Protein 6G7G (pdb70)

Secondary structure (DSSP, 8-state):
--S----EEEEEEESSTT-EEEEEEE-SS----EEEEESSSEEEEE--TTSSTTT--EEEEE-SSSS-S-EEEESS---TTS--SS---EEEEESS-EE-B-SSS---EEE----

Radius of gyration: 13.71 Å; Cα contacts (8 Å, |Δi|>4): 300; chains: 1; bounding box: 43×29×21 Å

InterPro domains:
  IPR010264 Plant self-incompatibility S1 [PF05938] (26-130)

B-factor: mean 2.9, std 2.28, range [0.28, 11.95]

Sequence (115 aa):
AMGCKEIEIVIKNTLGPSRILQYHCRSGNTNVGVQYLNFKGTRIIKFKDDGTERSRWNCLFRQGINMKFFTEVEAYRPDLKHPLCGKRYELSARMDAIYFKMDERPPQPLNKWRSAMGCKEIEIVIKNTLGPSRILQYHCRSGNTNVGVQYLNFKGTRIIKFKDDGTERSRWNCLFRQGINMKFFTEVEAYRPDLKHPLCGKRYELSARMDAIYFKMDERPPQPLNKWRSAMGCKEIEIVIKNTLGPSRILQYHCRSGNTNVGVQYLNFKGTRIIKFKDDGTERSRWNCLFRQGINMKFFTEVEAYRPDLKHPLCGKRYELSARMDAIYFKMDERPPQPLNKWRSAMGCKEIEIVIKNTLGPSRILQYHCRSGNTNVGVQYLNFKGTRIIKFKDDGTERSRWNCLFRQGINMKFFTEVEAYRPDLKHPLCGKRYELSARMDAIYFKMDERPPQPLNKWRSAMGCKEIEIVIKNTLGPSRILQYHCRSGNTNVGVQYLNFKGTRIIKFKDDGTERSRWNCLFRQGINMKFFTEVEAYRPDLKHPLCGKRYELSARMDAIYFKMDERPPQPLNKWRSAMGCKEIEIVIKNTLGPSRILQYHCRSGNTNVGVQYLNFKGTRIIKFKDDGTERSRWNCLFRQGINMKFFTEVEAYRPDLKHPLCGKRYELSARMDAIYFKMDERPPQPLNKWRSAMGCKEIEIVIKNTLGPSRILQYHCRSGNTNVGVQYLNFKGTRIIKFKDDGTERSRWNCLFRQGINMKFFTEVEAYRPDLKHPLCGKRYELSARMDAIYFKMDERPPQPLNKWRSAMGCKEIEIVIKNTLGPSRILQYHCRSGNTNVGVQYLNFKGTRIIKFKDDGTERSRWNCLFRQGINMKFFTEVEAYRPDLKHPLCGKRYELSARMDAIYFKMDERPPQPLNKWRSAMGCKEIEIVIKNTLGPSRILQYHCRSGNTNVGVQYLNFKGTRIIKFKDDGTERSRWNCLFRQGINMKFFTEVEAYRPDLKHPLCGKRYELSARMDAIYFKMDERPPQPLNKWRSAMGCKEIEIVIKNTLGPSRILQYHCRSGNTNVGVQYLNFKGTRIIKFKDDGTERSRWNCLFRQGINMKFFTEVEAYRPDLKHPLCGKRYELSARMDAIYFKMDERPPQPLNKWRSAMGCKEIEIVIKNTLGPSRILQYHCRSGNTNVGVQYLNFKGTRIIKFKDDGTERSRWNCLFRQGINMKFFTEVEAYRPDLKHPLCGKRYELSARMDAIYFKMDERPPQPLNKWRSAMGCKEIEIVIKNTLGPSRILQYHCRSGNTNVGVQYLNFKGTRIIKFKDDGTERSRWNCLFRQGINMKFFTEVEAYRPDLKHPLCGKRYELSARMDAIYFKMDERPPQPLNKWRSAMGCKEIEIVIKNTLGPSRILQYHCRSGNTNVGVQYLNFKGTRIIKFKDDGTERSRWNCLFRQGINMKFFTEVEAYRPDLKHPLCGKRYELSARMDAIYFKMDERPPQPLNKWRSAMGCKEIEIVIKNTLGPSRILQYHCRSGNTNVGVQYLNFKGTRIIKFKDDGTERSRWNCLFRQGINMKFFTEVEAYRPDLKHPLCGKRYELSARMDAIYFKMDERPPQPLNKWRSAMGCKEIEIVIKNTLGPSRILQYHCRSGNTNVGVQYLNFKGTRIIKFKDDGTERSRWNCLFRQGINMKFFTEVEAYRPDLKHPLCGKRYELSARMDAIYFKMDERPPQPLNKWRSAMGCKEIEIVIKNTLGPSRILQYHCRSGNTNVGVQYLNFKGTRIIKFKDDGTERSRWNCLFRQGINMKFFTEVEAYRPDLKHPLCGKRYELSARMDAIYFKMDERPPQPLNKWRSAMGCKEIEIVIKNTLGPSRILQYHCRSGNTNVGVQYLNFKGTRIIKFKDDGTERSRWNCLFRQGINMKFFTEVEAYRPDLKHPLCGKRYELSARMDAIYFKMDERPPQPLNKWRSAMGCKEIEIVIKNTLGPSRILQYHCRSGNTNVGVQYLNFKGTRIIKFKDDGTERSRWNCLFRQGINMKFFTEVEAYRPDLKHPLCGKRYELSARMDAIYFKMDERPPQPLNKWRSAMGCKEIEIVIKNTLGPSRILQYHCRSGNTNVGVQYLNFKGTRIIKFKDDGTERSRWNCLFRQGINMKFFTEVEAYRPDLKHPLCGKRYELSARMDAIYFKMDERPPQPLNKWRSAMGCKEIEIVIKNTLGPSRILQYHCRSGNTNVGVQYLNFKGTRIIKFKDDGTERSRWNCLFRQGINMKFFTEVEAYRPDLKHPLCGKRYELSARMDAIYFKMDERPPQPLNKWRS

Organism: Arabidopsis thaliana (NCBI:txid3702)

Solvent-accessible surface area: 6923 Å² total; per-residue (Å²): 96,187,70,54,95,78,2,39,0,2,0,58,1,26,39,9,129,96,3,29,1,35,16,53,1,111,14,3,134,34,131,69,27,56,86,134,31,80,86,156,25,55,111,88,8,106,7,90,81,71,1,25,103,180,55,50,2,39,0,43,0,95,38,71,111,108,117,82,39,33,10,113,0,70,0,7,91,52,42,114,194,29,91,19,19,74,58,105,1,24,0,0,0,91,134,100,11,0,19,24,78,41,45,174,179,115,21,80,66,108,26,138,49,123,81

Foldseek 3Di:
DPPAFFAKAKEAEEQDAPGKWWKAWFAQAAGDGTGIHGHDDIDMTTDGDWADQPGTTWIKTADDDPPQFIKTAGAGHQDNVDTHNVDYAYFYAHSAATWGHNDPPGTDRDIHGGD

Structure (mmCIF, N/CA/C/O backbone):
data_6G7G
#
_entry.id   6G7G
#
loop_
_atom_site.group_PDB
_atom_site.id
_atom_site.type_symbol
_atom_site.label_atom_id
_atom_site.label_alt_id
_atom_site.label_comp_id
_atom_site.label_asym_id
_atom_site.label_entity_id
_atom_site.label_seq_id
_atom_site.pdbx_PDB_ins_code
_atom_site.Cartn_x
_atom_site.Cartn_y
_atom_site.Cartn_z
_atom_site.occupancy
_atom_site.B_iso_or_equiv
_atom_site.auth_seq_id
_atom_site.auth_comp_id
_atom_site.auth_asym_id
_atom_site.auth_atom_id
_atom_site.pdbx_PDB_model_num
ATOM 1 N N . ALA A 1 1 ? 22.577 5.801 -1.196 1.00 6.29 1 ALA A N 1
ATOM 2 C CA . ALA A 1 1 ? 21.838 4.785 -0.416 1.00 5.64 1 ALA A CA 1
ATOM 3 C C . ALA A 1 1 ? 22.714 3.564 -0.170 1.00 5.66 1 ALA A C 1
ATOM 4 O O . ALA A 1 1 ? 22.787 2.665 -1.005 1.00 5.80 1 ALA A O 1
ATOM 13 N N . MET A 1 2 ? 23.400 3.545 0.964 1.00 5.85 2 MET A N 1
ATOM 14 C CA . MET A 1 2 ? 24.245 2.412 1.321 1.00 6.17 2 MET A CA 1
ATOM 15 C C . MET A 1 2 ? 23.687 1.689 2.540 1.00 5.91 2 MET A C 1
ATOM 16 O O . MET A 1 2 ? 23.405 0.494 2.485 1.00 6.19 2 MET A O 1
ATOM 30 N N . GLY A 1 3 ? 23.530 2.417 3.637 1.00 5.74 3 GLY A N 1
ATOM 31 C CA . GLY A 1 3 ? 22.940 1.835 4.827 1.00 5.81 3 GLY A CA 1
ATOM 32 C C . GLY A 1 3 ? 21.442 1.706 4.685 1.00 5.28 3 GLY A C 1
ATOM 33 O O . GLY A 1 3 ? 20.873 0.637 4.916 1.00 5.54 3 GLY A O 1
ATOM 37 N N . CYS A 1 4 ? 20.817 2.812 4.307 1.00 4.84 4 CYS A N 1
ATOM 38 C CA . CYS A 1 4 ? 19.399 2.852 3.971 1.00 4.49 4 CYS A CA 1
ATOM 39 C C . CYS A 1 4 ? 18.507 2.615 5.191 1.00 4.00 4 CYS A C 1
ATOM 40 O O . CYS A 1 4 ? 18.984 2.456 6.317 1.00 4.30 4 CYS A O 1
ATOM 47 N N . LYS A 1 5 ? 17.207 2.604 4.943 1.00 3.56 5 LYS A N 1
ATOM 48 C CA . LYS A 1 5 ? 16.206 2.462 5.986 1.00 3.21 5 LYS A CA 1
ATOM 49 C C . LYS A 1 5 ? 15.221 1.373 5.606 1.00 2.60 5 LYS A C 1
ATOM 50 O O . LYS A 1 5 ? 14.948 1.179 4.420 1.00 2.48 5 LYS A O 1
ATOM 69 N N . GLU A 1 6 ? 14.725 0.635 6.593 1.00 2.54 6 GLU A N 1
ATOM 70 C CA . GLU A 1 6 ? 13.585 -0.232 6.374 1.00 2.10 6 GLU A CA 1
ATOM 71 C C . GLU A 1 6 ? 12.407 0.605 5.894 1.00 1.84 6 GLU A C 1
ATOM 72 O O . GLU A 1 6 ? 11.960 1.516 6.595 1.00 2.27 6 GLU A O 1
ATOM 84 N N . ILE A 1 7 ? 11.928 0.305 4.700 1.00 1.34 7 ILE A N 1
ATOM 85 C CA . ILE A 1 7 ? 10.868 1.085 4.083 1.00 1.10 7 ILE A CA 1
ATOM 86 C C . ILE A 1 7 ? 9.515 0.623 4.590 1.00 0.99 7 ILE A C 1
ATOM 87 O O . ILE A 1 7 ? 9.171 -0.559 4.491 1.00 1.30 7 ILE A O 1
ATOM 103 N N . GLU A 1 8 ? 8.751 1.543 5.141 1.00 0.87 8 GLU A N 1
ATOM 104 C CA . GLU A 1 8 ? 7.421 1.204 5.607 1.00 0.93 8 GLU A CA 1
ATOM 105 C C . GLU A 1 8 ? 6.372 1.816 4.705 1.00 0.86 8 GLU A C 1
ATOM 106 O O . GLU A 1 8 ? 6.395 3.011 4.404 1.00 1.29 8 GLU A O 1
ATOM 118 N N . ILE A 1 9 ? 5.468 0.971 4.264 1.00 0.65 9 ILE A N 1
ATOM 119 C CA . ILE A 1 9 ? 4.437 1.360 3.353 1.00 0.68 9 ILE A CA 1
ATOM 120 C C . ILE A 1 9 ? 3.118 1.599 4.072 1.00 0.53 9 ILE A C 1
ATOM 121 O O . ILE A 1 9 ? 2.664 0.776 4.869 1.00 0.68 9 ILE A O 1
ATOM 137 N N . VAL A 1 10 ? 2.520 2.747 3.805 1.00 0.51 10 VAL A N 1
ATOM 138 C CA . VAL A 1 10 ? 1.261 3.110 4.422 1.00 0.46 10 VAL A CA 1
ATOM 139 C C . VAL A 1 10 ? 0.097 2.728 3.526 1.00 0.41 10 VAL A C 1
ATOM 140 O O . VAL A 1 10 ? 0.015 3.138 2.365 1.00 0.44 10 VAL A O 1
ATOM 153 N N . ILE A 1 11 ? -0.783 1.910 4.070 1.00 0.40 11 ILE A N 1
ATOM 154 C CA . ILE A 1 11 ? -2.024 1.604 3.430 1.00 0.40 11 ILE A CA 1
ATOM 155 C C . ILE A 1 11 ? -3.106 2.380 4.144 1.00 0.44 11 ILE A C 1
ATOM 156 O O . ILE A 1 11 ? -3.550 2.015 5.235 1.00 0.50 11 ILE A O 1
ATOM 172 N N . LYS A 1 12 ? -3.488 3.481 3.538 1.00 0.46 12 LYS A N 1
ATOM 173 C CA . LYS A 1 12 ? -4.456 4.385 4.135 1.00 0.52 12 LYS A CA 1
ATOM 174 C C . LYS A 1 12 ? -5.831 3.963 3.703 1.00 0.50 12 LYS A C 1
ATOM 175 O O . LYS A 1 12 ? -5.995 3.352 2.654 1.00 0.62 12 LYS A O 1
ATOM 194 N N . ASN A 1 13 ? -6.811 4.247 4.518 1.00 0.55 13 ASN A N 1
ATOM 195 C CA . ASN A 1 13 ? -8.138 3.786 4.261 1.00 0.59 13 ASN A CA 1
ATOM 196 C C . ASN A 1 13 ? -9.162 4.729 4.870 1.00 0.58 13 ASN A C 1
ATOM 197 O O . ASN A 1 13 ? -9.152 4.963 6.076 1.00 0.95 13 ASN A O 1
ATOM 208 N N . THR A 1 14 ? -10.064 5.262 4.045 1.00 0.47 14 THR A N 1
ATOM 209 C CA . THR A 1 14 ? -10.931 6.335 4.500 1.00 0.74 14 THR A CA 1
ATOM 210 C C . THR A 1 14 ? -11.898 6.835 3.425 1.00 0.54 14 THR A C 1
ATOM 211 O O . THR A 1 14 ? -11.604 7.769 2.683 1.00 0.70 14 THR A O 1
ATOM 222 N N . LEU A 1 15 ? -13.041 6.179 3.302 1.00 0.49 15 LEU A N 1
ATOM 223 C CA . LEU A 1 15 ? -14.130 6.735 2.553 1.00 0.68 15 LEU A CA 1
ATOM 224 C C . LEU A 1 15 ? -15.044 7.510 3.482 1.00 0.84 15 LEU A C 1
ATOM 225 O O . LEU A 1 15 ? -15.761 8.429 3.082 1.00 1.18 15 LEU A O 1
ATOM 241 N N . GLY A 1 16 ? -15.008 7.090 4.731 1.00 0.72 16 GLY A N 1
ATOM 242 C CA . GLY A 1 16 ? -15.953 7.537 5.721 1.00 0.87 16 GLY A CA 1
ATOM 243 C C . GLY A 1 16 ? -16.595 6.345 6.388 1.00 0.77 16 GLY A C 1
ATOM 244 O O . GLY A 1 16 ? -16.002 5.265 6.389 1.00 1.27 16 GLY A O 1
ATOM 248 N N . PRO A 1 17 ? -17.797 6.489 6.949 1.00 0.67 17 PRO A N 1
ATOM 249 C CA . PRO A 1 17 ? -18.424 5.422 7.725 1.00 0.76 17 PRO A CA 1
ATOM 250 C C . PRO A 1 17 ? -18.530 4.108 6.947 1.00 0.88 17 PRO A C 1
ATOM 251 O O . PRO A 1 17 ? -18.991 4.083 5.800 1.00 1.27 17 PRO A O 1
ATOM 262 N N . SER A 1 18 ? -18.067 3.034 7.585 1.00 1.06 18 SER A N 1
ATOM 263 C CA . SER A 1 18 ? -18.126 1.680 7.034 1.00 1.31 18 SER A CA 1
ATOM 264 C C . SER A 1 18 ? -17.190 1.481 5.836 1.00 1.10 18 SER A C 1
ATOM 265 O O . SER A 1 18 ? -17.442 0.625 4.986 1.00 1.50 18 SER A O 1
ATOM 273 N N . ARG A 1 19 ? -16.109 2.254 5.763 1.00 0.81 19 ARG A N 1
ATOM 274 C CA . ARG A 1 19 ? -15.052 1.937 4.818 1.00 0.66 19 ARG A CA 1
ATOM 275 C C . ARG A 1 19 ? -14.238 0.815 5.394 1.00 0.64 19 ARG A C 1
ATOM 276 O O . ARG A 1 19 ? -13.672 0.918 6.484 1.00 1.02 19 ARG A O 1
ATOM 297 N N . ILE A 1 20 ? -14.241 -0.269 4.668 1.00 0.52 20 ILE A N 1
ATOM 298 C CA . ILE A 1 20 ? -13.525 -1.471 5.064 1.00 0.51 20 ILE A CA 1
ATOM 299 C C . ILE A 1 20 ? -12.953 -2.123 3.834 1.00 0.54 20 ILE A C 1
ATOM 300 O O . ILE A 1 20 ? -13.656 -2.345 2.855 1.00 0.76 20 ILE A O 1
ATOM 316 N N . LEU A 1 21 ? -11.678 -2.400 3.882 1.00 0.50 21 LEU A N 1
ATOM 317 C CA . LEU A 1 21 ? -11.023 -3.127 2.812 1.00 0.55 21 LEU A CA 1
ATOM 318 C C . LEU A 1 21 ? -9.855 -3.894 3.378 1.00 0.52 21 LEU A C 1
ATOM 319 O O . LEU A 1 21 ? -9.134 -3.401 4.252 1.00 0.75 21 LEU A O 1
ATOM 335 N N . GLN A 1 22 ? -9.733 -5.117 2.924 1.00 0.47 22 GLN A N 1
ATOM 336 C CA . GLN A 1 22 ? -8.766 -6.046 3.419 1.00 0.47 22 GLN A CA 1
ATOM 337 C C . GLN A 1 22 ? -7.612 -6.142 2.440 1.00 0.42 22 GLN A C 1
ATOM 338 O O . GLN A 1 22 ? -7.754 -6.691 1.350 1.00 0.51 22 GLN A O 1
ATOM 352 N N . TYR A 1 23 ? -6.468 -5.612 2.828 1.00 0.42 23 TYR A N 1
ATOM 353 C CA . TYR A 1 23 ? -5.343 -5.543 1.924 1.00 0.42 23 TYR A CA 1
ATOM 354 C C . TYR A 1 23 ? -4.394 -6.701 2.170 1.00 0.41 23 TYR A C 1
ATOM 355 O O . TYR A 1 23 ? -3.908 -6.921 3.281 1.00 0.49 23 TYR A O 1
ATOM 373 N N . HIS A 1 24 ? -4.177 -7.466 1.129 1.00 0.50 24 HIS A N 1
ATOM 374 C CA . HIS A 1 24 ? -3.184 -8.509 1.160 1.00 0.57 24 HIS A CA 1
ATOM 375 C C . HIS A 1 24 ? -1.888 -7.961 0.623 1.00 0.60 24 HIS A C 1
ATOM 376 O O . HIS A 1 24 ? -1.753 -7.763 -0.579 1.00 0.58 24 HIS A O 1
ATOM 391 N N . CYS A 1 25 ? -0.941 -7.695 1.495 1.00 0.71 25 CYS A N 1
ATOM 392 C CA . CYS A 1 25 ? 0.314 -7.167 1.031 1.00 0.74 25 CYS A CA 1
ATOM 393 C C . CYS A 1 25 ? 1.465 -8.086 1.397 1.00 0.91 25 CYS A C 1
ATOM 394 O O . CYS A 1 25 ? 1.900 -8.152 2.546 1.00 1.01 25 CYS A O 1
ATOM 401 N N . ARG A 1 26 ? 1.908 -8.826 0.397 1.00 1.14 26 ARG A N 1
ATOM 402 C CA . ARG A 1 26 ? 2.982 -9.784 0.534 1.00 1.38 26 ARG A CA 1
ATOM 403 C C . ARG A 1 26 ? 3.653 -9.979 -0.807 1.00 1.87 26 ARG A C 1
ATOM 404 O O . ARG A 1 26 ? 2.980 -9.999 -1.840 1.00 2.24 26 ARG A O 1
ATOM 425 N N . SER A 1 27 ? 4.965 -10.005 -0.789 1.00 2.10 27 SER A N 1
ATOM 426 C CA . SER A 1 27 ? 5.758 -10.436 -1.930 1.00 2.66 27 SER A CA 1
ATOM 427 C C . SER A 1 27 ? 7.235 -10.350 -1.555 1.00 2.39 27 SER A C 1
ATOM 428 O O . SER A 1 27 ? 7.566 -9.863 -0.473 1.00 2.70 27 SER A O 1
ATOM 436 N N . GLY A 1 28 ? 8.111 -10.865 -2.404 1.00 2.45 28 GLY A N 1
ATOM 437 C CA . GLY A 1 28 ? 9.533 -10.629 -2.225 1.00 2.54 28 GLY A CA 1
ATOM 438 C C . GLY A 1 28 ? 10.109 -11.448 -1.089 1.00 2.68 28 GLY A C 1
ATOM 439 O O . GLY A 1 28 ? 10.840 -10.931 -0.242 1.00 3.22 28 GLY A O 1
ATOM 443 N N . ASN A 1 29 ? 9.757 -12.735 -1.079 1.00 2.60 29 ASN A N 1
ATOM 444 C CA . ASN A 1 29 ? 10.260 -13.698 -0.097 1.00 2.96 29 ASN A CA 1
ATOM 445 C C . ASN A 1 29 ? 9.950 -13.257 1.329 1.00 2.76 29 ASN A C 1
ATOM 446 O O . ASN A 1 29 ? 10.733 -13.505 2.250 1.00 3.04 29 ASN A O 1
ATOM 457 N N . THR A 1 30 ? 8.816 -12.596 1.508 1.00 2.45 30 THR A N 1
ATOM 458 C CA . THR A 1 30 ? 8.408 -12.123 2.821 1.00 2.33 30 THR A CA 1
ATOM 459 C C . THR A 1 30 ? 6.886 -12.164 2.947 1.00 2.07 30 THR A C 1
ATOM 460 O O . THR A 1 30 ? 6.174 -11.799 2.011 1.00 2.10 30 THR A O 1
ATOM 471 N N . ASN A 1 31 ? 6.391 -12.612 4.098 1.00 1.97 31 ASN A N 1
ATOM 472 C CA . ASN A 1 31 ? 4.953 -12.786 4.301 1.00 1.75 31 ASN A CA 1
ATOM 473 C C . ASN A 1 31 ? 4.439 -11.882 5.416 1.00 1.78 31 ASN A C 1
ATOM 474 O O . ASN A 1 31 ? 5.140 -11.634 6.401 1.00 2.34 31 ASN A O 1
ATOM 485 N N . VAL A 1 32 ? 3.212 -11.392 5.261 1.00 1.39 32 VAL A N 1
ATOM 486 C CA . VAL A 1 32 ? 2.605 -10.513 6.259 1.00 1.52 32 VAL A CA 1
ATOM 487 C C . VAL A 1 32 ? 1.223 -11.008 6.674 1.00 1.38 32 VAL A C 1
ATOM 488 O O . VAL A 1 32 ? 0.986 -11.291 7.849 1.00 2.10 32 VAL A O 1
ATOM 501 N N . GLY A 1 33 ? 0.310 -11.115 5.716 1.00 1.00 33 GLY A N 1
ATOM 502 C CA . GLY A 1 33 ? -1.036 -11.488 6.031 1.00 1.43 33 GLY A CA 1
ATOM 503 C C . GLY A 1 33 ? -2.020 -10.758 5.158 1.00 0.99 33 GLY A C 1
ATOM 504 O O . GLY A 1 33 ? -1.642 -10.160 4.141 1.00 1.13 33 GLY A O 1
ATOM 508 N N . VAL A 1 34 ? -3.277 -10.806 5.548 1.00 0.80 34 VAL A N 1
ATOM 509 C CA . VAL A 1 34 ? -4.354 -10.218 4.767 1.00 0.56 34 VAL A CA 1
ATOM 510 C C . VAL A 1 34 ? -5.397 -9.586 5.703 1.00 0.63 34 VAL A C 1
ATOM 511 O O . VAL A 1 34 ? -6.330 -10.258 6.141 1.00 1.03 34 VAL A O 1
ATOM 524 N N . GLN A 1 35 ? -5.225 -8.309 6.026 1.00 0.63 35 GLN A N 1
ATOM 525 C CA . GLN A 1 35 ? -6.039 -7.657 7.051 1.00 0.85 35 GLN A CA 1
ATOM 526 C C . GLN A 1 35 ? -7.021 -6.625 6.507 1.00 0.70 35 GLN A C 1
ATOM 527 O O . GLN A 1 35 ? -6.742 -5.940 5.527 1.00 0.82 35 GLN A O 1
ATOM 541 N N . TYR A 1 36 ? -8.159 -6.501 7.190 1.00 0.78 36 TYR A N 1
ATOM 542 C CA . TYR A 1 36 ? -9.120 -5.424 6.925 1.00 0.73 36 TYR A CA 1
ATOM 543 C C . TYR A 1 36 ? -9.067 -4.419 8.053 1.00 0.78 36 TYR A C 1
ATOM 544 O O . TYR A 1 36 ? -8.582 -4.720 9.145 1.00 1.06 36 TYR A O 1
ATOM 562 N N . LEU A 1 37 ? -9.566 -3.235 7.792 1.00 0.72 37 LEU A N 1
ATOM 563 C CA . LEU A 1 37 ? -9.603 -2.197 8.800 1.00 0.89 37 LEU A CA 1
ATOM 564 C C . LEU A 1 37 ? -10.836 -1.342 8.590 1.00 0.70 37 LEU A C 1
ATOM 565 O O . LEU A 1 37 ? -11.438 -1.383 7.512 1.00 0.61 37 LEU A O 1
ATOM 581 N N . ASN A 1 38 ? -11.204 -0.589 9.618 1.00 0.78 38 ASN A N 1
ATOM 582 C CA . ASN A 1 38 ? -12.293 0.372 9.536 1.00 0.73 38 ASN A CA 1
ATOM 583 C C . ASN A 1 38 ? -11.727 1.737 9.192 1.00 0.68 38 ASN A C 1
ATOM 584 O O . ASN A 1 38 ? -10.530 1.964 9.350 1.00 0.75 38 ASN A O 1
ATOM 595 N N . PHE A 1 39 ? -12.574 2.626 8.684 1.00 0.68 39 PHE A N 1
ATOM 596 C CA . PHE A 1 39 ? -12.170 4.004 8.402 1.00 0.72 39 PHE A CA 1
ATOM 597 C C . PHE A 1 39 ? -11.644 4.674 9.670 1.00 0.83 39 PHE A C 1
ATOM 598 O O . PHE A 1 39 ? -12.408 5.119 10.525 1.00 1.66 39 PHE A O 1
ATOM 615 N N . LYS A 1 40 ? -10.325 4.699 9.791 1.00 0.86 40 LYS A N 1
ATOM 616 C CA . LYS A 1 40 ? -9.661 5.268 10.953 1.00 0.97 40 LYS A CA 1
ATOM 617 C C . LYS A 1 40 ? -8.570 6.220 10.503 1.00 0.72 40 LYS A C 1
ATOM 618 O O . LYS A 1 40 ? -8.632 7.424 10.753 1.00 1.17 40 LYS A O 1
ATOM 637 N N . GLY A 1 41 ? -7.578 5.668 9.820 1.00 0.71 41 GLY A N 1
ATOM 638 C CA . GLY A 1 41 ? -6.470 6.465 9.352 1.00 1.13 41 GLY A CA 1
ATOM 639 C C . GLY A 1 41 ? -5.480 5.660 8.546 1.00 0.94 41 GLY A C 1
ATOM 640 O O . GLY A 1 41 ? -5.729 5.321 7.386 1.00 1.09 41 GLY A O 1
ATOM 644 N N . THR A 1 42 ? -4.356 5.354 9.162 1.00 0.82 42 THR A N 1
ATOM 645 C CA . THR A 1 42 ? -3.302 4.612 8.508 1.00 0.68 42 THR A CA 1
ATOM 646 C C . THR A 1 42 ? -3.185 3.194 9.041 1.00 0.65 42 THR A C 1
ATOM 647 O O . THR A 1 42 ? -3.488 2.915 10.204 1.00 0.75 42 THR A O 1
ATOM 658 N N . ARG A 1 43 ? -2.735 2.310 8.175 1.00 0.58 43 ARG A N 1
ATOM 659 C CA . ARG A 1 43 ? -2.416 0.951 8.539 1.00 0.58 43 ARG A CA 1
ATOM 660 C C . ARG A 1 43 ? -1.066 0.658 7.921 1.00 0.52 43 ARG A C 1
ATOM 661 O O . ARG A 1 43 ? -0.954 0.505 6.704 1.00 0.50 43 ARG A O 1
ATOM 682 N N . ILE A 1 44 ? -0.039 0.610 8.741 1.00 0.52 44 ILE A N 1
ATOM 683 C CA . ILE A 1 44 ? 1.306 0.642 8.216 1.00 0.51 44 ILE A CA 1
ATOM 684 C C . ILE A 1 44 ? 1.980 -0.700 8.285 1.00 0.58 44 ILE A C 1
ATOM 685 O O . ILE A 1 44 ? 2.137 -1.303 9.349 1.00 0.66 44 ILE A O 1
ATOM 701 N N . ILE A 1 45 ? 2.362 -1.147 7.123 1.00 0.61 45 ILE A N 1
ATOM 702 C CA . ILE A 1 45 ? 3.061 -2.354 6.928 1.00 0.74 45 ILE A CA 1
ATOM 703 C C . ILE A 1 45 ? 4.516 -2.030 6.598 1.00 0.77 45 ILE A C 1
ATOM 704 O O . ILE A 1 45 ? 4.794 -1.112 5.832 1.00 0.79 45 ILE A O 1
ATOM 720 N N . LYS A 1 46 ? 5.440 -2.757 7.188 1.00 0.90 46 LYS A N 1
ATOM 721 C CA . LYS A 1 46 ? 6.837 -2.358 7.146 1.00 0.97 46 LYS A CA 1
ATOM 722 C C . LYS A 1 46 ? 7.724 -3.493 6.655 1.00 1.10 46 LYS A C 1
ATOM 723 O O . LYS A 1 46 ? 7.503 -4.660 6.986 1.00 1.20 46 LYS A O 1
ATOM 742 N N . PHE A 1 47 ? 8.720 -3.128 5.864 1.00 1.20 47 PHE A N 1
ATOM 743 C CA . PHE A 1 47 ? 9.691 -4.071 5.323 1.00 1.41 47 PHE A CA 1
ATOM 744 C C . PHE A 1 47 ? 11.062 -3.419 5.307 1.00 1.59 47 PHE A C 1
ATOM 745 O O . PHE A 1 47 ? 11.186 -2.236 5.591 1.00 1.68 47 PHE A O 1
ATOM 762 N N . LYS A 1 48 ? 12.089 -4.189 5.001 1.00 1.83 48 LYS A N 1
ATOM 763 C CA . LYS A 1 48 ? 13.409 -3.622 4.774 1.00 2.13 48 LYS A CA 1
ATOM 764 C C . LYS A 1 48 ? 13.820 -3.883 3.329 1.00 2.50 48 LYS A C 1
ATOM 765 O O . LYS A 1 48 ? 13.060 -4.493 2.575 1.00 3.01 48 LYS A O 1
ATOM 784 N N . ASP A 1 49 ? 15.016 -3.437 2.942 1.00 2.76 49 ASP A N 1
ATOM 785 C CA . ASP A 1 49 ? 15.441 -3.479 1.535 1.00 3.32 49 ASP A CA 1
ATOM 786 C C . ASP A 1 49 ? 15.823 -4.889 1.083 1.00 3.36 49 ASP A C 1
ATOM 787 O O . ASP A 1 49 ? 16.791 -5.093 0.357 1.00 3.77 49 ASP A O 1
ATOM 796 N N . ASP A 1 50 ? 15.028 -5.847 1.495 1.00 3.50 50 ASP A N 1
ATOM 797 C CA . ASP A 1 50 ? 15.216 -7.237 1.122 1.00 3.96 50 ASP A CA 1
ATOM 798 C C . ASP A 1 50 ? 14.232 -7.618 0.025 1.00 4.13 50 ASP A C 1
ATOM 799 O O . ASP A 1 50 ? 14.546 -8.401 -0.875 1.00 4.41 50 ASP A O 1
ATOM 808 N N . GLY A 1 51 ? 13.041 -7.040 0.092 1.00 4.42 51 GLY A N 1
ATOM 809 C CA . GLY A 1 51 ? 12.047 -7.263 -0.935 1.00 5.01 51 GLY A CA 1
ATOM 810 C C . GLY A 1 51 ? 12.195 -6.275 -2.071 1.00 5.12 51 GLY A C 1
ATOM 811 O O . GLY A 1 51 ? 11.257 -5.559 -2.411 1.00 5.72 51 GLY A O 1
ATOM 815 N N . THR A 1 52 ? 13.387 -6.234 -2.641 1.00 4.86 52 THR A N 1
ATOM 816 C CA . THR A 1 52 ? 13.701 -5.320 -3.725 1.00 5.25 52 THR A CA 1
ATOM 817 C C . THR A 1 52 ? 13.126 -5.802 -5.056 1.00 5.04 52 THR A C 1
ATOM 818 O O . THR A 1 52 ? 11.953 -6.172 -5.149 1.00 4.76 52 THR A O 1
ATOM 829 N N . GLU A 1 53 ? 13.968 -5.823 -6.080 1.00 5.50 53 GLU A N 1
ATOM 830 C CA . GLU A 1 53 ? 13.564 -6.229 -7.418 1.00 5.71 53 GLU A CA 1
ATOM 831 C C . GLU A 1 53 ? 13.211 -7.709 -7.447 1.00 5.89 53 GLU A C 1
ATOM 832 O O . GLU A 1 53 ? 12.676 -8.206 -8.441 1.00 6.33 53 GLU A O 1
ATOM 844 N N . ARG A 1 54 ? 13.514 -8.402 -6.348 1.00 5.89 54 ARG A N 1
ATOM 845 C CA . ARG A 1 54 ? 13.302 -9.846 -6.255 1.00 6.41 54 ARG A CA 1
ATOM 846 C C . ARG A 1 54 ? 11.851 -10.199 -6.572 1.00 5.90 54 ARG A C 1
ATOM 847 O O . ARG A 1 54 ? 11.582 -11.019 -7.450 1.00 6.48 54 ARG A O 1
ATOM 868 N N . SER A 1 55 ? 10.920 -9.558 -5.866 1.00 5.08 55 SER A N 1
ATOM 869 C CA . SER A 1 55 ? 9.491 -9.670 -6.174 1.00 4.86 55 SER A CA 1
ATOM 870 C C . SER A 1 55 ? 8.702 -8.522 -5.541 1.00 3.87 55 SER A C 1
ATOM 871 O O . SER A 1 55 ? 7.471 -8.528 -5.581 1.00 3.94 55 SER A O 1
ATOM 879 N N . ARG A 1 56 ? 9.428 -7.527 -4.999 1.00 3.37 56 ARG A N 1
ATOM 880 C CA . ARG A 1 56 ? 8.870 -6.416 -4.235 1.00 2.70 56 ARG A CA 1
ATOM 881 C C . ARG A 1 56 ? 7.679 -6.813 -3.366 1.00 2.24 56 ARG A C 1
ATOM 882 O O . ARG A 1 56 ? 7.617 -7.935 -2.910 1.00 2.47 56 ARG A O 1
ATOM 903 N N . TRP A 1 57 ? 6.786 -5.864 -3.063 1.00 1.83 57 TRP A N 1
ATOM 904 C CA . TRP A 1 57 ? 5.594 -6.149 -2.269 1.00 1.49 57 TRP A CA 1
ATOM 905 C C . TRP A 1 57 ? 4.371 -5.516 -2.921 1.00 1.19 57 TRP A C 1
ATOM 906 O O . TRP A 1 57 ? 4.435 -4.376 -3.393 1.00 1.43 57 TRP A O 1
ATOM 927 N N . ASN A 1 58 ? 3.264 -6.249 -2.970 1.00 0.91 58 ASN A N 1
ATOM 928 C CA . ASN A 1 58 ? 2.031 -5.712 -3.544 1.00 0.71 58 ASN A CA 1
ATOM 929 C C . ASN A 1 58 ? 0.881 -5.875 -2.558 1.00 0.59 58 ASN A C 1
ATOM 930 O O . ASN A 1 58 ? 0.735 -6.938 -1.953 1.00 0.71 58 ASN A O 1
ATOM 941 N N . CYS A 1 59 ? 0.068 -4.835 -2.396 1.00 0.55 59 CYS A N 1
ATOM 942 C CA . CYS A 1 59 ? -1.085 -4.907 -1.509 1.00 0.50 59 CYS A CA 1
ATOM 943 C C . CYS A 1 59 ? -2.354 -4.951 -2.345 1.00 0.44 59 CYS A C 1
ATOM 944 O O . CYS A 1 59 ? -2.606 -4.056 -3.148 1.00 0.56 59 CYS A O 1
ATOM 951 N N . LEU A 1 60 ? -3.155 -5.983 -2.158 1.00 0.36 60 LEU A N 1
ATOM 952 C CA . LEU A 1 60 ? -4.343 -6.162 -2.952 1.00 0.34 60 LEU A CA 1
ATOM 953 C C . LEU A 1 60 ? -5.519 -6.000 -2.037 1.00 0.29 60 LEU A C 1
ATOM 954 O O . LEU A 1 60 ? -5.575 -6.637 -0.989 1.00 0.32 60 LEU A O 1
ATOM 970 N N . PHE A 1 61 ? -6.454 -5.170 -2.408 1.00 0.29 61 PHE A N 1
ATOM 971 C CA . PHE A 1 61 ? -7.528 -4.866 -1.504 1.00 0.28 61 PHE A CA 1
ATOM 972 C C . PHE A 1 61 ? -8.735 -5.705 -1.875 1.00 0.37 61 PHE A C 1
ATOM 973 O O . PHE A 1 61 ? -9.185 -5.672 -3.013 1.00 0.48 61 PHE A O 1
ATOM 990 N N . ARG A 1 62 ? -9.220 -6.482 -0.926 1.00 0.47 62 ARG A N 1
ATOM 991 C CA . ARG A 1 62 ? -10.408 -7.298 -1.118 1.00 0.66 62 ARG A CA 1
ATOM 992 C C . ARG A 1 62 ? -11.232 -7.268 0.161 1.00 0.89 62 ARG A C 1
ATOM 993 O O . ARG A 1 62 ? -10.893 -6.545 1.089 1.00 1.05 62 ARG A O 1
ATOM 1014 N N . GLN A 1 63 ? -12.319 -8.012 0.212 1.00 1.13 63 GLN A N 1
ATOM 1015 C CA . GLN A 1 63 ? -13.139 -8.058 1.415 1.00 1.48 63 GLN A CA 1
ATOM 1016 C C . GLN A 1 63 ? -13.713 -9.458 1.602 1.00 2.09 63 GLN A C 1
ATOM 1017 O O . GLN A 1 63 ? -13.763 -10.237 0.649 1.00 2.68 63 GLN A O 1
ATOM 1031 N N . GLY A 1 64 ? -14.112 -9.786 2.832 1.00 2.55 64 GLY A N 1
ATOM 1032 C CA . GLY A 1 64 ? -14.707 -11.083 3.101 1.00 3.28 64 GLY A CA 1
ATOM 1033 C C . GLY A 1 64 ? -16.096 -11.191 2.529 1.00 3.41 64 GLY A C 1
ATOM 1034 O O . GLY A 1 64 ? -17.093 -10.967 3.217 1.00 3.88 64 GLY A O 1
ATOM 1038 N N . ILE A 1 65 ? -16.131 -11.561 1.264 1.00 3.49 65 ILE A N 1
ATOM 1039 C CA . ILE A 1 65 ? -17.307 -11.464 0.429 1.00 3.94 65 ILE A CA 1
ATOM 1040 C C . ILE A 1 65 ? -16.848 -11.835 -0.989 1.00 4.01 65 ILE A C 1
ATOM 1041 O O . ILE A 1 65 ? -15.788 -12.452 -1.124 1.00 4.32 65 ILE A O 1
ATOM 1057 N N . ASN A 1 66 ? -17.600 -11.509 -2.033 1.00 4.06 66 ASN A N 1
ATOM 1058 C CA . ASN A 1 66 ? -17.062 -11.597 -3.391 1.00 4.27 66 ASN A CA 1
ATOM 1059 C C . ASN A 1 66 ? -15.907 -10.603 -3.541 1.00 4.09 66 ASN A C 1
ATOM 1060 O O . ASN A 1 66 ? -15.411 -10.071 -2.547 1.00 4.26 66 ASN A O 1
ATOM 1071 N N . MET A 1 67 ? -15.457 -10.341 -4.759 1.00 4.09 67 MET A N 1
ATOM 1072 C CA . MET A 1 67 ? -14.378 -9.375 -4.938 1.00 4.13 67 MET A CA 1
ATOM 1073 C C . MET A 1 67 ? -14.799 -8.008 -4.396 1.00 3.60 67 MET A C 1
ATOM 1074 O O . MET A 1 67 ? -14.016 -7.360 -3.714 1.00 3.77 67 MET A O 1
ATOM 1088 N N . LYS A 1 68 ? -16.057 -7.623 -4.687 1.00 3.30 68 LYS A N 1
ATOM 1089 C CA . LYS A 1 68 ? -16.692 -6.392 -4.175 1.00 3.12 68 LYS A CA 1
ATOM 1090 C C . LYS A 1 68 ? -15.690 -5.267 -3.922 1.00 2.78 68 LYS A C 1
ATOM 1091 O O . LYS A 1 68 ? -15.321 -4.550 -4.843 1.00 3.25 68 LYS A O 1
ATOM 1110 N N . PHE A 1 69 ? -15.245 -5.144 -2.677 1.00 2.52 69 PHE A N 1
ATOM 1111 C CA . PHE A 1 69 ? -14.254 -4.147 -2.284 1.00 2.44 69 PHE A CA 1
ATOM 1112 C C . PHE A 1 69 ? -12.858 -4.532 -2.785 1.00 2.04 69 PHE A C 1
ATOM 1113 O O . PHE A 1 69 ? -12.017 -4.961 -2.002 1.00 2.83 69 PHE A O 1
ATOM 1130 N N . PHE A 1 70 ? -12.610 -4.369 -4.081 1.00 1.22 70 PHE A N 1
ATOM 1131 C CA . PHE A 1 70 ? -11.385 -4.878 -4.681 1.00 0.92 70 PHE A CA 1
ATOM 1132 C C . PHE A 1 70 ? -10.525 -3.794 -5.331 1.00 0.79 70 PHE A C 1
ATOM 1133 O O . PHE A 1 70 ? -11.025 -2.779 -5.816 1.00 1.19 70 PHE A O 1
ATOM 1150 N N . THR A 1 71 ? -9.224 -4.054 -5.318 1.00 0.58 71 THR A N 1
ATOM 1151 C CA . THR A 1 71 ? -8.230 -3.303 -6.086 1.00 0.49 71 THR A CA 1
ATOM 1152 C C . THR A 1 71 ? -6.853 -3.908 -5.876 1.00 0.40 71 THR A C 1
ATOM 1153 O O . THR A 1 71 ? -6.683 -4.827 -5.076 1.00 0.49 71 THR A O 1
ATOM 1164 N N . GLU A 1 72 ? -5.879 -3.390 -6.595 1.00 0.49 72 GLU A N 1
ATOM 1165 C CA . GLU A 1 72 ? -4.574 -4.007 -6.657 1.00 0.45 72 GLU A CA 1
ATOM 1166 C C . GLU A 1 72 ? -3.491 -2.937 -6.669 1.00 0.47 72 GLU A C 1
ATOM 1167 O O . GLU A 1 72 ? -3.257 -2.299 -7.696 1.00 0.57 72 GLU A O 1
ATOM 1179 N N . VAL A 1 73 ? -2.838 -2.730 -5.532 1.00 0.44 73 VAL A N 1
ATOM 1180 C CA . VAL A 1 73 ? -1.903 -1.625 -5.403 1.00 0.52 73 VAL A CA 1
ATOM 1181 C C . VAL A 1 73 ? -0.474 -2.119 -5.210 1.00 0.64 73 VAL A C 1
ATOM 1182 O O . VAL A 1 73 ? -0.225 -3.073 -4.473 1.00 0.76 73 VAL A O 1
ATOM 1195 N N . GLU A 1 74 ? 0.461 -1.465 -5.872 1.00 0.80 74 GLU A N 1
ATOM 1196 C CA . GLU A 1 74 ? 1.863 -1.792 -5.741 1.00 0.96 74 GLU A CA 1
ATOM 1197 C C . GLU A 1 74 ? 2.477 -1.025 -4.575 1.00 0.98 74 GLU A C 1
ATOM 1198 O O . GLU A 1 74 ? 2.723 0.174 -4.674 1.00 1.16 74 GLU A O 1
ATOM 1210 N N . ALA A 1 75 ? 2.716 -1.722 -3.470 1.00 1.06 75 ALA A N 1
ATOM 1211 C CA . ALA A 1 75 ? 3.305 -1.109 -2.283 1.00 1.12 75 ALA A CA 1
ATOM 1212 C C . ALA A 1 75 ? 4.684 -0.551 -2.583 1.00 1.43 75 ALA A C 1
ATOM 1213 O O . ALA A 1 75 ? 5.097 0.457 -2.022 1.00 1.80 75 ALA A O 1
ATOM 1220 N N . TYR A 1 76 ? 5.392 -1.214 -3.474 1.00 1.71 76 TYR A N 1
ATOM 1221 C CA . TYR A 1 76 ? 6.772 -0.869 -3.734 1.00 2.10 76 TYR A CA 1
ATOM 1222 C C . TYR A 1 76 ? 7.096 -0.977 -5.218 1.00 2.93 76 TYR A C 1
ATOM 1223 O O . TYR A 1 76 ? 6.556 -1.830 -5.923 1.00 3.37 76 TYR A O 1
ATOM 1241 N N . ARG A 1 77 ? 7.954 -0.086 -5.687 1.00 3.45 77 ARG A N 1
ATOM 1242 C CA . ARG A 1 77 ? 8.444 -0.139 -7.055 1.00 4.39 77 ARG A CA 1
ATOM 1243 C C . ARG A 1 77 ? 9.807 -0.812 -7.087 1.00 4.69 77 ARG A C 1
ATOM 1244 O O . ARG A 1 77 ? 10.694 -0.448 -6.318 1.00 4.62 77 ARG A O 1
ATOM 1265 N N . PRO A 1 78 ? 10.006 -1.778 -7.993 1.00 5.32 78 PRO A N 1
ATOM 1266 C CA . PRO A 1 78 ? 11.239 -2.560 -8.063 1.00 5.79 78 PRO A CA 1
ATOM 1267 C C . PRO A 1 78 ? 12.342 -1.844 -8.831 1.00 6.24 78 PRO A C 1
ATOM 1268 O O . PRO A 1 78 ? 13.125 -2.461 -9.553 1.00 6.84 78 PRO A O 1
ATOM 1279 N N . ASP A 1 79 ? 12.376 -0.540 -8.680 1.00 6.17 79 ASP A N 1
ATOM 1280 C CA . ASP A 1 79 ? 13.377 0.288 -9.324 1.00 6.76 79 ASP A CA 1
ATOM 1281 C C . ASP A 1 79 ? 14.477 0.643 -8.339 1.00 6.75 79 ASP A C 1
ATOM 1282 O O . ASP A 1 79 ? 14.311 1.522 -7.501 1.00 6.33 79 ASP A O 1
ATOM 1291 N N . LEU A 1 80 ? 15.604 -0.040 -8.444 1.00 7.42 80 LEU A N 1
ATOM 1292 C CA . LEU A 1 80 ? 16.728 0.193 -7.542 1.00 7.70 80 LEU A CA 1
ATOM 1293 C C . LEU A 1 80 ? 17.472 1.460 -7.942 1.00 7.67 80 LEU A C 1
ATOM 1294 O O . LEU A 1 80 ? 18.359 1.941 -7.236 1.00 7.65 80 LEU A O 1
ATOM 1310 N N . LYS A 1 81 ? 17.069 2.004 -9.072 1.00 7.90 81 LYS A N 1
ATOM 1311 C CA . LYS A 1 81 ? 17.699 3.185 -9.636 1.00 8.21 81 LYS A CA 1
ATOM 1312 C C . LYS A 1 81 ? 17.326 4.431 -8.838 1.00 7.50 81 LYS A C 1
ATOM 1313 O O . LYS A 1 81 ? 18.114 5.373 -8.735 1.00 7.67 81 LYS A O 1
ATOM 1332 N N . HIS A 1 82 ? 16.131 4.427 -8.257 1.00 6.91 82 HIS A N 1
ATOM 1333 C CA . HIS A 1 82 ? 15.682 5.550 -7.447 1.00 6.47 82 HIS A CA 1
ATOM 1334 C C . HIS A 1 82 ? 15.934 5.251 -5.972 1.00 5.53 82 HIS A C 1
ATOM 1335 O O . HIS A 1 82 ? 15.683 4.142 -5.508 1.00 5.01 82 HIS A O 1
ATOM 1350 N N . PRO A 1 83 ? 16.460 6.234 -5.231 1.00 5.57 83 PRO A N 1
ATOM 1351 C CA . PRO A 1 83 ? 16.818 6.059 -3.820 1.00 4.95 83 PRO A CA 1
ATOM 1352 C C . PRO A 1 83 ? 15.603 5.902 -2.912 1.00 4.13 83 PRO A C 1
ATOM 1353 O O . PRO A 1 83 ? 14.657 6.688 -2.978 1.00 4.33 83 PRO A O 1
ATOM 1364 N N . LEU A 1 84 ? 15.634 4.874 -2.074 1.00 3.60 84 LEU A N 1
ATOM 1365 C CA . LEU A 1 84 ? 14.591 4.666 -1.080 1.00 3.05 84 LEU A CA 1
ATOM 1366 C C . LEU A 1 84 ? 15.039 5.237 0.256 1.00 2.76 84 LEU A C 1
ATOM 1367 O O . LEU A 1 84 ? 15.287 6.438 0.377 1.00 3.30 84 LEU A O 1
ATOM 1383 N N . CYS A 1 85 ? 15.158 4.354 1.239 1.00 2.66 85 CYS A N 1
ATOM 1384 C CA . CYS A 1 85 ? 15.634 4.691 2.570 1.00 3.24 85 CYS A CA 1
ATOM 1385 C C . CYS A 1 85 ? 14.692 5.651 3.275 1.00 3.77 85 CYS A C 1
ATOM 1386 O O . CYS A 1 85 ? 13.791 5.247 4.004 1.00 4.31 85 CYS A O 1
ATOM 1393 N N . GLY A 1 86 ? 14.898 6.904 3.021 1.00 4.00 86 GLY A N 1
ATOM 1394 C CA . GLY A 1 86 ? 14.040 7.955 3.542 1.00 4.75 86 GLY A CA 1
ATOM 1395 C C . GLY A 1 86 ? 12.696 8.031 2.827 1.00 4.42 86 GLY A C 1
ATOM 1396 O O . GLY A 1 86 ? 12.028 9.065 2.858 1.00 5.13 86 GLY A O 1
ATOM 1400 N N . LYS A 1 87 ? 12.290 6.934 2.196 1.00 3.51 87 LYS A N 1
ATOM 1401 C CA . LYS A 1 87 ? 11.119 6.935 1.331 1.00 3.25 87 LYS A CA 1
ATOM 1402 C C . LYS A 1 87 ? 9.939 6.248 1.999 1.00 2.57 87 LYS A C 1
ATOM 1403 O O . LYS A 1 87 ? 10.113 5.339 2.810 1.00 2.57 87 LYS A O 1
ATOM 1422 N N . ARG A 1 88 ? 8.743 6.692 1.647 1.00 2.48 88 ARG A N 1
ATOM 1423 C CA . ARG A 1 88 ? 7.514 6.087 2.134 1.00 2.17 88 ARG A CA 1
ATOM 1424 C C . ARG A 1 88 ? 6.472 6.065 1.022 1.00 1.70 88 ARG A C 1
ATOM 1425 O O . ARG A 1 88 ? 6.228 7.081 0.369 1.00 2.18 88 ARG A O 1
ATOM 1446 N N . TYR A 1 89 ? 5.887 4.903 0.784 1.00 1.34 89 TYR A N 1
ATOM 1447 C CA . TYR A 1 89 ? 4.827 4.775 -0.207 1.00 1.31 89 TYR A CA 1
ATOM 1448 C C . TYR A 1 89 ? 3.476 4.789 0.479 1.00 1.05 89 TYR A C 1
ATOM 1449 O O . TYR A 1 89 ? 3.200 3.947 1.332 1.00 1.43 89 TYR A O 1
ATOM 1467 N N . GLU A 1 90 ? 2.651 5.755 0.129 1.00 0.79 90 GLU A N 1
ATOM 1468 C CA . GLU A 1 90 ? 1.308 5.818 0.653 1.00 0.71 90 GLU A CA 1
ATOM 1469 C C . GLU A 1 90 ? 0.296 5.519 -0.423 1.00 0.53 90 GLU A C 1
ATOM 1470 O O . GLU A 1 90 ? 0.212 6.222 -1.436 1.00 0.63 90 GLU A O 1
ATOM 1482 N N . LEU A 1 91 ? -0.453 4.461 -0.209 1.00 0.50 91 LEU A N 1
ATOM 1483 C CA . LEU A 1 91 ? -1.613 4.205 -1.018 1.00 0.43 91 LEU A CA 1
ATOM 1484 C C . LEU A 1 91 ? -2.817 4.312 -0.121 1.00 0.43 91 LEU A C 1
ATOM 1485 O O . LEU A 1 91 ? -2.894 3.639 0.906 1.00 0.57 91 LEU A O 1
ATOM 1501 N N . SER A 1 92 ? -3.746 5.156 -0.483 1.00 0.43 92 SER A N 1
ATOM 1502 C CA . SER A 1 92 ? -4.873 5.405 0.375 1.00 0.48 92 SER A CA 1
ATOM 1503 C C . SER A 1 92 ? -6.156 5.012 -0.306 1.00 0.43 92 SER A C 1
ATOM 1504 O O . SER A 1 92 ? -6.403 5.368 -1.456 1.00 0.51 92 SER A O 1
ATOM 1512 N N . ALA A 1 93 ? -6.954 4.256 0.407 1.00 0.52 93 ALA A N 1
ATOM 1513 C CA . ALA A 1 93 ? -8.217 3.822 -0.090 1.00 0.54 93 ALA A CA 1
ATOM 1514 C C . ALA A 1 93 ? -9.271 4.727 0.419 1.00 0.62 93 ALA A C 1
ATOM 1515 O O . ALA A 1 93 ? -9.836 4.538 1.495 1.00 0.83 93 ALA A O 1
ATOM 1522 N N . ARG A 1 94 ? -9.520 5.707 -0.372 1.00 0.91 94 ARG A N 1
ATOM 1523 C CA . ARG A 1 94 ? -10.328 6.820 0.060 1.00 1.26 94 ARG A CA 1
ATOM 1524 C C . ARG A 1 94 ? -11.525 6.996 -0.786 1.00 0.70 94 ARG A C 1
ATOM 1525 O O . ARG A 1 94 ? -11.628 6.482 -1.891 1.00 1.17 94 ARG A O 1
ATOM 1546 N N . MET A 1 95 ? -12.419 7.711 -0.164 1.00 0.84 95 MET A N 1
ATOM 1547 C CA . MET A 1 95 ? -13.687 8.142 -0.692 1.00 1.41 95 MET A CA 1
ATOM 1548 C C . MET A 1 95 ? -13.752 8.149 -2.229 1.00 1.48 95 MET A C 1
ATOM 1549 O O . MET A 1 95 ? -14.716 7.655 -2.816 1.00 2.12 95 MET A O 1
ATOM 1563 N N . ASP A 1 96 ? -12.730 8.716 -2.870 1.00 1.26 96 ASP A N 1
ATOM 1564 C CA . ASP A 1 96 ? -12.671 8.784 -4.330 1.00 1.45 96 ASP A CA 1
ATOM 1565 C C . ASP A 1 96 ? -12.040 7.519 -4.932 1.00 1.30 96 ASP A C 1
ATOM 1566 O O . ASP A 1 96 ? -12.745 6.650 -5.445 1.00 1.97 96 ASP A O 1
ATOM 1575 N N . ALA A 1 97 ? -10.717 7.417 -4.851 1.00 0.84 97 ALA A N 1
ATOM 1576 C CA . ALA A 1 97 ? -9.984 6.288 -5.426 1.00 0.62 97 ALA A CA 1
ATOM 1577 C C . ALA A 1 97 ? -8.904 5.816 -4.476 1.00 0.60 97 ALA A C 1
ATOM 1578 O O . ALA A 1 97 ? -8.845 6.220 -3.313 1.00 0.92 97 ALA A O 1
ATOM 1585 N N . ILE A 1 98 ? -8.066 4.947 -4.993 1.00 0.39 98 ILE A N 1
ATOM 1586 C CA . ILE A 1 98 ? -6.867 4.524 -4.321 1.00 0.34 98 ILE A CA 1
ATOM 1587 C C . ILE A 1 98 ? -5.723 5.406 -4.776 1.00 0.32 98 ILE A C 1
ATOM 1588 O O . ILE A 1 98 ? -5.517 5.614 -5.974 1.00 0.35 98 ILE A O 1
ATOM 1604 N N . TYR A 1 99 ? -5.004 5.944 -3.832 1.00 0.40 99 TYR A N 1
ATOM 1605 C CA . TYR A 1 99 ? -3.930 6.867 -4.150 1.00 0.53 99 TYR A CA 1
ATOM 1606 C C . TYR A 1 99 ? -2.612 6.124 -4.266 1.00 0.63 99 TYR A C 1
ATOM 1607 O O . TYR A 1 99 ? -2.458 5.045 -3.707 1.00 0.86 99 TYR A O 1
ATOM 1625 N N . PHE A 1 100 ? -1.679 6.691 -5.014 1.00 0.72 100 PHE A N 1
ATOM 1626 C CA . PHE A 1 100 ? -0.409 6.029 -5.271 1.00 0.91 100 PHE A CA 1
ATOM 1627 C C . PHE A 1 100 ? 0.712 7.057 -5.421 1.00 1.25 100 PHE A C 1
ATOM 1628 O O . PHE A 1 100 ? 0.916 7.603 -6.508 1.00 1.90 100 PHE A O 1
ATOM 1645 N N . LYS A 1 101 ? 1.407 7.355 -4.333 1.00 1.07 101 LYS A N 1
ATOM 1646 C CA . LYS A 1 101 ? 2.546 8.265 -4.393 1.00 1.43 101 LYS A CA 1
ATOM 1647 C C . LYS A 1 101 ? 3.552 7.975 -3.286 1.00 1.37 101 LYS A C 1
ATOM 1648 O O . LYS A 1 101 ? 3.169 7.731 -2.141 1.00 1.55 101 LYS A O 1
ATOM 1667 N N . MET A 1 102 ? 4.835 7.994 -3.626 1.00 1.76 102 MET A N 1
ATOM 1668 C CA . MET A 1 102 ? 5.868 8.003 -2.603 1.00 2.21 102 MET A CA 1
ATOM 1669 C C . MET A 1 102 ? 6.372 9.430 -2.446 1.00 2.42 102 MET A C 1
ATOM 1670 O O . MET A 1 102 ? 7.397 9.821 -3.003 1.00 2.62 102 MET A O 1
ATOM 1684 N N . ASP A 1 103 ? 5.637 10.210 -1.681 1.00 2.92 103 ASP A N 1
ATOM 1685 C CA . ASP A 1 103 ? 5.946 11.620 -1.527 1.00 3.46 103 ASP A CA 1
ATOM 1686 C C . ASP A 1 103 ? 6.064 11.988 -0.055 1.00 3.62 103 ASP A C 1
ATOM 1687 O O . ASP A 1 103 ? 6.119 11.117 0.815 1.00 3.77 103 ASP A O 1
ATOM 1696 N N . GLU A 1 104 ? 6.117 13.281 0.203 1.00 4.02 104 GLU A N 1
ATOM 1697 C CA . GLU A 1 104 ? 6.048 13.821 1.537 1.00 4.43 104 GLU A CA 1
ATOM 1698 C C . GLU A 1 104 ? 4.699 14.513 1.728 1.00 4.28 104 GLU A C 1
ATOM 1699 O O . GLU A 1 104 ? 4.247 14.740 2.850 1.00 4.73 104 GLU A O 1
ATOM 1711 N N . ARG A 1 105 ? 4.061 14.837 0.606 1.00 3.93 105 ARG A N 1
ATOM 1712 C CA . ARG A 1 105 ? 2.767 15.515 0.601 1.00 3.96 105 ARG A CA 1
ATOM 1713 C C . ARG A 1 105 ? 1.662 14.540 0.176 1.00 3.41 105 ARG A C 1
ATOM 1714 O O . ARG A 1 105 ? 1.968 13.418 -0.234 1.00 3.35 105 ARG A O 1
ATOM 1735 N N . PRO A 1 106 ? 0.370 14.929 0.295 1.00 3.33 106 PRO A N 1
ATOM 1736 C CA . PRO A 1 106 ? -0.758 14.102 -0.162 1.00 3.10 106 PRO A CA 1
ATOM 1737 C C . PRO A 1 106 ? -0.534 13.492 -1.547 1.00 2.43 106 PRO A C 1
ATOM 1738 O O . PRO A 1 106 ? -0.003 14.145 -2.450 1.00 2.29 106 PRO A O 1
ATOM 1749 N N . PRO A 1 107 ? -0.939 12.224 -1.721 1.00 2.31 107 PRO A N 1
ATOM 1750 C CA . PRO A 1 107 ? -0.724 11.473 -2.957 1.00 1.85 107 PRO A CA 1
ATOM 1751 C C . PRO A 1 107 ? -1.808 11.730 -4.003 1.00 1.51 107 PRO A C 1
ATOM 1752 O O . PRO A 1 107 ? -2.706 12.549 -3.797 1.00 1.80 107 PRO A O 1
ATOM 1763 N N . GLN A 1 108 ? -1.720 11.021 -5.123 1.00 1.09 108 GLN A N 1
ATOM 1764 C CA . GLN A 1 108 ? -2.666 11.191 -6.219 1.00 0.94 108 GLN A CA 1
ATOM 1765 C C . GLN A 1 108 ? -3.453 9.908 -6.459 1.00 0.70 108 GLN A C 1
ATOM 1766 O O . GLN A 1 108 ? -2.913 8.808 -6.330 1.00 0.64 108 GLN A O 1
ATOM 1780 N N . PRO A 1 109 ? -4.747 10.039 -6.784 1.00 0.68 109 PRO A N 1
ATOM 1781 C CA . PRO A 1 109 ? -5.584 8.908 -7.195 1.00 0.55 109 PRO A CA 1
ATOM 1782 C C . PRO A 1 109 ? -5.019 8.214 -8.430 1.00 0.56 109 PRO A C 1
ATOM 1783 O O . PRO A 1 109 ? -4.936 8.819 -9.501 1.00 0.80 109 PRO A O 1
ATOM 1794 N N . LEU A 1 110 ? -4.617 6.960 -8.280 1.00 0.49 110 LEU A N 1
ATOM 1795 C CA . LEU A 1 110 ? -4.025 6.225 -9.390 1.00 0.61 110 LEU A CA 1
ATOM 1796 C C . LEU A 1 110 ? -4.502 4.779 -9.411 1.00 0.51 110 LEU A C 1
ATOM 1797 O O . LEU A 1 110 ? -4.108 3.993 -10.274 1.00 0.62 110 LEU A O 1
ATOM 1813 N N . ASN A 1 111 ? -5.360 4.433 -8.472 1.00 0.42 111 ASN A N 1
ATOM 1814 C CA . ASN A 1 111 ? -5.923 3.105 -8.402 1.00 0.48 111 ASN A CA 1
ATOM 1815 C C . ASN A 1 111 ? -7.323 3.288 -7.930 1.00 0.42 111 ASN A C 1
ATOM 1816 O O . ASN A 1 111 ? -7.665 4.372 -7.486 1.00 0.50 111 ASN A O 1
ATOM 1827 N N . LYS A 1 112 ? -8.159 2.304 -8.057 1.00 0.59 112 LYS A N 1
ATOM 1828 C CA . LYS A 1 112 ? -9.487 2.463 -7.583 1.00 0.60 112 LYS A CA 1
ATOM 1829 C C . LYS A 1 112 ? -10.026 1.200 -6.987 1.00 0.72 112 LYS A C 1
ATOM 1830 O O . LYS A 1 112 ? -9.909 0.111 -7.553 1.00 0.84 112 LYS A O 1
ATOM 1849 N N . TRP A 1 113 ? -10.614 1.372 -5.834 1.00 0.77 113 TRP A N 1
ATOM 1850 C CA . TRP A 1 113 ? -11.306 0.313 -5.167 1.00 0.97 113 TRP A CA 1
ATOM 1851 C C . TRP A 1 113 ? -12.676 0.142 -5.768 1.00 1.02 113 TRP A C 1
ATOM 1852 O O . TRP A 1 113 ? -13.094 0.884 -6.661 1.00 1.12 113 TRP A O 1
ATOM 1873 N N . ARG A 1 114 ? -13.367 -0.830 -5.248 1.00 1.34 114 ARG A N 1
ATOM 1874 C CA . ARG A 1 114 ? -14.683 -1.169 -5.694 1.00 1.50 114 ARG A CA 1
ATOM 1875 C C . ARG A 1 114 ? -15.544 -1.452 -4.479 1.00 1.82 114 ARG A C 1
ATOM 1876 O O . ARG A 1 114 ? -15.048 -1.416 -3.355 1.00 2.41 114 ARG A O 1
ATOM 1897 N N . SER A 1 115 ? -16.809 -1.754 -4.699 1.00 2.02 115 SER A N 1
ATOM 1898 C CA . SER A 1 115 ? -17.709 -2.090 -3.609 1.00 2.76 115 SER A CA 1
ATOM 1899 C C . SER A 1 115 ? -19.052 -2.563 -4.149 1.00 3.19 115 SER A C 1
ATOM 1900 O O . SER A 1 115 ? -19.186 -3.773 -4.417 1.00 3.60 115 SER A O 1
ATOM 1909 N N . ALA A 1 1 ? 21.510 -0.618 -0.634 1.00 6.29 1 ALA A N 2
ATOM 1910 C CA . ALA A 1 1 ? 21.256 0.182 0.581 1.00 5.64 1 ALA A CA 2
ATOM 1911 C C . ALA A 1 1 ? 22.264 -0.170 1.667 1.00 5.66 1 ALA A C 2
ATOM 1912 O O . ALA A 1 1 ? 22.476 -1.344 1.972 1.00 5.80 1 ALA A O 2
ATOM 1921 N N . MET A 1 2 ? 22.898 0.848 2.233 1.00 5.85 2 MET A N 2
ATOM 1922 C CA . MET A 1 2 ? 23.900 0.647 3.271 1.00 6.17 2 MET A CA 2
ATOM 1923 C C . MET A 1 2 ? 23.548 1.472 4.500 1.00 5.91 2 MET A C 2
ATOM 1924 O O . MET A 1 2 ? 23.702 2.693 4.497 1.00 6.19 2 MET A O 2
ATOM 1938 N N . GLY A 1 3 ? 23.069 0.804 5.540 1.00 5.74 3 GLY A N 2
ATOM 1939 C CA . GLY A 1 3 ? 22.652 1.505 6.737 1.00 5.81 3 GLY A CA 2
ATOM 1940 C C . GLY A 1 3 ? 21.404 2.311 6.490 1.00 5.28 3 GLY A C 2
ATOM 1941 O O . GLY A 1 3 ? 21.347 3.502 6.790 1.00 5.54 3 GLY A O 2
ATOM 1945 N N . CYS A 1 4 ? 20.404 1.659 5.933 1.00 4.84 4 CYS A N 2
ATOM 1946 C CA . CYS A 1 4 ? 19.190 2.336 5.536 1.00 4.49 4 CYS A CA 2
ATOM 1947 C C . CYS A 1 4 ? 17.995 1.907 6.371 1.00 4.00 4 CYS A C 2
ATOM 1948 O O . CYS A 1 4 ? 17.889 0.753 6.797 1.00 4.30 4 CYS A O 2
ATOM 1955 N N . LYS A 1 5 ? 17.117 2.874 6.606 1.00 3.56 5 LYS A N 2
ATOM 1956 C CA . LYS A 1 5 ? 15.892 2.687 7.364 1.00 3.21 5 LYS A CA 2
ATOM 1957 C C . LYS A 1 5 ? 15.047 1.536 6.836 1.00 2.60 5 LYS A C 2
ATOM 1958 O O . LYS A 1 5 ? 15.035 1.254 5.637 1.00 2.48 5 LYS A O 2
ATOM 1977 N N . GLU A 1 6 ? 14.350 0.878 7.747 1.00 2.54 6 GLU A N 2
ATOM 1978 C CA . GLU A 1 6 ? 13.362 -0.107 7.407 1.00 2.10 6 GLU A CA 2
ATOM 1979 C C . GLU A 1 6 ? 12.164 0.580 6.758 1.00 1.84 6 GLU A C 2
ATOM 1980 O O . GLU A 1 6 ? 11.517 1.433 7.376 1.00 2.27 6 GLU A O 2
ATOM 1992 N N . ILE A 1 7 ? 11.887 0.221 5.512 1.00 1.34 7 ILE A N 2
ATOM 1993 C CA . ILE A 1 7 ? 10.828 0.864 4.746 1.00 1.10 7 ILE A CA 2
ATOM 1994 C C . ILE A 1 7 ? 9.483 0.278 5.132 1.00 0.99 7 ILE A C 2
ATOM 1995 O O . ILE A 1 7 ? 9.382 -0.905 5.468 1.00 1.30 7 ILE A O 2
ATOM 2011 N N . GLU A 1 8 ? 8.454 1.099 5.103 1.00 0.87 8 GLU A N 2
ATOM 2012 C CA . GLU A 1 8 ? 7.151 0.663 5.571 1.00 0.93 8 GLU A CA 2
ATOM 2013 C C . GLU A 1 8 ? 6.017 1.067 4.632 1.00 0.86 8 GLU A C 2
ATOM 2014 O O . GLU A 1 8 ? 6.098 2.068 3.918 1.00 1.29 8 GLU A O 2
ATOM 2026 N N . ILE A 1 9 ? 4.958 0.259 4.654 1.00 0.65 9 ILE A N 2
ATOM 2027 C CA . ILE A 1 9 ? 3.826 0.415 3.748 1.00 0.68 9 ILE A CA 2
ATOM 2028 C C . ILE A 1 9 ? 2.580 0.824 4.527 1.00 0.53 9 ILE A C 2
ATOM 2029 O O . ILE A 1 9 ? 2.153 0.107 5.430 1.00 0.68 9 ILE A O 2
ATOM 2045 N N . VAL A 1 10 ? 1.996 1.966 4.192 1.00 0.51 10 VAL A N 2
ATOM 2046 C CA . VAL A 1 10 ? 0.744 2.374 4.821 1.00 0.46 10 VAL A CA 2
ATOM 2047 C C . VAL A 1 10 ? -0.437 2.136 3.897 1.00 0.41 10 VAL A C 2
ATOM 2048 O O . VAL A 1 10 ? -0.422 2.521 2.723 1.00 0.44 10 VAL A O 2
ATOM 2061 N N . ILE A 1 11 ? -1.444 1.470 4.435 1.00 0.40 11 ILE A N 2
ATOM 2062 C CA . ILE A 1 11 ? -2.722 1.353 3.783 1.00 0.40 11 ILE A CA 2
ATOM 2063 C C . ILE A 1 11 ? -3.741 2.156 4.566 1.00 0.44 11 ILE A C 2
ATOM 2064 O O . ILE A 1 11 ? -4.063 1.835 5.710 1.00 0.50 11 ILE A O 2
ATOM 2080 N N . LYS A 1 12 ? -4.194 3.226 3.960 1.00 0.46 12 LYS A N 2
ATOM 2081 C CA . LYS A 1 12 ? -5.187 4.091 4.564 1.00 0.52 12 LYS A CA 2
ATOM 2082 C C . LYS A 1 12 ? -6.542 3.732 3.997 1.00 0.50 12 LYS A C 2
ATOM 2083 O O . LYS A 1 12 ? -6.637 3.217 2.882 1.00 0.62 12 LYS A O 2
ATOM 2102 N N . ASN A 1 13 ? -7.583 3.995 4.747 1.00 0.55 13 ASN A N 2
ATOM 2103 C CA . ASN A 1 13 ? -8.924 3.732 4.276 1.00 0.59 13 ASN A CA 2
ATOM 2104 C C . ASN A 1 13 ? -9.868 4.786 4.795 1.00 0.58 13 ASN A C 2
ATOM 2105 O O . ASN A 1 13 ? -9.972 5.000 6.004 1.00 0.95 13 ASN A O 2
ATOM 2116 N N . THR A 1 14 ? -10.553 5.445 3.879 1.00 0.47 14 THR A N 2
ATOM 2117 C CA . THR A 1 14 ? -11.400 6.553 4.243 1.00 0.74 14 THR A CA 2
ATOM 2118 C C . THR A 1 14 ? -12.224 7.078 3.076 1.00 0.54 14 THR A C 2
ATOM 2119 O O . THR A 1 14 ? -11.794 7.944 2.313 1.00 0.70 14 THR A O 2
ATOM 2130 N N . LEU A 1 15 ? -13.397 6.518 2.883 1.00 0.49 15 LEU A N 2
ATOM 2131 C CA . LEU A 1 15 ? -14.366 7.184 2.063 1.00 0.68 15 LEU A CA 2
ATOM 2132 C C . LEU A 1 15 ? -15.331 7.897 3.002 1.00 0.84 15 LEU A C 2
ATOM 2133 O O . LEU A 1 15 ? -16.032 8.840 2.636 1.00 1.18 15 LEU A O 2
ATOM 2149 N N . GLY A 1 16 ? -15.333 7.396 4.238 1.00 0.72 16 GLY A N 2
ATOM 2150 C CA . GLY A 1 16 ? -16.323 7.751 5.232 1.00 0.87 16 GLY A CA 2
ATOM 2151 C C . GLY A 1 16 ? -16.395 6.671 6.301 1.00 0.77 16 GLY A C 2
ATOM 2152 O O . GLY A 1 16 ? -15.572 5.756 6.291 1.00 1.27 16 GLY A O 2
ATOM 2156 N N . PRO A 1 17 ? -17.376 6.722 7.213 1.00 0.67 17 PRO A N 2
ATOM 2157 C CA . PRO A 1 17 ? -17.464 5.786 8.353 1.00 0.76 17 PRO A CA 2
ATOM 2158 C C . PRO A 1 17 ? -17.659 4.320 7.936 1.00 0.88 17 PRO A C 2
ATOM 2159 O O . PRO A 1 17 ? -18.449 4.021 7.039 1.00 1.27 17 PRO A O 2
ATOM 2170 N N . SER A 1 18 ? -16.925 3.418 8.600 1.00 1.06 18 SER A N 2
ATOM 2171 C CA . SER A 1 18 ? -17.042 1.967 8.383 1.00 1.31 18 SER A CA 2
ATOM 2172 C C . SER A 1 18 ? -16.811 1.593 6.918 1.00 1.10 18 SER A C 2
ATOM 2173 O O . SER A 1 18 ? -17.462 0.698 6.378 1.00 1.50 18 SER A O 2
ATOM 2181 N N . ARG A 1 19 ? -15.862 2.265 6.289 1.00 0.81 19 ARG A N 2
ATOM 2182 C CA . ARG A 1 19 ? -15.559 2.047 4.877 1.00 0.66 19 ARG A CA 2
ATOM 2183 C C . ARG A 1 19 ? -14.524 0.958 4.683 1.00 0.64 19 ARG A C 2
ATOM 2184 O O . ARG A 1 19 ? -13.789 0.949 3.714 1.00 1.02 19 ARG A O 2
ATOM 2205 N N . ILE A 1 20 ? -14.517 0.059 5.604 1.00 0.52 20 ILE A N 2
ATOM 2206 C CA . ILE A 1 20 ? -13.460 -0.940 5.772 1.00 0.51 20 ILE A CA 2
ATOM 2207 C C . ILE A 1 20 ? -13.277 -1.846 4.556 1.00 0.54 20 ILE A C 2
ATOM 2208 O O . ILE A 1 20 ? -14.227 -2.455 4.062 1.00 0.76 20 ILE A O 2
ATOM 2224 N N . LEU A 1 21 ? -12.035 -1.917 4.083 1.00 0.50 21 LEU A N 2
ATOM 2225 C CA . LEU A 1 21 ? -11.646 -2.900 3.068 1.00 0.55 21 LEU A CA 2
ATOM 2226 C C . LEU A 1 21 ? -10.430 -3.668 3.541 1.00 0.52 21 LEU A C 2
ATOM 2227 O O . LEU A 1 21 ? -9.717 -3.232 4.449 1.00 0.75 21 LEU A O 2
ATOM 2243 N N . GLN A 1 22 ? -10.218 -4.814 2.937 1.00 0.47 22 GLN A N 2
ATOM 2244 C CA . GLN A 1 22 ? -9.128 -5.679 3.299 1.00 0.47 22 GLN A CA 2
ATOM 2245 C C . GLN A 1 22 ? -8.047 -5.652 2.222 1.00 0.42 22 GLN A C 2
ATOM 2246 O O . GLN A 1 22 ? -8.288 -6.036 1.080 1.00 0.51 22 GLN A O 2
ATOM 2260 N N . TYR A 1 23 ? -6.863 -5.176 2.587 1.00 0.42 23 TYR A N 2
ATOM 2261 C CA . TYR A 1 23 ? -5.741 -5.123 1.665 1.00 0.42 23 TYR A CA 2
ATOM 2262 C C . TYR A 1 23 ? -4.811 -6.310 1.902 1.00 0.41 23 TYR A C 2
ATOM 2263 O O . TYR A 1 23 ? -4.701 -6.823 3.016 1.00 0.49 23 TYR A O 2
ATOM 2281 N N . HIS A 1 24 ? -4.148 -6.735 0.852 1.00 0.50 24 HIS A N 2
ATOM 2282 C CA . HIS A 1 24 ? -3.127 -7.756 0.941 1.00 0.57 24 HIS A CA 2
ATOM 2283 C C . HIS A 1 24 ? -1.831 -7.219 0.391 1.00 0.60 24 HIS A C 2
ATOM 2284 O O . HIS A 1 24 ? -1.643 -7.173 -0.818 1.00 0.58 24 HIS A O 2
ATOM 2299 N N . CYS A 1 25 ? -0.948 -6.804 1.262 1.00 0.71 25 CYS A N 2
ATOM 2300 C CA . CYS A 1 25 ? 0.347 -6.366 0.818 1.00 0.74 25 CYS A CA 2
ATOM 2301 C C . CYS A 1 25 ? 1.412 -7.333 1.301 1.00 0.91 25 CYS A C 2
ATOM 2302 O O . CYS A 1 25 ? 1.343 -7.830 2.423 1.00 1.01 25 CYS A O 2
ATOM 2309 N N . ARG A 1 26 ? 2.360 -7.636 0.428 1.00 1.14 26 ARG A N 2
ATOM 2310 C CA . ARG A 1 26 ? 3.405 -8.608 0.720 1.00 1.38 26 ARG A CA 2
ATOM 2311 C C . ARG A 1 26 ? 4.666 -8.270 -0.051 1.00 1.87 26 ARG A C 2
ATOM 2312 O O . ARG A 1 26 ? 4.608 -7.604 -1.084 1.00 2.24 26 ARG A O 2
ATOM 2333 N N . SER A 1 27 ? 5.800 -8.718 0.460 1.00 2.10 27 SER A N 2
ATOM 2334 C CA . SER A 1 27 ? 7.052 -8.587 -0.251 1.00 2.66 27 SER A CA 2
ATOM 2335 C C . SER A 1 27 ? 7.209 -9.751 -1.218 1.00 2.39 27 SER A C 2
ATOM 2336 O O . SER A 1 27 ? 6.464 -10.734 -1.134 1.00 2.70 27 SER A O 2
ATOM 2344 N N . GLY A 1 28 ? 8.154 -9.635 -2.140 1.00 2.45 28 GLY A N 2
ATOM 2345 C CA . GLY A 1 28 ? 8.425 -10.718 -3.056 1.00 2.54 28 GLY A CA 2
ATOM 2346 C C . GLY A 1 28 ? 8.754 -11.983 -2.303 1.00 2.68 28 GLY A C 2
ATOM 2347 O O . GLY A 1 28 ? 8.239 -13.060 -2.606 1.00 3.22 28 GLY A O 2
ATOM 2351 N N . ASN A 1 29 ? 9.588 -11.837 -1.287 1.00 2.60 29 ASN A N 2
ATOM 2352 C CA . ASN A 1 29 ? 9.950 -12.964 -0.433 1.00 2.96 29 ASN A CA 2
ATOM 2353 C C . ASN A 1 29 ? 9.049 -13.040 0.798 1.00 2.76 29 ASN A C 2
ATOM 2354 O O . ASN A 1 29 ? 8.370 -14.045 1.021 1.00 3.04 29 ASN A O 2
ATOM 2365 N N . THR A 1 30 ? 9.029 -11.974 1.585 1.00 2.45 30 THR A N 2
ATOM 2366 C CA . THR A 1 30 ? 8.355 -11.992 2.876 1.00 2.33 30 THR A CA 2
ATOM 2367 C C . THR A 1 30 ? 6.864 -11.665 2.753 1.00 2.07 30 THR A C 2
ATOM 2368 O O . THR A 1 30 ? 6.490 -10.554 2.376 1.00 2.10 30 THR A O 2
ATOM 2379 N N . ASN A 1 31 ? 6.019 -12.637 3.069 1.00 1.97 31 ASN A N 2
ATOM 2380 C CA . ASN A 1 31 ? 4.575 -12.420 3.094 1.00 1.75 31 ASN A CA 2
ATOM 2381 C C . ASN A 1 31 ? 4.133 -12.079 4.512 1.00 1.78 31 ASN A C 2
ATOM 2382 O O . ASN A 1 31 ? 4.639 -12.651 5.476 1.00 2.34 31 ASN A O 2
ATOM 2393 N N . VAL A 1 32 ? 3.203 -11.140 4.643 1.00 1.39 32 VAL A N 2
ATOM 2394 C CA . VAL A 1 32 ? 2.776 -10.679 5.957 1.00 1.52 32 VAL A CA 2
ATOM 2395 C C . VAL A 1 32 ? 1.340 -11.093 6.286 1.00 1.38 32 VAL A C 2
ATOM 2396 O O . VAL A 1 32 ? 1.059 -11.539 7.403 1.00 2.10 32 VAL A O 2
ATOM 2409 N N . GLY A 1 33 ? 0.431 -10.973 5.320 1.00 1.00 33 GLY A N 2
ATOM 2410 C CA . GLY A 1 33 ? -0.940 -11.294 5.582 1.00 1.43 33 GLY A CA 2
ATOM 2411 C C . GLY A 1 33 ? -1.877 -10.407 4.810 1.00 0.99 33 GLY A C 2
ATOM 2412 O O . GLY A 1 33 ? -1.458 -9.670 3.908 1.00 1.13 33 GLY A O 2
ATOM 2416 N N . VAL A 1 34 ? -3.143 -10.481 5.158 1.00 0.80 34 VAL A N 2
ATOM 2417 C CA . VAL A 1 34 ? -4.183 -9.756 4.456 1.00 0.56 34 VAL A CA 2
ATOM 2418 C C . VAL A 1 34 ? -5.139 -9.107 5.464 1.00 0.63 34 VAL A C 2
ATOM 2419 O O . VAL A 1 34 ? -6.093 -9.731 5.934 1.00 1.03 34 VAL A O 2
ATOM 2432 N N . GLN A 1 35 ? -4.865 -7.856 5.802 1.00 0.63 35 GLN A N 2
ATOM 2433 C CA . GLN A 1 35 ? -5.565 -7.167 6.881 1.00 0.85 35 GLN A CA 2
ATOM 2434 C C . GLN A 1 35 ? -6.628 -6.200 6.368 1.00 0.70 35 GLN A C 2
ATOM 2435 O O . GLN A 1 35 ? -6.579 -5.756 5.226 1.00 0.82 35 GLN A O 2
ATOM 2449 N N . TYR A 1 36 ? -7.585 -5.872 7.229 1.00 0.78 36 TYR A N 2
ATOM 2450 C CA . TYR A 1 36 ? -8.557 -4.822 6.937 1.00 0.73 36 TYR A CA 2
ATOM 2451 C C . TYR A 1 36 ? -8.170 -3.547 7.661 1.00 0.78 36 TYR A C 2
ATOM 2452 O O . TYR A 1 36 ? -7.423 -3.585 8.645 1.00 1.06 36 TYR A O 2
ATOM 2470 N N . LEU A 1 37 ? -8.676 -2.425 7.194 1.00 0.72 37 LEU A N 2
ATOM 2471 C CA . LEU A 1 37 ? -8.355 -1.153 7.804 1.00 0.89 37 LEU A CA 2
ATOM 2472 C C . LEU A 1 37 ? -9.625 -0.337 7.961 1.00 0.70 37 LEU A C 2
ATOM 2473 O O . LEU A 1 37 ? -10.404 -0.189 7.009 1.00 0.61 37 LEU A O 2
ATOM 2489 N N . ASN A 1 38 ? -9.839 0.136 9.182 1.00 0.78 38 ASN A N 2
ATOM 2490 C CA . ASN A 1 38 ? -11.023 0.904 9.532 1.00 0.73 38 ASN A CA 2
ATOM 2491 C C . ASN A 1 38 ? -10.853 2.353 9.125 1.00 0.68 38 ASN A C 2
ATOM 2492 O O . ASN A 1 38 ? -9.745 2.817 8.877 1.00 0.75 38 ASN A O 2
ATOM 2503 N N . PHE A 1 39 ? -11.955 3.071 9.088 1.00 0.68 39 PHE A N 2
ATOM 2504 C CA . PHE A 1 39 ? -11.917 4.487 8.768 1.00 0.72 39 PHE A CA 2
ATOM 2505 C C . PHE A 1 39 ? -11.482 5.283 9.987 1.00 0.83 39 PHE A C 2
ATOM 2506 O O . PHE A 1 39 ? -12.253 5.464 10.932 1.00 1.66 39 PHE A O 2
ATOM 2523 N N . LYS A 1 40 ? -10.237 5.737 9.957 1.00 0.86 40 LYS A N 2
ATOM 2524 C CA . LYS A 1 40 ? -9.675 6.531 11.041 1.00 0.97 40 LYS A CA 2
ATOM 2525 C C . LYS A 1 40 ? -8.241 6.918 10.723 1.00 0.72 40 LYS A C 2
ATOM 2526 O O . LYS A 1 40 ? -7.915 8.102 10.613 1.00 1.17 40 LYS A O 2
ATOM 2545 N N . GLY A 1 41 ? -7.390 5.914 10.554 1.00 0.71 41 GLY A N 2
ATOM 2546 C CA . GLY A 1 41 ? -5.980 6.173 10.372 1.00 1.13 41 GLY A CA 2
ATOM 2547 C C . GLY A 1 41 ? -5.337 5.302 9.312 1.00 0.94 41 GLY A C 2
ATOM 2548 O O . GLY A 1 41 ? -5.723 5.341 8.145 1.00 1.09 41 GLY A O 2
ATOM 2552 N N . THR A 1 42 ? -4.372 4.499 9.732 1.00 0.82 42 THR A N 2
ATOM 2553 C CA . THR A 1 42 ? -3.513 3.767 8.811 1.00 0.68 42 THR A CA 2
ATOM 2554 C C . THR A 1 42 ? -3.280 2.334 9.277 1.00 0.65 42 THR A C 2
ATOM 2555 O O . THR A 1 42 ? -3.522 1.997 10.437 1.00 0.75 42 THR A O 2
ATOM 2566 N N . ARG A 1 43 ? -2.819 1.500 8.360 1.00 0.58 43 ARG A N 2
ATOM 2567 C CA . ARG A 1 43 ? -2.379 0.153 8.678 1.00 0.58 43 ARG A CA 2
ATOM 2568 C C . ARG A 1 43 ? -0.998 -0.011 8.093 1.00 0.52 43 ARG A C 2
ATOM 2569 O O . ARG A 1 43 ? -0.842 -0.057 6.873 1.00 0.50 43 ARG A O 2
ATOM 2590 N N . ILE A 1 44 ? 0.006 -0.065 8.944 1.00 0.52 44 ILE A N 2
ATOM 2591 C CA . ILE A 1 44 ? 1.361 0.036 8.462 1.00 0.51 44 ILE A CA 2
ATOM 2592 C C . ILE A 1 44 ? 2.125 -1.265 8.560 1.00 0.58 44 ILE A C 2
ATOM 2593 O O . ILE A 1 44 ? 2.257 -1.872 9.625 1.00 0.66 44 ILE A O 2
ATOM 2609 N N . ILE A 1 45 ? 2.614 -1.668 7.414 1.00 0.61 45 ILE A N 2
ATOM 2610 C CA . ILE A 1 45 ? 3.516 -2.781 7.284 1.00 0.74 45 ILE A CA 2
ATOM 2611 C C . ILE A 1 45 ? 4.931 -2.291 7.375 1.00 0.77 45 ILE A C 2
ATOM 2612 O O . ILE A 1 45 ? 5.184 -1.120 7.139 1.00 0.79 45 ILE A O 2
ATOM 2628 N N . LYS A 1 46 ? 5.850 -3.171 7.675 1.00 0.90 46 LYS A N 2
ATOM 2629 C CA . LYS A 1 46 ? 7.250 -2.794 7.666 1.00 0.97 46 LYS A CA 2
ATOM 2630 C C . LYS A 1 46 ? 8.116 -3.917 7.118 1.00 1.10 46 LYS A C 2
ATOM 2631 O O . LYS A 1 46 ? 7.887 -5.092 7.416 1.00 1.20 46 LYS A O 2
ATOM 2650 N N . PHE A 1 47 ? 9.123 -3.547 6.339 1.00 1.20 47 PHE A N 2
ATOM 2651 C CA . PHE A 1 47 ? 10.094 -4.509 5.822 1.00 1.41 47 PHE A CA 2
ATOM 2652 C C . PHE A 1 47 ? 11.490 -3.899 5.813 1.00 1.59 47 PHE A C 2
ATOM 2653 O O . PHE A 1 47 ? 11.686 -2.779 5.343 1.00 1.68 47 PHE A O 2
ATOM 2670 N N . LYS A 1 48 ? 12.459 -4.639 6.329 1.00 1.83 48 LYS A N 2
ATOM 2671 C CA . LYS A 1 48 ? 13.818 -4.133 6.448 1.00 2.13 48 LYS A CA 2
ATOM 2672 C C . LYS A 1 48 ? 14.812 -5.028 5.713 1.00 2.50 48 LYS A C 2
ATOM 2673 O O . LYS A 1 48 ? 14.762 -6.256 5.835 1.00 3.01 48 LYS A O 2
ATOM 2692 N N . ASP A 1 49 ? 15.699 -4.395 4.942 1.00 2.76 49 ASP A N 2
ATOM 2693 C CA . ASP A 1 49 ? 16.746 -5.092 4.185 1.00 3.32 49 ASP A CA 2
ATOM 2694 C C . ASP A 1 49 ? 16.133 -6.132 3.237 1.00 3.36 49 ASP A C 2
ATOM 2695 O O . ASP A 1 49 ? 14.943 -6.048 2.917 1.00 3.77 49 ASP A O 2
ATOM 2704 N N . ASP A 1 50 ? 16.951 -7.087 2.779 1.00 3.50 50 ASP A N 2
ATOM 2705 C CA . ASP A 1 50 ? 16.506 -8.143 1.864 1.00 3.96 50 ASP A CA 2
ATOM 2706 C C . ASP A 1 50 ? 15.777 -7.539 0.669 1.00 4.13 50 ASP A C 2
ATOM 2707 O O . ASP A 1 50 ? 14.553 -7.594 0.585 1.00 4.41 50 ASP A O 2
ATOM 2716 N N . GLY A 1 51 ? 16.552 -6.953 -0.240 1.00 4.42 51 GLY A N 2
ATOM 2717 C CA . GLY A 1 51 ? 15.997 -6.179 -1.342 1.00 5.01 51 GLY A CA 2
ATOM 2718 C C . GLY A 1 51 ? 15.173 -7.000 -2.316 1.00 5.12 51 GLY A C 2
ATOM 2719 O O . GLY A 1 51 ? 14.282 -6.461 -2.966 1.00 5.72 51 GLY A O 2
ATOM 2723 N N . THR A 1 52 ? 15.479 -8.291 -2.402 1.00 4.86 52 THR A N 2
ATOM 2724 C CA . THR A 1 52 ? 14.787 -9.245 -3.280 1.00 5.25 52 THR A CA 2
ATOM 2725 C C . THR A 1 52 ? 14.839 -8.871 -4.760 1.00 5.04 52 THR A C 2
ATOM 2726 O O . THR A 1 52 ? 14.518 -7.757 -5.168 1.00 4.76 52 THR A O 2
ATOM 2737 N N . GLU A 1 53 ? 15.224 -9.839 -5.564 1.00 5.50 53 GLU A N 2
ATOM 2738 C CA . GLU A 1 53 ? 15.289 -9.678 -6.990 1.00 5.71 53 GLU A CA 2
ATOM 2739 C C . GLU A 1 53 ? 13.979 -10.143 -7.620 1.00 5.89 53 GLU A C 2
ATOM 2740 O O . GLU A 1 53 ? 13.669 -9.814 -8.766 1.00 6.33 53 GLU A O 2
ATOM 2752 N N . ARG A 1 54 ? 13.200 -10.894 -6.845 1.00 5.89 54 ARG A N 2
ATOM 2753 C CA . ARG A 1 54 ? 11.948 -11.462 -7.335 1.00 6.41 54 ARG A CA 2
ATOM 2754 C C . ARG A 1 54 ? 10.932 -10.368 -7.648 1.00 5.90 54 ARG A C 2
ATOM 2755 O O . ARG A 1 54 ? 10.409 -10.299 -8.762 1.00 6.48 54 ARG A O 2
ATOM 2776 N N . SER A 1 55 ? 10.685 -9.495 -6.675 1.00 5.08 55 SER A N 2
ATOM 2777 C CA . SER A 1 55 ? 9.761 -8.396 -6.817 1.00 4.86 55 SER A CA 2
ATOM 2778 C C . SER A 1 55 ? 9.962 -7.457 -5.648 1.00 3.87 55 SER A C 2
ATOM 2779 O O . SER A 1 55 ? 11.051 -6.908 -5.474 1.00 3.94 55 SER A O 2
ATOM 2787 N N . ARG A 1 56 ? 8.930 -7.345 -4.823 1.00 3.37 56 ARG A N 2
ATOM 2788 C CA . ARG A 1 56 ? 8.925 -6.457 -3.682 1.00 2.70 56 ARG A CA 2
ATOM 2789 C C . ARG A 1 56 ? 7.511 -6.351 -3.135 1.00 2.24 56 ARG A C 2
ATOM 2790 O O . ARG A 1 56 ? 6.791 -7.343 -3.091 1.00 2.47 56 ARG A O 2
ATOM 2811 N N . TRP A 1 57 ? 7.104 -5.159 -2.756 1.00 1.83 57 TRP A N 2
ATOM 2812 C CA . TRP A 1 57 ? 5.855 -4.982 -2.045 1.00 1.49 57 TRP A CA 2
ATOM 2813 C C . TRP A 1 57 ? 4.725 -4.603 -2.996 1.00 1.19 57 TRP A C 2
ATOM 2814 O O . TRP A 1 57 ? 4.875 -3.725 -3.842 1.00 1.43 57 TRP A O 2
ATOM 2835 N N . ASN A 1 58 ? 3.610 -5.304 -2.881 1.00 0.91 58 ASN A N 2
ATOM 2836 C CA . ASN A 1 58 ? 2.410 -4.979 -3.642 1.00 0.71 58 ASN A CA 2
ATOM 2837 C C . ASN A 1 58 ? 1.179 -5.191 -2.764 1.00 0.59 58 ASN A C 2
ATOM 2838 O O . ASN A 1 58 ? 1.047 -6.223 -2.104 1.00 0.71 58 ASN A O 2
ATOM 2849 N N . CYS A 1 59 ? 0.302 -4.198 -2.729 1.00 0.55 59 CYS A N 2
ATOM 2850 C CA . CYS A 1 59 ? -0.879 -4.243 -1.876 1.00 0.50 59 CYS A CA 2
ATOM 2851 C C . CYS A 1 59 ? -2.118 -4.421 -2.741 1.00 0.44 59 CYS A C 2
ATOM 2852 O O . CYS A 1 59 ? -2.342 -3.647 -3.663 1.00 0.56 59 CYS A O 2
ATOM 2859 N N . LEU A 1 60 ? -2.930 -5.420 -2.453 1.00 0.36 60 LEU A N 2
ATOM 2860 C CA . LEU A 1 60 ? -4.086 -5.688 -3.265 1.00 0.34 60 LEU A CA 2
ATOM 2861 C C . LEU A 1 60 ? -5.298 -5.662 -2.377 1.00 0.29 60 LEU A C 2
ATOM 2862 O O . LEU A 1 60 ? -5.328 -6.328 -1.359 1.00 0.32 60 LEU A O 2
ATOM 2878 N N . PHE A 1 61 ? -6.308 -4.936 -2.765 1.00 0.29 61 PHE A N 2
ATOM 2879 C CA . PHE A 1 61 ? -7.460 -4.784 -1.901 1.00 0.28 61 PHE A CA 2
ATOM 2880 C C . PHE A 1 61 ? -8.478 -5.810 -2.339 1.00 0.37 61 PHE A C 2
ATOM 2881 O O . PHE A 1 61 ? -8.925 -5.784 -3.468 1.00 0.48 61 PHE A O 2
ATOM 2898 N N . ARG A 1 62 ? -8.835 -6.723 -1.456 1.00 0.47 62 ARG A N 2
ATOM 2899 C CA . ARG A 1 62 ? -9.421 -7.980 -1.902 1.00 0.66 62 ARG A CA 2
ATOM 2900 C C . ARG A 1 62 ? -10.052 -8.779 -0.773 1.00 0.89 62 ARG A C 2
ATOM 2901 O O . ARG A 1 62 ? -9.663 -8.662 0.390 1.00 1.05 62 ARG A O 2
ATOM 2922 N N . GLN A 1 63 ? -11.025 -9.596 -1.139 1.00 1.13 63 GLN A N 2
ATOM 2923 C CA . GLN A 1 63 ? -11.504 -10.662 -0.273 1.00 1.48 63 GLN A CA 2
ATOM 2924 C C . GLN A 1 63 ? -11.546 -11.969 -1.063 1.00 2.09 63 GLN A C 2
ATOM 2925 O O . GLN A 1 63 ? -11.480 -13.062 -0.502 1.00 2.68 63 GLN A O 2
ATOM 2939 N N . GLY A 1 64 ? -11.646 -11.832 -2.385 1.00 2.55 64 GLY A N 2
ATOM 2940 C CA . GLY A 1 64 ? -11.589 -12.980 -3.270 1.00 3.28 64 GLY A CA 2
ATOM 2941 C C . GLY A 1 64 ? -12.946 -13.577 -3.547 1.00 3.41 64 GLY A C 2
ATOM 2942 O O . GLY A 1 64 ? -13.417 -14.438 -2.808 1.00 3.88 64 GLY A O 2
ATOM 2946 N N . ILE A 1 65 ? -13.580 -13.108 -4.613 1.00 3.49 65 ILE A N 2
ATOM 2947 C CA . ILE A 1 65 ? -14.890 -13.588 -4.997 1.00 3.94 65 ILE A CA 2
ATOM 2948 C C . ILE A 1 65 ? -15.208 -13.224 -6.458 1.00 4.01 65 ILE A C 2
ATOM 2949 O O . ILE A 1 65 ? -15.005 -14.033 -7.362 1.00 4.32 65 ILE A O 2
ATOM 2965 N N . ASN A 1 66 ? -15.691 -12.014 -6.684 1.00 4.06 66 ASN A N 2
ATOM 2966 C CA . ASN A 1 66 ? -15.983 -11.524 -8.023 1.00 4.27 66 ASN A CA 2
ATOM 2967 C C . ASN A 1 66 ? -15.008 -10.406 -8.355 1.00 4.09 66 ASN A C 2
ATOM 2968 O O . ASN A 1 66 ? -13.890 -10.396 -7.848 1.00 4.26 66 ASN A O 2
ATOM 2979 N N . MET A 1 67 ? -15.405 -9.474 -9.209 1.00 4.09 67 MET A N 2
ATOM 2980 C CA . MET A 1 67 ? -14.626 -8.253 -9.387 1.00 4.13 67 MET A CA 2
ATOM 2981 C C . MET A 1 67 ? -14.841 -7.332 -8.192 1.00 3.60 67 MET A C 2
ATOM 2982 O O . MET A 1 67 ? -14.123 -6.347 -8.004 1.00 3.77 67 MET A O 2
ATOM 2996 N N . LYS A 1 68 ? -15.843 -7.667 -7.390 1.00 3.30 68 LYS A N 2
ATOM 2997 C CA . LYS A 1 68 ? -16.081 -6.991 -6.125 1.00 3.12 68 LYS A CA 2
ATOM 2998 C C . LYS A 1 68 ? -14.993 -7.405 -5.137 1.00 2.78 68 LYS A C 2
ATOM 2999 O O . LYS A 1 68 ? -14.459 -8.511 -5.244 1.00 3.25 68 LYS A O 2
ATOM 3018 N N . PHE A 1 69 ? -14.686 -6.535 -4.176 1.00 2.52 69 PHE A N 2
ATOM 3019 C CA . PHE A 1 69 ? -13.609 -6.789 -3.211 1.00 2.44 69 PHE A CA 2
ATOM 3020 C C . PHE A 1 69 ? -12.284 -7.052 -3.936 1.00 2.04 69 PHE A C 2
ATOM 3021 O O . PHE A 1 69 ? -11.653 -8.083 -3.699 1.00 2.83 69 PHE A O 2
ATOM 3038 N N . PHE A 1 70 ? -11.867 -6.139 -4.819 1.00 1.22 70 PHE A N 2
ATOM 3039 C CA . PHE A 1 70 ? -10.631 -6.325 -5.580 1.00 0.92 70 PHE A CA 2
ATOM 3040 C C . PHE A 1 70 ? -10.047 -5.024 -6.098 1.00 0.79 70 PHE A C 2
ATOM 3041 O O . PHE A 1 70 ? -10.746 -4.155 -6.602 1.00 1.19 70 PHE A O 2
ATOM 3058 N N . THR A 1 71 ? -8.741 -4.960 -6.015 1.00 0.58 71 THR A N 2
ATOM 3059 C CA . THR A 1 71 ? -7.963 -3.777 -6.330 1.00 0.49 71 THR A CA 2
ATOM 3060 C C . THR A 1 71 ? -6.488 -4.131 -6.242 1.00 0.40 71 THR A C 2
ATOM 3061 O O . THR A 1 71 ? -6.117 -5.014 -5.473 1.00 0.49 71 THR A O 2
ATOM 3072 N N . GLU A 1 72 ? -5.652 -3.481 -7.027 1.00 0.49 72 GLU A N 2
ATOM 3073 C CA . GLU A 1 72 ? -4.258 -3.868 -7.084 1.00 0.45 72 GLU A CA 2
ATOM 3074 C C . GLU A 1 72 ? -3.348 -2.641 -7.100 1.00 0.47 72 GLU A C 2
ATOM 3075 O O . GLU A 1 72 ? -3.324 -1.880 -8.067 1.00 0.57 72 GLU A O 2
ATOM 3087 N N . VAL A 1 73 ? -2.612 -2.451 -6.012 1.00 0.44 73 VAL A N 2
ATOM 3088 C CA . VAL A 1 73 ? -1.718 -1.311 -5.878 1.00 0.52 73 VAL A CA 2
ATOM 3089 C C . VAL A 1 73 ? -0.277 -1.779 -5.745 1.00 0.64 73 VAL A C 2
ATOM 3090 O O . VAL A 1 73 ? 0.036 -2.599 -4.883 1.00 0.76 73 VAL A O 2
ATOM 3103 N N . GLU A 1 74 ? 0.605 -1.267 -6.581 1.00 0.80 74 GLU A N 2
ATOM 3104 C CA . GLU A 1 74 ? 2.013 -1.564 -6.440 1.00 0.96 74 GLU A CA 2
ATOM 3105 C C . GLU A 1 74 ? 2.618 -0.699 -5.343 1.00 0.98 74 GLU A C 2
ATOM 3106 O O . GLU A 1 74 ? 2.963 0.457 -5.578 1.00 1.16 74 GLU A O 2
ATOM 3118 N N . ALA A 1 75 ? 2.697 -1.264 -4.139 1.00 1.06 75 ALA A N 2
ATOM 3119 C CA . ALA A 1 75 ? 3.416 -0.643 -3.033 1.00 1.12 75 ALA A CA 2
ATOM 3120 C C . ALA A 1 75 ? 4.795 -0.210 -3.502 1.00 1.43 75 ALA A C 2
ATOM 3121 O O . ALA A 1 75 ? 5.159 0.959 -3.418 1.00 1.80 75 ALA A O 2
ATOM 3128 N N . TYR A 1 76 ? 5.550 -1.163 -4.016 1.00 1.71 76 TYR A N 2
ATOM 3129 C CA . TYR A 1 76 ? 6.886 -0.891 -4.487 1.00 2.10 76 TYR A CA 2
ATOM 3130 C C . TYR A 1 76 ? 7.291 -1.894 -5.553 1.00 2.93 76 TYR A C 2
ATOM 3131 O O . TYR A 1 76 ? 7.305 -3.101 -5.312 1.00 3.37 76 TYR A O 2
ATOM 3149 N N . ARG A 1 77 ? 7.614 -1.392 -6.729 1.00 3.45 77 ARG A N 2
ATOM 3150 C CA . ARG A 1 77 ? 8.134 -2.229 -7.794 1.00 4.39 77 ARG A CA 2
ATOM 3151 C C . ARG A 1 77 ? 9.625 -2.452 -7.561 1.00 4.69 77 ARG A C 2
ATOM 3152 O O . ARG A 1 77 ? 10.302 -1.563 -7.052 1.00 4.62 77 ARG A O 2
ATOM 3173 N N . PRO A 1 78 ? 10.139 -3.644 -7.921 1.00 5.32 78 PRO A N 2
ATOM 3174 C CA . PRO A 1 78 ? 11.484 -4.114 -7.536 1.00 5.79 78 PRO A CA 2
ATOM 3175 C C . PRO A 1 78 ? 12.614 -3.122 -7.805 1.00 6.24 78 PRO A C 2
ATOM 3176 O O . PRO A 1 78 ? 13.232 -3.133 -8.872 1.00 6.84 78 PRO A O 2
ATOM 3187 N N . ASP A 1 79 ? 12.873 -2.268 -6.826 1.00 6.17 79 ASP A N 2
ATOM 3188 C CA . ASP A 1 79 ? 14.014 -1.367 -6.860 1.00 6.76 79 ASP A CA 2
ATOM 3189 C C . ASP A 1 79 ? 15.134 -1.914 -5.986 1.00 6.75 79 ASP A C 2
ATOM 3190 O O . ASP A 1 79 ? 15.118 -1.762 -4.764 1.00 6.33 79 ASP A O 2
ATOM 3199 N N . LEU A 1 80 ? 16.081 -2.592 -6.614 1.00 7.42 80 LEU A N 2
ATOM 3200 C CA . LEU A 1 80 ? 17.241 -3.105 -5.903 1.00 7.70 80 LEU A CA 2
ATOM 3201 C C . LEU A 1 80 ? 18.407 -2.131 -5.991 1.00 7.67 80 LEU A C 2
ATOM 3202 O O . LEU A 1 80 ? 19.378 -2.222 -5.240 1.00 7.65 80 LEU A O 2
ATOM 3218 N N . LYS A 1 81 ? 18.279 -1.178 -6.892 1.00 7.90 81 LYS A N 2
ATOM 3219 C CA . LYS A 1 81 ? 19.392 -0.307 -7.253 1.00 8.21 81 LYS A CA 2
ATOM 3220 C C . LYS A 1 81 ? 19.450 0.949 -6.387 1.00 7.50 81 LYS A C 2
ATOM 3221 O O . LYS A 1 81 ? 20.535 1.412 -6.032 1.00 7.67 81 LYS A O 2
ATOM 3240 N N . HIS A 1 82 ? 18.298 1.501 -6.038 1.00 6.91 82 HIS A N 2
ATOM 3241 C CA . HIS A 1 82 ? 18.262 2.696 -5.204 1.00 6.47 82 HIS A CA 2
ATOM 3242 C C . HIS A 1 82 ? 18.246 2.291 -3.738 1.00 5.53 82 HIS A C 2
ATOM 3243 O O . HIS A 1 82 ? 17.504 1.390 -3.348 1.00 5.01 82 HIS A O 2
ATOM 3258 N N . PRO A 1 83 ? 19.076 2.930 -2.905 1.00 5.57 83 PRO A N 2
ATOM 3259 C CA . PRO A 1 83 ? 19.111 2.640 -1.472 1.00 4.95 83 PRO A CA 2
ATOM 3260 C C . PRO A 1 83 ? 17.801 3.032 -0.800 1.00 4.13 83 PRO A C 2
ATOM 3261 O O . PRO A 1 83 ? 17.408 4.199 -0.824 1.00 4.33 83 PRO A O 2
ATOM 3272 N N . LEU A 1 84 ? 17.111 2.064 -0.212 1.00 3.60 84 LEU A N 2
ATOM 3273 C CA . LEU A 1 84 ? 15.828 2.344 0.407 1.00 3.05 84 LEU A CA 2
ATOM 3274 C C . LEU A 1 84 ? 16.005 2.616 1.882 1.00 2.76 84 LEU A C 2
ATOM 3275 O O . LEU A 1 84 ? 16.325 1.719 2.657 1.00 3.30 84 LEU A O 2
ATOM 3291 N N . CYS A 1 85 ? 15.784 3.857 2.257 1.00 2.66 85 CYS A N 2
ATOM 3292 C CA . CYS A 1 85 ? 15.976 4.290 3.629 1.00 3.24 85 CYS A CA 2
ATOM 3293 C C . CYS A 1 85 ? 14.972 5.362 3.992 1.00 3.77 85 CYS A C 2
ATOM 3294 O O . CYS A 1 85 ? 14.052 5.162 4.778 1.00 4.31 85 CYS A O 2
ATOM 3301 N N . GLY A 1 86 ? 15.151 6.469 3.357 1.00 4.00 86 GLY A N 2
ATOM 3302 C CA . GLY A 1 86 ? 14.323 7.645 3.573 1.00 4.75 86 GLY A CA 2
ATOM 3303 C C . GLY A 1 86 ? 13.046 7.654 2.748 1.00 4.42 86 GLY A C 2
ATOM 3304 O O . GLY A 1 86 ? 12.465 8.713 2.515 1.00 5.13 86 GLY A O 2
ATOM 3308 N N . LYS A 1 87 ? 12.604 6.488 2.303 1.00 3.51 87 LYS A N 2
ATOM 3309 C CA . LYS A 1 87 ? 11.462 6.404 1.401 1.00 3.25 87 LYS A CA 2
ATOM 3310 C C . LYS A 1 87 ? 10.218 5.895 2.118 1.00 2.57 87 LYS A C 2
ATOM 3311 O O . LYS A 1 87 ? 10.268 4.900 2.839 1.00 2.57 87 LYS A O 2
ATOM 3330 N N . ARG A 1 88 ? 9.108 6.602 1.919 1.00 2.48 88 ARG A N 2
ATOM 3331 C CA . ARG A 1 88 ? 7.839 6.265 2.555 1.00 2.17 88 ARG A CA 2
ATOM 3332 C C . ARG A 1 88 ? 6.670 6.672 1.664 1.00 1.70 88 ARG A C 2
ATOM 3333 O O . ARG A 1 88 ? 6.578 7.818 1.223 1.00 2.18 88 ARG A O 2
ATOM 3354 N N . TYR A 1 89 ? 5.772 5.736 1.422 1.00 1.34 89 TYR A N 2
ATOM 3355 C CA . TYR A 1 89 ? 4.632 5.966 0.547 1.00 1.31 89 TYR A CA 2
ATOM 3356 C C . TYR A 1 89 ? 3.363 5.427 1.182 1.00 1.05 89 TYR A C 2
ATOM 3357 O O . TYR A 1 89 ? 3.417 4.561 2.053 1.00 1.43 89 TYR A O 2
ATOM 3375 N N . GLU A 1 90 ? 2.233 5.936 0.733 1.00 0.79 90 GLU A N 2
ATOM 3376 C CA . GLU A 1 90 ? 0.947 5.595 1.308 1.00 0.71 90 GLU A CA 2
ATOM 3377 C C . GLU A 1 90 ? -0.070 5.316 0.216 1.00 0.53 90 GLU A C 2
ATOM 3378 O O . GLU A 1 90 ? -0.201 6.092 -0.728 1.00 0.63 90 GLU A O 2
ATOM 3390 N N . LEU A 1 91 ? -0.766 4.195 0.323 1.00 0.50 91 LEU A N 2
ATOM 3391 C CA . LEU A 1 91 ? -1.897 3.949 -0.545 1.00 0.43 91 LEU A CA 2
ATOM 3392 C C . LEU A 1 91 ? -3.140 4.012 0.299 1.00 0.43 91 LEU A C 2
ATOM 3393 O O . LEU A 1 91 ? -3.150 3.551 1.439 1.00 0.57 91 LEU A O 2
ATOM 3409 N N . SER A 1 92 ? -4.178 4.598 -0.233 1.00 0.43 92 SER A N 2
ATOM 3410 C CA . SER A 1 92 ? -5.362 4.825 0.553 1.00 0.48 92 SER A CA 2
ATOM 3411 C C . SER A 1 92 ? -6.609 4.552 -0.229 1.00 0.43 92 SER A C 2
ATOM 3412 O O . SER A 1 92 ? -6.751 4.980 -1.372 1.00 0.51 92 SER A O 2
ATOM 3420 N N . ALA A 1 93 ? -7.512 3.845 0.404 1.00 0.52 93 ALA A N 2
ATOM 3421 C CA . ALA A 1 93 ? -8.817 3.653 -0.136 1.00 0.54 93 ALA A CA 2
ATOM 3422 C C . ALA A 1 93 ? -9.649 4.844 0.231 1.00 0.62 93 ALA A C 2
ATOM 3423 O O . ALA A 1 93 ? -10.289 4.897 1.273 1.00 0.83 93 ALA A O 2
ATOM 3430 N N . ARG A 1 94 ? -9.594 5.804 -0.633 1.00 0.91 94 ARG A N 2
ATOM 3431 C CA . ARG A 1 94 ? -10.153 7.121 -0.363 1.00 1.26 94 ARG A CA 2
ATOM 3432 C C . ARG A 1 94 ? -11.218 7.473 -1.311 1.00 0.70 94 ARG A C 2
ATOM 3433 O O . ARG A 1 94 ? -10.973 7.804 -2.465 1.00 1.17 94 ARG A O 2
ATOM 3454 N N . MET A 1 95 ? -12.376 7.438 -0.729 1.00 0.84 95 MET A N 2
ATOM 3455 C CA . MET A 1 95 ? -13.603 7.976 -1.263 1.00 1.41 95 MET A CA 2
ATOM 3456 C C . MET A 1 95 ? -13.907 7.551 -2.709 1.00 1.48 95 MET A C 2
ATOM 3457 O O . MET A 1 95 ? -14.866 6.823 -2.952 1.00 2.12 95 MET A O 2
ATOM 3471 N N . ASP A 1 96 ? -13.097 7.995 -3.659 1.00 1.26 96 ASP A N 2
ATOM 3472 C CA . ASP A 1 96 ? -13.344 7.708 -5.070 1.00 1.45 96 ASP A CA 2
ATOM 3473 C C . ASP A 1 96 ? -12.267 6.804 -5.682 1.00 1.30 96 ASP A C 2
ATOM 3474 O O . ASP A 1 96 ? -12.511 6.166 -6.706 1.00 1.97 96 ASP A O 2
ATOM 3483 N N . ALA A 1 97 ? -11.088 6.727 -5.067 1.00 0.84 97 ALA A N 2
ATOM 3484 C CA . ALA A 1 97 ? -10.019 5.882 -5.603 1.00 0.62 97 ALA A CA 2
ATOM 3485 C C . ALA A 1 97 ? -9.030 5.442 -4.537 1.00 0.60 97 ALA A C 2
ATOM 3486 O O . ALA A 1 97 ? -9.125 5.809 -3.370 1.00 0.92 97 ALA A O 2
ATOM 3493 N N . ILE A 1 98 ? -8.088 4.635 -4.982 1.00 0.39 98 ILE A N 2
ATOM 3494 C CA . ILE A 1 98 ? -6.947 4.237 -4.194 1.00 0.34 98 ILE A CA 2
ATOM 3495 C C . ILE A 1 98 ? -5.774 5.126 -4.562 1.00 0.32 98 ILE A C 2
ATOM 3496 O O . ILE A 1 98 ? -5.287 5.102 -5.695 1.00 0.35 98 ILE A O 2
ATOM 3512 N N . TYR A 1 99 ? -5.355 5.927 -3.612 1.00 0.40 99 TYR A N 2
ATOM 3513 C CA . TYR A 1 99 ? -4.332 6.932 -3.857 1.00 0.53 99 TYR A CA 2
ATOM 3514 C C . TYR A 1 99 ? -2.940 6.365 -3.651 1.00 0.63 99 TYR A C 2
ATOM 3515 O O . TYR A 1 99 ? -2.704 5.617 -2.710 1.00 0.86 99 TYR A O 2
ATOM 3533 N N . PHE A 1 100 ? -2.036 6.715 -4.550 1.00 0.72 100 PHE A N 2
ATOM 3534 C CA . PHE A 1 100 ? -0.627 6.407 -4.388 1.00 0.91 100 PHE A CA 2
ATOM 3535 C C . PHE A 1 100 ? 0.094 7.684 -3.975 1.00 1.25 100 PHE A C 2
ATOM 3536 O O . PHE A 1 100 ? 0.179 8.628 -4.758 1.00 1.90 100 PHE A O 2
ATOM 3553 N N . LYS A 1 101 ? 0.583 7.726 -2.749 1.00 1.07 101 LYS A N 2
ATOM 3554 C CA . LYS A 1 101 ? 1.169 8.942 -2.205 1.00 1.43 101 LYS A CA 2
ATOM 3555 C C . LYS A 1 101 ? 2.693 8.930 -2.260 1.00 1.37 101 LYS A C 2
ATOM 3556 O O . LYS A 1 101 ? 3.329 7.878 -2.199 1.00 1.55 101 LYS A O 2
ATOM 3575 N N . MET A 1 102 ? 3.236 10.144 -2.332 1.00 1.76 102 MET A N 2
ATOM 3576 C CA . MET A 1 102 ? 4.533 10.438 -2.933 1.00 2.21 102 MET A CA 2
ATOM 3577 C C . MET A 1 102 ? 5.719 9.627 -2.429 1.00 2.42 102 MET A C 2
ATOM 3578 O O . MET A 1 102 ? 6.353 9.969 -1.426 1.00 2.62 102 MET A O 2
ATOM 3592 N N . ASP A 1 103 ? 5.988 8.541 -3.128 1.00 2.92 103 ASP A N 2
ATOM 3593 C CA . ASP A 1 103 ? 7.349 8.080 -3.307 1.00 3.46 103 ASP A CA 2
ATOM 3594 C C . ASP A 1 103 ? 7.600 8.025 -4.783 1.00 3.62 103 ASP A C 2
ATOM 3595 O O . ASP A 1 103 ? 6.720 7.631 -5.546 1.00 3.77 103 ASP A O 2
ATOM 3604 N N . GLU A 1 104 ? 8.827 8.305 -5.127 1.00 4.02 104 GLU A N 2
ATOM 3605 C CA . GLU A 1 104 ? 9.280 8.686 -6.482 1.00 4.43 104 GLU A CA 2
ATOM 3606 C C . GLU A 1 104 ? 8.360 9.707 -7.206 1.00 4.28 104 GLU A C 2
ATOM 3607 O O . GLU A 1 104 ? 8.850 10.593 -7.906 1.00 4.73 104 GLU A O 2
ATOM 3619 N N . ARG A 1 105 ? 7.051 9.590 -7.030 1.00 3.93 105 ARG A N 2
ATOM 3620 C CA . ARG A 1 105 ? 6.074 10.433 -7.711 1.00 3.96 105 ARG A CA 2
ATOM 3621 C C . ARG A 1 105 ? 4.978 10.874 -6.728 1.00 3.41 105 ARG A C 2
ATOM 3622 O O . ARG A 1 105 ? 4.677 10.160 -5.776 1.00 3.35 105 ARG A O 2
ATOM 3643 N N . PRO A 1 106 ? 4.380 12.065 -6.951 1.00 3.33 106 PRO A N 2
ATOM 3644 C CA . PRO A 1 106 ? 3.401 12.679 -6.022 1.00 3.10 106 PRO A CA 2
ATOM 3645 C C . PRO A 1 106 ? 2.078 11.901 -5.879 1.00 2.43 106 PRO A C 2
ATOM 3646 O O . PRO A 1 106 ? 1.743 11.065 -6.722 1.00 2.29 106 PRO A O 2
ATOM 3657 N N . PRO A 1 107 ? 1.307 12.200 -4.796 1.00 2.31 107 PRO A N 2
ATOM 3658 C CA . PRO A 1 107 ? 0.009 11.557 -4.495 1.00 1.85 107 PRO A CA 2
ATOM 3659 C C . PRO A 1 107 ? -0.991 11.680 -5.643 1.00 1.51 107 PRO A C 2
ATOM 3660 O O . PRO A 1 107 ? -1.279 12.785 -6.111 1.00 1.80 107 PRO A O 2
ATOM 3671 N N . GLN A 1 108 ? -1.517 10.550 -6.094 1.00 1.09 108 GLN A N 2
ATOM 3672 C CA . GLN A 1 108 ? -2.527 10.543 -7.146 1.00 0.94 108 GLN A CA 2
ATOM 3673 C C . GLN A 1 108 ? -3.403 9.296 -7.044 1.00 0.70 108 GLN A C 2
ATOM 3674 O O . GLN A 1 108 ? -2.953 8.254 -6.568 1.00 0.64 108 GLN A O 2
ATOM 3688 N N . PRO A 1 109 ? -4.677 9.402 -7.457 1.00 0.68 109 PRO A N 2
ATOM 3689 C CA . PRO A 1 109 ? -5.569 8.243 -7.591 1.00 0.55 109 PRO A CA 2
ATOM 3690 C C . PRO A 1 109 ? -5.019 7.235 -8.597 1.00 0.56 109 PRO A C 2
ATOM 3691 O O . PRO A 1 109 ? -5.186 7.398 -9.805 1.00 0.80 109 PRO A O 2
ATOM 3702 N N . LEU A 1 110 ? -4.363 6.197 -8.100 1.00 0.49 110 LEU A N 2
ATOM 3703 C CA . LEU A 1 110 ? -3.673 5.256 -8.970 1.00 0.61 110 LEU A CA 2
ATOM 3704 C C . LEU A 1 110 ? -4.510 4.011 -9.217 1.00 0.51 110 LEU A C 2
ATOM 3705 O O . LEU A 1 110 ? -4.212 3.214 -10.110 1.00 0.62 110 LEU A O 2
ATOM 3721 N N . ASN A 1 111 ? -5.567 3.857 -8.449 1.00 0.42 111 ASN A N 2
ATOM 3722 C CA . ASN A 1 111 ? -6.419 2.692 -8.556 1.00 0.48 111 ASN A CA 2
ATOM 3723 C C . ASN A 1 111 ? -7.712 3.081 -7.901 1.00 0.42 111 ASN A C 2
ATOM 3724 O O . ASN A 1 111 ? -7.873 4.247 -7.580 1.00 0.50 111 ASN A O 2
ATOM 3735 N N . LYS A 1 112 ? -8.640 2.176 -7.727 1.00 0.59 112 LYS A N 2
ATOM 3736 C CA . LYS A 1 112 ? -9.830 2.508 -7.011 1.00 0.60 112 LYS A CA 2
ATOM 3737 C C . LYS A 1 112 ? -10.330 1.360 -6.172 1.00 0.72 112 LYS A C 2
ATOM 3738 O O . LYS A 1 112 ? -10.596 0.274 -6.673 1.00 0.84 112 LYS A O 2
ATOM 3757 N N . TRP A 1 113 ? -10.490 1.678 -4.901 1.00 0.77 113 TRP A N 2
ATOM 3758 C CA . TRP A 1 113 ? -10.897 0.745 -3.848 1.00 0.97 113 TRP A CA 2
ATOM 3759 C C . TRP A 1 113 ? -12.061 -0.139 -4.266 1.00 1.02 113 TRP A C 2
ATOM 3760 O O . TRP A 1 113 ? -12.882 0.247 -5.101 1.00 1.12 113 TRP A O 2
ATOM 3781 N N . ARG A 1 114 ? -12.140 -1.319 -3.670 1.00 1.34 114 ARG A N 2
ATOM 3782 C CA . ARG A 1 114 ? -13.287 -2.176 -3.852 1.00 1.50 114 ARG A CA 2
ATOM 3783 C C . ARG A 1 114 ? -13.625 -2.936 -2.598 1.00 1.82 114 ARG A C 2
ATOM 3784 O O . ARG A 1 114 ? -12.853 -2.960 -1.643 1.00 2.41 114 ARG A O 2
ATOM 3805 N N . SER A 1 115 ? -14.780 -3.580 -2.691 1.00 2.02 115 SER A N 2
ATOM 3806 C CA . SER A 1 115 ? -15.374 -4.446 -1.677 1.00 2.76 115 SER A CA 2
ATOM 3807 C C . SER A 1 115 ? -16.863 -4.547 -1.963 1.00 3.19 115 SER A C 2
ATOM 3808 O O . SER A 1 115 ? -17.678 -4.257 -1.065 1.00 3.60 115 SER A O 2
ATOM 3817 N N . ALA A 1 1 ? 23.026 1.252 -2.295 1.00 6.29 1 ALA A N 3
ATOM 3818 C CA . ALA A 1 1 ? 22.666 1.785 -0.964 1.00 5.64 1 ALA A CA 3
ATOM 3819 C C . ALA A 1 1 ? 23.544 1.151 0.110 1.00 5.66 1 ALA A C 3
ATOM 3820 O O . ALA A 1 1 ? 23.992 0.013 -0.036 1.00 5.80 1 ALA A O 3
ATOM 3829 N N . MET A 1 2 ? 23.785 1.885 1.191 1.00 5.85 2 MET A N 3
ATOM 3830 C CA . MET A 1 2 ? 24.656 1.414 2.268 1.00 6.17 2 MET A CA 3
ATOM 3831 C C . MET A 1 2 ? 23.866 0.606 3.298 1.00 5.91 2 MET A C 3
ATOM 3832 O O . MET A 1 2 ? 23.912 0.887 4.500 1.00 6.19 2 MET A O 3
ATOM 3846 N N . GLY A 1 3 ? 23.150 -0.405 2.821 1.00 5.74 3 GLY A N 3
ATOM 3847 C CA . GLY A 1 3 ? 22.339 -1.226 3.698 1.00 5.81 3 GLY A CA 3
ATOM 3848 C C . GLY A 1 3 ? 21.197 -0.443 4.295 1.00 5.28 3 GLY A C 3
ATOM 3849 O O . GLY A 1 3 ? 20.862 -0.604 5.470 1.00 5.54 3 GLY A O 3
ATOM 3853 N N . CYS A 1 4 ? 20.599 0.412 3.487 1.00 4.84 4 CYS A N 3
ATOM 3854 C CA . CYS A 1 4 ? 19.542 1.280 3.960 1.00 4.49 4 CYS A CA 3
ATOM 3855 C C . CYS A 1 4 ? 18.342 1.193 3.042 1.00 4.00 4 CYS A C 3
ATOM 3856 O O . CYS A 1 4 ? 18.194 1.995 2.120 1.00 4.30 4 CYS A O 3
ATOM 3863 N N . LYS A 1 5 ? 17.506 0.193 3.283 1.00 3.56 5 LYS A N 3
ATOM 3864 C CA . LYS A 1 5 ? 16.172 0.181 2.752 1.00 3.21 5 LYS A CA 3
ATOM 3865 C C . LYS A 1 5 ? 15.219 -0.419 3.751 1.00 2.60 5 LYS A C 3
ATOM 3866 O O . LYS A 1 5 ? 15.008 -1.630 3.809 1.00 2.48 5 LYS A O 3
ATOM 3885 N N . GLU A 1 6 ? 14.666 0.466 4.541 1.00 2.54 6 GLU A N 3
ATOM 3886 C CA . GLU A 1 6 ? 13.625 0.150 5.478 1.00 2.10 6 GLU A CA 3
ATOM 3887 C C . GLU A 1 6 ? 12.383 0.862 5.029 1.00 1.84 6 GLU A C 3
ATOM 3888 O O . GLU A 1 6 ? 12.168 2.036 5.336 1.00 2.27 6 GLU A O 3
ATOM 3900 N N . ILE A 1 7 ? 11.583 0.157 4.283 1.00 1.34 7 ILE A N 3
ATOM 3901 C CA . ILE A 1 7 ? 10.444 0.766 3.641 1.00 1.10 7 ILE A CA 3
ATOM 3902 C C . ILE A 1 7 ? 9.176 0.500 4.416 1.00 0.99 7 ILE A C 3
ATOM 3903 O O . ILE A 1 7 ? 8.822 -0.647 4.696 1.00 1.30 7 ILE A O 3
ATOM 3919 N N . GLU A 1 8 ? 8.523 1.580 4.789 1.00 0.87 8 GLU A N 3
ATOM 3920 C CA . GLU A 1 8 ? 7.273 1.507 5.518 1.00 0.93 8 GLU A CA 3
ATOM 3921 C C . GLU A 1 8 ? 6.123 1.950 4.635 1.00 0.86 8 GLU A C 3
ATOM 3922 O O . GLU A 1 8 ? 6.159 3.036 4.052 1.00 1.29 8 GLU A O 3
ATOM 3934 N N . ILE A 1 9 ? 5.104 1.111 4.547 1.00 0.65 9 ILE A N 3
ATOM 3935 C CA . ILE A 1 9 ? 3.987 1.361 3.675 1.00 0.68 9 ILE A CA 3
ATOM 3936 C C . ILE A 1 9 ? 2.677 1.410 4.461 1.00 0.53 9 ILE A C 3
ATOM 3937 O O . ILE A 1 9 ? 2.372 0.516 5.243 1.00 0.68 9 ILE A O 3
ATOM 3953 N N . VAL A 1 10 ? 1.924 2.480 4.260 1.00 0.51 10 VAL A N 3
ATOM 3954 C CA . VAL A 1 10 ? 0.707 2.743 5.018 1.00 0.46 10 VAL A CA 3
ATOM 3955 C C . VAL A 1 10 ? -0.561 2.199 4.328 1.00 0.41 10 VAL A C 3
ATOM 3956 O O . VAL A 1 10 ? -0.825 2.425 3.156 1.00 0.44 10 VAL A O 3
ATOM 3969 N N . ILE A 1 11 ? -1.375 1.501 5.057 1.00 0.40 11 ILE A N 3
ATOM 3970 C CA . ILE A 1 11 ? -2.626 1.075 4.496 1.00 0.40 11 ILE A CA 3
ATOM 3971 C C . ILE A 1 11 ? -3.752 1.882 5.090 1.00 0.44 11 ILE A C 3
ATOM 3972 O O . ILE A 1 11 ? -4.007 1.824 6.288 1.00 0.50 11 ILE A O 3
ATOM 3988 N N . LYS A 1 12 ? -4.377 2.678 4.252 1.00 0.46 12 LYS A N 3
ATOM 3989 C CA . LYS A 1 12 ? -5.515 3.460 4.654 1.00 0.52 12 LYS A CA 3
ATOM 3990 C C . LYS A 1 12 ? -6.711 3.101 3.788 1.00 0.50 12 LYS A C 3
ATOM 3991 O O . LYS A 1 12 ? -6.553 2.815 2.604 1.00 0.62 12 LYS A O 3
ATOM 4010 N N . ASN A 1 13 ? -7.891 3.110 4.370 1.00 0.55 13 ASN A N 3
ATOM 4011 C CA . ASN A 1 13 ? -9.122 2.944 3.608 1.00 0.59 13 ASN A CA 3
ATOM 4012 C C . ASN A 1 13 ? -10.187 3.886 4.157 1.00 0.58 13 ASN A C 3
ATOM 4013 O O . ASN A 1 13 ? -10.843 3.607 5.154 1.00 0.95 13 ASN A O 3
ATOM 4024 N N . THR A 1 14 ? -10.339 5.021 3.501 1.00 0.47 14 THR A N 3
ATOM 4025 C CA . THR A 1 14 ? -11.096 6.115 4.069 1.00 0.74 14 THR A CA 3
ATOM 4026 C C . THR A 1 14 ? -11.932 6.872 3.027 1.00 0.54 14 THR A C 3
ATOM 4027 O O . THR A 1 14 ? -11.582 7.967 2.584 1.00 0.70 14 THR A O 3
ATOM 4038 N N . LEU A 1 15 ? -13.029 6.280 2.598 1.00 0.49 15 LEU A N 3
ATOM 4039 C CA . LEU A 1 15 ? -13.986 7.007 1.798 1.00 0.68 15 LEU A CA 3
ATOM 4040 C C . LEU A 1 15 ? -14.878 7.781 2.748 1.00 0.84 15 LEU A C 3
ATOM 4041 O O . LEU A 1 15 ? -15.379 8.866 2.456 1.00 1.18 15 LEU A O 3
ATOM 4057 N N . GLY A 1 16 ? -15.057 7.164 3.895 1.00 0.72 16 GLY A N 3
ATOM 4058 C CA . GLY A 1 16 ? -15.809 7.730 4.980 1.00 0.87 16 GLY A CA 3
ATOM 4059 C C . GLY A 1 16 ? -16.122 6.659 5.995 1.00 0.77 16 GLY A C 3
ATOM 4060 O O . GLY A 1 16 ? -15.546 5.574 5.914 1.00 1.27 16 GLY A O 3
ATOM 4064 N N . PRO A 1 17 ? -17.023 6.924 6.947 1.00 0.67 17 PRO A N 3
ATOM 4065 C CA . PRO A 1 17 ? -17.328 5.995 8.044 1.00 0.76 17 PRO A CA 3
ATOM 4066 C C . PRO A 1 17 ? -17.519 4.553 7.581 1.00 0.88 17 PRO A C 3
ATOM 4067 O O . PRO A 1 17 ? -18.293 4.285 6.664 1.00 1.27 17 PRO A O 3
ATOM 4078 N N . SER A 1 18 ? -16.779 3.644 8.210 1.00 1.06 18 SER A N 3
ATOM 4079 C CA . SER A 1 18 ? -16.886 2.210 7.952 1.00 1.31 18 SER A CA 3
ATOM 4080 C C . SER A 1 18 ? -16.474 1.840 6.526 1.00 1.10 18 SER A C 3
ATOM 4081 O O . SER A 1 18 ? -17.162 1.081 5.845 1.00 1.50 18 SER A O 3
ATOM 4089 N N . ARG A 1 19 ? -15.354 2.389 6.075 1.00 0.81 19 ARG A N 3
ATOM 4090 C CA . ARG A 1 19 ? -14.721 1.923 4.853 1.00 0.66 19 ARG A CA 3
ATOM 4091 C C . ARG A 1 19 ? -13.669 0.899 5.208 1.00 0.64 19 ARG A C 3
ATOM 4092 O O . ARG A 1 19 ? -12.634 1.234 5.775 1.00 1.02 19 ARG A O 3
ATOM 4113 N N . ILE A 1 20 ? -13.955 -0.347 4.899 1.00 0.52 20 ILE A N 3
ATOM 4114 C CA . ILE A 1 20 ? -13.106 -1.445 5.319 1.00 0.51 20 ILE A CA 3
ATOM 4115 C C . ILE A 1 20 ? -12.527 -2.156 4.112 1.00 0.54 20 ILE A C 3
ATOM 4116 O O . ILE A 1 20 ? -13.264 -2.613 3.241 1.00 0.76 20 ILE A O 3
ATOM 4132 N N . LEU A 1 21 ? -11.216 -2.230 4.042 1.00 0.50 21 LEU A N 3
ATOM 4133 C CA . LEU A 1 21 ? -10.574 -3.017 3.009 1.00 0.55 21 LEU A CA 3
ATOM 4134 C C . LEU A 1 21 ? -9.635 -4.022 3.620 1.00 0.52 21 LEU A C 3
ATOM 4135 O O . LEU A 1 21 ? -8.830 -3.697 4.494 1.00 0.75 21 LEU A O 3
ATOM 4151 N N . GLN A 1 22 ? -9.758 -5.248 3.162 1.00 0.47 22 GLN A N 3
ATOM 4152 C CA . GLN A 1 22 ? -8.895 -6.301 3.585 1.00 0.47 22 GLN A CA 3
ATOM 4153 C C . GLN A 1 22 ? -7.748 -6.377 2.604 1.00 0.42 22 GLN A C 3
ATOM 4154 O O . GLN A 1 22 ? -7.901 -6.869 1.485 1.00 0.51 22 GLN A O 3
ATOM 4168 N N . TYR A 1 23 ? -6.608 -5.861 3.018 1.00 0.42 23 TYR A N 3
ATOM 4169 C CA . TYR A 1 23 ? -5.481 -5.730 2.133 1.00 0.42 23 TYR A CA 3
ATOM 4170 C C . TYR A 1 23 ? -4.543 -6.902 2.310 1.00 0.41 23 TYR A C 3
ATOM 4171 O O . TYR A 1 23 ? -4.186 -7.281 3.430 1.00 0.49 23 TYR A O 3
ATOM 4189 N N . HIS A 1 24 ? -4.188 -7.515 1.207 1.00 0.50 24 HIS A N 3
ATOM 4190 C CA . HIS A 1 24 ? -3.175 -8.532 1.232 1.00 0.57 24 HIS A CA 3
ATOM 4191 C C . HIS A 1 24 ? -1.906 -8.017 0.596 1.00 0.60 24 HIS A C 3
ATOM 4192 O O . HIS A 1 24 ? -1.768 -8.012 -0.624 1.00 0.58 24 HIS A O 3
ATOM 4207 N N . CYS A 1 25 ? -0.992 -7.573 1.422 1.00 0.71 25 CYS A N 3
ATOM 4208 C CA . CYS A 1 25 ? 0.341 -7.291 0.956 1.00 0.74 25 CYS A CA 3
ATOM 4209 C C . CYS A 1 25 ? 1.243 -8.494 1.130 1.00 0.91 25 CYS A C 3
ATOM 4210 O O . CYS A 1 25 ? 1.087 -9.278 2.070 1.00 1.01 25 CYS A O 3
ATOM 4217 N N . ARG A 1 26 ? 2.153 -8.649 0.190 1.00 1.14 26 ARG A N 3
ATOM 4218 C CA . ARG A 1 26 ? 3.223 -9.624 0.306 1.00 1.38 26 ARG A CA 3
ATOM 4219 C C . ARG A 1 26 ? 4.551 -8.943 0.025 1.00 1.87 26 ARG A C 3
ATOM 4220 O O . ARG A 1 26 ? 4.599 -7.934 -0.678 1.00 2.24 26 ARG A O 3
ATOM 4241 N N . SER A 1 27 ? 5.613 -9.486 0.589 1.00 2.10 27 SER A N 3
ATOM 4242 C CA . SER A 1 27 ? 6.941 -8.930 0.422 1.00 2.66 27 SER A CA 3
ATOM 4243 C C . SER A 1 27 ? 7.702 -9.744 -0.613 1.00 2.39 27 SER A C 3
ATOM 4244 O O . SER A 1 27 ? 7.239 -10.812 -1.027 1.00 2.70 27 SER A O 3
ATOM 4252 N N . GLY A 1 28 ? 8.838 -9.232 -1.053 1.00 2.45 28 GLY A N 3
ATOM 4253 C CA . GLY A 1 28 ? 9.624 -9.926 -2.048 1.00 2.54 28 GLY A CA 3
ATOM 4254 C C . GLY A 1 28 ? 10.023 -11.319 -1.610 1.00 2.68 28 GLY A C 3
ATOM 4255 O O . GLY A 1 28 ? 9.558 -12.314 -2.170 1.00 3.22 28 GLY A O 3
ATOM 4259 N N . ASN A 1 29 ? 10.874 -11.387 -0.605 1.00 2.60 29 ASN A N 3
ATOM 4260 C CA . ASN A 1 29 ? 11.329 -12.665 -0.068 1.00 2.96 29 ASN A CA 3
ATOM 4261 C C . ASN A 1 29 ? 10.570 -13.002 1.213 1.00 2.76 29 ASN A C 3
ATOM 4262 O O . ASN A 1 29 ? 10.676 -14.104 1.752 1.00 3.04 29 ASN A O 3
ATOM 4273 N N . THR A 1 30 ? 9.765 -12.058 1.665 1.00 2.45 30 THR A N 3
ATOM 4274 C CA . THR A 1 30 ? 9.097 -12.172 2.949 1.00 2.33 30 THR A CA 3
ATOM 4275 C C . THR A 1 30 ? 7.571 -12.160 2.771 1.00 2.07 30 THR A C 3
ATOM 4276 O O . THR A 1 30 ? 7.068 -11.791 1.713 1.00 2.10 30 THR A O 3
ATOM 4287 N N . ASN A 1 31 ? 6.842 -12.606 3.783 1.00 1.97 31 ASN A N 3
ATOM 4288 C CA . ASN A 1 31 ? 5.381 -12.563 3.751 1.00 1.75 31 ASN A CA 3
ATOM 4289 C C . ASN A 1 31 ? 4.883 -11.467 4.691 1.00 1.78 31 ASN A C 3
ATOM 4290 O O . ASN A 1 31 ? 5.510 -11.192 5.717 1.00 2.34 31 ASN A O 3
ATOM 4301 N N . VAL A 1 32 ? 3.773 -10.828 4.331 1.00 1.39 32 VAL A N 3
ATOM 4302 C CA . VAL A 1 32 ? 3.250 -9.715 5.120 1.00 1.52 32 VAL A CA 3
ATOM 4303 C C . VAL A 1 32 ? 2.005 -10.121 5.900 1.00 1.38 32 VAL A C 3
ATOM 4304 O O . VAL A 1 32 ? 2.023 -10.150 7.130 1.00 2.10 32 VAL A O 3
ATOM 4317 N N . GLY A 1 33 ? 0.920 -10.430 5.193 1.00 1.00 33 GLY A N 3
ATOM 4318 C CA . GLY A 1 33 ? -0.304 -10.784 5.857 1.00 1.43 33 GLY A CA 3
ATOM 4319 C C . GLY A 1 33 ? -1.514 -10.280 5.111 1.00 0.99 33 GLY A C 3
ATOM 4320 O O . GLY A 1 33 ? -1.397 -9.701 4.025 1.00 1.13 33 GLY A O 3
ATOM 4324 N N . VAL A 1 34 ? -2.673 -10.513 5.691 1.00 0.80 34 VAL A N 3
ATOM 4325 C CA . VAL A 1 34 ? -3.939 -10.130 5.090 1.00 0.56 34 VAL A CA 3
ATOM 4326 C C . VAL A 1 34 ? -4.858 -9.544 6.169 1.00 0.63 34 VAL A C 3
ATOM 4327 O O . VAL A 1 34 ? -5.403 -10.284 6.989 1.00 1.03 34 VAL A O 3
ATOM 4340 N N . GLN A 1 35 ? -5.015 -8.227 6.190 1.00 0.63 35 GLN A N 3
ATOM 4341 C CA . GLN A 1 35 ? -5.719 -7.558 7.257 1.00 0.85 35 GLN A CA 3
ATOM 4342 C C . GLN A 1 35 ? -6.742 -6.559 6.708 1.00 0.70 35 GLN A C 3
ATOM 4343 O O . GLN A 1 35 ? -6.530 -5.986 5.651 1.00 0.82 35 GLN A O 3
ATOM 4357 N N . TYR A 1 36 ? -7.852 -6.360 7.417 1.00 0.78 36 TYR A N 3
ATOM 4358 C CA . TYR A 1 36 ? -8.810 -5.321 7.037 1.00 0.73 36 TYR A CA 3
ATOM 4359 C C . TYR A 1 36 ? -8.791 -4.172 8.038 1.00 0.78 36 TYR A C 3
ATOM 4360 O O . TYR A 1 36 ? -8.732 -4.395 9.251 1.00 1.06 36 TYR A O 3
ATOM 4378 N N . LEU A 1 37 ? -8.835 -2.949 7.532 1.00 0.72 37 LEU A N 3
ATOM 4379 C CA . LEU A 1 37 ? -8.734 -1.769 8.381 1.00 0.89 37 LEU A CA 3
ATOM 4380 C C . LEU A 1 37 ? -9.994 -0.912 8.300 1.00 0.70 37 LEU A C 3
ATOM 4381 O O . LEU A 1 37 ? -10.803 -1.061 7.387 1.00 0.61 37 LEU A O 3
ATOM 4397 N N . ASN A 1 38 ? -10.138 -0.018 9.276 1.00 0.78 38 ASN A N 3
ATOM 4398 C CA . ASN A 1 38 ? -11.263 0.902 9.352 1.00 0.73 38 ASN A CA 3
ATOM 4399 C C . ASN A 1 38 ? -10.863 2.286 8.840 1.00 0.68 38 ASN A C 3
ATOM 4400 O O . ASN A 1 38 ? -9.682 2.596 8.695 1.00 0.75 38 ASN A O 3
ATOM 4411 N N . PHE A 1 39 ? -11.878 3.112 8.607 1.00 0.68 39 PHE A N 3
ATOM 4412 C CA . PHE A 1 39 ? -11.743 4.430 7.970 1.00 0.72 39 PHE A CA 3
ATOM 4413 C C . PHE A 1 39 ? -10.917 5.419 8.784 1.00 0.83 39 PHE A C 3
ATOM 4414 O O . PHE A 1 39 ? -10.407 6.408 8.255 1.00 1.66 39 PHE A O 3
ATOM 4431 N N . LYS A 1 40 ? -10.772 5.128 10.049 1.00 0.86 40 LYS A N 3
ATOM 4432 C CA . LYS A 1 40 ? -10.195 6.076 10.996 1.00 0.97 40 LYS A CA 3
ATOM 4433 C C . LYS A 1 40 ? -8.700 6.314 10.787 1.00 0.72 40 LYS A C 3
ATOM 4434 O O . LYS A 1 40 ? -8.250 7.462 10.790 1.00 1.17 40 LYS A O 3
ATOM 4453 N N . GLY A 1 41 ? -7.926 5.252 10.604 1.00 0.71 41 GLY A N 3
ATOM 4454 C CA . GLY A 1 41 ? -6.485 5.414 10.603 1.00 1.13 41 GLY A CA 3
ATOM 4455 C C . GLY A 1 41 ? -5.771 4.635 9.516 1.00 0.94 41 GLY A C 3
ATOM 4456 O O . GLY A 1 41 ? -6.346 4.323 8.475 1.00 1.09 41 GLY A O 3
ATOM 4460 N N . THR A 1 42 ? -4.505 4.342 9.774 1.00 0.82 42 THR A N 3
ATOM 4461 C CA . THR A 1 42 ? -3.654 3.608 8.846 1.00 0.68 42 THR A CA 3
ATOM 4462 C C . THR A 1 42 ? -3.133 2.326 9.498 1.00 0.65 42 THR A C 3
ATOM 4463 O O . THR A 1 42 ? -3.271 2.127 10.707 1.00 0.75 42 THR A O 3
ATOM 4474 N N . ARG A 1 43 ? -2.543 1.465 8.688 1.00 0.58 43 ARG A N 3
ATOM 4475 C CA . ARG A 1 43 ? -1.872 0.266 9.165 1.00 0.58 43 ARG A CA 3
ATOM 4476 C C . ARG A 1 43 ? -0.550 0.192 8.459 1.00 0.52 43 ARG A C 3
ATOM 4477 O O . ARG A 1 43 ? -0.498 -0.050 7.256 1.00 0.50 43 ARG A O 3
ATOM 4498 N N . ILE A 1 44 ? 0.516 0.433 9.181 1.00 0.52 44 ILE A N 3
ATOM 4499 C CA . ILE A 1 44 ? 1.773 0.680 8.529 1.00 0.51 44 ILE A CA 3
ATOM 4500 C C . ILE A 1 44 ? 2.690 -0.516 8.545 1.00 0.58 44 ILE A C 3
ATOM 4501 O O . ILE A 1 44 ? 3.136 -0.998 9.588 1.00 0.66 44 ILE A O 3
ATOM 4517 N N . ILE A 1 45 ? 2.941 -0.968 7.343 1.00 0.61 45 ILE A N 3
ATOM 4518 C CA . ILE A 1 45 ? 3.843 -2.051 7.059 1.00 0.74 45 ILE A CA 3
ATOM 4519 C C . ILE A 1 45 ? 5.270 -1.573 7.148 1.00 0.77 45 ILE A C 3
ATOM 4520 O O . ILE A 1 45 ? 5.525 -0.372 7.081 1.00 0.79 45 ILE A O 3
ATOM 4536 N N . LYS A 1 46 ? 6.195 -2.488 7.300 1.00 0.90 46 LYS A N 3
ATOM 4537 C CA . LYS A 1 46 ? 7.592 -2.128 7.234 1.00 0.97 46 LYS A CA 3
ATOM 4538 C C . LYS A 1 46 ? 8.468 -3.340 6.953 1.00 1.10 46 LYS A C 3
ATOM 4539 O O . LYS A 1 46 ? 8.238 -4.428 7.484 1.00 1.20 46 LYS A O 3
ATOM 4558 N N . PHE A 1 47 ? 9.483 -3.129 6.132 1.00 1.20 47 PHE A N 3
ATOM 4559 C CA . PHE A 1 47 ? 10.384 -4.187 5.712 1.00 1.41 47 PHE A CA 3
ATOM 4560 C C . PHE A 1 47 ? 11.746 -3.583 5.458 1.00 1.59 47 PHE A C 3
ATOM 4561 O O . PHE A 1 47 ? 11.921 -2.743 4.575 1.00 1.68 47 PHE A O 3
ATOM 4578 N N . LYS A 1 48 ? 12.694 -4.009 6.255 1.00 1.83 48 LYS A N 3
ATOM 4579 C CA . LYS A 1 48 ? 13.989 -3.376 6.321 1.00 2.13 48 LYS A CA 3
ATOM 4580 C C . LYS A 1 48 ? 15.089 -4.416 6.182 1.00 2.50 48 LYS A C 3
ATOM 4581 O O . LYS A 1 48 ? 16.272 -4.141 6.378 1.00 3.01 48 LYS A O 3
ATOM 4600 N N . ASP A 1 49 ? 14.663 -5.616 5.823 1.00 2.76 49 ASP A N 3
ATOM 4601 C CA . ASP A 1 49 ? 15.564 -6.740 5.596 1.00 3.32 49 ASP A CA 3
ATOM 4602 C C . ASP A 1 49 ? 15.226 -7.397 4.255 1.00 3.36 49 ASP A C 3
ATOM 4603 O O . ASP A 1 49 ? 15.787 -8.428 3.877 1.00 3.77 49 ASP A O 3
ATOM 4612 N N . ASP A 1 50 ? 14.298 -6.772 3.536 1.00 3.50 50 ASP A N 3
ATOM 4613 C CA . ASP A 1 50 ? 13.884 -7.236 2.214 1.00 3.96 50 ASP A CA 3
ATOM 4614 C C . ASP A 1 50 ? 14.353 -6.241 1.157 1.00 4.13 50 ASP A C 3
ATOM 4615 O O . ASP A 1 50 ? 15.485 -6.326 0.681 1.00 4.41 50 ASP A O 3
ATOM 4624 N N . GLY A 1 51 ? 13.501 -5.285 0.810 1.00 4.42 51 GLY A N 3
ATOM 4625 C CA . GLY A 1 51 ? 13.886 -4.250 -0.130 1.00 5.01 51 GLY A CA 3
ATOM 4626 C C . GLY A 1 51 ? 14.164 -4.782 -1.525 1.00 5.12 51 GLY A C 3
ATOM 4627 O O . GLY A 1 51 ? 14.882 -4.146 -2.301 1.00 5.72 51 GLY A O 3
ATOM 4631 N N . THR A 1 52 ? 13.616 -5.954 -1.835 1.00 4.86 52 THR A N 3
ATOM 4632 C CA . THR A 1 52 ? 13.753 -6.539 -3.165 1.00 5.25 52 THR A CA 3
ATOM 4633 C C . THR A 1 52 ? 13.295 -5.575 -4.262 1.00 5.04 52 THR A C 3
ATOM 4634 O O . THR A 1 52 ? 12.287 -4.879 -4.123 1.00 4.76 52 THR A O 3
ATOM 4645 N N . GLU A 1 53 ? 14.063 -5.552 -5.348 1.00 5.50 53 GLU A N 3
ATOM 4646 C CA . GLU A 1 53 ? 13.848 -4.623 -6.454 1.00 5.71 53 GLU A CA 3
ATOM 4647 C C . GLU A 1 53 ? 12.568 -4.933 -7.224 1.00 5.89 53 GLU A C 3
ATOM 4648 O O . GLU A 1 53 ? 11.673 -4.096 -7.327 1.00 6.33 53 GLU A O 3
ATOM 4660 N N . ARG A 1 54 ? 12.495 -6.139 -7.767 1.00 5.89 54 ARG A N 3
ATOM 4661 C CA . ARG A 1 54 ? 11.408 -6.516 -8.663 1.00 6.41 54 ARG A CA 3
ATOM 4662 C C . ARG A 1 54 ? 10.241 -7.117 -7.890 1.00 5.90 54 ARG A C 3
ATOM 4663 O O . ARG A 1 54 ? 9.084 -7.004 -8.295 1.00 6.48 54 ARG A O 3
ATOM 4684 N N . SER A 1 55 ? 10.552 -7.754 -6.778 1.00 5.08 55 SER A N 3
ATOM 4685 C CA . SER A 1 55 ? 9.543 -8.432 -5.990 1.00 4.86 55 SER A CA 3
ATOM 4686 C C . SER A 1 55 ? 8.767 -7.431 -5.130 1.00 3.87 55 SER A C 3
ATOM 4687 O O . SER A 1 55 ? 7.585 -7.191 -5.382 1.00 3.94 55 SER A O 3
ATOM 4695 N N . ARG A 1 56 ? 9.462 -6.827 -4.156 1.00 3.37 56 ARG A N 3
ATOM 4696 C CA . ARG A 1 56 ? 8.911 -5.843 -3.234 1.00 2.70 56 ARG A CA 3
ATOM 4697 C C . ARG A 1 56 ? 7.482 -6.158 -2.777 1.00 2.24 56 ARG A C 3
ATOM 4698 O O . ARG A 1 56 ? 7.069 -7.319 -2.710 1.00 2.47 56 ARG A O 3
ATOM 4719 N N . TRP A 1 57 ? 6.744 -5.115 -2.442 1.00 1.83 57 TRP A N 3
ATOM 4720 C CA . TRP A 1 57 ? 5.478 -5.263 -1.761 1.00 1.49 57 TRP A CA 3
ATOM 4721 C C . TRP A 1 57 ? 4.334 -4.778 -2.630 1.00 1.19 57 TRP A C 3
ATOM 4722 O O . TRP A 1 57 ? 4.483 -3.829 -3.404 1.00 1.43 57 TRP A O 3
ATOM 4743 N N . ASN A 1 58 ? 3.207 -5.456 -2.522 1.00 0.91 58 ASN A N 3
ATOM 4744 C CA . ASN A 1 58 ? 1.995 -5.059 -3.219 1.00 0.71 58 ASN A CA 3
ATOM 4745 C C . ASN A 1 58 ? 0.776 -5.505 -2.425 1.00 0.59 58 ASN A C 3
ATOM 4746 O O . ASN A 1 58 ? 0.698 -6.659 -1.997 1.00 0.71 58 ASN A O 3
ATOM 4757 N N . CYS A 1 59 ? -0.159 -4.591 -2.203 1.00 0.55 59 CYS A N 3
ATOM 4758 C CA . CYS A 1 59 ? -1.346 -4.898 -1.415 1.00 0.50 59 CYS A CA 3
ATOM 4759 C C . CYS A 1 59 ? -2.520 -5.197 -2.337 1.00 0.44 59 CYS A C 3
ATOM 4760 O O . CYS A 1 59 ? -2.623 -4.638 -3.431 1.00 0.56 59 CYS A O 3
ATOM 4767 N N . LEU A 1 60 ? -3.401 -6.076 -1.891 1.00 0.36 60 LEU A N 3
ATOM 4768 C CA . LEU A 1 60 ? -4.571 -6.431 -2.650 1.00 0.34 60 LEU A CA 3
ATOM 4769 C C . LEU A 1 60 ? -5.768 -6.038 -1.829 1.00 0.29 60 LEU A C 3
ATOM 4770 O O . LEU A 1 60 ? -5.931 -6.515 -0.711 1.00 0.32 60 LEU A O 3
ATOM 4786 N N . PHE A 1 61 ? -6.592 -5.176 -2.362 1.00 0.29 61 PHE A N 3
ATOM 4787 C CA . PHE A 1 61 ? -7.688 -4.637 -1.594 1.00 0.28 61 PHE A CA 3
ATOM 4788 C C . PHE A 1 61 ? -8.966 -5.377 -1.928 1.00 0.37 61 PHE A C 3
ATOM 4789 O O . PHE A 1 61 ? -9.417 -5.328 -3.059 1.00 0.48 61 PHE A O 3
ATOM 4806 N N . ARG A 1 62 ? -9.557 -6.042 -0.948 1.00 0.47 62 ARG A N 3
ATOM 4807 C CA . ARG A 1 62 ? -10.766 -6.816 -1.191 1.00 0.66 62 ARG A CA 3
ATOM 4808 C C . ARG A 1 62 ? -11.738 -6.685 -0.022 1.00 0.89 62 ARG A C 3
ATOM 4809 O O . ARG A 1 62 ? -11.330 -6.406 1.107 1.00 1.05 62 ARG A O 3
ATOM 4830 N N . GLN A 1 63 ? -13.021 -6.870 -0.302 1.00 1.13 63 GLN A N 3
ATOM 4831 C CA . GLN A 1 63 ? -14.049 -6.858 0.728 1.00 1.48 63 GLN A CA 3
ATOM 4832 C C . GLN A 1 63 ? -15.234 -7.706 0.273 1.00 2.09 63 GLN A C 3
ATOM 4833 O O . GLN A 1 63 ? -15.465 -7.858 -0.929 1.00 2.68 63 GLN A O 3
ATOM 4847 N N . GLY A 1 64 ? -15.954 -8.288 1.231 1.00 2.55 64 GLY A N 3
ATOM 4848 C CA . GLY A 1 64 ? -17.193 -8.975 0.916 1.00 3.28 64 GLY A CA 3
ATOM 4849 C C . GLY A 1 64 ? -18.200 -7.994 0.372 1.00 3.41 64 GLY A C 3
ATOM 4850 O O . GLY A 1 64 ? -18.555 -7.029 1.051 1.00 3.88 64 GLY A O 3
ATOM 4854 N N . ILE A 1 65 ? -18.658 -8.221 -0.845 1.00 3.49 65 ILE A N 3
ATOM 4855 C CA . ILE A 1 65 ? -19.331 -7.169 -1.577 1.00 3.94 65 ILE A CA 3
ATOM 4856 C C . ILE A 1 65 ? -20.355 -7.713 -2.583 1.00 4.01 65 ILE A C 3
ATOM 4857 O O . ILE A 1 65 ? -20.512 -8.928 -2.730 1.00 4.32 65 ILE A O 3
ATOM 4873 N N . ASN A 1 66 ? -21.081 -6.782 -3.205 1.00 4.06 66 ASN A N 3
ATOM 4874 C CA . ASN A 1 66 ? -21.894 -7.008 -4.407 1.00 4.27 66 ASN A CA 3
ATOM 4875 C C . ASN A 1 66 ? -21.042 -7.593 -5.544 1.00 4.09 66 ASN A C 3
ATOM 4876 O O . ASN A 1 66 ? -20.158 -8.413 -5.293 1.00 4.26 66 ASN A O 3
ATOM 4887 N N . MET A 1 67 ? -21.358 -7.215 -6.798 1.00 4.09 67 MET A N 3
ATOM 4888 C CA . MET A 1 67 ? -20.645 -7.721 -7.987 1.00 4.13 67 MET A CA 3
ATOM 4889 C C . MET A 1 67 ? -19.159 -7.910 -7.697 1.00 3.60 67 MET A C 3
ATOM 4890 O O . MET A 1 67 ? -18.629 -8.992 -7.925 1.00 3.77 67 MET A O 3
ATOM 4904 N N . LYS A 1 68 ? -18.522 -6.847 -7.184 1.00 3.30 68 LYS A N 3
ATOM 4905 C CA . LYS A 1 68 ? -17.202 -6.914 -6.544 1.00 3.12 68 LYS A CA 3
ATOM 4906 C C . LYS A 1 68 ? -16.782 -5.549 -6.018 1.00 2.78 68 LYS A C 3
ATOM 4907 O O . LYS A 1 68 ? -17.483 -4.551 -6.191 1.00 3.25 68 LYS A O 3
ATOM 4926 N N . PHE A 1 69 ? -15.621 -5.546 -5.376 1.00 2.52 69 PHE A N 3
ATOM 4927 C CA . PHE A 1 69 ? -14.964 -4.349 -4.877 1.00 2.44 69 PHE A CA 3
ATOM 4928 C C . PHE A 1 69 ? -13.552 -4.754 -4.455 1.00 2.04 69 PHE A C 3
ATOM 4929 O O . PHE A 1 69 ? -13.359 -5.419 -3.436 1.00 2.83 69 PHE A O 3
ATOM 4946 N N . PHE A 1 70 ? -12.585 -4.385 -5.271 1.00 1.22 70 PHE A N 3
ATOM 4947 C CA . PHE A 1 70 ? -11.248 -4.928 -5.200 1.00 0.92 70 PHE A CA 3
ATOM 4948 C C . PHE A 1 70 ? -10.259 -3.888 -5.722 1.00 0.79 70 PHE A C 3
ATOM 4949 O O . PHE A 1 70 ? -10.673 -2.817 -6.128 1.00 1.19 70 PHE A O 3
ATOM 4966 N N . THR A 1 71 ? -8.970 -4.184 -5.653 1.00 0.58 71 THR A N 3
ATOM 4967 C CA . THR A 1 71 ? -7.962 -3.502 -6.460 1.00 0.49 71 THR A CA 3
ATOM 4968 C C . THR A 1 71 ? -6.576 -3.873 -5.997 1.00 0.40 71 THR A C 3
ATOM 4969 O O . THR A 1 71 ? -6.328 -4.121 -4.818 1.00 0.49 71 THR A O 3
ATOM 4980 N N . GLU A 1 72 ? -5.697 -3.955 -6.959 1.00 0.49 72 GLU A N 3
ATOM 4981 C CA . GLU A 1 72 ? -4.360 -4.422 -6.749 1.00 0.45 72 GLU A CA 3
ATOM 4982 C C . GLU A 1 72 ? -3.382 -3.267 -6.926 1.00 0.47 72 GLU A C 3
ATOM 4983 O O . GLU A 1 72 ? -3.151 -2.788 -8.039 1.00 0.57 72 GLU A O 3
ATOM 4995 N N . VAL A 1 73 ? -2.831 -2.788 -5.825 1.00 0.44 73 VAL A N 3
ATOM 4996 C CA . VAL A 1 73 ? -1.964 -1.630 -5.884 1.00 0.52 73 VAL A CA 3
ATOM 4997 C C . VAL A 1 73 ? -0.563 -2.006 -5.430 1.00 0.64 73 VAL A C 3
ATOM 4998 O O . VAL A 1 73 ? -0.389 -2.588 -4.357 1.00 0.76 73 VAL A O 3
ATOM 5011 N N . GLU A 1 74 ? 0.429 -1.708 -6.257 1.00 0.80 74 GLU A N 3
ATOM 5012 C CA . GLU A 1 74 ? 1.809 -1.940 -5.888 1.00 0.96 74 GLU A CA 3
ATOM 5013 C C . GLU A 1 74 ? 2.217 -0.984 -4.782 1.00 0.98 74 GLU A C 3
ATOM 5014 O O . GLU A 1 74 ? 2.112 0.233 -4.926 1.00 1.16 74 GLU A O 3
ATOM 5026 N N . ALA A 1 75 ? 2.695 -1.561 -3.693 1.00 1.06 75 ALA A N 3
ATOM 5027 C CA . ALA A 1 75 ? 3.040 -0.822 -2.494 1.00 1.12 75 ALA A CA 3
ATOM 5028 C C . ALA A 1 75 ? 4.287 -0.019 -2.739 1.00 1.43 75 ALA A C 3
ATOM 5029 O O . ALA A 1 75 ? 4.374 1.158 -2.400 1.00 1.80 75 ALA A O 3
ATOM 5036 N N . TYR A 1 76 ? 5.255 -0.648 -3.371 1.00 1.71 76 TYR A N 3
ATOM 5037 C CA . TYR A 1 76 ? 6.509 0.023 -3.598 1.00 2.10 76 TYR A CA 3
ATOM 5038 C C . TYR A 1 76 ? 7.227 -0.496 -4.824 1.00 2.93 76 TYR A C 3
ATOM 5039 O O . TYR A 1 76 ? 6.849 -1.509 -5.407 1.00 3.37 76 TYR A O 3
ATOM 5057 N N . ARG A 1 77 ? 8.255 0.241 -5.205 1.00 3.45 77 ARG A N 3
ATOM 5058 C CA . ARG A 1 77 ? 9.186 -0.167 -6.237 1.00 4.39 77 ARG A CA 3
ATOM 5059 C C . ARG A 1 77 ? 10.512 0.539 -5.968 1.00 4.69 77 ARG A C 3
ATOM 5060 O O . ARG A 1 77 ? 10.749 1.642 -6.457 1.00 4.62 77 ARG A O 3
ATOM 5081 N N . PRO A 1 78 ? 11.376 -0.084 -5.151 1.00 5.32 78 PRO A N 3
ATOM 5082 C CA . PRO A 1 78 ? 12.592 0.551 -4.643 1.00 5.79 78 PRO A CA 3
ATOM 5083 C C . PRO A 1 78 ? 13.780 0.431 -5.589 1.00 6.24 78 PRO A C 3
ATOM 5084 O O . PRO A 1 78 ? 13.802 -0.429 -6.467 1.00 6.84 78 PRO A O 3
ATOM 5095 N N . ASP A 1 79 ? 14.756 1.315 -5.406 1.00 6.17 79 ASP A N 3
ATOM 5096 C CA . ASP A 1 79 ? 15.987 1.275 -6.182 1.00 6.76 79 ASP A CA 3
ATOM 5097 C C . ASP A 1 79 ? 17.116 0.648 -5.373 1.00 6.75 79 ASP A C 3
ATOM 5098 O O . ASP A 1 79 ? 17.086 0.640 -4.141 1.00 6.33 79 ASP A O 3
ATOM 5107 N N . LEU A 1 80 ? 18.104 0.116 -6.076 1.00 7.42 80 LEU A N 3
ATOM 5108 C CA . LEU A 1 80 ? 19.289 -0.445 -5.443 1.00 7.70 80 LEU A CA 3
ATOM 5109 C C . LEU A 1 80 ? 20.359 0.620 -5.313 1.00 7.67 80 LEU A C 3
ATOM 5110 O O . LEU A 1 80 ? 21.056 0.726 -4.303 1.00 7.65 80 LEU A O 3
ATOM 5126 N N . LYS A 1 81 ? 20.454 1.412 -6.346 1.00 7.90 81 LYS A N 3
ATOM 5127 C CA . LYS A 1 81 ? 21.429 2.496 -6.407 1.00 8.21 81 LYS A CA 3
ATOM 5128 C C . LYS A 1 81 ? 20.853 3.786 -5.834 1.00 7.50 81 LYS A C 3
ATOM 5129 O O . LYS A 1 81 ? 21.587 4.649 -5.356 1.00 7.67 81 LYS A O 3
ATOM 5148 N N . HIS A 1 82 ? 19.538 3.908 -5.888 1.00 6.91 82 HIS A N 3
ATOM 5149 C CA . HIS A 1 82 ? 18.836 5.012 -5.250 1.00 6.47 82 HIS A CA 3
ATOM 5150 C C . HIS A 1 82 ? 18.234 4.522 -3.930 1.00 5.53 82 HIS A C 3
ATOM 5151 O O . HIS A 1 82 ? 17.293 3.730 -3.922 1.00 5.01 82 HIS A O 3
ATOM 5166 N N . PRO A 1 83 ? 18.789 4.973 -2.803 1.00 5.57 83 PRO A N 3
ATOM 5167 C CA . PRO A 1 83 ? 18.419 4.465 -1.483 1.00 4.95 83 PRO A CA 3
ATOM 5168 C C . PRO A 1 83 ? 17.115 5.042 -0.941 1.00 4.13 83 PRO A C 3
ATOM 5169 O O . PRO A 1 83 ? 16.778 6.204 -1.179 1.00 4.33 83 PRO A O 3
ATOM 5180 N N . LEU A 1 84 ? 16.382 4.200 -0.227 1.00 3.60 84 LEU A N 3
ATOM 5181 C CA . LEU A 1 84 ? 15.211 4.617 0.529 1.00 3.05 84 LEU A CA 3
ATOM 5182 C C . LEU A 1 84 ? 15.174 3.802 1.795 1.00 2.76 84 LEU A C 3
ATOM 5183 O O . LEU A 1 84 ? 15.299 2.596 1.744 1.00 3.30 84 LEU A O 3
ATOM 5199 N N . CYS A 1 85 ? 14.976 4.442 2.914 1.00 2.66 85 CYS A N 3
ATOM 5200 C CA . CYS A 1 85 ? 15.052 3.749 4.198 1.00 3.24 85 CYS A CA 3
ATOM 5201 C C . CYS A 1 85 ? 14.534 4.635 5.309 1.00 3.77 85 CYS A C 3
ATOM 5202 O O . CYS A 1 85 ? 14.295 4.206 6.435 1.00 4.31 85 CYS A O 3
ATOM 5209 N N . GLY A 1 86 ? 14.365 5.876 4.948 1.00 4.00 86 GLY A N 3
ATOM 5210 C CA . GLY A 1 86 ? 13.745 6.864 5.806 1.00 4.75 86 GLY A CA 3
ATOM 5211 C C . GLY A 1 86 ? 12.312 7.132 5.394 1.00 4.42 86 GLY A C 3
ATOM 5212 O O . GLY A 1 86 ? 11.752 8.184 5.705 1.00 5.13 86 GLY A O 3
ATOM 5216 N N . LYS A 1 87 ? 11.715 6.176 4.690 1.00 3.51 87 LYS A N 3
ATOM 5217 C CA . LYS A 1 87 ? 10.458 6.406 3.990 1.00 3.25 87 LYS A CA 3
ATOM 5218 C C . LYS A 1 87 ? 9.286 5.768 4.717 1.00 2.57 87 LYS A C 3
ATOM 5219 O O . LYS A 1 87 ? 9.396 4.661 5.250 1.00 2.57 87 LYS A O 3
ATOM 5238 N N . ARG A 1 88 ? 8.167 6.471 4.704 1.00 2.48 88 ARG A N 3
ATOM 5239 C CA . ARG A 1 88 ? 6.905 5.959 5.235 1.00 2.17 88 ARG A CA 3
ATOM 5240 C C . ARG A 1 88 ? 5.749 6.577 4.454 1.00 1.70 88 ARG A C 3
ATOM 5241 O O . ARG A 1 88 ? 5.243 7.639 4.822 1.00 2.18 88 ARG A O 3
ATOM 5262 N N . TYR A 1 89 ? 5.315 5.899 3.402 1.00 1.34 89 TYR A N 3
ATOM 5263 C CA . TYR A 1 89 ? 4.233 6.386 2.545 1.00 1.31 89 TYR A CA 3
ATOM 5264 C C . TYR A 1 89 ? 3.552 5.203 1.885 1.00 1.05 89 TYR A C 3
ATOM 5265 O O . TYR A 1 89 ? 4.155 4.137 1.798 1.00 1.43 89 TYR A O 3
ATOM 5283 N N . GLU A 1 90 ? 2.297 5.356 1.471 1.00 0.79 90 GLU A N 3
ATOM 5284 C CA . GLU A 1 90 ? 1.622 4.292 0.765 1.00 0.71 90 GLU A CA 3
ATOM 5285 C C . GLU A 1 90 ? 0.329 4.735 0.073 1.00 0.53 90 GLU A C 3
ATOM 5286 O O . GLU A 1 90 ? -0.135 5.868 0.256 1.00 0.63 90 GLU A O 3
ATOM 5298 N N . LEU A 1 91 ? -0.220 3.834 -0.741 1.00 0.50 91 LEU A N 3
ATOM 5299 C CA . LEU A 1 91 ? -1.574 3.936 -1.236 1.00 0.43 91 LEU A CA 3
ATOM 5300 C C . LEU A 1 91 ? -2.582 4.044 -0.105 1.00 0.43 91 LEU A C 3
ATOM 5301 O O . LEU A 1 91 ? -2.389 3.533 0.996 1.00 0.57 91 LEU A O 3
ATOM 5317 N N . SER A 1 92 ? -3.661 4.726 -0.399 1.00 0.43 92 SER A N 3
ATOM 5318 C CA . SER A 1 92 ? -4.746 4.889 0.532 1.00 0.48 92 SER A CA 3
ATOM 5319 C C . SER A 1 92 ? -6.047 4.804 -0.213 1.00 0.43 92 SER A C 3
ATOM 5320 O O . SER A 1 92 ? -6.279 5.527 -1.176 1.00 0.51 92 SER A O 3
ATOM 5328 N N . ALA A 1 93 ? -6.884 3.909 0.229 1.00 0.52 93 ALA A N 3
ATOM 5329 C CA . ALA A 1 93 ? -8.111 3.647 -0.451 1.00 0.54 93 ALA A CA 3
ATOM 5330 C C . ALA A 1 93 ? -9.125 4.681 -0.074 1.00 0.62 93 ALA A C 3
ATOM 5331 O O . ALA A 1 93 ? -9.708 4.644 1.000 1.00 0.83 93 ALA A O 3
ATOM 5338 N N . ARG A 1 94 ? -9.317 5.612 -0.960 1.00 0.91 94 ARG A N 3
ATOM 5339 C CA . ARG A 1 94 ? -10.055 6.814 -0.623 1.00 1.26 94 ARG A CA 3
ATOM 5340 C C . ARG A 1 94 ? -11.306 6.982 -1.410 1.00 0.70 94 ARG A C 3
ATOM 5341 O O . ARG A 1 94 ? -11.505 6.419 -2.479 1.00 1.17 94 ARG A O 3
ATOM 5362 N N . MET A 1 95 ? -12.144 7.725 -0.744 1.00 0.84 95 MET A N 3
ATOM 5363 C CA . MET A 1 95 ? -13.418 8.220 -1.199 1.00 1.41 95 MET A CA 3
ATOM 5364 C C . MET A 1 95 ? -13.674 8.078 -2.707 1.00 1.48 95 MET A C 3
ATOM 5365 O O . MET A 1 95 ? -14.579 7.351 -3.111 1.00 2.12 95 MET A O 3
ATOM 5379 N N . ASP A 1 96 ? -12.898 8.774 -3.536 1.00 1.26 96 ASP A N 3
ATOM 5380 C CA . ASP A 1 96 ? -13.159 8.777 -4.977 1.00 1.45 96 ASP A CA 3
ATOM 5381 C C . ASP A 1 96 ? -12.274 7.780 -5.730 1.00 1.30 96 ASP A C 3
ATOM 5382 O O . ASP A 1 96 ? -12.665 7.277 -6.785 1.00 1.97 96 ASP A O 3
ATOM 5391 N N . ALA A 1 97 ? -11.106 7.476 -5.182 1.00 0.84 97 ALA A N 3
ATOM 5392 C CA . ALA A 1 97 ? -10.169 6.556 -5.819 1.00 0.62 97 ALA A CA 3
ATOM 5393 C C . ALA A 1 97 ? -9.122 6.124 -4.833 1.00 0.60 97 ALA A C 3
ATOM 5394 O O . ALA A 1 97 ? -9.042 6.617 -3.711 1.00 0.92 97 ALA A O 3
ATOM 5401 N N . ILE A 1 98 ? -8.319 5.202 -5.277 1.00 0.39 98 ILE A N 3
ATOM 5402 C CA . ILE A 1 98 ? -7.176 4.761 -4.537 1.00 0.34 98 ILE A CA 3
ATOM 5403 C C . ILE A 1 98 ? -6.044 5.756 -4.708 1.00 0.32 98 ILE A C 3
ATOM 5404 O O . ILE A 1 98 ? -5.534 5.948 -5.802 1.00 0.35 98 ILE A O 3
ATOM 5420 N N . TYR A 1 99 ? -5.682 6.395 -3.619 1.00 0.40 99 TYR A N 3
ATOM 5421 C CA . TYR A 1 99 ? -4.730 7.493 -3.645 1.00 0.53 99 TYR A CA 3
ATOM 5422 C C . TYR A 1 99 ? -3.339 7.028 -3.271 1.00 0.63 99 TYR A C 3
ATOM 5423 O O . TYR A 1 99 ? -3.090 6.663 -2.125 1.00 0.86 99 TYR A O 3
ATOM 5441 N N . PHE A 1 100 ? -2.434 7.042 -4.229 1.00 0.72 100 PHE A N 3
ATOM 5442 C CA . PHE A 1 100 ? -1.050 6.719 -3.947 1.00 0.91 100 PHE A CA 3
ATOM 5443 C C . PHE A 1 100 ? -0.308 7.991 -3.572 1.00 1.25 100 PHE A C 3
ATOM 5444 O O . PHE A 1 100 ? -0.245 8.935 -4.362 1.00 1.90 100 PHE A O 3
ATOM 5461 N N . LYS A 1 101 ? 0.236 8.029 -2.365 1.00 1.07 101 LYS A N 3
ATOM 5462 C CA . LYS A 1 101 ? 0.875 9.235 -1.878 1.00 1.43 101 LYS A CA 3
ATOM 5463 C C . LYS A 1 101 ? 2.234 8.956 -1.257 1.00 1.37 101 LYS A C 3
ATOM 5464 O O . LYS A 1 101 ? 2.379 8.114 -0.367 1.00 1.55 101 LYS A O 3
ATOM 5483 N N . MET A 1 102 ? 3.219 9.677 -1.767 1.00 1.76 102 MET A N 3
ATOM 5484 C CA . MET A 1 102 ? 4.582 9.657 -1.254 1.00 2.21 102 MET A CA 3
ATOM 5485 C C . MET A 1 102 ? 5.121 11.073 -1.322 1.00 2.42 102 MET A C 3
ATOM 5486 O O . MET A 1 102 ? 4.531 11.915 -1.992 1.00 2.62 102 MET A O 3
ATOM 5500 N N . ASP A 1 103 ? 6.214 11.356 -0.634 1.00 2.92 103 ASP A N 3
ATOM 5501 C CA . ASP A 1 103 ? 6.782 12.696 -0.681 1.00 3.46 103 ASP A CA 3
ATOM 5502 C C . ASP A 1 103 ? 7.380 12.985 -2.039 1.00 3.62 103 ASP A C 3
ATOM 5503 O O . ASP A 1 103 ? 7.638 12.067 -2.821 1.00 3.77 103 ASP A O 3
ATOM 5512 N N . GLU A 1 104 ? 7.574 14.278 -2.311 1.00 4.02 104 GLU A N 3
ATOM 5513 C CA . GLU A 1 104 ? 8.122 14.748 -3.580 1.00 4.43 104 GLU A CA 3
ATOM 5514 C C . GLU A 1 104 ? 7.121 14.500 -4.710 1.00 4.28 104 GLU A C 3
ATOM 5515 O O . GLU A 1 104 ? 7.354 14.862 -5.866 1.00 4.73 104 GLU A O 3
ATOM 5527 N N . ARG A 1 105 ? 6.001 13.882 -4.359 1.00 3.93 105 ARG A N 3
ATOM 5528 C CA . ARG A 1 105 ? 4.950 13.568 -5.324 1.00 3.96 105 ARG A CA 3
ATOM 5529 C C . ARG A 1 105 ? 3.581 13.933 -4.758 1.00 3.41 105 ARG A C 3
ATOM 5530 O O . ARG A 1 105 ? 3.275 13.616 -3.613 1.00 3.35 105 ARG A O 3
ATOM 5551 N N . PRO A 1 106 ? 2.744 14.619 -5.543 1.00 3.33 106 PRO A N 3
ATOM 5552 C CA . PRO A 1 106 ? 1.394 14.989 -5.111 1.00 3.10 106 PRO A CA 3
ATOM 5553 C C . PRO A 1 106 ? 0.458 13.778 -5.034 1.00 2.43 106 PRO A C 3
ATOM 5554 O O . PRO A 1 106 ? 0.385 12.983 -5.976 1.00 2.29 106 PRO A O 3
ATOM 5565 N N . PRO A 1 107 ? -0.241 13.611 -3.892 1.00 2.31 107 PRO A N 3
ATOM 5566 C CA . PRO A 1 107 ? -1.235 12.544 -3.702 1.00 1.85 107 PRO A CA 3
ATOM 5567 C C . PRO A 1 107 ? -2.332 12.585 -4.760 1.00 1.51 107 PRO A C 3
ATOM 5568 O O . PRO A 1 107 ? -3.140 13.515 -4.798 1.00 1.80 107 PRO A O 3
ATOM 5579 N N . GLN A 1 108 ? -2.360 11.576 -5.614 1.00 1.09 108 GLN A N 3
ATOM 5580 C CA . GLN A 1 108 ? -3.292 11.548 -6.730 1.00 0.94 108 GLN A CA 3
ATOM 5581 C C . GLN A 1 108 ? -3.966 10.188 -6.837 1.00 0.70 108 GLN A C 3
ATOM 5582 O O . GLN A 1 108 ? -3.449 9.188 -6.330 1.00 0.64 108 GLN A O 3
ATOM 5596 N N . PRO A 1 109 ? -5.149 10.144 -7.474 1.00 0.68 109 PRO A N 3
ATOM 5597 C CA . PRO A 1 109 ? -5.850 8.892 -7.759 1.00 0.55 109 PRO A CA 3
ATOM 5598 C C . PRO A 1 109 ? -5.004 7.959 -8.611 1.00 0.56 109 PRO A C 3
ATOM 5599 O O . PRO A 1 109 ? -4.714 8.249 -9.773 1.00 0.80 109 PRO A O 3
ATOM 5610 N N . LEU A 1 110 ? -4.606 6.848 -8.025 1.00 0.49 110 LEU A N 3
ATOM 5611 C CA . LEU A 1 110 ? -3.743 5.896 -8.692 1.00 0.61 110 LEU A CA 3
ATOM 5612 C C . LEU A 1 110 ? -4.575 4.852 -9.415 1.00 0.51 110 LEU A C 3
ATOM 5613 O O . LEU A 1 110 ? -4.201 4.379 -10.490 1.00 0.62 110 LEU A O 3
ATOM 5629 N N . ASN A 1 111 ? -5.724 4.535 -8.843 1.00 0.42 111 ASN A N 3
ATOM 5630 C CA . ASN A 1 111 ? -6.560 3.459 -9.365 1.00 0.48 111 ASN A CA 3
ATOM 5631 C C . ASN A 1 111 ? -7.749 3.287 -8.486 1.00 0.42 111 ASN A C 3
ATOM 5632 O O . ASN A 1 111 ? -7.638 2.708 -7.429 1.00 0.50 111 ASN A O 3
ATOM 5643 N N . LYS A 1 112 ? -8.886 3.714 -8.925 1.00 0.59 112 LYS A N 3
ATOM 5644 C CA . LYS A 1 112 ? -10.059 3.571 -8.102 1.00 0.60 112 LYS A CA 3
ATOM 5645 C C . LYS A 1 112 ? -10.344 2.104 -7.895 1.00 0.72 112 LYS A C 3
ATOM 5646 O O . LYS A 1 112 ? -10.209 1.286 -8.809 1.00 0.84 112 LYS A O 3
ATOM 5665 N N . TRP A 1 113 ? -10.685 1.792 -6.675 1.00 0.77 113 TRP A N 3
ATOM 5666 C CA . TRP A 1 113 ? -10.803 0.428 -6.231 1.00 0.97 113 TRP A CA 3
ATOM 5667 C C . TRP A 1 113 ? -11.974 -0.304 -6.884 1.00 1.02 113 TRP A C 3
ATOM 5668 O O . TRP A 1 113 ? -13.072 -0.366 -6.344 1.00 1.12 113 TRP A O 3
ATOM 5689 N N . ARG A 1 114 ? -11.647 -0.958 -7.989 1.00 1.34 114 ARG A N 3
ATOM 5690 C CA . ARG A 1 114 ? -12.580 -1.779 -8.784 1.00 1.50 114 ARG A CA 3
ATOM 5691 C C . ARG A 1 114 ? -14.032 -1.292 -8.729 1.00 1.82 114 ARG A C 3
ATOM 5692 O O . ARG A 1 114 ? -14.290 -0.087 -8.721 1.00 2.41 114 ARG A O 3
ATOM 5713 N N . SER A 1 115 ? -14.957 -2.240 -8.813 1.00 2.02 115 SER A N 3
ATOM 5714 C CA . SER A 1 115 ? -16.389 -2.013 -8.619 1.00 2.76 115 SER A CA 3
ATOM 5715 C C . SER A 1 115 ? -16.956 -1.088 -9.699 1.00 3.19 115 SER A C 3
ATOM 5716 O O . SER A 1 115 ? -17.268 -1.589 -10.802 1.00 3.60 115 SER A O 3
ATOM 5725 N N . ALA A 1 1 ? 22.493 -2.515 -2.884 1.00 6.29 1 ALA A N 4
ATOM 5726 C CA . ALA A 1 1 ? 21.758 -1.471 -2.140 1.00 5.64 1 ALA A CA 4
ATOM 5727 C C . ALA A 1 1 ? 22.070 -1.558 -0.652 1.00 5.66 1 ALA A C 4
ATOM 5728 O O . ALA A 1 1 ? 21.815 -2.578 -0.009 1.00 5.80 1 ALA A O 4
ATOM 5737 N N . MET A 1 2 ? 22.660 -0.497 -0.117 1.00 5.85 2 MET A N 4
ATOM 5738 C CA . MET A 1 2 ? 22.976 -0.431 1.304 1.00 6.17 2 MET A CA 4
ATOM 5739 C C . MET A 1 2 ? 21.792 0.135 2.072 1.00 5.91 2 MET A C 4
ATOM 5740 O O . MET A 1 2 ? 21.462 -0.324 3.167 1.00 6.19 2 MET A O 4
ATOM 5754 N N . GLY A 1 3 ? 21.169 1.147 1.479 1.00 5.74 3 GLY A N 4
ATOM 5755 C CA . GLY A 1 3 ? 19.967 1.732 2.039 1.00 5.81 3 GLY A CA 4
ATOM 5756 C C . GLY A 1 3 ? 20.219 2.534 3.291 1.00 5.28 3 GLY A C 4
ATOM 5757 O O . GLY A 1 3 ? 21.365 2.707 3.711 1.00 5.54 3 GLY A O 4
ATOM 5761 N N . CYS A 1 4 ? 19.137 3.025 3.876 1.00 4.84 4 CYS A N 4
ATOM 5762 C CA . CYS A 1 4 ? 19.191 3.704 5.165 1.00 4.49 4 CYS A CA 4
ATOM 5763 C C . CYS A 1 4 ? 17.813 4.073 5.711 1.00 4.00 4 CYS A C 4
ATOM 5764 O O . CYS A 1 4 ? 17.678 4.990 6.522 1.00 4.30 4 CYS A O 4
ATOM 5771 N N . LYS A 1 5 ? 16.785 3.376 5.250 1.00 3.56 5 LYS A N 4
ATOM 5772 C CA . LYS A 1 5 ? 15.466 3.499 5.845 1.00 3.21 5 LYS A CA 4
ATOM 5773 C C . LYS A 1 5 ? 14.674 2.232 5.625 1.00 2.60 5 LYS A C 4
ATOM 5774 O O . LYS A 1 5 ? 14.680 1.677 4.527 1.00 2.48 5 LYS A O 4
ATOM 5793 N N . GLU A 1 6 ? 14.022 1.762 6.667 1.00 2.54 6 GLU A N 4
ATOM 5794 C CA . GLU A 1 6 ? 13.067 0.691 6.525 1.00 2.10 6 GLU A CA 4
ATOM 5795 C C . GLU A 1 6 ? 11.894 1.203 5.712 1.00 1.84 6 GLU A C 4
ATOM 5796 O O . GLU A 1 6 ? 11.214 2.148 6.119 1.00 2.27 6 GLU A O 4
ATOM 5808 N N . ILE A 1 7 ? 11.671 0.597 4.565 1.00 1.34 7 ILE A N 4
ATOM 5809 C CA . ILE A 1 7 ? 10.647 1.072 3.649 1.00 1.10 7 ILE A CA 4
ATOM 5810 C C . ILE A 1 7 ? 9.283 0.646 4.144 1.00 0.99 7 ILE A C 4
ATOM 5811 O O . ILE A 1 7 ? 9.008 -0.540 4.311 1.00 1.30 7 ILE A O 4
ATOM 5827 N N . GLU A 1 8 ? 8.441 1.624 4.403 1.00 0.87 8 GLU A N 4
ATOM 5828 C CA . GLU A 1 8 ? 7.159 1.362 5.025 1.00 0.93 8 GLU A CA 4
ATOM 5829 C C . GLU A 1 8 ? 5.996 1.879 4.200 1.00 0.86 8 GLU A C 4
ATOM 5830 O O . GLU A 1 8 ? 6.113 2.873 3.479 1.00 1.29 8 GLU A O 4
ATOM 5842 N N . ILE A 1 9 ? 4.877 1.172 4.317 1.00 0.65 9 ILE A N 4
ATOM 5843 C CA . ILE A 1 9 ? 3.738 1.350 3.434 1.00 0.68 9 ILE A CA 4
ATOM 5844 C C . ILE A 1 9 ? 2.455 1.507 4.235 1.00 0.53 9 ILE A C 4
ATOM 5845 O O . ILE A 1 9 ? 2.056 0.593 4.944 1.00 0.68 9 ILE A O 4
ATOM 5861 N N . VAL A 1 10 ? 1.802 2.644 4.127 1.00 0.51 10 VAL A N 4
ATOM 5862 C CA . VAL A 1 10 ? 0.536 2.833 4.814 1.00 0.46 10 VAL A CA 4
ATOM 5863 C C . VAL A 1 10 ? -0.628 2.408 3.929 1.00 0.41 10 VAL A C 4
ATOM 5864 O O . VAL A 1 10 ? -0.658 2.698 2.732 1.00 0.44 10 VAL A O 4
ATOM 5877 N N . ILE A 1 11 ? -1.555 1.674 4.524 1.00 0.40 11 ILE A N 4
ATOM 5878 C CA . ILE A 1 11 ? -2.811 1.352 3.893 1.00 0.40 11 ILE A CA 4
ATOM 5879 C C . ILE A 1 11 ? -3.923 2.052 4.651 1.00 0.44 11 ILE A C 4
ATOM 5880 O O . ILE A 1 11 ? -4.194 1.740 5.809 1.00 0.50 11 ILE A O 4
ATOM 5896 N N . LYS A 1 12 ? -4.520 3.025 4.008 1.00 0.46 12 LYS A N 4
ATOM 5897 C CA . LYS A 1 12 ? -5.598 3.790 4.602 1.00 0.52 12 LYS A CA 4
ATOM 5898 C C . LYS A 1 12 ? -6.896 3.452 3.888 1.00 0.50 12 LYS A C 4
ATOM 5899 O O . LYS A 1 12 ? -6.881 3.120 2.707 1.00 0.62 12 LYS A O 4
ATOM 5918 N N . ASN A 1 13 ? -8.002 3.521 4.594 1.00 0.55 13 ASN A N 4
ATOM 5919 C CA . ASN A 1 13 ? -9.305 3.470 3.955 1.00 0.59 13 ASN A CA 4
ATOM 5920 C C . ASN A 1 13 ? -10.126 4.641 4.457 1.00 0.58 13 ASN A C 4
ATOM 5921 O O . ASN A 1 13 ? -10.221 4.861 5.659 1.00 0.95 13 ASN A O 4
ATOM 5932 N N . THR A 1 14 ? -10.681 5.416 3.540 1.00 0.47 14 THR A N 4
ATOM 5933 C CA . THR A 1 14 ? -11.326 6.660 3.900 1.00 0.74 14 THR A CA 4
ATOM 5934 C C . THR A 1 14 ? -12.335 7.136 2.858 1.00 0.54 14 THR A C 4
ATOM 5935 O O . THR A 1 14 ? -12.063 8.047 2.079 1.00 0.70 14 THR A O 4
ATOM 5946 N N . LEU A 1 15 ? -13.491 6.503 2.800 1.00 0.49 15 LEU A N 4
ATOM 5947 C CA . LEU A 1 15 ? -14.567 7.050 2.022 1.00 0.68 15 LEU A CA 4
ATOM 5948 C C . LEU A 1 15 ? -15.531 7.764 2.957 1.00 0.84 15 LEU A C 4
ATOM 5949 O O . LEU A 1 15 ? -16.034 8.850 2.675 1.00 1.18 15 LEU A O 4
ATOM 5965 N N . GLY A 1 16 ? -15.758 7.108 4.089 1.00 0.72 16 GLY A N 4
ATOM 5966 C CA . GLY A 1 16 ? -16.717 7.556 5.065 1.00 0.87 16 GLY A CA 4
ATOM 5967 C C . GLY A 1 16 ? -16.935 6.489 6.110 1.00 0.77 16 GLY A C 4
ATOM 5968 O O . GLY A 1 16 ? -16.209 5.492 6.109 1.00 1.27 16 GLY A O 4
ATOM 5972 N N . PRO A 1 17 ? -17.932 6.664 6.991 1.00 0.67 17 PRO A N 4
ATOM 5973 C CA . PRO A 1 17 ? -18.122 5.832 8.186 1.00 0.76 17 PRO A CA 4
ATOM 5974 C C . PRO A 1 17 ? -17.847 4.345 7.969 1.00 0.88 17 PRO A C 4
ATOM 5975 O O . PRO A 1 17 ? -18.525 3.683 7.179 1.00 1.27 17 PRO A O 4
ATOM 5986 N N . SER A 1 18 ? -16.832 3.851 8.672 1.00 1.06 18 SER A N 4
ATOM 5987 C CA . SER A 1 18 ? -16.443 2.445 8.634 1.00 1.31 18 SER A CA 4
ATOM 5988 C C . SER A 1 18 ? -16.157 1.967 7.212 1.00 1.10 18 SER A C 4
ATOM 5989 O O . SER A 1 18 ? -16.838 1.089 6.683 1.00 1.50 18 SER A O 4
ATOM 5997 N N . ARG A 1 19 ? -15.156 2.566 6.587 1.00 0.81 19 ARG A N 4
ATOM 5998 C CA . ARG A 1 19 ? -14.677 2.093 5.301 1.00 0.66 19 ARG A CA 4
ATOM 5999 C C . ARG A 1 19 ? -13.543 1.116 5.511 1.00 0.64 19 ARG A C 4
ATOM 6000 O O . ARG A 1 19 ? -12.502 1.473 6.049 1.00 1.02 19 ARG A O 4
ATOM 6021 N N . ILE A 1 20 ? -13.763 -0.122 5.105 1.00 0.52 20 ILE A N 4
ATOM 6022 C CA . ILE A 1 20 ? -12.836 -1.196 5.416 1.00 0.51 20 ILE A CA 4
ATOM 6023 C C . ILE A 1 20 ? -12.520 -2.021 4.181 1.00 0.54 20 ILE A C 4
ATOM 6024 O O . ILE A 1 20 ? -13.415 -2.610 3.571 1.00 0.76 20 ILE A O 4
ATOM 6040 N N . LEU A 1 21 ? -11.253 -2.052 3.812 1.00 0.50 21 LEU A N 4
ATOM 6041 C CA . LEU A 1 21 ? -10.793 -2.902 2.729 1.00 0.55 21 LEU A CA 4
ATOM 6042 C C . LEU A 1 21 ? -9.655 -3.781 3.217 1.00 0.52 21 LEU A C 4
ATOM 6043 O O . LEU A 1 21 ? -8.762 -3.324 3.935 1.00 0.75 21 LEU A O 4
ATOM 6059 N N . GLN A 1 22 ? -9.721 -5.046 2.850 1.00 0.47 22 GLN A N 4
ATOM 6060 C CA . GLN A 1 22 ? -8.781 -6.042 3.308 1.00 0.47 22 GLN A CA 4
ATOM 6061 C C . GLN A 1 22 ? -7.660 -6.208 2.286 1.00 0.42 22 GLN A C 4
ATOM 6062 O O . GLN A 1 22 ? -7.891 -6.680 1.176 1.00 0.51 22 GLN A O 4
ATOM 6076 N N . TYR A 1 23 ? -6.449 -5.816 2.658 1.00 0.42 23 TYR A N 4
ATOM 6077 C CA . TYR A 1 23 ? -5.343 -5.803 1.719 1.00 0.42 23 TYR A CA 4
ATOM 6078 C C . TYR A 1 23 ? -4.449 -7.034 1.881 1.00 0.41 23 TYR A C 4
ATOM 6079 O O . TYR A 1 23 ? -3.975 -7.352 2.974 1.00 0.49 23 TYR A O 4
ATOM 6097 N N . HIS A 1 24 ? -4.262 -7.738 0.776 1.00 0.50 24 HIS A N 4
ATOM 6098 C CA . HIS A 1 24 ? -3.364 -8.880 0.713 1.00 0.57 24 HIS A CA 4
ATOM 6099 C C . HIS A 1 24 ? -2.064 -8.461 0.053 1.00 0.60 24 HIS A C 4
ATOM 6100 O O . HIS A 1 24 ? -2.027 -8.270 -1.153 1.00 0.58 24 HIS A O 4
ATOM 6115 N N . CYS A 1 25 ? -1.005 -8.315 0.831 1.00 0.71 25 CYS A N 4
ATOM 6116 C CA . CYS A 1 25 ? 0.212 -7.745 0.292 1.00 0.74 25 CYS A CA 4
ATOM 6117 C C . CYS A 1 25 ? 1.381 -8.735 0.123 1.00 0.91 25 CYS A C 4
ATOM 6118 O O . CYS A 1 25 ? 2.098 -9.018 1.086 1.00 1.01 25 CYS A O 4
ATOM 6125 N N . ARG A 1 26 ? 1.557 -9.279 -1.109 1.00 1.14 26 ARG A N 4
ATOM 6126 C CA . ARG A 1 26 ? 2.848 -9.850 -1.522 1.00 1.38 26 ARG A CA 4
ATOM 6127 C C . ARG A 1 26 ? 3.068 -9.905 -3.081 1.00 1.87 26 ARG A C 4
ATOM 6128 O O . ARG A 1 26 ? 2.567 -10.793 -3.719 1.00 2.24 26 ARG A O 4
ATOM 6149 N N . SER A 1 27 ? 3.748 -8.898 -3.662 1.00 2.10 27 SER A N 4
ATOM 6150 C CA . SER A 1 27 ? 4.375 -8.892 -5.018 1.00 2.66 27 SER A CA 4
ATOM 6151 C C . SER A 1 27 ? 5.022 -7.499 -5.306 1.00 2.39 27 SER A C 4
ATOM 6152 O O . SER A 1 27 ? 4.359 -6.604 -5.813 1.00 2.70 27 SER A O 4
ATOM 6160 N N . GLY A 1 28 ? 6.303 -7.319 -5.063 1.00 2.45 28 GLY A N 4
ATOM 6161 C CA . GLY A 1 28 ? 6.896 -5.974 -5.188 1.00 2.54 28 GLY A CA 4
ATOM 6162 C C . GLY A 1 28 ? 7.979 -5.641 -4.163 1.00 2.68 28 GLY A C 4
ATOM 6163 O O . GLY A 1 28 ? 9.154 -5.799 -4.473 1.00 3.22 28 GLY A O 4
ATOM 6167 N N . ASN A 1 29 ? 7.629 -5.172 -2.946 1.00 2.60 29 ASN A N 4
ATOM 6168 C CA . ASN A 1 29 ? 8.682 -4.926 -1.942 1.00 2.96 29 ASN A CA 4
ATOM 6169 C C . ASN A 1 29 ? 8.247 -4.954 -0.448 1.00 2.76 29 ASN A C 4
ATOM 6170 O O . ASN A 1 29 ? 9.120 -4.940 0.418 1.00 3.04 29 ASN A O 4
ATOM 6181 N N . THR A 1 30 ? 6.955 -5.069 -0.082 1.00 2.45 30 THR A N 4
ATOM 6182 C CA . THR A 1 30 ? 6.634 -5.021 1.366 1.00 2.33 30 THR A CA 4
ATOM 6183 C C . THR A 1 30 ? 5.438 -5.908 1.779 1.00 2.07 30 THR A C 4
ATOM 6184 O O . THR A 1 30 ? 4.288 -5.630 1.454 1.00 2.10 30 THR A O 4
ATOM 6195 N N . ASN A 1 31 ? 5.761 -6.997 2.494 1.00 1.97 31 ASN A N 4
ATOM 6196 C CA . ASN A 1 31 ? 4.848 -8.134 2.740 1.00 1.75 31 ASN A CA 4
ATOM 6197 C C . ASN A 1 31 ? 3.976 -7.924 3.946 1.00 1.78 31 ASN A C 4
ATOM 6198 O O . ASN A 1 31 ? 4.384 -7.318 4.929 1.00 2.34 31 ASN A O 4
ATOM 6209 N N . VAL A 1 32 ? 2.776 -8.448 3.887 1.00 1.39 32 VAL A N 4
ATOM 6210 C CA . VAL A 1 32 ? 1.936 -8.439 5.078 1.00 1.52 32 VAL A CA 4
ATOM 6211 C C . VAL A 1 32 ? 1.148 -9.727 5.251 1.00 1.38 32 VAL A C 4
ATOM 6212 O O . VAL A 1 32 ? 1.325 -10.442 6.236 1.00 2.10 32 VAL A O 4
ATOM 6225 N N . GLY A 1 33 ? 0.300 -10.035 4.297 1.00 1.00 33 GLY A N 4
ATOM 6226 C CA . GLY A 1 33 ? -0.647 -11.075 4.477 1.00 1.43 33 GLY A CA 4
ATOM 6227 C C . GLY A 1 33 ? -1.961 -10.551 4.042 1.00 0.99 33 GLY A C 4
ATOM 6228 O O . GLY A 1 33 ? -2.049 -9.986 2.954 1.00 1.13 33 GLY A O 4
ATOM 6232 N N . VAL A 1 34 ? -2.970 -10.673 4.870 1.00 0.80 34 VAL A N 4
ATOM 6233 C CA . VAL A 1 34 ? -4.294 -10.252 4.477 1.00 0.56 34 VAL A CA 4
ATOM 6234 C C . VAL A 1 34 ? -5.034 -9.644 5.665 1.00 0.63 34 VAL A C 4
ATOM 6235 O O . VAL A 1 34 ? -5.633 -10.353 6.473 1.00 1.03 34 VAL A O 4
ATOM 6248 N N . GLN A 1 35 ? -4.968 -8.323 5.768 1.00 0.63 35 GLN A N 4
ATOM 6249 C CA . GLN A 1 35 ? -5.540 -7.599 6.899 1.00 0.85 35 GLN A CA 4
ATOM 6250 C C . GLN A 1 35 ? -6.534 -6.554 6.433 1.00 0.70 35 GLN A C 4
ATOM 6251 O O . GLN A 1 35 ? -6.478 -6.105 5.295 1.00 0.82 35 GLN A O 4
ATOM 6265 N N . TYR A 1 36 ? -7.430 -6.155 7.323 1.00 0.78 36 TYR A N 4
ATOM 6266 C CA . TYR A 1 36 ? -8.374 -5.088 7.013 1.00 0.73 36 TYR A CA 4
ATOM 6267 C C . TYR A 1 36 ? -8.033 -3.831 7.798 1.00 0.78 36 TYR A C 4
ATOM 6268 O O . TYR A 1 36 ? -7.341 -3.897 8.814 1.00 1.06 36 TYR A O 4
ATOM 6286 N N . LEU A 1 37 ? -8.520 -2.698 7.325 1.00 0.72 37 LEU A N 4
ATOM 6287 C CA . LEU A 1 37 ? -8.246 -1.418 7.959 1.00 0.89 37 LEU A CA 4
ATOM 6288 C C . LEU A 1 37 ? -9.470 -0.519 7.810 1.00 0.70 37 LEU A C 4
ATOM 6289 O O . LEU A 1 37 ? -10.055 -0.437 6.730 1.00 0.61 37 LEU A O 4
ATOM 6305 N N . ASN A 1 38 ? -9.866 0.131 8.897 1.00 0.78 38 ASN A N 4
ATOM 6306 C CA . ASN A 1 38 ? -11.090 0.924 8.911 1.00 0.73 38 ASN A CA 4
ATOM 6307 C C . ASN A 1 38 ? -10.818 2.383 8.622 1.00 0.68 38 ASN A C 4
ATOM 6308 O O . ASN A 1 38 ? -9.678 2.845 8.654 1.00 0.75 38 ASN A O 4
ATOM 6319 N N . PHE A 1 39 ? -11.888 3.110 8.363 1.00 0.68 39 PHE A N 4
ATOM 6320 C CA . PHE A 1 39 ? -11.778 4.530 8.086 1.00 0.72 39 PHE A CA 4
ATOM 6321 C C . PHE A 1 39 ? -11.644 5.301 9.392 1.00 0.83 39 PHE A C 4
ATOM 6322 O O . PHE A 1 39 ? -12.631 5.697 10.013 1.00 1.66 39 PHE A O 4
ATOM 6339 N N . LYS A 1 40 ? -10.398 5.466 9.807 1.00 0.86 40 LYS A N 4
ATOM 6340 C CA . LYS A 1 40 ? -10.061 6.191 11.020 1.00 0.97 40 LYS A CA 4
ATOM 6341 C C . LYS A 1 40 ? -8.587 6.556 10.989 1.00 0.72 40 LYS A C 4
ATOM 6342 O O . LYS A 1 40 ? -8.213 7.716 11.165 1.00 1.17 40 LYS A O 4
ATOM 6361 N N . GLY A 1 41 ? -7.754 5.557 10.739 1.00 0.71 41 GLY A N 4
ATOM 6362 C CA . GLY A 1 41 ? -6.328 5.776 10.694 1.00 1.13 41 GLY A CA 4
ATOM 6363 C C . GLY A 1 41 ? -5.663 5.017 9.566 1.00 0.94 41 GLY A C 4
ATOM 6364 O O . GLY A 1 41 ? -6.311 4.653 8.585 1.00 1.09 41 GLY A O 4
ATOM 6368 N N . THR A 1 42 ? -4.374 4.781 9.714 1.00 0.82 42 THR A N 4
ATOM 6369 C CA . THR A 1 42 ? -3.584 4.089 8.711 1.00 0.68 42 THR A CA 4
ATOM 6370 C C . THR A 1 42 ? -3.129 2.730 9.223 1.00 0.65 42 THR A C 4
ATOM 6371 O O . THR A 1 42 ? -3.237 2.432 10.413 1.00 0.75 42 THR A O 4
ATOM 6382 N N . ARG A 1 43 ? -2.621 1.919 8.321 1.00 0.58 43 ARG A N 4
ATOM 6383 C CA . ARG A 1 43 ? -2.083 0.616 8.659 1.00 0.58 43 ARG A CA 4
ATOM 6384 C C . ARG A 1 43 ? -0.749 0.474 7.960 1.00 0.52 43 ARG A C 4
ATOM 6385 O O . ARG A 1 43 ? -0.698 0.353 6.739 1.00 0.50 43 ARG A O 4
ATOM 6406 N N . ILE A 1 44 ? 0.328 0.516 8.719 1.00 0.52 44 ILE A N 4
ATOM 6407 C CA . ILE A 1 44 ? 1.630 0.695 8.120 1.00 0.51 44 ILE A CA 4
ATOM 6408 C C . ILE A 1 44 ? 2.464 -0.569 8.129 1.00 0.58 44 ILE A C 4
ATOM 6409 O O . ILE A 1 44 ? 2.618 -1.252 9.142 1.00 0.66 44 ILE A O 4
ATOM 6425 N N . ILE A 1 45 ? 2.959 -0.864 6.952 1.00 0.61 45 ILE A N 4
ATOM 6426 C CA . ILE A 1 45 ? 3.928 -1.905 6.708 1.00 0.74 45 ILE A CA 4
ATOM 6427 C C . ILE A 1 45 ? 5.313 -1.363 6.929 1.00 0.77 45 ILE A C 4
ATOM 6428 O O . ILE A 1 45 ? 5.473 -0.162 6.980 1.00 0.79 45 ILE A O 4
ATOM 6444 N N . LYS A 1 46 ? 6.296 -2.219 7.079 1.00 0.90 46 LYS A N 4
ATOM 6445 C CA . LYS A 1 46 ? 7.683 -1.761 7.017 1.00 0.97 46 LYS A CA 4
ATOM 6446 C C . LYS A 1 46 ? 8.654 -2.906 6.788 1.00 1.10 46 LYS A C 4
ATOM 6447 O O . LYS A 1 46 ? 8.562 -3.959 7.422 1.00 1.20 46 LYS A O 4
ATOM 6466 N N . PHE A 1 47 ? 9.589 -2.674 5.879 1.00 1.20 47 PHE A N 4
ATOM 6467 C CA . PHE A 1 47 ? 10.605 -3.679 5.516 1.00 1.41 47 PHE A CA 4
ATOM 6468 C C . PHE A 1 47 ? 11.953 -3.014 5.303 1.00 1.59 47 PHE A C 4
ATOM 6469 O O . PHE A 1 47 ? 12.079 -2.080 4.516 1.00 1.68 47 PHE A O 4
ATOM 6486 N N . LYS A 1 48 ? 12.962 -3.503 6.004 1.00 1.83 48 LYS A N 4
ATOM 6487 C CA . LYS A 1 48 ? 14.291 -2.916 5.929 1.00 2.13 48 LYS A CA 4
ATOM 6488 C C . LYS A 1 48 ? 15.184 -3.715 4.985 1.00 2.50 48 LYS A C 4
ATOM 6489 O O . LYS A 1 48 ? 16.410 -3.585 5.004 1.00 3.01 48 LYS A O 4
ATOM 6508 N N . ASP A 1 49 ? 14.560 -4.546 4.171 1.00 2.76 49 ASP A N 4
ATOM 6509 C CA . ASP A 1 49 ? 15.280 -5.425 3.259 1.00 3.32 49 ASP A CA 4
ATOM 6510 C C . ASP A 1 49 ? 15.287 -4.840 1.854 1.00 3.36 49 ASP A C 4
ATOM 6511 O O . ASP A 1 49 ? 14.623 -5.352 0.951 1.00 3.77 49 ASP A O 4
ATOM 6520 N N . ASP A 1 50 ? 16.049 -3.774 1.674 1.00 3.50 50 ASP A N 4
ATOM 6521 C CA . ASP A 1 50 ? 16.061 -3.047 0.413 1.00 3.96 50 ASP A CA 4
ATOM 6522 C C . ASP A 1 50 ? 16.971 -3.716 -0.610 1.00 4.13 50 ASP A C 4
ATOM 6523 O O . ASP A 1 50 ? 16.620 -3.827 -1.785 1.00 4.41 50 ASP A O 4
ATOM 6532 N N . GLY A 1 51 ? 18.124 -4.190 -0.162 1.00 4.42 51 GLY A N 4
ATOM 6533 C CA . GLY A 1 51 ? 19.071 -4.806 -1.071 1.00 5.01 51 GLY A CA 4
ATOM 6534 C C . GLY A 1 51 ? 18.836 -6.292 -1.244 1.00 5.12 51 GLY A C 4
ATOM 6535 O O . GLY A 1 51 ? 19.783 -7.078 -1.257 1.00 5.72 51 GLY A O 4
ATOM 6539 N N . THR A 1 52 ? 17.577 -6.683 -1.381 1.00 4.86 52 THR A N 4
ATOM 6540 C CA . THR A 1 52 ? 17.223 -8.087 -1.534 1.00 5.25 52 THR A CA 4
ATOM 6541 C C . THR A 1 52 ? 16.114 -8.262 -2.569 1.00 5.04 52 THR A C 4
ATOM 6542 O O . THR A 1 52 ? 15.120 -7.537 -2.560 1.00 4.76 52 THR A O 4
ATOM 6553 N N . GLU A 1 53 ? 16.295 -9.238 -3.451 1.00 5.50 53 GLU A N 4
ATOM 6554 C CA . GLU A 1 53 ? 15.375 -9.466 -4.556 1.00 5.71 53 GLU A CA 4
ATOM 6555 C C . GLU A 1 53 ? 14.161 -10.279 -4.117 1.00 5.89 53 GLU A C 4
ATOM 6556 O O . GLU A 1 53 ? 13.097 -10.197 -4.732 1.00 6.33 53 GLU A O 4
ATOM 6568 N N . ARG A 1 54 ? 14.323 -11.061 -3.055 1.00 5.89 54 ARG A N 4
ATOM 6569 C CA . ARG A 1 54 ? 13.251 -11.934 -2.579 1.00 6.41 54 ARG A CA 4
ATOM 6570 C C . ARG A 1 54 ? 12.228 -11.160 -1.755 1.00 5.90 54 ARG A C 4
ATOM 6571 O O . ARG A 1 54 ? 11.211 -11.709 -1.336 1.00 6.48 54 ARG A O 4
ATOM 6592 N N . SER A 1 55 ? 12.496 -9.886 -1.536 1.00 5.08 55 SER A N 4
ATOM 6593 C CA . SER A 1 55 ? 11.627 -9.057 -0.728 1.00 4.86 55 SER A CA 4
ATOM 6594 C C . SER A 1 55 ? 10.692 -8.266 -1.625 1.00 3.87 55 SER A C 4
ATOM 6595 O O . SER A 1 55 ? 10.785 -7.047 -1.729 1.00 3.94 55 SER A O 4
ATOM 6603 N N . ARG A 1 56 ? 9.801 -8.981 -2.288 1.00 3.37 56 ARG A N 4
ATOM 6604 C CA . ARG A 1 56 ? 8.873 -8.370 -3.203 1.00 2.70 56 ARG A CA 4
ATOM 6605 C C . ARG A 1 56 ? 7.415 -8.635 -2.817 1.00 2.24 56 ARG A C 4
ATOM 6606 O O . ARG A 1 56 ? 6.928 -9.759 -2.919 1.00 2.47 56 ARG A O 4
ATOM 6627 N N . TRP A 1 57 ? 6.695 -7.565 -2.408 1.00 1.83 57 TRP A N 4
ATOM 6628 C CA . TRP A 1 57 ? 5.357 -7.697 -1.882 1.00 1.49 57 TRP A CA 4
ATOM 6629 C C . TRP A 1 57 ? 4.410 -6.528 -2.343 1.00 1.19 57 TRP A C 4
ATOM 6630 O O . TRP A 1 57 ? 4.873 -5.416 -2.594 1.00 1.43 57 TRP A O 4
ATOM 6651 N N . ASN A 1 58 ? 3.082 -6.832 -2.464 1.00 0.91 58 ASN A N 4
ATOM 6652 C CA . ASN A 1 58 ? 2.082 -5.996 -3.192 1.00 0.71 58 ASN A CA 4
ATOM 6653 C C . ASN A 1 58 ? 0.715 -6.138 -2.545 1.00 0.59 58 ASN A C 4
ATOM 6654 O O . ASN A 1 58 ? 0.245 -7.258 -2.396 1.00 0.71 58 ASN A O 4
ATOM 6665 N N . CYS A 1 59 ? 0.043 -5.044 -2.231 1.00 0.55 59 CYS A N 4
ATOM 6666 C CA . CYS A 1 59 ? -1.177 -5.128 -1.445 1.00 0.50 59 CYS A CA 4
ATOM 6667 C C . CYS A 1 59 ? -2.400 -5.086 -2.350 1.00 0.44 59 CYS A C 4
ATOM 6668 O O . CYS A 1 59 ? -2.549 -4.184 -3.163 1.00 0.56 59 CYS A O 4
ATOM 6675 N N . LEU A 1 60 ? -3.290 -6.050 -2.197 1.00 0.36 60 LEU A N 4
ATOM 6676 C CA . LEU A 1 60 ? -4.472 -6.115 -3.017 1.00 0.34 60 LEU A CA 4
ATOM 6677 C C . LEU A 1 60 ? -5.658 -5.941 -2.116 1.00 0.29 60 LEU A C 4
ATOM 6678 O O . LEU A 1 60 ? -5.757 -6.608 -1.094 1.00 0.32 60 LEU A O 4
ATOM 6694 N N . PHE A 1 61 ? -6.564 -5.080 -2.484 1.00 0.29 61 PHE A N 4
ATOM 6695 C CA . PHE A 1 61 ? -7.643 -4.757 -1.585 1.00 0.28 61 PHE A CA 4
ATOM 6696 C C . PHE A 1 61 ? -8.856 -5.579 -1.962 1.00 0.37 61 PHE A C 4
ATOM 6697 O O . PHE A 1 61 ? -9.241 -5.607 -3.120 1.00 0.48 61 PHE A O 4
ATOM 6714 N N . ARG A 1 62 ? -9.430 -6.267 -0.996 1.00 0.47 62 ARG A N 4
ATOM 6715 C CA . ARG A 1 62 ? -10.577 -7.119 -1.245 1.00 0.66 62 ARG A CA 4
ATOM 6716 C C . ARG A 1 62 ? -11.554 -7.051 -0.077 1.00 0.89 62 ARG A C 4
ATOM 6717 O O . ARG A 1 62 ? -11.269 -6.428 0.948 1.00 1.05 62 ARG A O 4
ATOM 6738 N N . GLN A 1 63 ? -12.699 -7.693 -0.240 1.00 1.13 63 GLN A N 4
ATOM 6739 C CA . GLN A 1 63 ? -13.682 -7.804 0.828 1.00 1.48 63 GLN A CA 4
ATOM 6740 C C . GLN A 1 63 ? -14.371 -9.163 0.723 1.00 2.09 63 GLN A C 4
ATOM 6741 O O . GLN A 1 63 ? -15.495 -9.367 1.190 1.00 2.68 63 GLN A O 4
ATOM 6755 N N . GLY A 1 64 ? -13.666 -10.103 0.109 1.00 2.55 64 GLY A N 4
ATOM 6756 C CA . GLY A 1 64 ? -14.227 -11.413 -0.129 1.00 3.28 64 GLY A CA 4
ATOM 6757 C C . GLY A 1 64 ? -15.245 -11.380 -1.242 1.00 3.41 64 GLY A C 4
ATOM 6758 O O . GLY A 1 64 ? -14.958 -10.868 -2.320 1.00 3.88 64 GLY A O 4
ATOM 6762 N N . ILE A 1 65 ? -16.434 -11.906 -0.949 1.00 3.49 65 ILE A N 4
ATOM 6763 C CA . ILE A 1 65 ? -17.586 -11.905 -1.856 1.00 3.94 65 ILE A CA 4
ATOM 6764 C C . ILE A 1 65 ? -17.204 -12.113 -3.345 1.00 4.01 65 ILE A C 4
ATOM 6765 O O . ILE A 1 65 ? -16.902 -13.239 -3.746 1.00 4.32 65 ILE A O 4
ATOM 6781 N N . ASN A 1 66 ? -17.208 -11.058 -4.153 1.00 4.06 66 ASN A N 4
ATOM 6782 C CA . ASN A 1 66 ? -16.903 -11.167 -5.576 1.00 4.27 66 ASN A CA 4
ATOM 6783 C C . ASN A 1 66 ? -15.588 -10.472 -5.916 1.00 4.09 66 ASN A C 4
ATOM 6784 O O . ASN A 1 66 ? -14.726 -10.290 -5.060 1.00 4.26 66 ASN A O 4
ATOM 6795 N N . MET A 1 67 ? -15.443 -10.086 -7.180 1.00 4.09 67 MET A N 4
ATOM 6796 C CA . MET A 1 67 ? -14.343 -9.225 -7.603 1.00 4.13 67 MET A CA 4
ATOM 6797 C C . MET A 1 67 ? -14.646 -7.776 -7.228 1.00 3.60 67 MET A C 4
ATOM 6798 O O . MET A 1 67 ? -13.883 -6.860 -7.544 1.00 3.77 67 MET A O 4
ATOM 6812 N N . LYS A 1 68 ? -15.789 -7.579 -6.580 1.00 3.30 68 LYS A N 4
ATOM 6813 C CA . LYS A 1 68 ? -16.168 -6.280 -6.050 1.00 3.12 68 LYS A CA 4
ATOM 6814 C C . LYS A 1 68 ? -15.319 -5.950 -4.827 1.00 2.78 68 LYS A C 4
ATOM 6815 O O . LYS A 1 68 ? -14.751 -6.846 -4.202 1.00 3.25 68 LYS A O 4
ATOM 6834 N N . PHE A 1 69 ? -15.243 -4.662 -4.499 1.00 2.52 69 PHE A N 4
ATOM 6835 C CA . PHE A 1 69 ? -14.448 -4.181 -3.366 1.00 2.44 69 PHE A CA 4
ATOM 6836 C C . PHE A 1 69 ? -12.956 -4.483 -3.558 1.00 2.04 69 PHE A C 4
ATOM 6837 O O . PHE A 1 69 ? -12.189 -4.493 -2.598 1.00 2.83 69 PHE A O 4
ATOM 6854 N N . PHE A 1 70 ? -12.554 -4.719 -4.801 1.00 1.22 70 PHE A N 4
ATOM 6855 C CA . PHE A 1 70 ? -11.194 -5.151 -5.105 1.00 0.92 70 PHE A CA 4
ATOM 6856 C C . PHE A 1 70 ? -10.337 -4.015 -5.668 1.00 0.79 70 PHE A C 4
ATOM 6857 O O . PHE A 1 70 ? -10.850 -3.014 -6.167 1.00 1.19 70 PHE A O 4
ATOM 6874 N N . THR A 1 71 ? -9.027 -4.195 -5.552 1.00 0.58 71 THR A N 4
ATOM 6875 C CA . THR A 1 71 ? -8.037 -3.353 -6.216 1.00 0.49 71 THR A CA 4
ATOM 6876 C C . THR A 1 71 ? -6.649 -3.897 -5.951 1.00 0.40 71 THR A C 4
ATOM 6877 O O . THR A 1 71 ? -6.474 -4.805 -5.141 1.00 0.49 71 THR A O 4
ATOM 6888 N N . GLU A 1 72 ? -5.673 -3.353 -6.643 1.00 0.49 72 GLU A N 4
ATOM 6889 C CA . GLU A 1 72 ? -4.349 -3.927 -6.654 1.00 0.45 72 GLU A CA 4
ATOM 6890 C C . GLU A 1 72 ? -3.299 -2.830 -6.526 1.00 0.47 72 GLU A C 4
ATOM 6891 O O . GLU A 1 72 ? -3.069 -2.069 -7.469 1.00 0.57 72 GLU A O 4
ATOM 6903 N N . VAL A 1 73 ? -2.663 -2.743 -5.367 1.00 0.44 73 VAL A N 4
ATOM 6904 C CA . VAL A 1 73 ? -1.779 -1.631 -5.081 1.00 0.52 73 VAL A CA 4
ATOM 6905 C C . VAL A 1 73 ? -0.385 -2.123 -4.738 1.00 0.64 73 VAL A C 4
ATOM 6906 O O . VAL A 1 73 ? -0.203 -2.880 -3.787 1.00 0.76 73 VAL A O 4
ATOM 6919 N N . GLU A 1 74 ? 0.599 -1.699 -5.506 1.00 0.80 74 GLU A N 4
ATOM 6920 C CA . GLU A 1 74 ? 1.976 -2.031 -5.210 1.00 0.96 74 GLU A CA 4
ATOM 6921 C C . GLU A 1 74 ? 2.371 -1.443 -3.870 1.00 0.98 74 GLU A C 4
ATOM 6922 O O . GLU A 1 74 ? 2.346 -0.226 -3.688 1.00 1.16 74 GLU A O 4
ATOM 6934 N N . ALA A 1 75 ? 2.694 -2.330 -2.930 1.00 1.06 75 ALA A N 4
ATOM 6935 C CA . ALA A 1 75 ? 3.253 -1.928 -1.656 1.00 1.12 75 ALA A CA 4
ATOM 6936 C C . ALA A 1 75 ? 4.420 -1.031 -1.921 1.00 1.43 75 ALA A C 4
ATOM 6937 O O . ALA A 1 75 ? 4.421 0.142 -1.561 1.00 1.80 75 ALA A O 4
ATOM 6944 N N . TYR A 1 76 ? 5.425 -1.581 -2.571 1.00 1.71 76 TYR A N 4
ATOM 6945 C CA . TYR A 1 76 ? 6.521 -0.757 -2.991 1.00 2.10 76 TYR A CA 4
ATOM 6946 C C . TYR A 1 76 ? 7.211 -1.357 -4.203 1.00 2.93 76 TYR A C 4
ATOM 6947 O O . TYR A 1 76 ? 7.343 -2.572 -4.314 1.00 3.37 76 TYR A O 4
ATOM 6965 N N . ARG A 1 77 ? 7.597 -0.499 -5.135 1.00 3.45 77 ARG A N 4
ATOM 6966 C CA . ARG A 1 77 ? 8.329 -0.933 -6.312 1.00 4.39 77 ARG A CA 4
ATOM 6967 C C . ARG A 1 77 ? 9.822 -0.875 -6.010 1.00 4.69 77 ARG A C 4
ATOM 6968 O O . ARG A 1 77 ? 10.382 0.207 -5.838 1.00 4.62 77 ARG A O 4
ATOM 6989 N N . PRO A 1 78 ? 10.481 -2.037 -5.932 1.00 5.32 78 PRO A N 4
ATOM 6990 C CA . PRO A 1 78 ? 11.861 -2.128 -5.449 1.00 5.79 78 PRO A CA 4
ATOM 6991 C C . PRO A 1 78 ? 12.876 -1.529 -6.413 1.00 6.24 78 PRO A C 4
ATOM 6992 O O . PRO A 1 78 ? 12.879 -1.836 -7.607 1.00 6.84 78 PRO A O 4
ATOM 7003 N N . ASP A 1 79 ? 13.724 -0.657 -5.893 1.00 6.17 79 ASP A N 4
ATOM 7004 C CA . ASP A 1 79 ? 14.866 -0.177 -6.647 1.00 6.76 79 ASP A CA 4
ATOM 7005 C C . ASP A 1 79 ? 16.077 -0.974 -6.209 1.00 6.75 79 ASP A C 4
ATOM 7006 O O . ASP A 1 79 ? 16.681 -0.671 -5.190 1.00 6.33 79 ASP A O 4
ATOM 7015 N N . LEU A 1 80 ? 16.435 -1.991 -6.974 1.00 7.42 80 LEU A N 4
ATOM 7016 C CA . LEU A 1 80 ? 17.490 -2.904 -6.557 1.00 7.70 80 LEU A CA 4
ATOM 7017 C C . LEU A 1 80 ? 18.856 -2.288 -6.790 1.00 7.67 80 LEU A C 4
ATOM 7018 O O . LEU A 1 80 ? 19.865 -2.712 -6.222 1.00 7.65 80 LEU A O 4
ATOM 7034 N N . LYS A 1 81 ? 18.863 -1.279 -7.623 1.00 7.90 81 LYS A N 4
ATOM 7035 C CA . LYS A 1 81 ? 20.081 -0.553 -7.946 1.00 8.21 81 LYS A CA 4
ATOM 7036 C C . LYS A 1 81 ? 20.273 0.628 -6.998 1.00 7.50 81 LYS A C 4
ATOM 7037 O O . LYS A 1 81 ? 21.387 1.108 -6.805 1.00 7.67 81 LYS A O 4
ATOM 7056 N N . HIS A 1 82 ? 19.179 1.095 -6.417 1.00 6.91 82 HIS A N 4
ATOM 7057 C CA . HIS A 1 82 ? 19.220 2.241 -5.517 1.00 6.47 82 HIS A CA 4
ATOM 7058 C C . HIS A 1 82 ? 19.151 1.790 -4.068 1.00 5.53 82 HIS A C 4
ATOM 7059 O O . HIS A 1 82 ? 18.405 0.875 -3.736 1.00 5.01 82 HIS A O 4
ATOM 7074 N N . PRO A 1 83 ? 19.930 2.419 -3.183 1.00 5.57 83 PRO A N 4
ATOM 7075 C CA . PRO A 1 83 ? 19.810 2.185 -1.748 1.00 4.95 83 PRO A CA 4
ATOM 7076 C C . PRO A 1 83 ? 18.517 2.796 -1.216 1.00 4.13 83 PRO A C 4
ATOM 7077 O O . PRO A 1 83 ? 18.318 4.009 -1.301 1.00 4.33 83 PRO A O 4
ATOM 7088 N N . LEU A 1 84 ? 17.636 1.970 -0.672 1.00 3.60 84 LEU A N 4
ATOM 7089 C CA . LEU A 1 84 ? 16.325 2.456 -0.268 1.00 3.05 84 LEU A CA 4
ATOM 7090 C C . LEU A 1 84 ? 16.373 3.046 1.118 1.00 2.76 84 LEU A C 4
ATOM 7091 O O . LEU A 1 84 ? 16.864 2.428 2.066 1.00 3.30 84 LEU A O 4
ATOM 7107 N N . CYS A 1 85 ? 15.856 4.257 1.224 1.00 2.66 85 CYS A N 4
ATOM 7108 C CA . CYS A 1 85 ? 16.027 5.042 2.421 1.00 3.24 85 CYS A CA 4
ATOM 7109 C C . CYS A 1 85 ? 15.353 6.389 2.293 1.00 3.77 85 CYS A C 4
ATOM 7110 O O . CYS A 1 85 ? 15.018 7.047 3.280 1.00 4.31 85 CYS A O 4
ATOM 7117 N N . GLY A 1 86 ? 15.155 6.764 1.065 1.00 4.00 86 GLY A N 4
ATOM 7118 C CA . GLY A 1 86 ? 14.499 8.016 0.741 1.00 4.75 86 GLY A CA 4
ATOM 7119 C C . GLY A 1 86 ? 13.051 7.836 0.318 1.00 4.42 86 GLY A C 4
ATOM 7120 O O . GLY A 1 86 ? 12.473 8.720 -0.311 1.00 5.13 86 GLY A O 4
ATOM 7124 N N . LYS A 1 87 ? 12.457 6.695 0.649 1.00 3.51 87 LYS A N 4
ATOM 7125 C CA . LYS A 1 87 ? 11.093 6.407 0.215 1.00 3.25 87 LYS A CA 4
ATOM 7126 C C . LYS A 1 87 ? 10.196 6.016 1.380 1.00 2.57 87 LYS A C 4
ATOM 7127 O O . LYS A 1 87 ? 10.628 5.346 2.317 1.00 2.57 87 LYS A O 4
ATOM 7146 N N . ARG A 1 88 ? 8.947 6.453 1.302 1.00 2.48 88 ARG A N 4
ATOM 7147 C CA . ARG A 1 88 ? 7.909 6.042 2.231 1.00 2.17 88 ARG A CA 4
ATOM 7148 C C . ARG A 1 88 ? 6.573 6.078 1.500 1.00 1.70 88 ARG A C 4
ATOM 7149 O O . ARG A 1 88 ? 6.151 7.135 1.021 1.00 2.18 88 ARG A O 4
ATOM 7170 N N . TYR A 1 89 ? 5.918 4.934 1.396 1.00 1.34 89 TYR A N 4
ATOM 7171 C CA . TYR A 1 89 ? 4.732 4.817 0.557 1.00 1.31 89 TYR A CA 4
ATOM 7172 C C . TYR A 1 89 ? 3.447 4.808 1.371 1.00 1.05 89 TYR A C 4
ATOM 7173 O O . TYR A 1 89 ? 3.415 4.373 2.522 1.00 1.43 89 TYR A O 4
ATOM 7191 N N . GLU A 1 90 ? 2.394 5.303 0.746 1.00 0.79 90 GLU A N 4
ATOM 7192 C CA . GLU A 1 90 ? 1.081 5.390 1.349 1.00 0.71 90 GLU A CA 4
ATOM 7193 C C . GLU A 1 90 ? 0.020 5.216 0.284 1.00 0.53 90 GLU A C 4
ATOM 7194 O O . GLU A 1 90 ? -0.037 5.982 -0.673 1.00 0.63 90 GLU A O 4
ATOM 7206 N N . LEU A 1 91 ? -0.794 4.194 0.428 1.00 0.50 91 LEU A N 4
ATOM 7207 C CA . LEU A 1 91 ? -1.920 4.018 -0.456 1.00 0.43 91 LEU A CA 4
ATOM 7208 C C . LEU A 1 91 ? -3.172 4.055 0.374 1.00 0.43 91 LEU A C 4
ATOM 7209 O O . LEU A 1 91 ? -3.191 3.592 1.515 1.00 0.57 91 LEU A O 4
ATOM 7225 N N . SER A 1 92 ? -4.211 4.623 -0.173 1.00 0.43 92 SER A N 4
ATOM 7226 C CA . SER A 1 92 ? -5.418 4.809 0.581 1.00 0.48 92 SER A CA 4
ATOM 7227 C C . SER A 1 92 ? -6.638 4.622 -0.271 1.00 0.43 92 SER A C 4
ATOM 7228 O O . SER A 1 92 ? -6.731 5.154 -1.376 1.00 0.51 92 SER A O 4
ATOM 7236 N N . ALA A 1 93 ? -7.564 3.861 0.260 1.00 0.52 93 ALA A N 4
ATOM 7237 C CA . ALA A 1 93 ? -8.828 3.659 -0.373 1.00 0.54 93 ALA A CA 4
ATOM 7238 C C . ALA A 1 93 ? -9.766 4.731 0.048 1.00 0.62 93 ALA A C 4
ATOM 7239 O O . ALA A 1 93 ? -10.380 4.657 1.094 1.00 0.83 93 ALA A O 4
ATOM 7246 N N . ARG A 1 94 ? -9.854 5.725 -0.768 1.00 0.91 94 ARG A N 4
ATOM 7247 C CA . ARG A 1 94 ? -10.591 6.925 -0.409 1.00 1.26 94 ARG A CA 4
ATOM 7248 C C . ARG A 1 94 ? -11.794 7.092 -1.248 1.00 0.70 94 ARG A C 4
ATOM 7249 O O . ARG A 1 94 ? -11.885 6.531 -2.332 1.00 1.17 94 ARG A O 4
ATOM 7270 N N . MET A 1 95 ? -12.723 7.804 -0.666 1.00 0.84 95 MET A N 4
ATOM 7271 C CA . MET A 1 95 ? -13.953 8.216 -1.296 1.00 1.41 95 MET A CA 4
ATOM 7272 C C . MET A 1 95 ? -13.831 8.241 -2.831 1.00 1.48 95 MET A C 4
ATOM 7273 O O . MET A 1 95 ? -14.634 7.644 -3.553 1.00 2.12 95 MET A O 4
ATOM 7287 N N . ASP A 1 96 ? -12.784 8.925 -3.297 1.00 1.26 96 ASP A N 4
ATOM 7288 C CA . ASP A 1 96 ? -12.493 9.069 -4.720 1.00 1.45 96 ASP A CA 4
ATOM 7289 C C . ASP A 1 96 ? -11.808 7.828 -5.316 1.00 1.30 96 ASP A C 4
ATOM 7290 O O . ASP A 1 96 ? -12.351 7.203 -6.226 1.00 1.97 96 ASP A O 4
ATOM 7299 N N . ALA A 1 97 ? -10.629 7.457 -4.804 1.00 0.84 97 ALA A N 4
ATOM 7300 C CA . ALA A 1 97 ? -9.856 6.359 -5.396 1.00 0.62 97 ALA A CA 4
ATOM 7301 C C . ALA A 1 97 ? -8.829 5.825 -4.419 1.00 0.60 97 ALA A C 4
ATOM 7302 O O . ALA A 1 97 ? -8.767 6.232 -3.264 1.00 0.92 97 ALA A O 4
ATOM 7309 N N . ILE A 1 98 ? -8.034 4.906 -4.917 1.00 0.39 98 ILE A N 4
ATOM 7310 C CA . ILE A 1 98 ? -6.866 4.424 -4.226 1.00 0.34 98 ILE A CA 4
ATOM 7311 C C . ILE A 1 98 ? -5.693 5.291 -4.619 1.00 0.32 98 ILE A C 4
ATOM 7312 O O . ILE A 1 98 ? -5.252 5.271 -5.771 1.00 0.35 98 ILE A O 4
ATOM 7328 N N . TYR A 1 99 ? -5.210 6.081 -3.689 1.00 0.40 99 TYR A N 4
ATOM 7329 C CA . TYR A 1 99 ? -4.171 7.021 -4.027 1.00 0.53 99 TYR A CA 4
ATOM 7330 C C . TYR A 1 99 ? -2.811 6.524 -3.588 1.00 0.63 99 TYR A C 4
ATOM 7331 O O . TYR A 1 99 ? -2.658 5.969 -2.505 1.00 0.86 99 TYR A O 4
ATOM 7349 N N . PHE A 1 100 ? -1.842 6.698 -4.472 1.00 0.72 100 PHE A N 4
ATOM 7350 C CA . PHE A 1 100 ? -0.489 6.221 -4.253 1.00 0.91 100 PHE A CA 4
ATOM 7351 C C . PHE A 1 100 ? 0.389 7.378 -3.822 1.00 1.25 100 PHE A C 4
ATOM 7352 O O . PHE A 1 100 ? 0.352 8.449 -4.432 1.00 1.90 100 PHE A O 4
ATOM 7369 N N . LYS A 1 101 ? 1.164 7.184 -2.779 1.00 1.07 101 LYS A N 4
ATOM 7370 C CA . LYS A 1 101 ? 2.138 8.179 -2.395 1.00 1.43 101 LYS A CA 4
ATOM 7371 C C . LYS A 1 101 ? 3.539 7.691 -2.659 1.00 1.37 101 LYS A C 4
ATOM 7372 O O . LYS A 1 101 ? 4.008 6.715 -2.075 1.00 1.55 101 LYS A O 4
ATOM 7391 N N . MET A 1 102 ? 4.180 8.391 -3.551 1.00 1.76 102 MET A N 4
ATOM 7392 C CA . MET A 1 102 ? 5.577 8.188 -3.845 1.00 2.21 102 MET A CA 4
ATOM 7393 C C . MET A 1 102 ? 6.330 9.337 -3.212 1.00 2.42 102 MET A C 4
ATOM 7394 O O . MET A 1 102 ? 6.003 10.491 -3.468 1.00 2.62 102 MET A O 4
ATOM 7408 N N . ASP A 1 103 ? 7.294 9.038 -2.355 1.00 2.92 103 ASP A N 4
ATOM 7409 C CA . ASP A 1 103 ? 7.935 10.088 -1.573 1.00 3.46 103 ASP A CA 4
ATOM 7410 C C . ASP A 1 103 ? 8.662 11.066 -2.465 1.00 3.62 103 ASP A C 4
ATOM 7411 O O . ASP A 1 103 ? 8.930 10.778 -3.634 1.00 3.77 103 ASP A O 4
ATOM 7420 N N . GLU A 1 104 ? 8.989 12.211 -1.883 1.00 4.02 104 GLU A N 4
ATOM 7421 C CA . GLU A 1 104 ? 9.478 13.375 -2.618 1.00 4.43 104 GLU A CA 4
ATOM 7422 C C . GLU A 1 104 ? 8.359 13.948 -3.497 1.00 4.28 104 GLU A C 4
ATOM 7423 O O . GLU A 1 104 ? 8.510 14.999 -4.124 1.00 4.73 104 GLU A O 4
ATOM 7435 N N . ARG A 1 105 ? 7.229 13.244 -3.521 1.00 3.93 105 ARG A N 4
ATOM 7436 C CA . ARG A 1 105 ? 6.046 13.676 -4.264 1.00 3.96 105 ARG A CA 4
ATOM 7437 C C . ARG A 1 105 ? 4.802 13.634 -3.376 1.00 3.41 105 ARG A C 4
ATOM 7438 O O . ARG A 1 105 ? 4.773 12.921 -2.371 1.00 3.35 105 ARG A O 4
ATOM 7459 N N . PRO A 1 106 ? 3.763 14.408 -3.732 1.00 3.33 106 PRO A N 4
ATOM 7460 C CA . PRO A 1 106 ? 2.453 14.327 -3.080 1.00 3.10 106 PRO A CA 4
ATOM 7461 C C . PRO A 1 106 ? 1.693 13.073 -3.516 1.00 2.43 106 PRO A C 4
ATOM 7462 O O . PRO A 1 106 ? 1.963 12.518 -4.582 1.00 2.29 106 PRO A O 4
ATOM 7473 N N . PRO A 1 107 ? 0.746 12.596 -2.691 1.00 2.31 107 PRO A N 4
ATOM 7474 C CA . PRO A 1 107 ? -0.066 11.417 -3.018 1.00 1.85 107 PRO A CA 4
ATOM 7475 C C . PRO A 1 107 ? -1.041 11.677 -4.167 1.00 1.51 107 PRO A C 4
ATOM 7476 O O . PRO A 1 107 ? -1.718 12.709 -4.199 1.00 1.80 107 PRO A O 4
ATOM 7487 N N . GLN A 1 108 ? -1.117 10.734 -5.101 1.00 1.09 108 GLN A N 4
ATOM 7488 C CA . GLN A 1 108 ? -1.983 10.880 -6.263 1.00 0.94 108 GLN A CA 4
ATOM 7489 C C . GLN A 1 108 ? -2.876 9.656 -6.459 1.00 0.70 108 GLN A C 4
ATOM 7490 O O . GLN A 1 108 ? -2.406 8.517 -6.425 1.00 0.64 108 GLN A O 4
ATOM 7504 N N . PRO A 1 109 ? -4.186 9.890 -6.633 1.00 0.68 109 PRO A N 4
ATOM 7505 C CA . PRO A 1 109 ? -5.160 8.847 -6.992 1.00 0.55 109 PRO A CA 4
ATOM 7506 C C . PRO A 1 109 ? -4.734 8.072 -8.233 1.00 0.56 109 PRO A C 4
ATOM 7507 O O . PRO A 1 109 ? -4.821 8.587 -9.349 1.00 0.80 109 PRO A O 4
ATOM 7518 N N . LEU A 1 110 ? -4.285 6.842 -8.049 1.00 0.49 110 LEU A N 4
ATOM 7519 C CA . LEU A 1 110 ? -3.714 6.087 -9.154 1.00 0.61 110 LEU A CA 4
ATOM 7520 C C . LEU A 1 110 ? -4.450 4.780 -9.403 1.00 0.51 110 LEU A C 4
ATOM 7521 O O . LEU A 1 110 ? -4.224 4.117 -10.414 1.00 0.62 110 LEU A O 4
ATOM 7537 N N . ASN A 1 111 ? -5.345 4.422 -8.511 1.00 0.42 111 ASN A N 4
ATOM 7538 C CA . ASN A 1 111 ? -6.097 3.190 -8.657 1.00 0.48 111 ASN A CA 4
ATOM 7539 C C . ASN A 1 111 ? -7.405 3.418 -7.983 1.00 0.42 111 ASN A C 4
ATOM 7540 O O . ASN A 1 111 ? -7.605 4.474 -7.414 1.00 0.50 111 ASN A O 4
ATOM 7551 N N . LYS A 1 112 ? -8.303 2.487 -8.057 1.00 0.59 112 LYS A N 4
ATOM 7552 C CA . LYS A 1 112 ? -9.541 2.640 -7.378 1.00 0.60 112 LYS A CA 4
ATOM 7553 C C . LYS A 1 112 ? -10.052 1.321 -6.882 1.00 0.72 112 LYS A C 4
ATOM 7554 O O . LYS A 1 112 ? -9.928 0.288 -7.540 1.00 0.84 112 LYS A O 4
ATOM 7573 N N . TRP A 1 113 ? -10.619 1.381 -5.711 1.00 0.77 113 TRP A N 4
ATOM 7574 C CA . TRP A 1 113 ? -11.322 0.269 -5.138 1.00 0.97 113 TRP A CA 4
ATOM 7575 C C . TRP A 1 113 ? -12.610 0.044 -5.895 1.00 1.02 113 TRP A C 4
ATOM 7576 O O . TRP A 1 113 ? -12.946 0.782 -6.825 1.00 1.12 113 TRP A O 4
ATOM 7597 N N . ARG A 1 114 ? -13.332 -0.958 -5.478 1.00 1.34 114 ARG A N 4
ATOM 7598 C CA . ARG A 1 114 ? -14.553 -1.340 -6.136 1.00 1.50 114 ARG A CA 4
ATOM 7599 C C . ARG A 1 114 ? -15.663 -1.517 -5.122 1.00 1.82 114 ARG A C 4
ATOM 7600 O O . ARG A 1 114 ? -15.420 -1.444 -3.918 1.00 2.41 114 ARG A O 4
ATOM 7621 N N . SER A 1 115 ? -16.856 -1.791 -5.629 1.00 2.02 115 SER A N 4
ATOM 7622 C CA . SER A 1 115 ? -18.025 -2.084 -4.813 1.00 2.76 115 SER A CA 4
ATOM 7623 C C . SER A 1 115 ? -19.271 -2.088 -5.700 1.00 3.19 115 SER A C 4
ATOM 7624 O O . SER A 1 115 ? -19.922 -1.026 -5.839 1.00 3.60 115 SER A O 4
ATOM 7633 N N . ALA A 1 1 ? 16.605 -3.207 -0.745 1.00 6.29 1 ALA A N 5
ATOM 7634 C CA . ALA A 1 1 ? 16.817 -2.101 0.215 1.00 5.64 1 ALA A CA 5
ATOM 7635 C C . ALA A 1 1 ? 17.879 -2.484 1.245 1.00 5.66 1 ALA A C 5
ATOM 7636 O O . ALA A 1 1 ? 17.570 -2.722 2.413 1.00 5.80 1 ALA A O 5
ATOM 7645 N N . MET A 1 2 ? 19.133 -2.543 0.804 1.00 5.85 2 MET A N 5
ATOM 7646 C CA . MET A 1 2 ? 20.242 -2.954 1.663 1.00 6.17 2 MET A CA 5
ATOM 7647 C C . MET A 1 2 ? 20.598 -1.856 2.661 1.00 5.91 2 MET A C 5
ATOM 7648 O O . MET A 1 2 ? 20.269 -1.955 3.842 1.00 6.19 2 MET A O 5
ATOM 7662 N N . GLY A 1 3 ? 21.248 -0.802 2.180 1.00 5.74 3 GLY A N 5
ATOM 7663 C CA . GLY A 1 3 ? 21.630 0.296 3.051 1.00 5.81 3 GLY A CA 5
ATOM 7664 C C . GLY A 1 3 ? 20.508 1.289 3.209 1.00 5.28 3 GLY A C 5
ATOM 7665 O O . GLY A 1 3 ? 20.695 2.493 3.040 1.00 5.54 3 GLY A O 5
ATOM 7669 N N . CYS A 1 4 ? 19.343 0.776 3.548 1.00 4.84 4 CYS A N 5
ATOM 7670 C CA . CYS A 1 4 ? 18.130 1.565 3.564 1.00 4.49 4 CYS A CA 5
ATOM 7671 C C . CYS A 1 4 ? 17.464 1.535 4.933 1.00 4.00 4 CYS A C 5
ATOM 7672 O O . CYS A 1 4 ? 17.796 0.710 5.787 1.00 4.30 4 CYS A O 5
ATOM 7679 N N . LYS A 1 5 ? 16.532 2.453 5.128 1.00 3.56 5 LYS A N 5
ATOM 7680 C CA . LYS A 1 5 ? 15.687 2.467 6.309 1.00 3.21 5 LYS A CA 5
ATOM 7681 C C . LYS A 1 5 ? 14.688 1.321 6.258 1.00 2.60 5 LYS A C 5
ATOM 7682 O O . LYS A 1 5 ? 14.352 0.837 5.177 1.00 2.48 5 LYS A O 5
ATOM 7701 N N . GLU A 1 6 ? 14.257 0.865 7.427 1.00 2.54 6 GLU A N 5
ATOM 7702 C CA . GLU A 1 6 ? 13.106 -0.003 7.533 1.00 2.10 6 GLU A CA 5
ATOM 7703 C C . GLU A 1 6 ? 11.926 0.650 6.841 1.00 1.84 6 GLU A C 5
ATOM 7704 O O . GLU A 1 6 ? 11.333 1.602 7.354 1.00 2.27 6 GLU A O 5
ATOM 7716 N N . ILE A 1 7 ? 11.609 0.141 5.675 1.00 1.34 7 ILE A N 5
ATOM 7717 C CA . ILE A 1 7 ? 10.606 0.753 4.822 1.00 1.10 7 ILE A CA 5
ATOM 7718 C C . ILE A 1 7 ? 9.201 0.409 5.312 1.00 0.99 7 ILE A C 5
ATOM 7719 O O . ILE A 1 7 ? 8.948 -0.720 5.732 1.00 1.30 7 ILE A O 5
ATOM 7735 N N . GLU A 1 8 ? 8.282 1.374 5.218 1.00 0.87 8 GLU A N 5
ATOM 7736 C CA . GLU A 1 8 ? 6.989 1.260 5.888 1.00 0.93 8 GLU A CA 5
ATOM 7737 C C . GLU A 1 8 ? 5.837 1.559 4.942 1.00 0.86 8 GLU A C 5
ATOM 7738 O O . GLU A 1 8 ? 5.692 2.681 4.462 1.00 1.29 8 GLU A O 5
ATOM 7750 N N . ILE A 1 9 ? 5.022 0.549 4.699 1.00 0.65 9 ILE A N 5
ATOM 7751 C CA . ILE A 1 9 ? 3.881 0.641 3.799 1.00 0.68 9 ILE A CA 5
ATOM 7752 C C . ILE A 1 9 ? 2.659 1.080 4.578 1.00 0.53 9 ILE A C 5
ATOM 7753 O O . ILE A 1 9 ? 2.344 0.504 5.619 1.00 0.68 9 ILE A O 5
ATOM 7769 N N . VAL A 1 10 ? 1.973 2.095 4.097 1.00 0.51 10 VAL A N 5
ATOM 7770 C CA . VAL A 1 10 ? 0.747 2.513 4.754 1.00 0.46 10 VAL A CA 5
ATOM 7771 C C . VAL A 1 10 ? -0.454 2.291 3.859 1.00 0.41 10 VAL A C 5
ATOM 7772 O O . VAL A 1 10 ? -0.502 2.754 2.718 1.00 0.44 10 VAL A O 5
ATOM 7785 N N . ILE A 1 11 ? -1.409 1.551 4.387 1.00 0.40 11 ILE A N 5
ATOM 7786 C CA . ILE A 1 11 ? -2.655 1.319 3.709 1.00 0.40 11 ILE A CA 5
ATOM 7787 C C . ILE A 1 11 ? -3.742 2.057 4.448 1.00 0.44 11 ILE A C 5
ATOM 7788 O O . ILE A 1 11 ? -4.037 1.767 5.607 1.00 0.50 11 ILE A O 5
ATOM 7804 N N . LYS A 1 12 ? -4.288 3.043 3.794 1.00 0.46 12 LYS A N 5
ATOM 7805 C CA . LYS A 1 12 ? -5.341 3.841 4.363 1.00 0.52 12 LYS A CA 5
ATOM 7806 C C . LYS A 1 12 ? -6.652 3.463 3.693 1.00 0.50 12 LYS A C 5
ATOM 7807 O O . LYS A 1 12 ? -6.654 2.911 2.594 1.00 0.62 12 LYS A O 5
ATOM 7826 N N . ASN A 1 13 ? -7.752 3.753 4.340 1.00 0.55 13 ASN A N 5
ATOM 7827 C CA . ASN A 1 13 ? -9.049 3.636 3.710 1.00 0.59 13 ASN A CA 5
ATOM 7828 C C . ASN A 1 13 ? -9.927 4.727 4.257 1.00 0.58 13 ASN A C 5
ATOM 7829 O O . ASN A 1 13 ? -9.938 4.972 5.459 1.00 0.95 13 ASN A O 5
ATOM 7840 N N . THR A 1 14 ? -10.620 5.409 3.372 1.00 0.47 14 THR A N 5
ATOM 7841 C CA . THR A 1 14 ? -11.375 6.572 3.749 1.00 0.74 14 THR A CA 5
ATOM 7842 C C . THR A 1 14 ? -12.313 7.032 2.645 1.00 0.54 14 THR A C 5
ATOM 7843 O O . THR A 1 14 ? -11.949 7.827 1.787 1.00 0.70 14 THR A O 5
ATOM 7854 N N . LEU A 1 15 ? -13.502 6.466 2.620 1.00 0.49 15 LEU A N 5
ATOM 7855 C CA . LEU A 1 15 ? -14.575 7.020 1.846 1.00 0.68 15 LEU A CA 5
ATOM 7856 C C . LEU A 1 15 ? -15.487 7.787 2.790 1.00 0.84 15 LEU A C 5
ATOM 7857 O O . LEU A 1 15 ? -15.763 8.974 2.619 1.00 1.18 15 LEU A O 5
ATOM 7873 N N . GLY A 1 16 ? -15.933 7.051 3.799 1.00 0.72 16 GLY A N 5
ATOM 7874 C CA . GLY A 1 16 ? -16.764 7.573 4.852 1.00 0.87 16 GLY A CA 5
ATOM 7875 C C . GLY A 1 16 ? -16.786 6.601 6.013 1.00 0.77 16 GLY A C 5
ATOM 7876 O O . GLY A 1 16 ? -15.985 5.664 6.029 1.00 1.27 16 GLY A O 5
ATOM 7880 N N . PRO A 1 17 ? -17.684 6.774 6.988 1.00 0.67 17 PRO A N 5
ATOM 7881 C CA . PRO A 1 17 ? -17.672 5.975 8.216 1.00 0.76 17 PRO A CA 5
ATOM 7882 C C . PRO A 1 17 ? -17.734 4.468 7.953 1.00 0.88 17 PRO A C 5
ATOM 7883 O O . PRO A 1 17 ? -18.480 4.006 7.084 1.00 1.27 17 PRO A O 5
ATOM 7894 N N . SER A 1 18 ? -16.929 3.719 8.711 1.00 1.06 18 SER A N 5
ATOM 7895 C CA . SER A 1 18 ? -16.856 2.261 8.602 1.00 1.31 18 SER A CA 5
ATOM 7896 C C . SER A 1 18 ? -16.309 1.835 7.245 1.00 1.10 18 SER A C 5
ATOM 7897 O O . SER A 1 18 ? -16.756 0.847 6.664 1.00 1.50 18 SER A O 5
ATOM 7905 N N . ARG A 1 19 ? -15.347 2.581 6.728 1.00 0.81 19 ARG A N 5
ATOM 7906 C CA . ARG A 1 19 ? -14.654 2.149 5.536 1.00 0.66 19 ARG A CA 5
ATOM 7907 C C . ARG A 1 19 ? -13.526 1.233 5.890 1.00 0.64 19 ARG A C 5
ATOM 7908 O O . ARG A 1 19 ? -12.771 1.467 6.823 1.00 1.02 19 ARG A O 5
ATOM 7929 N N . ILE A 1 20 ? -13.445 0.199 5.111 1.00 0.52 20 ILE A N 5
ATOM 7930 C CA . ILE A 1 20 ? -12.526 -0.907 5.341 1.00 0.51 20 ILE A CA 5
ATOM 7931 C C . ILE A 1 20 ? -12.156 -1.525 4.009 1.00 0.54 20 ILE A C 5
ATOM 7932 O O . ILE A 1 20 ? -12.964 -1.531 3.084 1.00 0.76 20 ILE A O 5
ATOM 7948 N N . LEU A 1 21 ? -10.926 -1.982 3.894 1.00 0.50 21 LEU A N 5
ATOM 7949 C CA . LEU A 1 21 ? -10.529 -2.844 2.795 1.00 0.55 21 LEU A CA 5
ATOM 7950 C C . LEU A 1 21 ? -9.399 -3.734 3.249 1.00 0.52 21 LEU A C 5
ATOM 7951 O O . LEU A 1 21 ? -8.457 -3.275 3.899 1.00 0.75 21 LEU A O 5
ATOM 7967 N N . GLN A 1 22 ? -9.511 -5.009 2.942 1.00 0.47 22 GLN A N 5
ATOM 7968 C CA . GLN A 1 22 ? -8.551 -5.976 3.377 1.00 0.47 22 GLN A CA 5
ATOM 7969 C C . GLN A 1 22 ? -7.503 -6.164 2.294 1.00 0.42 22 GLN A C 5
ATOM 7970 O O . GLN A 1 22 ? -7.770 -6.752 1.248 1.00 0.51 22 GLN A O 5
ATOM 7984 N N . TYR A 1 23 ? -6.317 -5.639 2.547 1.00 0.42 23 TYR A N 5
ATOM 7985 C CA . TYR A 1 23 ? -5.247 -5.669 1.577 1.00 0.42 23 TYR A CA 5
ATOM 7986 C C . TYR A 1 23 ? -4.319 -6.839 1.868 1.00 0.41 23 TYR A C 5
ATOM 7987 O O . TYR A 1 23 ? -3.960 -7.100 3.018 1.00 0.49 23 TYR A O 5
ATOM 8005 N N . HIS A 1 24 ? -3.977 -7.578 0.835 1.00 0.50 24 HIS A N 5
ATOM 8006 C CA . HIS A 1 24 ? -2.981 -8.619 0.964 1.00 0.57 24 HIS A CA 5
ATOM 8007 C C . HIS A 1 24 ? -1.722 -8.216 0.231 1.00 0.60 24 HIS A C 5
ATOM 8008 O O . HIS A 1 24 ? -1.620 -8.375 -0.981 1.00 0.58 24 HIS A O 5
ATOM 8023 N N . CYS A 1 25 ? -0.773 -7.694 0.974 1.00 0.71 25 CYS A N 5
ATOM 8024 C CA . CYS A 1 25 ? 0.496 -7.303 0.412 1.00 0.74 25 CYS A CA 5
ATOM 8025 C C . CYS A 1 25 ? 1.504 -8.460 0.439 1.00 0.91 25 CYS A C 5
ATOM 8026 O O . CYS A 1 25 ? 1.860 -8.975 1.492 1.00 1.01 25 CYS A O 5
ATOM 8033 N N . ARG A 1 26 ? 1.874 -8.918 -0.762 1.00 1.14 26 ARG A N 5
ATOM 8034 C CA . ARG A 1 26 ? 2.872 -9.976 -0.947 1.00 1.38 26 ARG A CA 5
ATOM 8035 C C . ARG A 1 26 ? 3.593 -9.820 -2.297 1.00 1.87 26 ARG A C 5
ATOM 8036 O O . ARG A 1 26 ? 2.993 -10.027 -3.343 1.00 2.24 26 ARG A O 5
ATOM 8057 N N . SER A 1 27 ? 4.851 -9.396 -2.268 1.00 2.10 27 SER A N 5
ATOM 8058 C CA . SER A 1 27 ? 5.711 -9.342 -3.464 1.00 2.66 27 SER A CA 5
ATOM 8059 C C . SER A 1 27 ? 7.115 -8.965 -3.061 1.00 2.39 27 SER A C 5
ATOM 8060 O O . SER A 1 27 ? 7.347 -8.574 -1.939 1.00 2.70 27 SER A O 5
ATOM 8068 N N . GLY A 1 28 ? 8.055 -9.084 -3.960 1.00 2.45 28 GLY A N 5
ATOM 8069 C CA . GLY A 1 28 ? 9.404 -8.736 -3.611 1.00 2.54 28 GLY A CA 5
ATOM 8070 C C . GLY A 1 28 ? 10.249 -9.975 -3.495 1.00 2.68 28 GLY A C 5
ATOM 8071 O O . GLY A 1 28 ? 11.003 -10.309 -4.409 1.00 3.22 28 GLY A O 5
ATOM 8075 N N . ASN A 1 29 ? 10.094 -10.673 -2.378 1.00 2.60 29 ASN A N 5
ATOM 8076 C CA . ASN A 1 29 ? 10.786 -11.941 -2.160 1.00 2.96 29 ASN A CA 5
ATOM 8077 C C . ASN A 1 29 ? 10.336 -12.552 -0.840 1.00 2.76 29 ASN A C 5
ATOM 8078 O O . ASN A 1 29 ? 11.044 -13.354 -0.227 1.00 3.04 29 ASN A O 5
ATOM 8089 N N . THR A 1 30 ? 9.147 -12.170 -0.404 1.00 2.45 30 THR A N 5
ATOM 8090 C CA . THR A 1 30 ? 8.635 -12.579 0.893 1.00 2.33 30 THR A CA 5
ATOM 8091 C C . THR A 1 30 ? 7.102 -12.522 0.889 1.00 2.07 30 THR A C 5
ATOM 8092 O O . THR A 1 30 ? 6.514 -1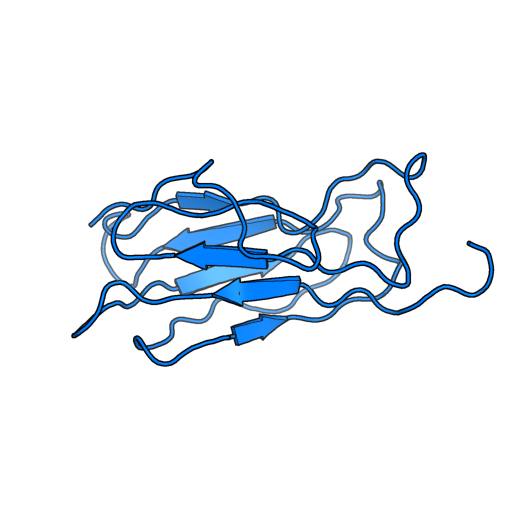1.741 0.141 1.00 2.10 30 THR A O 5
ATOM 8103 N N . ASN A 1 31 ? 6.466 -13.379 1.679 1.00 1.97 31 ASN A N 5
ATOM 8104 C CA . ASN A 1 31 ? 5.010 -13.390 1.810 1.00 1.75 31 ASN A CA 5
ATOM 8105 C C . ASN A 1 31 ? 4.633 -13.552 3.276 1.00 1.78 31 ASN A C 5
ATOM 8106 O O . ASN A 1 31 ? 5.176 -14.416 3.964 1.00 2.34 31 ASN A O 5
ATOM 8117 N N . VAL A 1 32 ? 3.707 -12.731 3.756 1.00 1.39 32 VAL A N 5
ATOM 8118 C CA . VAL A 1 32 ? 3.389 -12.719 5.177 1.00 1.52 32 VAL A CA 5
ATOM 8119 C C . VAL A 1 32 ? 1.914 -13.026 5.472 1.00 1.38 32 VAL A C 5
ATOM 8120 O O . VAL A 1 32 ? 1.609 -14.058 6.073 1.00 2.10 32 VAL A O 5
ATOM 8133 N N . GLY A 1 33 ? 0.991 -12.164 5.045 1.00 1.00 33 GLY A N 5
ATOM 8134 C CA . GLY A 1 33 ? -0.370 -12.296 5.490 1.00 1.43 33 GLY A CA 5
ATOM 8135 C C . GLY A 1 33 ? -1.259 -11.215 4.934 1.00 0.99 33 GLY A C 5
ATOM 8136 O O . GLY A 1 33 ? -0.860 -10.466 4.037 1.00 1.13 33 GLY A O 5
ATOM 8140 N N . VAL A 1 34 ? -2.462 -11.129 5.474 1.00 0.80 34 VAL A N 5
ATOM 8141 C CA . VAL A 1 34 ? -3.504 -10.276 4.926 1.00 0.56 34 VAL A CA 5
ATOM 8142 C C . VAL A 1 34 ? -4.180 -9.494 6.060 1.00 0.63 34 VAL A C 5
ATOM 8143 O O . VAL A 1 34 ? -4.342 -10.031 7.159 1.00 1.03 34 VAL A O 5
ATOM 8156 N N . GLN A 1 35 ? -4.566 -8.244 5.815 1.00 0.63 35 GLN A N 5
ATOM 8157 C CA . GLN A 1 35 ? -5.050 -7.388 6.870 1.00 0.85 35 GLN A CA 5
ATOM 8158 C C . GLN A 1 35 ? -5.979 -6.287 6.328 1.00 0.70 35 GLN A C 5
ATOM 8159 O O . GLN A 1 35 ? -5.834 -5.861 5.191 1.00 0.82 35 GLN A O 5
ATOM 8173 N N . TYR A 1 36 ? -6.948 -5.852 7.144 1.00 0.78 36 TYR A N 5
ATOM 8174 C CA . TYR A 1 36 ? -7.869 -4.774 6.757 1.00 0.73 36 TYR A CA 5
ATOM 8175 C C . TYR A 1 36 ? -7.636 -3.516 7.590 1.00 0.78 36 TYR A C 5
ATOM 8176 O O . TYR A 1 36 ? -6.976 -3.564 8.630 1.00 1.06 36 TYR A O 5
ATOM 8194 N N . LEU A 1 37 ? -8.184 -2.399 7.127 1.00 0.72 37 LEU A N 5
ATOM 8195 C CA . LEU A 1 37 ? -7.969 -1.104 7.763 1.00 0.89 37 LEU A CA 5
ATOM 8196 C C . LEU A 1 37 ? -9.251 -0.278 7.708 1.00 0.70 37 LEU A C 5
ATOM 8197 O O . LEU A 1 37 ? -9.907 -0.218 6.666 1.00 0.61 37 LEU A O 5
ATOM 8213 N N . ASN A 1 38 ? -9.604 0.342 8.830 1.00 0.78 38 ASN A N 5
ATOM 8214 C CA . ASN A 1 38 ? -10.797 1.173 8.899 1.00 0.73 38 ASN A CA 5
ATOM 8215 C C . ASN A 1 38 ? -10.473 2.641 8.734 1.00 0.68 38 ASN A C 5
ATOM 8216 O O . ASN A 1 38 ? -9.361 3.093 9.016 1.00 0.75 38 ASN A O 5
ATOM 8227 N N . PHE A 1 39 ? -11.481 3.375 8.306 1.00 0.68 39 PHE A N 5
ATOM 8228 C CA . PHE A 1 39 ? -11.356 4.796 8.052 1.00 0.72 39 PHE A CA 5
ATOM 8229 C C . PHE A 1 39 ? -11.271 5.570 9.362 1.00 0.83 39 PHE A C 5
ATOM 8230 O O . PHE A 1 39 ? -12.287 5.966 9.945 1.00 1.66 39 PHE A O 5
ATOM 8247 N N . LYS A 1 40 ? -10.047 5.757 9.819 1.00 0.86 40 LYS A N 5
ATOM 8248 C CA . LYS A 1 40 ? -9.764 6.553 10.998 1.00 0.97 40 LYS A CA 5
ATOM 8249 C C . LYS A 1 40 ? -8.308 6.976 10.976 1.00 0.72 40 LYS A C 5
ATOM 8250 O O . LYS A 1 40 ? -7.989 8.163 11.049 1.00 1.17 40 LYS A O 5
ATOM 8269 N N . GLY A 1 41 ? -7.429 5.997 10.853 1.00 0.71 41 GLY A N 5
ATOM 8270 C CA . GLY A 1 41 ? -6.016 6.275 10.808 1.00 1.13 41 GLY A CA 5
ATOM 8271 C C . GLY A 1 41 ? -5.340 5.647 9.608 1.00 0.94 41 GLY A C 5
ATOM 8272 O O . GLY A 1 41 ? -5.607 6.021 8.465 1.00 1.09 41 GLY A O 5
ATOM 8276 N N . THR A 1 42 ? -4.474 4.685 9.876 1.00 0.82 42 THR A N 5
ATOM 8277 C CA . THR A 1 42 ? -3.677 4.027 8.849 1.00 0.68 42 THR A CA 5
ATOM 8278 C C . THR A 1 42 ? -3.323 2.615 9.294 1.00 0.65 42 THR A C 5
ATOM 8279 O O . THR A 1 42 ? -3.487 2.263 10.464 1.00 0.75 42 THR A O 5
ATOM 8290 N N . ARG A 1 43 ? -2.831 1.818 8.372 1.00 0.58 43 ARG A N 5
ATOM 8291 C CA . ARG A 1 43 ? -2.440 0.459 8.673 1.00 0.58 43 ARG A CA 5
ATOM 8292 C C . ARG A 1 43 ? -1.030 0.277 8.174 1.00 0.52 43 ARG A C 5
ATOM 8293 O O . ARG A 1 43 ? -0.799 0.231 6.966 1.00 0.50 43 ARG A O 5
ATOM 8314 N N . ILE A 1 44 ? -0.083 0.202 9.088 1.00 0.52 44 ILE A N 5
ATOM 8315 C CA . ILE A 1 44 ? 1.302 0.275 8.693 1.00 0.51 44 ILE A CA 5
ATOM 8316 C C . ILE A 1 44 ? 2.017 -1.040 8.850 1.00 0.58 44 ILE A C 5
ATOM 8317 O O . ILE A 1 44 ? 2.180 -1.581 9.944 1.00 0.66 44 ILE A O 5
ATOM 8333 N N . ILE A 1 45 ? 2.425 -1.520 7.711 1.00 0.61 45 ILE A N 5
ATOM 8334 C CA . ILE A 1 45 ? 3.100 -2.744 7.532 1.00 0.74 45 ILE A CA 5
ATOM 8335 C C . ILE A 1 45 ? 4.506 -2.437 7.023 1.00 0.77 45 ILE A C 5
ATOM 8336 O O . ILE A 1 45 ? 4.697 -1.416 6.374 1.00 0.79 45 ILE A O 5
ATOM 8352 N N . LYS A 1 46 ? 5.499 -3.260 7.317 1.00 0.90 46 LYS A N 5
ATOM 8353 C CA . LYS A 1 46 ? 6.856 -2.902 6.926 1.00 0.97 46 LYS A CA 5
ATOM 8354 C C . LYS A 1 46 ? 7.741 -4.111 6.649 1.00 1.10 46 LYS A C 5
ATOM 8355 O O . LYS A 1 46 ? 7.360 -5.252 6.886 1.00 1.20 46 LYS A O 5
ATOM 8374 N N . PHE A 1 47 ? 8.932 -3.816 6.139 1.00 1.20 47 PHE A N 5
ATOM 8375 C CA . PHE A 1 47 ? 9.979 -4.796 5.893 1.00 1.41 47 PHE A CA 5
ATOM 8376 C C . PHE A 1 47 ? 11.264 -4.089 6.234 1.00 1.59 47 PHE A C 5
ATOM 8377 O O . PHE A 1 47 ? 11.472 -2.942 5.845 1.00 1.68 47 PHE A O 5
ATOM 8394 N N . LYS A 1 48 ? 12.111 -4.761 6.953 1.00 1.83 48 LYS A N 5
ATOM 8395 C CA . LYS A 1 48 ? 13.219 -4.094 7.598 1.00 2.13 48 LYS A CA 5
ATOM 8396 C C . LYS A 1 48 ? 14.447 -4.997 7.651 1.00 2.50 48 LYS A C 5
ATOM 8397 O O . LYS A 1 48 ? 14.904 -5.408 8.719 1.00 3.01 48 LYS A O 5
ATOM 8416 N N . ASP A 1 49 ? 14.965 -5.291 6.467 1.00 2.76 49 ASP A N 5
ATOM 8417 C CA . ASP A 1 49 ? 16.091 -6.202 6.280 1.00 3.32 49 ASP A CA 5
ATOM 8418 C C . ASP A 1 49 ? 16.377 -6.264 4.781 1.00 3.36 49 ASP A C 5
ATOM 8419 O O . ASP A 1 49 ? 15.847 -5.440 4.033 1.00 3.77 49 ASP A O 5
ATOM 8428 N N . ASP A 1 50 ? 17.200 -7.205 4.333 1.00 3.50 50 ASP A N 5
ATOM 8429 C CA . ASP A 1 50 ? 17.414 -7.391 2.898 1.00 3.96 50 ASP A CA 5
ATOM 8430 C C . ASP A 1 50 ? 18.112 -8.713 2.605 1.00 4.13 50 ASP A C 5
ATOM 8431 O O . ASP A 1 50 ? 18.709 -8.893 1.546 1.00 4.41 50 ASP A O 5
ATOM 8440 N N . GLY A 1 51 ? 18.027 -9.645 3.536 1.00 4.42 51 GLY A N 5
ATOM 8441 C CA . GLY A 1 51 ? 18.623 -10.945 3.321 1.00 5.01 51 GLY A CA 5
ATOM 8442 C C . GLY A 1 51 ? 17.743 -12.065 3.814 1.00 5.12 51 GLY A C 5
ATOM 8443 O O . GLY A 1 51 ? 18.126 -13.235 3.768 1.00 5.72 51 GLY A O 5
ATOM 8447 N N . THR A 1 52 ? 16.555 -11.712 4.276 1.00 4.86 52 THR A N 5
ATOM 8448 C CA . THR A 1 52 ? 15.646 -12.688 4.856 1.00 5.25 52 THR A CA 5
ATOM 8449 C C . THR A 1 52 ? 14.227 -12.507 4.353 1.00 5.04 52 THR A C 5
ATOM 8450 O O . THR A 1 52 ? 13.842 -11.423 3.901 1.00 4.76 52 THR A O 5
ATOM 8461 N N . GLU A 1 53 ? 13.454 -13.577 4.446 1.00 5.50 53 GLU A N 5
ATOM 8462 C CA . GLU A 1 53 ? 12.042 -13.539 4.132 1.00 5.71 53 GLU A CA 5
ATOM 8463 C C . GLU A 1 53 ? 11.275 -12.962 5.313 1.00 5.89 53 GLU A C 5
ATOM 8464 O O . GLU A 1 53 ? 10.462 -13.642 5.940 1.00 6.33 53 GLU A O 5
ATOM 8476 N N . ARG A 1 54 ? 11.559 -11.707 5.619 1.00 5.89 54 ARG A N 5
ATOM 8477 C CA . ARG A 1 54 ? 10.927 -11.031 6.738 1.00 6.41 54 ARG A CA 5
ATOM 8478 C C . ARG A 1 54 ? 9.533 -10.476 6.391 1.00 5.90 54 ARG A C 5
ATOM 8479 O O . ARG A 1 54 ? 8.614 -10.580 7.203 1.00 6.48 54 ARG A O 5
ATOM 8500 N N . SER A 1 55 ? 9.355 -9.896 5.194 1.00 5.08 55 SER A N 5
ATOM 8501 C CA . SER A 1 55 ? 8.094 -9.207 4.872 1.00 4.86 55 SER A CA 5
ATOM 8502 C C . SER A 1 55 ? 7.781 -9.100 3.332 1.00 3.87 55 SER A C 5
ATOM 8503 O O . SER A 1 55 ? 7.097 -9.973 2.825 1.00 3.94 55 SER A O 5
ATOM 8511 N N . ARG A 1 56 ? 8.239 -8.027 2.614 1.00 3.37 56 ARG A N 5
ATOM 8512 C CA . ARG A 1 56 ? 8.143 -7.908 1.139 1.00 2.70 56 ARG A CA 5
ATOM 8513 C C . ARG A 1 56 ? 6.694 -8.004 0.622 1.00 2.24 56 ARG A C 5
ATOM 8514 O O . ARG A 1 56 ? 6.013 -9.014 0.763 1.00 2.47 56 ARG A O 5
ATOM 8535 N N . TRP A 1 57 ? 6.244 -6.933 -0.031 1.00 1.83 57 TRP A N 5
ATOM 8536 C CA . TRP A 1 57 ? 4.809 -6.674 -0.156 1.00 1.49 57 TRP A CA 5
ATOM 8537 C C . TRP A 1 57 ? 4.350 -6.082 -1.518 1.00 1.19 57 TRP A C 5
ATOM 8538 O O . TRP A 1 57 ? 4.944 -5.142 -2.031 1.00 1.43 57 TRP A O 5
ATOM 8559 N N . ASN A 1 58 ? 3.286 -6.671 -2.086 1.00 0.91 58 ASN A N 5
ATOM 8560 C CA . ASN A 1 58 ? 2.412 -6.017 -3.094 1.00 0.71 58 ASN A CA 5
ATOM 8561 C C . ASN A 1 58 ? 0.970 -6.348 -2.741 1.00 0.59 58 ASN A C 5
ATOM 8562 O O . ASN A 1 58 ? 0.613 -7.523 -2.674 1.00 0.71 58 ASN A O 5
ATOM 8573 N N . CYS A 1 59 ? 0.141 -5.345 -2.504 1.00 0.55 59 CYS A N 5
ATOM 8574 C CA . CYS A 1 59 ? -1.128 -5.600 -1.841 1.00 0.50 59 CYS A CA 5
ATOM 8575 C C . CYS A 1 59 ? -2.313 -5.594 -2.778 1.00 0.44 59 CYS A C 5
ATOM 8576 O O . CYS A 1 59 ? -2.327 -4.942 -3.820 1.00 0.56 59 CYS A O 5
ATOM 8583 N N . LEU A 1 60 ? -3.310 -6.353 -2.366 1.00 0.36 60 LEU A N 5
ATOM 8584 C CA . LEU A 1 60 ? -4.521 -6.541 -3.110 1.00 0.34 60 LEU A CA 5
ATOM 8585 C C . LEU A 1 60 ? -5.662 -6.204 -2.177 1.00 0.29 60 LEU A C 5
ATOM 8586 O O . LEU A 1 60 ? -5.716 -6.733 -1.074 1.00 0.32 60 LEU A O 5
ATOM 8602 N N . PHE A 1 61 ? -6.559 -5.347 -2.596 1.00 0.29 61 PHE A N 5
ATOM 8603 C CA . PHE A 1 61 ? -7.618 -4.905 -1.716 1.00 0.28 61 PHE A CA 5
ATOM 8604 C C . PHE A 1 61 ? -8.860 -5.720 -2.004 1.00 0.37 61 PHE A C 5
ATOM 8605 O O . PHE A 1 61 ? -9.350 -5.724 -3.123 1.00 0.48 61 PHE A O 5
ATOM 8622 N N . ARG A 1 62 ? -9.342 -6.426 -1.003 1.00 0.47 62 ARG A N 5
ATOM 8623 C CA . ARG A 1 62 ? -10.494 -7.298 -1.159 1.00 0.66 62 ARG A CA 5
ATOM 8624 C C . ARG A 1 62 ? -11.393 -7.188 0.065 1.00 0.89 62 ARG A C 5
ATOM 8625 O O . ARG A 1 62 ? -10.897 -7.052 1.180 1.00 1.05 62 ARG A O 5
ATOM 8646 N N . GLN A 1 63 ? -12.704 -7.204 -0.157 1.00 1.13 63 GLN A N 5
ATOM 8647 C CA . GLN A 1 63 ? -13.679 -7.243 0.932 1.00 1.48 63 GLN A CA 5
ATOM 8648 C C . GLN A 1 63 ? -13.668 -5.942 1.738 1.00 2.09 63 GLN A C 5
ATOM 8649 O O . GLN A 1 63 ? -12.959 -5.816 2.740 1.00 2.68 63 GLN A O 5
ATOM 8663 N N . GLY A 1 64 ? -14.451 -4.975 1.285 1.00 2.55 64 GLY A N 5
ATOM 8664 C CA . GLY A 1 64 ? -14.556 -3.711 1.993 1.00 3.28 64 GLY A CA 5
ATOM 8665 C C . GLY A 1 64 ? -15.772 -3.662 2.893 1.00 3.41 64 GLY A C 5
ATOM 8666 O O . GLY A 1 64 ? -15.850 -2.855 3.821 1.00 3.88 64 GLY A O 5
ATOM 8670 N N . ILE A 1 65 ? -16.727 -4.528 2.599 1.00 3.49 65 ILE A N 5
ATOM 8671 C CA . ILE A 1 65 ? -17.952 -4.635 3.369 1.00 3.94 65 ILE A CA 5
ATOM 8672 C C . ILE A 1 65 ? -18.581 -6.005 3.140 1.00 4.01 65 ILE A C 5
ATOM 8673 O O . ILE A 1 65 ? -18.873 -6.744 4.083 1.00 4.32 65 ILE A O 5
ATOM 8689 N N . ASN A 1 66 ? -18.770 -6.332 1.871 1.00 4.06 66 ASN A N 5
ATOM 8690 C CA . ASN A 1 66 ? -19.170 -7.662 1.453 1.00 4.27 66 ASN A CA 5
ATOM 8691 C C . ASN A 1 66 ? -17.986 -8.284 0.732 1.00 4.09 66 ASN A C 5
ATOM 8692 O O . ASN A 1 66 ? -16.845 -7.918 1.006 1.00 4.26 66 ASN A O 5
ATOM 8703 N N . MET A 1 67 ? -18.235 -9.198 -0.194 1.00 4.09 67 MET A N 5
ATOM 8704 C CA . MET A 1 67 ? -17.162 -9.698 -1.049 1.00 4.13 67 MET A CA 5
ATOM 8705 C C . MET A 1 67 ? -16.763 -8.615 -2.051 1.00 3.60 67 MET A C 5
ATOM 8706 O O . MET A 1 67 ? -15.735 -8.708 -2.720 1.00 3.77 67 MET A O 5
ATOM 8720 N N . LYS A 1 68 ? -17.603 -7.584 -2.131 1.00 3.30 68 LYS A N 5
ATOM 8721 C CA . LYS A 1 68 ? -17.348 -6.416 -2.966 1.00 3.12 68 LYS A CA 5
ATOM 8722 C C . LYS A 1 68 ? -16.122 -5.639 -2.489 1.00 2.78 68 LYS A C 5
ATOM 8723 O O . LYS A 1 68 ? -15.583 -5.911 -1.411 1.00 3.25 68 LYS A O 5
ATOM 8742 N N . PHE A 1 69 ? -15.718 -4.657 -3.300 1.00 2.52 69 PHE A N 5
ATOM 8743 C CA . PHE A 1 69 ? -14.558 -3.807 -3.024 1.00 2.44 69 PHE A CA 5
ATOM 8744 C C . PHE A 1 69 ? -13.255 -4.564 -3.290 1.00 2.04 69 PHE A C 5
ATOM 8745 O O . PHE A 1 69 ? -12.862 -5.454 -2.535 1.00 2.83 69 PHE A O 5
ATOM 8762 N N . PHE A 1 70 ? -12.602 -4.204 -4.393 1.00 1.22 70 PHE A N 5
ATOM 8763 C CA . PHE A 1 70 ? -11.421 -4.896 -4.874 1.00 0.92 70 PHE A CA 5
ATOM 8764 C C . PHE A 1 70 ? -10.466 -3.927 -5.580 1.00 0.79 70 PHE A C 5
ATOM 8765 O O . PHE A 1 70 ? -10.884 -2.880 -6.061 1.00 1.19 70 PHE A O 5
ATOM 8782 N N . THR A 1 71 ? -9.187 -4.284 -5.611 1.00 0.58 71 THR A N 5
ATOM 8783 C CA . THR A 1 71 ? -8.166 -3.569 -6.398 1.00 0.49 71 THR A CA 5
ATOM 8784 C C . THR A 1 71 ? -6.784 -4.100 -6.076 1.00 0.40 71 THR A C 5
ATOM 8785 O O . THR A 1 71 ? -6.625 -4.933 -5.191 1.00 0.49 71 THR A O 5
ATOM 8796 N N . GLU A 1 72 ? -5.791 -3.633 -6.809 1.00 0.49 72 GLU A N 5
ATOM 8797 C CA . GLU A 1 72 ? -4.438 -4.111 -6.638 1.00 0.45 72 GLU A CA 5
ATOM 8798 C C . GLU A 1 72 ? -3.472 -2.941 -6.603 1.00 0.47 72 GLU A C 5
ATOM 8799 O O . GLU A 1 72 ? -3.461 -2.110 -7.516 1.00 0.57 72 GLU A O 5
ATOM 8811 N N . VAL A 1 73 ? -2.672 -2.868 -5.551 1.00 0.44 73 VAL A N 5
ATOM 8812 C CA . VAL A 1 73 ? -1.770 -1.749 -5.370 1.00 0.52 73 VAL A CA 5
ATOM 8813 C C . VAL A 1 73 ? -0.398 -2.242 -4.931 1.00 0.64 73 VAL A C 5
ATOM 8814 O O . VAL A 1 73 ? -0.253 -2.818 -3.851 1.00 0.76 73 VAL A O 5
ATOM 8827 N N . GLU A 1 74 ? 0.604 -2.031 -5.774 1.00 0.80 74 GLU A N 5
ATOM 8828 C CA . GLU A 1 74 ? 1.960 -2.449 -5.453 1.00 0.96 74 GLU A CA 5
ATOM 8829 C C . GLU A 1 74 ? 2.564 -1.589 -4.361 1.00 0.98 74 GLU A C 5
ATOM 8830 O O . GLU A 1 74 ? 2.322 -0.384 -4.288 1.00 1.16 74 GLU A O 5
ATOM 8842 N N . ALA A 1 75 ? 3.360 -2.225 -3.524 1.00 1.06 75 ALA A N 5
ATOM 8843 C CA . ALA A 1 75 ? 4.035 -1.550 -2.436 1.00 1.12 75 ALA A CA 5
ATOM 8844 C C . ALA A 1 75 ? 5.541 -1.644 -2.612 1.00 1.43 75 ALA A C 5
ATOM 8845 O O . ALA A 1 75 ? 6.255 -0.645 -2.578 1.00 1.80 75 ALA A O 5
ATOM 8852 N N . TYR A 1 76 ? 6.004 -2.859 -2.816 1.00 1.71 76 TYR A N 5
ATOM 8853 C CA . TYR A 1 76 ? 7.420 -3.158 -2.881 1.00 2.10 76 TYR A CA 5
ATOM 8854 C C . TYR A 1 76 ? 7.652 -4.216 -3.963 1.00 2.93 76 TYR A C 5
ATOM 8855 O O . TYR A 1 76 ? 7.438 -5.408 -3.744 1.00 3.37 76 TYR A O 5
ATOM 8873 N N . ARG A 1 77 ? 8.075 -3.755 -5.131 1.00 3.45 77 ARG A N 5
ATOM 8874 C CA . ARG A 1 77 ? 8.198 -4.599 -6.312 1.00 4.39 77 ARG A CA 5
ATOM 8875 C C . ARG A 1 77 ? 9.151 -3.901 -7.290 1.00 4.69 77 ARG A C 5
ATOM 8876 O O . ARG A 1 77 ? 9.195 -2.670 -7.301 1.00 4.62 77 ARG A O 5
ATOM 8897 N N . PRO A 1 78 ? 9.964 -4.662 -8.072 1.00 5.32 78 PRO A N 5
ATOM 8898 C CA . PRO A 1 78 ? 10.974 -4.106 -9.014 1.00 5.79 78 PRO A CA 5
ATOM 8899 C C . PRO A 1 78 ? 10.421 -3.219 -10.144 1.00 6.24 78 PRO A C 5
ATOM 8900 O O . PRO A 1 78 ? 10.725 -3.418 -11.319 1.00 6.84 78 PRO A O 5
ATOM 8911 N N . ASP A 1 79 ? 9.619 -2.256 -9.764 1.00 6.17 79 ASP A N 5
ATOM 8912 C CA . ASP A 1 79 ? 9.152 -1.188 -10.641 1.00 6.76 79 ASP A CA 5
ATOM 8913 C C . ASP A 1 79 ? 9.965 0.063 -10.333 1.00 6.75 79 ASP A C 5
ATOM 8914 O O . ASP A 1 79 ? 10.881 -0.006 -9.521 1.00 6.33 79 ASP A O 5
ATOM 8923 N N . LEU A 1 80 ? 9.676 1.194 -10.970 1.00 7.42 80 LEU A N 5
ATOM 8924 C CA . LEU A 1 80 ? 10.293 2.465 -10.561 1.00 7.70 80 LEU A CA 5
ATOM 8925 C C . LEU A 1 80 ? 10.012 2.710 -9.072 1.00 7.67 80 LEU A C 5
ATOM 8926 O O . LEU A 1 80 ? 10.703 3.460 -8.383 1.00 7.65 80 LEU A O 5
ATOM 8942 N N . LYS A 1 81 ? 9.015 1.993 -8.597 1.00 7.90 81 LYS A N 5
ATOM 8943 C CA . LYS A 1 81 ? 8.627 1.939 -7.187 1.00 8.21 81 LYS A CA 5
ATOM 8944 C C . LYS A 1 81 ? 9.699 1.219 -6.337 1.00 7.50 81 LYS A C 5
ATOM 8945 O O . LYS A 1 81 ? 9.466 0.902 -5.175 1.00 7.67 81 LYS A O 5
ATOM 8964 N N . HIS A 1 82 ? 10.843 0.929 -6.961 1.00 6.91 82 HIS A N 5
ATOM 8965 C CA . HIS A 1 82 ? 11.967 0.194 -6.350 1.00 6.47 82 HIS A CA 5
ATOM 8966 C C . HIS A 1 82 ? 12.243 0.591 -4.889 1.00 5.53 82 HIS A C 5
ATOM 8967 O O . HIS A 1 82 ? 11.898 1.692 -4.451 1.00 5.01 82 HIS A O 5
ATOM 8982 N N . PRO A 1 83 ? 12.891 -0.327 -4.130 1.00 5.57 83 PRO A N 5
ATOM 8983 C CA . PRO A 1 83 ? 13.260 -0.139 -2.721 1.00 4.95 83 PRO A CA 5
ATOM 8984 C C . PRO A 1 83 ? 13.771 1.260 -2.403 1.00 4.13 83 PRO A C 5
ATOM 8985 O O . PRO A 1 83 ? 14.590 1.824 -3.128 1.00 4.33 83 PRO A O 5
ATOM 8996 N N . LEU A 1 84 ? 13.271 1.809 -1.311 1.00 3.60 84 LEU A N 5
ATOM 8997 C CA . LEU A 1 84 ? 13.674 3.125 -0.856 1.00 3.05 84 LEU A CA 5
ATOM 8998 C C . LEU A 1 84 ? 14.560 2.982 0.353 1.00 2.76 84 LEU A C 5
ATOM 8999 O O . LEU A 1 84 ? 14.619 1.913 0.952 1.00 3.30 84 LEU A O 5
ATOM 9015 N N . CYS A 1 85 ? 15.239 4.051 0.723 1.00 2.66 85 CYS A N 5
ATOM 9016 C CA . CYS A 1 85 ? 15.985 4.049 1.962 1.00 3.24 85 CYS A CA 5
ATOM 9017 C C . CYS A 1 85 ? 15.338 4.956 2.988 1.00 3.77 85 CYS A C 5
ATOM 9018 O O . CYS A 1 85 ? 15.886 5.171 4.063 1.00 4.31 85 CYS A O 5
ATOM 9025 N N . GLY A 1 86 ? 14.201 5.524 2.634 1.00 4.00 86 GLY A N 5
ATOM 9026 C CA . GLY A 1 86 ? 13.450 6.312 3.595 1.00 4.75 86 GLY A CA 5
ATOM 9027 C C . GLY A 1 86 ? 12.199 5.614 4.109 1.00 4.42 86 GLY A C 5
ATOM 9028 O O . GLY A 1 86 ? 12.083 5.366 5.309 1.00 5.13 86 GLY A O 5
ATOM 9032 N N . LYS A 1 87 ? 11.259 5.295 3.208 1.00 3.51 87 LYS A N 5
ATOM 9033 C CA . LYS A 1 87 ? 10.089 4.485 3.565 1.00 3.25 87 LYS A CA 5
ATOM 9034 C C . LYS A 1 87 ? 9.288 4.021 2.352 1.00 2.57 87 LYS A C 5
ATOM 9035 O O . LYS A 1 87 ? 9.754 4.051 1.215 1.00 2.57 87 LYS A O 5
ATOM 9054 N N . ARG A 1 88 ? 8.071 3.556 2.633 1.00 2.48 88 ARG A N 5
ATOM 9055 C CA . ARG A 1 88 ? 7.127 3.134 1.619 1.00 2.17 88 ARG A CA 5
ATOM 9056 C C . ARG A 1 88 ? 5.941 4.095 1.589 1.00 1.70 88 ARG A C 5
ATOM 9057 O O . ARG A 1 88 ? 5.717 4.842 2.539 1.00 2.18 88 ARG A O 5
ATOM 9078 N N . TYR A 1 89 ? 5.213 4.094 0.487 1.00 1.34 89 TYR A N 5
ATOM 9079 C CA . TYR A 1 89 ? 4.235 5.131 0.206 1.00 1.31 89 TYR A CA 5
ATOM 9080 C C . TYR A 1 89 ? 2.843 4.681 0.633 1.00 1.05 89 TYR A C 5
ATOM 9081 O O . TYR A 1 89 ? 2.586 3.484 0.772 1.00 1.43 89 TYR A O 5
ATOM 9099 N N . GLU A 1 90 ? 1.958 5.646 0.850 1.00 0.79 90 GLU A N 5
ATOM 9100 C CA . GLU A 1 90 ? 0.607 5.360 1.320 1.00 0.71 90 GLU A CA 5
ATOM 9101 C C . GLU A 1 90 ? -0.355 5.152 0.175 1.00 0.53 90 GLU A C 5
ATOM 9102 O O . GLU A 1 90 ? -0.472 5.984 -0.728 1.00 0.63 90 GLU A O 5
ATOM 9114 N N . LEU A 1 91 ? -1.044 4.034 0.232 1.00 0.50 91 LEU A N 5
ATOM 9115 C CA . LEU A 1 91 ? -2.113 3.747 -0.690 1.00 0.43 91 LEU A CA 5
ATOM 9116 C C . LEU A 1 91 ? -3.412 3.762 0.083 1.00 0.43 91 LEU A C 5
ATOM 9117 O O . LEU A 1 91 ? -3.584 3.001 1.037 1.00 0.57 91 LEU A O 5
ATOM 9133 N N . SER A 1 92 ? -4.313 4.638 -0.294 1.00 0.43 92 SER A N 5
ATOM 9134 C CA . SER A 1 92 ? -5.530 4.803 0.460 1.00 0.48 92 SER A CA 5
ATOM 9135 C C . SER A 1 92 ? -6.743 4.544 -0.388 1.00 0.43 92 SER A C 5
ATOM 9136 O O . SER A 1 92 ? -6.880 5.065 -1.489 1.00 0.51 92 SER A O 5
ATOM 9144 N N . ALA A 1 93 ? -7.622 3.724 0.132 1.00 0.52 93 ALA A N 5
ATOM 9145 C CA . ALA A 1 93 ? -8.870 3.459 -0.522 1.00 0.54 93 ALA A CA 5
ATOM 9146 C C . ALA A 1 93 ? -9.851 4.522 -0.145 1.00 0.62 93 ALA A C 5
ATOM 9147 O O . ALA A 1 93 ? -10.437 4.502 0.922 1.00 0.83 93 ALA A O 5
ATOM 9154 N N . ARG A 1 94 ? -10.002 5.449 -1.036 1.00 0.91 94 ARG A N 5
ATOM 9155 C CA . ARG A 1 94 ? -10.659 6.708 -0.726 1.00 1.26 94 ARG A CA 5
ATOM 9156 C C . ARG A 1 94 ? -11.879 6.919 -1.535 1.00 0.70 94 ARG A C 5
ATOM 9157 O O . ARG A 1 94 ? -12.050 6.375 -2.620 1.00 1.17 94 ARG A O 5
ATOM 9178 N N . MET A 1 95 ? -12.737 7.664 -0.878 1.00 0.84 95 MET A N 5
ATOM 9179 C CA . MET A 1 95 ? -13.963 8.211 -1.397 1.00 1.41 95 MET A CA 5
ATOM 9180 C C . MET A 1 95 ? -14.022 8.201 -2.928 1.00 1.48 95 MET A C 5
ATOM 9181 O O . MET A 1 95 ? -14.988 7.706 -3.514 1.00 2.12 95 MET A O 5
ATOM 9195 N N . ASP A 1 96 ? -12.981 8.749 -3.564 1.00 1.26 96 ASP A N 5
ATOM 9196 C CA . ASP A 1 96 ? -12.936 8.847 -5.022 1.00 1.45 96 ASP A CA 5
ATOM 9197 C C . ASP A 1 96 ? -12.163 7.685 -5.653 1.00 1.30 96 ASP A C 5
ATOM 9198 O O . ASP A 1 96 ? -12.625 7.096 -6.632 1.00 1.97 96 ASP A O 5
ATOM 9207 N N . ALA A 1 97 ? -10.996 7.340 -5.099 1.00 0.84 97 ALA A N 5
ATOM 9208 C CA . ALA A 1 97 ? -10.156 6.293 -5.685 1.00 0.62 97 ALA A CA 5
ATOM 9209 C C . ALA A 1 97 ? -9.133 5.808 -4.686 1.00 0.60 97 ALA A C 5
ATOM 9210 O O . ALA A 1 97 ? -9.126 6.218 -3.531 1.00 0.92 97 ALA A O 5
ATOM 9217 N N . ILE A 1 98 ? -8.272 4.931 -5.155 1.00 0.39 98 ILE A N 5
ATOM 9218 C CA . ILE A 1 98 ? -7.125 4.502 -4.400 1.00 0.34 98 ILE A CA 5
ATOM 9219 C C . ILE A 1 98 ? -6.007 5.503 -4.612 1.00 0.32 98 ILE A C 5
ATOM 9220 O O . ILE A 1 98 ? -5.433 5.616 -5.700 1.00 0.35 98 ILE A O 5
ATOM 9236 N N . TYR A 1 99 ? -5.742 6.249 -3.569 1.00 0.40 99 TYR A N 5
ATOM 9237 C CA . TYR A 1 99 ? -4.797 7.351 -3.624 1.00 0.53 99 TYR A CA 5
ATOM 9238 C C . TYR A 1 99 ? -3.393 6.846 -3.381 1.00 0.63 99 TYR A C 5
ATOM 9239 O O . TYR A 1 99 ? -3.183 5.945 -2.570 1.00 0.86 99 TYR A O 5
ATOM 9257 N N . PHE A 1 100 ? -2.439 7.416 -4.090 1.00 0.72 100 PHE A N 5
ATOM 9258 C CA . PHE A 1 100 ? -1.053 7.036 -3.927 1.00 0.91 100 PHE A CA 5
ATOM 9259 C C . PHE A 1 100 ? -0.248 8.234 -3.437 1.00 1.25 100 PHE A C 5
ATOM 9260 O O . PHE A 1 100 ? 0.011 9.175 -4.196 1.00 1.90 100 PHE A O 5
ATOM 9277 N N . LYS A 1 101 ? 0.137 8.199 -2.173 1.00 1.07 101 LYS A N 5
ATOM 9278 C CA . LYS A 1 101 ? 0.856 9.301 -1.562 1.00 1.43 101 LYS A CA 5
ATOM 9279 C C . LYS A 1 101 ? 2.346 9.024 -1.520 1.00 1.37 101 LYS A C 5
ATOM 9280 O O . LYS A 1 101 ? 2.806 8.068 -0.900 1.00 1.55 101 LYS A O 5
ATOM 9299 N N . MET A 1 102 ? 3.079 9.889 -2.184 1.00 1.76 102 MET A N 5
ATOM 9300 C CA . MET A 1 102 ? 4.526 9.835 -2.224 1.00 2.21 102 MET A CA 5
ATOM 9301 C C . MET A 1 102 ? 5.034 11.259 -2.295 1.00 2.42 102 MET A C 5
ATOM 9302 O O . MET A 1 102 ? 4.255 12.168 -2.566 1.00 2.62 102 MET A O 5
ATOM 9316 N N . ASP A 1 103 ? 6.308 11.470 -2.028 1.00 2.92 103 ASP A N 5
ATOM 9317 C CA . ASP A 1 103 ? 6.867 12.810 -2.117 1.00 3.46 103 ASP A CA 5
ATOM 9318 C C . ASP A 1 103 ? 7.130 13.160 -3.569 1.00 3.62 103 ASP A C 5
ATOM 9319 O O . ASP A 1 103 ? 6.799 12.380 -4.463 1.00 3.77 103 ASP A O 5
ATOM 9328 N N . GLU A 1 104 ? 7.716 14.337 -3.797 1.00 4.02 104 GLU A N 5
ATOM 9329 C CA . GLU A 1 104 ? 7.972 14.851 -5.136 1.00 4.43 104 GLU A CA 5
ATOM 9330 C C . GLU A 1 104 ? 6.659 15.208 -5.838 1.00 4.28 104 GLU A C 5
ATOM 9331 O O . GLU A 1 104 ? 6.648 15.914 -6.847 1.00 4.73 104 GLU A O 5
ATOM 9343 N N . ARG A 1 105 ? 5.552 14.731 -5.289 1.00 3.93 105 ARG A N 5
ATOM 9344 C CA . ARG A 1 105 ? 4.239 15.006 -5.861 1.00 3.96 105 ARG A CA 5
ATOM 9345 C C . ARG A 1 105 ? 3.171 15.010 -4.768 1.00 3.41 105 ARG A C 5
ATOM 9346 O O . ARG A 1 105 ? 3.376 14.444 -3.698 1.00 3.35 105 ARG A O 5
ATOM 9367 N N . PRO A 1 106 ? 2.026 15.668 -5.012 1.00 3.33 106 PRO A N 5
ATOM 9368 C CA . PRO A 1 106 ? 0.899 15.674 -4.074 1.00 3.10 106 PRO A CA 5
ATOM 9369 C C . PRO A 1 106 ? 0.128 14.351 -4.095 1.00 2.43 106 PRO A C 5
ATOM 9370 O O . PRO A 1 106 ? 0.050 13.686 -5.131 1.00 2.29 106 PRO A O 5
ATOM 9381 N N . PRO A 1 107 ? -0.436 13.944 -2.940 1.00 2.31 107 PRO A N 5
ATOM 9382 C CA . PRO A 1 107 ? -1.247 12.721 -2.835 1.00 1.85 107 PRO A CA 5
ATOM 9383 C C . PRO A 1 107 ? -2.479 12.775 -3.729 1.00 1.51 107 PRO A C 5
ATOM 9384 O O . PRO A 1 107 ? -3.379 13.587 -3.507 1.00 1.80 107 PRO A O 5
ATOM 9395 N N . GLN A 1 108 ? -2.515 11.913 -4.734 1.00 1.09 108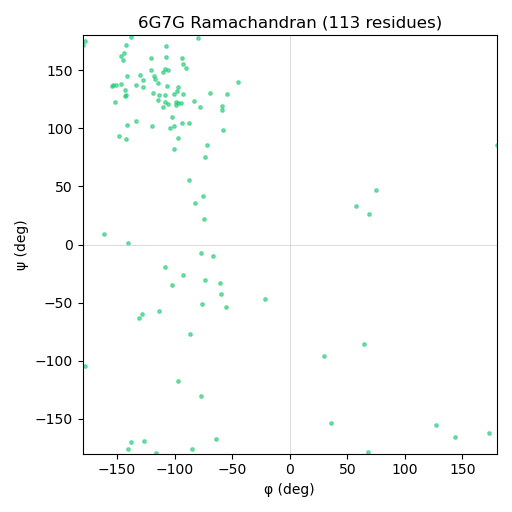 GLN A N 5
ATOM 9396 C CA . GLN A 1 108 ? -3.613 11.909 -5.690 1.00 0.94 108 GLN A CA 5
ATOM 9397 C C . GLN A 1 108 ? -3.994 10.489 -6.097 1.00 0.70 108 GLN A C 5
ATOM 9398 O O . GLN A 1 108 ? -3.210 9.551 -5.925 1.00 0.64 108 GLN A O 5
ATOM 9412 N N . PRO A 1 109 ? -5.226 10.327 -6.615 1.00 0.68 109 PRO A N 5
ATOM 9413 C CA . PRO A 1 109 ? -5.735 9.054 -7.142 1.00 0.55 109 PRO A CA 5
ATOM 9414 C C . PRO A 1 109 ? -4.792 8.406 -8.151 1.00 0.56 109 PRO A C 5
ATOM 9415 O O . PRO A 1 109 ? -4.340 9.057 -9.095 1.00 0.80 109 PRO A O 5
ATOM 9426 N N . LEU A 1 110 ? -4.494 7.128 -7.951 1.00 0.49 110 LEU A N 5
ATOM 9427 C CA . LEU A 1 110 ? -3.658 6.394 -8.892 1.00 0.61 110 LEU A CA 5
ATOM 9428 C C . LEU A 1 110 ? -4.268 5.038 -9.225 1.00 0.51 110 LEU A C 5
ATOM 9429 O O . LEU A 1 110 ? -3.821 4.355 -10.147 1.00 0.62 110 LEU A O 5
ATOM 9445 N N . ASN A 1 111 ? -5.312 4.673 -8.497 1.00 0.42 111 ASN A N 5
ATOM 9446 C CA . ASN A 1 111 ? -5.950 3.380 -8.644 1.00 0.48 111 ASN A CA 5
ATOM 9447 C C . ASN A 1 111 ? -7.350 3.561 -8.160 1.00 0.42 111 ASN A C 5
ATOM 9448 O O . ASN A 1 111 ? -7.672 4.618 -7.651 1.00 0.50 111 ASN A O 5
ATOM 9459 N N . LYS A 1 112 ? -8.194 2.586 -8.321 1.00 0.59 112 LYS A N 5
ATOM 9460 C CA . LYS A 1 112 ? -9.484 2.669 -7.728 1.00 0.60 112 LYS A CA 5
ATOM 9461 C C . LYS A 1 112 ? -9.953 1.323 -7.263 1.00 0.72 112 LYS A C 5
ATOM 9462 O O . LYS A 1 112 ? -9.723 0.300 -7.910 1.00 0.84 112 LYS A O 5
ATOM 9481 N N . TRP A 1 113 ? -10.587 1.339 -6.120 1.00 0.77 113 TRP A N 5
ATOM 9482 C CA . TRP A 1 113 ? -11.221 0.170 -5.586 1.00 0.97 113 TRP A CA 5
ATOM 9483 C C . TRP A 1 113 ? -12.466 -0.144 -6.393 1.00 1.02 113 TRP A C 5
ATOM 9484 O O . TRP A 1 113 ? -12.824 0.576 -7.324 1.00 1.12 113 TRP A O 5
ATOM 9505 N N . ARG A 1 114 ? -13.116 -1.215 -6.028 1.00 1.34 114 ARG A N 5
ATOM 9506 C CA . ARG A 1 114 ? -14.239 -1.723 -6.779 1.00 1.50 114 ARG A CA 5
ATOM 9507 C C . ARG A 1 114 ? -15.464 -1.824 -5.895 1.00 1.82 114 ARG A C 5
ATOM 9508 O O . ARG A 1 114 ? -15.373 -1.631 -4.687 1.00 2.41 114 ARG A O 5
ATOM 9529 N N . SER A 1 115 ? -16.584 -2.166 -6.512 1.00 2.02 115 SER A N 5
ATOM 9530 C CA . SER A 1 115 ? -17.867 -2.274 -5.832 1.00 2.76 115 SER A CA 5
ATOM 9531 C C . SER A 1 115 ? -18.978 -2.420 -6.868 1.00 3.19 115 SER A C 5
ATOM 9532 O O . SER A 1 115 ? -19.507 -1.389 -7.333 1.00 3.60 115 SER A O 5
ATOM 9541 N N . ALA A 1 1 ? 19.821 7.784 2.466 1.00 6.29 1 ALA A N 6
ATOM 9542 C CA . ALA A 1 1 ? 19.610 7.965 3.920 1.00 5.64 1 ALA A CA 6
ATOM 9543 C C . ALA A 1 1 ? 20.774 7.374 4.699 1.00 5.66 1 ALA A C 6
ATOM 9544 O O . ALA A 1 1 ? 21.555 6.587 4.161 1.00 5.80 1 ALA A O 6
ATOM 9553 N N . MET A 1 2 ? 20.892 7.760 5.962 1.00 5.85 2 MET A N 6
ATOM 9554 C CA . MET A 1 2 ? 21.944 7.241 6.826 1.00 6.17 2 MET A CA 6
ATOM 9555 C C . MET A 1 2 ? 21.564 5.860 7.341 1.00 5.91 2 MET A C 6
ATOM 9556 O O . MET A 1 2 ? 20.944 5.722 8.398 1.00 6.19 2 MET A O 6
ATOM 9570 N N . GLY A 1 3 ? 21.928 4.843 6.581 1.00 5.74 3 GLY A N 6
ATOM 9571 C CA . GLY A 1 3 ? 21.543 3.492 6.916 1.00 5.81 3 GLY A CA 6
ATOM 9572 C C . GLY A 1 3 ? 20.397 3.031 6.073 1.00 5.28 3 GLY A C 6
ATOM 9573 O O . GLY A 1 3 ? 20.135 3.593 5.006 1.00 5.54 3 GLY A O 6
ATOM 9577 N N . CYS A 1 4 ? 19.699 2.021 6.541 1.00 4.84 4 CYS A N 6
ATOM 9578 C CA . CYS A 1 4 ? 18.552 1.540 5.825 1.00 4.49 4 CYS A CA 6
ATOM 9579 C C . CYS A 1 4 ? 17.412 1.204 6.770 1.00 4.00 4 CYS A C 6
ATOM 9580 O O . CYS A 1 4 ? 17.374 0.130 7.369 1.00 4.30 4 CYS A O 6
ATOM 9587 N N . LYS A 1 5 ? 16.502 2.156 6.912 1.00 3.56 5 LYS A N 6
ATOM 9588 C CA . LYS A 1 5 ? 15.266 1.955 7.645 1.00 3.21 5 LYS A CA 6
ATOM 9589 C C . LYS A 1 5 ? 14.495 0.748 7.121 1.00 2.60 5 LYS A C 6
ATOM 9590 O O . LYS A 1 5 ? 14.492 0.477 5.923 1.00 2.48 5 LYS A O 6
ATOM 9609 N N . GLU A 1 6 ? 13.849 0.011 8.004 1.00 2.54 6 GLU A N 6
ATOM 9610 C CA . GLU A 1 6 ? 12.914 -0.980 7.578 1.00 2.10 6 GLU A CA 6
ATOM 9611 C C . GLU A 1 6 ? 11.650 -0.276 7.090 1.00 1.84 6 GLU A C 6
ATOM 9612 O O . GLU A 1 6 ? 10.907 0.324 7.874 1.00 2.27 6 GLU A O 6
ATOM 9624 N N . ILE A 1 7 ? 11.437 -0.335 5.780 1.00 1.34 7 ILE A N 6
ATOM 9625 C CA . ILE A 1 7 ? 10.429 0.478 5.112 1.00 1.10 7 ILE A CA 6
ATOM 9626 C C . ILE A 1 7 ? 9.042 -0.099 5.357 1.00 0.99 7 ILE A C 6
ATOM 9627 O O . ILE A 1 7 ? 8.877 -1.310 5.463 1.00 1.30 7 ILE A O 6
ATOM 9643 N N . GLU A 1 8 ? 8.038 0.762 5.458 1.00 0.87 8 GLU A N 6
ATOM 9644 C CA . GLU A 1 8 ? 6.745 0.306 5.951 1.00 0.93 8 GLU A CA 6
ATOM 9645 C C . GLU A 1 8 ? 5.572 0.789 5.120 1.00 0.86 8 GLU A C 6
ATOM 9646 O O . GLU A 1 8 ? 5.481 1.958 4.759 1.00 1.29 8 GLU A O 6
ATOM 9658 N N . ILE A 1 9 ? 4.652 -0.134 4.888 1.00 0.65 9 ILE A N 6
ATOM 9659 C CA . ILE A 1 9 ? 3.541 0.055 3.963 1.00 0.68 9 ILE A CA 6
ATOM 9660 C C . ILE A 1 9 ? 2.300 0.535 4.699 1.00 0.53 9 ILE A C 6
ATOM 9661 O O . ILE A 1 9 ? 1.816 -0.152 5.593 1.00 0.68 9 ILE A O 6
ATOM 9677 N N . VAL A 1 10 ? 1.778 1.696 4.323 1.00 0.51 10 VAL A N 6
ATOM 9678 C CA . VAL A 1 10 ? 0.540 2.190 4.918 1.00 0.46 10 VAL A CA 6
ATOM 9679 C C . VAL A 1 10 ? -0.626 2.074 3.948 1.00 0.41 10 VAL A C 6
ATOM 9680 O O . VAL A 1 10 ? -0.567 2.545 2.807 1.00 0.44 10 VAL A O 6
ATOM 9693 N N . ILE A 1 11 ? -1.677 1.423 4.416 1.00 0.40 11 ILE A N 6
ATOM 9694 C CA . ILE A 1 11 ? -2.914 1.311 3.681 1.00 0.40 11 ILE A CA 6
ATOM 9695 C C . ILE A 1 11 ? -4.017 2.035 4.429 1.00 0.44 11 ILE A C 6
ATOM 9696 O O . ILE A 1 11 ? -4.292 1.747 5.593 1.00 0.50 11 ILE A O 6
ATOM 9712 N N . LYS A 1 12 ? -4.592 3.014 3.769 1.00 0.46 12 LYS A N 6
ATOM 9713 C CA . LYS A 1 12 ? -5.659 3.806 4.324 1.00 0.52 12 LYS A CA 6
ATOM 9714 C C . LYS A 1 12 ? -6.936 3.560 3.524 1.00 0.50 12 LYS A C 6
ATOM 9715 O O . LYS A 1 12 ? -6.874 3.177 2.360 1.00 0.62 12 LYS A O 6
ATOM 9734 N N . ASN A 1 13 ? -8.081 3.758 4.146 1.00 0.55 13 ASN A N 6
ATOM 9735 C CA . ASN A 1 13 ? -9.359 3.647 3.458 1.00 0.59 13 ASN A CA 6
ATOM 9736 C C . ASN A 1 13 ? -10.355 4.571 4.120 1.00 0.58 13 ASN A C 6
ATOM 9737 O O . ASN A 1 13 ? -10.874 4.279 5.194 1.00 0.95 13 ASN A O 6
ATOM 9748 N N . THR A 1 14 ? -10.613 5.694 3.486 1.00 0.47 14 THR A N 6
ATOM 9749 C CA . THR A 1 14 ? -11.343 6.757 4.139 1.00 0.74 14 THR A CA 6
ATOM 9750 C C . THR A 1 14 ? -12.261 7.497 3.178 1.00 0.54 14 THR A C 6
ATOM 9751 O O . THR A 1 14 ? -11.883 8.450 2.510 1.00 0.70 14 THR A O 6
ATOM 9762 N N . LEU A 1 15 ? -13.451 6.961 3.036 1.00 0.49 15 LEU A N 6
ATOM 9763 C CA . LEU A 1 15 ? -14.535 7.651 2.389 1.00 0.68 15 LEU A CA 6
ATOM 9764 C C . LEU A 1 15 ? -15.282 8.407 3.469 1.00 0.84 15 LEU A C 6
ATOM 9765 O O . LEU A 1 15 ? -15.839 9.483 3.262 1.00 1.18 15 LEU A O 6
ATOM 9781 N N . GLY A 1 16 ? -15.264 7.786 4.634 1.00 0.72 16 GLY A N 6
ATOM 9782 C CA . GLY A 1 16 ? -15.872 8.320 5.823 1.00 0.87 16 GLY A CA 6
ATOM 9783 C C . GLY A 1 16 ? -16.086 7.212 6.828 1.00 0.77 16 GLY A C 6
ATOM 9784 O O . GLY A 1 16 ? -15.571 6.114 6.622 1.00 1.27 16 GLY A O 6
ATOM 9788 N N . PRO A 1 17 ? -16.838 7.456 7.910 1.00 0.67 17 PRO A N 6
ATOM 9789 C CA . PRO A 1 17 ? -17.023 6.480 8.998 1.00 0.76 17 PRO A CA 6
ATOM 9790 C C . PRO A 1 17 ? -17.314 5.059 8.501 1.00 0.88 17 PRO A C 6
ATOM 9791 O O . PRO A 1 17 ? -18.219 4.844 7.689 1.00 1.27 17 PRO A O 6
ATOM 9802 N N . SER A 1 18 ? -16.513 4.105 8.984 1.00 1.06 18 SER A N 6
ATOM 9803 C CA . SER A 1 18 ? -16.658 2.687 8.646 1.00 1.31 18 SER A CA 6
ATOM 9804 C C . SER A 1 18 ? -16.382 2.416 7.162 1.00 1.10 18 SER A C 6
ATOM 9805 O O . SER A 1 18 ? -17.276 2.033 6.409 1.00 1.50 18 SER A O 6
ATOM 9813 N N . ARG A 1 19 ? -15.140 2.629 6.751 1.00 0.81 19 ARG A N 6
ATOM 9814 C CA . ARG A 1 19 ? -14.679 2.221 5.428 1.00 0.66 19 ARG A CA 6
ATOM 9815 C C . ARG A 1 19 ? -13.585 1.188 5.602 1.00 0.64 19 ARG A C 6
ATOM 9816 O O . ARG A 1 19 ? -12.494 1.510 6.063 1.00 1.02 19 ARG A O 6
ATOM 9837 N N . ILE A 1 20 ? -13.878 -0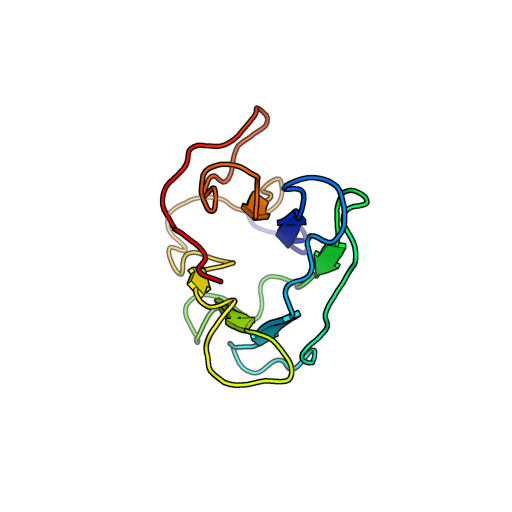.054 5.244 1.00 0.52 20 ILE A N 6
ATOM 9838 C CA . ILE A 1 20 ? -12.964 -1.152 5.528 1.00 0.51 20 ILE A CA 6
ATOM 9839 C C . ILE A 1 20 ? -12.582 -1.911 4.259 1.00 0.54 20 ILE A C 6
ATOM 9840 O O . ILE A 1 20 ? -13.437 -2.495 3.592 1.00 0.76 20 ILE A O 6
ATOM 9856 N N . LEU A 1 21 ? -11.298 -1.893 3.932 1.00 0.50 21 LEU A N 6
ATOM 9857 C CA . LEU A 1 21 ? -10.763 -2.702 2.839 1.00 0.55 21 LEU A CA 6
ATOM 9858 C C . LEU A 1 21 ? -9.684 -3.614 3.392 1.00 0.52 21 LEU A C 6
ATOM 9859 O O . LEU A 1 21 ? -8.888 -3.198 4.232 1.00 0.75 21 LEU A O 6
ATOM 9875 N N . GLN A 1 22 ? -9.672 -4.860 2.957 1.00 0.47 22 GLN A N 6
ATOM 9876 C CA . GLN A 1 22 ? -8.679 -5.793 3.413 1.00 0.47 22 GLN A CA 6
ATOM 9877 C C . GLN A 1 22 ? -7.603 -5.950 2.354 1.00 0.42 22 GLN A C 6
ATOM 9878 O O . GLN A 1 22 ? -7.832 -6.531 1.300 1.00 0.51 22 GLN A O 6
ATOM 9892 N N . TYR A 1 23 ? -6.436 -5.422 2.648 1.00 0.42 23 TYR A N 6
ATOM 9893 C CA . TYR A 1 23 ? -5.351 -5.391 1.694 1.00 0.42 23 TYR A CA 6
ATOM 9894 C C . TYR A 1 23 ? -4.332 -6.466 2.021 1.00 0.41 23 TYR A C 6
ATOM 9895 O O . TYR A 1 23 ? -4.207 -6.899 3.169 1.00 0.49 23 TYR A O 6
ATOM 9913 N N . HIS A 1 24 ? -3.614 -6.898 1.012 1.00 0.50 24 HIS A N 6
ATOM 9914 C CA . HIS A 1 24 ? -2.433 -7.698 1.219 1.00 0.57 24 HIS A CA 6
ATOM 9915 C C . HIS A 1 24 ? -1.226 -6.957 0.681 1.00 0.60 24 HIS A C 6
ATOM 9916 O O . HIS A 1 24 ? -0.957 -7.001 -0.511 1.00 0.58 24 HIS A O 6
ATOM 9931 N N . CYS A 1 25 ? -0.498 -6.291 1.556 1.00 0.71 25 CYS A N 6
ATOM 9932 C CA . CYS A 1 25 ? 0.707 -5.599 1.142 1.00 0.74 25 CYS A CA 6
ATOM 9933 C C . CYS A 1 25 ? 1.947 -6.363 1.555 1.00 0.91 25 CYS A C 6
ATOM 9934 O O . CYS A 1 25 ? 1.949 -7.083 2.554 1.00 1.01 25 CYS A O 6
ATOM 9941 N N . ARG A 1 26 ? 2.982 -6.234 0.750 1.00 1.14 26 ARG A N 6
ATOM 9942 C CA . ARG A 1 26 ? 4.303 -6.702 1.106 1.00 1.38 26 ARG A CA 6
ATOM 9943 C C . ARG A 1 26 ? 5.327 -5.814 0.397 1.00 1.87 26 ARG A C 6
ATOM 9944 O O . ARG A 1 26 ? 5.029 -5.284 -0.664 1.00 2.24 26 ARG A O 6
ATOM 9965 N N . SER A 1 27 ? 6.510 -5.614 0.973 1.00 2.10 27 SER A N 6
ATOM 9966 C CA . SER A 1 27 ? 7.558 -4.845 0.293 1.00 2.66 27 SER A CA 6
ATOM 9967 C C . SER A 1 27 ? 8.958 -5.290 0.708 1.00 2.39 27 SER A C 6
ATOM 9968 O O . SER A 1 27 ? 9.123 -6.085 1.629 1.00 2.70 27 SER A O 6
ATOM 9976 N N . GLY A 1 28 ? 9.950 -4.812 -0.032 1.00 2.45 28 GLY A N 6
ATOM 9977 C CA . GLY A 1 28 ? 11.339 -5.096 0.265 1.00 2.54 28 GLY A CA 6
ATOM 9978 C C . GLY A 1 28 ? 11.762 -6.516 -0.063 1.00 2.68 28 GLY A C 6
ATOM 9979 O O . GLY A 1 28 ? 12.505 -6.747 -1.021 1.00 3.22 28 GLY A O 6
ATOM 9983 N N . ASN A 1 29 ? 11.266 -7.466 0.711 1.00 2.60 29 ASN A N 6
ATOM 9984 C CA . ASN A 1 29 ? 11.754 -8.848 0.634 1.00 2.96 29 ASN A CA 6
ATOM 9985 C C . ASN A 1 29 ? 10.852 -9.819 1.402 1.00 2.76 29 ASN A C 6
ATOM 9986 O O . ASN A 1 29 ? 10.801 -11.008 1.091 1.00 3.04 29 ASN A O 6
ATOM 9997 N N . THR A 1 30 ? 10.145 -9.311 2.401 1.00 2.45 30 THR A N 6
ATOM 9998 C CA . THR A 1 30 ? 9.357 -10.156 3.287 1.00 2.33 30 THR A CA 6
ATOM 9999 C C . THR A 1 30 ? 7.961 -10.390 2.698 1.00 2.07 30 THR A C 6
ATOM 10000 O O . THR A 1 30 ? 7.476 -9.577 1.917 1.00 2.10 30 THR A O 6
ATOM 10011 N N . ASN A 1 31 ? 7.323 -11.501 3.050 1.00 1.97 31 ASN A N 6
ATOM 10012 C CA . ASN A 1 31 ? 5.993 -11.806 2.527 1.00 1.75 31 ASN A CA 6
ATOM 10013 C C . ASN A 1 31 ? 5.035 -12.201 3.646 1.00 1.78 31 ASN A C 6
ATOM 10014 O O . ASN A 1 31 ? 4.921 -13.379 3.982 1.00 2.34 31 ASN A O 6
ATOM 10025 N N . VAL A 1 32 ? 4.352 -11.210 4.226 1.00 1.39 32 VAL A N 6
ATOM 10026 C CA . VAL A 1 32 ? 3.379 -11.448 5.284 1.00 1.52 32 VAL A CA 6
ATOM 10027 C C . VAL A 1 32 ? 2.633 -10.167 5.656 1.00 1.38 32 VAL A C 6
ATOM 10028 O O . VAL A 1 32 ? 3.208 -9.238 6.221 1.00 2.10 32 VAL A O 6
ATOM 10041 N N . GLY A 1 33 ? 1.362 -10.098 5.307 1.00 1.00 33 GLY A N 6
ATOM 10042 C CA . GLY A 1 33 ? 0.569 -8.943 5.688 1.00 1.43 33 GLY A CA 6
ATOM 10043 C C . GLY A 1 33 ? -0.747 -8.839 4.951 1.00 0.99 33 GLY A C 6
ATOM 10044 O O . GLY A 1 33 ? -0.822 -8.217 3.888 1.00 1.13 33 GLY A O 6
ATOM 10048 N N . VAL A 1 34 ? -1.787 -9.454 5.499 1.00 0.80 34 VAL A N 6
ATOM 10049 C CA . VAL A 1 34 ? -3.130 -9.321 4.948 1.00 0.56 34 VAL A CA 6
ATOM 10050 C C . VAL A 1 34 ? -4.100 -8.865 6.038 1.00 0.63 34 VAL A C 6
ATOM 10051 O O . VAL A 1 34 ? -4.524 -9.668 6.873 1.00 1.03 34 VAL A O 6
ATOM 10064 N N . GLN A 1 35 ? -4.455 -7.589 6.035 1.00 0.63 35 GLN A N 6
ATOM 10065 C CA . GLN A 1 35 ? -5.297 -7.032 7.088 1.00 0.85 35 GLN A CA 6
ATOM 10066 C C . GLN A 1 35 ? -6.339 -6.078 6.538 1.00 0.70 35 GLN A C 6
ATOM 10067 O O . GLN A 1 35 ? -6.294 -5.692 5.376 1.00 0.82 35 GLN A O 6
ATOM 10081 N N . TYR A 1 36 ? -7.278 -5.709 7.393 1.00 0.78 36 TYR A N 6
ATOM 10082 C CA . TYR A 1 36 ? -8.299 -4.730 7.041 1.00 0.73 36 TYR A CA 6
ATOM 10083 C C . TYR A 1 36 ? -8.113 -3.475 7.875 1.00 0.78 36 TYR A C 6
ATOM 10084 O O . TYR A 1 36 ? -7.592 -3.546 8.990 1.00 1.06 36 TYR A O 6
ATOM 10102 N N . LEU A 1 37 ? -8.527 -2.335 7.349 1.00 0.72 37 LEU A N 6
ATOM 10103 C CA . LEU A 1 37 ? -8.315 -1.074 8.044 1.00 0.89 37 LEU A CA 6
ATOM 10104 C C . LEU A 1 37 ? -9.536 -0.165 7.907 1.00 0.70 37 LEU A C 6
ATOM 10105 O O . LEU A 1 37 ? -10.301 -0.286 6.945 1.00 0.61 37 LEU A O 6
ATOM 10121 N N . ASN A 1 38 ? -9.725 0.717 8.890 1.00 0.78 38 ASN A N 6
ATOM 10122 C CA . ASN A 1 38 ? -10.900 1.586 8.934 1.00 0.73 38 ASN A CA 6
ATOM 10123 C C . ASN A 1 38 ? -10.575 3.008 8.479 1.00 0.68 38 ASN A C 6
ATOM 10124 O O . ASN A 1 38 ? -9.431 3.344 8.184 1.00 0.75 38 ASN A O 6
ATOM 10135 N N . PHE A 1 39 ? -11.596 3.834 8.497 1.00 0.68 39 PHE A N 6
ATOM 10136 C CA . PHE A 1 39 ? -11.524 5.227 8.053 1.00 0.72 39 PHE A CA 6
ATOM 10137 C C . PHE A 1 39 ? -10.594 6.068 8.912 1.00 0.83 39 PHE A C 6
ATOM 10138 O O . PHE A 1 39 ? -9.957 7.014 8.440 1.00 1.66 39 PHE A O 6
ATOM 10155 N N . LYS A 1 40 ? -10.505 5.697 10.157 1.00 0.86 40 LYS A N 6
ATOM 10156 C CA . LYS A 1 40 ? -9.816 6.511 11.148 1.00 0.97 40 LYS A CA 6
ATOM 10157 C C . LYS A 1 40 ? -8.336 6.155 11.251 1.00 0.72 40 LYS A C 6
ATOM 10158 O O . LYS A 1 40 ? -7.521 6.977 11.673 1.00 1.17 40 LYS A O 6
ATOM 10177 N N . GLY A 1 41 ? -7.973 4.954 10.833 1.00 0.71 41 GLY A N 6
ATOM 10178 C CA . GLY A 1 41 ? -6.633 4.488 11.076 1.00 1.13 41 GLY A CA 6
ATOM 10179 C C . GLY A 1 41 ? -6.000 3.832 9.874 1.00 0.94 41 GLY A C 6
ATOM 10180 O O . GLY A 1 41 ? -6.630 3.040 9.177 1.00 1.09 41 GLY A O 6
ATOM 10184 N N . THR A 1 42 ? -4.741 4.150 9.660 1.00 0.82 42 THR A N 6
ATOM 10185 C CA . THR A 1 42 ? -3.938 3.514 8.630 1.00 0.68 42 THR A CA 6
ATOM 10186 C C . THR A 1 42 ? -3.524 2.126 9.093 1.00 0.65 42 THR A C 6
ATOM 10187 O O . THR A 1 42 ? -3.620 1.803 10.280 1.00 0.75 42 THR A O 6
ATOM 10198 N N . ARG A 1 43 ? -3.070 1.310 8.169 1.00 0.58 43 ARG A N 6
ATOM 10199 C CA . ARG A 1 43 ? -2.667 -0.041 8.488 1.00 0.58 43 ARG A CA 6
ATOM 10200 C C . ARG A 1 43 ? -1.295 -0.275 7.906 1.00 0.52 43 ARG A C 6
ATOM 10201 O O . ARG A 1 43 ? -1.119 -0.248 6.689 1.00 0.50 43 ARG A O 6
ATOM 10222 N N . ILE A 1 44 ? -0.315 -0.453 8.773 1.00 0.52 44 ILE A N 6
ATOM 10223 C CA . ILE A 1 44 ? 1.059 -0.418 8.335 1.00 0.51 44 ILE A CA 6
ATOM 10224 C C . ILE A 1 44 ? 1.795 -1.723 8.580 1.00 0.58 44 ILE A C 6
ATOM 10225 O O . ILE A 1 44 ? 1.780 -2.284 9.677 1.00 0.66 44 ILE A O 6
ATOM 10241 N N . ILE A 1 45 ? 2.427 -2.181 7.520 1.00 0.61 45 ILE A N 6
ATOM 10242 C CA . ILE A 1 45 ? 3.351 -3.299 7.560 1.00 0.74 45 ILE A CA 6
ATOM 10243 C C . ILE A 1 45 ? 4.751 -2.754 7.543 1.00 0.77 45 ILE A C 6
ATOM 10244 O O . ILE A 1 45 ? 4.955 -1.666 7.040 1.00 0.79 45 ILE A O 6
ATOM 10260 N N . LYS A 1 46 ? 5.716 -3.481 8.047 1.00 0.90 46 LYS A N 6
ATOM 10261 C CA . LYS A 1 46 ? 7.082 -3.008 7.944 1.00 0.97 46 LYS A CA 6
ATOM 10262 C C . LYS A 1 46 ? 8.041 -4.100 7.487 1.00 1.10 46 LYS A C 6
ATOM 10263 O O . LYS A 1 46 ? 8.204 -5.118 8.159 1.00 1.20 46 LYS A O 6
ATOM 10282 N N . PHE A 1 47 ? 8.691 -3.856 6.351 1.00 1.20 47 PHE A N 6
ATOM 10283 C CA . PHE A 1 47 ? 9.655 -4.806 5.757 1.00 1.41 47 PHE A CA 6
ATOM 10284 C C . PHE A 1 47 ? 10.879 -4.034 5.274 1.00 1.59 47 PHE A C 6
ATOM 10285 O O . PHE A 1 47 ? 10.749 -3.088 4.499 1.00 1.68 47 PHE A O 6
ATOM 10302 N N . LYS A 1 48 ? 12.064 -4.428 5.718 1.00 1.83 48 LYS A N 6
ATOM 10303 C CA . LYS A 1 48 ? 13.278 -3.737 5.305 1.00 2.13 48 LYS A CA 6
ATOM 10304 C C . LYS A 1 48 ? 13.549 -3.962 3.817 1.00 2.50 48 LYS A C 6
ATOM 10305 O O . LYS A 1 48 ? 13.539 -5.097 3.325 1.00 3.01 48 LYS A O 6
ATOM 10324 N N . ASP A 1 49 ? 13.785 -2.862 3.109 1.00 2.76 49 ASP A N 6
ATOM 10325 C CA . ASP A 1 49 ? 13.923 -2.884 1.655 1.00 3.32 49 ASP A CA 6
ATOM 10326 C C . ASP A 1 49 ? 15.295 -3.419 1.261 1.00 3.36 49 ASP A C 6
ATOM 10327 O O . ASP A 1 49 ? 16.105 -3.750 2.129 1.00 3.77 49 ASP A O 6
ATOM 10336 N N . ASP A 1 50 ? 15.552 -3.474 -0.044 1.00 3.50 50 ASP A N 6
ATOM 10337 C CA . ASP A 1 50 ? 16.783 -4.043 -0.591 1.00 3.96 50 ASP A CA 6
ATOM 10338 C C . ASP A 1 50 ? 16.868 -5.524 -0.273 1.00 4.13 50 ASP A C 6
ATOM 10339 O O . ASP A 1 50 ? 17.370 -5.934 0.773 1.00 4.41 50 ASP A O 6
ATOM 10348 N N . GLY A 1 51 ? 16.356 -6.321 -1.190 1.00 4.42 51 GLY A N 6
ATOM 10349 C CA . GLY A 1 51 ? 16.329 -7.750 -0.998 1.00 5.01 51 GLY A CA 6
ATOM 10350 C C . GLY A 1 51 ? 16.065 -8.494 -2.288 1.00 5.12 51 GLY A C 6
ATOM 10351 O O . GLY A 1 51 ? 16.579 -9.590 -2.496 1.00 5.72 51 GLY A O 6
ATOM 10355 N N . THR A 1 52 ? 15.264 -7.900 -3.157 1.00 4.86 52 THR A N 6
ATOM 10356 C CA . THR A 1 52 ? 14.942 -8.515 -4.435 1.00 5.25 52 THR A CA 6
ATOM 10357 C C . THR A 1 52 ? 15.283 -7.577 -5.587 1.00 5.04 52 THR A C 6
ATOM 10358 O O . THR A 1 52 ? 15.770 -6.468 -5.354 1.00 4.76 52 THR A O 6
ATOM 10369 N N . GLU A 1 53 ? 15.045 -8.014 -6.820 1.00 5.50 53 GLU A N 6
ATOM 10370 C CA . GLU A 1 53 ? 15.344 -7.217 -7.982 1.00 5.71 53 GLU A CA 6
ATOM 10371 C C . GLU A 1 53 ? 14.463 -5.974 -8.022 1.00 5.89 53 GLU A C 6
ATOM 10372 O O . GLU A 1 53 ? 14.964 -4.852 -8.103 1.00 6.33 53 GLU A O 6
ATOM 10384 N N . ARG A 1 54 ? 13.151 -6.173 -7.951 1.00 5.89 54 ARG A N 6
ATOM 10385 C CA . ARG A 1 54 ? 12.227 -5.049 -7.876 1.00 6.41 54 ARG A CA 6
ATOM 10386 C C . ARG A 1 54 ? 12.291 -4.437 -6.479 1.00 5.90 54 ARG A C 6
ATOM 10387 O O . ARG A 1 54 ? 11.918 -3.283 -6.267 1.00 6.48 54 ARG A O 6
ATOM 10408 N N . SER A 1 55 ? 12.734 -5.265 -5.533 1.00 5.08 55 SER A N 6
ATOM 10409 C CA . SER A 1 55 ? 13.083 -4.850 -4.185 1.00 4.86 55 SER A CA 6
ATOM 10410 C C . SER A 1 55 ? 11.830 -4.528 -3.403 1.00 3.87 55 SER A C 6
ATOM 10411 O O . SER A 1 55 ? 11.857 -3.745 -2.455 1.00 3.94 55 SER A O 6
ATOM 10419 N N . ARG A 1 56 ? 10.723 -5.140 -3.808 1.00 3.37 56 ARG A N 6
ATOM 10420 C CA . ARG A 1 56 ? 9.460 -4.840 -3.230 1.00 2.70 56 ARG A CA 6
ATOM 10421 C C . ARG A 1 56 ? 8.368 -5.768 -3.759 1.00 2.24 56 ARG A C 6
ATOM 10422 O O . ARG A 1 56 ? 8.638 -6.668 -4.551 1.00 2.47 56 ARG A O 6
ATOM 10443 N N . TRP A 1 57 ? 7.145 -5.525 -3.314 1.00 1.83 57 TRP A N 6
ATOM 10444 C CA . TRP A 1 57 ? 5.998 -6.358 -3.614 1.00 1.49 57 TRP A CA 6
ATOM 10445 C C . TRP A 1 57 ? 4.779 -5.476 -3.827 1.00 1.19 57 TRP A C 6
ATOM 10446 O O . TRP A 1 57 ? 4.880 -4.251 -3.790 1.00 1.43 57 TRP A O 6
ATOM 10467 N N . ASN A 1 58 ? 3.649 -6.105 -4.105 1.00 0.91 58 ASN A N 6
ATOM 10468 C CA . ASN A 1 58 ? 2.415 -5.397 -4.421 1.00 0.71 58 ASN A CA 6
ATOM 10469 C C . ASN A 1 58 ? 1.392 -5.547 -3.293 1.00 0.59 58 ASN A C 6
ATOM 10470 O O . ASN A 1 58 ? 1.612 -6.294 -2.335 1.00 0.71 58 ASN A O 6
ATOM 10481 N N . CYS A 1 59 ? 0.286 -4.818 -3.407 1.00 0.55 59 CYS A N 6
ATOM 10482 C CA . CYS A 1 59 ? -0.822 -4.939 -2.471 1.00 0.50 59 CYS A CA 6
ATOM 10483 C C . CYS A 1 59 ? -2.061 -5.424 -3.195 1.00 0.44 59 CYS A C 6
ATOM 10484 O O . CYS A 1 59 ? -2.229 -5.176 -4.386 1.00 0.56 59 CYS A O 6
ATOM 10491 N N . LEU A 1 60 ? -2.937 -6.087 -2.469 1.00 0.36 60 LEU A N 6
ATOM 10492 C CA . LEU A 1 60 ? -4.166 -6.586 -3.031 1.00 0.34 60 LEU A CA 6
ATOM 10493 C C . LEU A 1 60 ? -5.306 -6.225 -2.102 1.00 0.29 60 LEU A C 6
ATOM 10494 O O . LEU A 1 60 ? -5.339 -6.675 -0.965 1.00 0.32 60 LEU A O 6
ATOM 10510 N N . PHE A 1 61 ? -6.234 -5.427 -2.575 1.00 0.29 61 PHE A N 6
ATOM 10511 C CA . PHE A 1 61 ? -7.347 -5.005 -1.743 1.00 0.28 61 PHE A CA 6
ATOM 10512 C C . PHE A 1 61 ? -8.549 -5.870 -2.034 1.00 0.37 61 PHE A C 6
ATOM 10513 O O . PHE A 1 61 ? -8.960 -5.980 -3.177 1.00 0.48 61 PHE A O 6
ATOM 10530 N N . ARG A 1 62 ? -9.118 -6.460 -1.008 1.00 0.47 62 ARG A N 6
ATOM 10531 C CA . ARG A 1 62 ? -10.272 -7.318 -1.178 1.00 0.66 62 ARG A CA 6
ATOM 10532 C C . ARG A 1 62 ? -11.344 -6.981 -0.148 1.00 0.89 62 ARG A C 6
ATOM 10533 O O . ARG A 1 62 ? -11.039 -6.642 0.998 1.00 1.05 62 ARG A O 6
ATOM 10554 N N . GLN A 1 63 ? -12.591 -7.042 -0.575 1.00 1.13 63 GLN A N 6
ATOM 10555 C CA . GLN A 1 63 ? -13.720 -6.919 0.332 1.00 1.48 63 GLN A CA 6
ATOM 10556 C C . GLN A 1 63 ? -14.903 -7.674 -0.255 1.00 2.09 63 GLN A C 6
ATOM 10557 O O . GLN A 1 63 ? -16.064 -7.321 -0.050 1.00 2.68 63 GLN A O 6
ATOM 10571 N N . GLY A 1 64 ? -14.590 -8.721 -1.003 1.00 2.55 64 GLY A N 6
ATOM 10572 C CA . GLY A 1 64 ? -15.618 -9.487 -1.659 1.00 3.28 64 GLY A CA 6
ATOM 10573 C C . GLY A 1 64 ? -15.182 -10.896 -1.981 1.00 3.41 64 GLY A C 6
ATOM 10574 O O . GLY A 1 64 ? -15.145 -11.757 -1.102 1.00 3.88 64 GLY A O 6
ATOM 10578 N N . ILE A 1 65 ? -14.827 -11.137 -3.234 1.00 3.49 65 ILE A N 6
ATOM 10579 C CA . ILE A 1 65 ? -14.625 -12.494 -3.704 1.00 3.94 65 ILE A CA 6
ATOM 10580 C C . ILE A 1 65 ? -13.732 -12.572 -4.950 1.00 4.01 65 ILE A C 6
ATOM 10581 O O . ILE A 1 65 ? -12.637 -13.130 -4.907 1.00 4.32 65 ILE A O 6
ATOM 10597 N N . ASN A 1 66 ? -14.204 -11.998 -6.044 1.00 4.06 66 ASN A N 6
ATOM 10598 C CA . ASN A 1 66 ? -13.551 -12.122 -7.341 1.00 4.27 66 ASN A CA 6
ATOM 10599 C C . ASN A 1 66 ? -12.946 -10.774 -7.717 1.00 4.09 66 ASN A C 6
ATOM 10600 O O . ASN A 1 66 ? -12.511 -10.030 -6.837 1.00 4.26 66 ASN A O 6
ATOM 10611 N N . MET A 1 67 ? -12.871 -10.477 -9.011 1.00 4.09 67 MET A N 6
ATOM 10612 C CA . MET A 1 67 ? -12.470 -9.149 -9.468 1.00 4.13 67 MET A CA 6
ATOM 10613 C C . MET A 1 67 ? -13.344 -8.083 -8.812 1.00 3.60 67 MET A C 6
ATOM 10614 O O . MET A 1 67 ? -12.907 -6.957 -8.593 1.00 3.77 67 MET A O 6
ATOM 10628 N N . LYS A 1 68 ? -14.587 -8.454 -8.509 1.00 3.30 68 LYS A N 6
ATOM 10629 C CA . LYS A 1 68 ? -15.486 -7.595 -7.748 1.00 3.12 68 LYS A CA 6
ATOM 10630 C C . LYS A 1 68 ? -14.946 -7.391 -6.340 1.00 2.78 68 LYS A C 6
ATOM 10631 O O . LYS A 1 68 ? -14.569 -8.358 -5.675 1.00 3.25 68 LYS A O 6
ATOM 10650 N N . PHE A 1 69 ? -14.926 -6.137 -5.891 1.00 2.52 69 PHE A N 6
ATOM 10651 C CA . PHE A 1 69 ? -14.429 -5.793 -4.560 1.00 2.44 69 PHE A CA 6
ATOM 10652 C C . PHE A 1 69 ? -12.936 -6.119 -4.430 1.00 2.04 69 PHE A C 6
ATOM 10653 O O . PHE A 1 69 ? -12.527 -6.836 -3.512 1.00 2.83 69 PHE A O 6
ATOM 10670 N N . PHE A 1 70 ? -12.130 -5.591 -5.349 1.00 1.22 70 PHE A N 6
ATOM 10671 C CA . PHE A 1 70 ? -10.717 -5.912 -5.412 1.00 0.92 70 PHE A CA 6
ATOM 10672 C C . PHE A 1 70 ? -9.913 -4.784 -6.066 1.00 0.79 70 PHE A C 6
ATOM 10673 O O . PHE A 1 70 ? -10.462 -3.967 -6.803 1.00 1.19 70 PHE A O 6
ATOM 10690 N N . THR A 1 71 ? -8.618 -4.751 -5.776 1.00 0.58 71 THR A N 6
ATOM 10691 C CA . THR A 1 71 ? -7.666 -3.896 -6.493 1.00 0.49 71 THR A CA 6
ATOM 10692 C C . THR A 1 71 ? -6.241 -4.308 -6.173 1.00 0.40 71 THR A C 6
ATOM 10693 O O . THR A 1 71 ? -5.911 -4.588 -5.028 1.00 0.49 71 THR A O 6
ATOM 10704 N N . GLU A 1 72 ? -5.406 -4.386 -7.187 1.00 0.49 72 GLU A N 6
ATOM 10705 C CA . GLU A 1 72 ? -4.008 -4.671 -6.963 1.00 0.45 72 GLU A CA 6
ATOM 10706 C C . GLU A 1 72 ? -3.205 -3.380 -7.079 1.00 0.47 72 GLU A C 6
ATOM 10707 O O . GLU A 1 72 ? -3.122 -2.777 -8.151 1.00 0.57 72 GLU A O 6
ATOM 10719 N N . VAL A 1 73 ? -2.654 -2.934 -5.966 1.00 0.44 73 VAL A N 6
ATOM 10720 C CA . VAL A 1 73 ? -1.847 -1.727 -5.959 1.00 0.52 73 VAL A CA 6
ATOM 10721 C C . VAL A 1 73 ? -0.382 -2.112 -5.835 1.00 0.64 73 VAL A C 6
ATOM 10722 O O . VAL A 1 73 ? -0.067 -3.231 -5.453 1.00 0.76 73 VAL A O 6
ATOM 10735 N N . GLU A 1 74 ? 0.513 -1.204 -6.175 1.00 0.80 74 GLU A N 6
ATOM 10736 C CA . GLU A 1 74 ? 1.922 -1.407 -5.887 1.00 0.96 74 GLU A CA 6
ATOM 10737 C C . GLU A 1 74 ? 2.151 -1.075 -4.423 1.00 0.98 74 GLU A C 6
ATOM 10738 O O . GLU A 1 74 ? 1.763 -0.000 -3.964 1.00 1.16 74 GLU A O 6
ATOM 10750 N N . ALA A 1 75 ? 2.779 -1.991 -3.695 1.00 1.06 75 ALA A N 6
ATOM 10751 C CA . ALA A 1 75 ? 2.941 -1.833 -2.262 1.00 1.12 75 ALA A CA 6
ATOM 10752 C C . ALA A 1 75 ? 3.952 -0.758 -2.006 1.00 1.43 75 ALA A C 6
ATOM 10753 O O . ALA A 1 75 ? 3.827 0.025 -1.070 1.00 1.80 75 ALA A O 6
ATOM 10760 N N . TYR A 1 76 ? 4.939 -0.696 -2.877 1.00 1.71 76 TYR A N 6
ATOM 10761 C CA . TYR A 1 76 ? 6.006 0.248 -2.693 1.00 2.10 76 TYR A CA 6
ATOM 10762 C C . TYR A 1 76 ? 6.785 0.514 -3.977 1.00 2.93 76 TYR A C 6
ATOM 10763 O O . TYR A 1 76 ? 7.656 -0.259 -4.371 1.00 3.37 76 TYR A O 6
ATOM 10781 N N . ARG A 1 77 ? 6.471 1.644 -4.605 1.00 3.45 77 ARG A N 6
ATOM 10782 C CA . ARG A 1 77 ? 7.112 2.046 -5.854 1.00 4.39 77 ARG A CA 6
ATOM 10783 C C . ARG A 1 77 ? 8.501 2.605 -5.573 1.00 4.69 77 ARG A C 6
ATOM 10784 O O . ARG A 1 77 ? 8.682 3.361 -4.625 1.00 4.62 77 ARG A O 6
ATOM 10805 N N . PRO A 1 78 ? 9.496 2.223 -6.399 1.00 5.32 78 PRO A N 6
ATOM 10806 C CA . PRO A 1 78 ? 10.904 2.613 -6.214 1.00 5.79 78 PRO A CA 6
ATOM 10807 C C . PRO A 1 78 ? 11.110 4.106 -5.959 1.00 6.24 78 PRO A C 6
ATOM 10808 O O . PRO A 1 78 ? 10.991 4.933 -6.862 1.00 6.84 78 PRO A O 6
ATOM 10819 N N . ASP A 1 79 ? 11.411 4.431 -4.711 1.00 6.17 79 ASP A N 6
ATOM 10820 C CA . ASP A 1 79 ? 11.742 5.791 -4.312 1.00 6.76 79 ASP A CA 6
ATOM 10821 C C . ASP A 1 79 ? 13.250 5.954 -4.180 1.00 6.75 79 ASP A C 6
ATOM 10822 O O . ASP A 1 79 ? 13.872 5.374 -3.292 1.00 6.33 79 ASP A O 6
ATOM 10831 N N . LEU A 1 80 ? 13.842 6.691 -5.099 1.00 7.42 80 LEU A N 6
ATOM 10832 C CA . LEU A 1 80 ? 15.278 6.905 -5.084 1.00 7.70 80 LEU A CA 6
ATOM 10833 C C . LEU A 1 80 ? 15.645 8.191 -4.355 1.00 7.67 80 LEU A C 6
ATOM 10834 O O . LEU A 1 80 ? 16.739 8.330 -3.804 1.00 7.65 80 LEU A O 6
ATOM 10850 N N . LYS A 1 81 ? 14.708 9.106 -4.332 1.00 7.90 81 LYS A N 6
ATOM 10851 C CA . LYS A 1 81 ? 14.977 10.478 -3.898 1.00 8.21 81 LYS A CA 6
ATOM 10852 C C . LYS A 1 81 ? 14.732 10.708 -2.403 1.00 7.50 81 LYS A C 6
ATOM 10853 O O . LYS A 1 81 ? 15.478 11.452 -1.762 1.00 7.67 81 LYS A O 6
ATOM 10872 N N . HIS A 1 82 ? 13.702 10.085 -1.843 1.00 6.91 82 HIS A N 6
ATOM 10873 C CA . HIS A 1 82 ? 13.350 10.311 -0.439 1.00 6.47 82 HIS A CA 6
ATOM 10874 C C . HIS A 1 82 ? 14.220 9.437 0.458 1.00 5.53 82 HIS A C 6
ATOM 10875 O O . HIS A 1 82 ? 14.562 8.316 0.087 1.00 5.01 82 HIS A O 6
ATOM 10890 N N . PRO A 1 83 ? 14.634 9.938 1.632 1.00 5.57 83 PRO A N 6
ATOM 10891 C CA . PRO A 1 83 ? 15.473 9.166 2.531 1.00 4.95 83 PRO A CA 6
ATOM 10892 C C . PRO A 1 83 ? 14.683 8.349 3.557 1.00 4.13 83 PRO A C 6
ATOM 10893 O O . PRO A 1 83 ? 14.066 8.903 4.467 1.00 4.33 83 PRO A O 6
ATOM 10904 N N . LEU A 1 84 ? 14.756 7.028 3.416 1.00 3.60 84 LEU A N 6
ATOM 10905 C CA . LEU A 1 84 ? 14.279 6.074 4.425 1.00 3.05 84 LEU A CA 6
ATOM 10906 C C . LEU A 1 84 ? 15.205 4.889 4.375 1.00 2.76 84 LEU A C 6
ATOM 10907 O O . LEU A 1 84 ? 16.009 4.627 5.269 1.00 3.30 84 LEU A O 6
ATOM 10923 N N . CYS A 1 85 ? 15.067 4.217 3.274 1.00 2.66 85 CYS A N 6
ATOM 10924 C CA . CYS A 1 85 ? 15.905 3.111 2.877 1.00 3.24 85 CYS A CA 6
ATOM 10925 C C . CYS A 1 85 ? 15.497 2.688 1.510 1.00 3.77 85 CYS A C 6
ATOM 10926 O O . CYS A 1 85 ? 16.263 2.738 0.548 1.00 4.31 85 CYS A O 6
ATOM 10933 N N . GLY A 1 86 ? 14.276 2.271 1.452 1.00 4.00 86 GLY A N 6
ATOM 10934 C CA . GLY A 1 86 ? 13.673 1.944 0.185 1.00 4.75 86 GLY A CA 6
ATOM 10935 C C . GLY A 1 86 ? 12.695 2.997 -0.295 1.00 4.42 86 GLY A C 6
ATOM 10936 O O . GLY A 1 86 ? 12.884 3.565 -1.369 1.00 5.13 86 GLY A O 6
ATOM 10940 N N . LYS A 1 87 ? 11.668 3.286 0.518 1.00 3.51 87 LYS A N 6
ATOM 10941 C CA . LYS A 1 87 ? 10.587 4.202 0.133 1.00 3.25 87 LYS A CA 6
ATOM 10942 C C . LYS A 1 87 ? 9.803 4.672 1.368 1.00 2.57 87 LYS A C 6
ATOM 10943 O O . LYS A 1 87 ? 10.093 4.255 2.491 1.00 2.57 87 LYS A O 6
ATOM 10962 N N . ARG A 1 88 ? 8.825 5.556 1.147 1.00 2.48 88 ARG A N 6
ATOM 10963 C CA . ARG A 1 88 ? 7.791 5.867 2.146 1.00 2.17 88 ARG A CA 6
ATOM 10964 C C . ARG A 1 88 ? 6.516 6.339 1.438 1.00 1.70 88 ARG A C 6
ATOM 10965 O O . ARG A 1 88 ? 6.435 7.495 1.014 1.00 2.18 88 ARG A O 6
ATOM 10986 N N . TYR A 1 89 ? 5.528 5.461 1.326 1.00 1.34 89 TYR A N 6
ATOM 10987 C CA . TYR A 1 89 ? 4.325 5.740 0.536 1.00 1.31 89 TYR A CA 6
ATOM 10988 C C . TYR A 1 89 ? 3.075 5.122 1.167 1.00 1.05 89 TYR A C 6
ATOM 10989 O O . TYR A 1 89 ? 3.160 4.165 1.937 1.00 1.43 89 TYR A O 6
ATOM 11007 N N . GLU A 1 90 ? 1.922 5.683 0.814 1.00 0.79 90 GLU A N 6
ATOM 11008 C CA . GLU A 1 90 ? 0.632 5.265 1.352 1.00 0.71 90 GLU A CA 6
ATOM 11009 C C . GLU A 1 90 ? -0.400 5.125 0.239 1.00 0.53 90 GLU A C 6
ATOM 11010 O O . GLU A 1 90 ? -0.449 5.955 -0.668 1.00 0.63 90 GLU A O 6
ATOM 11022 N N . LEU A 1 91 ? -1.216 4.080 0.302 1.00 0.50 91 LEU A N 6
ATOM 11023 C CA . LEU A 1 91 ? -2.384 4.000 -0.562 1.00 0.43 91 LEU A CA 6
ATOM 11024 C C . LEU A 1 91 ? -3.622 4.220 0.279 1.00 0.43 91 LEU A C 6
ATOM 11025 O O . LEU A 1 91 ? -3.675 3.793 1.427 1.00 0.57 91 LEU A O 6
ATOM 11041 N N . SER A 1 92 ? -4.605 4.903 -0.272 1.00 0.43 92 SER A N 6
ATOM 11042 C CA . SER A 1 92 ? -5.819 5.186 0.470 1.00 0.48 92 SER A CA 6
ATOM 11043 C C . SER A 1 92 ? -7.041 4.953 -0.398 1.00 0.43 92 SER A C 6
ATOM 11044 O O . SER A 1 92 ? -7.130 5.464 -1.504 1.00 0.51 92 SER A O 6
ATOM 11052 N N . ALA A 1 93 ? -7.984 4.193 0.109 1.00 0.52 93 ALA A N 6
ATOM 11053 C CA . ALA A 1 93 ? -9.088 3.742 -0.706 1.00 0.54 93 ALA A CA 6
ATOM 11054 C C . ALA A 1 93 ? -10.322 4.639 -0.613 1.00 0.62 93 ALA A C 6
ATOM 11055 O O . ALA A 1 93 ? -10.668 5.136 0.455 1.00 0.83 93 ALA A O 6
ATOM 11062 N N . ARG A 1 94 ? -10.904 4.864 -1.795 1.00 0.91 94 ARG A N 6
ATOM 11063 C CA . ARG A 1 94 ? -12.202 5.540 -2.039 1.00 1.26 94 ARG A CA 6
ATOM 11064 C C . ARG A 1 94 ? -12.556 6.772 -1.248 1.00 0.70 94 ARG A C 6
ATOM 11065 O O . ARG A 1 94 ? -13.691 7.235 -1.349 1.00 1.17 94 ARG A O 6
ATOM 11086 N N . MET A 1 95 ? -11.652 7.331 -0.490 1.00 0.84 95 MET A N 6
ATOM 11087 C CA . MET A 1 95 ? -11.670 8.779 -0.359 1.00 1.41 95 MET A CA 6
ATOM 11088 C C . MET A 1 95 ? -12.060 9.398 -1.729 1.00 1.48 95 MET A C 6
ATOM 11089 O O . MET A 1 95 ? -12.653 10.477 -1.803 1.00 2.12 95 MET A O 6
ATOM 11103 N N . ASP A 1 96 ? -11.716 8.632 -2.785 1.00 1.26 96 ASP A N 6
ATOM 11104 C CA . ASP A 1 96 ? -11.983 8.919 -4.192 1.00 1.45 96 ASP A CA 6
ATOM 11105 C C . ASP A 1 96 ? -11.002 8.094 -5.032 1.00 1.30 96 ASP A C 6
ATOM 11106 O O . ASP A 1 96 ? -10.093 8.652 -5.648 1.00 1.97 96 ASP A O 6
ATOM 11115 N N . ALA A 1 97 ? -11.178 6.749 -5.001 1.00 0.84 97 ALA A N 6
ATOM 11116 C CA . ALA A 1 97 ? -10.262 5.792 -5.651 1.00 0.62 97 ALA A CA 6
ATOM 11117 C C . ALA A 1 97 ? -9.125 5.454 -4.720 1.00 0.60 97 ALA A C 6
ATOM 11118 O O . ALA A 1 97 ? -9.086 5.900 -3.577 1.00 0.92 97 ALA A O 6
ATOM 11125 N N . ILE A 1 98 ? -8.224 4.642 -5.217 1.00 0.39 98 ILE A N 6
ATOM 11126 C CA . ILE A 1 98 ? -7.059 4.244 -4.475 1.00 0.34 98 ILE A CA 6
ATOM 11127 C C . ILE A 1 98 ? -5.956 5.255 -4.690 1.00 0.32 98 ILE A C 6
ATOM 11128 O O . ILE A 1 98 ? -5.382 5.368 -5.774 1.00 0.35 98 ILE A O 6
ATOM 11144 N N . TYR A 1 99 ? -5.702 6.004 -3.649 1.00 0.40 99 TYR A N 6
ATOM 11145 C CA . TYR A 1 99 ? -4.744 7.089 -3.690 1.00 0.53 99 TYR A CA 6
ATOM 11146 C C . TYR A 1 99 ? -3.340 6.567 -3.516 1.00 0.63 99 TYR A C 6
ATOM 11147 O O . TYR A 1 99 ? -3.105 5.652 -2.740 1.00 0.86 99 TYR A O 6
ATOM 11165 N N . PHE A 1 100 ? -2.423 7.146 -4.256 1.00 0.72 100 PHE A N 6
ATOM 11166 C CA . PHE A 1 100 ? -1.018 6.904 -4.052 1.00 0.91 100 PHE A CA 6
ATOM 11167 C C . PHE A 1 100 ? -0.402 8.167 -3.474 1.00 1.25 100 PHE A C 6
ATOM 11168 O O . PHE A 1 100 ? -0.297 9.185 -4.163 1.00 1.90 100 PHE A O 6
ATOM 11185 N N . LYS A 1 101 ? -0.029 8.124 -2.210 1.00 1.07 101 LYS A N 6
ATOM 11186 C CA . LYS A 1 101 ? 0.492 9.307 -1.561 1.00 1.43 101 LYS A CA 6
ATOM 11187 C C . LYS A 1 101 ? 1.998 9.287 -1.535 1.00 1.37 101 LYS A C 6
ATOM 11188 O O . LYS A 1 101 ? 2.624 8.295 -1.162 1.00 1.55 101 LYS A O 6
ATOM 11207 N N . MET A 1 102 ? 2.558 10.405 -1.936 1.00 1.76 102 MET A N 6
ATOM 11208 C CA . MET A 1 102 ? 3.989 10.580 -1.990 1.00 2.21 102 MET A CA 6
ATOM 11209 C C . MET A 1 102 ? 4.404 11.617 -0.971 1.00 2.42 102 MET A C 6
ATOM 11210 O O . MET A 1 102 ? 3.565 12.326 -0.421 1.00 2.62 102 MET A O 6
ATOM 11224 N N . ASP A 1 103 ? 5.687 11.673 -0.683 1.00 2.92 103 ASP A N 6
ATOM 11225 C CA . ASP A 1 103 ? 6.205 12.689 0.212 1.00 3.46 103 ASP A CA 6
ATOM 11226 C C . ASP A 1 103 ? 6.343 13.993 -0.540 1.00 3.62 103 ASP A C 6
ATOM 11227 O O . ASP A 1 103 ? 6.364 13.987 -1.774 1.00 3.77 103 ASP A O 6
ATOM 11236 N N . GLU A 1 104 ? 6.511 15.086 0.203 1.00 4.02 104 GLU A N 6
ATOM 11237 C CA . GLU A 1 104 ? 6.581 16.436 -0.327 1.00 4.43 104 GLU A CA 6
ATOM 11238 C C . GLU A 1 104 ? 5.317 16.863 -1.096 1.00 4.28 104 GLU A C 6
ATOM 11239 O O . GLU A 1 104 ? 4.889 18.016 -1.006 1.00 4.73 104 GLU A O 6
ATOM 11251 N N . ARG A 1 105 ? 4.726 15.940 -1.838 1.00 3.93 105 ARG A N 6
ATOM 11252 C CA . ARG A 1 105 ? 3.583 16.248 -2.697 1.00 3.96 105 ARG A CA 6
ATOM 11253 C C . ARG A 1 105 ? 2.315 15.537 -2.208 1.00 3.41 105 ARG A C 6
ATOM 11254 O O . ARG A 1 105 ? 2.392 14.515 -1.530 1.00 3.35 105 ARG A O 6
ATOM 11275 N N . PRO A 1 106 ? 1.129 16.085 -2.541 1.00 3.33 106 PRO A N 6
ATOM 11276 C CA . PRO A 1 106 ? -0.165 15.534 -2.102 1.00 3.10 106 PRO A CA 6
ATOM 11277 C C . PRO A 1 106 ? -0.511 14.200 -2.774 1.00 2.43 106 PRO A C 6
ATOM 11278 O O . PRO A 1 106 ? -0.003 13.880 -3.850 1.00 2.29 106 PRO A O 6
ATOM 11289 N N . PRO A 1 107 ? -1.389 13.407 -2.128 1.00 2.31 107 PRO A N 6
ATOM 11290 C CA . PRO A 1 107 ? -1.820 12.095 -2.636 1.00 1.85 107 PRO A CA 6
ATOM 11291 C C . PRO A 1 107 ? -2.615 12.189 -3.934 1.00 1.51 107 PRO A C 6
ATOM 11292 O O . PRO A 1 107 ? -3.481 13.050 -4.084 1.00 1.80 107 PRO A O 6
ATOM 11303 N N . GLN A 1 108 ? -2.325 11.287 -4.863 1.00 1.09 108 GLN A N 6
ATOM 11304 C CA . GLN A 1 108 ? -2.999 11.271 -6.157 1.00 0.94 108 GLN A CA 6
ATOM 11305 C C . GLN A 1 108 ? -3.771 9.973 -6.363 1.00 0.70 108 GLN A C 6
ATOM 11306 O O . GLN A 1 108 ? -3.281 8.896 -6.034 1.00 0.64 108 GLN A O 6
ATOM 11320 N N . PRO A 1 109 ? -5.002 10.066 -6.886 1.00 0.68 109 PRO A N 6
ATOM 11321 C CA . PRO A 1 109 ? -5.801 8.893 -7.278 1.00 0.55 109 PRO A CA 6
ATOM 11322 C C . PRO A 1 109 ? -5.082 8.035 -8.318 1.00 0.56 109 PRO A C 6
ATOM 11323 O O . PRO A 1 109 ? -5.109 8.345 -9.511 1.00 0.80 109 PRO A O 6
ATOM 11334 N N . LEU A 1 110 ? -4.460 6.954 -7.874 1.00 0.49 110 LEU A N 6
ATOM 11335 C CA . LEU A 1 110 ? -3.632 6.149 -8.759 1.00 0.61 110 LEU A CA 6
ATOM 11336 C C . LEU A 1 110 ? -4.361 4.914 -9.250 1.00 0.51 110 LEU A C 6
ATOM 11337 O O . LEU A 1 110 ? -4.000 4.342 -10.281 1.00 0.62 110 LEU A O 6
ATOM 11353 N N . ASN A 1 111 ? -5.400 4.518 -8.548 1.00 0.42 111 ASN A N 6
ATOM 11354 C CA . ASN A 1 111 ? -6.029 3.248 -8.817 1.00 0.48 111 ASN A CA 6
ATOM 11355 C C . ASN A 1 111 ? -7.416 3.322 -8.273 1.00 0.42 111 ASN A C 6
ATOM 11356 O O . ASN A 1 111 ? -7.803 4.353 -7.761 1.00 0.50 111 ASN A O 6
ATOM 11367 N N . LYS A 1 112 ? -8.160 2.264 -8.382 1.00 0.59 112 LYS A N 6
ATOM 11368 C CA . LYS A 1 112 ? -9.427 2.181 -7.714 1.00 0.60 112 LYS A CA 6
ATOM 11369 C C . LYS A 1 112 ? -9.772 0.743 -7.502 1.00 0.72 112 LYS A C 6
ATOM 11370 O O . LYS A 1 112 ? -9.428 -0.123 -8.302 1.00 0.84 112 LYS A O 6
ATOM 11389 N N . TRP A 1 113 ? -10.469 0.508 -6.445 1.00 0.77 113 TRP A N 6
ATOM 11390 C CA . TRP A 1 113 ? -10.915 -0.806 -6.123 1.00 0.97 113 TRP A CA 6
ATOM 11391 C C . TRP A 1 113 ? -12.310 -1.020 -6.646 1.00 1.02 113 TRP A C 6
ATOM 11392 O O . TRP A 1 113 ? -13.118 -0.094 -6.736 1.00 1.12 113 TRP A O 6
ATOM 11413 N N . ARG A 1 114 ? -12.557 -2.248 -7.005 1.00 1.34 114 ARG A N 6
ATOM 11414 C CA . ARG A 1 114 ? -13.816 -2.663 -7.560 1.00 1.50 114 ARG A CA 6
ATOM 11415 C C . ARG A 1 114 ? -14.862 -2.835 -6.476 1.00 1.82 114 ARG A C 6
ATOM 11416 O O . ARG A 1 114 ? -14.545 -2.820 -5.289 1.00 2.41 114 ARG A O 6
ATOM 11437 N N . SER A 1 115 ? -16.088 -3.065 -6.908 1.00 2.02 115 SER A N 6
ATOM 11438 C CA . SER A 1 115 ? -17.223 -3.216 -6.014 1.00 2.76 115 SER A CA 6
ATOM 11439 C C . SER A 1 115 ? -18.492 -3.387 -6.840 1.00 3.19 115 SER A C 6
ATOM 11440 O O . SER A 1 115 ? -18.931 -2.399 -7.473 1.00 3.60 115 SER A O 6
ATOM 11449 N N . ALA A 1 1 ? 18.843 7.574 5.079 1.00 6.29 1 ALA A N 7
ATOM 11450 C CA . ALA A 1 1 ? 18.591 7.553 3.619 1.00 5.64 1 ALA A CA 7
ATOM 11451 C C . ALA A 1 1 ? 19.892 7.375 2.839 1.00 5.66 1 ALA A C 7
ATOM 11452 O O . ALA A 1 1 ? 19.888 7.356 1.607 1.00 5.80 1 ALA A O 7
ATOM 11461 N N . MET A 1 2 ? 21.005 7.240 3.554 1.00 5.85 2 MET A N 7
ATOM 11462 C CA . MET A 1 2 ? 22.304 7.074 2.911 1.00 6.17 2 MET A CA 7
ATOM 11463 C C . MET A 1 2 ? 22.494 5.637 2.454 1.00 5.91 2 MET A C 7
ATOM 11464 O O . MET A 1 2 ? 22.817 5.382 1.295 1.00 6.19 2 MET A O 7
ATOM 11478 N N . GLY A 1 3 ? 22.288 4.701 3.369 1.00 5.74 3 GLY A N 7
ATOM 11479 C CA . GLY A 1 3 ? 22.367 3.296 3.022 1.00 5.81 3 GLY A CA 7
ATOM 11480 C C . GLY A 1 3 ? 21.039 2.782 2.525 1.00 5.28 3 GLY A C 7
ATOM 11481 O O . GLY A 1 3 ? 20.552 3.211 1.475 1.00 5.54 3 GLY A O 7
ATOM 11485 N N . CYS A 1 4 ? 20.446 1.867 3.265 1.00 4.84 4 CYS A N 7
ATOM 11486 C CA . CYS A 1 4 ? 19.107 1.417 2.955 1.00 4.49 4 CYS A CA 7
ATOM 11487 C C . CYS A 1 4 ? 18.327 1.097 4.215 1.00 4.00 4 CYS A C 7
ATOM 11488 O O . CYS A 1 4 ? 18.875 1.080 5.320 1.00 4.30 4 CYS A O 7
ATOM 11495 N N . LYS A 1 5 ? 17.042 0.860 4.034 1.00 3.56 5 LYS A N 7
ATOM 11496 C CA . LYS A 1 5 ? 16.104 0.803 5.125 1.00 3.21 5 LYS A CA 7
ATOM 11497 C C . LYS A 1 5 ? 14.936 -0.109 4.799 1.00 2.60 5 LYS A C 7
ATOM 11498 O O . LYS A 1 5 ? 14.446 -0.090 3.671 1.00 2.48 5 LYS A O 7
ATOM 11517 N N . GLU A 1 6 ? 14.504 -0.916 5.768 1.00 2.54 6 GLU A N 7
ATOM 11518 C CA . GLU A 1 6 ? 13.221 -1.597 5.670 1.00 2.10 6 GLU A CA 7
ATOM 11519 C C . GLU A 1 6 ? 12.122 -0.551 5.495 1.00 1.84 6 GLU A C 7
ATOM 11520 O O . GLU A 1 6 ? 11.750 0.154 6.433 1.00 2.27 6 GLU A O 7
ATOM 11532 N N . ILE A 1 7 ? 11.629 -0.462 4.276 1.00 1.34 7 ILE A N 7
ATOM 11533 C CA . ILE A 1 7 ? 10.726 0.601 3.865 1.00 1.10 7 ILE A CA 7
ATOM 11534 C C . ILE A 1 7 ? 9.318 0.351 4.381 1.00 0.99 7 ILE A C 7
ATOM 11535 O O . ILE A 1 7 ? 8.917 -0.797 4.555 1.00 1.30 7 ILE A O 7
ATOM 11551 N N . GLU A 1 8 ? 8.563 1.423 4.588 1.00 0.87 8 GLU A N 7
ATOM 11552 C CA . GLU A 1 8 ? 7.264 1.321 5.224 1.00 0.93 8 GLU A CA 7
ATOM 11553 C C . GLU A 1 8 ? 6.174 1.516 4.189 1.00 0.86 8 GLU A C 7
ATOM 11554 O O . GLU A 1 8 ? 6.415 2.092 3.127 1.00 1.29 8 GLU A O 7
ATOM 11566 N N . ILE A 1 9 ? 4.991 1.002 4.492 1.00 0.65 9 ILE A N 7
ATOM 11567 C CA . ILE A 1 9 ? 3.860 1.052 3.590 1.00 0.68 9 ILE A CA 7
ATOM 11568 C C . ILE A 1 9 ? 2.542 1.155 4.371 1.00 0.53 9 ILE A C 7
ATOM 11569 O O . ILE A 1 9 ? 2.160 0.195 5.037 1.00 0.68 9 ILE A O 7
ATOM 11585 N N . VAL A 1 10 ? 1.852 2.309 4.348 1.00 0.51 10 VAL A N 7
ATOM 11586 C CA . VAL A 1 10 ? 0.524 2.353 4.983 1.00 0.46 10 VAL A CA 7
ATOM 11587 C C . VAL A 1 10 ? -0.589 2.024 4.009 1.00 0.41 10 VAL A C 7
ATOM 11588 O O . VAL A 1 10 ? -0.564 2.410 2.840 1.00 0.44 10 VAL A O 7
ATOM 11601 N N . ILE A 1 11 ? -1.552 1.280 4.524 1.00 0.40 11 ILE A N 7
ATOM 11602 C CA . ILE A 1 11 ? -2.807 1.060 3.854 1.00 0.40 11 ILE A CA 7
ATOM 11603 C C . ILE A 1 11 ? -3.876 1.852 4.577 1.00 0.44 11 ILE A C 7
ATOM 11604 O O . ILE A 1 11 ? -4.132 1.636 5.761 1.00 0.50 11 ILE A O 7
ATOM 11620 N N . LYS A 1 12 ? -4.454 2.797 3.881 1.00 0.46 12 LYS A N 7
ATOM 11621 C CA . LYS A 1 12 ? -5.502 3.619 4.454 1.00 0.52 12 LYS A CA 7
ATOM 11622 C C . LYS A 1 12 ? -6.817 3.264 3.788 1.00 0.50 12 LYS A C 7
ATOM 11623 O O . LYS A 1 12 ? -6.830 2.818 2.644 1.00 0.62 12 LYS A O 7
ATOM 11642 N N . ASN A 1 13 ? -7.909 3.444 4.491 1.00 0.55 13 ASN A N 7
ATOM 11643 C CA . ASN A 1 13 ? -9.219 3.307 3.891 1.00 0.59 13 ASN A CA 7
ATOM 11644 C C . ASN A 1 13 ? -10.129 4.385 4.446 1.00 0.58 13 ASN A C 7
ATOM 11645 O O . ASN A 1 13 ? -10.373 4.444 5.645 1.00 0.95 13 ASN A O 7
ATOM 11656 N N . THR A 1 14 ? -10.589 5.264 3.577 1.00 0.47 14 THR A N 7
ATOM 11657 C CA . THR A 1 14 ? -11.344 6.419 4.011 1.00 0.74 14 THR A CA 7
ATOM 11658 C C . THR A 1 14 ? -12.268 6.966 2.915 1.00 0.54 14 THR A C 7
ATOM 11659 O O . THR A 1 14 ? -11.947 7.927 2.215 1.00 0.70 14 THR A O 7
ATOM 11670 N N . LEU A 1 15 ? -13.405 6.319 2.712 1.00 0.49 15 LEU A N 7
ATOM 11671 C CA . LEU A 1 15 ? -14.447 6.922 1.914 1.00 0.68 15 LEU A CA 7
ATOM 11672 C C . LEU A 1 15 ? -15.332 7.715 2.853 1.00 0.84 15 LEU A C 7
ATOM 11673 O O . LEU A 1 15 ? -16.181 8.505 2.447 1.00 1.18 15 LEU A O 7
ATOM 11689 N N . GLY A 1 16 ? -15.096 7.462 4.129 1.00 0.72 16 GLY A N 7
ATOM 11690 C CA . GLY A 1 16 ? -15.874 8.029 5.193 1.00 0.87 16 GLY A CA 7
ATOM 11691 C C . GLY A 1 16 ? -16.104 6.995 6.268 1.00 0.77 16 GLY A C 7
ATOM 11692 O O . GLY A 1 16 ? -15.511 5.918 6.205 1.00 1.27 16 GLY A O 7
ATOM 11696 N N . PRO A 1 17 ? -16.960 7.274 7.255 1.00 0.67 17 PRO A N 7
ATOM 11697 C CA . PRO A 1 17 ? -17.168 6.385 8.409 1.00 0.76 17 PRO A CA 7
ATOM 11698 C C . PRO A 1 17 ? -17.487 4.941 8.015 1.00 0.88 17 PRO A C 7
ATOM 11699 O O . PRO A 1 17 ? -18.238 4.694 7.070 1.00 1.27 17 PRO A O 7
ATOM 11710 N N . SER A 1 18 ? -16.870 4.000 8.730 1.00 1.06 18 SER A N 7
ATOM 11711 C CA . SER A 1 18 ? -17.156 2.570 8.587 1.00 1.31 18 SER A CA 7
ATOM 11712 C C . SER A 1 18 ? -16.766 2.017 7.211 1.00 1.10 18 SER A C 7
ATOM 11713 O O . SER A 1 18 ? -17.367 1.052 6.731 1.00 1.50 18 SER A O 7
ATOM 11721 N N . ARG A 1 19 ? -15.774 2.624 6.573 1.00 0.81 19 ARG A N 7
ATOM 11722 C CA . ARG A 1 19 ? -15.172 2.035 5.385 1.00 0.66 19 ARG A CA 7
ATOM 11723 C C . ARG A 1 19 ? -14.108 1.052 5.813 1.00 0.64 19 ARG A C 7
ATOM 11724 O O . ARG A 1 19 ? -13.166 1.433 6.512 1.00 1.02 19 ARG A O 7
ATOM 11745 N N . ILE A 1 20 ? -14.262 -0.207 5.426 1.00 0.52 20 ILE A N 7
ATOM 11746 C CA . ILE A 1 20 ? -13.289 -1.223 5.788 1.00 0.51 20 ILE A CA 7
ATOM 11747 C C . ILE A 1 20 ? -12.870 -2.041 4.570 1.00 0.54 20 ILE A C 7
ATOM 11748 O O . ILE A 1 20 ? -13.654 -2.831 4.040 1.00 0.76 20 ILE A O 7
ATOM 11764 N N . LEU A 1 21 ? -11.639 -1.843 4.127 1.00 0.50 21 LEU A N 7
ATOM 11765 C CA . LEU A 1 21 ? -11.080 -2.625 3.028 1.00 0.55 21 LEU A CA 7
ATOM 11766 C C . LEU A 1 21 ? -9.881 -3.418 3.517 1.00 0.52 21 LEU A C 7
ATOM 11767 O O . LEU A 1 21 ? -9.020 -2.888 4.224 1.00 0.75 21 LEU A O 7
ATOM 11783 N N . GLN A 1 22 ? -9.847 -4.694 3.169 1.00 0.47 22 GLN A N 7
ATOM 11784 C CA . GLN A 1 22 ? -8.764 -5.561 3.561 1.00 0.47 22 GLN A CA 7
ATOM 11785 C C . GLN A 1 22 ? -7.778 -5.715 2.413 1.00 0.42 22 GLN A C 7
ATOM 11786 O O . GLN A 1 22 ? -8.172 -5.982 1.283 1.00 0.51 22 GLN A O 7
ATOM 11800 N N . TYR A 1 23 ? -6.502 -5.532 2.703 1.00 0.42 23 TYR A N 7
ATOM 11801 C CA . TYR A 1 23 ? -5.475 -5.618 1.681 1.00 0.42 23 TYR A CA 7
ATOM 11802 C C . TYR A 1 23 ? -4.609 -6.835 1.933 1.00 0.41 23 TYR A C 7
ATOM 11803 O O . TYR A 1 23 ? -4.480 -7.294 3.069 1.00 0.49 23 TYR A O 7
ATOM 11821 N N . HIS A 1 24 ? -4.026 -7.355 0.879 1.00 0.50 24 HIS A N 7
ATOM 11822 C CA . HIS A 1 24 ? -3.017 -8.376 1.012 1.00 0.57 24 HIS A CA 7
ATOM 11823 C C . HIS A 1 24 ? -1.766 -7.966 0.271 1.00 0.60 24 HIS A C 7
ATOM 11824 O O . HIS A 1 24 ? -1.749 -7.944 -0.952 1.00 0.58 24 HIS A O 7
ATOM 11839 N N . CYS A 1 25 ? -0.722 -7.651 1.005 1.00 0.71 25 CYS A N 7
ATOM 11840 C CA . CYS A 1 25 ? 0.519 -7.265 0.377 1.00 0.74 25 CYS A CA 7
ATOM 11841 C C . CYS A 1 25 ? 1.541 -8.397 0.410 1.00 0.91 25 CYS A C 7
ATOM 11842 O O . CYS A 1 25 ? 1.900 -8.895 1.474 1.00 1.01 25 CYS A O 7
ATOM 11849 N N . ARG A 1 26 ? 1.938 -8.843 -0.782 1.00 1.14 26 ARG A N 7
ATOM 11850 C CA . ARG A 1 26 ? 2.935 -9.905 -0.944 1.00 1.38 26 ARG A CA 7
ATOM 11851 C C . ARG A 1 26 ? 3.601 -9.797 -2.315 1.00 1.87 26 ARG A C 7
ATOM 11852 O O . ARG A 1 26 ? 2.908 -9.579 -3.306 1.00 2.24 26 ARG A O 7
ATOM 11873 N N . SER A 1 27 ? 4.927 -9.931 -2.372 1.00 2.10 27 SER A N 7
ATOM 11874 C CA . SER A 1 27 ? 5.657 -9.994 -3.646 1.00 2.66 27 SER A CA 7
ATOM 11875 C C . SER A 1 27 ? 7.119 -10.366 -3.411 1.00 2.39 27 SER A C 7
ATOM 11876 O O . SER A 1 27 ? 7.590 -10.364 -2.274 1.00 2.70 27 SER A O 7
ATOM 11884 N N . GLY A 1 28 ? 7.818 -10.715 -4.488 1.00 2.45 28 GLY A N 7
ATOM 11885 C CA . GLY A 1 28 ? 9.259 -10.900 -4.428 1.00 2.54 28 GLY A CA 7
ATOM 11886 C C . GLY A 1 28 ? 9.674 -12.172 -3.713 1.00 2.68 28 GLY A C 7
ATOM 11887 O O . GLY A 1 28 ? 10.196 -13.101 -4.331 1.00 3.22 28 GLY A O 7
ATOM 11891 N N . ASN A 1 29 ? 9.430 -12.200 -2.416 1.00 2.60 29 ASN A N 7
ATOM 11892 C CA . ASN A 1 29 ? 9.826 -13.305 -1.551 1.00 2.96 29 ASN A CA 7
ATOM 11893 C C . ASN A 1 29 ? 9.234 -13.091 -0.166 1.00 2.76 29 ASN A C 7
ATOM 11894 O O . ASN A 1 29 ? 8.911 -14.045 0.544 1.00 3.04 29 ASN A O 7
ATOM 11905 N N . THR A 1 30 ? 9.085 -11.827 0.202 1.00 2.45 30 THR A N 7
ATOM 11906 C CA . THR A 1 30 ? 8.536 -11.462 1.490 1.00 2.33 30 THR A CA 7
ATOM 11907 C C . THR A 1 30 ? 7.022 -11.330 1.419 1.00 2.07 30 THR A C 7
ATOM 11908 O O . THR A 1 30 ? 6.486 -10.633 0.554 1.00 2.10 30 THR A O 7
ATOM 11919 N N . ASN A 1 31 ? 6.341 -12.006 2.326 1.00 1.97 31 ASN A N 7
ATOM 11920 C CA . ASN A 1 31 ? 4.885 -12.050 2.304 1.00 1.75 31 ASN A CA 7
ATOM 11921 C C . ASN A 1 31 ? 4.289 -12.191 3.704 1.00 1.78 31 ASN A C 7
ATOM 11922 O O . ASN A 1 31 ? 4.268 -13.272 4.287 1.00 2.34 31 ASN A O 7
ATOM 11933 N N . VAL A 1 32 ? 3.821 -11.074 4.242 1.00 1.39 32 VAL A N 7
ATOM 11934 C CA . VAL A 1 32 ? 3.127 -11.053 5.519 1.00 1.52 32 VAL A CA 7
ATOM 11935 C C . VAL A 1 32 ? 2.264 -9.797 5.635 1.00 1.38 32 VAL A C 7
ATOM 11936 O O . VAL A 1 32 ? 2.765 -8.700 5.889 1.00 2.10 32 VAL A O 7
ATOM 11949 N N . GLY A 1 33 ? 0.969 -9.947 5.395 1.00 1.00 33 GLY A N 7
ATOM 11950 C CA . GLY A 1 33 ? 0.081 -8.810 5.494 1.00 1.43 33 GLY A CA 7
ATOM 11951 C C . GLY A 1 33 ? -1.254 -9.013 4.807 1.00 0.99 33 GLY A C 7
ATOM 11952 O O . GLY A 1 33 ? -1.377 -8.780 3.600 1.00 1.13 33 GLY A O 7
ATOM 11956 N N . VAL A 1 34 ? -2.248 -9.460 5.567 1.00 0.80 34 VAL A N 7
ATOM 11957 C CA . VAL A 1 34 ? -3.632 -9.472 5.103 1.00 0.56 34 VAL A CA 7
ATOM 11958 C C . VAL A 1 34 ? -4.528 -8.878 6.189 1.00 0.63 34 VAL A C 7
ATOM 11959 O O . VAL A 1 34 ? -4.995 -9.602 7.068 1.00 1.03 34 VAL A O 7
ATOM 11972 N N . GLN A 1 35 ? -4.761 -7.578 6.156 1.00 0.63 35 GLN A N 7
ATOM 11973 C CA . GLN A 1 35 ? -5.457 -6.922 7.224 1.00 0.85 35 GLN A CA 7
ATOM 11974 C C . GLN A 1 35 ? -6.441 -5.883 6.679 1.00 0.70 35 GLN A C 7
ATOM 11975 O O . GLN A 1 35 ? -6.307 -5.435 5.544 1.00 0.82 35 GLN A O 7
ATOM 11989 N N . TYR A 1 36 ? -7.438 -5.523 7.482 1.00 0.78 36 TYR A N 7
ATOM 11990 C CA . TYR A 1 36 ? -8.453 -4.562 7.067 1.00 0.73 36 TYR A CA 7
ATOM 11991 C C . TYR A 1 36 ? -8.290 -3.241 7.797 1.00 0.78 36 TYR A C 7
ATOM 11992 O O . TYR A 1 36 ? -7.743 -3.201 8.899 1.00 1.06 36 TYR A O 7
ATOM 12010 N N . LEU A 1 37 ? -8.765 -2.163 7.185 1.00 0.72 37 LEU A N 7
ATOM 12011 C CA . LEU A 1 37 ? -8.578 -0.836 7.751 1.00 0.89 37 LEU A CA 7
ATOM 12012 C C . LEU A 1 37 ? -9.871 -0.066 7.882 1.00 0.70 37 LEU A C 7
ATOM 12013 O O . LEU A 1 37 ? -10.796 -0.240 7.097 1.00 0.61 37 LEU A O 7
ATOM 12029 N N . ASN A 1 38 ? -9.904 0.788 8.890 1.00 0.78 38 ASN A N 7
ATOM 12030 C CA . ASN A 1 38 ? -11.050 1.630 9.163 1.00 0.73 38 ASN A CA 7
ATOM 12031 C C . ASN A 1 38 ? -10.799 3.033 8.632 1.00 0.68 38 ASN A C 7
ATOM 12032 O O . ASN A 1 38 ? -9.659 3.409 8.354 1.00 0.75 38 ASN A O 7
ATOM 12043 N N . PHE A 1 39 ? -11.861 3.821 8.540 1.00 0.68 39 PHE A N 7
ATOM 12044 C CA . PHE A 1 39 ? -11.756 5.228 8.151 1.00 0.72 39 PHE A CA 7
ATOM 12045 C C . PHE A 1 39 ? -10.935 6.013 9.165 1.00 0.83 39 PHE A C 7
ATOM 12046 O O . PHE A 1 39 ? -10.408 7.091 8.886 1.00 1.66 39 PHE A O 7
ATOM 12063 N N . LYS A 1 40 ? -10.818 5.437 10.332 1.00 0.86 40 LYS A N 7
ATOM 12064 C CA . LYS A 1 40 ? -10.049 6.017 11.423 1.00 0.97 40 LYS A CA 7
ATOM 12065 C C . LYS A 1 40 ? -8.632 5.419 11.495 1.00 0.72 40 LYS A C 7
ATOM 12066 O O . LYS A 1 40 ? -7.780 5.914 12.232 1.00 1.17 40 LYS A O 7
ATOM 12085 N N . GLY A 1 41 ? -8.361 4.390 10.696 1.00 0.71 41 GLY A N 7
ATOM 12086 C CA . GLY A 1 41 ? -7.149 3.629 10.884 1.00 1.13 41 GLY A CA 7
ATOM 12087 C C . GLY A 1 41 ? -6.282 3.513 9.644 1.00 0.94 41 GLY A C 7
ATOM 12088 O O . GLY A 1 41 ? -6.775 3.397 8.523 1.00 1.09 41 GLY A O 7
ATOM 12092 N N . THR A 1 42 ? -4.987 3.594 9.872 1.00 0.82 42 THR A N 7
ATOM 12093 C CA . THR A 1 42 ? -3.967 3.256 8.892 1.00 0.68 42 THR A CA 7
ATOM 12094 C C . THR A 1 42 ? -3.429 1.864 9.191 1.00 0.65 42 THR A C 7
ATOM 12095 O O . THR A 1 42 ? -3.714 1.301 10.249 1.00 0.75 42 THR A O 7
ATOM 12106 N N . ARG A 1 43 ? -2.658 1.313 8.278 1.00 0.58 43 ARG A N 7
ATOM 12107 C CA . ARG A 1 43 ? -2.001 0.048 8.522 1.00 0.58 43 ARG A CA 7
ATOM 12108 C C . ARG A 1 43 ? -0.590 0.174 8.060 1.00 0.52 43 ARG A C 7
ATOM 12109 O O . ARG A 1 43 ? -0.330 0.187 6.861 1.00 0.50 43 ARG A O 7
ATOM 12130 N N . ILE A 1 44 ? 0.325 0.262 8.986 1.00 0.52 44 ILE A N 7
ATOM 12131 C CA . ILE A 1 44 ? 1.684 0.451 8.596 1.00 0.51 44 ILE A CA 7
ATOM 12132 C C . ILE A 1 44 ? 2.489 -0.794 8.782 1.00 0.58 44 ILE A C 7
ATOM 12133 O O . ILE A 1 44 ? 2.757 -1.249 9.893 1.00 0.66 44 ILE A O 7
ATOM 12149 N N . ILE A 1 45 ? 2.819 -1.345 7.655 1.00 0.61 45 ILE A N 7
ATOM 12150 C CA . ILE A 1 45 ? 3.652 -2.469 7.532 1.00 0.74 45 ILE A CA 7
ATOM 12151 C C . ILE A 1 45 ? 4.982 -1.983 6.981 1.00 0.77 45 ILE A C 7
ATOM 12152 O O . ILE A 1 45 ? 5.026 -0.942 6.331 1.00 0.79 45 ILE A O 7
ATOM 12168 N N . LYS A 1 46 ? 6.061 -2.673 7.269 1.00 0.90 46 LYS A N 7
ATOM 12169 C CA . LYS A 1 46 ? 7.360 -2.204 6.837 1.00 0.97 46 LYS A CA 7
ATOM 12170 C C . LYS A 1 46 ? 8.324 -3.353 6.654 1.00 1.10 46 LYS A C 7
ATOM 12171 O O . LYS A 1 46 ? 8.389 -4.265 7.474 1.00 1.20 46 LYS A O 7
ATOM 12190 N N . PHE A 1 47 ? 9.084 -3.275 5.579 1.00 1.20 47 PHE A N 7
ATOM 12191 C CA . PHE A 1 47 ? 9.951 -4.354 5.158 1.00 1.41 47 PHE A CA 7
ATOM 12192 C C . PHE A 1 47 ? 10.884 -3.864 4.070 1.00 1.59 47 PHE A C 7
ATOM 12193 O O . PHE A 1 47 ? 10.425 -3.381 3.034 1.00 1.68 47 PHE A O 7
ATOM 12210 N N . LYS A 1 48 ? 12.175 -3.979 4.305 1.00 1.83 48 LYS A N 7
ATOM 12211 C CA . LYS A 1 48 ? 13.167 -3.756 3.262 1.00 2.13 48 LYS A CA 7
ATOM 12212 C C . LYS A 1 48 ? 14.590 -3.989 3.748 1.00 2.50 48 LYS A C 7
ATOM 12213 O O . LYS A 1 48 ? 15.426 -3.091 3.723 1.00 3.01 48 LYS A O 7
ATOM 12232 N N . ASP A 1 49 ? 14.854 -5.209 4.195 1.00 2.76 49 ASP A N 7
ATOM 12233 C CA . ASP A 1 49 ? 16.210 -5.617 4.539 1.00 3.32 49 ASP A CA 7
ATOM 12234 C C . ASP A 1 49 ? 16.817 -6.376 3.370 1.00 3.36 49 ASP A C 7
ATOM 12235 O O . ASP A 1 49 ? 18.038 -6.467 3.226 1.00 3.77 49 ASP A O 7
ATOM 12244 N N . ASP A 1 50 ? 15.935 -6.921 2.552 1.00 3.50 50 ASP A N 7
ATOM 12245 C CA . ASP A 1 50 ? 16.300 -7.590 1.317 1.00 3.96 50 ASP A CA 7
ATOM 12246 C C . ASP A 1 50 ? 15.037 -7.764 0.476 1.00 4.13 50 ASP A C 7
ATOM 12247 O O . ASP A 1 50 ? 14.396 -6.778 0.107 1.00 4.41 50 ASP A O 7
ATOM 12256 N N . GLY A 1 51 ? 14.654 -9.001 0.211 1.00 4.42 51 GLY A N 7
ATOM 12257 C CA . GLY A 1 51 ? 13.408 -9.265 -0.490 1.00 5.01 51 GLY A CA 7
ATOM 12258 C C . GLY A 1 51 ? 13.537 -9.243 -2.004 1.00 5.12 51 GLY A C 7
ATOM 12259 O O . GLY A 1 51 ? 12.524 -9.313 -2.701 1.00 5.72 51 GLY A O 7
ATOM 12263 N N . THR A 1 52 ? 14.779 -9.145 -2.497 1.00 4.86 52 THR A N 7
ATOM 12264 C CA . THR A 1 52 ? 15.106 -9.135 -3.939 1.00 5.25 52 THR A CA 7
ATOM 12265 C C . THR A 1 52 ? 14.466 -7.968 -4.706 1.00 5.04 52 THR A C 7
ATOM 12266 O O . THR A 1 52 ? 13.333 -7.562 -4.442 1.00 4.76 52 THR A O 7
ATOM 12277 N N . GLU A 1 53 ? 15.196 -7.453 -5.691 1.00 5.50 53 GLU A N 7
ATOM 12278 C CA . GLU A 1 53 ? 14.735 -6.338 -6.518 1.00 5.71 53 GLU A CA 7
ATOM 12279 C C . GLU A 1 53 ? 13.683 -6.796 -7.529 1.00 5.89 53 GLU A C 7
ATOM 12280 O O . GLU A 1 53 ? 13.693 -6.376 -8.687 1.00 6.33 53 GLU A O 7
ATOM 12292 N N . ARG A 1 54 ? 12.781 -7.658 -7.091 1.00 5.89 54 ARG A N 7
ATOM 12293 C CA . ARG A 1 54 ? 11.753 -8.199 -7.969 1.00 6.41 54 ARG A CA 7
ATOM 12294 C C . ARG A 1 54 ? 10.506 -7.318 -7.949 1.00 5.90 54 ARG A C 7
ATOM 12295 O O . ARG A 1 54 ? 10.009 -6.921 -9.000 1.00 6.48 54 ARG A O 7
ATOM 12316 N N . SER A 1 55 ? 10.017 -7.006 -6.749 1.00 5.08 55 SER A N 7
ATOM 12317 C CA . SER A 1 55 ? 8.813 -6.187 -6.598 1.00 4.86 55 SER A CA 7
ATOM 12318 C C . SER A 1 55 ? 8.502 -5.941 -5.128 1.00 3.87 55 SER A C 7
ATOM 12319 O O . SER A 1 55 ? 7.838 -4.962 -4.789 1.00 3.94 55 SER A O 7
ATOM 12327 N N . ARG A 1 56 ? 8.985 -6.837 -4.262 1.00 3.37 56 ARG A N 7
ATOM 12328 C CA . ARG A 1 56 ? 8.897 -6.677 -2.835 1.00 2.70 56 ARG A CA 7
ATOM 12329 C C . ARG A 1 56 ? 7.494 -6.862 -2.304 1.00 2.24 56 ARG A C 7
ATOM 12330 O O . ARG A 1 56 ? 7.185 -7.864 -1.676 1.00 2.47 56 ARG A O 7
ATOM 12351 N N . TRP A 1 57 ? 6.664 -5.883 -2.533 1.00 1.83 57 TRP A N 7
ATOM 12352 C CA . TRP A 1 57 ? 5.317 -5.894 -2.001 1.00 1.49 57 TRP A CA 7
ATOM 12353 C C . TRP A 1 57 ? 4.309 -5.306 -2.976 1.00 1.19 57 TRP A C 7
ATOM 12354 O O . TRP A 1 57 ? 4.523 -4.242 -3.559 1.00 1.43 57 TRP A O 7
ATOM 12375 N N . ASN A 1 58 ? 3.222 -6.035 -3.147 1.00 0.91 58 ASN A N 7
ATOM 12376 C CA . ASN A 1 58 ? 2.065 -5.575 -3.896 1.00 0.71 58 ASN A CA 7
ATOM 12377 C C . ASN A 1 58 ? 0.824 -5.857 -3.069 1.00 0.59 58 ASN A C 7
ATOM 12378 O O . ASN A 1 58 ? 0.600 -6.999 -2.657 1.00 0.71 58 ASN A O 7
ATOM 12389 N N . CYS A 1 59 ? 0.042 -4.829 -2.797 1.00 0.55 59 CYS A N 7
ATOM 12390 C CA . CYS A 1 59 ? -1.110 -4.977 -1.921 1.00 0.50 59 CYS A CA 7
ATOM 12391 C C . CYS A 1 59 ? -2.372 -5.170 -2.750 1.00 0.44 59 CYS A C 7
ATOM 12392 O O . CYS A 1 59 ? -2.586 -4.473 -3.739 1.00 0.56 59 CYS A O 7
ATOM 12399 N N . LEU A 1 60 ? -3.212 -6.108 -2.342 1.00 0.36 60 LEU A N 7
ATOM 12400 C CA . LEU A 1 60 ? -4.416 -6.415 -3.071 1.00 0.34 60 LEU A CA 7
ATOM 12401 C C . LEU A 1 60 ? -5.583 -6.125 -2.170 1.00 0.29 60 LEU A C 7
ATOM 12402 O O . LEU A 1 60 ? -5.678 -6.688 -1.086 1.00 0.32 60 LEU A O 7
ATOM 12418 N N . PHE A 1 61 ? -6.475 -5.272 -2.600 1.00 0.29 61 PHE A N 7
ATOM 12419 C CA . PHE A 1 61 ? -7.565 -4.875 -1.725 1.00 0.28 61 PHE A CA 7
ATOM 12420 C C . PHE A 1 61 ? -8.800 -5.693 -2.043 1.00 0.37 61 PHE A C 7
ATOM 12421 O O . PHE A 1 61 ? -9.212 -5.754 -3.184 1.00 0.48 61 PHE A O 7
ATOM 12438 N N . ARG A 1 62 ? -9.393 -6.299 -1.037 1.00 0.47 62 ARG A N 7
ATOM 12439 C CA . ARG A 1 62 ? -10.544 -7.164 -1.243 1.00 0.66 62 ARG A CA 7
ATOM 12440 C C . ARG A 1 62 ? -11.736 -6.670 -0.424 1.00 0.89 62 ARG A C 7
ATOM 12441 O O . ARG A 1 62 ? -11.599 -5.759 0.399 1.00 1.05 62 ARG A O 7
ATOM 12462 N N . GLN A 1 63 ? -12.898 -7.280 -0.646 1.00 1.13 63 GLN A N 7
ATOM 12463 C CA . GLN A 1 63 ? -14.131 -6.883 0.032 1.00 1.48 63 GLN A CA 7
ATOM 12464 C C . GLN A 1 63 ? -15.024 -8.087 0.278 1.00 2.09 63 GLN A C 7
ATOM 12465 O O . GLN A 1 63 ? -15.255 -8.484 1.420 1.00 2.68 63 GLN A O 7
ATOM 12479 N N . GLY A 1 64 ? -15.520 -8.660 -0.802 1.00 2.55 64 GLY A N 7
ATOM 12480 C CA . GLY A 1 64 ? -16.406 -9.795 -0.700 1.00 3.28 64 GLY A CA 7
ATOM 12481 C C . GLY A 1 64 ? -17.575 -9.678 -1.643 1.00 3.41 64 GLY A C 7
ATOM 12482 O O . GLY A 1 64 ? -17.383 -9.495 -2.841 1.00 3.88 64 GLY A O 7
ATOM 12486 N N . ILE A 1 65 ? -18.778 -9.753 -1.073 1.00 3.49 65 ILE A N 7
ATOM 12487 C CA . ILE A 1 65 ? -20.050 -9.643 -1.796 1.00 3.94 65 ILE A CA 7
ATOM 12488 C C . ILE A 1 65 ? -20.052 -10.390 -3.149 1.00 4.01 65 ILE A C 7
ATOM 12489 O O . ILE A 1 65 ? -20.270 -11.604 -3.183 1.00 4.32 65 ILE A O 7
ATOM 12505 N N . ASN A 1 66 ? -19.817 -9.689 -4.248 1.00 4.06 66 ASN A N 7
ATOM 12506 C CA . ASN A 1 66 ? -19.849 -10.299 -5.571 1.00 4.27 66 ASN A CA 7
ATOM 12507 C C . ASN A 1 66 ? -18.457 -10.301 -6.189 1.00 4.09 66 ASN A C 7
ATOM 12508 O O . ASN A 1 66 ? -17.459 -10.331 -5.477 1.00 4.26 66 ASN A O 7
ATOM 12519 N N . MET A 1 67 ? -18.397 -10.285 -7.515 1.00 4.09 67 MET A N 7
ATOM 12520 C CA . MET A 1 67 ? -17.142 -10.061 -8.224 1.00 4.13 67 MET A CA 7
ATOM 12521 C C . MET A 1 67 ? -16.752 -8.589 -8.085 1.00 3.60 67 MET A C 7
ATOM 12522 O O . MET A 1 67 ? -15.607 -8.197 -8.314 1.00 3.77 67 MET A O 7
ATOM 12536 N N . LYS A 1 68 ? -17.727 -7.791 -7.662 1.00 3.30 68 LYS A N 7
ATOM 12537 C CA . LYS A 1 68 ? -17.562 -6.354 -7.513 1.00 3.12 68 LYS A CA 7
ATOM 12538 C C . LYS A 1 68 ? -16.702 -6.009 -6.302 1.00 2.78 68 LYS A C 7
ATOM 12539 O O . LYS A 1 68 ? -17.220 -5.721 -5.223 1.00 3.25 68 LYS A O 7
ATOM 12558 N N . PHE A 1 69 ? -15.391 -6.056 -6.494 1.00 2.52 69 PHE A N 7
ATOM 12559 C CA . PHE A 1 69 ? -14.430 -5.681 -5.466 1.00 2.44 69 PHE A CA 7
ATOM 12560 C C . PHE A 1 69 ? -13.016 -5.768 -6.038 1.00 2.04 69 PHE A C 7
ATOM 12561 O O . PHE A 1 69 ? -12.853 -5.928 -7.248 1.00 2.83 69 PHE A O 7
ATOM 12578 N N . PHE A 1 70 ? -12.020 -5.645 -5.160 1.00 1.22 70 PHE A N 7
ATOM 12579 C CA . PHE A 1 70 ? -10.603 -5.810 -5.508 1.00 0.92 70 PHE A CA 7
ATOM 12580 C C . PHE A 1 70 ? -9.963 -4.556 -6.092 1.00 0.79 70 PHE A C 7
ATOM 12581 O O . PHE A 1 70 ? -10.613 -3.701 -6.696 1.00 1.19 70 PHE A O 7
ATOM 12598 N N . THR A 1 71 ? -8.665 -4.485 -5.864 1.00 0.58 71 THR A N 7
ATOM 12599 C CA . THR A 1 71 ? -7.777 -3.512 -6.477 1.00 0.49 71 THR A CA 7
ATOM 12600 C C . THR A 1 71 ? -6.353 -3.933 -6.186 1.00 0.40 71 THR A C 7
ATOM 12601 O O . THR A 1 71 ? -6.084 -4.564 -5.163 1.00 0.49 71 THR A O 7
ATOM 12612 N N . GLU A 1 72 ? -5.452 -3.623 -7.086 1.00 0.49 72 GLU A N 7
ATOM 12613 C CA . GLU A 1 72 ? -4.083 -4.052 -6.941 1.00 0.45 72 GLU A CA 7
ATOM 12614 C C . GLU A 1 72 ? -3.163 -2.840 -6.882 1.00 0.47 72 GLU A C 7
ATOM 12615 O O . GLU A 1 72 ? -3.037 -2.095 -7.856 1.00 0.57 72 GLU A O 7
ATOM 12627 N N . VAL A 1 73 ? -2.535 -2.632 -5.738 1.00 0.44 73 VAL A N 7
ATOM 12628 C CA . VAL A 1 73 ? -1.704 -1.461 -5.540 1.00 0.52 73 VAL A CA 7
ATOM 12629 C C . VAL A 1 73 ? -0.252 -1.862 -5.344 1.00 0.64 73 VAL A C 7
ATOM 12630 O O . VAL A 1 73 ? 0.085 -2.512 -4.351 1.00 0.76 73 VAL A O 7
ATOM 12643 N N . GLU A 1 74 ? 0.598 -1.485 -6.289 1.00 0.80 74 GLU A N 7
ATOM 12644 C CA . GLU A 1 74 ? 2.023 -1.723 -6.170 1.00 0.96 74 GLU A CA 7
ATOM 12645 C C . GLU A 1 74 ? 2.577 -0.951 -4.982 1.00 0.98 74 GLU A C 7
ATOM 12646 O O . GLU A 1 74 ? 2.894 0.235 -5.094 1.00 1.16 74 GLU A O 7
ATOM 12658 N N . ALA A 1 75 ? 2.679 -1.629 -3.847 1.00 1.06 75 ALA A N 7
ATOM 12659 C CA . ALA A 1 75 ? 3.155 -1.016 -2.616 1.00 1.12 75 ALA A CA 7
ATOM 12660 C C . ALA A 1 75 ? 4.550 -0.457 -2.790 1.00 1.43 75 ALA A C 7
ATOM 12661 O O . ALA A 1 75 ? 4.902 0.575 -2.221 1.00 1.80 75 ALA A O 7
ATOM 12668 N N . TYR A 1 76 ? 5.344 -1.148 -3.582 1.00 1.71 76 TYR A N 7
ATOM 12669 C CA . TYR A 1 76 ? 6.729 -0.790 -3.733 1.00 2.10 76 TYR A CA 7
ATOM 12670 C C . TYR A 1 76 ? 7.164 -0.714 -5.192 1.00 2.93 76 TYR A C 7
ATOM 12671 O O . TYR A 1 76 ? 7.055 -1.678 -5.948 1.00 3.37 76 TYR A O 7
ATOM 12689 N N . ARG A 1 77 ? 7.642 0.459 -5.565 1.00 3.45 77 ARG A N 7
ATOM 12690 C CA . ARG A 1 77 ? 8.435 0.636 -6.768 1.00 4.39 77 ARG A CA 7
ATOM 12691 C C . ARG A 1 77 ? 9.829 1.060 -6.332 1.00 4.69 77 ARG A C 7
ATOM 12692 O O . ARG A 1 77 ? 9.970 1.688 -5.285 1.00 4.62 77 ARG A O 7
ATOM 12713 N N . PRO A 1 78 ? 10.877 0.705 -7.087 1.00 5.32 78 PRO A N 7
ATOM 12714 C CA . PRO A 1 78 ? 12.251 1.043 -6.719 1.00 5.79 78 PRO A CA 7
ATOM 12715 C C . PRO A 1 78 ? 12.546 2.525 -6.857 1.00 6.24 78 PRO A C 7
ATOM 12716 O O . PRO A 1 78 ? 13.087 2.982 -7.865 1.00 6.84 78 PRO A O 7
ATOM 12727 N N . ASP A 1 79 ? 12.165 3.266 -5.844 1.00 6.17 79 ASP A N 7
ATOM 12728 C CA . ASP A 1 79 ? 12.374 4.705 -5.816 1.00 6.76 79 ASP A CA 7
ATOM 12729 C C . ASP A 1 79 ? 13.536 5.081 -4.912 1.00 6.75 79 ASP A C 7
ATOM 12730 O O . ASP A 1 79 ? 13.375 5.202 -3.700 1.00 6.33 79 ASP A O 7
ATOM 12739 N N . LEU A 1 80 ? 14.700 5.307 -5.502 1.00 7.42 80 LEU A N 7
ATOM 12740 C CA . LEU A 1 80 ? 15.875 5.677 -4.725 1.00 7.70 80 LEU A CA 7
ATOM 12741 C C . LEU A 1 80 ? 15.979 7.189 -4.599 1.00 7.67 80 LEU A C 7
ATOM 12742 O O . LEU A 1 80 ? 16.815 7.720 -3.867 1.00 7.65 80 LEU A O 7
ATOM 12758 N N . LYS A 1 81 ? 15.113 7.875 -5.316 1.00 7.90 81 LYS A N 7
ATOM 12759 C CA . LYS A 1 81 ? 15.053 9.332 -5.268 1.00 8.21 81 LYS A CA 7
ATOM 12760 C C . LYS A 1 81 ? 14.234 9.773 -4.058 1.00 7.50 81 LYS A C 7
ATOM 12761 O O . LYS A 1 81 ? 14.264 10.933 -3.648 1.00 7.67 81 LYS A O 7
ATOM 12780 N N . HIS A 1 82 ? 13.512 8.830 -3.482 1.00 6.91 82 HIS A N 7
ATOM 12781 C CA . HIS A 1 82 ? 12.700 9.105 -2.312 1.00 6.47 82 HIS A CA 7
ATOM 12782 C C . HIS A 1 82 ? 13.450 8.670 -1.064 1.00 5.53 82 HIS A C 7
ATOM 12783 O O . HIS A 1 82 ? 13.752 7.487 -0.901 1.00 5.01 82 HIS A O 7
ATOM 12798 N N . PRO A 1 83 ? 13.780 9.623 -0.176 1.00 5.57 83 PRO A N 7
ATOM 12799 C CA . PRO A 1 83 ? 14.650 9.353 0.969 1.00 4.95 83 PRO A CA 7
ATOM 12800 C C . PRO A 1 83 ? 14.079 8.302 1.916 1.00 4.13 83 PRO A C 7
ATOM 12801 O O . PRO A 1 83 ? 13.052 8.517 2.564 1.00 4.33 83 PRO A O 7
ATOM 12812 N N . LEU A 1 84 ? 14.804 7.189 1.995 1.00 3.60 84 LEU A N 7
ATOM 12813 C CA . LEU A 1 84 ? 14.475 6.034 2.830 1.00 3.05 84 LEU A CA 7
ATOM 12814 C C . LEU A 1 84 ? 15.326 4.872 2.385 1.00 2.76 84 LEU A C 7
ATOM 12815 O O . LEU A 1 84 ? 16.308 4.499 3.027 1.00 3.30 84 LEU A O 7
ATOM 12831 N N . CYS A 1 85 ? 14.924 4.340 1.264 1.00 2.66 85 CYS A N 7
ATOM 12832 C CA . CYS A 1 85 ? 15.661 3.311 0.545 1.00 3.24 85 CYS A CA 7
ATOM 12833 C C . CYS A 1 85 ? 14.904 2.877 -0.676 1.00 3.77 85 CYS A C 7
ATOM 12834 O O . CYS A 1 85 ? 15.353 3.019 -1.813 1.00 4.31 85 CYS A O 7
ATOM 12841 N N . GLY A 1 86 ? 13.760 2.348 -0.405 1.00 4.00 86 GLY A N 7
ATOM 12842 C CA . GLY A 1 86 ? 12.931 1.781 -1.449 1.00 4.75 86 GLY A CA 7
ATOM 12843 C C . GLY A 1 86 ? 11.758 2.645 -1.889 1.00 4.42 86 GLY A C 7
ATOM 12844 O O . GLY A 1 86 ? 11.583 2.892 -3.078 1.00 5.13 86 GLY A O 7
ATOM 12848 N N . LYS A 1 87 ? 10.942 3.089 -0.939 1.00 3.51 87 LYS A N 7
ATOM 12849 C CA . LYS A 1 87 ? 9.674 3.744 -1.260 1.00 3.25 87 LYS A CA 7
ATOM 12850 C C . LYS A 1 87 ? 9.172 4.517 -0.038 1.00 2.57 87 LYS A C 7
ATOM 12851 O O . LYS A 1 87 ? 9.815 4.496 1.011 1.00 2.57 87 LYS A O 7
ATOM 12870 N N . ARG A 1 88 ? 8.040 5.198 -0.175 1.00 2.48 88 ARG A N 7
ATOM 12871 C CA . ARG A 1 88 ? 7.376 5.836 0.956 1.00 2.17 88 ARG A CA 7
ATOM 12872 C C . ARG A 1 88 ? 5.914 5.402 1.035 1.00 1.70 88 ARG A C 7
ATOM 12873 O O . ARG A 1 88 ? 5.296 5.066 0.025 1.00 2.18 88 ARG A O 7
ATOM 12894 N N . TYR A 1 89 ? 5.379 5.433 2.244 1.00 1.34 89 TYR A N 7
ATOM 12895 C CA . TYR A 1 89 ? 4.228 4.645 2.614 1.00 1.31 89 TYR A CA 7
ATOM 12896 C C . TYR A 1 89 ? 2.897 5.386 2.593 1.00 1.05 89 TYR A C 7
ATOM 12897 O O . TYR A 1 89 ? 2.560 6.049 3.558 1.00 1.43 89 TYR A O 7
ATOM 12915 N N . GLU A 1 90 ? 2.135 5.283 1.511 1.00 0.79 90 GLU A N 7
ATOM 12916 C CA . GLU A 1 90 ? 0.699 5.466 1.606 1.00 0.71 90 GLU A CA 7
ATOM 12917 C C . GLU A 1 90 ? -0.026 4.955 0.370 1.00 0.53 90 GLU A C 7
ATOM 12918 O O . GLU A 1 90 ? 0.187 5.446 -0.734 1.00 0.63 90 GLU A O 7
ATOM 12930 N N . LEU A 1 91 ? -0.853 3.943 0.560 1.00 0.50 91 LEU A N 7
ATOM 12931 C CA . LEU A 1 91 ? -1.864 3.586 -0.417 1.00 0.43 91 LEU A CA 7
ATOM 12932 C C . LEU A 1 91 ? -3.199 3.578 0.288 1.00 0.43 91 LEU A C 7
ATOM 12933 O O . LEU A 1 91 ? -3.411 2.819 1.234 1.00 0.57 91 LEU A O 7
ATOM 12949 N N . SER A 1 92 ? -4.089 4.430 -0.150 1.00 0.43 92 SER A N 7
ATOM 12950 C CA . SER A 1 92 ? -5.317 4.636 0.572 1.00 0.48 92 SER A CA 7
ATOM 12951 C C . SER A 1 92 ? -6.531 4.417 -0.290 1.00 0.43 92 SER A C 7
ATOM 12952 O O . SER A 1 92 ? -6.644 4.945 -1.389 1.00 0.51 92 SER A O 7
ATOM 12960 N N . ALA A 1 93 ? -7.442 3.639 0.235 1.00 0.52 93 ALA A N 7
ATOM 12961 C CA . ALA A 1 93 ? -8.700 3.418 -0.404 1.00 0.54 93 ALA A CA 7
ATOM 12962 C C . ALA A 1 93 ? -9.646 4.477 0.038 1.00 0.62 93 ALA A C 7
ATOM 12963 O O . ALA A 1 93 ? -10.219 4.420 1.115 1.00 0.83 93 ALA A O 7
ATOM 12970 N N . ARG A 1 94 ? -9.774 5.451 -0.794 1.00 0.91 94 ARG A N 7
ATOM 12971 C CA . ARG A 1 94 ? -10.536 6.629 -0.452 1.00 1.26 94 ARG A CA 7
ATOM 12972 C C . ARG A 1 94 ? -11.761 6.721 -1.282 1.00 0.70 94 ARG A C 7
ATOM 12973 O O . ARG A 1 94 ? -11.882 6.088 -2.325 1.00 1.17 94 ARG A O 7
ATOM 12994 N N . MET A 1 95 ? -12.662 7.473 -0.711 1.00 0.84 95 MET A N 7
ATOM 12995 C CA . MET A 1 95 ? -13.944 7.844 -1.268 1.00 1.41 95 MET A CA 7
ATOM 12996 C C . MET A 1 95 ? -14.079 7.562 -2.772 1.00 1.48 95 MET A C 7
ATOM 12997 O O . MET A 1 95 ? -14.998 6.864 -3.194 1.00 2.12 95 MET A O 7
ATOM 13011 N N . ASP A 1 96 ? -13.161 8.099 -3.573 1.00 1.26 96 ASP A N 7
ATOM 13012 C CA . ASP A 1 96 ? -13.217 7.918 -5.021 1.00 1.45 96 ASP A CA 7
ATOM 13013 C C . ASP A 1 96 ? -12.311 6.776 -5.493 1.00 1.30 96 ASP A C 7
ATOM 13014 O O . ASP A 1 96 ? -12.789 5.779 -6.038 1.00 1.97 96 ASP A O 7
ATOM 13023 N N . ALA A 1 97 ? -11.005 6.917 -5.270 1.00 0.84 97 ALA A N 7
ATOM 13024 C CA . ALA A 1 97 ? -10.030 5.961 -5.794 1.00 0.62 97 ALA A CA 7
ATOM 13025 C C . ALA A 1 97 ? -9.062 5.504 -4.721 1.00 0.60 97 ALA A C 7
ATOM 13026 O O . ALA A 1 97 ? -9.182 5.844 -3.543 1.00 0.92 97 ALA A O 7
ATOM 13033 N N . ILE A 1 98 ? -8.102 4.722 -5.166 1.00 0.39 98 ILE A N 7
ATOM 13034 C CA . ILE A 1 98 ? -6.980 4.317 -4.365 1.00 0.34 98 ILE A CA 7
ATOM 13035 C C . ILE A 1 98 ? -5.844 5.308 -4.573 1.00 0.32 98 ILE A C 7
ATOM 13036 O O . ILE A 1 98 ? -5.264 5.410 -5.659 1.00 0.35 98 ILE A O 7
ATOM 13052 N N . TYR A 1 99 ? -5.573 6.061 -3.532 1.00 0.40 99 TYR A N 7
ATOM 13053 C CA . TYR A 1 99 ? -4.614 7.152 -3.589 1.00 0.53 99 TYR A CA 7
ATOM 13054 C C . TYR A 1 99 ? -3.269 6.699 -3.070 1.00 0.63 99 TYR A C 7
ATOM 13055 O O . TYR A 1 99 ? -3.161 6.222 -1.940 1.00 0.86 99 TYR A O 7
ATOM 13073 N N . PHE A 1 100 ? -2.251 6.843 -3.890 1.00 0.72 100 PHE A N 7
ATOM 13074 C CA . PHE A 1 100 ? -0.905 6.514 -3.476 1.00 0.91 100 PHE A CA 7
ATOM 13075 C C . PHE A 1 100 ? -0.174 7.798 -3.112 1.00 1.25 100 PHE A C 7
ATOM 13076 O O . PHE A 1 100 ? -0.208 8.770 -3.871 1.00 1.90 100 PHE A O 7
ATOM 13093 N N . LYS A 1 101 ? 0.469 7.815 -1.958 1.00 1.07 101 LYS A N 7
ATOM 13094 C CA . LYS A 1 101 ? 1.202 8.991 -1.544 1.00 1.43 101 LYS A CA 7
ATOM 13095 C C . LYS A 1 101 ? 2.609 8.654 -1.084 1.00 1.37 101 LYS A C 7
ATOM 13096 O O . LYS A 1 101 ? 2.840 7.845 -0.178 1.00 1.55 101 LYS A O 7
ATOM 13115 N N . MET A 1 102 ? 3.524 9.286 -1.777 1.00 1.76 102 MET A N 7
ATOM 13116 C CA . MET A 1 102 ? 4.927 9.355 -1.431 1.00 2.21 102 MET A CA 7
ATOM 13117 C C . MET A 1 102 ? 5.314 10.792 -1.697 1.00 2.42 102 MET A C 7
ATOM 13118 O O . MET A 1 102 ? 4.531 11.500 -2.333 1.00 2.62 102 MET A O 7
ATOM 13132 N N . ASP A 1 103 ? 6.447 11.273 -1.212 1.00 2.92 103 ASP A N 7
ATOM 13133 C CA . ASP A 1 103 ? 6.776 12.660 -1.486 1.00 3.46 103 ASP A CA 7
ATOM 13134 C C . ASP A 1 103 ? 6.915 12.885 -2.968 1.00 3.62 103 ASP A C 7
ATOM 13135 O O . ASP A 1 103 ? 7.671 12.210 -3.667 1.00 3.77 103 ASP A O 7
ATOM 13144 N N . GLU A 1 104 ? 6.173 13.868 -3.396 1.00 4.02 104 GLU A N 7
ATOM 13145 C CA . GLU A 1 104 ? 5.905 14.151 -4.785 1.00 4.43 104 GLU A CA 7
ATOM 13146 C C . GLU A 1 104 ? 4.601 14.912 -4.811 1.00 4.28 104 GLU A C 7
ATOM 13147 O O . GLU A 1 104 ? 3.623 14.458 -5.410 1.00 4.73 104 GLU A O 7
ATOM 13159 N N . ARG A 1 105 ? 4.596 16.035 -4.079 1.00 3.93 105 ARG A N 7
ATOM 13160 C CA . ARG A 1 105 ? 3.420 16.913 -3.910 1.00 3.96 105 ARG A CA 7
ATOM 13161 C C . ARG A 1 105 ? 2.179 16.140 -3.395 1.00 3.41 105 ARG A C 7
ATOM 13162 O O . ARG A 1 105 ? 2.253 14.930 -3.175 1.00 3.35 105 ARG A O 7
ATOM 13183 N N . PRO A 1 106 ? 1.058 16.844 -3.089 1.00 3.33 106 PRO A N 7
ATOM 13184 C CA . PRO A 1 106 ? -0.220 16.228 -2.695 1.00 3.10 106 PRO A CA 7
ATOM 13185 C C . PRO A 1 106 ? -0.558 14.926 -3.440 1.00 2.43 106 PRO A C 7
ATOM 13186 O O . PRO A 1 106 ? -0.214 14.753 -4.611 1.00 2.29 106 PRO A O 7
ATOM 13197 N N . PRO A 1 107 ? -1.259 13.997 -2.751 1.00 2.31 107 PRO A N 7
ATOM 13198 C CA . PRO A 1 107 ? -1.621 12.684 -3.306 1.00 1.85 107 PRO A CA 7
ATOM 13199 C C . PRO A 1 107 ? -2.551 12.787 -4.513 1.00 1.51 107 PRO A C 7
ATOM 13200 O O . PRO A 1 107 ? -3.290 13.767 -4.666 1.00 1.80 107 PRO A O 7
ATOM 13211 N N . GLN A 1 108 ? -2.519 11.765 -5.357 1.00 1.09 108 GLN A N 7
ATOM 13212 C CA . GLN A 1 108 ? -3.397 11.692 -6.513 1.00 0.94 108 GLN A CA 7
ATOM 13213 C C . GLN A 1 108 ? -3.874 10.255 -6.713 1.00 0.70 108 GLN A C 7
ATOM 13214 O O . GLN A 1 108 ? -3.203 9.310 -6.288 1.00 0.64 108 GLN A O 7
ATOM 13228 N N . PRO A 1 109 ? -5.055 10.076 -7.331 1.00 0.68 109 PRO A N 7
ATOM 13229 C CA . PRO A 1 109 ? -5.606 8.748 -7.624 1.00 0.55 109 PRO A CA 7
ATOM 13230 C C . PRO A 1 109 ? -4.694 7.941 -8.537 1.00 0.56 109 PRO A C 7
ATOM 13231 O O . PRO A 1 109 ? -4.357 8.385 -9.633 1.00 0.80 109 PRO A O 7
ATOM 13242 N N . LEU A 1 110 ? -4.289 6.764 -8.087 1.00 0.49 110 LEU A N 7
ATOM 13243 C CA . LEU A 1 110 ? -3.433 5.907 -8.894 1.00 0.61 110 LEU A CA 7
ATOM 13244 C C . LEU A 1 110 ? -4.151 4.652 -9.334 1.00 0.51 110 LEU A C 7
ATOM 13245 O O . LEU A 1 110 ? -3.764 3.998 -10.301 1.00 0.62 110 LEU A O 7
ATOM 13261 N N . ASN A 1 111 ? -5.200 4.334 -8.627 1.00 0.42 111 ASN A N 7
ATOM 13262 C CA . ASN A 1 111 ? -5.979 3.145 -8.894 1.00 0.48 111 ASN A CA 7
ATOM 13263 C C . ASN A 1 111 ? -7.295 3.381 -8.232 1.00 0.42 111 ASN A C 7
ATOM 13264 O O . ASN A 1 111 ? -7.491 4.438 -7.664 1.00 0.50 111 ASN A O 7
ATOM 13275 N N . LYS A 1 112 ? -8.190 2.445 -8.302 1.00 0.59 112 LYS A N 7
ATOM 13276 C CA . LYS A 1 112 ? -9.428 2.571 -7.624 1.00 0.60 112 LYS A CA 7
ATOM 13277 C C . LYS A 1 112 ? -9.957 1.220 -7.242 1.00 0.72 112 LYS A C 7
ATOM 13278 O O . LYS A 1 112 ? -9.881 0.254 -8.002 1.00 0.84 112 LYS A O 7
ATOM 13297 N N . TRP A 1 113 ? -10.480 1.175 -6.051 1.00 0.77 113 TRP A N 7
ATOM 13298 C CA . TRP A 1 113 ? -11.092 -0.011 -5.526 1.00 0.97 113 TRP A CA 7
ATOM 13299 C C . TRP A 1 113 ? -12.394 -0.289 -6.240 1.00 1.02 113 TRP A C 7
ATOM 13300 O O . TRP A 1 113 ? -12.846 0.487 -7.088 1.00 1.12 113 TRP A O 7
ATOM 13321 N N . ARG A 1 114 ? -13.002 -1.386 -5.873 1.00 1.34 114 ARG A N 7
ATOM 13322 C CA . ARG A 1 114 ? -14.265 -1.781 -6.431 1.00 1.50 114 ARG A CA 7
ATOM 13323 C C . ARG A 1 114 ? -15.175 -2.269 -5.329 1.00 1.82 114 ARG A C 7
ATOM 13324 O O . ARG A 1 114 ? -14.704 -2.629 -4.246 1.00 2.41 114 ARG A O 7
ATOM 13345 N N . SER A 1 115 ? -16.452 -2.335 -5.657 1.00 2.02 115 SER A N 7
ATOM 13346 C CA . SER A 1 115 ? -17.517 -2.678 -4.721 1.00 2.76 115 SER A CA 7
ATOM 13347 C C . SER A 1 115 ? -18.847 -2.179 -5.280 1.00 3.19 115 SER A C 7
ATOM 13348 O O . SER A 1 115 ? -19.241 -1.034 -4.975 1.00 3.60 115 SER A O 7
ATOM 13357 N N . ALA A 1 1 ? 20.781 1.985 5.583 1.00 6.29 1 ALA A N 8
ATOM 13358 C CA . ALA A 1 1 ? 21.008 3.419 5.314 1.00 5.64 1 ALA A CA 8
ATOM 13359 C C . ALA A 1 1 ? 21.544 4.126 6.558 1.00 5.66 1 ALA A C 8
ATOM 13360 O O . ALA A 1 1 ? 21.263 5.304 6.781 1.00 5.80 1 ALA A O 8
ATOM 13369 N N . MET A 1 2 ? 22.335 3.394 7.356 1.00 5.85 2 MET A N 8
ATOM 13370 C CA . MET A 1 2 ? 22.918 3.914 8.601 1.00 6.17 2 MET A CA 8
ATOM 13371 C C . MET A 1 2 ? 21.837 4.198 9.644 1.00 5.91 2 MET A C 8
ATOM 13372 O O . MET A 1 2 ? 21.601 3.388 10.539 1.00 6.19 2 MET A O 8
ATOM 13386 N N . GLY A 1 3 ? 21.190 5.347 9.524 1.00 5.74 3 GLY A N 8
ATOM 13387 C CA . GLY A 1 3 ? 20.082 5.676 10.396 1.00 5.81 3 GLY A CA 8
ATOM 13388 C C . GLY A 1 3 ? 18.798 5.746 9.610 1.00 5.28 3 GLY A C 8
ATOM 13389 O O . GLY A 1 3 ? 18.139 4.727 9.399 1.00 5.54 3 GLY A O 8
ATOM 13393 N N . CYS A 1 4 ? 18.448 6.955 9.182 1.00 4.84 4 CYS A N 8
ATOM 13394 C CA . CYS A 1 4 ? 17.388 7.156 8.202 1.00 4.49 4 CYS A CA 8
ATOM 13395 C C . CYS A 1 4 ? 16.016 6.707 8.702 1.00 4.00 4 CYS A C 8
ATOM 13396 O O . CYS A 1 4 ? 15.834 6.366 9.870 1.00 4.30 4 CYS A O 8
ATOM 13403 N N . LYS A 1 5 ? 15.051 6.741 7.796 1.00 3.56 5 LYS A N 8
ATOM 13404 C CA . LYS A 1 5 ? 13.681 6.385 8.096 1.00 3.21 5 LYS A CA 8
ATOM 13405 C C . LYS A 1 5 ? 13.382 4.977 7.617 1.00 2.60 5 LYS A C 8
ATOM 13406 O O . LYS A 1 5 ? 13.807 4.593 6.528 1.00 2.48 5 LYS A O 8
ATOM 13425 N N . GLU A 1 6 ? 12.685 4.199 8.431 1.00 2.54 6 GLU A N 8
ATOM 13426 C CA . GLU A 1 6 ? 12.105 2.959 7.956 1.00 2.10 6 GLU A CA 8
ATOM 13427 C C . GLU A 1 6 ? 11.180 3.281 6.802 1.00 1.84 6 GLU A C 8
ATOM 13428 O O . GLU A 1 6 ? 10.271 4.094 6.945 1.00 2.27 6 GLU A O 8
ATOM 13440 N N . ILE A 1 7 ? 11.415 2.675 5.666 1.00 1.34 7 ILE A N 8
ATOM 13441 C CA . ILE A 1 7 ? 10.582 2.942 4.511 1.00 1.10 7 ILE A CA 8
ATOM 13442 C C . ILE A 1 7 ? 9.285 2.176 4.664 1.00 0.99 7 ILE A C 8
ATOM 13443 O O . ILE A 1 7 ? 9.274 0.947 4.739 1.00 1.30 7 ILE A O 8
ATOM 13459 N N . GLU A 1 8 ? 8.196 2.912 4.768 1.00 0.87 8 GLU A N 8
ATOM 13460 C CA . GLU A 1 8 ? 6.931 2.316 5.141 1.00 0.93 8 GLU A CA 8
ATOM 13461 C C . GLU A 1 8 ? 5.810 2.646 4.174 1.00 0.86 8 GLU A C 8
ATOM 13462 O O . GLU A 1 8 ? 5.735 3.748 3.623 1.00 1.29 8 GLU A O 8
ATOM 13474 N N . ILE A 1 9 ? 4.938 1.662 3.995 1.00 0.65 9 ILE A N 8
ATOM 13475 C CA . ILE A 1 9 ? 3.784 1.780 3.123 1.00 0.68 9 ILE A CA 8
ATOM 13476 C C . ILE A 1 9 ? 2.519 1.799 3.970 1.00 0.53 9 ILE A C 8
ATOM 13477 O O . ILE A 1 9 ? 2.153 0.790 4.569 1.00 0.68 9 ILE A O 8
ATOM 13493 N N . VAL A 1 10 ? 1.857 2.934 4.024 1.00 0.51 10 VAL A N 8
ATOM 13494 C CA . VAL A 1 10 ? 0.638 3.055 4.803 1.00 0.46 10 VAL A CA 8
ATOM 13495 C C . VAL A 1 10 ? -0.558 2.652 3.961 1.00 0.41 10 VAL A C 8
ATOM 13496 O O . VAL A 1 10 ? -0.726 3.117 2.834 1.00 0.44 10 VAL A O 8
ATOM 13509 N N . ILE A 1 11 ? -1.353 1.746 4.498 1.00 0.40 11 ILE A N 8
ATOM 13510 C CA . ILE A 1 11 ? -2.580 1.348 3.865 1.00 0.40 11 ILE A CA 8
ATOM 13511 C C . ILE A 1 11 ? -3.737 1.997 4.594 1.00 0.44 11 ILE A C 8
ATOM 13512 O O . ILE A 1 11 ? -4.035 1.668 5.744 1.00 0.50 11 ILE A O 8
ATOM 13528 N N . LYS A 1 12 ? -4.355 2.943 3.934 1.00 0.46 12 LYS A N 8
ATOM 13529 C CA . LYS A 1 12 ? -5.456 3.688 4.519 1.00 0.52 12 LYS A CA 8
ATOM 13530 C C . LYS A 1 12 ? -6.732 3.342 3.788 1.00 0.50 12 LYS A C 8
ATOM 13531 O O . LYS A 1 12 ? -6.701 2.995 2.616 1.00 0.62 12 LYS A O 8
ATOM 13550 N N . ASN A 1 13 ? -7.838 3.424 4.476 1.00 0.55 13 ASN A N 8
ATOM 13551 C CA . ASN A 1 13 ? -9.133 3.392 3.835 1.00 0.59 13 ASN A CA 8
ATOM 13552 C C . ASN A 1 13 ? -9.960 4.488 4.442 1.00 0.58 13 ASN A C 8
ATOM 13553 O O . ASN A 1 13 ? -9.861 4.726 5.638 1.00 0.95 13 ASN A O 8
ATOM 13564 N N . THR A 1 14 ? -10.731 5.189 3.639 1.00 0.47 14 THR A N 8
ATOM 13565 C CA . THR A 1 14 ? -11.489 6.301 4.168 1.00 0.74 14 THR A CA 8
ATOM 13566 C C . THR A 1 14 ? -12.407 6.967 3.139 1.00 0.54 14 THR A C 8
ATOM 13567 O O . THR A 1 14 ? -12.231 8.132 2.783 1.00 0.70 14 THR A O 8
ATOM 13578 N N . LEU A 1 15 ? -13.381 6.232 2.638 1.00 0.49 15 LEU A N 8
ATOM 13579 C CA . LEU A 1 15 ? -14.467 6.866 1.925 1.00 0.68 15 LEU A CA 8
ATOM 13580 C C . LEU A 1 15 ? -15.329 7.611 2.936 1.00 0.84 15 LEU A C 8
ATOM 13581 O O . LEU A 1 15 ? -15.868 8.682 2.661 1.00 1.18 15 LEU A O 8
ATOM 13597 N N . GLY A 1 16 ? -15.441 7.009 4.116 1.00 0.72 16 GLY A N 8
ATOM 13598 C CA . GLY A 1 16 ? -16.124 7.631 5.224 1.00 0.87 16 GLY A CA 8
ATOM 13599 C C . GLY A 1 16 ? -16.283 6.686 6.400 1.00 0.77 16 GLY A C 8
ATOM 13600 O O . GLY A 1 16 ? -15.697 5.606 6.397 1.00 1.27 16 GLY A O 8
ATOM 13604 N N . PRO A 1 17 ? -17.102 7.059 7.402 1.00 0.67 17 PRO A N 8
ATOM 13605 C CA . PRO A 1 17 ? -17.123 6.419 8.738 1.00 0.76 17 PRO A CA 8
ATOM 13606 C C . PRO A 1 17 ? -17.529 4.947 8.755 1.00 0.88 17 PRO A C 8
ATOM 13607 O O . PRO A 1 17 ? -17.530 4.308 9.807 1.00 1.27 17 PRO A O 8
ATOM 13618 N N . SER A 1 18 ? -17.860 4.412 7.607 1.00 1.06 18 SER A N 8
ATOM 13619 C CA . SER A 1 18 ? -18.220 3.009 7.497 1.00 1.31 18 SER A CA 8
ATOM 13620 C C . SER A 1 18 ? -17.396 2.337 6.407 1.00 1.10 18 SER A C 8
ATOM 13621 O O . SER A 1 18 ? -17.928 1.644 5.539 1.00 1.50 18 SER A O 8
ATOM 13629 N N . ARG A 1 19 ? -16.089 2.568 6.442 1.00 0.81 19 ARG A N 8
ATOM 13630 C CA . ARG A 1 19 ? -15.196 2.020 5.447 1.00 0.66 19 ARG A CA 8
ATOM 13631 C C . ARG A 1 19 ? -14.202 1.050 6.032 1.00 0.64 19 ARG A C 8
ATOM 13632 O O . ARG A 1 19 ? -13.545 1.300 7.043 1.00 1.02 19 ARG A O 8
ATOM 13653 N N . ILE A 1 20 ? -14.106 -0.035 5.320 1.00 0.52 20 ILE A N 8
ATOM 13654 C CA . ILE A 1 20 ? -13.148 -1.115 5.569 1.00 0.51 20 ILE A CA 8
ATOM 13655 C C . ILE A 1 20 ? -12.817 -1.814 4.253 1.00 0.54 20 ILE A C 8
ATOM 13656 O O . ILE A 1 20 ? -13.710 -2.302 3.566 1.00 0.76 20 ILE A O 8
ATOM 13672 N N . LEU A 1 21 ? -11.548 -1.819 3.891 1.00 0.50 21 LEU A N 8
ATOM 13673 C CA . LEU A 1 21 ? -11.061 -2.642 2.792 1.00 0.55 21 LEU A CA 8
ATOM 13674 C C . LEU A 1 21 ? -10.150 -3.698 3.397 1.00 0.52 21 LEU A C 8
ATOM 13675 O O . LEU A 1 21 ? -9.693 -3.534 4.524 1.00 0.75 21 LEU A O 8
ATOM 13691 N N . GLN A 1 22 ? -9.910 -4.783 2.696 1.00 0.47 22 GLN A N 8
ATOM 13692 C CA . GLN A 1 22 ? -9.034 -5.817 3.205 1.00 0.47 22 GLN A CA 8
ATOM 13693 C C . GLN A 1 22 ? -7.854 -6.003 2.260 1.00 0.42 22 GLN A C 8
ATOM 13694 O O . GLN A 1 22 ? -8.027 -6.478 1.139 1.00 0.51 22 GLN A O 8
ATOM 13708 N N . TYR A 1 23 ? -6.661 -5.612 2.696 1.00 0.42 23 TYR A N 8
ATOM 13709 C CA . TYR A 1 23 ? -5.497 -5.674 1.831 1.00 0.42 23 TYR A CA 8
ATOM 13710 C C . TYR A 1 23 ? -4.655 -6.910 2.120 1.00 0.41 23 TYR A C 8
ATOM 13711 O O . TYR A 1 23 ? -4.246 -7.172 3.254 1.00 0.49 23 TYR A O 8
ATOM 13729 N N . HIS A 1 24 ? -4.430 -7.680 1.079 1.00 0.50 24 HIS A N 8
ATOM 13730 C CA . HIS A 1 24 ? -3.555 -8.830 1.151 1.00 0.57 24 HIS A CA 8
ATOM 13731 C C . HIS A 1 24 ? -2.240 -8.510 0.470 1.00 0.60 24 HIS A C 8
ATOM 13732 O O . HIS A 1 24 ? -2.163 -8.494 -0.751 1.00 0.58 24 HIS A O 8
ATOM 13747 N N . CYS A 1 25 ? -1.211 -8.260 1.253 1.00 0.71 25 CYS A N 8
ATOM 13748 C CA . CYS A 1 25 ? 0.046 -7.820 0.688 1.00 0.74 25 CYS A CA 8
ATOM 13749 C C . CYS A 1 25 ? 1.113 -8.924 0.667 1.00 0.91 25 CYS A C 8
ATOM 13750 O O . CYS A 1 25 ? 1.481 -9.467 1.702 1.00 1.01 25 CYS A O 8
ATOM 13757 N N . ARG A 1 26 ? 1.531 -9.308 -0.547 1.00 1.14 26 ARG A N 8
ATOM 13758 C CA . ARG A 1 26 ? 2.671 -10.215 -0.746 1.00 1.38 26 ARG A CA 8
ATOM 13759 C C . ARG A 1 26 ? 3.300 -10.090 -2.162 1.00 1.87 26 ARG A C 8
ATOM 13760 O O . ARG A 1 26 ? 2.785 -10.659 -3.109 1.00 2.24 26 ARG A O 8
ATOM 13781 N N . SER A 1 27 ? 4.393 -9.309 -2.274 1.00 2.10 27 SER A N 8
ATOM 13782 C CA . SER A 1 27 ? 5.260 -9.168 -3.478 1.00 2.66 27 SER A CA 8
ATOM 13783 C C . SER A 1 27 ? 6.356 -8.147 -3.140 1.00 2.39 27 SER A C 8
ATOM 13784 O O . SER A 1 27 ? 6.095 -6.952 -3.199 1.00 2.70 27 SER A O 8
ATOM 13792 N N . GLY A 1 28 ? 7.558 -8.564 -2.776 1.00 2.45 28 GLY A N 8
ATOM 13793 C CA . GLY A 1 28 ? 8.511 -7.579 -2.289 1.00 2.54 28 GLY A CA 8
ATOM 13794 C C . GLY A 1 28 ? 9.328 -7.997 -1.079 1.00 2.68 28 GLY A C 8
ATOM 13795 O O . GLY A 1 28 ? 9.571 -7.181 -0.189 1.00 3.22 28 GLY A O 8
ATOM 13799 N N . ASN A 1 29 ? 9.721 -9.257 -1.028 1.00 2.60 29 ASN A N 8
ATOM 13800 C CA . ASN A 1 29 ? 10.701 -9.744 -0.050 1.00 2.96 29 ASN A CA 8
ATOM 13801 C C . ASN A 1 29 ? 10.229 -9.755 1.417 1.00 2.76 29 ASN A C 8
ATOM 13802 O O . ASN A 1 29 ? 10.984 -10.208 2.273 1.00 3.04 29 ASN A O 8
ATOM 13813 N N . THR A 1 30 ? 9.001 -9.326 1.748 1.00 2.45 30 THR A N 8
ATOM 13814 C CA . THR A 1 30 ? 8.601 -9.352 3.163 1.00 2.33 30 THR A CA 8
ATOM 13815 C C . THR A 1 30 ? 7.098 -9.669 3.360 1.00 2.07 30 THR A C 8
ATOM 13816 O O . THR A 1 30 ? 6.248 -8.849 3.078 1.00 2.10 30 THR A O 8
ATOM 13827 N N . ASN A 1 31 ? 6.798 -10.883 3.845 1.00 1.97 31 ASN A N 8
ATOM 13828 C CA . ASN A 1 31 ? 5.403 -11.374 4.009 1.00 1.75 31 ASN A CA 8
ATOM 13829 C C . ASN A 1 31 ? 4.596 -10.511 4.978 1.00 1.78 31 ASN A C 8
ATOM 13830 O O . ASN A 1 31 ? 5.143 -9.949 5.926 1.00 2.34 31 ASN A O 8
ATOM 13841 N N . VAL A 1 32 ? 3.290 -10.419 4.735 1.00 1.39 32 VAL A N 8
ATOM 13842 C CA . VAL A 1 32 ? 2.394 -9.719 5.650 1.00 1.52 32 VAL A CA 8
ATOM 13843 C C . VAL A 1 32 ? 1.290 -10.631 6.160 1.00 1.38 32 VAL A C 8
ATOM 13844 O O . VAL A 1 32 ? 1.277 -11.029 7.325 1.00 2.10 32 VAL A O 8
ATOM 13857 N N . GLY A 1 33 ? 0.358 -10.951 5.272 1.00 1.00 33 GLY A N 8
ATOM 13858 C CA . GLY A 1 33 ? -0.852 -11.599 5.660 1.00 1.43 33 GLY A CA 8
ATOM 13859 C C . GLY A 1 33 ? -2.001 -10.892 5.006 1.00 0.99 33 GLY A C 8
ATOM 13860 O O . GLY A 1 33 ? -1.845 -10.346 3.905 1.00 1.13 33 GLY A O 8
ATOM 13864 N N . VAL A 1 34 ? -3.138 -10.861 5.662 1.00 0.80 34 VAL A N 8
ATOM 13865 C CA . VAL A 1 34 ? -4.319 -10.263 5.076 1.00 0.56 34 VAL A CA 8
ATOM 13866 C C . VAL A 1 34 ? -5.089 -9.450 6.122 1.00 0.63 34 VAL A C 8
ATOM 13867 O O . VAL A 1 34 ? -5.937 -9.984 6.837 1.00 1.03 34 VAL A O 8
ATOM 13880 N N . GLN A 1 35 ? -4.773 -8.167 6.216 1.00 0.63 35 GLN A N 8
ATOM 13881 C CA . GLN A 1 35 ? -5.358 -7.291 7.226 1.00 0.85 35 GLN A CA 8
ATOM 13882 C C . GLN A 1 35 ? -6.423 -6.371 6.639 1.00 0.70 35 GLN A C 8
ATOM 13883 O O . GLN A 1 35 ? -6.513 -6.204 5.423 1.00 0.82 35 GLN A O 8
ATOM 13897 N N . TYR A 1 36 ? -7.222 -5.768 7.513 1.00 0.78 36 TYR A N 8
ATOM 13898 C CA . TYR A 1 36 ? -8.232 -4.805 7.094 1.00 0.73 36 TYR A CA 8
ATOM 13899 C C . TYR A 1 36 ? -7.722 -3.386 7.291 1.00 0.78 36 TYR A C 8
ATOM 13900 O O . TYR A 1 36 ? -7.087 -3.080 8.301 1.00 1.06 36 TYR A O 8
ATOM 13918 N N . LEU A 1 37 ? -8.005 -2.533 6.327 1.00 0.72 37 LEU A N 8
ATOM 13919 C CA . LEU A 1 37 ? -7.670 -1.124 6.426 1.00 0.89 37 LEU A CA 8
ATOM 13920 C C . LEU A 1 37 ? -8.935 -0.344 6.733 1.00 0.70 37 LEU A C 8
ATOM 13921 O O . LEU A 1 37 ? -9.916 -0.397 5.983 1.00 0.61 37 LEU A O 8
ATOM 13937 N N . ASN A 1 38 ? -8.916 0.357 7.848 1.00 0.78 38 ASN A N 8
ATOM 13938 C CA . ASN A 1 38 ? -10.110 0.987 8.368 1.00 0.73 38 ASN A CA 8
ATOM 13939 C C . ASN A 1 38 ? -10.139 2.458 8.016 1.00 0.68 38 ASN A C 8
ATOM 13940 O O . ASN A 1 38 ? -9.097 3.084 7.820 1.00 0.75 38 ASN A O 8
ATOM 13951 N N . PHE A 1 39 ? -11.340 3.003 7.929 1.00 0.68 39 PHE A N 8
ATOM 13952 C CA . PHE A 1 39 ? -11.503 4.443 7.858 1.00 0.72 39 PHE A CA 8
ATOM 13953 C C . PHE A 1 39 ? -10.976 5.049 9.148 1.00 0.83 39 PHE A C 8
ATOM 13954 O O . PHE A 1 39 ? -11.325 4.579 10.232 1.00 1.66 39 PHE A O 8
ATOM 13971 N N . LYS A 1 40 ? -10.102 6.051 9.017 1.00 0.86 40 LYS A N 8
ATOM 13972 C CA . LYS A 1 40 ? -9.446 6.689 10.164 1.00 0.97 40 LYS A CA 8
ATOM 13973 C C . LYS A 1 40 ? -8.366 5.773 10.752 1.00 0.72 40 LYS A C 8
ATOM 13974 O O . LYS A 1 40 ? -7.685 6.129 11.715 1.00 1.17 40 LYS A O 8
ATOM 13993 N N . GLY A 1 41 ? -8.191 4.603 10.147 1.00 0.71 41 GLY A N 8
ATOM 13994 C CA . GLY A 1 41 ? -7.255 3.636 10.674 1.00 1.13 41 GLY A CA 8
ATOM 13995 C C . GLY A 1 41 ? -6.241 3.168 9.651 1.00 0.94 41 GLY A C 8
ATOM 13996 O O . GLY A 1 41 ? -6.554 2.373 8.764 1.00 1.09 41 GLY A O 8
ATOM 14000 N N . THR A 1 42 ? -5.024 3.659 9.785 1.00 0.82 42 THR A N 8
ATOM 14001 C CA . THR A 1 42 ? -3.927 3.276 8.909 1.00 0.68 42 THR A CA 8
ATOM 14002 C C . THR A 1 42 ? -3.351 1.922 9.314 1.00 0.65 42 THR A C 8
ATOM 14003 O O . THR A 1 42 ? -3.270 1.596 10.499 1.00 0.75 42 THR A O 8
ATOM 14014 N N . ARG A 1 43 ? -2.959 1.140 8.327 1.00 0.58 43 ARG A N 8
ATOM 14015 C CA . ARG A 1 43 ? -2.242 -0.100 8.564 1.00 0.58 43 ARG A CA 8
ATOM 14016 C C . ARG A 1 43 ? -0.938 -0.020 7.812 1.00 0.52 43 ARG A C 8
ATOM 14017 O O . ARG A 1 43 ? -0.926 -0.052 6.584 1.00 0.50 43 ARG A O 8
ATOM 14038 N N . ILE A 1 44 ? 0.158 0.118 8.528 1.00 0.52 44 ILE A N 8
ATOM 14039 C CA . ILE A 1 44 ? 1.381 0.517 7.877 1.00 0.51 44 ILE A CA 8
ATOM 14040 C C . ILE A 1 44 ? 2.412 -0.586 7.801 1.00 0.58 44 ILE A C 8
ATOM 14041 O O . ILE A 1 44 ? 2.837 -1.167 8.801 1.00 0.66 44 ILE A O 8
ATOM 14057 N N . ILE A 1 45 ? 2.787 -0.849 6.573 1.00 0.61 45 ILE A N 8
ATOM 14058 C CA . ILE A 1 45 ? 3.899 -1.697 6.235 1.00 0.74 45 ILE A CA 8
ATOM 14059 C C . ILE A 1 45 ? 5.188 -0.976 6.505 1.00 0.77 45 ILE A C 8
ATOM 14060 O O . ILE A 1 45 ? 5.203 0.241 6.472 1.00 0.79 45 ILE A O 8
ATOM 14076 N N . LYS A 1 46 ? 6.269 -1.691 6.740 1.00 0.90 46 LYS A N 8
ATOM 14077 C CA . LYS A 1 46 ? 7.545 -1.016 6.866 1.00 0.97 46 LYS A CA 8
ATOM 14078 C C . LYS A 1 46 ? 8.735 -1.961 6.766 1.00 1.10 46 LYS A C 8
ATOM 14079 O O . LYS A 1 46 ? 8.629 -3.159 7.041 1.00 1.20 46 LYS A O 8
ATOM 14098 N N . PHE A 1 47 ? 9.867 -1.392 6.370 1.00 1.20 47 PHE A N 8
ATOM 14099 C CA . PHE A 1 47 ? 11.148 -2.104 6.352 1.00 1.41 47 PHE A CA 8
ATOM 14100 C C . PHE A 1 47 ? 12.271 -1.119 6.663 1.00 1.59 47 PHE A C 8
ATOM 14101 O O . PHE A 1 47 ? 12.352 -0.052 6.054 1.00 1.68 47 PHE A O 8
ATOM 14118 N N . LYS A 1 48 ? 13.131 -1.466 7.612 1.00 1.83 48 LYS A N 8
ATOM 14119 C CA . LYS A 1 48 ? 14.169 -0.549 8.066 1.00 2.13 48 LYS A CA 8
ATOM 14120 C C . LYS A 1 48 ? 15.562 -1.082 7.752 1.00 2.50 48 LYS A C 8
ATOM 14121 O O . LYS A 1 48 ? 16.110 -1.898 8.499 1.00 3.01 48 LYS A O 8
ATOM 14140 N N . ASP A 1 49 ? 16.124 -0.613 6.637 1.00 2.76 49 ASP A N 8
ATOM 14141 C CA . ASP A 1 49 ? 17.451 -0.989 6.170 1.00 3.32 49 ASP A CA 8
ATOM 14142 C C . ASP A 1 49 ? 17.576 -2.478 5.836 1.00 3.36 49 ASP A C 8
ATOM 14143 O O . ASP A 1 49 ? 18.551 -2.896 5.213 1.00 3.77 49 ASP A O 8
ATOM 14152 N N . ASP A 1 50 ? 16.599 -3.270 6.242 1.00 3.50 50 ASP A N 8
ATOM 14153 C CA . ASP A 1 50 ? 16.663 -4.715 6.076 1.00 3.96 50 ASP A CA 8
ATOM 14154 C C . ASP A 1 50 ? 16.298 -5.145 4.663 1.00 4.13 50 ASP A C 8
ATOM 14155 O O . ASP A 1 50 ? 17.176 -5.459 3.856 1.00 4.41 50 ASP A O 8
ATOM 14164 N N . GLY A 1 51 ? 15.016 -5.155 4.361 1.00 4.42 51 GLY A N 8
ATOM 14165 C CA . GLY A 1 51 ? 14.563 -5.634 3.080 1.00 5.01 51 GLY A CA 8
ATOM 14166 C C . GLY A 1 51 ? 14.122 -7.074 3.180 1.00 5.12 51 GLY A C 8
ATOM 14167 O O . GLY A 1 51 ? 13.055 -7.435 2.681 1.00 5.72 51 GLY A O 8
ATOM 14171 N N . THR A 1 52 ? 14.961 -7.880 3.839 1.00 4.86 52 THR A N 8
ATOM 14172 C CA . THR A 1 52 ? 14.673 -9.281 4.172 1.00 5.25 52 THR A CA 8
ATOM 14173 C C . THR A 1 52 ? 14.371 -10.147 2.949 1.00 5.04 52 THR A C 8
ATOM 14174 O O . THR A 1 52 ? 14.309 -9.676 1.814 1.00 4.76 52 THR A O 8
ATOM 14185 N N . GLU A 1 53 ? 14.227 -11.436 3.200 1.00 5.50 53 GLU A N 8
ATOM 14186 C CA . GLU A 1 53 ? 13.727 -12.368 2.226 1.00 5.71 53 GLU A CA 8
ATOM 14187 C C . GLU A 1 53 ? 12.612 -13.180 2.868 1.00 5.89 53 GLU A C 8
ATOM 14188 O O . GLU A 1 53 ? 12.422 -14.364 2.588 1.00 6.33 53 GLU A O 8
ATOM 14200 N N . ARG A 1 54 ? 11.892 -12.500 3.753 1.00 5.89 54 ARG A N 8
ATOM 14201 C CA . ARG A 1 54 ? 10.796 -13.078 4.513 1.00 6.41 54 ARG A CA 8
ATOM 14202 C C . ARG A 1 54 ? 9.701 -13.596 3.580 1.00 5.90 54 ARG A C 8
ATOM 14203 O O . ARG A 1 54 ? 9.185 -14.695 3.779 1.00 6.48 54 ARG A O 8
ATOM 14224 N N . SER A 1 55 ? 9.365 -12.801 2.562 1.00 5.08 55 SER A N 8
ATOM 14225 C CA . SER A 1 55 ? 8.484 -13.227 1.491 1.00 4.86 55 SER A CA 8
ATOM 14226 C C . SER A 1 55 ? 8.295 -12.088 0.523 1.00 3.87 55 SER A C 8
ATOM 14227 O O . SER A 1 55 ? 9.064 -11.992 -0.435 1.00 3.94 55 SER A O 8
ATOM 14235 N N . ARG A 1 56 ? 7.305 -11.197 0.785 1.00 3.37 56 ARG A N 8
ATOM 14236 C CA . ARG A 1 56 ? 6.943 -10.173 -0.156 1.00 2.70 56 ARG A CA 8
ATOM 14237 C C . ARG A 1 56 ? 5.675 -9.383 0.264 1.00 2.24 56 ARG A C 8
ATOM 14238 O O . ARG A 1 56 ? 4.853 -9.921 0.997 1.00 2.47 56 ARG A O 8
ATOM 14259 N N . TRP A 1 57 ? 5.522 -8.091 -0.183 1.00 1.83 57 TRP A N 8
ATOM 14260 C CA . TRP A 1 57 ? 4.241 -7.364 -0.025 1.00 1.49 57 TRP A CA 8
ATOM 14261 C C . TRP A 1 57 ? 3.842 -6.498 -1.238 1.00 1.19 57 TRP A C 8
ATOM 14262 O O . TRP A 1 57 ? 4.395 -5.425 -1.470 1.00 1.43 57 TRP A O 8
ATOM 14283 N N . ASN A 1 58 ? 2.894 -7.020 -2.023 1.00 0.91 58 ASN A N 8
ATOM 14284 C CA . ASN A 1 58 ? 2.040 -6.218 -2.907 1.00 0.71 58 ASN A CA 8
ATOM 14285 C C . ASN A 1 58 ? 0.619 -6.404 -2.416 1.00 0.59 58 ASN A C 8
ATOM 14286 O O . ASN A 1 58 ? 0.178 -7.541 -2.246 1.00 0.71 58 ASN A O 8
ATOM 14297 N N . CYS A 1 59 ? -0.093 -5.320 -2.177 1.00 0.55 59 CYS A N 8
ATOM 14298 C CA . CYS A 1 59 ? -1.337 -5.410 -1.443 1.00 0.50 59 CYS A CA 8
ATOM 14299 C C . CYS A 1 59 ? -2.514 -5.511 -2.390 1.00 0.44 59 CYS A C 8
ATOM 14300 O O . CYS A 1 59 ? -2.567 -4.841 -3.420 1.00 0.56 59 CYS A O 8
ATOM 14307 N N . LEU A 1 60 ? -3.459 -6.356 -2.032 1.00 0.36 60 LEU A N 8
ATOM 14308 C CA . LEU A 1 60 ? -4.631 -6.569 -2.828 1.00 0.34 60 LEU A CA 8
ATOM 14309 C C . LEU A 1 60 ? -5.816 -6.212 -1.975 1.00 0.29 60 LEU A C 8
ATOM 14310 O O . LEU A 1 60 ? -5.994 -6.788 -0.908 1.00 0.32 60 LEU A O 8
ATOM 14326 N N . PHE A 1 61 ? -6.625 -5.287 -2.423 1.00 0.29 61 PHE A N 8
ATOM 14327 C CA . PHE A 1 61 ? -7.730 -4.845 -1.601 1.00 0.28 61 PHE A CA 8
ATOM 14328 C C . PHE A 1 61 ? -8.978 -5.594 -2.022 1.00 0.37 61 PHE A C 8
ATOM 14329 O O . PHE A 1 61 ? -9.415 -5.462 -3.153 1.00 0.48 61 PHE A O 8
ATOM 14346 N N . ARG A 1 62 ? -9.548 -6.363 -1.114 1.00 0.47 62 ARG A N 8
ATOM 14347 C CA . ARG A 1 62 ? -10.715 -7.175 -1.426 1.00 0.66 62 ARG A CA 8
ATOM 14348 C C . ARG A 1 62 ? -11.722 -7.091 -0.287 1.00 0.89 62 ARG A C 8
ATOM 14349 O O . ARG A 1 62 ? -11.411 -7.460 0.842 1.00 1.05 62 ARG A O 8
ATOM 14370 N N . GLN A 1 63 ? -12.918 -6.607 -0.574 1.00 1.13 63 GLN A N 8
ATOM 14371 C CA . GLN A 1 63 ? -13.944 -6.473 0.451 1.00 1.48 63 GLN A CA 8
ATOM 14372 C C . GLN A 1 63 ? -15.326 -6.573 -0.193 1.00 2.09 63 GLN A C 8
ATOM 14373 O O . GLN A 1 63 ? -15.536 -7.390 -1.090 1.00 2.68 63 GLN A O 8
ATOM 14387 N N . GLY A 1 64 ? -16.263 -5.755 0.270 1.00 2.55 64 GLY A N 8
ATOM 14388 C CA . GLY A 1 64 ? -17.578 -5.715 -0.326 1.00 3.28 64 GLY A CA 8
ATOM 14389 C C . GLY A 1 64 ? -18.412 -6.937 -0.014 1.00 3.41 64 GLY A C 8
ATOM 14390 O O . GLY A 1 64 ? -19.090 -6.992 1.013 1.00 3.88 64 GLY A O 8
ATOM 14394 N N . ILE A 1 65 ? -18.352 -7.927 -0.892 1.00 3.49 65 ILE A N 8
ATOM 14395 C CA . ILE A 1 65 ? -19.236 -9.075 -0.801 1.00 3.94 65 ILE A CA 8
ATOM 14396 C C . ILE A 1 65 ? -18.571 -10.356 -1.325 1.00 4.01 65 ILE A C 8
ATOM 14397 O O . ILE A 1 65 ? -18.421 -11.332 -0.587 1.00 4.32 65 ILE A O 8
ATOM 14413 N N . ASN A 1 66 ? -18.182 -10.350 -2.592 1.00 4.06 66 ASN A N 8
ATOM 14414 C CA . ASN A 1 66 ? -17.531 -11.499 -3.210 1.00 4.27 66 ASN A CA 8
ATOM 14415 C C . ASN A 1 66 ? -16.075 -11.174 -3.514 1.00 4.09 66 ASN A C 8
ATOM 14416 O O . ASN A 1 66 ? -15.466 -10.360 -2.823 1.00 4.26 66 ASN A O 8
ATOM 14427 N N . MET A 1 67 ? -15.516 -11.806 -4.542 1.00 4.09 67 MET A N 8
ATOM 14428 C CA . MET A 1 67 ? -14.150 -11.512 -4.979 1.00 4.13 67 MET A CA 8
ATOM 14429 C C . MET A 1 67 ? -14.071 -10.120 -5.602 1.00 3.60 67 MET A C 8
ATOM 14430 O O . MET A 1 67 ? -13.001 -9.665 -6.016 1.00 3.77 67 MET A O 8
ATOM 14444 N N . LYS A 1 68 ? -15.221 -9.458 -5.675 1.00 3.30 68 LYS A N 8
ATOM 14445 C CA . LYS A 1 68 ? -15.314 -8.093 -6.169 1.00 3.12 68 LYS A CA 8
ATOM 14446 C C . LYS A 1 68 ? -14.804 -7.109 -5.121 1.00 2.78 68 LYS A C 8
ATOM 14447 O O . LYS A 1 68 ? -14.200 -7.515 -4.126 1.00 3.25 68 LYS A O 8
ATOM 14466 N N . PHE A 1 69 ? -15.063 -5.820 -5.348 1.00 2.52 69 PHE A N 8
ATOM 14467 C CA . PHE A 1 69 ? -14.608 -4.769 -4.443 1.00 2.44 69 PHE A CA 8
ATOM 14468 C C . PHE A 1 69 ? -13.084 -4.868 -4.281 1.00 2.04 69 PHE A C 8
ATOM 14469 O O . PHE A 1 69 ? -12.559 -4.925 -3.169 1.00 2.83 69 PHE A O 8
ATOM 14486 N N . PHE A 1 70 ? -12.392 -4.895 -5.421 1.00 1.22 70 PHE A N 8
ATOM 14487 C CA . PHE A 1 70 ? -10.981 -5.250 -5.479 1.00 0.92 70 PHE A CA 8
ATOM 14488 C C . PHE A 1 70 ? -10.110 -4.138 -6.077 1.00 0.79 70 PHE A C 8
ATOM 14489 O O . PHE A 1 70 ? -10.589 -3.272 -6.808 1.00 1.19 70 PHE A O 8
ATOM 14506 N N . THR A 1 71 ? -8.824 -4.185 -5.747 1.00 0.58 71 THR A N 8
ATOM 14507 C CA . THR A 1 71 ? -7.800 -3.365 -6.397 1.00 0.49 71 THR A CA 8
ATOM 14508 C C . THR A 1 71 ? -6.414 -3.848 -5.984 1.00 0.40 71 THR A C 8
ATOM 14509 O O . THR A 1 71 ? -6.245 -4.408 -4.904 1.00 0.49 71 THR A O 8
ATOM 14520 N N . GLU A 1 72 ? -5.435 -3.662 -6.853 1.00 0.49 72 GLU A N 8
ATOM 14521 C CA . GLU A 1 72 ? -4.079 -4.109 -6.574 1.00 0.45 72 GLU A CA 8
ATOM 14522 C C . GLU A 1 72 ? -3.156 -2.916 -6.362 1.00 0.47 72 GLU A C 8
ATOM 14523 O O . GLU A 1 72 ? -2.925 -2.131 -7.283 1.00 0.57 72 GLU A O 8
ATOM 14535 N N . VAL A 1 73 ? -2.623 -2.785 -5.158 1.00 0.44 73 VAL A N 8
ATOM 14536 C CA . VAL A 1 73 ? -1.735 -1.681 -4.843 1.00 0.52 73 VAL A CA 8
ATOM 14537 C C . VAL A 1 73 ? -0.443 -2.204 -4.229 1.00 0.64 73 VAL A C 8
ATOM 14538 O O . VAL A 1 73 ? -0.435 -2.697 -3.101 1.00 0.76 73 VAL A O 8
ATOM 14551 N N . GLU A 1 74 ? 0.643 -2.100 -4.974 1.00 0.80 74 GLU A N 8
ATOM 14552 C CA . GLU A 1 74 ? 1.924 -2.638 -4.548 1.00 0.96 74 GLU A CA 8
ATOM 14553 C C . GLU A 1 74 ? 2.509 -1.840 -3.389 1.00 0.98 74 GLU A C 8
ATOM 14554 O O . GLU A 1 74 ? 2.616 -0.616 -3.468 1.00 1.16 74 GLU A O 8
ATOM 14566 N N . ALA A 1 75 ? 2.873 -2.535 -2.312 1.00 1.06 75 ALA A N 8
ATOM 14567 C CA . ALA A 1 75 ? 3.648 -1.918 -1.246 1.00 1.12 75 ALA A CA 8
ATOM 14568 C C . ALA A 1 75 ? 4.995 -1.528 -1.787 1.00 1.43 75 ALA A C 8
ATOM 14569 O O . ALA A 1 75 ? 5.237 -0.350 -2.052 1.00 1.80 75 ALA A O 8
ATOM 14576 N N . TYR A 1 76 ? 5.868 -2.519 -1.987 1.00 1.71 76 TYR A N 8
ATOM 14577 C CA . TYR A 1 76 ? 7.170 -2.227 -2.544 1.00 2.10 76 TYR A CA 8
ATOM 14578 C C . TYR A 1 76 ? 7.994 -3.492 -2.771 1.00 2.93 76 TYR A C 8
ATOM 14579 O O . TYR A 1 76 ? 7.761 -4.527 -2.150 1.00 3.37 76 TYR A O 8
ATOM 14597 N N . ARG A 1 77 ? 8.975 -3.367 -3.655 1.00 3.45 77 ARG A N 8
ATOM 14598 C CA . ARG A 1 77 ? 9.686 -4.496 -4.241 1.00 4.39 77 ARG A CA 8
ATOM 14599 C C . ARG A 1 77 ? 11.182 -4.156 -4.330 1.00 4.69 77 ARG A C 8
ATOM 14600 O O . ARG A 1 77 ? 11.551 -3.068 -3.902 1.00 4.62 77 ARG A O 8
ATOM 14621 N N . PRO A 1 78 ? 12.070 -5.070 -4.818 1.00 5.32 78 PRO A N 8
ATOM 14622 C CA . PRO A 1 78 ? 13.515 -4.803 -5.062 1.00 5.79 78 PRO A CA 8
ATOM 14623 C C . PRO A 1 78 ? 13.856 -3.386 -5.562 1.00 6.24 78 PRO A C 8
ATOM 14624 O O . PRO A 1 78 ? 15.000 -2.929 -5.471 1.00 6.84 78 PRO A O 8
ATOM 14635 N N . ASP A 1 79 ? 12.854 -2.741 -6.107 1.00 6.17 79 ASP A N 8
ATOM 14636 C CA . ASP A 1 79 ? 12.851 -1.311 -6.449 1.00 6.76 79 ASP A CA 8
ATOM 14637 C C . ASP A 1 79 ? 13.301 -0.419 -5.284 1.00 6.75 79 ASP A C 8
ATOM 14638 O O . ASP A 1 79 ? 13.846 -0.901 -4.292 1.00 6.33 79 ASP A O 8
ATOM 14647 N N . LEU A 1 80 ? 13.153 0.902 -5.467 1.00 7.42 80 LEU A N 8
ATOM 14648 C CA . LEU A 1 80 ? 13.527 1.938 -4.468 1.00 7.70 80 LEU A CA 8
ATOM 14649 C C . LEU A 1 80 ? 13.021 1.681 -3.029 1.00 7.67 80 LEU A C 8
ATOM 14650 O O . LEU A 1 80 ? 13.134 2.545 -2.167 1.00 7.65 80 LEU A O 8
ATOM 14666 N N . LYS A 1 81 ? 12.468 0.509 -2.784 1.00 7.90 81 LYS A N 8
ATOM 14667 C CA . LYS A 1 81 ? 12.142 0.040 -1.443 1.00 8.21 81 LYS A CA 8
ATOM 14668 C C . LYS A 1 81 ? 13.419 -0.121 -0.617 1.00 7.50 81 LYS A C 8
ATOM 14669 O O . LYS A 1 81 ? 13.390 -0.115 0.616 1.00 7.67 81 LYS A O 8
ATOM 14688 N N . HIS A 1 82 ? 14.536 -0.285 -1.321 1.00 6.91 82 HIS A N 8
ATOM 14689 C CA . HIS A 1 82 ? 15.841 -0.417 -0.687 1.00 6.47 82 HIS A CA 8
ATOM 14690 C C . HIS A 1 82 ? 16.192 0.854 0.104 1.00 5.53 82 HIS A C 8
ATOM 14691 O O . HIS A 1 82 ? 15.650 1.919 -0.181 1.00 5.01 82 HIS A O 8
ATOM 14706 N N . PRO A 1 83 ? 17.125 0.753 1.082 1.00 5.57 83 PRO A N 8
ATOM 14707 C CA . PRO A 1 83 ? 17.352 1.788 2.112 1.00 4.95 83 PRO A CA 8
ATOM 14708 C C . PRO A 1 83 ? 17.287 3.237 1.616 1.00 4.13 83 PRO A C 8
ATOM 14709 O O . PRO A 1 83 ? 18.082 3.674 0.779 1.00 4.33 83 PRO A O 8
ATOM 14720 N N . LEU A 1 84 ? 16.329 3.969 2.179 1.00 3.60 84 LEU A N 8
ATOM 14721 C CA . LEU A 1 84 ? 16.145 5.397 1.937 1.00 3.05 84 LEU A CA 8
ATOM 14722 C C . LEU A 1 84 ? 15.757 6.054 3.257 1.00 2.76 84 LEU A C 8
ATOM 14723 O O . LEU A 1 84 ? 15.668 5.372 4.276 1.00 3.30 84 LEU A O 8
ATOM 14739 N N . CYS A 1 85 ? 15.535 7.366 3.267 1.00 2.66 85 CYS A N 8
ATOM 14740 C CA . CYS A 1 85 ? 15.250 8.042 4.533 1.00 3.24 85 CYS A CA 8
ATOM 14741 C C . CYS A 1 85 ? 14.179 9.107 4.410 1.00 3.77 85 CYS A C 8
ATOM 14742 O O . CYS A 1 85 ? 13.533 9.489 5.380 1.00 4.31 85 CYS A O 8
ATOM 14749 N N . GLY A 1 86 ? 14.024 9.580 3.221 1.00 4.00 86 GLY A N 8
ATOM 14750 C CA . GLY A 1 86 ? 13.134 10.698 2.960 1.00 4.75 86 GLY A CA 8
ATOM 14751 C C . GLY A 1 86 ? 11.815 10.298 2.328 1.00 4.42 86 GLY A C 8
ATOM 14752 O O . GLY A 1 86 ? 11.043 11.160 1.904 1.00 5.13 86 GLY A O 8
ATOM 14756 N N . LYS A 1 87 ? 11.534 9.008 2.266 1.00 3.51 87 LYS A N 8
ATOM 14757 C CA . LYS A 1 87 ? 10.395 8.534 1.490 1.00 3.25 87 LYS A CA 8
ATOM 14758 C C . LYS A 1 87 ? 9.288 7.955 2.368 1.00 2.57 87 LYS A C 8
ATOM 14759 O O . LYS A 1 87 ? 9.544 7.202 3.306 1.00 2.57 87 LYS A O 8
ATOM 14778 N N . ARG A 1 88 ? 8.054 8.335 2.049 1.00 2.48 88 ARG A N 8
ATOM 14779 C CA . ARG A 1 88 ? 6.869 7.811 2.719 1.00 2.17 88 ARG A CA 8
ATOM 14780 C C . ARG A 1 88 ? 5.832 7.402 1.676 1.00 1.70 88 ARG A C 8
ATOM 14781 O O . ARG A 1 88 ? 5.449 8.213 0.830 1.00 2.18 88 ARG A O 8
ATOM 14802 N N . TYR A 1 89 ? 5.383 6.156 1.734 1.00 1.34 89 TYR A N 8
ATOM 14803 C CA . TYR A 1 89 ? 4.463 5.628 0.734 1.00 1.31 89 TYR A CA 8
ATOM 14804 C C . TYR A 1 89 ? 3.101 5.344 1.361 1.00 1.05 89 TYR A C 8
ATOM 14805 O O . TYR A 1 89 ? 3.018 4.605 2.330 1.00 1.43 89 TYR A O 8
ATOM 14823 N N . GLU A 1 90 ? 2.047 5.945 0.826 1.00 0.79 90 GLU A N 8
ATOM 14824 C CA . GLU A 1 90 ? 0.694 5.665 1.279 1.00 0.71 90 GLU A CA 8
ATOM 14825 C C . GLU A 1 90 ? -0.191 5.233 0.120 1.00 0.53 90 GLU A C 8
ATOM 14826 O O . GLU A 1 90 ? -0.194 5.857 -0.948 1.00 0.63 90 GLU A O 8
ATOM 14838 N N . LEU A 1 91 ? -0.910 4.144 0.339 1.00 0.50 91 LEU A N 8
ATOM 14839 C CA . LEU A 1 91 ? -1.968 3.724 -0.555 1.00 0.43 91 LEU A CA 8
ATOM 14840 C C . LEU A 1 91 ? -3.257 3.698 0.228 1.00 0.43 91 LEU A C 8
ATOM 14841 O O . LEU A 1 91 ? -3.399 2.940 1.189 1.00 0.57 91 LEU A O 8
ATOM 14857 N N . SER A 1 92 ? -4.185 4.534 -0.157 1.00 0.43 92 SER A N 8
ATOM 14858 C CA . SER A 1 92 ? -5.395 4.682 0.604 1.00 0.48 92 SER A CA 8
ATOM 14859 C C . SER A 1 92 ? -6.622 4.515 -0.254 1.00 0.43 92 SER A C 8
ATOM 14860 O O . SER A 1 92 ? -6.714 5.054 -1.354 1.00 0.51 92 SER A O 8
ATOM 14868 N N . ALA A 1 93 ? -7.562 3.753 0.265 1.00 0.52 93 ALA A N 8
ATOM 14869 C CA . ALA A 1 93 ? -8.806 3.533 -0.402 1.00 0.54 93 ALA A CA 8
ATOM 14870 C C . ALA A 1 93 ? -9.749 4.603 0.008 1.00 0.62 93 ALA A C 8
ATOM 14871 O O . ALA A 1 93 ? -10.287 4.606 1.103 1.00 0.83 93 ALA A O 8
ATOM 14878 N N . ARG A 1 94 ? -9.907 5.534 -0.859 1.00 0.91 94 ARG A N 8
ATOM 14879 C CA . ARG A 1 94 ? -10.597 6.745 -0.503 1.00 1.26 94 ARG A CA 8
ATOM 14880 C C . ARG A 1 94 ? -11.724 7.031 -1.417 1.00 0.70 94 ARG A C 8
ATOM 14881 O O . ARG A 1 94 ? -11.794 6.544 -2.541 1.00 1.17 94 ARG A O 8
ATOM 14902 N N . MET A 1 95 ? -12.634 7.754 -0.816 1.00 0.84 95 MET A N 8
ATOM 14903 C CA . MET A 1 95 ? -13.815 8.303 -1.436 1.00 1.41 95 MET A CA 8
ATOM 14904 C C . MET A 1 95 ? -13.725 8.367 -2.968 1.00 1.48 95 MET A C 8
ATOM 14905 O O . MET A 1 95 ? -14.580 7.829 -3.670 1.00 2.12 95 MET A O 8
ATOM 14919 N N . ASP A 1 96 ? -12.681 9.029 -3.471 1.00 1.26 96 ASP A N 8
ATOM 14920 C CA . ASP A 1 96 ? -12.487 9.190 -4.912 1.00 1.45 96 ASP A CA 8
ATOM 14921 C C . ASP A 1 96 ? -11.845 7.954 -5.533 1.00 1.30 96 ASP A C 8
ATOM 14922 O O . ASP A 1 96 ? -12.401 7.346 -6.446 1.00 1.97 96 ASP A O 8
ATOM 14931 N N . ALA A 1 97 ? -10.669 7.592 -5.037 1.00 0.84 97 ALA A N 8
ATOM 14932 C CA . ALA A 1 97 ? -9.906 6.475 -5.582 1.00 0.62 97 ALA A CA 8
ATOM 14933 C C . ALA A 1 97 ? -8.885 5.995 -4.573 1.00 0.60 97 ALA A C 8
ATOM 14934 O O . ALA A 1 97 ? -8.838 6.463 -3.437 1.00 0.92 97 ALA A O 8
ATOM 14941 N N . ILE A 1 98 ? -8.077 5.060 -5.015 1.00 0.39 98 ILE A N 8
ATOM 14942 C CA . ILE A 1 98 ? -6.963 4.560 -4.253 1.00 0.34 98 ILE A CA 8
ATOM 14943 C C . ILE A 1 98 ? -5.753 5.444 -4.500 1.00 0.32 98 ILE A C 8
ATOM 14944 O O . ILE A 1 98 ? -5.344 5.659 -5.645 1.00 0.35 98 ILE A O 8
ATOM 14960 N N . TYR A 1 99 ? -5.210 5.982 -3.434 1.00 0.40 99 TYR A N 8
ATOM 14961 C CA . TYR A 1 99 ? -4.031 6.829 -3.533 1.00 0.53 99 TYR A CA 8
ATOM 14962 C C . TYR A 1 99 ? -2.801 5.942 -3.606 1.00 0.63 99 TYR A C 8
ATOM 14963 O O . TYR A 1 99 ? -2.768 4.897 -2.970 1.00 0.86 99 TYR A O 8
ATOM 14981 N N . PHE A 1 100 ? -1.811 6.331 -4.395 1.00 0.72 100 PHE A N 8
ATOM 14982 C CA . PHE A 1 100 ? -0.678 5.450 -4.643 1.00 0.91 100 PHE A CA 8
ATOM 14983 C C . PHE A 1 100 ? 0.539 6.234 -5.122 1.00 1.25 100 PHE A C 8
ATOM 14984 O O . PHE A 1 100 ? 0.889 6.197 -6.301 1.00 1.90 100 PHE A O 8
ATOM 15001 N N . LYS A 1 101 ? 1.178 6.948 -4.207 1.00 1.07 101 LYS A N 8
ATOM 15002 C CA . LYS A 1 101 ? 2.371 7.724 -4.539 1.00 1.43 101 LYS A CA 8
ATOM 15003 C C . LYS A 1 101 ? 3.291 7.845 -3.336 1.00 1.37 101 LYS A C 8
ATOM 15004 O O . LYS A 1 101 ? 2.830 7.905 -2.194 1.00 1.55 101 LYS A O 8
ATOM 15023 N N . MET A 1 102 ? 4.591 7.866 -3.594 1.00 1.76 102 MET A N 8
ATOM 15024 C CA . MET A 1 102 ? 5.572 8.077 -2.549 1.00 2.21 102 MET A CA 8
ATOM 15025 C C . MET A 1 102 ? 6.421 9.295 -2.870 1.00 2.42 102 MET A C 8
ATOM 15026 O O . MET A 1 102 ? 7.482 9.186 -3.483 1.00 2.62 102 MET A O 8
ATOM 15040 N N . ASP A 1 103 ? 5.947 10.453 -2.462 1.00 2.92 103 ASP A N 8
ATOM 15041 C CA . ASP A 1 103 ? 6.703 11.680 -2.621 1.00 3.46 103 ASP A CA 8
ATOM 15042 C C . ASP A 1 103 ? 6.917 12.327 -1.265 1.00 3.62 103 ASP A C 8
ATOM 15043 O O . ASP A 1 103 ? 6.599 11.728 -0.233 1.00 3.77 103 ASP A O 8
ATOM 15052 N N . GLU A 1 104 ? 7.457 13.534 -1.258 1.00 4.02 104 GLU A N 8
ATOM 15053 C CA . GLU A 1 104 ? 7.546 14.310 -0.032 1.00 4.43 104 GLU A CA 8
ATOM 15054 C C . GLU A 1 104 ? 6.145 14.763 0.354 1.00 4.28 104 GLU A C 8
ATOM 15055 O O . GLU A 1 104 ? 5.779 14.806 1.529 1.00 4.73 104 GLU A O 8
ATOM 15067 N N . ARG A 1 105 ? 5.368 15.067 -0.673 1.00 3.93 105 ARG A N 8
ATOM 15068 C CA . ARG A 1 105 ? 3.963 15.422 -0.535 1.00 3.96 105 ARG A CA 8
ATOM 15069 C C . ARG A 1 105 ? 3.121 14.173 -0.253 1.00 3.41 105 ARG A C 8
ATOM 15070 O O . ARG A 1 105 ? 3.602 13.044 -0.407 1.00 3.35 105 ARG A O 8
ATOM 15091 N N . PRO A 1 106 ? 1.859 14.356 0.171 1.00 3.33 106 PRO A N 8
ATOM 15092 C CA . PRO A 1 106 ? 0.890 13.256 0.271 1.00 3.10 106 PRO A CA 8
ATOM 15093 C C . PRO A 1 106 ? 0.617 12.623 -1.099 1.00 2.43 106 PRO A C 8
ATOM 15094 O O . PRO A 1 106 ? 0.828 13.257 -2.139 1.00 2.29 106 PRO A O 8
ATOM 15105 N N . PRO A 1 107 ? 0.147 11.363 -1.123 1.00 2.31 107 PRO A N 8
ATOM 15106 C CA . PRO A 1 107 ? -0.132 10.644 -2.371 1.00 1.85 107 PRO A CA 8
ATOM 15107 C C . PRO A 1 107 ? -1.385 11.165 -3.068 1.00 1.51 107 PRO A C 8
ATOM 15108 O O . PRO A 1 107 ? -2.055 12.064 -2.564 1.00 1.80 107 PRO A O 8
ATOM 15119 N N . GLN A 1 108 ? -1.718 10.581 -4.212 1.00 1.09 108 GLN A N 8
ATOM 15120 C CA . GLN A 1 108 ? -2.826 11.081 -5.009 1.00 0.94 108 GLN A CA 8
ATOM 15121 C C . GLN A 1 108 ? -3.578 9.927 -5.659 1.00 0.70 108 GLN A C 8
ATOM 15122 O O . GLN A 1 108 ? -3.027 8.832 -5.797 1.00 0.64 108 GLN A O 8
ATOM 15136 N N . PRO A 1 109 ? -4.854 10.156 -6.031 1.00 0.68 109 PRO A N 8
ATOM 15137 C CA . PRO A 1 109 ? -5.695 9.152 -6.700 1.00 0.55 109 PRO A CA 8
ATOM 15138 C C . PRO A 1 109 ? -5.016 8.559 -7.930 1.00 0.56 109 PRO A C 8
ATOM 15139 O O . PRO A 1 109 ? -4.926 9.212 -8.970 1.00 0.80 109 PRO A O 8
ATOM 15150 N N . LEU A 1 110 ? -4.544 7.329 -7.813 1.00 0.49 110 LEU A N 8
ATOM 15151 C CA . LEU A 1 110 ? -3.782 6.716 -8.889 1.00 0.61 110 LEU A CA 8
ATOM 15152 C C . LEU A 1 110 ? -4.285 5.303 -9.179 1.00 0.51 110 LEU A C 8
ATOM 15153 O O . LEU A 1 110 ? -3.937 4.698 -10.190 1.00 0.62 110 LEU A O 8
ATOM 15169 N N . ASN A 1 111 ? -5.161 4.806 -8.330 1.00 0.42 111 ASN A N 8
ATOM 15170 C CA . ASN A 1 111 ? -5.730 3.487 -8.514 1.00 0.48 111 ASN A CA 8
ATOM 15171 C C . ASN A 1 111 ? -7.141 3.601 -8.043 1.00 0.42 111 ASN A C 8
ATOM 15172 O O . ASN A 1 111 ? -7.492 4.620 -7.477 1.00 0.50 111 ASN A O 8
ATOM 15183 N N . LYS A 1 112 ? -7.970 2.630 -8.279 1.00 0.59 112 LYS A N 8
ATOM 15184 C CA . LYS A 1 112 ? -9.304 2.718 -7.780 1.00 0.60 112 LYS A CA 8
ATOM 15185 C C . LYS A 1 112 ? -9.785 1.396 -7.266 1.00 0.72 112 LYS A C 8
ATOM 15186 O O . LYS A 1 112 ? -9.526 0.343 -7.849 1.00 0.84 112 LYS A O 8
ATOM 15205 N N . TRP A 1 113 ? -10.482 1.469 -6.164 1.00 0.77 113 TRP A N 8
ATOM 15206 C CA . TRP A 1 113 ? -11.133 0.327 -5.606 1.00 0.97 113 TRP A CA 8
ATOM 15207 C C . TRP A 1 113 ? -12.357 0.007 -6.440 1.00 1.02 113 TRP A C 8
ATOM 15208 O O . TRP A 1 113 ? -12.679 0.717 -7.394 1.00 1.12 113 TRP A O 8
ATOM 15229 N N . ARG A 1 114 ? -13.040 -1.041 -6.076 1.00 1.34 114 ARG A N 8
ATOM 15230 C CA . ARG A 1 114 ? -14.060 -1.596 -6.922 1.00 1.50 114 ARG A CA 8
ATOM 15231 C C . ARG A 1 114 ? -15.251 -2.017 -6.097 1.00 1.82 114 ARG A C 8
ATOM 15232 O O . ARG A 1 114 ? -15.268 -1.853 -4.882 1.00 2.41 114 ARG A O 8
ATOM 15253 N N . SER A 1 115 ? -16.222 -2.554 -6.778 1.00 2.02 115 SER A N 8
ATOM 15254 C CA . SER A 1 115 ? -17.456 -3.004 -6.167 1.00 2.76 115 SER A CA 8
ATOM 15255 C C . SER A 1 115 ? -18.292 -3.767 -7.187 1.00 3.19 115 SER A C 8
ATOM 15256 O O . SER A 1 115 ? -18.783 -3.133 -8.145 1.00 3.60 115 SER A O 8
ATOM 15265 N N . ALA A 1 1 ? 21.225 5.199 2.466 1.00 6.29 1 ALA A N 9
ATOM 15266 C CA . ALA A 1 1 ? 20.228 4.629 3.401 1.00 5.64 1 ALA A CA 9
ATOM 15267 C C . ALA A 1 1 ? 20.883 4.265 4.733 1.00 5.66 1 ALA A C 9
ATOM 15268 O O . ALA A 1 1 ? 21.089 3.086 5.037 1.00 5.80 1 ALA A O 9
ATOM 15277 N N . MET A 1 2 ? 21.207 5.278 5.531 1.00 5.85 2 MET A N 9
ATOM 15278 C CA . MET A 1 2 ? 21.862 5.055 6.816 1.00 6.17 2 MET A CA 9
ATOM 15279 C C . MET A 1 2 ? 20.841 4.824 7.922 1.00 5.91 2 MET A C 9
ATOM 15280 O O . MET A 1 2 ? 20.709 3.712 8.428 1.00 6.19 2 MET A O 9
ATOM 15294 N N . GLY A 1 3 ? 20.110 5.870 8.286 1.00 5.74 3 GLY A N 9
ATOM 15295 C CA . GLY A 1 3 ? 19.138 5.753 9.356 1.00 5.81 3 GLY A CA 9
ATOM 15296 C C . GLY A 1 3 ? 17.727 6.078 8.913 1.00 5.28 3 GLY A C 9
ATOM 15297 O O . GLY A 1 3 ? 16.765 5.754 9.606 1.00 5.54 3 GLY A O 9
ATOM 15301 N N . CYS A 1 4 ? 17.597 6.691 7.747 1.00 4.84 4 CYS A N 9
ATOM 15302 C CA . CYS A 1 4 ? 16.296 7.125 7.249 1.00 4.49 4 CYS A CA 9
ATOM 15303 C C . CYS A 1 4 ? 15.437 5.979 6.735 1.00 4.00 4 CYS A C 9
ATOM 15304 O O . CYS A 1 4 ? 14.392 6.209 6.124 1.00 4.30 4 CYS A O 9
ATOM 15311 N N . LYS A 1 5 ? 15.819 4.750 7.041 1.00 3.56 5 LYS A N 9
ATOM 15312 C CA . LYS A 1 5 ? 15.278 3.616 6.305 1.00 3.21 5 LYS A CA 9
ATOM 15313 C C . LYS A 1 5 ? 14.590 2.606 7.152 1.00 2.60 5 LYS A C 9
ATOM 15314 O O . LYS A 1 5 ? 15.159 1.617 7.612 1.00 2.48 5 LYS A O 9
ATOM 15333 N N . GLU A 1 6 ? 13.366 2.910 7.347 1.00 2.54 6 GLU A N 9
ATOM 15334 C CA . GLU A 1 6 ? 12.315 1.939 7.510 1.00 2.10 6 GLU A CA 9
ATOM 15335 C C . GLU A 1 6 ? 11.302 2.157 6.410 1.00 1.84 6 GLU A C 9
ATOM 15336 O O . GLU A 1 6 ? 10.482 3.072 6.488 1.00 2.27 6 GLU A O 9
ATOM 15348 N N . ILE A 1 7 ? 11.377 1.361 5.376 1.00 1.34 7 ILE A N 9
ATOM 15349 C CA . ILE A 1 7 ? 10.476 1.545 4.245 1.00 1.10 7 ILE A CA 9
ATOM 15350 C C . ILE A 1 7 ? 9.207 0.769 4.499 1.00 0.99 7 ILE A C 9
ATOM 15351 O O . ILE A 1 7 ? 9.186 -0.461 4.503 1.00 1.30 7 ILE A O 9
ATOM 15367 N N . GLU A 1 8 ? 8.158 1.516 4.748 1.00 0.87 8 GLU A N 9
ATOM 15368 C CA . GLU A 1 8 ? 6.922 0.956 5.264 1.00 0.93 8 GLU A CA 9
ATOM 15369 C C . GLU A 1 8 ? 5.780 1.020 4.262 1.00 0.86 8 GLU A C 9
ATOM 15370 O O . GLU A 1 8 ? 5.726 1.899 3.398 1.00 1.29 8 GLU A O 9
ATOM 15382 N N . ILE A 1 9 ? 4.867 0.070 4.402 1.00 0.65 9 ILE A N 9
ATOM 15383 C CA . ILE A 1 9 ? 3.710 -0.039 3.534 1.00 0.68 9 ILE A CA 9
ATOM 15384 C C . ILE A 1 9 ? 2.474 0.456 4.280 1.00 0.53 9 ILE A C 9
ATOM 15385 O O . ILE A 1 9 ? 1.898 -0.290 5.073 1.00 0.68 9 ILE A O 9
ATOM 15401 N N . VAL A 1 10 ? 2.064 1.701 4.044 1.00 0.51 10 VAL A N 9
ATOM 15402 C CA . VAL A 1 10 ? 0.866 2.213 4.695 1.00 0.46 10 VAL A CA 9
ATOM 15403 C C . VAL A 1 10 ? -0.337 2.074 3.791 1.00 0.41 10 VAL A C 9
ATOM 15404 O O . VAL A 1 10 ? -0.359 2.576 2.663 1.00 0.44 10 VAL A O 9
ATOM 15417 N N . ILE A 1 11 ? -1.321 1.359 4.291 1.00 0.40 11 ILE A N 9
ATOM 15418 C CA . ILE A 1 11 ? -2.589 1.240 3.631 1.00 0.40 11 ILE A CA 9
ATOM 15419 C C . ILE A 1 11 ? -3.610 2.005 4.433 1.00 0.44 11 ILE A C 9
ATOM 15420 O O . ILE A 1 11 ? -3.895 1.672 5.586 1.00 0.50 11 ILE A O 9
ATOM 15436 N N . LYS A 1 12 ? -4.115 3.061 3.848 1.00 0.46 12 LYS A N 9
ATOM 15437 C CA . LYS A 1 12 ? -5.108 3.867 4.513 1.00 0.52 12 LYS A CA 9
ATOM 15438 C C . LYS A 1 12 ? -6.455 3.574 3.911 1.00 0.50 12 LYS A C 9
ATOM 15439 O O . LYS A 1 12 ? -6.554 2.946 2.860 1.00 0.62 12 LYS A O 9
ATOM 15458 N N . ASN A 1 13 ? -7.480 4.020 4.577 1.00 0.55 13 ASN A N 9
ATOM 15459 C CA . ASN A 1 13 ? -8.820 3.867 4.086 1.00 0.59 13 ASN A CA 9
ATOM 15460 C C . ASN A 1 13 ? -9.653 5.004 4.610 1.00 0.58 13 ASN A C 9
ATOM 15461 O O . ASN A 1 13 ? -9.631 5.282 5.804 1.00 0.95 13 ASN A O 9
ATOM 15472 N N . THR A 1 14 ? -10.339 5.696 3.723 1.00 0.47 14 THR A N 9
ATOM 15473 C CA . THR A 1 14 ? -11.105 6.852 4.134 1.00 0.74 14 THR A CA 9
ATOM 15474 C C . THR A 1 14 ? -12.025 7.389 3.038 1.00 0.54 14 THR A C 9
ATOM 15475 O O . THR A 1 14 ? -11.659 8.280 2.271 1.00 0.70 14 THR A O 9
ATOM 15486 N N . LEU A 1 15 ? -13.208 6.802 2.921 1.00 0.49 15 LEU A N 9
ATOM 15487 C CA . LEU A 1 15 ? -14.253 7.388 2.118 1.00 0.68 15 LEU A CA 9
ATOM 15488 C C . LEU A 1 15 ? -15.139 8.233 3.017 1.00 0.84 15 LEU A C 9
ATOM 15489 O O . LEU A 1 15 ? -15.643 9.291 2.641 1.00 1.18 15 LEU A O 9
ATOM 15505 N N . GLY A 1 16 ? -15.308 7.709 4.221 1.00 0.72 16 GLY A N 9
ATOM 15506 C CA . GLY A 1 16 ? -16.233 8.242 5.195 1.00 0.87 16 GLY A CA 9
ATOM 15507 C C . GLY A 1 16 ? -16.444 7.224 6.302 1.00 0.77 16 GLY A C 9
ATOM 15508 O O . GLY A 1 16 ? -15.665 6.276 6.400 1.00 1.27 16 GLY A O 9
ATOM 15512 N N . PRO A 1 17 ? -17.495 7.355 7.120 1.00 0.67 17 PRO A N 9
ATOM 15513 C CA . PRO A 1 17 ? -17.712 6.476 8.279 1.00 0.76 17 PRO A CA 9
ATOM 15514 C C . PRO A 1 17 ? -17.878 5.000 7.901 1.00 0.88 17 PRO A C 9
ATOM 15515 O O . PRO A 1 17 ? -18.535 4.671 6.911 1.00 1.27 17 PRO A O 9
ATOM 15526 N N . SER A 1 18 ? -17.253 4.126 8.696 1.00 1.06 18 SER A N 9
ATOM 15527 C CA . SER A 1 18 ? -17.385 2.673 8.552 1.00 1.31 18 SER A CA 9
ATOM 15528 C C . SER A 1 18 ? -16.838 2.175 7.216 1.00 1.10 18 SER A C 9
ATOM 15529 O O . SER A 1 18 ? -17.351 1.215 6.639 1.00 1.50 18 SER A O 9
ATOM 15537 N N . ARG A 1 19 ? -15.794 2.826 6.728 1.00 0.81 19 ARG A N 9
ATOM 15538 C CA . ARG A 1 19 ? -15.104 2.357 5.539 1.00 0.66 19 ARG A CA 9
ATOM 15539 C C . ARG A 1 19 ? -14.108 1.285 5.922 1.00 0.64 19 ARG A C 9
ATOM 15540 O O . ARG A 1 19 ? -13.222 1.532 6.738 1.00 1.02 19 ARG A O 9
ATOM 15561 N N . ILE A 1 20 ? -14.265 0.084 5.358 1.00 0.52 20 ILE A N 9
ATOM 15562 C CA . ILE A 1 20 ? -13.354 -1.021 5.654 1.00 0.51 20 ILE A CA 9
ATOM 15563 C C . ILE A 1 20 ? -13.088 -1.865 4.407 1.00 0.54 20 ILE A C 9
ATOM 15564 O O . ILE A 1 20 ? -14.014 -2.426 3.817 1.00 0.76 20 ILE A O 9
ATOM 15580 N N . LEU A 1 21 ? -11.828 -1.945 4.007 1.00 0.50 21 LEU A N 9
ATOM 15581 C CA . LEU A 1 21 ? -11.410 -2.889 2.969 1.00 0.55 21 LEU A CA 9
ATOM 15582 C C . LEU A 1 21 ? -10.201 -3.673 3.448 1.00 0.52 21 LEU A C 9
ATOM 15583 O O . LEU A 1 21 ? -9.489 -3.233 4.353 1.00 0.75 21 LEU A O 9
ATOM 15599 N N . GLN A 1 22 ? -9.989 -4.833 2.856 1.00 0.47 22 GLN A N 9
ATOM 15600 C CA . GLN A 1 22 ? -8.964 -5.746 3.300 1.00 0.47 22 GLN A CA 9
ATOM 15601 C C . GLN A 1 22 ? -7.892 -5.908 2.226 1.00 0.42 22 GLN A C 9
ATOM 15602 O O . GLN A 1 22 ? -8.151 -6.459 1.160 1.00 0.51 22 GLN A O 9
ATOM 15616 N N . TYR A 1 23 ? -6.694 -5.417 2.509 1.00 0.42 23 TYR A N 9
ATOM 15617 C CA . TYR A 1 23 ? -5.603 -5.458 1.546 1.00 0.42 23 TYR A CA 9
ATOM 15618 C C . TYR A 1 23 ? -4.662 -6.608 1.873 1.00 0.41 23 TYR A C 9
ATOM 15619 O O . TYR A 1 23 ? -4.498 -6.988 3.033 1.00 0.49 23 TYR A O 9
ATOM 15637 N N . HIS A 1 24 ? -4.050 -7.156 0.849 1.00 0.50 24 HIS A N 9
ATOM 15638 C CA . HIS A 1 24 ? -3.019 -8.151 1.018 1.00 0.57 24 HIS A CA 9
ATOM 15639 C C . HIS A 1 24 ? -1.745 -7.679 0.375 1.00 0.60 24 HIS A C 9
ATOM 15640 O O . HIS A 1 24 ? -1.646 -7.641 -0.844 1.00 0.58 24 HIS A O 9
ATOM 15655 N N . CYS A 1 25 ? -0.760 -7.330 1.168 1.00 0.71 25 CYS A N 9
ATOM 15656 C CA . CYS A 1 25 ? 0.475 -6.898 0.578 1.00 0.74 25 CYS A CA 9
ATOM 15657 C C . CYS A 1 25 ? 1.536 -7.977 0.636 1.00 0.91 25 CYS A C 9
ATOM 15658 O O . CYS A 1 25 ? 1.914 -8.456 1.704 1.00 1.01 25 CYS A O 9
ATOM 15665 N N . ARG A 1 26 ? 1.966 -8.379 -0.553 1.00 1.14 26 ARG A N 9
ATOM 15666 C CA . ARG A 1 26 ? 2.979 -9.399 -0.718 1.00 1.38 26 ARG A CA 9
ATOM 15667 C C . ARG A 1 26 ? 3.755 -9.161 -2.011 1.00 1.87 26 ARG A C 9
ATOM 15668 O O . ARG A 1 26 ? 3.171 -9.149 -3.090 1.00 2.24 26 ARG A O 9
ATOM 15689 N N . SER A 1 27 ? 5.033 -8.857 -1.879 1.00 2.10 27 SER A N 9
ATOM 15690 C CA . SER A 1 27 ? 5.981 -8.908 -2.990 1.00 2.66 27 SER A CA 9
ATOM 15691 C C . SER A 1 27 ? 7.374 -8.626 -2.471 1.00 2.39 27 SER A C 9
ATOM 15692 O O . SER A 1 27 ? 7.538 -8.180 -1.338 1.00 2.70 27 SER A O 9
ATOM 15700 N N . GLY A 1 28 ? 8.369 -8.893 -3.290 1.00 2.45 28 GLY A N 9
ATOM 15701 C CA . GLY A 1 28 ? 9.722 -8.561 -2.925 1.00 2.54 28 GLY A CA 9
ATOM 15702 C C . GLY A 1 28 ? 10.282 -9.503 -1.882 1.00 2.68 28 GLY A C 9
ATOM 15703 O O . GLY A 1 28 ? 11.083 -9.099 -1.045 1.00 3.22 28 GLY A O 9
ATOM 15707 N N . ASN A 1 29 ? 9.847 -10.762 -1.953 1.00 2.60 29 ASN A N 9
ATOM 15708 C CA . ASN A 1 29 ? 10.288 -11.832 -1.044 1.00 2.96 29 ASN A CA 9
ATOM 15709 C C . ASN A 1 29 ? 9.654 -11.707 0.342 1.00 2.76 29 ASN A C 9
ATOM 15710 O O . ASN A 1 29 ? 9.607 -12.679 1.099 1.00 3.04 29 ASN A O 9
ATOM 15721 N N . THR A 1 30 ? 9.167 -10.523 0.681 1.00 2.45 30 THR A N 9
ATOM 15722 C CA . THR A 1 30 ? 8.522 -10.316 1.966 1.00 2.33 30 THR A CA 9
ATOM 15723 C C . THR A 1 30 ? 7.005 -10.238 1.808 1.00 2.07 30 THR A C 9
ATOM 15724 O O . THR A 1 30 ? 6.488 -9.549 0.928 1.00 2.10 30 THR A O 9
ATOM 15735 N N . ASN A 1 31 ? 6.302 -10.990 2.638 1.00 1.97 31 ASN A N 9
ATOM 15736 C CA . ASN A 1 31 ? 4.848 -11.037 2.590 1.00 1.75 31 ASN A CA 9
ATOM 15737 C C . ASN A 1 31 ? 4.284 -11.271 3.981 1.00 1.78 31 ASN A C 9
ATOM 15738 O O . ASN A 1 31 ? 4.628 -12.248 4.645 1.00 2.34 31 ASN A O 9
ATOM 15749 N N . VAL A 1 32 ? 3.445 -10.355 4.436 1.00 1.39 32 VAL A N 9
ATOM 15750 C CA . VAL A 1 32 ? 2.830 -10.484 5.743 1.00 1.52 32 VAL A CA 9
ATOM 15751 C C . VAL A 1 32 ? 1.616 -9.568 5.899 1.00 1.38 32 VAL A C 9
ATOM 15752 O O . VAL A 1 32 ? 1.749 -8.356 6.088 1.00 2.10 32 VAL A O 9
ATOM 15765 N N . GLY A 1 33 ? 0.426 -10.142 5.774 1.00 1.00 33 GLY A N 9
ATOM 15766 C CA . GLY A 1 33 ? -0.765 -9.395 6.095 1.00 1.43 33 GLY A CA 9
ATOM 15767 C C . GLY A 1 33 ? -1.810 -9.365 4.999 1.00 0.99 33 GLY A C 9
ATOM 15768 O O . GLY A 1 33 ? -1.567 -8.861 3.896 1.00 1.13 33 GLY A O 9
ATOM 15772 N N . VAL A 1 34 ? -2.965 -9.943 5.300 1.00 0.80 34 VAL A N 9
ATOM 15773 C CA . VAL A 1 34 ? -4.180 -9.670 4.556 1.00 0.56 34 VAL A CA 9
ATOM 15774 C C . VAL A 1 34 ? -5.186 -9.064 5.525 1.00 0.63 34 VAL A C 9
ATOM 15775 O O . VAL A 1 34 ? -6.031 -9.769 6.081 1.00 1.03 34 VAL A O 9
ATOM 15788 N N . GLN A 1 35 ? -5.087 -7.774 5.749 1.00 0.63 35 GLN A N 9
ATOM 15789 C CA . GLN A 1 35 ? -5.751 -7.159 6.854 1.00 0.85 35 GLN A CA 9
ATOM 15790 C C . GLN A 1 35 ? -6.659 -6.019 6.395 1.00 0.70 35 GLN A C 9
ATOM 15791 O O . GLN A 1 35 ? -6.434 -5.412 5.353 1.00 0.82 35 GLN A O 9
ATOM 15805 N N . TYR A 1 36 ? -7.700 -5.759 7.174 1.00 0.78 36 TYR A N 9
ATOM 15806 C CA . TYR A 1 36 ? -8.638 -4.687 6.880 1.00 0.73 36 TYR A CA 9
ATOM 15807 C C . TYR A 1 36 ? -8.247 -3.416 7.615 1.00 0.78 36 TYR A C 9
ATOM 15808 O O . TYR A 1 36 ? -7.518 -3.461 8.611 1.00 1.06 36 TYR A O 9
ATOM 15826 N N . LEU A 1 37 ? -8.731 -2.286 7.137 1.00 0.72 37 LEU A N 9
ATOM 15827 C CA . LEU A 1 37 ? -8.382 -1.014 7.732 1.00 0.89 37 LEU A CA 9
ATOM 15828 C C . LEU A 1 37 ? -9.598 -0.095 7.769 1.00 0.70 37 LEU A C 9
ATOM 15829 O O . LEU A 1 37 ? -10.353 -0.004 6.795 1.00 0.61 37 LEU A O 9
ATOM 15845 N N . ASN A 1 38 ? -9.789 0.536 8.926 1.00 0.78 38 ASN A N 9
ATOM 15846 C CA . ASN A 1 38 ? -10.897 1.449 9.174 1.00 0.73 38 ASN A CA 9
ATOM 15847 C C . ASN A 1 38 ? -10.550 2.860 8.719 1.00 0.68 38 ASN A C 9
ATOM 15848 O O . ASN A 1 38 ? -9.386 3.244 8.651 1.00 0.75 38 ASN A O 9
ATOM 15859 N N . PHE A 1 39 ? -11.592 3.637 8.476 1.00 0.68 39 PHE A N 9
ATOM 15860 C CA . PHE A 1 39 ? -11.479 4.992 7.937 1.00 0.72 39 PHE A CA 9
ATOM 15861 C C . PHE A 1 39 ? -10.785 5.953 8.894 1.00 0.83 39 PHE A C 9
ATOM 15862 O O . PHE A 1 39 ? -10.254 6.988 8.488 1.00 1.66 39 PHE A O 9
ATOM 15879 N N . LYS A 1 40 ? -10.754 5.591 10.148 1.00 0.86 40 LYS A N 9
ATOM 15880 C CA . LYS A 1 40 ? -10.232 6.483 11.176 1.00 0.97 40 LYS A CA 9
ATOM 15881 C C . LYS A 1 40 ? -8.741 6.272 11.421 1.00 0.72 40 LYS A C 9
ATOM 15882 O O . LYS A 1 40 ? -8.173 6.889 12.326 1.00 1.17 40 LYS A O 9
ATOM 15901 N N . GLY A 1 41 ? -8.093 5.419 10.637 1.00 0.71 41 GLY A N 9
ATOM 15902 C CA . GLY A 1 41 ? -6.712 5.101 10.938 1.00 1.13 41 GLY A CA 9
ATOM 15903 C C . GLY A 1 41 ? -5.850 4.760 9.736 1.00 0.94 41 GLY A C 9
ATOM 15904 O O . GLY A 1 41 ? -6.086 5.227 8.617 1.00 1.09 41 GLY A O 9
ATOM 15908 N N . THR A 1 42 ? -4.834 3.954 10.010 1.00 0.82 42 THR A N 9
ATOM 15909 C CA . THR A 1 42 ? -3.838 3.521 9.041 1.00 0.68 42 THR A CA 9
ATOM 15910 C C . THR A 1 42 ? -3.422 2.094 9.361 1.00 0.65 42 THR A C 9
ATOM 15911 O O . THR A 1 42 ? -3.480 1.676 10.518 1.00 0.75 42 THR A O 9
ATOM 15922 N N . ARG A 1 43 ? -3.027 1.340 8.353 1.00 0.58 43 ARG A N 9
ATOM 15923 C CA . ARG A 1 43 ? -2.495 0.014 8.582 1.00 0.58 43 ARG A CA 9
ATOM 15924 C C . ARG A 1 43 ? -1.138 -0.081 7.919 1.00 0.52 43 ARG A C 9
ATOM 15925 O O . ARG A 1 43 ? -1.040 -0.099 6.691 1.00 0.50 43 ARG A O 9
ATOM 15946 N N . ILE A 1 44 ? -0.092 -0.119 8.722 1.00 0.52 44 ILE A N 9
ATOM 15947 C CA . ILE A 1 44 ? 1.245 -0.014 8.185 1.00 0.51 44 ILE A CA 9
ATOM 15948 C C . ILE A 1 44 ? 2.096 -1.225 8.493 1.00 0.58 44 ILE A C 9
ATOM 15949 O O . ILE A 1 44 ? 2.165 -1.705 9.624 1.00 0.66 44 ILE A O 9
ATOM 15965 N N . ILE A 1 45 ? 2.711 -1.713 7.446 1.00 0.61 45 ILE A N 9
ATOM 15966 C CA . ILE A 1 45 ? 3.793 -2.657 7.532 1.00 0.74 45 ILE A CA 9
ATOM 15967 C C . ILE A 1 45 ? 5.087 -1.905 7.470 1.00 0.77 45 ILE A C 9
ATOM 15968 O O . ILE A 1 45 ? 5.124 -0.825 6.910 1.00 0.79 45 ILE A O 9
ATOM 15984 N N . LYS A 1 46 ? 6.146 -2.456 7.988 1.00 0.90 46 LYS A N 9
ATOM 15985 C CA . LYS A 1 46 ? 7.414 -1.753 7.907 1.00 0.97 46 LYS A CA 9
ATOM 15986 C C . LYS A 1 46 ? 8.604 -2.688 7.955 1.00 1.10 46 LYS A C 9
ATOM 15987 O O . LYS A 1 46 ? 8.583 -3.706 8.648 1.00 1.20 46 LYS A O 9
ATOM 16006 N N . PHE A 1 47 ? 9.640 -2.320 7.211 1.00 1.20 47 PHE A N 9
ATOM 16007 C CA . PHE A 1 47 ? 10.899 -3.060 7.199 1.00 1.41 47 PHE A CA 9
ATOM 16008 C C . PHE A 1 47 ? 12.071 -2.084 7.064 1.00 1.59 47 PHE A C 9
ATOM 16009 O O . PHE A 1 47 ? 12.008 -1.129 6.293 1.00 1.68 47 PHE A O 9
ATOM 16026 N N . LYS A 1 48 ? 13.132 -2.320 7.833 1.00 1.83 48 LYS A N 9
ATOM 16027 C CA . LYS A 1 48 ? 14.120 -1.277 8.126 1.00 2.13 48 LYS A CA 9
ATOM 16028 C C . LYS A 1 48 ? 15.585 -1.766 8.013 1.00 2.50 48 LYS A C 9
ATOM 16029 O O . LYS A 1 48 ? 16.237 -2.006 9.033 1.00 3.01 48 LYS A O 9
ATOM 16048 N N . ASP A 1 49 ? 16.128 -1.901 6.799 1.00 2.76 49 ASP A N 9
ATOM 16049 C CA . ASP A 1 49 ? 17.529 -2.337 6.656 1.00 3.32 49 ASP A CA 9
ATOM 16050 C C . ASP A 1 49 ? 18.142 -1.860 5.329 1.00 3.36 49 ASP A C 9
ATOM 16051 O O . ASP A 1 49 ? 17.643 -0.910 4.724 1.00 3.77 49 ASP A O 9
ATOM 16060 N N . ASP A 1 50 ? 19.235 -2.507 4.889 1.00 3.50 50 ASP A N 9
ATOM 16061 C CA . ASP A 1 50 ? 20.002 -2.042 3.728 1.00 3.96 50 ASP A CA 9
ATOM 16062 C C . ASP A 1 50 ? 20.954 -3.111 3.189 1.00 4.13 50 ASP A C 9
ATOM 16063 O O . ASP A 1 50 ? 21.960 -3.457 3.809 1.00 4.41 50 ASP A O 9
ATOM 16072 N N . GLY A 1 51 ? 20.587 -3.649 2.035 1.00 4.42 51 GLY A N 9
ATOM 16073 C CA . GLY A 1 51 ? 21.436 -4.580 1.304 1.00 5.01 51 GLY A CA 9
ATOM 16074 C C . GLY A 1 51 ? 20.997 -4.721 -0.149 1.00 5.12 51 GLY A C 9
ATOM 16075 O O . GLY A 1 51 ? 20.840 -5.832 -0.651 1.00 5.72 51 GLY A O 9
ATOM 16079 N N . THR A 1 52 ? 20.806 -3.579 -0.814 1.00 4.86 52 THR A N 9
ATOM 16080 C CA . THR A 1 52 ? 20.256 -3.504 -2.185 1.00 5.25 52 THR A CA 9
ATOM 16081 C C . THR A 1 52 ? 19.073 -4.435 -2.398 1.00 5.04 52 THR A C 9
ATOM 16082 O O . THR A 1 52 ? 18.205 -4.500 -1.543 1.00 4.76 52 THR A O 9
ATOM 16093 N N . GLU A 1 53 ? 19.051 -5.125 -3.552 1.00 5.50 53 GLU A N 9
ATOM 16094 C CA . GLU A 1 53 ? 17.971 -6.009 -3.971 1.00 5.71 53 GLU A CA 9
ATOM 16095 C C . GLU A 1 53 ? 16.632 -5.613 -3.365 1.00 5.89 53 GLU A C 9
ATOM 16096 O O . GLU A 1 53 ? 15.977 -6.419 -2.705 1.00 6.33 53 GLU A O 9
ATOM 16108 N N . ARG A 1 54 ? 16.260 -4.349 -3.568 1.00 5.89 54 ARG A N 9
ATOM 16109 C CA . ARG A 1 54 ? 15.020 -3.796 -2.984 1.00 6.41 54 ARG A CA 9
ATOM 16110 C C . ARG A 1 54 ? 13.822 -4.750 -3.115 1.00 5.90 54 ARG A C 9
ATOM 16111 O O . ARG A 1 54 ? 13.158 -5.046 -2.120 1.00 6.48 54 ARG A O 9
ATOM 16132 N N . SER A 1 55 ? 13.565 -5.223 -4.337 1.00 5.08 55 SER A N 9
ATOM 16133 C CA . SER A 1 55 ? 12.551 -6.250 -4.618 1.00 4.86 55 SER A CA 9
ATOM 16134 C C . SER A 1 55 ? 11.136 -5.674 -4.562 1.00 3.87 55 SER A C 9
ATOM 16135 O O . SER A 1 55 ? 10.382 -5.806 -5.525 1.00 3.94 55 SER A O 9
ATOM 16143 N N . ARG A 1 56 ? 10.794 -5.057 -3.438 1.00 3.37 56 ARG A N 9
ATOM 16144 C CA . ARG A 1 56 ? 9.568 -4.252 -3.293 1.00 2.70 56 ARG A CA 9
ATOM 16145 C C . ARG A 1 56 ? 8.249 -5.050 -3.333 1.00 2.24 56 ARG A C 9
ATOM 16146 O O . ARG A 1 56 ? 8.161 -6.123 -3.921 1.00 2.47 56 ARG A O 9
ATOM 16167 N N . TRP A 1 57 ? 7.208 -4.448 -2.735 1.00 1.83 57 TRP A N 9
ATOM 16168 C CA . TRP A 1 57 ? 5.961 -5.136 -2.382 1.00 1.49 57 TRP A CA 9
ATOM 16169 C C . TRP A 1 57 ? 4.841 -4.805 -3.366 1.00 1.19 57 TRP A C 9
ATOM 16170 O O . TRP A 1 57 ? 4.975 -3.909 -4.202 1.00 1.43 57 TRP A O 9
ATOM 16191 N N . ASN A 1 58 ? 3.743 -5.544 -3.271 1.00 0.91 58 ASN A N 9
ATOM 16192 C CA . ASN A 1 58 ? 2.530 -5.220 -4.011 1.00 0.71 58 ASN A CA 9
ATOM 16193 C C . ASN A 1 58 ? 1.306 -5.594 -3.176 1.00 0.59 58 ASN A C 9
ATOM 16194 O O . ASN A 1 58 ? 1.196 -6.727 -2.699 1.00 0.71 58 ASN A O 9
ATOM 16205 N N . CYS A 1 59 ? 0.406 -4.639 -2.983 1.00 0.55 59 CYS A N 9
ATOM 16206 C CA . CYS A 1 59 ? -0.770 -4.853 -2.141 1.00 0.50 59 CYS A CA 9
ATOM 16207 C C . CYS A 1 59 ? -1.994 -5.156 -3.003 1.00 0.44 59 CYS A C 9
ATOM 16208 O O . CYS A 1 59 ? -2.078 -4.705 -4.144 1.00 0.56 59 CYS A O 9
ATOM 16215 N N . LEU A 1 60 ? -2.941 -5.920 -2.464 1.00 0.36 60 LEU A N 9
ATOM 16216 C CA . LEU A 1 60 ? -4.113 -6.316 -3.214 1.00 0.34 60 LEU A CA 9
ATOM 16217 C C . LEU A 1 60 ? -5.347 -6.156 -2.335 1.00 0.29 60 LEU A C 9
ATOM 16218 O O . LEU A 1 60 ? -5.448 -6.791 -1.296 1.00 0.32 60 LEU A O 9
ATOM 16234 N N . PHE A 1 61 ? -6.291 -5.330 -2.748 1.00 0.29 61 PHE A N 9
ATOM 16235 C CA . PHE A 1 61 ? -7.443 -5.028 -1.886 1.00 0.28 61 PHE A CA 9
ATOM 16236 C C . PHE A 1 61 ? -8.630 -5.893 -2.255 1.00 0.37 61 PHE A C 9
ATOM 16237 O O . PHE A 1 61 ? -9.071 -5.883 -3.391 1.00 0.48 61 PHE A O 9
ATOM 16254 N N . ARG A 1 62 ? -9.164 -6.598 -1.276 1.00 0.47 62 ARG A N 9
ATOM 16255 C CA . ARG A 1 62 ? -10.270 -7.515 -1.494 1.00 0.66 62 ARG A CA 9
ATOM 16256 C C . ARG A 1 62 ? -11.472 -7.113 -0.639 1.00 0.89 62 ARG A C 9
ATOM 16257 O O . ARG A 1 62 ? -11.316 -6.703 0.513 1.00 1.05 62 ARG A O 9
ATOM 16278 N N . GLN A 1 63 ? -12.657 -7.217 -1.222 1.00 1.13 63 GLN A N 9
ATOM 16279 C CA . GLN A 1 63 ? -13.908 -7.004 -0.503 1.00 1.48 63 GLN A CA 9
ATOM 16280 C C . GLN A 1 63 ? -15.056 -7.492 -1.379 1.00 2.09 63 GLN A C 9
ATOM 16281 O O . GLN A 1 63 ? -15.494 -6.790 -2.292 1.00 2.68 63 GLN A O 9
ATOM 16295 N N . GLY A 1 64 ? -15.519 -8.700 -1.091 1.00 2.55 64 GLY A N 9
ATOM 16296 C CA . GLY A 1 64 ? -16.406 -9.420 -1.989 1.00 3.28 64 GLY A CA 9
ATOM 16297 C C . GLY A 1 64 ? -17.710 -8.718 -2.320 1.00 3.41 64 GLY A C 9
ATOM 16298 O O . GLY A 1 64 ? -18.369 -8.140 -1.451 1.00 3.88 64 GLY A O 9
ATOM 16302 N N . ILE A 1 65 ? -18.056 -8.768 -3.603 1.00 3.49 65 ILE A N 9
ATOM 16303 C CA . ILE A 1 65 ? -19.355 -8.345 -4.094 1.00 3.94 65 ILE A CA 9
ATOM 16304 C C . ILE A 1 65 ? -19.731 -9.174 -5.334 1.00 4.01 65 ILE A C 9
ATOM 16305 O O . ILE A 1 65 ? -20.522 -10.115 -5.244 1.00 4.32 65 ILE A O 9
ATOM 16321 N N . ASN A 1 66 ? -19.153 -8.833 -6.473 1.00 4.06 66 ASN A N 9
ATOM 16322 C CA . ASN A 1 66 ? -19.233 -9.650 -7.675 1.00 4.27 66 ASN A CA 9
ATOM 16323 C C . ASN A 1 66 ? -17.842 -10.198 -7.964 1.00 4.09 66 ASN A C 9
ATOM 16324 O O . ASN A 1 66 ? -17.055 -10.392 -7.035 1.00 4.26 66 ASN A O 9
ATOM 16335 N N . MET A 1 67 ? -17.535 -10.452 -9.231 1.00 4.09 67 MET A N 9
ATOM 16336 C CA . MET A 1 67 ? -16.170 -10.796 -9.625 1.00 4.13 67 MET A CA 9
ATOM 16337 C C . MET A 1 67 ? -15.270 -9.573 -9.444 1.00 3.60 67 MET A C 9
ATOM 16338 O O . MET A 1 67 ? -14.047 -9.681 -9.343 1.00 3.77 67 MET A O 9
ATOM 16352 N N . LYS A 1 68 ? -15.904 -8.411 -9.402 1.00 3.30 68 LYS A N 9
ATOM 16353 C CA . LYS A 1 68 ? -15.217 -7.152 -9.162 1.00 3.12 68 LYS A CA 9
ATOM 16354 C C . LYS A 1 68 ? -15.062 -6.901 -7.668 1.00 2.78 68 LYS A C 9
ATOM 16355 O O . LYS A 1 68 ? -15.930 -6.288 -7.058 1.00 3.25 68 LYS A O 9
ATOM 16374 N N . PHE A 1 69 ? -13.972 -7.355 -7.074 1.00 2.52 69 PHE A N 9
ATOM 16375 C CA . PHE A 1 69 ? -13.788 -7.183 -5.638 1.00 2.44 69 PHE A CA 9
ATOM 16376 C C . PHE A 1 69 ? -12.309 -7.131 -5.267 1.00 2.04 69 PHE A C 9
ATOM 16377 O O . PHE A 1 69 ? -11.886 -7.706 -4.263 1.00 2.83 69 PHE A O 9
ATOM 16394 N N . PHE A 1 70 ? -11.539 -6.380 -6.045 1.00 1.22 70 PHE A N 9
ATOM 16395 C CA . PHE A 1 70 ? -10.099 -6.351 -5.889 1.00 0.92 70 PHE A CA 9
ATOM 16396 C C . PHE A 1 70 ? -9.481 -5.088 -6.479 1.00 0.79 70 PHE A C 9
ATOM 16397 O O . PHE A 1 70 ? -10.089 -4.401 -7.301 1.00 1.19 70 PHE A O 9
ATOM 16414 N N . THR A 1 71 ? -8.278 -4.795 -6.029 1.00 0.58 71 THR A N 9
ATOM 16415 C CA . THR A 1 71 ? -7.436 -3.771 -6.636 1.00 0.49 71 THR A CA 9
ATOM 16416 C C . THR A 1 71 ? -6.000 -4.054 -6.278 1.00 0.40 71 THR A C 9
ATOM 16417 O O . THR A 1 71 ? -5.700 -4.486 -5.170 1.00 0.49 71 THR A O 9
ATOM 16428 N N . GLU A 1 72 ? -5.118 -3.851 -7.217 1.00 0.49 72 GLU A N 9
ATOM 16429 C CA . GLU A 1 72 ? -3.736 -4.177 -7.005 1.00 0.45 72 GLU A CA 9
ATOM 16430 C C . GLU A 1 72 ? -2.898 -2.904 -7.006 1.00 0.47 72 GLU A C 9
ATOM 16431 O O . GLU A 1 72 ? -2.856 -2.180 -8.001 1.00 0.57 72 GLU A O 9
ATOM 16443 N N . VAL A 1 73 ? -2.248 -2.629 -5.889 1.00 0.44 73 VAL A N 9
ATOM 16444 C CA . VAL A 1 73 ? -1.500 -1.395 -5.732 1.00 0.52 73 VAL A CA 9
ATOM 16445 C C . VAL A 1 73 ? -0.026 -1.699 -5.500 1.00 0.64 73 VAL A C 9
ATOM 16446 O O . VAL A 1 73 ? 0.308 -2.588 -4.718 1.00 0.76 73 VAL A O 9
ATOM 16459 N N . GLU A 1 74 ? 0.856 -0.973 -6.172 1.00 0.80 74 GLU A N 9
ATOM 16460 C CA . GLU A 1 74 ? 2.284 -1.189 -5.996 1.00 0.96 74 GLU A CA 9
ATOM 16461 C C . GLU A 1 74 ? 2.742 -0.675 -4.650 1.00 0.98 74 GLU A C 9
ATOM 16462 O O . GLU A 1 74 ? 2.414 0.440 -4.237 1.00 1.16 74 GLU A O 9
ATOM 16474 N N . ALA A 1 75 ? 3.519 -1.498 -3.985 1.00 1.06 75 ALA A N 9
ATOM 16475 C CA . ALA A 1 75 ? 4.018 -1.192 -2.676 1.00 1.12 75 ALA A CA 9
ATOM 16476 C C . ALA A 1 75 ? 5.526 -1.256 -2.679 1.00 1.43 75 ALA A C 9
ATOM 16477 O O . ALA A 1 75 ? 6.132 -2.131 -2.085 1.00 1.80 75 ALA A O 9
ATOM 16484 N N . TYR A 1 76 ? 6.126 -0.288 -3.306 1.00 1.71 76 TYR A N 9
ATOM 16485 C CA . TYR A 1 76 ? 7.573 -0.234 -3.383 1.00 2.10 76 TYR A CA 9
ATOM 16486 C C . TYR A 1 76 ? 8.140 0.110 -2.036 1.00 2.93 76 TYR A C 9
ATOM 16487 O O . TYR A 1 76 ? 8.192 1.270 -1.619 1.00 3.37 76 TYR A O 9
ATOM 16505 N N . ARG A 1 77 ? 8.539 -0.947 -1.377 1.00 3.45 77 ARG A N 9
ATOM 16506 C CA . ARG A 1 77 ? 9.225 -0.907 -0.123 1.00 4.39 77 ARG A CA 9
ATOM 16507 C C . ARG A 1 77 ? 10.109 -2.146 -0.079 1.00 4.69 77 ARG A C 9
ATOM 16508 O O . ARG A 1 77 ? 9.618 -3.248 -0.256 1.00 4.62 77 ARG A O 9
ATOM 16529 N N . PRO A 1 78 ? 11.428 -1.983 0.058 1.00 5.32 78 PRO A N 9
ATOM 16530 C CA . PRO A 1 78 ? 12.366 -3.107 0.020 1.00 5.79 78 PRO A CA 9
ATOM 16531 C C . PRO A 1 78 ? 12.107 -4.152 1.101 1.00 6.24 78 PRO A C 9
ATOM 16532 O O . PRO A 1 78 ? 11.556 -3.854 2.163 1.00 6.84 78 PRO A O 9
ATOM 16543 N N . ASP A 1 79 ? 12.506 -5.385 0.793 1.00 6.17 79 ASP A N 9
ATOM 16544 C CA . ASP A 1 79 ? 12.421 -6.505 1.728 1.00 6.76 79 ASP A CA 9
ATOM 16545 C C . ASP A 1 79 ? 13.166 -6.186 3.025 1.00 6.75 79 ASP A C 9
ATOM 16546 O O . ASP A 1 79 ? 14.005 -5.293 3.043 1.00 6.33 79 ASP A O 9
ATOM 16555 N N . LEU A 1 80 ? 12.867 -6.953 4.078 1.00 7.42 80 LEU A N 9
ATOM 16556 C CA . LEU A 1 80 ? 13.360 -6.714 5.444 1.00 7.70 80 LEU A CA 9
ATOM 16557 C C . LEU A 1 80 ? 14.778 -6.168 5.498 1.00 7.67 80 LEU A C 9
ATOM 16558 O O . LEU A 1 80 ? 15.047 -5.175 6.164 1.00 7.65 80 LEU A O 9
ATOM 16574 N N . LYS A 1 81 ? 15.651 -6.816 4.781 1.00 7.90 81 LYS A N 9
ATOM 16575 C CA . LYS A 1 81 ? 17.090 -6.537 4.854 1.00 8.21 81 LYS A CA 9
ATOM 16576 C C . LYS A 1 81 ? 17.542 -5.479 3.837 1.00 7.50 81 LYS A C 9
ATOM 16577 O O . LYS A 1 81 ? 18.718 -5.143 3.773 1.00 7.67 81 LYS A O 9
ATOM 16596 N N . HIS A 1 82 ? 16.621 -4.982 3.032 1.00 6.91 82 HIS A N 9
ATOM 16597 C CA . HIS A 1 82 ? 16.978 -4.189 1.857 1.00 6.47 82 HIS A CA 9
ATOM 16598 C C . HIS A 1 82 ? 16.705 -2.674 2.041 1.00 5.53 82 HIS A C 9
ATOM 16599 O O . HIS A 1 82 ? 15.811 -2.288 2.790 1.00 5.01 82 HIS A O 9
ATOM 16614 N N . PRO A 1 83 ? 17.491 -1.803 1.342 1.00 5.57 83 PRO A N 9
ATOM 16615 C CA . PRO A 1 83 ? 17.596 -0.363 1.623 1.00 4.95 83 PRO A CA 9
ATOM 16616 C C . PRO A 1 83 ? 16.692 0.565 0.816 1.00 4.13 83 PRO A C 9
ATOM 16617 O O . PRO A 1 83 ? 16.291 0.259 -0.307 1.00 4.33 83 PRO A O 9
ATOM 16628 N N . LEU A 1 84 ? 16.428 1.703 1.450 1.00 3.60 84 LEU A N 9
ATOM 16629 C CA . LEU A 1 84 ? 15.925 2.956 0.868 1.00 3.05 84 LEU A CA 9
ATOM 16630 C C . LEU A 1 84 ? 15.495 3.783 2.032 1.00 2.76 84 LEU A C 9
ATOM 16631 O O . LEU A 1 84 ? 15.437 3.260 3.118 1.00 3.30 84 LEU A O 9
ATOM 16647 N N . CYS A 1 85 ? 15.183 5.042 1.842 1.00 2.66 85 CYS A N 9
ATOM 16648 C CA . CYS A 1 85 ? 14.843 5.870 2.995 1.00 3.24 85 CYS A CA 9
ATOM 16649 C C . CYS A 1 85 ? 14.175 7.160 2.600 1.00 3.77 85 CYS A C 9
ATOM 16650 O O . CYS A 1 85 ? 13.536 7.837 3.405 1.00 4.31 85 CYS A O 9
ATOM 16657 N N . GLY A 1 86 ? 14.313 7.464 1.352 1.00 4.00 86 GLY A N 9
ATOM 16658 C CA . GLY A 1 86 ? 13.633 8.601 0.775 1.00 4.75 86 GLY A CA 9
ATOM 16659 C C . GLY A 1 86 ? 12.287 8.216 0.202 1.00 4.42 86 GLY A C 9
ATOM 16660 O O . GLY A 1 86 ? 11.597 9.040 -0.393 1.00 5.13 86 GLY A O 9
ATOM 16664 N N . LYS A 1 87 ? 11.913 6.954 0.386 1.00 3.51 87 LYS A N 9
ATOM 16665 C CA . LYS A 1 87 ? 10.667 6.436 -0.162 1.00 3.25 87 LYS A CA 9
ATOM 16666 C C . LYS A 1 87 ? 9.731 5.944 0.936 1.00 2.57 87 LYS A C 9
ATOM 16667 O O . LYS A 1 87 ? 10.086 5.076 1.733 1.00 2.57 87 LYS A O 9
ATOM 16686 N N . ARG A 1 88 ? 8.545 6.524 0.966 1.00 2.48 88 ARG A N 9
ATOM 16687 C CA . ARG A 1 88 ? 7.478 6.101 1.866 1.00 2.17 88 ARG A CA 9
ATOM 16688 C C . ARG A 1 88 ? 6.139 6.431 1.223 1.00 1.70 88 ARG A C 9
ATOM 16689 O O . ARG A 1 88 ? 5.772 7.599 1.118 1.00 2.18 88 ARG A O 9
ATOM 16710 N N . TYR A 1 89 ? 5.413 5.417 0.788 1.00 1.34 89 TYR A N 9
ATOM 16711 C CA . TYR A 1 89 ? 4.198 5.649 0.019 1.00 1.31 89 TYR A CA 9
ATOM 16712 C C . TYR A 1 89 ? 2.968 5.155 0.761 1.00 1.05 89 TYR A C 9
ATOM 16713 O O . TYR A 1 89 ? 2.969 4.059 1.334 1.00 1.43 89 TYR A O 9
ATOM 16731 N N . GLU A 1 90 ? 1.925 5.967 0.739 1.00 0.79 90 GLU A N 9
ATOM 16732 C CA . GLU A 1 90 ? 0.630 5.575 1.255 1.00 0.71 90 GLU A CA 9
ATOM 16733 C C . GLU A 1 90 ? -0.285 5.179 0.116 1.00 0.53 90 GLU A C 9
ATOM 16734 O O . GLU A 1 90 ? -0.391 5.891 -0.884 1.00 0.63 90 GLU A O 9
ATOM 16746 N N . LEU A 1 91 ? -0.917 4.031 0.260 1.00 0.50 91 LEU A N 9
ATOM 16747 C CA . LEU A 1 91 ? -1.969 3.635 -0.648 1.00 0.43 91 LEU A CA 9
ATOM 16748 C C . LEU A 1 91 ? -3.256 3.607 0.131 1.00 0.43 91 LEU A C 9
ATOM 16749 O O . LEU A 1 91 ? -3.452 2.759 1.001 1.00 0.57 91 LEU A O 9
ATOM 16765 N N . SER A 1 92 ? -4.118 4.543 -0.152 1.00 0.43 92 SER A N 9
ATOM 16766 C CA . SER A 1 92 ? -5.293 4.719 0.655 1.00 0.48 92 SER A CA 9
ATOM 16767 C C . SER A 1 92 ? -6.550 4.499 -0.137 1.00 0.43 92 SER A C 9
ATOM 16768 O O . SER A 1 92 ? -6.719 5.024 -1.235 1.00 0.51 92 SER A O 9
ATOM 16776 N N . ALA A 1 93 ? -7.433 3.720 0.438 1.00 0.52 93 ALA A N 9
ATOM 16777 C CA . ALA A 1 93 ? -8.705 3.469 -0.157 1.00 0.54 93 ALA A CA 9
ATOM 16778 C C . ALA A 1 93 ? -9.634 4.554 0.256 1.00 0.62 93 ALA A C 9
ATOM 16779 O O . ALA A 1 93 ? -10.203 4.545 1.334 1.00 0.83 93 ALA A O 9
ATOM 16786 N N . ARG A 1 94 ? -9.741 5.507 -0.602 1.00 0.91 94 ARG A N 9
ATOM 16787 C CA . ARG A 1 94 ? -10.440 6.728 -0.272 1.00 1.26 94 ARG A CA 9
ATOM 16788 C C . ARG A 1 94 ? -11.669 6.897 -1.083 1.00 0.70 94 ARG A C 9
ATOM 16789 O O . ARG A 1 94 ? -11.877 6.247 -2.104 1.00 1.17 94 ARG A O 9
ATOM 16810 N N . MET A 1 95 ? -12.476 7.760 -0.520 1.00 0.84 95 MET A N 9
ATOM 16811 C CA . MET A 1 95 ? -13.739 8.207 -1.052 1.00 1.41 95 MET A CA 9
ATOM 16812 C C . MET A 1 95 ? -13.861 7.990 -2.565 1.00 1.48 95 MET A C 9
ATOM 16813 O O . MET A 1 95 ? -14.797 7.346 -3.038 1.00 2.12 95 MET A O 9
ATOM 16827 N N . ASP A 1 96 ? -12.904 8.531 -3.311 1.00 1.26 96 ASP A N 9
ATOM 16828 C CA . ASP A 1 96 ? -12.894 8.418 -4.765 1.00 1.45 96 ASP A CA 9
ATOM 16829 C C . ASP A 1 96 ? -12.273 7.099 -5.222 1.00 1.30 96 ASP A C 9
ATOM 16830 O O . ASP A 1 96 ? -12.943 6.256 -5.821 1.00 1.97 96 ASP A O 9
ATOM 16839 N N . ALA A 1 97 ? -10.992 6.923 -4.922 1.00 0.84 97 ALA A N 9
ATOM 16840 C CA . ALA A 1 97 ? -10.224 5.793 -5.427 1.00 0.62 97 ALA A CA 9
ATOM 16841 C C . ALA A 1 97 ? -9.138 5.399 -4.440 1.00 0.60 97 ALA A C 9
ATOM 16842 O O . ALA A 1 97 ? -9.102 5.880 -3.309 1.00 0.92 97 ALA A O 9
ATOM 16849 N N . ILE A 1 98 ? -8.260 4.520 -4.888 1.00 0.39 98 ILE A N 9
ATOM 16850 C CA . ILE A 1 98 ? -7.060 4.179 -4.154 1.00 0.34 98 ILE A CA 9
ATOM 16851 C C . ILE A 1 98 ? -5.983 5.188 -4.494 1.00 0.32 98 ILE A C 9
ATOM 16852 O O . ILE A 1 98 ? -5.552 5.305 -5.644 1.00 0.35 98 ILE A O 9
ATOM 16868 N N . TYR A 1 99 ? -5.589 5.938 -3.493 1.00 0.40 99 TYR A N 9
ATOM 16869 C CA . TYR A 1 99 ? -4.641 7.019 -3.670 1.00 0.53 99 TYR A CA 9
ATOM 16870 C C . TYR A 1 99 ? -3.221 6.508 -3.468 1.00 0.63 99 TYR A C 9
ATOM 16871 O O . TYR A 1 99 ? -2.962 5.746 -2.542 1.00 0.86 99 TYR A O 9
ATOM 16889 N N . PHE A 1 100 ? -2.311 6.925 -4.341 1.00 0.72 100 PHE A N 9
ATOM 16890 C CA . PHE A 1 100 ? -0.935 6.444 -4.303 1.00 0.91 100 PHE A CA 9
ATOM 16891 C C . PHE A 1 100 ? 0.063 7.593 -4.492 1.00 1.25 100 PHE A C 9
ATOM 16892 O O . PHE A 1 100 ? 0.343 8.005 -5.619 1.00 1.90 100 PHE A O 9
ATOM 16909 N N . LYS A 1 101 ? 0.567 8.133 -3.389 1.00 1.07 101 LYS A N 9
ATOM 16910 C CA . LYS A 1 101 ? 1.611 9.161 -3.431 1.00 1.43 101 LYS A CA 9
ATOM 16911 C C . LYS A 1 101 ? 2.456 9.134 -2.171 1.00 1.37 101 LYS A C 9
ATOM 16912 O O . LYS A 1 101 ? 1.994 8.707 -1.113 1.00 1.55 101 LYS A O 9
ATOM 16931 N N . MET A 1 102 ? 3.700 9.577 -2.286 1.00 1.76 102 MET A N 9
ATOM 16932 C CA . MET A 1 102 ? 4.525 9.792 -1.108 1.00 2.21 102 MET A CA 9
ATOM 16933 C C . MET A 1 102 ? 4.434 11.255 -0.679 1.00 2.42 102 MET A C 9
ATOM 16934 O O . MET A 1 102 ? 5.269 12.084 -1.038 1.00 2.62 102 MET A O 9
ATOM 16948 N N . ASP A 1 103 ? 3.405 11.566 0.093 1.00 2.92 103 ASP A N 9
ATOM 16949 C CA . ASP A 1 103 ? 3.193 12.921 0.584 1.00 3.46 103 ASP A CA 9
ATOM 16950 C C . ASP A 1 103 ? 3.107 12.898 2.104 1.00 3.62 103 ASP A C 9
ATOM 16951 O O . ASP A 1 103 ? 3.425 11.880 2.720 1.00 3.77 103 ASP A O 9
ATOM 16960 N N . GLU A 1 104 ? 2.689 13.995 2.716 1.00 4.02 104 GLU A N 9
ATOM 16961 C CA . GLU A 1 104 ? 2.485 14.014 4.147 1.00 4.43 104 GLU A CA 9
ATOM 16962 C C . GLU A 1 104 ? 1.148 13.353 4.489 1.00 4.28 104 GLU A C 9
ATOM 16963 O O . GLU A 1 104 ? 1.073 12.503 5.379 1.00 4.73 104 GLU A O 9
ATOM 16975 N N . ARG A 1 105 ? 0.098 13.733 3.764 1.00 3.93 105 ARG A N 9
ATOM 16976 C CA . ARG A 1 105 ? -1.209 13.135 3.954 1.00 3.96 105 ARG A CA 9
ATOM 16977 C C . ARG A 1 105 ? -2.031 13.035 2.654 1.00 3.41 105 ARG A C 9
ATOM 16978 O O . ARG A 1 105 ? -2.715 12.036 2.468 1.00 3.35 105 ARG A O 9
ATOM 16999 N N . PRO A 1 106 ? -2.015 14.032 1.723 1.00 3.33 106 PRO A N 9
ATOM 17000 C CA . PRO A 1 106 ? -2.830 13.946 0.520 1.00 3.10 106 PRO A CA 9
ATOM 17001 C C . PRO A 1 106 ? -2.092 13.310 -0.660 1.00 2.43 106 PRO A C 9
ATOM 17002 O O . PRO A 1 106 ? -1.115 13.860 -1.173 1.00 2.29 106 PRO A O 9
ATOM 17013 N N . PRO A 1 107 ? -2.555 12.139 -1.105 1.00 2.31 107 PRO A N 9
ATOM 17014 C CA . PRO A 1 107 ? -2.063 11.474 -2.290 1.00 1.85 107 PRO A CA 9
ATOM 17015 C C . PRO A 1 107 ? -3.004 11.655 -3.485 1.00 1.51 107 PRO A C 9
ATOM 17016 O O . PRO A 1 107 ? -3.978 12.401 -3.406 1.00 1.80 107 PRO A O 9
ATOM 17027 N N . GLN A 1 108 ? -2.703 10.992 -4.596 1.00 1.09 108 GLN A N 9
ATOM 17028 C CA . GLN A 1 108 ? -3.528 11.106 -5.796 1.00 0.94 108 GLN A CA 9
ATOM 17029 C C . GLN A 1 108 ? -4.090 9.750 -6.209 1.00 0.70 108 GLN A C 9
ATOM 17030 O O . GLN A 1 108 ? -3.418 8.728 -6.072 1.00 0.64 108 GLN A O 9
ATOM 17044 N N . PRO A 1 109 ? -5.340 9.733 -6.708 1.00 0.68 109 PRO A N 9
ATOM 17045 C CA . PRO A 1 109 ? -6.002 8.511 -7.193 1.00 0.55 109 PRO A CA 9
ATOM 17046 C C . PRO A 1 109 ? -5.200 7.806 -8.281 1.00 0.56 109 PRO A C 9
ATOM 17047 O O . PRO A 1 109 ? -4.901 8.396 -9.322 1.00 0.80 109 PRO A O 9
ATOM 17058 N N . LEU A 1 110 ? -4.854 6.548 -8.046 1.00 0.49 110 LEU A N 9
ATOM 17059 C CA . LEU A 1 110 ? -4.074 5.794 -9.014 1.00 0.61 110 LEU A CA 9
ATOM 17060 C C . LEU A 1 110 ? -4.730 4.446 -9.307 1.00 0.51 110 LEU A C 9
ATOM 17061 O O . LEU A 1 110 ? -4.465 3.818 -10.332 1.00 0.62 110 LEU A O 9
ATOM 17077 N N . ASN A 1 111 ? -5.648 4.048 -8.445 1.00 0.42 111 ASN A N 9
ATOM 17078 C CA . ASN A 1 111 ? -6.298 2.746 -8.542 1.00 0.48 111 ASN A CA 9
ATOM 17079 C C . ASN A 1 111 ? -7.625 2.879 -7.855 1.00 0.42 111 ASN A C 9
ATOM 17080 O O . ASN A 1 111 ? -7.954 3.968 -7.425 1.00 0.50 111 ASN A O 9
ATOM 17091 N N . LYS A 1 112 ? -8.401 1.825 -7.743 1.00 0.59 112 LYS A N 9
ATOM 17092 C CA . LYS A 1 112 ? -9.638 1.933 -7.025 1.00 0.60 112 LYS A CA 9
ATOM 17093 C C . LYS A 1 112 ? -9.947 0.703 -6.205 1.00 0.72 112 LYS A C 9
ATOM 17094 O O . LYS A 1 112 ? -9.878 -0.425 -6.681 1.00 0.84 112 LYS A O 9
ATOM 17113 N N . TRP A 1 113 ? -10.304 0.972 -4.968 1.00 0.77 113 TRP A N 9
ATOM 17114 C CA . TRP A 1 113 ? -10.581 -0.045 -3.963 1.00 0.97 113 TRP A CA 9
ATOM 17115 C C . TRP A 1 113 ? -11.664 -1.013 -4.428 1.00 1.02 113 TRP A C 9
ATOM 17116 O O . TRP A 1 113 ? -12.836 -0.688 -4.384 1.00 1.12 113 TRP A O 9
ATOM 17137 N N . ARG A 1 114 ? -11.228 -2.198 -4.879 1.00 1.34 114 ARG A N 9
ATOM 17138 C CA . ARG A 1 114 ? -12.092 -3.294 -5.337 1.00 1.50 114 ARG A CA 9
ATOM 17139 C C . ARG A 1 114 ? -13.233 -2.887 -6.254 1.00 1.82 114 ARG A C 9
ATOM 17140 O O . ARG A 1 114 ? -14.093 -2.075 -5.928 1.00 2.41 114 ARG A O 9
ATOM 17161 N N . SER A 1 115 ? -13.247 -3.560 -7.385 1.00 2.02 115 SER A N 9
ATOM 17162 C CA . SER A 1 115 ? -14.101 -3.208 -8.510 1.00 2.76 115 SER A CA 9
ATOM 17163 C C . SER A 1 115 ? -13.600 -1.919 -9.151 1.00 3.19 115 SER A C 9
ATOM 17164 O O . SER A 1 115 ? -14.170 -0.844 -8.871 1.00 3.60 115 SER A O 9
ATOM 17173 N N . ALA A 1 1 ? 19.790 9.633 1.489 1.00 6.29 1 ALA A N 10
ATOM 17174 C CA . ALA A 1 1 ? 19.668 9.355 2.936 1.00 5.64 1 ALA A CA 10
ATOM 17175 C C . ALA A 1 1 ? 20.420 8.081 3.294 1.00 5.66 1 ALA A C 10
ATOM 17176 O O . ALA A 1 1 ? 20.253 7.049 2.644 1.00 5.80 1 ALA A O 10
ATOM 17185 N N . MET A 1 2 ? 21.256 8.155 4.320 1.00 5.85 2 MET A N 10
ATOM 17186 C CA . MET A 1 2 ? 22.046 7.006 4.739 1.00 6.17 2 MET A CA 10
ATOM 17187 C C . MET A 1 2 ? 21.403 6.327 5.942 1.00 5.91 2 MET A C 10
ATOM 17188 O O . MET A 1 2 ? 20.328 6.734 6.392 1.00 6.19 2 MET A O 10
ATOM 17202 N N . GLY A 1 3 ? 22.057 5.300 6.463 1.00 5.74 3 GLY A N 10
ATOM 17203 C CA . GLY A 1 3 ? 21.448 4.487 7.493 1.00 5.81 3 GLY A CA 10
ATOM 17204 C C . GLY A 1 3 ? 20.378 3.608 6.900 1.00 5.28 3 GLY A C 10
ATOM 17205 O O . GLY A 1 3 ? 20.411 3.323 5.700 1.00 5.54 3 GLY A O 10
ATOM 17209 N N . CYS A 1 4 ? 19.425 3.178 7.703 1.00 4.84 4 CYS A N 10
ATOM 17210 C CA . CYS A 1 4 ? 18.301 2.450 7.159 1.00 4.49 4 CYS A CA 10
ATOM 17211 C C . CYS A 1 4 ? 17.070 2.550 8.039 1.00 4.00 4 CYS A C 10
ATOM 17212 O O . CYS A 1 4 ? 16.869 1.755 8.959 1.00 4.30 4 CYS A O 10
ATOM 17219 N N . LYS A 1 5 ? 16.267 3.557 7.750 1.00 3.56 5 LYS A N 10
ATOM 17220 C CA . LYS A 1 5 ? 14.917 3.649 8.264 1.00 3.21 5 LYS A CA 10
ATOM 17221 C C . LYS A 1 5 ? 14.119 2.410 7.877 1.00 2.60 5 LYS A C 10
ATOM 17222 O O . LYS A 1 5 ? 14.216 1.9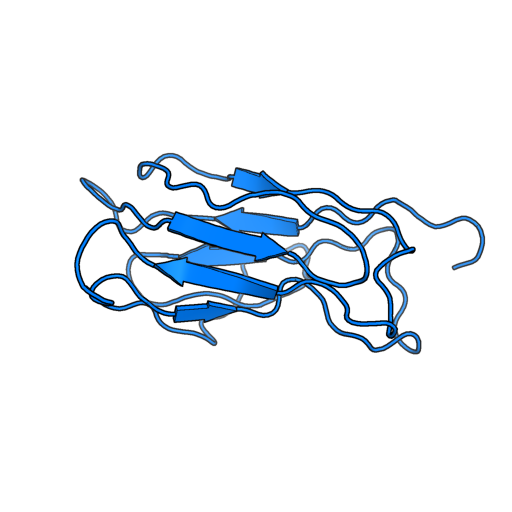40 6.749 1.00 2.48 5 LYS A O 10
ATOM 17241 N N . GLU A 1 6 ? 13.350 1.863 8.797 1.00 2.54 6 GLU A N 10
ATOM 17242 C CA . GLU A 1 6 ? 12.418 0.815 8.432 1.00 2.10 6 GLU A CA 10
ATOM 17243 C C . GLU A 1 6 ? 11.373 1.393 7.501 1.00 1.84 6 GLU A C 10
ATOM 17244 O O . GLU A 1 6 ? 10.570 2.237 7.903 1.00 2.27 6 GLU A O 10
ATOM 17256 N N . ILE A 1 7 ? 11.402 0.956 6.258 1.00 1.34 7 ILE A N 10
ATOM 17257 C CA . ILE A 1 7 ? 10.537 1.518 5.240 1.00 1.10 7 ILE A CA 10
ATOM 17258 C C . ILE A 1 7 ? 9.126 1.001 5.407 1.00 0.99 7 ILE A C 10
ATOM 17259 O O . ILE A 1 7 ? 8.883 -0.206 5.408 1.00 1.30 7 ILE A O 10
ATOM 17275 N N . GLU A 1 8 ? 8.209 1.933 5.571 1.00 0.87 8 GLU A N 10
ATOM 17276 C CA . GLU A 1 8 ? 6.832 1.606 5.861 1.00 0.93 8 GLU A CA 10
ATOM 17277 C C . GLU A 1 8 ? 5.945 1.892 4.666 1.00 0.86 8 GLU A C 10
ATOM 17278 O O . GLU A 1 8 ? 6.105 2.911 3.988 1.00 1.29 8 GLU A O 10
ATOM 17290 N N . ILE A 1 9 ? 5.012 0.994 4.422 1.00 0.65 9 ILE A N 10
ATOM 17291 C CA . ILE A 1 9 ? 3.997 1.206 3.421 1.00 0.68 9 ILE A CA 10
ATOM 17292 C C . ILE A 1 9 ? 2.641 1.186 4.096 1.00 0.53 9 ILE A C 10
ATOM 17293 O O . ILE A 1 9 ? 2.184 0.149 4.568 1.00 0.68 9 ILE A O 10
ATOM 17309 N N . VAL A 1 10 ? 2.020 2.344 4.174 1.00 0.51 10 VAL A N 10
ATOM 17310 C CA . VAL A 1 10 ? 0.759 2.476 4.880 1.00 0.46 10 VAL A CA 10
ATOM 17311 C C . VAL A 1 10 ? -0.402 2.188 3.948 1.00 0.41 10 VAL A C 10
ATOM 17312 O O . VAL A 1 10 ? -0.466 2.695 2.827 1.00 0.44 10 VAL A O 10
ATOM 17325 N N . ILE A 1 11 ? -1.292 1.333 4.415 1.00 0.40 11 ILE A N 10
ATOM 17326 C CA . ILE A 1 11 ? -2.483 0.989 3.686 1.00 0.40 11 ILE A CA 10
ATOM 17327 C C . ILE A 1 11 ? -3.689 1.539 4.422 1.00 0.44 11 ILE A C 10
ATOM 17328 O O . ILE A 1 11 ? -4.074 1.041 5.480 1.00 0.50 11 ILE A O 10
ATOM 17344 N N . LYS A 1 12 ? -4.249 2.594 3.879 1.00 0.46 12 LYS A N 10
ATOM 17345 C CA . LYS A 1 12 ? -5.360 3.272 4.518 1.00 0.52 12 LYS A CA 10
ATOM 17346 C C . LYS A 1 12 ? -6.659 3.013 3.780 1.00 0.50 12 LYS A C 10
ATOM 17347 O O . LYS A 1 12 ? -6.676 2.443 2.690 1.00 0.62 12 LYS A O 10
ATOM 17366 N N . ASN A 1 13 ? -7.737 3.444 4.393 1.00 0.55 13 ASN A N 10
ATOM 17367 C CA . ASN A 1 13 ? -9.032 3.518 3.753 1.00 0.59 13 ASN A CA 10
ATOM 17368 C C . ASN A 1 13 ? -9.775 4.661 4.399 1.00 0.58 13 ASN A C 10
ATOM 17369 O O . ASN A 1 13 ? -9.698 4.837 5.607 1.00 0.95 13 ASN A O 10
ATOM 17380 N N . THR A 1 14 ? -10.430 5.473 3.597 1.00 0.47 14 THR A N 10
ATOM 17381 C CA . THR A 1 14 ? -11.099 6.647 4.106 1.00 0.74 14 THR A CA 10
ATOM 17382 C C . THR A 1 14 ? -12.023 7.283 3.063 1.00 0.54 14 THR A C 10
ATOM 17383 O O . THR A 1 14 ? -11.687 8.293 2.445 1.00 0.70 14 THR A O 10
ATOM 17394 N N . LEU A 1 15 ? -13.169 6.662 2.810 1.00 0.49 15 LEU A N 10
ATOM 17395 C CA . LEU A 1 15 ? -14.195 7.324 2.039 1.00 0.68 15 LEU A CA 10
ATOM 17396 C C . LEU A 1 15 ? -15.047 8.113 3.012 1.00 0.84 15 LEU A C 10
ATOM 17397 O O . LEU A 1 15 ? -15.486 9.229 2.746 1.00 1.18 15 LEU A O 10
ATOM 17413 N N . GLY A 1 16 ? -15.255 7.479 4.158 1.00 0.72 16 GLY A N 10
ATOM 17414 C CA . GLY A 1 16 ? -16.008 8.044 5.247 1.00 0.87 16 GLY A CA 10
ATOM 17415 C C . GLY A 1 16 ? -16.355 6.962 6.253 1.00 0.77 16 GLY A C 10
ATOM 17416 O O . GLY A 1 16 ? -15.765 5.890 6.196 1.00 1.27 16 GLY A O 10
ATOM 17420 N N . PRO A 1 17 ? -17.310 7.195 7.163 1.00 0.67 17 PRO A N 10
ATOM 17421 C CA . PRO A 1 17 ? -17.617 6.272 8.271 1.00 0.76 17 PRO A CA 10
ATOM 17422 C C . PRO A 1 17 ? -17.692 4.790 7.864 1.00 0.88 17 PRO A C 10
ATOM 17423 O O . PRO A 1 17 ? -18.334 4.433 6.872 1.00 1.27 17 PRO A O 10
ATOM 17434 N N . SER A 1 18 ? -16.998 3.949 8.641 1.00 1.06 18 SER A N 10
ATOM 17435 C CA . SER A 1 18 ? -17.021 2.486 8.492 1.00 1.31 18 SER A CA 10
ATOM 17436 C C . SER A 1 18 ? -16.585 2.032 7.103 1.00 1.10 18 SER A C 10
ATOM 17437 O O . SER A 1 18 ? -17.123 1.070 6.547 1.00 1.50 18 SER A O 10
ATOM 17445 N N . ARG A 1 19 ? -15.606 2.719 6.552 1.00 0.81 19 ARG A N 10
ATOM 17446 C CA . ARG A 1 19 ? -15.011 2.317 5.297 1.00 0.66 19 ARG A CA 10
ATOM 17447 C C . ARG A 1 19 ? -13.901 1.318 5.539 1.00 0.64 19 ARG A C 10
ATOM 17448 O O . ARG A 1 19 ? -12.871 1.658 6.113 1.00 1.02 19 ARG A O 10
ATOM 17469 N N . ILE A 1 20 ? -14.117 0.087 5.114 1.00 0.52 20 ILE A N 10
ATOM 17470 C CA . ILE A 1 20 ? -13.093 -0.931 5.246 1.00 0.51 20 ILE A CA 10
ATOM 17471 C C . ILE A 1 20 ? -12.901 -1.663 3.940 1.00 0.54 20 ILE A C 10
ATOM 17472 O O . ILE A 1 20 ? -13.832 -1.888 3.170 1.00 0.76 20 ILE A O 10
ATOM 17488 N N . LEU A 1 21 ? -11.670 -2.006 3.731 1.00 0.50 21 LEU A N 10
ATOM 17489 C CA . LEU A 1 21 ? -11.212 -2.854 2.631 1.00 0.55 21 LEU A CA 10
ATOM 17490 C C . LEU A 1 21 ? -10.425 -3.935 3.321 1.00 0.52 21 LEU A C 10
ATOM 17491 O O . LEU A 1 21 ? -10.595 -4.040 4.516 1.00 0.75 21 LEU A O 10
ATOM 17507 N N . GLN A 1 22 ? -9.827 -4.885 2.648 1.00 0.47 22 GLN A N 10
ATOM 17508 C CA . GLN A 1 22 ? -8.833 -5.702 3.317 1.00 0.47 22 GLN A CA 10
ATOM 17509 C C . GLN A 1 22 ? -7.675 -5.975 2.358 1.00 0.42 22 GLN A C 10
ATOM 17510 O O . GLN A 1 22 ? -7.877 -6.563 1.300 1.00 0.51 22 GLN A O 10
ATOM 17524 N N . TYR A 1 23 ? -6.463 -5.543 2.710 1.00 0.42 23 TYR A N 10
ATOM 17525 C CA . TYR A 1 23 ? -5.341 -5.649 1.785 1.00 0.42 23 TYR A CA 10
ATOM 17526 C C . TYR A 1 23 ? -4.472 -6.851 2.100 1.00 0.41 23 TYR A C 10
ATOM 17527 O O . TYR A 1 23 ? -4.329 -7.260 3.252 1.00 0.49 23 TYR A O 10
ATOM 17545 N N . HIS A 1 24 ? -3.904 -7.406 1.052 1.00 0.50 24 HIS A N 10
ATOM 17546 C CA . HIS A 1 24 ? -2.862 -8.395 1.169 1.00 0.57 24 HIS A CA 10
ATOM 17547 C C . HIS A 1 24 ? -1.586 -7.840 0.582 1.00 0.60 24 HIS A C 10
ATOM 17548 O O . HIS A 1 24 ? -1.488 -7.677 -0.627 1.00 0.58 24 HIS A O 10
ATOM 17563 N N . CYS A 1 25 ? -0.612 -7.555 1.415 1.00 0.71 25 CYS A N 10
ATOM 17564 C CA . CYS A 1 25 ? 0.644 -7.071 0.897 1.00 0.74 25 CYS A CA 10
ATOM 17565 C C . CYS A 1 25 ? 1.779 -7.974 1.328 1.00 0.91 25 CYS A C 10
ATOM 17566 O O . CYS A 1 25 ? 1.705 -8.630 2.371 1.00 1.01 25 CYS A O 10
ATOM 17573 N N . ARG A 1 26 ? 2.808 -8.037 0.504 1.00 1.14 26 ARG A N 10
ATOM 17574 C CA . ARG A 1 26 ? 3.939 -8.904 0.769 1.00 1.38 26 ARG A CA 10
ATOM 17575 C C . ARG A 1 26 ? 5.198 -8.345 0.133 1.00 1.87 26 ARG A C 10
ATOM 17576 O O . ARG A 1 26 ? 5.130 -7.606 -0.849 1.00 2.24 26 ARG A O 10
ATOM 17597 N N . SER A 1 27 ? 6.331 -8.684 0.716 1.00 2.10 27 SER A N 10
ATOM 17598 C CA . SER A 1 27 ? 7.623 -8.359 0.149 1.00 2.66 27 SER A CA 10
ATOM 17599 C C . SER A 1 27 ? 8.131 -9.563 -0.626 1.00 2.39 27 SER A C 10
ATOM 17600 O O . SER A 1 27 ? 7.652 -10.683 -0.426 1.00 2.70 27 SER A O 10
ATOM 17608 N N . GLY A 1 28 ? 9.101 -9.337 -1.498 1.00 2.45 28 GLY A N 10
ATOM 17609 C CA . GLY A 1 28 ? 9.692 -10.420 -2.250 1.00 2.54 28 GLY A CA 10
ATOM 17610 C C . GLY A 1 28 ? 10.661 -11.216 -1.412 1.00 2.68 28 GLY A C 10
ATOM 17611 O O . GLY A 1 28 ? 11.811 -11.423 -1.803 1.00 3.22 28 GLY A O 10
ATOM 17615 N N . ASN A 1 29 ? 10.164 -11.673 -0.271 1.00 2.60 29 ASN A N 10
ATOM 17616 C CA . ASN A 1 29 ? 10.978 -12.308 0.762 1.00 2.96 29 ASN A CA 10
ATOM 17617 C C . ASN A 1 29 ? 10.156 -12.489 2.032 1.00 2.76 29 ASN A C 10
ATOM 17618 O O . ASN A 1 29 ? 10.179 -13.547 2.661 1.00 3.04 29 ASN A O 10
ATOM 17629 N N . THR A 1 30 ? 9.414 -11.447 2.386 1.00 2.45 30 THR A N 10
ATOM 17630 C CA . THR A 1 30 ? 8.713 -11.395 3.661 1.00 2.33 30 THR A CA 10
ATOM 17631 C C . THR A 1 30 ? 7.231 -11.064 3.479 1.00 2.07 30 THR A C 10
ATOM 17632 O O . THR A 1 30 ? 6.882 -10.003 2.968 1.00 2.10 30 THR A O 10
ATOM 17643 N N . ASN A 1 31 ? 6.366 -11.974 3.897 1.00 1.97 31 ASN A N 10
ATOM 17644 C CA . ASN A 1 31 ? 4.927 -11.738 3.849 1.00 1.75 31 ASN A CA 10
ATOM 17645 C C . ASN A 1 31 ? 4.477 -11.027 5.115 1.00 1.78 31 ASN A C 10
ATOM 17646 O O . ASN A 1 31 ? 4.845 -11.424 6.221 1.00 2.34 31 ASN A O 10
ATOM 17657 N N . VAL A 1 32 ? 3.693 -9.969 4.956 1.00 1.39 32 VAL A N 10
ATOM 17658 C CA . VAL A 1 32 ? 3.243 -9.190 6.099 1.00 1.52 32 VAL A CA 10
ATOM 17659 C C . VAL A 1 32 ? 1.885 -9.669 6.610 1.00 1.38 32 VAL A C 10
ATOM 17660 O O . VAL A 1 32 ? 1.678 -9.767 7.821 1.00 2.10 32 VAL A O 10
ATOM 17673 N N . GLY A 1 33 ? 0.967 -9.999 5.703 1.00 1.00 33 GLY A N 10
ATOM 17674 C CA . GLY A 1 33 ? -0.323 -10.454 6.124 1.00 1.43 33 GLY A CA 10
ATOM 17675 C C . GLY A 1 33 ? -1.423 -9.949 5.232 1.00 0.99 33 GLY A C 10
ATOM 17676 O O . GLY A 1 33 ? -1.167 -9.396 4.151 1.00 1.13 33 GLY A O 10
ATOM 17680 N N . VAL A 1 34 ? -2.646 -10.155 5.678 1.00 0.80 34 VAL A N 10
ATOM 17681 C CA . VAL A 1 34 ? -3.826 -9.789 4.916 1.00 0.56 34 VAL A CA 10
ATOM 17682 C C . VAL A 1 34 ? -4.927 -9.282 5.852 1.00 0.63 34 VAL A C 10
ATOM 17683 O O . VAL A 1 34 ? -5.753 -10.073 6.310 1.00 1.03 34 VAL A O 10
ATOM 17696 N N . GLN A 1 35 ? -4.952 -7.987 6.139 1.00 0.63 35 GLN A N 10
ATOM 17697 C CA . GLN A 1 35 ? -5.905 -7.439 7.110 1.00 0.85 35 GLN A CA 10
ATOM 17698 C C . GLN A 1 35 ? -6.215 -6.002 6.883 1.00 0.70 35 GLN A C 10
ATOM 17699 O O . GLN A 1 35 ? -5.575 -5.331 6.086 1.00 0.82 35 GLN A O 10
ATOM 17713 N N . TYR A 1 36 ? -7.225 -5.531 7.605 1.00 0.78 36 TYR A N 10
ATOM 17714 C CA . TYR A 1 36 ? -7.696 -4.202 7.390 1.00 0.73 36 TYR A CA 10
ATOM 17715 C C . TYR A 1 36 ? -8.027 -3.383 8.604 1.00 0.78 36 TYR A C 10
ATOM 17716 O O . TYR A 1 36 ? -8.005 -3.848 9.743 1.00 1.06 36 TYR A O 10
ATOM 17734 N N . LEU A 1 37 ? -8.331 -2.128 8.303 1.00 0.72 37 LEU A N 10
ATOM 17735 C CA . LEU A 1 37 ? -8.752 -1.153 9.275 1.00 0.89 37 LEU A CA 10
ATOM 17736 C C . LEU A 1 37 ? -9.750 -0.193 8.614 1.00 0.70 37 LEU A C 10
ATOM 17737 O O . LEU A 1 37 ? -10.113 -0.362 7.424 1.00 0.61 37 LEU A O 10
ATOM 17753 N N . ASN A 1 38 ? -10.189 0.796 9.379 1.00 0.78 38 ASN A N 10
ATOM 17754 C CA . ASN A 1 38 ? -11.307 1.637 8.994 1.00 0.73 38 ASN A CA 10
ATOM 17755 C C . ASN A 1 38 ? -10.883 2.959 8.368 1.00 0.68 38 ASN A C 10
ATOM 17756 O O . ASN A 1 38 ? -9.700 3.222 8.160 1.00 0.75 38 ASN A O 10
ATOM 17767 N N . PHE A 1 39 ? -11.891 3.781 8.092 1.00 0.68 39 PHE A N 10
ATOM 17768 C CA . PHE A 1 39 ? -11.727 5.111 7.504 1.00 0.72 39 PHE A CA 10
ATOM 17769 C C . PHE A 1 39 ? -10.871 6.025 8.375 1.00 0.83 39 PHE A C 10
ATOM 17770 O O . PHE A 1 39 ? -10.323 7.033 7.918 1.00 1.66 39 PHE A O 10
ATOM 17787 N N . LYS A 1 40 ? -10.724 5.638 9.610 1.00 0.86 40 LYS A N 10
ATOM 17788 C CA . LYS A 1 40 ? -9.937 6.400 10.557 1.00 0.97 40 LYS A CA 10
ATOM 17789 C C . LYS A 1 40 ? -8.747 5.582 11.034 1.00 0.72 40 LYS A C 10
ATOM 17790 O O . LYS A 1 40 ? -8.310 5.711 12.178 1.00 1.17 40 LYS A O 10
ATOM 17809 N N . GLY A 1 41 ? -8.223 4.733 10.166 1.00 0.71 41 GLY A N 10
ATOM 17810 C CA . GLY A 1 41 ? -7.143 3.877 10.574 1.00 1.13 41 GLY A CA 10
ATOM 17811 C C . GLY A 1 41 ? -6.228 3.468 9.440 1.00 0.94 41 GLY A C 10
ATOM 17812 O O . GLY A 1 41 ? -6.661 3.258 8.309 1.00 1.09 41 GLY A O 10
ATOM 17816 N N . THR A 1 42 ? -4.953 3.367 9.763 1.00 0.82 42 THR A N 10
ATOM 17817 C CA . THR A 1 42 ? -3.938 2.904 8.838 1.00 0.68 42 THR A CA 10
ATOM 17818 C C . THR A 1 42 ? -3.513 1.478 9.167 1.00 0.65 42 THR A C 10
ATOM 17819 O O . THR A 1 42 ? -3.543 1.057 10.324 1.00 0.75 42 THR A O 10
ATOM 17830 N N . ARG A 1 43 ? -3.139 0.737 8.149 1.00 0.58 43 ARG A N 10
ATOM 17831 C CA . ARG A 1 43 ? -2.540 -0.567 8.330 1.00 0.58 43 ARG A CA 10
ATOM 17832 C C . ARG A 1 43 ? -1.164 -0.504 7.730 1.00 0.52 43 ARG A C 10
ATOM 17833 O O . ARG A 1 43 ? -1.015 -0.424 6.515 1.00 0.50 43 ARG A O 10
ATOM 17854 N N . ILE A 1 44 ? -0.159 -0.504 8.570 1.00 0.52 44 ILE A N 10
ATOM 17855 C CA . ILE A 1 44 ? 1.147 -0.120 8.111 1.00 0.51 44 ILE A CA 10
ATOM 17856 C C . ILE A 1 44 ? 2.089 -1.290 8.000 1.00 0.58 44 ILE A C 10
ATOM 17857 O O . ILE A 1 44 ? 2.247 -2.096 8.922 1.00 0.66 44 ILE A O 10
ATOM 17873 N N . ILE A 1 45 ? 2.687 -1.368 6.840 1.00 0.61 45 ILE A N 10
ATOM 17874 C CA . ILE A 1 45 ? 3.714 -2.325 6.550 1.00 0.74 45 ILE A CA 10
ATOM 17875 C C . ILE A 1 45 ? 5.063 -1.759 6.897 1.00 0.77 45 ILE A C 10
ATOM 17876 O O . ILE A 1 45 ? 5.220 -0.548 7.005 1.00 0.79 45 ILE A O 10
ATOM 17892 N N . LYS A 1 46 ? 6.027 -2.622 7.060 1.00 0.90 46 LYS A N 10
ATOM 17893 C CA . LYS A 1 46 ? 7.396 -2.186 7.218 1.00 0.97 46 LYS A CA 10
ATOM 17894 C C . LYS A 1 46 ? 8.359 -3.310 6.884 1.00 1.10 46 LYS A C 10
ATOM 17895 O O . LYS A 1 46 ? 8.023 -4.487 7.011 1.00 1.20 46 LYS A O 10
ATOM 17914 N N . PHE A 1 47 ? 9.563 -2.925 6.493 1.00 1.20 47 PHE A N 10
ATOM 17915 C CA . PHE A 1 47 ? 10.578 -3.833 5.987 1.00 1.41 47 PHE A CA 10
ATOM 17916 C C . PHE A 1 47 ? 11.899 -3.149 6.210 1.00 1.59 47 PHE A C 10
ATOM 17917 O O . PHE A 1 47 ? 12.236 -2.178 5.534 1.00 1.68 47 PHE A O 10
ATOM 17934 N N . LYS A 1 48 ? 12.627 -3.635 7.174 1.00 1.83 48 LYS A N 10
ATOM 17935 C CA . LYS A 1 48 ? 13.746 -2.900 7.699 1.00 2.13 48 LYS A CA 10
ATOM 17936 C C . LYS A 1 48 ? 15.063 -3.452 7.176 1.00 2.50 48 LYS A C 10
ATOM 17937 O O . LYS A 1 48 ? 16.145 -3.085 7.639 1.00 3.01 48 LYS A O 10
ATOM 17956 N N . ASP A 1 49 ? 14.942 -4.325 6.190 1.00 2.76 49 ASP A N 10
ATOM 17957 C CA . ASP A 1 49 ? 16.088 -4.894 5.492 1.00 3.32 49 ASP A CA 10
ATOM 17958 C C . ASP A 1 49 ? 15.641 -5.460 4.152 1.00 3.36 49 ASP A C 10
ATOM 17959 O O . ASP A 1 49 ? 15.031 -6.528 4.088 1.00 3.77 49 ASP A O 10
ATOM 17968 N N . ASP A 1 50 ? 15.930 -4.733 3.090 1.00 3.50 50 ASP A N 10
ATOM 17969 C CA . ASP A 1 50 ? 15.541 -5.140 1.748 1.00 3.96 50 ASP A CA 10
ATOM 17970 C C . ASP A 1 50 ? 16.715 -5.789 1.035 1.00 4.13 50 ASP A C 10
ATOM 17971 O O . ASP A 1 50 ? 17.332 -5.205 0.145 1.00 4.41 50 ASP A O 10
ATOM 17980 N N . GLY A 1 51 ? 17.030 -7.003 1.453 1.00 4.42 51 GLY A N 10
ATOM 17981 C CA . GLY A 1 51 ? 18.112 -7.749 0.845 1.00 5.01 51 GLY A CA 10
ATOM 17982 C C . GLY A 1 51 ? 17.904 -7.968 -0.641 1.00 5.12 51 GLY A C 10
ATOM 17983 O O . GLY A 1 51 ? 18.788 -7.672 -1.447 1.00 5.72 51 GLY A O 10
ATOM 17987 N N . THR A 1 52 ? 16.734 -8.474 -1.008 1.00 4.86 52 THR A N 10
ATOM 17988 C CA . THR A 1 52 ? 16.431 -8.756 -2.404 1.00 5.25 52 THR A CA 10
ATOM 17989 C C . THR A 1 52 ? 15.016 -8.322 -2.775 1.00 5.04 52 THR A C 10
ATOM 17990 O O . THR A 1 52 ? 14.071 -8.529 -2.014 1.00 4.76 52 THR A O 10
ATOM 18001 N N . GLU A 1 53 ? 14.879 -7.719 -3.949 1.00 5.50 53 GLU A N 10
ATOM 18002 C CA . GLU A 1 53 ? 13.582 -7.311 -4.462 1.00 5.71 53 GLU A CA 10
ATOM 18003 C C . GLU A 1 53 ? 13.075 -8.337 -5.473 1.00 5.89 53 GLU A C 10
ATOM 18004 O O . GLU A 1 53 ? 12.713 -7.993 -6.596 1.00 6.33 53 GLU A O 10
ATOM 18016 N N . ARG A 1 54 ? 13.050 -9.601 -5.052 1.00 5.89 54 ARG A N 10
ATOM 18017 C CA . ARG A 1 54 ? 12.692 -10.712 -5.938 1.00 6.41 54 ARG A CA 10
ATOM 18018 C C . ARG A 1 54 ? 11.275 -10.556 -6.476 1.00 5.90 54 ARG A C 10
ATOM 18019 O O . ARG A 1 54 ? 11.039 -10.634 -7.680 1.00 6.48 54 ARG A O 10
ATOM 18040 N N . SER A 1 55 ? 10.338 -10.331 -5.573 1.00 5.08 55 SER A N 10
ATOM 18041 C CA . SER A 1 55 ? 8.942 -10.165 -5.946 1.00 4.86 55 SER A CA 10
ATOM 18042 C C . SER A 1 55 ? 8.442 -8.807 -5.488 1.00 3.87 55 SER A C 10
ATOM 18043 O O . SER A 1 55 ? 7.290 -8.437 -5.731 1.00 3.94 55 SER A O 10
ATOM 18051 N N . ARG A 1 56 ? 9.346 -8.068 -4.844 1.00 3.37 56 ARG A N 10
ATOM 18052 C CA . ARG A 1 56 ? 9.086 -6.724 -4.381 1.00 2.70 56 ARG A CA 10
ATOM 18053 C C . ARG A 1 56 ? 7.776 -6.645 -3.598 1.00 2.24 56 ARG A C 10
ATOM 18054 O O . ARG A 1 56 ? 7.375 -7.613 -2.959 1.00 2.47 56 ARG A O 10
ATOM 18075 N N . TRP A 1 57 ? 7.119 -5.497 -3.635 1.00 1.83 57 TRP A N 10
ATOM 18076 C CA . TRP A 1 57 ? 5.976 -5.268 -2.771 1.00 1.49 57 TRP A CA 10
ATOM 18077 C C . TRP A 1 57 ? 4.731 -4.949 -3.575 1.00 1.19 57 TRP A C 10
ATOM 18078 O O . TRP A 1 57 ? 4.758 -4.117 -4.485 1.00 1.43 57 TRP A O 10
ATOM 18099 N N . ASN A 1 58 ? 3.644 -5.616 -3.226 1.00 0.91 58 ASN A N 10
ATOM 18100 C CA . ASN A 1 58 ? 2.364 -5.409 -3.879 1.00 0.71 58 ASN A CA 10
ATOM 18101 C C . ASN A 1 58 ? 1.236 -5.684 -2.886 1.00 0.59 58 ASN A C 10
ATOM 18102 O O . ASN A 1 58 ? 1.237 -6.724 -2.224 1.00 0.71 58 ASN A O 10
ATOM 18113 N N . CYS A 1 59 ? 0.294 -4.757 -2.765 1.00 0.55 59 CYS A N 10
ATOM 18114 C CA . CYS A 1 59 ? -0.815 -4.924 -1.830 1.00 0.50 59 CYS A CA 10
ATOM 18115 C C . CYS A 1 59 ? -2.112 -5.102 -2.614 1.00 0.44 59 CYS A C 10
ATOM 18116 O O . CYS A 1 59 ? -2.367 -4.378 -3.576 1.00 0.56 59 CYS A O 10
ATOM 18123 N N . LEU A 1 60 ? -2.938 -6.050 -2.204 1.00 0.36 60 LEU A N 10
ATOM 18124 C CA . LEU A 1 60 ? -4.129 -6.381 -2.946 1.00 0.34 60 LEU A CA 10
ATOM 18125 C C . LEU A 1 60 ? -5.319 -6.156 -2.056 1.00 0.29 60 LEU A C 10
ATOM 18126 O O . LEU A 1 60 ? -5.413 -6.754 -0.992 1.00 0.32 60 LEU A O 10
ATOM 18142 N N . PHE A 1 61 ? -6.234 -5.323 -2.477 1.00 0.29 61 PHE A N 10
ATOM 18143 C CA . PHE A 1 61 ? -7.346 -4.992 -1.626 1.00 0.28 61 PHE A CA 10
ATOM 18144 C C . PHE A 1 61 ? -8.531 -5.839 -2.019 1.00 0.37 61 PHE A C 10
ATOM 18145 O O . PHE A 1 61 ? -9.018 -5.741 -3.136 1.00 0.48 61 PHE A O 10
ATOM 18162 N N . ARG A 1 62 ? -8.999 -6.655 -1.102 1.00 0.47 62 ARG A N 10
ATOM 18163 C CA . ARG A 1 62 ? -10.105 -7.544 -1.376 1.00 0.66 62 ARG A CA 10
ATOM 18164 C C . ARG A 1 62 ? -11.124 -7.491 -0.250 1.00 0.89 62 ARG A C 10
ATOM 18165 O O . ARG A 1 62 ? -10.812 -7.769 0.907 1.00 1.05 62 ARG A O 10
ATOM 18186 N N . GLN A 1 63 ? -12.331 -7.097 -0.592 1.00 1.13 63 GLN A N 10
ATOM 18187 C CA . GLN A 1 63 ? -13.436 -7.124 0.349 1.00 1.48 63 GLN A CA 10
ATOM 18188 C C . GLN A 1 63 ? -14.386 -8.244 -0.034 1.00 2.09 63 GLN A C 10
ATOM 18189 O O . GLN A 1 63 ? -15.161 -8.739 0.784 1.00 2.68 63 GLN A O 10
ATOM 18203 N N . GLY A 1 64 ? -14.293 -8.658 -1.287 1.00 2.55 64 GLY A N 10
ATOM 18204 C CA . GLY A 1 64 ? -15.176 -9.674 -1.793 1.00 3.28 64 GLY A CA 10
ATOM 18205 C C . GLY A 1 64 ? -14.444 -10.928 -2.201 1.00 3.41 64 GLY A C 10
ATOM 18206 O O . GLY A 1 64 ? -14.124 -11.769 -1.359 1.00 3.88 64 GLY A O 10
ATOM 18210 N N . ILE A 1 65 ? -14.141 -11.044 -3.487 1.00 3.49 65 ILE A N 10
ATOM 18211 C CA . ILE A 1 65 ? -13.652 -12.300 -4.026 1.00 3.94 65 ILE A CA 10
ATOM 18212 C C . ILE A 1 65 ? -12.654 -12.105 -5.179 1.00 4.01 65 ILE A C 10
ATOM 18213 O O . ILE A 1 65 ? -11.456 -12.355 -5.026 1.00 4.32 65 ILE A O 10
ATOM 18229 N N . ASN A 1 66 ? -13.153 -11.649 -6.317 1.00 4.06 66 ASN A N 10
ATOM 18230 C CA . ASN A 1 66 ? -12.351 -11.503 -7.524 1.00 4.27 66 ASN A CA 10
ATOM 18231 C C . ASN A 1 66 ? -12.154 -10.024 -7.827 1.00 4.09 66 ASN A C 10
ATOM 18232 O O . ASN A 1 66 ? -12.103 -9.220 -6.902 1.00 4.26 66 ASN A O 10
ATOM 18243 N N . MET A 1 67 ? -12.008 -9.673 -9.106 1.00 4.09 67 MET A N 10
ATOM 18244 C CA . MET A 1 67 ? -11.896 -8.267 -9.524 1.00 4.13 67 MET A CA 10
ATOM 18245 C C . MET A 1 67 ? -13.004 -7.402 -8.910 1.00 3.60 67 MET A C 10
ATOM 18246 O O . MET A 1 67 ? -12.850 -6.190 -8.774 1.00 3.77 67 MET A O 10
ATOM 18260 N N . LYS A 1 68 ? -14.119 -8.029 -8.550 1.00 3.30 68 LYS A N 10
ATOM 18261 C CA . LYS A 1 68 ? -15.200 -7.339 -7.866 1.00 3.12 68 LYS A CA 10
ATOM 18262 C C . LYS A 1 68 ? -14.881 -7.235 -6.380 1.00 2.78 68 LYS A C 10
ATOM 18263 O O . LYS A 1 68 ? -14.566 -8.242 -5.740 1.00 3.25 68 LYS A O 10
ATOM 18282 N N . PHE A 1 69 ? -14.975 -6.016 -5.841 1.00 2.52 69 PHE A N 10
ATOM 18283 C CA . PHE A 1 69 ? -14.588 -5.740 -4.455 1.00 2.44 69 PHE A CA 10
ATOM 18284 C C . PHE A 1 69 ? -13.075 -5.906 -4.279 1.00 2.04 69 PHE A C 10
ATOM 18285 O O . PHE A 1 69 ? -12.607 -6.468 -3.285 1.00 2.83 69 PHE A O 10
ATOM 18302 N N . PHE A 1 70 ? -12.320 -5.396 -5.252 1.00 1.22 70 PHE A N 10
ATOM 18303 C CA . PHE A 1 70 ? -10.885 -5.598 -5.317 1.00 0.92 70 PHE A CA 10
ATOM 18304 C C . PHE A 1 70 ? -10.150 -4.343 -5.798 1.00 0.79 70 PHE A C 10
ATOM 18305 O O . PHE A 1 70 ? -10.761 -3.409 -6.317 1.00 1.19 70 PHE A O 10
ATOM 18322 N N . THR A 1 71 ? -8.840 -4.345 -5.594 1.00 0.58 71 THR A N 10
ATOM 18323 C CA . THR A 1 71 ? -7.926 -3.435 -6.275 1.00 0.49 71 THR A CA 10
ATOM 18324 C C . THR A 1 71 ? -6.489 -3.842 -5.991 1.00 0.40 71 THR A C 10
ATOM 18325 O O . THR A 1 71 ? -6.148 -4.229 -4.877 1.00 0.49 71 THR A O 10
ATOM 18336 N N . GLU A 1 72 ? -5.661 -3.799 -7.012 1.00 0.49 72 GLU A N 10
ATOM 18337 C CA . GLU A 1 72 ? -4.278 -4.199 -6.879 1.00 0.45 72 GLU A CA 10
ATOM 18338 C C . GLU A 1 72 ? -3.376 -2.970 -6.841 1.00 0.47 72 GLU A C 10
ATOM 18339 O O . GLU A 1 72 ? -3.184 -2.287 -7.848 1.00 0.57 72 GLU A O 10
ATOM 18351 N N . VAL A 1 73 ? -2.848 -2.667 -5.670 1.00 0.44 73 VAL A N 10
ATOM 18352 C CA . VAL A 1 73 ? -2.001 -1.502 -5.518 1.00 0.52 73 VAL A CA 10
ATOM 18353 C C . VAL A 1 73 ? -0.559 -1.935 -5.344 1.00 0.64 73 VAL A C 10
ATOM 18354 O O . VAL A 1 73 ? -0.202 -2.510 -4.317 1.00 0.76 73 VAL A O 10
ATOM 18367 N N . GLU A 1 74 ? 0.254 -1.675 -6.353 1.00 0.80 74 GLU A N 10
ATOM 18368 C CA . GLU A 1 74 ? 1.665 -2.005 -6.302 1.00 0.96 74 GLU A CA 10
ATOM 18369 C C . GLU A 1 74 ? 2.362 -1.191 -5.217 1.00 0.98 74 GLU A C 10
ATOM 18370 O O . GLU A 1 74 ? 2.832 -0.090 -5.480 1.00 1.16 74 GLU A O 10
ATOM 18382 N N . ALA A 1 75 ? 2.399 -1.765 -4.008 1.00 1.06 75 ALA A N 10
ATOM 18383 C CA . ALA A 1 75 ? 2.944 -1.133 -2.801 1.00 1.12 75 ALA A CA 10
ATOM 18384 C C . ALA A 1 75 ? 4.072 -0.173 -3.090 1.00 1.43 75 ALA A C 10
ATOM 18385 O O . ALA A 1 75 ? 4.045 0.966 -2.623 1.00 1.80 75 ALA A O 10
ATOM 18392 N N . TYR A 1 76 ? 5.068 -0.606 -3.850 1.00 1.71 76 TYR A N 10
ATOM 18393 C CA . TYR A 1 76 ? 6.172 0.287 -4.108 1.00 2.10 76 TYR A CA 10
ATOM 18394 C C . TYR A 1 76 ? 6.902 0.050 -5.429 1.00 2.93 76 TYR A C 10
ATOM 18395 O O . TYR A 1 76 ? 7.262 -1.075 -5.786 1.00 3.37 76 TYR A O 10
ATOM 18413 N N . ARG A 1 77 ? 7.099 1.163 -6.135 1.00 3.45 77 ARG A N 10
ATOM 18414 C CA . ARG A 1 77 ? 7.910 1.246 -7.342 1.00 4.39 77 ARG A CA 10
ATOM 18415 C C . ARG A 1 77 ? 8.645 2.611 -7.298 1.00 4.69 77 ARG A C 10
ATOM 18416 O O . ARG A 1 77 ? 8.419 3.358 -6.354 1.00 4.62 77 ARG A O 10
ATOM 18437 N N . PRO A 1 78 ? 9.543 2.956 -8.272 1.00 5.32 78 PRO A N 10
ATOM 18438 C CA . PRO A 1 78 ? 10.547 4.059 -8.125 1.00 5.79 78 PRO A CA 10
ATOM 18439 C C . PRO A 1 78 ? 10.009 5.487 -7.884 1.00 6.24 78 PRO A C 10
ATOM 18440 O O . PRO A 1 78 ? 10.772 6.453 -7.966 1.00 6.84 78 PRO A O 10
ATOM 18451 N N . ASP A 1 79 ? 8.730 5.628 -7.594 1.00 6.17 79 ASP A N 10
ATOM 18452 C CA . ASP A 1 79 ? 8.166 6.903 -7.135 1.00 6.76 79 ASP A CA 10
ATOM 18453 C C . ASP A 1 79 ? 8.380 6.997 -5.633 1.00 6.75 79 ASP A C 10
ATOM 18454 O O . ASP A 1 79 ? 8.826 6.021 -5.057 1.00 6.33 79 ASP A O 10
ATOM 18463 N N . LEU A 1 80 ? 7.896 8.087 -5.017 1.00 7.42 80 LEU A N 10
ATOM 18464 C CA . LEU A 1 80 ? 8.385 8.714 -3.750 1.00 7.70 80 LEU A CA 10
ATOM 18465 C C . LEU A 1 80 ? 9.440 7.987 -2.883 1.00 7.67 80 LEU A C 10
ATOM 18466 O O . LEU A 1 80 ? 9.523 8.270 -1.685 1.00 7.65 80 LEU A O 10
ATOM 18482 N N . LYS A 1 81 ? 10.218 7.060 -3.442 1.00 7.90 81 LYS A N 10
ATOM 18483 C CA . LYS A 1 81 ? 11.341 6.427 -2.740 1.00 8.21 81 LYS A CA 10
ATOM 18484 C C . LYS A 1 81 ? 12.366 7.464 -2.282 1.00 7.50 81 LYS A C 10
ATOM 18485 O O . LYS A 1 81 ? 13.430 7.122 -1.767 1.00 7.67 81 LYS A O 10
ATOM 18504 N N . HIS A 1 82 ? 12.039 8.715 -2.561 1.00 6.91 82 HIS A N 10
ATOM 18505 C CA . HIS A 1 82 ? 12.691 9.889 -2.012 1.00 6.47 82 HIS A CA 10
ATOM 18506 C C . HIS A 1 82 ? 12.980 9.720 -0.499 1.00 5.53 82 HIS A C 10
ATOM 18507 O O . HIS A 1 82 ? 12.332 8.902 0.157 1.00 5.01 82 HIS A O 10
ATOM 18522 N N . PRO A 1 83 ? 13.885 10.536 0.084 1.00 5.57 83 PRO A N 10
ATOM 18523 C CA . PRO A 1 83 ? 14.675 10.177 1.282 1.00 4.95 83 PRO A CA 10
ATOM 18524 C C . PRO A 1 83 ? 13.990 9.301 2.349 1.00 4.13 83 PRO A C 10
ATOM 18525 O O . PRO A 1 83 ? 12.969 9.653 2.945 1.00 4.33 83 PRO A O 10
ATOM 18536 N N . LEU A 1 84 ? 14.617 8.140 2.536 1.00 3.60 84 LEU A N 10
ATOM 18537 C CA . LEU A 1 84 ? 14.374 7.185 3.619 1.00 3.05 84 LEU A CA 10
ATOM 18538 C C . LEU A 1 84 ? 15.458 6.128 3.494 1.00 2.76 84 LEU A C 10
ATOM 18539 O O . LEU A 1 84 ? 16.459 6.384 2.822 1.00 3.30 84 LEU A O 10
ATOM 18555 N N . CYS A 1 85 ? 15.312 4.965 4.121 1.00 2.66 85 CYS A N 10
ATOM 18556 C CA . CYS A 1 85 ? 16.263 3.899 3.844 1.00 3.24 85 CYS A CA 10
ATOM 18557 C C . CYS A 1 85 ? 16.174 3.543 2.394 1.00 3.77 85 CYS A C 10
ATOM 18558 O O . CYS A 1 85 ? 17.078 3.793 1.594 1.00 4.31 85 CYS A O 10
ATOM 18565 N N . GLY A 1 86 ? 15.069 2.960 2.086 1.00 4.00 86 GLY A N 10
ATOM 18566 C CA . GLY A 1 86 ? 14.758 2.627 0.724 1.00 4.75 86 GLY A CA 10
ATOM 18567 C C . GLY A 1 86 ? 13.738 3.555 0.101 1.00 4.42 86 GLY A C 10
ATOM 18568 O O . GLY A 1 86 ? 13.985 4.141 -0.954 1.00 5.13 86 GLY A O 10
ATOM 18572 N N . LYS A 1 87 ? 12.596 3.721 0.775 1.00 3.51 87 LYS A N 10
ATOM 18573 C CA . LYS A 1 87 ? 11.403 4.286 0.146 1.00 3.25 87 LYS A CA 10
ATOM 18574 C C . LYS A 1 87 ? 10.405 4.817 1.204 1.00 2.57 87 LYS A C 10
ATOM 18575 O O . LYS A 1 87 ? 10.585 4.564 2.389 1.00 2.57 87 LYS A O 10
ATOM 18594 N N . ARG A 1 88 ? 9.360 5.548 0.770 1.00 2.48 88 ARG A N 10
ATOM 18595 C CA . ARG A 1 88 ? 8.324 6.085 1.682 1.00 2.17 88 ARG A CA 10
ATOM 18596 C C . ARG A 1 88 ? 6.964 6.258 0.962 1.00 1.70 88 ARG A C 10
ATOM 18597 O O . ARG A 1 88 ? 6.814 7.171 0.146 1.00 2.18 88 ARG A O 10
ATOM 18618 N N . TYR A 1 89 ? 5.962 5.430 1.282 1.00 1.34 89 TYR A N 10
ATOM 18619 C CA . TYR A 1 89 ? 4.692 5.451 0.521 1.00 1.31 89 TYR A CA 10
ATOM 18620 C C . TYR A 1 89 ? 3.454 5.153 1.377 1.00 1.05 89 TYR A C 10
ATOM 18621 O O . TYR A 1 89 ? 3.533 4.445 2.383 1.00 1.43 89 TYR A O 10
ATOM 18639 N N . GLU A 1 90 ? 2.312 5.712 0.955 1.00 0.79 90 GLU A N 10
ATOM 18640 C CA . GLU A 1 90 ? 1.008 5.396 1.511 1.00 0.71 90 GLU A CA 10
ATOM 18641 C C . GLU A 1 90 ? 0.015 5.129 0.380 1.00 0.53 90 GLU A C 10
ATOM 18642 O O . GLU A 1 90 ? -0.029 5.867 -0.602 1.00 0.63 90 GLU A O 10
ATOM 18654 N N . LEU A 1 91 ? -0.756 4.063 0.503 1.00 0.50 91 LEU A N 10
ATOM 18655 C CA . LEU A 1 91 ? -1.872 3.828 -0.400 1.00 0.43 91 LEU A CA 10
ATOM 18656 C C . LEU A 1 91 ? -3.134 3.838 0.424 1.00 0.43 91 LEU A C 10
ATOM 18657 O O . LEU A 1 91 ? -3.216 3.172 1.453 1.00 0.57 91 LEU A O 10
ATOM 18673 N N . SER A 1 92 ? -4.111 4.597 -0.002 1.00 0.43 92 SER A N 10
ATOM 18674 C CA . SER A 1 92 ? -5.309 4.747 0.783 1.00 0.48 92 SER A CA 10
ATOM 18675 C C . SER A 1 92 ? -6.538 4.606 -0.067 1.00 0.43 92 SER A C 10
ATOM 18676 O O . SER A 1 92 ? -6.655 5.209 -1.132 1.00 0.51 92 SER A O 10
ATOM 18684 N N . ALA A 1 93 ? -7.446 3.792 0.410 1.00 0.52 93 ALA A N 10
ATOM 18685 C CA . ALA A 1 93 ? -8.687 3.585 -0.267 1.00 0.54 93 ALA A CA 10
ATOM 18686 C C . ALA A 1 93 ? -9.622 4.701 0.058 1.00 0.62 93 ALA A C 10
ATOM 18687 O O . ALA A 1 93 ? -10.252 4.723 1.099 1.00 0.83 93 ALA A O 10
ATOM 18694 N N . ARG A 1 94 ? -9.691 5.623 -0.838 1.00 0.91 94 ARG A N 10
ATOM 18695 C CA . ARG A 1 94 ? -10.352 6.880 -0.560 1.00 1.26 94 ARG A CA 10
ATOM 18696 C C . ARG A 1 94 ? -11.619 7.044 -1.307 1.00 0.70 94 ARG A C 10
ATOM 18697 O O . ARG A 1 94 ? -11.843 6.458 -2.361 1.00 1.17 94 ARG A O 10
ATOM 18718 N N . MET A 1 95 ? -12.442 7.803 -0.628 1.00 0.84 95 MET A N 10
ATOM 18719 C CA . MET A 1 95 ? -13.717 8.308 -1.075 1.00 1.41 95 MET A CA 10
ATOM 18720 C C . MET A 1 95 ? -13.961 8.113 -2.578 1.00 1.48 95 MET A C 10
ATOM 18721 O O . MET A 1 95 ? -14.936 7.477 -2.975 1.00 2.12 95 MET A O 10
ATOM 18735 N N . ASP A 1 96 ? -13.075 8.660 -3.407 1.00 1.26 96 ASP A N 10
ATOM 18736 C CA . ASP A 1 96 ? -13.180 8.486 -4.854 1.00 1.45 96 ASP A CA 10
ATOM 18737 C C . ASP A 1 96 ? -12.394 7.264 -5.330 1.00 1.30 96 ASP A C 10
ATOM 18738 O O . ASP A 1 96 ? -12.981 6.296 -5.816 1.00 1.97 96 ASP A O 10
ATOM 18747 N N . ALA A 1 97 ? -11.073 7.298 -5.174 1.00 0.84 97 ALA A N 10
ATOM 18748 C CA . ALA A 1 97 ? -10.211 6.214 -5.642 1.00 0.62 97 ALA A CA 10
ATOM 18749 C C . ALA A 1 97 ? -9.128 5.903 -4.628 1.00 0.60 97 ALA A C 10
ATOM 18750 O O . ALA A 1 97 ? -9.029 6.532 -3.576 1.00 0.92 97 ALA A O 10
ATOM 18757 N N . ILE A 1 98 ? -8.320 4.930 -4.982 1.00 0.39 98 ILE A N 10
ATOM 18758 C CA . ILE A 1 98 ? -7.181 4.515 -4.197 1.00 0.34 98 ILE A CA 10
ATOM 18759 C C . ILE A 1 98 ? -6.008 5.445 -4.467 1.00 0.32 98 ILE A C 10
ATOM 18760 O O . ILE A 1 98 ? -5.598 5.634 -5.618 1.00 0.35 98 ILE A O 10
ATOM 18776 N N . TYR A 1 99 ? -5.492 6.043 -3.412 1.00 0.40 99 TYR A N 10
ATOM 18777 C CA . TYR A 1 99 ? -4.368 6.961 -3.535 1.00 0.53 99 TYR A CA 10
ATOM 18778 C C . TYR A 1 99 ? -3.062 6.194 -3.471 1.00 0.63 99 TYR A C 10
ATOM 18779 O O . TYR A 1 99 ? -2.993 5.127 -2.865 1.00 0.86 99 TYR A O 10
ATOM 18797 N N . PHE A 1 100 ? -2.039 6.739 -4.103 1.00 0.72 100 PHE A N 10
ATOM 18798 C CA . PHE A 1 100 ? -0.795 6.016 -4.304 1.00 0.91 100 PHE A CA 10
ATOM 18799 C C . PHE A 1 100 ? 0.406 6.924 -4.044 1.00 1.25 100 PHE A C 10
ATOM 18800 O O . PHE A 1 100 ? 1.310 7.029 -4.867 1.00 1.90 100 PHE A O 10
ATOM 18817 N N . LYS A 1 101 ? 0.386 7.625 -2.919 1.00 1.07 101 LYS A N 10
ATOM 18818 C CA . LYS A 1 101 ? 1.495 8.493 -2.545 1.00 1.43 101 LYS A CA 10
ATOM 18819 C C . LYS A 1 101 ? 1.569 8.683 -1.033 1.00 1.37 101 LYS A C 10
ATOM 18820 O O . LYS A 1 101 ? 0.569 8.563 -0.334 1.00 1.55 101 LYS A O 10
ATOM 18839 N N . MET A 1 102 ? 2.770 8.935 -0.531 1.00 1.76 102 MET A N 10
ATOM 18840 C CA . MET A 1 102 ? 2.955 9.323 0.864 1.00 2.21 102 MET A CA 10
ATOM 18841 C C . MET A 1 102 ? 2.704 10.815 1.015 1.00 2.42 102 MET A C 10
ATOM 18842 O O . MET A 1 102 ? 3.176 11.608 0.197 1.00 2.62 102 MET A O 10
ATOM 18856 N N . ASP A 1 103 ? 1.970 11.206 2.051 1.00 2.92 103 ASP A N 10
ATOM 18857 C CA . ASP A 1 103 ? 1.657 12.612 2.239 1.00 3.46 103 ASP A CA 10
ATOM 18858 C C . ASP A 1 103 ? 2.835 13.353 2.841 1.00 3.62 103 ASP A C 10
ATOM 18859 O O . ASP A 1 103 ? 3.541 12.845 3.718 1.00 3.77 103 ASP A O 10
ATOM 18868 N N . GLU A 1 104 ? 2.982 14.573 2.355 1.00 4.02 104 GLU A N 10
ATOM 18869 C CA . GLU A 1 104 ? 4.156 15.408 2.519 1.00 4.43 104 GLU A CA 10
ATOM 18870 C C . GLU A 1 104 ? 4.187 16.294 1.295 1.00 4.28 104 GLU A C 10
ATOM 18871 O O . GLU A 1 104 ? 4.634 17.439 1.311 1.00 4.73 104 GLU A O 10
ATOM 18883 N N . ARG A 1 105 ? 3.647 15.713 0.237 1.00 3.93 105 ARG A N 10
ATOM 18884 C CA . ARG A 1 105 ? 3.567 16.320 -1.075 1.00 3.96 105 ARG A CA 10
ATOM 18885 C C . ARG A 1 105 ? 2.220 15.925 -1.657 1.00 3.41 105 ARG A C 10
ATOM 18886 O O . ARG A 1 105 ? 1.725 14.844 -1.337 1.00 3.35 105 ARG A O 10
ATOM 18907 N N . PRO A 1 106 ? 1.599 16.779 -2.484 1.00 3.33 106 PRO A N 10
ATOM 18908 C CA . PRO A 1 106 ? 0.257 16.519 -3.017 1.00 3.10 106 PRO A CA 10
ATOM 18909 C C . PRO A 1 106 ? 0.167 15.168 -3.724 1.00 2.43 106 PRO A C 10
ATOM 18910 O O . PRO A 1 106 ? 0.858 14.927 -4.716 1.00 2.29 106 PRO A O 10
ATOM 18921 N N . PRO A 1 107 ? -0.686 14.267 -3.210 1.00 2.31 107 PRO A N 10
ATOM 18922 C CA . PRO A 1 107 ? -0.885 12.944 -3.786 1.00 1.85 107 PRO A CA 10
ATOM 18923 C C . PRO A 1 107 ? -1.917 12.960 -4.908 1.00 1.51 107 PRO A C 10
ATOM 18924 O O . PRO A 1 107 ? -2.421 14.020 -5.284 1.00 1.80 107 PRO A O 10
ATOM 18935 N N . GLN A 1 108 ? -2.224 11.788 -5.444 1.00 1.09 108 GLN A N 10
ATOM 18936 C CA . GLN A 1 108 ? -3.198 11.681 -6.517 1.00 0.94 108 GLN A CA 10
ATOM 18937 C C . GLN A 1 108 ? -3.848 10.304 -6.526 1.00 0.70 108 GLN A C 10
ATOM 18938 O O . GLN A 1 108 ? -3.239 9.320 -6.099 1.00 0.64 108 GLN A O 10
ATOM 18952 N N . PRO A 1 109 ? -5.111 10.234 -6.973 1.00 0.68 109 PRO A N 10
ATOM 18953 C CA . PRO A 1 109 ? -5.799 8.965 -7.219 1.00 0.55 109 PRO A CA 10
ATOM 18954 C C . PRO A 1 109 ? -5.118 8.191 -8.339 1.00 0.56 109 PRO A C 10
ATOM 18955 O O . PRO A 1 109 ? -4.988 8.697 -9.456 1.00 0.80 109 PRO A O 10
ATOM 18966 N N . LEU A 1 110 ? -4.674 6.978 -8.049 1.00 0.49 110 LEU A N 10
ATOM 18967 C CA . LEU A 1 110 ? -3.896 6.224 -9.020 1.00 0.61 110 LEU A CA 10
ATOM 18968 C C . LEU A 1 110 ? -4.454 4.819 -9.204 1.00 0.51 110 LEU A C 10
ATOM 18969 O O . LEU A 1 110 ? -4.039 4.085 -10.102 1.00 0.62 110 LEU A O 10
ATOM 18985 N N . ASN A 1 111 ? -5.422 4.452 -8.388 1.00 0.42 111 ASN A N 10
ATOM 18986 C CA . ASN A 1 111 ? -5.992 3.125 -8.464 1.00 0.48 111 ASN A CA 10
ATOM 18987 C C . ASN A 1 111 ? -7.394 3.231 -7.957 1.00 0.42 111 ASN A C 10
ATOM 18988 O O . ASN A 1 111 ? -7.763 4.271 -7.438 1.00 0.50 111 ASN A O 10
ATOM 18999 N N . LYS A 1 112 ? -8.195 2.214 -8.112 1.00 0.59 112 LYS A N 10
ATOM 19000 C CA . LYS A 1 112 ? -9.558 2.332 -7.710 1.00 0.60 112 LYS A CA 10
ATOM 19001 C C . LYS A 1 112 ? -10.097 1.063 -7.117 1.00 0.72 112 LYS A C 10
ATOM 19002 O O . LYS A 1 112 ? -9.987 -0.016 -7.697 1.00 0.84 112 LYS A O 10
ATOM 19021 N N . TRP A 1 113 ? -10.712 1.223 -5.976 1.00 0.77 113 TRP A N 10
ATOM 19022 C CA . TRP A 1 113 ? -11.341 0.126 -5.294 1.00 0.97 113 TRP A CA 10
ATOM 19023 C C . TRP A 1 113 ? -12.642 -0.225 -5.993 1.00 1.02 113 TRP A C 10
ATOM 19024 O O . TRP A 1 113 ? -13.086 0.488 -6.892 1.00 1.12 113 TRP A O 10
ATOM 19045 N N . ARG A 1 114 ? -13.271 -1.293 -5.558 1.00 1.34 114 ARG A N 10
ATOM 19046 C CA . ARG A 1 114 ? -14.344 -1.886 -6.331 1.00 1.50 114 ARG A CA 10
ATOM 19047 C C . ARG A 1 114 ? -15.548 -2.199 -5.498 1.00 1.82 114 ARG A C 10
ATOM 19048 O O . ARG A 1 114 ? -16.609 -2.581 -5.989 1.00 2.41 114 ARG A O 10
ATOM 19069 N N . SER A 1 115 ? -15.328 -2.057 -4.254 1.00 2.02 115 SER A N 10
ATOM 19070 C CA . SER A 1 115 ? -16.317 -2.354 -3.233 1.00 2.76 115 SER A CA 10
ATOM 19071 C C . SER A 1 115 ? -17.382 -1.257 -3.141 1.00 3.19 115 SER A C 10
ATOM 19072 O O . SER A 1 115 ? -17.376 -0.489 -2.156 1.00 3.60 115 SER A O 10
ATOM 19081 N N . ALA A 1 1 ? 18.404 7.926 -0.104 1.00 6.29 1 ALA A N 11
ATOM 19082 C CA . ALA A 1 1 ? 19.425 7.204 0.686 1.00 5.64 1 ALA A CA 11
ATOM 19083 C C . ALA A 1 1 ? 20.064 6.107 -0.150 1.00 5.66 1 ALA A C 11
ATOM 19084 O O . ALA A 1 1 ? 19.377 5.390 -0.875 1.00 5.80 1 ALA A O 11
ATOM 19093 N N . MET A 1 2 ? 21.379 5.990 -0.061 1.00 5.85 2 MET A N 11
ATOM 19094 C CA . MET A 1 2 ? 22.097 4.946 -0.772 1.00 6.17 2 MET A CA 11
ATOM 19095 C C . MET A 1 2 ? 22.111 3.668 0.054 1.00 5.91 2 MET A C 11
ATOM 19096 O O . MET A 1 2 ? 22.756 3.599 1.106 1.00 6.19 2 MET A O 11
ATOM 19110 N N . GLY A 1 3 ? 21.396 2.667 -0.426 1.00 5.74 3 GLY A N 11
ATOM 19111 C CA . GLY A 1 3 ? 21.253 1.432 0.307 1.00 5.81 3 GLY A CA 11
ATOM 19112 C C . GLY A 1 3 ? 19.832 1.239 0.770 1.00 5.28 3 GLY A C 11
ATOM 19113 O O . GLY A 1 3 ? 18.995 2.128 0.599 1.00 5.54 3 GLY A O 11
ATOM 19117 N N . CYS A 1 4 ? 19.543 0.093 1.352 1.00 4.84 4 CYS A N 11
ATOM 19118 C CA . CYS A 1 4 ? 18.205 -0.174 1.827 1.00 4.49 4 CYS A CA 11
ATOM 19119 C C . CYS A 1 4 ? 18.161 -0.276 3.341 1.00 4.00 4 CYS A C 11
ATOM 19120 O O . CYS A 1 4 ? 19.193 -0.360 4.006 1.00 4.30 4 CYS A O 11
ATOM 19127 N N . LYS A 1 5 ? 16.951 -0.272 3.869 1.00 3.56 5 LYS A N 11
ATOM 19128 C CA . LYS A 1 5 ? 16.718 0.002 5.264 1.00 3.21 5 LYS A CA 11
ATOM 19129 C C . LYS A 1 5 ? 15.463 -0.713 5.719 1.00 2.60 5 LYS A C 11
ATOM 19130 O O . LYS A 1 5 ? 14.804 -1.365 4.910 1.00 2.48 5 LYS A O 11
ATOM 19149 N N . GLU A 1 6 ? 15.148 -0.629 7.003 1.00 2.54 6 GLU A N 11
ATOM 19150 C CA . GLU A 1 6 ? 13.895 -1.106 7.494 1.00 2.10 6 GLU A CA 11
ATOM 19151 C C . GLU A 1 6 ? 12.757 -0.302 6.879 1.00 1.84 6 GLU A C 11
ATOM 19152 O O . GLU A 1 6 ? 12.503 0.844 7.256 1.00 2.27 6 GLU A O 11
ATOM 19164 N N . ILE A 1 7 ? 12.101 -0.915 5.915 1.00 1.34 7 ILE A N 11
ATOM 19165 C CA . ILE A 1 7 ? 11.054 -0.267 5.150 1.00 1.10 7 ILE A CA 11
ATOM 19166 C C . ILE A 1 7 ? 9.693 -0.687 5.691 1.00 0.99 7 ILE A C 11
ATOM 19167 O O . ILE A 1 7 ? 9.559 -1.750 6.300 1.00 1.30 7 ILE A O 11
ATOM 19183 N N . GLU A 1 8 ? 8.694 0.160 5.501 1.00 0.87 8 GLU A N 11
ATOM 19184 C CA . GLU A 1 8 ? 7.388 -0.071 6.088 1.00 0.93 8 GLU A CA 11
ATOM 19185 C C . GLU A 1 8 ? 6.346 -0.132 4.985 1.00 0.86 8 GLU A C 11
ATOM 19186 O O . GLU A 1 8 ? 6.710 -0.297 3.833 1.00 1.29 8 GLU A O 11
ATOM 19198 N N . ILE A 1 9 ? 5.070 -0.013 5.344 1.00 0.65 9 ILE A N 11
ATOM 19199 C CA . ILE A 1 9 ? 3.948 -0.040 4.390 1.00 0.68 9 ILE A CA 11
ATOM 19200 C C . ILE A 1 9 ? 2.913 1.020 4.808 1.00 0.53 9 ILE A C 11
ATOM 19201 O O . ILE A 1 9 ? 2.642 1.127 6.002 1.00 0.68 9 ILE A O 11
ATOM 19217 N N . VAL A 1 10 ? 2.313 1.803 3.883 1.00 0.51 10 VAL A N 11
ATOM 19218 C CA . VAL A 1 10 ? 1.123 2.567 4.274 1.00 0.46 10 VAL A CA 11
ATOM 19219 C C . VAL A 1 10 ? -0.095 2.178 3.454 1.00 0.41 10 VAL A C 11
ATOM 19220 O O . VAL A 1 10 ? -0.161 2.390 2.242 1.00 0.44 10 VAL A O 11
ATOM 19233 N N . ILE A 1 11 ? -1.044 1.584 4.140 1.00 0.40 11 ILE A N 11
ATOM 19234 C CA . ILE A 1 11 ? -2.353 1.354 3.607 1.00 0.40 11 ILE A CA 11
ATOM 19235 C C . ILE A 1 11 ? -3.341 2.213 4.375 1.00 0.44 11 ILE A C 11
ATOM 19236 O O . ILE A 1 11 ? -3.362 2.177 5.601 1.00 0.50 11 ILE A O 11
ATOM 19252 N N . LYS A 1 12 ? -4.097 3.037 3.673 1.00 0.46 12 LYS A N 11
ATOM 19253 C CA . LYS A 1 12 ? -5.157 3.800 4.305 1.00 0.52 12 LYS A CA 11
ATOM 19254 C C . LYS A 1 12 ? -6.489 3.496 3.643 1.00 0.50 12 LYS A C 11
ATOM 19255 O O . LYS A 1 12 ? -6.534 3.048 2.497 1.00 0.62 12 LYS A O 11
ATOM 19274 N N . ASN A 1 13 ? -7.565 3.729 4.366 1.00 0.55 13 ASN A N 11
ATOM 19275 C CA . ASN A 1 13 ? -8.898 3.712 3.791 1.00 0.59 13 ASN A CA 11
ATOM 19276 C C . ASN A 1 13 ? -9.672 4.866 4.376 1.00 0.58 13 ASN A C 11
ATOM 19277 O O . ASN A 1 13 ? -9.609 5.105 5.579 1.00 0.95 13 ASN A O 11
ATOM 19288 N N . THR A 1 14 ? -10.366 5.607 3.535 1.00 0.47 14 THR A N 11
ATOM 19289 C CA . THR A 1 14 ? -11.131 6.733 4.016 1.00 0.74 14 THR A CA 11
ATOM 19290 C C . THR A 1 14 ? -12.063 7.321 2.958 1.00 0.54 14 THR A C 11
ATOM 19291 O O . THR A 1 14 ? -11.780 8.357 2.350 1.00 0.70 14 THR A O 11
ATOM 19302 N N . LEU A 1 15 ? -13.166 6.643 2.692 1.00 0.49 15 LEU A N 11
ATOM 19303 C CA . LEU A 1 15 ? -14.268 7.297 2.036 1.00 0.68 15 LEU A CA 11
ATOM 19304 C C . LEU A 1 15 ? -15.026 8.034 3.117 1.00 0.84 15 LEU A C 11
ATOM 19305 O O . LEU A 1 15 ? -15.605 9.102 2.919 1.00 1.18 15 LEU A O 11
ATOM 19321 N N . GLY A 1 16 ? -14.970 7.401 4.274 1.00 0.72 16 GLY A N 11
ATOM 19322 C CA . GLY A 1 16 ? -15.598 7.863 5.478 1.00 0.87 16 GLY A CA 11
ATOM 19323 C C . GLY A 1 16 ? -15.800 6.685 6.401 1.00 0.77 16 GLY A C 11
ATOM 19324 O O . GLY A 1 16 ? -15.222 5.629 6.150 1.00 1.27 16 GLY A O 11
ATOM 19328 N N . PRO A 1 17 ? -16.610 6.808 7.459 1.00 0.67 17 PRO A N 11
ATOM 19329 C CA . PRO A 1 17 ? -16.791 5.734 8.442 1.00 0.76 17 PRO A CA 11
ATOM 19330 C C . PRO A 1 17 ? -17.211 4.402 7.811 1.00 0.88 17 PRO A C 11
ATOM 19331 O O . PRO A 1 17 ? -17.980 4.376 6.846 1.00 1.27 17 PRO A O 11
ATOM 19342 N N . SER A 1 18 ? -16.676 3.308 8.362 1.00 1.06 18 SER A N 11
ATOM 19343 C CA . SER A 1 18 ? -17.041 1.946 7.963 1.00 1.31 18 SER A CA 11
ATOM 19344 C C . SER A 1 18 ? -16.529 1.572 6.567 1.00 1.10 18 SER A C 11
ATOM 19345 O O . SER A 1 18 ? -17.117 0.730 5.887 1.00 1.50 18 SER A O 11
ATOM 19353 N N . ARG A 1 19 ? -15.436 2.194 6.139 1.00 0.81 19 ARG A N 11
ATOM 19354 C CA . ARG A 1 19 ? -14.763 1.785 4.906 1.00 0.66 19 ARG A CA 11
ATOM 19355 C C . ARG A 1 19 ? -13.648 0.805 5.248 1.00 0.64 19 ARG A C 11
ATOM 19356 O O . ARG A 1 19 ? -12.738 1.145 5.998 1.00 1.02 19 ARG A O 11
ATOM 19377 N N . ILE A 1 20 ? -13.721 -0.410 4.710 1.00 0.52 20 ILE A N 11
ATOM 19378 C CA . ILE A 1 20 ? -12.762 -1.452 5.067 1.00 0.51 20 ILE A CA 11
ATOM 19379 C C . ILE A 1 20 ? -12.211 -2.159 3.831 1.00 0.54 20 ILE A C 11
ATOM 19380 O O . ILE A 1 20 ? -12.970 -2.554 2.946 1.00 0.76 20 ILE A O 11
ATOM 19396 N N . LEU A 1 21 ? -10.892 -2.305 3.764 1.00 0.50 21 LEU A N 11
ATOM 19397 C CA . LEU A 1 21 ? -10.282 -3.211 2.793 1.00 0.55 21 LEU A CA 11
ATOM 19398 C C . LEU A 1 21 ? -9.855 -4.461 3.520 1.00 0.52 21 LEU A C 11
ATOM 19399 O O . LEU A 1 21 ? -9.429 -4.388 4.671 1.00 0.75 21 LEU A O 11
ATOM 19415 N N . GLN A 1 22 ? -9.964 -5.598 2.872 1.00 0.47 22 GLN A N 11
ATOM 19416 C CA . GLN A 1 22 ? -9.211 -6.735 3.294 1.00 0.47 22 GLN A CA 11
ATOM 19417 C C . GLN A 1 22 ? -7.954 -6.726 2.451 1.00 0.42 22 GLN A C 11
ATOM 19418 O O . GLN A 1 22 ? -7.963 -7.171 1.303 1.00 0.51 22 GLN A O 11
ATOM 19432 N N . TYR A 1 23 ? -6.883 -6.190 3.003 1.00 0.42 23 TYR A N 11
ATOM 19433 C CA . TYR A 1 23 ? -5.716 -5.905 2.204 1.00 0.42 23 TYR A CA 11
ATOM 19434 C C . TYR A 1 23 ? -4.663 -6.974 2.409 1.00 0.41 23 TYR A C 11
ATOM 19435 O O . TYR A 1 23 ? -4.194 -7.224 3.522 1.00 0.49 23 TYR A O 11
ATOM 19453 N N . HIS A 1 24 ? -4.340 -7.643 1.327 1.00 0.50 24 HIS A N 11
ATOM 19454 C CA . HIS A 1 24 ? -3.306 -8.642 1.346 1.00 0.57 24 HIS A CA 11
ATOM 19455 C C . HIS A 1 24 ? -2.020 -8.049 0.834 1.00 0.60 24 HIS A C 11
ATOM 19456 O O . HIS A 1 24 ? -1.811 -7.953 -0.370 1.00 0.58 24 HIS A O 11
ATOM 19471 N N . CYS A 1 25 ? -1.157 -7.655 1.733 1.00 0.71 25 CYS A N 11
ATOM 19472 C CA . CYS A 1 25 ? 0.118 -7.152 1.317 1.00 0.74 25 CYS A CA 11
ATOM 19473 C C . CYS A 1 25 ? 1.184 -8.216 1.466 1.00 0.91 25 CYS A C 11
ATOM 19474 O O . CYS A 1 25 ? 1.025 -9.171 2.226 1.00 1.01 25 CYS A O 11
ATOM 19481 N N . ARG A 1 26 ? 2.251 -8.063 0.704 1.00 1.14 26 ARG A N 11
ATOM 19482 C CA . ARG A 1 26 ? 3.243 -9.111 0.558 1.00 1.38 26 ARG A CA 11
ATOM 19483 C C . ARG A 1 26 ? 4.614 -8.501 0.424 1.00 1.87 26 ARG A C 11
ATOM 19484 O O . ARG A 1 26 ? 4.842 -7.694 -0.473 1.00 2.24 26 ARG A O 11
ATOM 19505 N N . SER A 1 27 ? 5.520 -8.871 1.311 1.00 2.10 27 SER A N 11
ATOM 19506 C CA . SER A 1 27 ? 6.893 -8.446 1.186 1.00 2.66 27 SER A CA 11
ATOM 19507 C C . SER A 1 27 ? 7.439 -8.961 -0.123 1.00 2.39 27 SER A C 11
ATOM 19508 O O . SER A 1 27 ? 7.082 -10.052 -0.579 1.00 2.70 27 SER A O 11
ATOM 19516 N N . GLY A 1 28 ? 8.299 -8.162 -0.716 1.00 2.45 28 GLY A N 11
ATOM 19517 C CA . GLY A 1 28 ? 8.816 -8.444 -2.030 1.00 2.54 28 GLY A CA 11
ATOM 19518 C C . GLY A 1 28 ? 9.517 -9.788 -2.117 1.00 2.68 28 GLY A C 11
ATOM 19519 O O . GLY A 1 28 ? 9.737 -10.307 -3.209 1.00 3.22 28 GLY A O 11
ATOM 19523 N N . ASN A 1 29 ? 9.863 -10.348 -0.962 1.00 2.60 29 ASN A N 11
ATOM 19524 C CA . ASN A 1 29 ? 10.471 -11.667 -0.890 1.00 2.96 29 ASN A CA 11
ATOM 19525 C C . ASN A 1 29 ? 9.883 -12.489 0.258 1.00 2.76 29 ASN A C 11
ATOM 19526 O O . ASN A 1 29 ? 10.479 -13.472 0.696 1.00 3.04 29 ASN A O 11
ATOM 19537 N N . THR A 1 30 ? 8.716 -12.086 0.742 1.00 2.45 30 THR A N 11
ATOM 19538 C CA . THR A 1 30 ? 8.104 -12.729 1.906 1.00 2.33 30 THR A CA 11
ATOM 19539 C C . THR A 1 30 ? 6.592 -12.461 1.983 1.00 2.07 30 THR A C 11
ATOM 19540 O O . THR A 1 30 ? 6.160 -11.336 2.192 1.00 2.10 30 THR A O 11
ATOM 19551 N N . ASN A 1 31 ? 5.787 -13.501 1.819 1.00 1.97 31 ASN A N 11
ATOM 19552 C CA . ASN A 1 31 ? 4.335 -13.355 1.913 1.00 1.75 31 ASN A CA 11
ATOM 19553 C C . ASN A 1 31 ? 3.890 -13.254 3.370 1.00 1.78 31 ASN A C 11
ATOM 19554 O O . ASN A 1 31 ? 4.024 -14.211 4.138 1.00 2.34 31 ASN A O 11
ATOM 19565 N N . VAL A 1 32 ? 3.371 -12.088 3.748 1.00 1.39 32 VAL A N 11
ATOM 19566 C CA . VAL A 1 32 ? 2.930 -11.845 5.111 1.00 1.52 32 VAL A CA 11
ATOM 19567 C C . VAL A 1 32 ? 1.942 -10.683 5.188 1.00 1.38 32 VAL A C 11
ATOM 19568 O O . VAL A 1 32 ? 2.318 -9.524 5.030 1.00 2.10 32 VAL A O 11
ATOM 19581 N N . GLY A 1 33 ? 0.670 -10.996 5.374 1.00 1.00 33 GLY A N 11
ATOM 19582 C CA . GLY A 1 33 ? -0.280 -9.958 5.725 1.00 1.43 33 GLY A CA 11
ATOM 19583 C C . GLY A 1 33 ? -1.571 -9.990 4.935 1.00 0.99 33 GLY A C 11
ATOM 19584 O O . GLY A 1 33 ? -1.607 -9.590 3.772 1.00 1.13 33 GLY A O 11
ATOM 19588 N N . VAL A 1 34 ? -2.635 -10.469 5.567 1.00 0.80 34 VAL A N 11
ATOM 19589 C CA . VAL A 1 34 ? -3.980 -10.331 5.022 1.00 0.56 34 VAL A CA 11
ATOM 19590 C C . VAL A 1 34 ? -4.895 -9.767 6.110 1.00 0.63 34 VAL A C 11
ATOM 19591 O O . VAL A 1 34 ? -5.510 -10.520 6.872 1.00 1.03 34 VAL A O 11
ATOM 19604 N N . GLN A 1 35 ? -4.974 -8.454 6.197 1.00 0.63 35 GLN A N 11
ATOM 19605 C CA . GLN A 1 35 ? -5.627 -7.800 7.296 1.00 0.85 35 GLN A CA 11
ATOM 19606 C C . GLN A 1 35 ? -6.686 -6.819 6.796 1.00 0.70 35 GLN A C 11
ATOM 19607 O O . GLN A 1 35 ? -6.639 -6.391 5.649 1.00 0.82 35 GLN A O 11
ATOM 19621 N N . TYR A 1 36 ? -7.654 -6.486 7.645 1.00 0.78 36 TYR A N 11
ATOM 19622 C CA . TYR A 1 36 ? -8.626 -5.451 7.308 1.00 0.73 36 TYR A CA 11
ATOM 19623 C C . TYR A 1 36 ? -8.146 -4.102 7.816 1.00 0.78 36 TYR A C 11
ATOM 19624 O O . TYR A 1 36 ? -7.304 -4.029 8.711 1.00 1.06 36 TYR A O 11
ATOM 19642 N N . LEU A 1 37 ? -8.684 -3.040 7.246 1.00 0.72 37 LEU A N 11
ATOM 19643 C CA . LEU A 1 37 ? -8.395 -1.695 7.714 1.00 0.89 37 LEU A CA 11
ATOM 19644 C C . LEU A 1 37 ? -9.611 -0.809 7.540 1.00 0.70 37 LEU A C 11
ATOM 19645 O O . LEU A 1 37 ? -10.272 -0.854 6.503 1.00 0.61 37 LEU A O 11
ATOM 19661 N N . ASN A 1 38 ? -9.890 0.001 8.548 1.00 0.78 38 ASN A N 11
ATOM 19662 C CA . ASN A 1 38 ? -11.046 0.881 8.522 1.00 0.73 38 ASN A CA 11
ATOM 19663 C C . ASN A 1 38 ? -10.638 2.286 8.105 1.00 0.68 38 ASN A C 11
ATOM 19664 O O . ASN A 1 38 ? -9.475 2.557 7.801 1.00 0.75 38 ASN A O 11
ATOM 19675 N N . PHE A 1 39 ? -11.618 3.157 8.124 1.00 0.68 39 PHE A N 11
ATOM 19676 C CA . PHE A 1 39 ? -11.439 4.590 7.860 1.00 0.72 39 PHE A CA 11
ATOM 19677 C C . PHE A 1 39 ? -10.533 5.233 8.908 1.00 0.83 39 PHE A C 11
ATOM 19678 O O . PHE A 1 39 ? -10.004 6.332 8.717 1.00 1.66 39 PHE A O 11
ATOM 19695 N N . LYS A 1 40 ? -10.376 4.504 9.997 1.00 0.86 40 LYS A N 11
ATOM 19696 C CA . LYS A 1 40 ? -9.528 4.875 11.133 1.00 0.97 40 LYS A CA 11
ATOM 19697 C C . LYS A 1 40 ? -8.287 5.654 10.696 1.00 0.72 40 LYS A C 11
ATOM 19698 O O . LYS A 1 40 ? -8.078 6.791 11.123 1.00 1.17 40 LYS A O 11
ATOM 19717 N N . GLY A 1 41 ? -7.473 5.045 9.850 1.00 0.71 41 GLY A N 11
ATOM 19718 C CA . GLY A 1 41 ? -6.263 5.692 9.411 1.00 1.13 41 GLY A CA 11
ATOM 19719 C C . GLY A 1 41 ? -5.352 4.751 8.662 1.00 0.94 41 GLY A C 11
ATOM 19720 O O . GLY A 1 41 ? -5.814 3.808 8.023 1.00 1.09 41 GLY A O 11
ATOM 19724 N N . THR A 1 42 ? -4.060 5.013 8.736 1.00 0.82 42 THR A N 11
ATOM 19725 C CA . THR A 1 42 ? -3.070 4.195 8.057 1.00 0.68 42 THR A CA 11
ATOM 19726 C C . THR A 1 42 ? -2.756 2.928 8.835 1.00 0.65 42 THR A C 11
ATOM 19727 O O . THR A 1 42 ? -2.817 2.900 10.067 1.00 0.75 42 THR A O 11
ATOM 19738 N N . ARG A 1 43 ? -2.405 1.889 8.104 1.00 0.58 43 ARG A N 11
ATOM 19739 C CA . ARG A 1 43 ? -2.048 0.622 8.692 1.00 0.58 43 ARG A CA 11
ATOM 19740 C C . ARG A 1 43 ? -0.634 0.340 8.272 1.00 0.52 43 ARG A C 11
ATOM 19741 O O . ARG A 1 43 ? -0.374 0.062 7.102 1.00 0.50 43 ARG A O 11
ATOM 19762 N N . ILE A 1 44 ? 0.283 0.432 9.202 1.00 0.52 44 ILE A N 11
ATOM 19763 C CA . ILE A 1 44 ? 1.668 0.398 8.829 1.00 0.51 44 ILE A CA 11
ATOM 19764 C C . ILE A 1 44 ? 2.352 -0.870 9.265 1.00 0.58 44 ILE A C 11
ATOM 19765 O O . ILE A 1 44 ? 2.425 -1.206 10.447 1.00 0.66 44 ILE A O 11
ATOM 19781 N N . ILE A 1 45 ? 2.804 -1.578 8.266 1.00 0.61 45 ILE A N 11
ATOM 19782 C CA . ILE A 1 45 ? 3.613 -2.757 8.420 1.00 0.74 45 ILE A CA 11
ATOM 19783 C C . ILE A 1 45 ? 5.073 -2.396 8.316 1.00 0.77 45 ILE A C 11
ATOM 19784 O O . ILE A 1 45 ? 5.403 -1.315 7.845 1.00 0.79 45 ILE A O 11
ATOM 19800 N N . LYS A 1 46 ? 5.942 -3.271 8.766 1.00 0.90 46 LYS A N 11
ATOM 19801 C CA . LYS A 1 46 ? 7.356 -3.105 8.477 1.00 0.97 46 LYS A CA 11
ATOM 19802 C C . LYS A 1 46 ? 8.069 -4.440 8.312 1.00 1.10 46 LYS A C 11
ATOM 19803 O O . LYS A 1 46 ? 7.553 -5.496 8.691 1.00 1.20 46 LYS A O 11
ATOM 19822 N N . PHE A 1 47 ? 9.261 -4.365 7.741 1.00 1.20 47 PHE A N 11
ATOM 19823 C CA . PHE A 1 47 ? 10.076 -5.516 7.421 1.00 1.41 47 PHE A CA 11
ATOM 19824 C C . PHE A 1 47 ? 11.404 -4.949 6.990 1.00 1.59 47 PHE A C 11
ATOM 19825 O O . PHE A 1 47 ? 11.459 -4.027 6.176 1.00 1.68 47 PHE A O 11
ATOM 19842 N N . LYS A 1 48 ? 12.460 -5.466 7.532 1.00 1.83 48 LYS A N 11
ATOM 19843 C CA . LYS A 1 48 ? 13.718 -4.780 7.454 1.00 2.13 48 LYS A CA 11
ATOM 19844 C C . LYS A 1 48 ? 14.704 -5.511 6.556 1.00 2.50 48 LYS A C 11
ATOM 19845 O O . LYS A 1 48 ? 14.826 -6.737 6.612 1.00 3.01 48 LYS A O 11
ATOM 19864 N N . ASP A 1 49 ? 15.381 -4.747 5.706 1.00 2.76 49 ASP A N 11
ATOM 19865 C CA . ASP A 1 49 ? 16.236 -5.315 4.672 1.00 3.32 49 ASP A CA 11
ATOM 19866 C C . ASP A 1 49 ? 17.662 -4.789 4.758 1.00 3.36 49 ASP A C 11
ATOM 19867 O O . ASP A 1 49 ? 17.888 -3.586 4.913 1.00 3.77 49 ASP A O 11
ATOM 19876 N N . ASP A 1 50 ? 18.615 -5.707 4.679 1.00 3.50 50 ASP A N 11
ATOM 19877 C CA . ASP A 1 50 ? 20.026 -5.355 4.568 1.00 3.96 50 ASP A CA 11
ATOM 19878 C C . ASP A 1 50 ? 20.723 -6.280 3.573 1.00 4.13 50 ASP A C 11
ATOM 19879 O O . ASP A 1 50 ? 21.936 -6.192 3.366 1.00 4.41 50 ASP A O 11
ATOM 19888 N N . GLY A 1 51 ? 19.944 -7.147 2.936 1.00 4.42 51 GLY A N 11
ATOM 19889 C CA . GLY A 1 51 ? 20.503 -8.092 1.988 1.00 5.01 51 GLY A CA 11
ATOM 19890 C C . GLY A 1 51 ? 20.000 -7.840 0.585 1.00 5.12 51 GLY A C 11
ATOM 19891 O O . GLY A 1 51 ? 20.285 -8.606 -0.335 1.00 5.72 51 GLY A O 11
ATOM 19895 N N . THR A 1 52 ? 19.239 -6.756 0.446 1.00 4.86 52 THR A N 11
ATOM 19896 C CA . THR A 1 52 ? 18.644 -6.329 -0.820 1.00 5.25 52 THR A CA 11
ATOM 19897 C C . THR A 1 52 ? 17.731 -7.392 -1.418 1.00 5.04 52 THR A C 11
ATOM 19898 O O . THR A 1 52 ? 17.327 -8.333 -0.731 1.00 4.76 52 THR A O 11
ATOM 19909 N N . GLU A 1 53 ? 17.426 -7.240 -2.713 1.00 5.50 53 GLU A N 11
ATOM 19910 C CA . GLU A 1 53 ? 16.430 -8.030 -3.381 1.00 5.71 53 GLU A CA 11
ATOM 19911 C C . GLU A 1 53 ? 15.155 -8.117 -2.552 1.00 5.89 53 GLU A C 11
ATOM 19912 O O . GLU A 1 53 ? 14.480 -9.146 -2.519 1.00 6.33 53 GLU A O 11
ATOM 19924 N N . ARG A 1 54 ? 14.843 -7.018 -1.869 1.00 5.89 54 ARG A N 11
ATOM 19925 C CA . ARG A 1 54 ? 13.668 -6.971 -1.009 1.00 6.41 54 ARG A CA 11
ATOM 19926 C C . ARG A 1 54 ? 12.385 -6.933 -1.831 1.00 5.90 54 ARG A C 11
ATOM 19927 O O . ARG A 1 54 ? 11.358 -7.424 -1.389 1.00 6.48 54 ARG A O 11
ATOM 19948 N N . SER A 1 55 ? 12.464 -6.313 -3.010 1.00 5.08 55 SER A N 11
ATOM 19949 C CA . SER A 1 55 ? 11.372 -6.271 -3.997 1.00 4.86 55 SER A CA 11
ATOM 19950 C C . SER A 1 55 ? 10.087 -5.597 -3.501 1.00 3.87 55 SER A C 11
ATOM 19951 O O . SER A 1 55 ? 9.144 -5.448 -4.270 1.00 3.94 55 SER A O 11
ATOM 19959 N N . ARG A 1 56 ? 10.059 -5.223 -2.220 1.00 3.37 56 ARG A N 11
ATOM 19960 C CA . ARG A 1 56 ? 9.040 -4.334 -1.648 1.00 2.70 56 ARG A CA 11
ATOM 19961 C C . ARG A 1 56 ? 7.619 -4.910 -1.674 1.00 2.24 56 ARG A C 11
ATOM 19962 O O . ARG A 1 56 ? 7.356 -5.921 -2.318 1.00 2.47 56 ARG A O 11
ATOM 19983 N N . TRP A 1 57 ? 6.687 -4.263 -0.961 1.00 1.83 57 TRP A N 11
ATOM 19984 C CA . TRP A 1 57 ? 5.383 -4.862 -0.762 1.00 1.49 57 TRP A CA 11
ATOM 19985 C C . TRP A 1 57 ? 4.367 -4.322 -1.744 1.00 1.19 57 TRP A C 11
ATOM 19986 O O . TRP A 1 57 ? 4.398 -3.148 -2.116 1.00 1.43 57 TRP A O 11
ATOM 20007 N N . ASN A 1 58 ? 3.483 -5.203 -2.163 1.00 0.91 58 ASN A N 11
ATOM 20008 C CA . ASN A 1 58 ? 2.319 -4.823 -2.932 1.00 0.71 58 ASN A CA 11
ATOM 20009 C C . ASN A 1 58 ? 1.081 -5.397 -2.258 1.00 0.59 58 ASN A C 11
ATOM 20010 O O . ASN A 1 58 ? 1.002 -6.602 -1.989 1.00 0.71 58 ASN A O 11
ATOM 20021 N N . CYS A 1 59 ? 0.136 -4.528 -1.976 1.00 0.55 59 CYS A N 11
ATOM 20022 C CA . CYS A 1 59 ? -1.057 -4.877 -1.228 1.00 0.50 59 CYS A CA 11
ATOM 20023 C C . CYS A 1 59 ? -2.203 -5.181 -2.184 1.00 0.44 59 CYS A C 11
ATOM 20024 O O . CYS A 1 59 ? -2.236 -4.673 -3.300 1.00 0.56 59 CYS A O 11
ATOM 20031 N N . LEU A 1 60 ? -3.142 -6.006 -1.753 1.00 0.36 60 LEU A N 11
ATOM 20032 C CA . LEU A 1 60 ? -4.283 -6.327 -2.564 1.00 0.34 60 LEU A CA 11
ATOM 20033 C C . LEU A 1 60 ? -5.507 -5.956 -1.790 1.00 0.29 60 LEU A C 11
ATOM 20034 O O . LEU A 1 60 ? -5.717 -6.436 -0.680 1.00 0.32 60 LEU A O 11
ATOM 20050 N N . PHE A 1 61 ? -6.303 -5.101 -2.361 1.00 0.29 61 PHE A N 11
ATOM 20051 C CA . PHE A 1 61 ? -7.502 -4.677 -1.710 1.00 0.28 61 PHE A CA 11
ATOM 20052 C C . PHE A 1 61 ? -8.637 -5.500 -2.272 1.00 0.37 61 PHE A C 11
ATOM 20053 O O . PHE A 1 61 ? -8.596 -5.866 -3.443 1.00 0.48 61 PHE A O 11
ATOM 20070 N N . ARG A 1 62 ? -9.614 -5.824 -1.443 1.00 0.47 62 ARG A N 11
ATOM 20071 C CA . ARG A 1 62 ? -10.807 -6.521 -1.902 1.00 0.66 62 ARG A CA 11
ATOM 20072 C C . ARG A 1 62 ? -11.845 -6.545 -0.770 1.00 0.89 62 ARG A C 11
ATOM 20073 O O . ARG A 1 62 ? -11.527 -6.209 0.373 1.00 1.05 62 ARG A O 11
ATOM 20094 N N . GLN A 1 63 ? -13.074 -6.922 -1.101 1.00 1.13 63 GLN A N 11
ATOM 20095 C CA . GLN A 1 63 ? -14.134 -7.093 -0.124 1.00 1.48 63 GLN A CA 11
ATOM 20096 C C . GLN A 1 63 ? -15.050 -8.229 -0.591 1.00 2.09 63 GLN A C 11
ATOM 20097 O O . GLN A 1 63 ? -16.239 -8.033 -0.835 1.00 2.68 63 GLN A O 11
ATOM 20111 N N . GLY A 1 64 ? -14.463 -9.409 -0.754 1.00 2.55 64 GLY A N 11
ATOM 20112 C CA . GLY A 1 64 ? -15.195 -10.554 -1.259 1.00 3.28 64 GLY A CA 11
ATOM 20113 C C . GLY A 1 64 ? -14.296 -11.497 -2.030 1.00 3.41 64 GLY A C 11
ATOM 20114 O O . GLY A 1 64 ? -13.113 -11.624 -1.719 1.00 3.88 64 GLY A O 11
ATOM 20118 N N . ILE A 1 65 ? -14.856 -12.146 -3.041 1.00 3.49 65 ILE A N 11
ATOM 20119 C CA . ILE A 1 65 ? -14.094 -13.044 -3.902 1.00 3.94 65 ILE A CA 11
ATOM 20120 C C . ILE A 1 65 ? -12.985 -12.291 -4.631 1.00 4.01 65 ILE A C 11
ATOM 20121 O O . ILE A 1 65 ? -13.264 -11.389 -5.415 1.00 4.32 65 ILE A O 11
ATOM 20137 N N . ASN A 1 66 ? -11.721 -12.612 -4.388 1.00 4.06 66 ASN A N 11
ATOM 20138 C CA . ASN A 1 66 ? -10.706 -11.990 -5.213 1.00 4.27 66 ASN A CA 11
ATOM 20139 C C . ASN A 1 66 ? -10.154 -12.969 -6.230 1.00 4.09 66 ASN A C 11
ATOM 20140 O O . ASN A 1 66 ? -9.030 -13.455 -6.127 1.00 4.26 66 ASN A O 11
ATOM 20151 N N . MET A 1 67 ? -10.976 -13.249 -7.222 1.00 4.09 67 MET A N 11
ATOM 20152 C CA . MET A 1 67 ? -10.518 -13.578 -8.552 1.00 4.13 67 MET A CA 11
ATOM 20153 C C . MET A 1 67 ? -10.700 -12.319 -9.375 1.00 3.60 67 MET A C 11
ATOM 20154 O O . MET A 1 67 ? -10.000 -12.055 -10.351 1.00 3.77 67 MET A O 11
ATOM 20168 N N . LYS A 1 68 ? -11.679 -11.549 -8.910 1.00 3.30 68 LYS A N 11
ATOM 20169 C CA . LYS A 1 68 ? -12.159 -10.350 -9.562 1.00 3.12 68 LYS A CA 11
ATOM 20170 C C . LYS A 1 68 ? -12.409 -9.279 -8.518 1.00 2.78 68 LYS A C 11
ATOM 20171 O O . LYS A 1 68 ? -12.357 -9.566 -7.321 1.00 3.25 68 LYS A O 11
ATOM 20190 N N . PHE A 1 69 ? -12.698 -8.063 -8.976 1.00 2.52 69 PHE A N 11
ATOM 20191 C CA . PHE A 1 69 ? -13.084 -6.957 -8.101 1.00 2.44 69 PHE A CA 11
ATOM 20192 C C . PHE A 1 69 ? -11.931 -6.486 -7.212 1.00 2.04 69 PHE A C 11
ATOM 20193 O O . PHE A 1 69 ? -11.068 -7.269 -6.810 1.00 2.83 69 PHE A O 11
ATOM 20210 N N . PHE A 1 70 ? -11.918 -5.182 -6.939 1.00 1.22 70 PHE A N 11
ATOM 20211 C CA . PHE A 1 70 ? -10.966 -4.578 -6.013 1.00 0.92 70 PHE A CA 11
ATOM 20212 C C . PHE A 1 70 ? -9.549 -4.508 -6.595 1.00 0.79 70 PHE A C 11
ATOM 20213 O O . PHE A 1 70 ? -9.274 -5.090 -7.642 1.00 1.19 70 PHE A O 11
ATOM 20230 N N . THR A 1 71 ? -8.646 -3.799 -5.923 1.00 0.58 71 THR A N 11
ATOM 20231 C CA . THR A 1 71 ? -7.437 -3.318 -6.580 1.00 0.49 71 THR A CA 11
ATOM 20232 C C . THR A 1 71 ? -6.162 -3.746 -5.862 1.00 0.40 71 THR A C 11
ATOM 20233 O O . THR A 1 71 ? -6.112 -3.795 -4.638 1.00 0.49 71 THR A O 11
ATOM 20244 N N . GLU A 1 72 ? -5.134 -4.063 -6.639 1.00 0.49 72 GLU A N 11
ATOM 20245 C CA . GLU A 1 72 ? -3.818 -4.342 -6.089 1.00 0.45 72 GLU A CA 11
ATOM 20246 C C . GLU A 1 72 ? -2.950 -3.090 -6.183 1.00 0.47 72 GLU A C 11
ATOM 20247 O O . GLU A 1 72 ? -2.751 -2.539 -7.268 1.00 0.57 72 GLU A O 11
ATOM 20259 N N . VAL A 1 73 ? -2.453 -2.625 -5.044 1.00 0.44 73 VAL A N 11
ATOM 20260 C CA . VAL A 1 73 ? -1.700 -1.382 -5.002 1.00 0.52 73 VAL A CA 11
ATOM 20261 C C . VAL A 1 73 ? -0.441 -1.511 -4.134 1.00 0.64 73 VAL A C 11
ATOM 20262 O O . VAL A 1 73 ? -0.308 -2.461 -3.383 1.00 0.76 73 VAL A O 11
ATOM 20275 N N . GLU A 1 74 ? 0.474 -0.556 -4.251 1.00 0.80 74 GLU A N 11
ATOM 20276 C CA . GLU A 1 74 ? 1.741 -0.559 -3.505 1.00 0.96 74 GLU A CA 11
ATOM 20277 C C . GLU A 1 74 ? 1.555 -0.351 -2.012 1.00 0.98 74 GLU A C 11
ATOM 20278 O O . GLU A 1 74 ? 0.437 -0.308 -1.497 1.00 1.16 74 GLU A O 11
ATOM 20290 N N . ALA A 1 75 ? 2.678 -0.270 -1.325 1.00 1.06 75 ALA A N 11
ATOM 20291 C CA . ALA A 1 75 ? 2.690 -0.361 0.113 1.00 1.12 75 ALA A CA 11
ATOM 20292 C C . ALA A 1 75 ? 3.199 0.897 0.827 1.00 1.43 75 ALA A C 11
ATOM 20293 O O . ALA A 1 75 ? 2.415 1.678 1.337 1.00 1.80 75 ALA A O 11
ATOM 20300 N N . TYR A 1 76 ? 4.514 1.108 0.822 1.00 1.71 76 TYR A N 11
ATOM 20301 C CA . TYR A 1 76 ? 5.153 2.050 1.830 1.00 2.10 76 TYR A CA 11
ATOM 20302 C C . TYR A 1 76 ? 4.959 3.564 1.525 1.00 2.93 76 TYR A C 11
ATOM 20303 O O . TYR A 1 76 ? 4.329 3.913 0.591 1.00 3.37 76 TYR A O 11
ATOM 20321 N N . ARG A 1 77 ? 5.447 4.464 2.390 1.00 3.45 77 ARG A N 11
ATOM 20322 C CA . ARG A 1 77 ? 5.189 5.907 2.261 1.00 4.39 77 ARG A CA 11
ATOM 20323 C C . ARG A 1 77 ? 6.309 6.609 1.492 1.00 4.69 77 ARG A C 11
ATOM 20324 O O . ARG A 1 77 ? 7.463 6.604 1.924 1.00 4.62 77 ARG A O 11
ATOM 20345 N N . PRO A 1 78 ? 5.967 7.266 0.368 1.00 5.32 78 PRO A N 11
ATOM 20346 C CA . PRO A 1 78 ? 6.937 7.832 -0.578 1.00 5.79 78 PRO A CA 11
ATOM 20347 C C . PRO A 1 78 ? 7.500 9.190 -0.174 1.00 6.24 78 PRO A C 11
ATOM 20348 O O . PRO A 1 78 ? 7.635 10.094 -1.006 1.00 6.84 78 PRO A O 11
ATOM 20359 N N . ASP A 1 79 ? 7.818 9.339 1.089 1.00 6.17 79 ASP A N 11
ATOM 20360 C CA . ASP A 1 79 ? 8.491 10.539 1.562 1.00 6.76 79 ASP A CA 11
ATOM 20361 C C . ASP A 1 79 ? 9.965 10.481 1.200 1.00 6.75 79 ASP A C 11
ATOM 20362 O O . ASP A 1 79 ? 10.757 9.844 1.887 1.00 6.33 79 ASP A O 11
ATOM 20371 N N . LEU A 1 80 ? 10.328 11.165 0.125 1.00 7.42 80 LEU A N 11
ATOM 20372 C CA . LEU A 1 80 ? 11.686 11.119 -0.405 1.00 7.70 80 LEU A CA 11
ATOM 20373 C C . LEU A 1 80 ? 12.645 11.880 0.496 1.00 7.67 80 LEU A C 11
ATOM 20374 O O . LEU A 1 80 ? 13.863 11.823 0.332 1.00 7.65 80 LEU A O 11
ATOM 20390 N N . LYS A 1 81 ? 12.073 12.580 1.450 1.00 7.90 81 LYS A N 11
ATOM 20391 C CA . LYS A 1 81 ? 12.835 13.415 2.364 1.00 8.21 81 LYS A CA 11
ATOM 20392 C C . LYS A 1 81 ? 13.383 12.609 3.540 1.00 7.50 81 LYS A C 11
ATOM 20393 O O . LYS A 1 81 ? 14.367 13.004 4.160 1.00 7.67 81 LYS A O 11
ATOM 20412 N N . HIS A 1 82 ? 12.756 11.478 3.847 1.00 6.91 82 HIS A N 11
ATOM 20413 C CA . HIS A 1 82 ? 13.232 10.640 4.939 1.00 6.47 82 HIS A CA 11
ATOM 20414 C C . HIS A 1 82 ? 14.028 9.462 4.373 1.00 5.53 82 HIS A C 11
ATOM 20415 O O . HIS A 1 82 ? 13.561 8.761 3.474 1.00 5.01 82 HIS A O 11
ATOM 20430 N N . PRO A 1 83 ? 15.253 9.248 4.871 1.00 5.57 83 PRO A N 11
ATOM 20431 C CA . PRO A 1 83 ? 16.163 8.250 4.307 1.00 4.95 83 PRO A CA 11
ATOM 20432 C C . PRO A 1 83 ? 15.824 6.811 4.696 1.00 4.13 83 PRO A C 11
ATOM 20433 O O . PRO A 1 83 ? 15.863 6.445 5.870 1.00 4.33 83 PRO A O 11
ATOM 20444 N N . LEU A 1 84 ? 15.503 6.010 3.684 1.00 3.60 84 LEU A N 11
ATOM 20445 C CA . LEU A 1 84 ? 15.332 4.562 3.816 1.00 3.05 84 LEU A CA 11
ATOM 20446 C C . LEU A 1 84 ? 15.676 3.926 2.474 1.00 2.76 84 LEU A C 11
ATOM 20447 O O . LEU A 1 84 ? 16.262 4.588 1.616 1.00 3.30 84 LEU A O 11
ATOM 20463 N N . CYS A 1 85 ? 15.330 2.661 2.284 1.00 2.66 85 CYS A N 11
ATOM 20464 C CA . CYS A 1 85 ? 15.459 2.040 0.969 1.00 3.24 85 CYS A CA 11
ATOM 20465 C C . CYS A 1 85 ? 14.548 2.759 -0.024 1.00 3.77 85 CYS A C 11
ATOM 20466 O O . CYS A 1 85 ? 13.574 3.404 0.366 1.00 4.31 85 CYS A O 11
ATOM 20473 N N . GLY A 1 86 ? 14.860 2.630 -1.300 1.00 4.00 86 GLY A N 11
ATOM 20474 C CA . GLY A 1 86 ? 14.232 3.456 -2.318 1.00 4.75 86 GLY A CA 11
ATOM 20475 C C . GLY A 1 86 ? 12.859 2.966 -2.724 1.00 4.42 86 GLY A C 11
ATOM 20476 O O . GLY A 1 86 ? 12.360 3.319 -3.789 1.00 5.13 86 GLY A O 11
ATOM 20480 N N . LYS A 1 87 ? 12.245 2.152 -1.886 1.00 3.51 87 LYS A N 11
ATOM 20481 C CA . LYS A 1 87 ? 10.943 1.589 -2.196 1.00 3.25 87 LYS A CA 11
ATOM 20482 C C . LYS A 1 87 ? 9.888 2.054 -1.211 1.00 2.57 87 LYS A C 11
ATOM 20483 O O . LYS A 1 87 ? 9.872 1.648 -0.052 1.00 2.57 87 LYS A O 11
ATOM 20502 N N . ARG A 1 88 ? 9.024 2.913 -1.693 1.00 2.48 88 ARG A N 11
ATOM 20503 C CA . ARG A 1 88 ? 7.981 3.516 -0.876 1.00 2.17 88 ARG A CA 11
ATOM 20504 C C . ARG A 1 88 ? 6.817 4.023 -1.735 1.00 1.70 88 ARG A C 11
ATOM 20505 O O . ARG A 1 88 ? 7.031 4.899 -2.569 1.00 2.18 88 ARG A O 11
ATOM 20526 N N . TYR A 1 89 ? 5.584 3.502 -1.549 1.00 1.34 89 TYR A N 11
ATOM 20527 C CA . TYR A 1 89 ? 4.458 3.929 -2.415 1.00 1.31 89 TYR A CA 11
ATOM 20528 C C . TYR A 1 89 ? 3.121 3.819 -1.663 1.00 1.05 89 TYR A C 11
ATOM 20529 O O . TYR A 1 89 ? 2.601 2.724 -1.463 1.00 1.43 89 TYR A O 11
ATOM 20547 N N . GLU A 1 90 ? 2.605 4.957 -1.204 1.00 0.79 90 GLU A N 11
ATOM 20548 C CA . GLU A 1 90 ? 1.469 5.010 -0.296 1.00 0.71 90 GLU A CA 11
ATOM 20549 C C . GLU A 1 90 ? 0.158 5.074 -1.065 1.00 0.53 90 GLU A C 11
ATOM 20550 O O . GLU A 1 90 ? 0.024 5.858 -2.010 1.00 0.63 90 GLU A O 11
ATOM 20562 N N . LEU A 1 91 ? -0.798 4.245 -0.672 1.00 0.50 91 LEU A N 11
ATOM 20563 C CA . LEU A 1 91 ? -2.132 4.308 -1.244 1.00 0.43 91 LEU A CA 11
ATOM 20564 C C . LEU A 1 91 ? -3.158 4.406 -0.142 1.00 0.43 91 LEU A C 11
ATOM 20565 O O . LEU A 1 91 ? -2.960 3.904 0.968 1.00 0.57 91 LEU A O 11
ATOM 20581 N N . SER A 1 92 ? -4.252 5.053 -0.445 1.00 0.43 92 SER A N 11
ATOM 20582 C CA . SER A 1 92 ? -5.375 5.064 0.450 1.00 0.48 92 SER A CA 11
ATOM 20583 C C . SER A 1 92 ? -6.647 4.890 -0.327 1.00 0.43 92 SER A C 11
ATOM 20584 O O . SER A 1 92 ? -6.872 5.542 -1.346 1.00 0.51 92 SER A O 11
ATOM 20592 N N . ALA A 1 93 ? -7.464 3.984 0.143 1.00 0.52 93 ALA A N 11
ATOM 20593 C CA . ALA A 1 93 ? -8.704 3.708 -0.503 1.00 0.54 93 ALA A CA 11
ATOM 20594 C C . ALA A 1 93 ? -9.689 4.766 -0.119 1.00 0.62 93 ALA A C 11
ATOM 20595 O O . ALA A 1 93 ? -10.212 4.780 0.987 1.00 0.83 93 ALA A O 11
ATOM 20602 N N . ARG A 1 94 ? -9.905 5.674 -1.020 1.00 0.91 94 ARG A N 11
ATOM 20603 C CA . ARG A 1 94 ? -10.592 6.902 -0.671 1.00 1.26 94 ARG A CA 11
ATOM 20604 C C . ARG A 1 94 ? -11.825 7.133 -1.465 1.00 0.70 94 ARG A C 11
ATOM 20605 O O . ARG A 1 94 ? -12.007 6.631 -2.570 1.00 1.17 94 ARG A O 11
ATOM 20626 N N . MET A 1 95 ? -12.663 7.869 -0.779 1.00 0.84 95 MET A N 11
ATOM 20627 C CA . MET A 1 95 ? -13.928 8.397 -1.234 1.00 1.41 95 MET A CA 11
ATOM 20628 C C . MET A 1 95 ? -14.195 8.210 -2.737 1.00 1.48 95 MET A C 11
ATOM 20629 O O . MET A 1 95 ? -15.137 7.513 -3.118 1.00 2.12 95 MET A O 11
ATOM 20643 N N . ASP A 1 96 ? -13.377 8.836 -3.583 1.00 1.26 96 ASP A N 11
ATOM 20644 C CA . ASP A 1 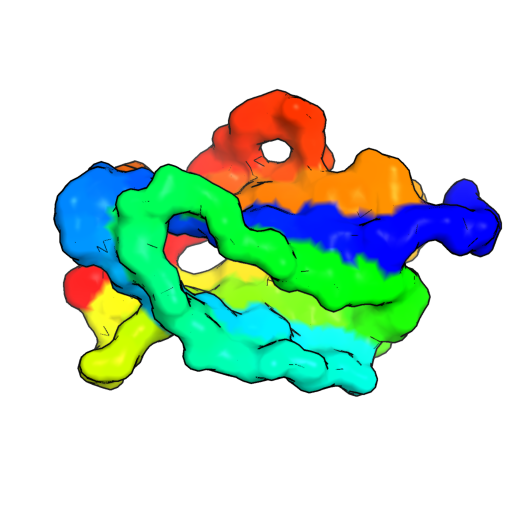96 ? -13.567 8.744 -5.031 1.00 1.45 96 ASP A CA 11
ATOM 20645 C C . ASP A 1 96 ? -12.782 7.572 -5.613 1.00 1.30 96 ASP A C 11
ATOM 20646 O O . ASP A 1 96 ? -13.361 6.655 -6.195 1.00 1.97 96 ASP A O 11
ATOM 20655 N N . ALA A 1 97 ? -11.467 7.595 -5.445 1.00 0.84 97 ALA A N 11
ATOM 20656 C CA . ALA A 1 97 ? -10.616 6.523 -5.944 1.00 0.62 97 ALA A CA 11
ATOM 20657 C C . ALA A 1 97 ? -9.497 6.238 -4.969 1.00 0.60 97 ALA A C 11
ATOM 20658 O O . ALA A 1 97 ? -9.361 6.888 -3.932 1.00 0.92 97 ALA A O 11
ATOM 20665 N N . ILE A 1 98 ? -8.698 5.261 -5.325 1.00 0.39 98 ILE A N 11
ATOM 20666 C CA . ILE A 1 98 ? -7.538 4.892 -4.564 1.00 0.34 98 ILE A CA 11
ATOM 20667 C C . ILE A 1 98 ? -6.437 5.914 -4.776 1.00 0.32 98 ILE A C 11
ATOM 20668 O O . ILE A 1 98 ? -5.931 6.106 -5.887 1.00 0.35 98 ILE A O 11
ATOM 20684 N N . TYR A 1 99 ? -6.123 6.585 -3.691 1.00 0.40 99 TYR A N 11
ATOM 20685 C CA . TYR A 1 99 ? -5.128 7.640 -3.664 1.00 0.53 99 TYR A CA 11
ATOM 20686 C C . TYR A 1 99 ? -3.765 7.047 -3.949 1.00 0.63 99 TYR A C 11
ATOM 20687 O O . TYR A 1 99 ? -3.294 6.190 -3.213 1.00 0.86 99 TYR A O 11
ATOM 20705 N N . PHE A 1 100 ? -3.163 7.471 -5.044 1.00 0.72 100 PHE A N 11
ATOM 20706 C CA . PHE A 1 100 ? -1.879 6.944 -5.454 1.00 0.91 100 PHE A CA 11
ATOM 20707 C C . PHE A 1 100 ? -0.827 8.024 -5.324 1.00 1.25 100 PHE A C 11
ATOM 20708 O O . PHE A 1 100 ? -1.000 9.134 -5.834 1.00 1.90 100 PHE A O 11
ATOM 20725 N N . LYS A 1 101 ? 0.252 7.720 -4.628 1.00 1.07 101 LYS A N 11
ATOM 20726 C CA . LYS A 1 101 ? 1.272 8.715 -4.404 1.00 1.43 101 LYS A CA 11
ATOM 20727 C C . LYS A 1 101 ? 2.681 8.164 -4.521 1.00 1.37 101 LYS A C 11
ATOM 20728 O O . LYS A 1 101 ? 3.096 7.259 -3.793 1.00 1.55 101 LYS A O 11
ATOM 20747 N N . MET A 1 102 ? 3.369 8.732 -5.483 1.00 1.76 102 MET A N 11
ATOM 20748 C CA . MET A 1 102 ? 4.816 8.667 -5.610 1.00 2.21 102 MET A CA 11
ATOM 20749 C C . MET A 1 102 ? 5.187 9.704 -6.658 1.00 2.42 102 MET A C 11
ATOM 20750 O O . MET A 1 102 ? 5.479 9.400 -7.813 1.00 2.62 102 MET A O 11
ATOM 20764 N N . ASP A 1 103 ? 5.195 10.944 -6.222 1.00 2.92 103 ASP A N 11
ATOM 20765 C CA . ASP A 1 103 ? 5.197 12.061 -7.145 1.00 3.46 103 ASP A CA 11
ATOM 20766 C C . ASP A 1 103 ? 6.305 13.053 -6.861 1.00 3.62 103 ASP A C 11
ATOM 20767 O O . ASP A 1 103 ? 7.111 12.879 -5.945 1.00 3.77 103 ASP A O 11
ATOM 20776 N N . GLU A 1 104 ? 6.323 14.090 -7.673 1.00 4.02 104 GLU A N 11
ATOM 20777 C CA . GLU A 1 104 ? 7.105 15.282 -7.413 1.00 4.43 104 GLU A CA 11
ATOM 20778 C C . GLU A 1 104 ? 6.200 16.330 -6.766 1.00 4.28 104 GLU A C 11
ATOM 20779 O O . GLU A 1 104 ? 6.650 17.222 -6.043 1.00 4.73 104 GLU A O 11
ATOM 20791 N N . ARG A 1 105 ? 4.904 16.173 -7.019 1.00 3.93 105 ARG A N 11
ATOM 20792 C CA . ARG A 1 105 ? 3.895 17.160 -6.658 1.00 3.96 105 ARG A CA 11
ATOM 20793 C C . ARG A 1 105 ? 2.768 16.480 -5.857 1.00 3.41 105 ARG A C 11
ATOM 20794 O O . ARG A 1 105 ? 2.939 15.331 -5.443 1.00 3.35 105 ARG A O 11
ATOM 20815 N N . PRO A 1 106 ? 1.625 17.160 -5.573 1.00 3.33 106 PRO A N 11
ATOM 20816 C CA . PRO A 1 106 ? 0.490 16.535 -4.869 1.00 3.10 106 PRO A CA 11
ATOM 20817 C C . PRO A 1 106 ? 0.035 15.205 -5.492 1.00 2.43 106 PRO A C 11
ATOM 20818 O O . PRO A 1 106 ? 0.126 15.002 -6.707 1.00 2.29 106 PRO A O 11
ATOM 20829 N N . PRO A 1 107 ? -0.468 14.292 -4.638 1.00 2.31 107 PRO A N 11
ATOM 20830 C CA . PRO A 1 107 ? -0.903 12.935 -5.031 1.00 1.85 107 PRO A CA 11
ATOM 20831 C C . PRO A 1 107 ? -2.068 12.936 -6.017 1.00 1.51 107 PRO A C 11
ATOM 20832 O O . PRO A 1 107 ? -2.763 13.944 -6.176 1.00 1.80 107 PRO A O 11
ATOM 20843 N N . GLN A 1 108 ? -2.294 11.797 -6.662 1.00 1.09 108 GLN A N 11
ATOM 20844 C CA . GLN A 1 108 ? -3.382 11.671 -7.621 1.00 0.94 108 GLN A CA 11
ATOM 20845 C C . GLN A 1 108 ? -4.137 10.363 -7.432 1.00 0.70 108 GLN A C 11
ATOM 20846 O O . GLN A 1 108 ? -3.538 9.296 -7.311 1.00 0.64 108 GLN A O 11
ATOM 20860 N N . PRO A 1 109 ? -5.470 10.442 -7.361 1.00 0.68 109 PRO A N 11
ATOM 20861 C CA . PRO A 1 109 ? -6.346 9.269 -7.461 1.00 0.55 109 PRO A CA 11
ATOM 20862 C C . PRO A 1 109 ? -6.085 8.509 -8.760 1.00 0.56 109 PRO A C 11
ATOM 20863 O O . PRO A 1 109 ? -6.510 8.940 -9.832 1.00 0.80 109 PRO A O 11
ATOM 20874 N N . LEU A 1 110 ? -5.380 7.390 -8.672 1.00 0.49 110 LEU A N 11
ATOM 20875 C CA . LEU A 1 110 ? -4.898 6.711 -9.871 1.00 0.61 110 LEU A CA 11
ATOM 20876 C C . LEU A 1 110 ? -5.311 5.244 -9.903 1.00 0.51 110 LEU A C 11
ATOM 20877 O O . LEU A 1 110 ? -4.954 4.503 -10.820 1.00 0.62 110 LEU A O 11
ATOM 20893 N N . ASN A 1 111 ? -6.063 4.826 -8.910 1.00 0.42 111 ASN A N 11
ATOM 20894 C CA . ASN A 1 111 ? -6.524 3.453 -8.820 1.00 0.48 111 ASN A CA 11
ATOM 20895 C C . ASN A 1 111 ? -7.897 3.516 -8.236 1.00 0.42 111 ASN A C 11
ATOM 20896 O O . ASN A 1 111 ? -8.296 4.573 -7.779 1.00 0.50 111 ASN A O 11
ATOM 20907 N N . LYS A 1 112 ? -8.640 2.445 -8.247 1.00 0.59 112 LYS A N 11
ATOM 20908 C CA . LYS A 1 112 ? -9.929 2.493 -7.610 1.00 0.60 112 LYS A CA 11
ATOM 20909 C C . LYS A 1 112 ? -10.213 1.211 -6.885 1.00 0.72 112 LYS A C 11
ATOM 20910 O O . LYS A 1 112 ? -9.782 0.128 -7.280 1.00 0.84 112 LYS A O 11
ATOM 20929 N N . TRP A 1 113 ? -10.955 1.365 -5.835 1.00 0.77 113 TRP A N 11
ATOM 20930 C CA . TRP A 1 113 ? -11.372 0.273 -5.005 1.00 0.97 113 TRP A CA 11
ATOM 20931 C C . TRP A 1 113 ? -12.615 -0.372 -5.611 1.00 1.02 113 TRP A C 11
ATOM 20932 O O . TRP A 1 113 ? -13.530 0.325 -6.047 1.00 1.12 113 TRP A O 11
ATOM 20953 N N . ARG A 1 114 ? -12.604 -1.702 -5.653 1.00 1.34 114 ARG A N 11
ATOM 20954 C CA . ARG A 1 114 ? -13.638 -2.526 -6.301 1.00 1.50 114 ARG A CA 11
ATOM 20955 C C . ARG A 1 114 ? -13.934 -2.089 -7.734 1.00 1.82 114 ARG A C 11
ATOM 20956 O O . ARG A 1 114 ? -13.236 -1.260 -8.315 1.00 2.41 114 ARG A O 11
ATOM 20977 N N . SER A 1 115 ? -14.961 -2.689 -8.301 1.00 2.02 115 SER A N 11
ATOM 20978 C CA . SER A 1 115 ? -15.352 -2.413 -9.666 1.00 2.76 115 SER A CA 11
ATOM 20979 C C . SER A 1 115 ? -16.626 -1.580 -9.671 1.00 3.19 115 SER A C 11
ATOM 20980 O O . SER A 1 115 ? -16.563 -0.398 -10.057 1.00 3.60 115 SER A O 11
ATOM 20989 N N . ALA A 1 1 ? 19.947 2.989 -2.880 1.00 6.29 1 ALA A N 12
ATOM 20990 C CA . ALA A 1 1 ? 20.287 4.247 -2.182 1.00 5.64 1 ALA A CA 12
ATOM 20991 C C . ALA A 1 1 ? 21.181 3.955 -0.987 1.00 5.66 1 ALA A C 12
ATOM 20992 O O . ALA A 1 1 ? 21.203 2.835 -0.481 1.00 5.80 1 ALA A O 12
ATOM 21001 N N . MET A 1 2 ? 21.930 4.954 -0.541 1.00 5.85 2 MET A N 12
ATOM 21002 C CA . MET A 1 2 ? 22.810 4.782 0.608 1.00 6.17 2 MET A CA 12
ATOM 21003 C C . MET A 1 2 ? 22.050 5.050 1.905 1.00 5.91 2 MET A C 12
ATOM 21004 O O . MET A 1 2 ? 21.246 5.983 1.980 1.00 6.19 2 MET A O 12
ATOM 21018 N N . GLY A 1 3 ? 22.297 4.217 2.913 1.00 5.74 3 GLY A N 12
ATOM 21019 C CA . GLY A 1 3 ? 21.627 4.363 4.192 1.00 5.81 3 GLY A CA 12
ATOM 21020 C C . GLY A 1 3 ? 20.140 4.173 4.083 1.00 5.28 3 GLY A C 12
ATOM 21021 O O . GLY A 1 3 ? 19.374 5.133 4.189 1.00 5.54 3 GLY A O 12
ATOM 21025 N N . CYS A 1 4 ? 19.720 2.940 3.889 1.00 4.84 4 CYS A N 12
ATOM 21026 C CA . CYS A 1 4 ? 18.320 2.675 3.672 1.00 4.49 4 CYS A CA 12
ATOM 21027 C C . CYS A 1 4 ? 17.613 2.284 4.958 1.00 4.00 4 CYS A C 12
ATOM 21028 O O . CYS A 1 4 ? 18.182 1.621 5.828 1.00 4.30 4 CYS A O 12
ATOM 21035 N N . LYS A 1 5 ? 16.373 2.734 5.074 1.00 3.56 5 LYS A N 12
ATOM 21036 C CA . LYS A 1 5 ? 15.562 2.484 6.255 1.00 3.21 5 LYS A CA 12
ATOM 21037 C C . LYS A 1 5 ? 14.693 1.258 6.094 1.00 2.60 5 LYS A C 12
ATOM 21038 O O . LYS A 1 5 ? 14.602 0.672 5.012 1.00 2.48 5 LYS A O 12
ATOM 21057 N N . GLU A 1 6 ? 14.054 0.887 7.184 1.00 2.54 6 GLU A N 12
ATOM 21058 C CA . GLU A 1 6 ? 13.006 -0.078 7.165 1.00 2.10 6 GLU A CA 12
ATOM 21059 C C . GLU A 1 6 ? 11.774 0.585 6.583 1.00 1.84 6 GLU A C 12
ATOM 21060 O O . GLU A 1 6 ? 11.261 1.555 7.146 1.00 2.27 6 GLU A O 12
ATOM 21072 N N . ILE A 1 7 ? 11.318 0.093 5.452 1.00 1.34 7 ILE A N 12
ATOM 21073 C CA . ILE A 1 7 ? 10.249 0.761 4.739 1.00 1.10 7 ILE A CA 12
ATOM 21074 C C . ILE A 1 7 ? 8.896 0.481 5.391 1.00 0.99 7 ILE A C 12
ATOM 21075 O O . ILE A 1 7 ? 8.681 -0.594 5.954 1.00 1.30 7 ILE A O 12
ATOM 21091 N N . GLU A 1 8 ? 7.984 1.453 5.309 1.00 0.87 8 GLU A N 12
ATOM 21092 C CA . GLU A 1 8 ? 6.721 1.370 6.027 1.00 0.93 8 GLU A CA 12
ATOM 21093 C C . GLU A 1 8 ? 5.548 1.570 5.078 1.00 0.86 8 GLU A C 12
ATOM 21094 O O . GLU A 1 8 ? 5.301 2.670 4.595 1.00 1.29 8 GLU A O 12
ATOM 21106 N N . ILE A 1 9 ? 4.832 0.485 4.840 1.00 0.65 9 ILE A N 12
ATOM 21107 C CA . ILE A 1 9 ? 3.772 0.421 3.838 1.00 0.68 9 ILE A CA 12
ATOM 21108 C C . ILE A 1 9 ? 2.450 0.885 4.427 1.00 0.53 9 ILE A C 12
ATOM 21109 O O . ILE A 1 9 ? 1.906 0.210 5.296 1.00 0.68 9 ILE A O 12
ATOM 21125 N N . VAL A 1 10 ? 1.920 2.026 3.982 1.00 0.51 10 VAL A N 12
ATOM 21126 C CA . VAL A 1 10 ? 0.690 2.518 4.594 1.00 0.46 10 VAL A CA 12
ATOM 21127 C C . VAL A 1 10 ? -0.526 2.213 3.743 1.00 0.41 10 VAL A C 12
ATOM 21128 O O . VAL A 1 10 ? -0.619 2.623 2.583 1.00 0.44 10 VAL A O 12
ATOM 21141 N N . ILE A 1 11 ? -1.442 1.466 4.333 1.00 0.40 11 ILE A N 12
ATOM 21142 C CA . ILE A 1 11 ? -2.727 1.217 3.733 1.00 0.40 11 ILE A CA 12
ATOM 21143 C C . ILE A 1 11 ? -3.755 2.107 4.393 1.00 0.44 11 ILE A C 12
ATOM 21144 O O . ILE A 1 11 ? -3.932 2.084 5.614 1.00 0.50 11 ILE A O 12
ATOM 21160 N N . LYS A 1 12 ? -4.396 2.903 3.584 1.00 0.46 12 LYS A N 12
ATOM 21161 C CA . LYS A 1 12 ? -5.393 3.838 4.055 1.00 0.52 12 LYS A CA 12
ATOM 21162 C C . LYS A 1 12 ? -6.722 3.540 3.365 1.00 0.50 12 LYS A C 12
ATOM 21163 O O . LYS A 1 12 ? -6.748 3.049 2.241 1.00 0.62 12 LYS A O 12
ATOM 21182 N N . ASN A 1 13 ? -7.812 3.798 4.049 1.00 0.55 13 ASN A N 12
ATOM 21183 C CA . ASN A 1 13 ? -9.135 3.752 3.450 1.00 0.59 13 ASN A CA 12
ATOM 21184 C C . ASN A 1 13 ? -10.013 4.711 4.206 1.00 0.58 13 ASN A C 12
ATOM 21185 O O . ASN A 1 13 ? -10.245 4.541 5.401 1.00 0.95 13 ASN A O 12
ATOM 21196 N N . THR A 1 14 ? -10.476 5.741 3.535 1.00 0.47 14 THR A N 12
ATOM 21197 C CA . THR A 1 14 ? -11.068 6.843 4.245 1.00 0.74 14 THR A CA 12
ATOM 21198 C C . THR A 1 14 ? -12.089 7.603 3.418 1.00 0.54 14 THR A C 12
ATOM 21199 O O . THR A 1 14 ? -11.750 8.421 2.585 1.00 0.70 14 THR A O 12
ATOM 21210 N N . LEU A 1 15 ? -13.344 7.229 3.577 1.00 0.49 15 LEU A N 12
ATOM 21211 C CA . LEU A 1 15 ? -14.446 8.012 3.088 1.00 0.68 15 LEU A CA 12
ATOM 21212 C C . LEU A 1 15 ? -15.213 8.575 4.274 1.00 0.84 15 LEU A C 12
ATOM 21213 O O . LEU A 1 15 ? -15.672 9.717 4.272 1.00 1.18 15 LEU A O 12
ATOM 21229 N N . GLY A 1 16 ? -15.338 7.723 5.284 1.00 0.72 16 GLY A N 12
ATOM 21230 C CA . GLY A 1 16 ? -16.180 7.987 6.427 1.00 0.87 16 GLY A CA 12
ATOM 21231 C C . GLY A 1 16 ? -16.513 6.698 7.150 1.00 0.77 16 GLY A C 12
ATOM 21232 O O . GLY A 1 16 ? -15.838 5.692 6.930 1.00 1.27 16 GLY A O 12
ATOM 21236 N N . PRO A 1 17 ? -17.542 6.689 8.004 1.00 0.67 17 PRO A N 12
ATOM 21237 C CA . PRO A 1 17 ? -17.827 5.558 8.898 1.00 0.76 17 PRO A CA 12
ATOM 21238 C C . PRO A 1 17 ? -17.913 4.208 8.180 1.00 0.88 17 PRO A C 12
ATOM 21239 O O . PRO A 1 17 ? -18.597 4.075 7.162 1.00 1.27 17 PRO A O 12
ATOM 21250 N N . SER A 1 18 ? -17.190 3.224 8.722 1.00 1.06 18 SER A N 12
ATOM 21251 C CA . SER A 1 18 ? -17.231 1.837 8.253 1.00 1.31 18 SER A CA 12
ATOM 21252 C C . SER A 1 18 ? -16.566 1.664 6.885 1.00 1.10 18 SER A C 12
ATOM 21253 O O . SER A 1 18 ? -16.982 0.823 6.085 1.00 1.50 18 SER A O 12
ATOM 21261 N N . ARG A 1 19 ? -15.529 2.448 6.622 1.00 0.81 19 ARG A N 12
ATOM 21262 C CA . ARG A 1 19 ? -14.744 2.270 5.409 1.00 0.66 19 ARG A CA 12
ATOM 21263 C C . ARG A 1 19 ? -13.599 1.310 5.679 1.00 0.64 19 ARG A C 12
ATOM 21264 O O . ARG A 1 19 ? -12.612 1.663 6.320 1.00 1.02 19 ARG A O 12
ATOM 21285 N N . ILE A 1 20 ? -13.751 0.091 5.180 1.00 0.52 20 ILE A N 12
ATOM 21286 C CA . ILE A 1 20 ? -12.797 -0.986 5.438 1.00 0.51 20 ILE A CA 12
ATOM 21287 C C . ILE A 1 20 ? -12.373 -1.652 4.129 1.00 0.54 20 ILE A C 12
ATOM 21288 O O . ILE A 1 20 ? -13.225 -2.064 3.343 1.00 0.76 20 ILE A O 12
ATOM 21304 N N . LEU A 1 21 ? -11.068 -1.729 3.887 1.00 0.50 21 LEU A N 12
ATOM 21305 C CA . LEU A 1 21 ? -10.527 -2.528 2.779 1.00 0.55 21 LEU A CA 12
ATOM 21306 C C . LEU A 1 21 ? -9.444 -3.445 3.314 1.00 0.52 21 LEU A C 12
ATOM 21307 O O . LEU A 1 21 ? -8.612 -3.026 4.118 1.00 0.75 21 LEU A O 12
ATOM 21323 N N . GLN A 1 22 ? -9.466 -4.699 2.899 1.00 0.47 22 GLN A N 12
ATOM 21324 C CA . GLN A 1 22 ? -8.494 -5.656 3.358 1.00 0.47 22 GLN A CA 12
ATOM 21325 C C . GLN A 1 22 ? -7.406 -5.839 2.311 1.00 0.42 22 GLN A C 12
ATOM 21326 O O . GLN A 1 22 ? -7.673 -6.298 1.204 1.00 0.51 22 GLN A O 12
ATOM 21340 N N . TYR A 1 23 ? -6.186 -5.472 2.665 1.00 0.42 23 TYR A N 12
ATOM 21341 C CA . TYR A 1 23 ? -5.073 -5.529 1.735 1.00 0.42 23 TYR A CA 12
ATOM 21342 C C . TYR A 1 23 ? -4.246 -6.793 1.949 1.00 0.41 23 TYR A C 12
ATOM 21343 O O . TYR A 1 23 ? -3.994 -7.207 3.083 1.00 0.49 23 TYR A O 12
ATOM 21361 N N . HIS A 1 24 ? -3.856 -7.415 0.852 1.00 0.50 24 HIS A N 12
ATOM 21362 C CA . HIS A 1 24 ? -2.925 -8.528 0.884 1.00 0.57 24 HIS A CA 12
ATOM 21363 C C . HIS A 1 24 ? -1.661 -8.152 0.136 1.00 0.60 24 HIS A C 12
ATOM 21364 O O . HIS A 1 24 ? -1.628 -8.212 -1.086 1.00 0.58 24 HIS A O 12
ATOM 21379 N N . CYS A 1 25 ? -0.622 -7.771 0.855 1.00 0.71 25 CYS A N 12
ATOM 21380 C CA . CYS A 1 25 ? 0.588 -7.326 0.194 1.00 0.74 25 CYS A CA 12
ATOM 21381 C C . CYS A 1 25 ? 1.593 -8.453 -0.043 1.00 0.91 25 CYS A C 12
ATOM 21382 O O . CYS A 1 25 ? 2.112 -9.064 0.891 1.00 1.01 25 CYS A O 12
ATOM 21389 N N . ARG A 1 26 ? 1.802 -8.738 -1.330 1.00 1.14 26 ARG A N 12
ATOM 21390 C CA . ARG A 1 26 ? 2.739 -9.770 -1.787 1.00 1.38 26 ARG A CA 12
ATOM 21391 C C . ARG A 1 26 ? 3.221 -9.545 -3.243 1.00 1.87 26 ARG A C 12
ATOM 21392 O O . ARG A 1 26 ? 2.530 -9.909 -4.176 1.00 2.24 26 ARG A O 12
ATOM 21413 N N . SER A 1 27 ? 4.395 -8.916 -3.400 1.00 2.10 27 SER A N 12
ATOM 21414 C CA . SER A 1 27 ? 5.139 -8.785 -4.684 1.00 2.66 27 SER A CA 12
ATOM 21415 C C . SER A 1 27 ? 6.414 -7.982 -4.431 1.00 2.39 27 SER A C 12
ATOM 21416 O O . SER A 1 27 ? 6.343 -6.767 -4.288 1.00 2.70 27 SER A O 12
ATOM 21424 N N . GLY A 1 28 ? 7.561 -8.613 -4.335 1.00 2.45 28 GLY A N 12
ATOM 21425 C CA . GLY A 1 28 ? 8.750 -7.849 -4.051 1.00 2.54 28 GLY A CA 12
ATOM 21426 C C . GLY A 1 28 ? 9.672 -8.469 -3.022 1.00 2.68 28 GLY A C 12
ATOM 21427 O O . GLY A 1 28 ? 10.502 -9.309 -3.360 1.00 3.22 28 GLY A O 12
ATOM 21431 N N . ASN A 1 29 ? 9.530 -8.065 -1.759 1.00 2.60 29 ASN A N 12
ATOM 21432 C CA . ASN A 1 29 ? 10.576 -8.333 -0.773 1.00 2.96 29 ASN A CA 12
ATOM 21433 C C . ASN A 1 29 ? 10.148 -9.204 0.421 1.00 2.76 29 ASN A C 12
ATOM 21434 O O . ASN A 1 29 ? 10.964 -9.974 0.913 1.00 3.04 29 ASN A O 12
ATOM 21445 N N . THR A 1 30 ? 8.890 -9.135 0.885 1.00 2.45 30 THR A N 12
ATOM 21446 C CA . THR A 1 30 ? 8.537 -9.840 2.143 1.00 2.33 30 THR A CA 12
ATOM 21447 C C . THR A 1 30 ? 7.040 -10.147 2.238 1.00 2.07 30 THR A C 12
ATOM 21448 O O . THR A 1 30 ? 6.219 -9.247 2.228 1.00 2.10 30 THR A O 12
ATOM 21459 N N . ASN A 1 31 ? 6.687 -11.422 2.348 1.00 1.97 31 ASN A N 12
ATOM 21460 C CA . ASN A 1 31 ? 5.277 -11.818 2.419 1.00 1.75 31 ASN A CA 12
ATOM 21461 C C . ASN A 1 31 ? 4.597 -11.164 3.622 1.00 1.78 31 ASN A C 12
ATOM 21462 O O . ASN A 1 31 ? 4.837 -11.549 4.766 1.00 2.34 31 ASN A O 12
ATOM 21473 N N . VAL A 1 32 ? 3.763 -10.165 3.352 1.00 1.39 32 VAL A N 12
ATOM 21474 C CA . VAL A 1 32 ? 3.120 -9.396 4.410 1.00 1.52 32 VAL A CA 12
ATOM 21475 C C . VAL A 1 32 ? 1.947 -10.151 5.026 1.00 1.38 32 VAL A C 12
ATOM 21476 O O . VAL A 1 32 ? 1.986 -10.518 6.200 1.00 2.10 32 VAL A O 12
ATOM 21489 N N . GLY A 1 33 ? 0.901 -10.372 4.241 1.00 1.00 33 GLY A N 12
ATOM 21490 C CA . GLY A 1 33 ? -0.268 -11.014 4.749 1.00 1.43 33 GLY A CA 12
ATOM 21491 C C . GLY A 1 33 ? -1.498 -10.266 4.337 1.00 0.99 33 GLY A C 12
ATOM 21492 O O . GLY A 1 33 ? -1.471 -9.524 3.349 1.00 1.13 33 GLY A O 12
ATOM 21496 N N . VAL A 1 34 ? -2.572 -10.451 5.075 1.00 0.80 34 VAL A N 12
ATOM 21497 C CA . VAL A 1 34 ? -3.869 -9.942 4.670 1.00 0.56 34 VAL A CA 12
ATOM 21498 C C . VAL A 1 34 ? -4.601 -9.326 5.861 1.00 0.63 34 VAL A C 12
ATOM 21499 O O . VAL A 1 34 ? -4.973 -10.033 6.800 1.00 1.03 34 VAL A O 12
ATOM 21512 N N . GLN A 1 35 ? -4.789 -8.013 5.834 1.00 0.63 35 GLN A N 12
ATOM 21513 C CA . GLN A 1 35 ? -5.345 -7.298 6.943 1.00 0.85 35 GLN A CA 12
ATOM 21514 C C . GLN A 1 35 ? -6.231 -6.146 6.447 1.00 0.70 35 GLN A C 12
ATOM 21515 O O . GLN A 1 35 ? -6.017 -5.636 5.357 1.00 0.82 35 GLN A O 12
ATOM 21529 N N . TYR A 1 36 ? -7.235 -5.755 7.230 1.00 0.78 36 TYR A N 12
ATOM 21530 C CA . TYR A 1 36 ? -8.117 -4.649 6.846 1.00 0.73 36 TYR A CA 12
ATOM 21531 C C . TYR A 1 36 ? -7.911 -3.433 7.736 1.00 0.78 36 TYR A C 12
ATOM 21532 O O . TYR A 1 36 ? -7.395 -3.552 8.849 1.00 1.06 36 TYR A O 12
ATOM 21550 N N . LEU A 1 37 ? -8.305 -2.264 7.241 1.00 0.72 37 LEU A N 12
ATOM 21551 C CA . LEU A 1 37 ? -8.146 -1.025 7.993 1.00 0.89 37 LEU A CA 12
ATOM 21552 C C . LEU A 1 37 ? -9.450 -0.233 8.016 1.00 0.70 37 LEU A C 12
ATOM 21553 O O . LEU A 1 37 ? -10.276 -0.357 7.107 1.00 0.61 37 LEU A O 12
ATOM 21569 N N . ASN A 1 38 ? -9.624 0.564 9.067 1.00 0.78 38 ASN A N 12
ATOM 21570 C CA . ASN A 1 38 ? -10.823 1.372 9.250 1.00 0.73 38 ASN A CA 12
ATOM 21571 C C . ASN A 1 38 ? -10.569 2.816 8.837 1.00 0.68 38 ASN A C 12
ATOM 21572 O O . ASN A 1 38 ? -9.424 3.266 8.783 1.00 0.75 38 ASN A O 12
ATOM 21583 N N . PHE A 1 39 ? -11.644 3.542 8.572 1.00 0.68 39 PHE A N 12
ATOM 21584 C CA . PHE A 1 39 ? -11.556 4.975 8.326 1.00 0.72 39 PHE A CA 12
ATOM 21585 C C . PHE A 1 39 ? -11.150 5.673 9.621 1.00 0.83 39 PHE A C 12
ATOM 21586 O O . PHE A 1 39 ? -11.484 5.196 10.708 1.00 1.66 39 PHE A O 12
ATOM 21603 N N . LYS A 1 40 ? -10.423 6.790 9.488 1.00 0.86 40 LYS A N 12
ATOM 21604 C CA . LYS A 1 40 ? -9.743 7.457 10.610 1.00 0.97 40 LYS A CA 12
ATOM 21605 C C . LYS A 1 40 ? -8.502 6.680 11.007 1.00 0.72 40 LYS A C 12
ATOM 21606 O O . LYS A 1 40 ? -7.795 7.058 11.941 1.00 1.17 40 LYS A O 12
ATOM 21625 N N . GLY A 1 41 ? -8.240 5.590 10.302 1.00 0.71 41 GLY A N 12
ATOM 21626 C CA . GLY A 1 41 ? -7.138 4.755 10.642 1.00 1.13 41 GLY A CA 12
ATOM 21627 C C . GLY A 1 41 ? -6.294 4.398 9.443 1.00 0.94 41 GLY A C 12
ATOM 21628 O O . GLY A 1 41 ? -6.699 4.576 8.294 1.00 1.09 41 GLY A O 12
ATOM 21632 N N . THR A 1 42 ? -5.115 3.923 9.739 1.00 0.82 42 THR A N 12
ATOM 21633 C CA . THR A 1 42 ? -4.155 3.448 8.756 1.00 0.68 42 THR A CA 12
ATOM 21634 C C . THR A 1 42 ? -3.696 2.053 9.155 1.00 0.65 42 THR A C 12
ATOM 21635 O O . THR A 1 42 ? -3.848 1.651 10.313 1.00 0.75 42 THR A O 12
ATOM 21646 N N . ARG A 1 43 ? -3.153 1.315 8.217 1.00 0.58 43 ARG A N 12
ATOM 21647 C CA . ARG A 1 43 ? -2.557 0.034 8.520 1.00 0.58 43 ARG A CA 12
ATOM 21648 C C . ARG A 1 43 ? -1.201 -0.008 7.884 1.00 0.52 43 ARG A C 12
ATOM 21649 O O . ARG A 1 43 ? -1.075 -0.072 6.663 1.00 0.50 43 ARG A O 12
ATOM 21670 N N . ILE A 1 44 ? -0.189 0.062 8.711 1.00 0.52 44 ILE A N 12
ATOM 21671 C CA . ILE A 1 44 ? 1.142 0.251 8.214 1.00 0.51 44 ILE A CA 12
ATOM 21672 C C . ILE A 1 44 ? 1.981 -0.980 8.445 1.00 0.58 44 ILE A C 12
ATOM 21673 O O . ILE A 1 44 ? 1.949 -1.588 9.514 1.00 0.66 44 ILE A O 12
ATOM 21689 N N . ILE A 1 45 ? 2.701 -1.349 7.417 1.00 0.61 45 ILE A N 12
ATOM 21690 C CA . ILE A 1 45 ? 3.602 -2.473 7.470 1.00 0.74 45 ILE A CA 12
ATOM 21691 C C . ILE A 1 45 ? 5.022 -1.981 7.618 1.00 0.77 45 ILE A C 12
ATOM 21692 O O . ILE A 1 45 ? 5.318 -0.834 7.297 1.00 0.79 45 ILE A O 12
ATOM 21708 N N . LYS A 1 46 ? 5.887 -2.832 8.101 1.00 0.90 46 LYS A N 12
ATOM 21709 C CA . LYS A 1 46 ? 7.300 -2.529 8.120 1.00 0.97 46 LYS A CA 12
ATOM 21710 C C . LYS A 1 46 ? 8.107 -3.796 7.931 1.00 1.10 46 LYS A C 12
ATOM 21711 O O . LYS A 1 46 ? 7.715 -4.863 8.401 1.00 1.20 46 LYS A O 12
ATOM 21730 N N . PHE A 1 47 ? 9.241 -3.659 7.269 1.00 1.20 47 PHE A N 12
ATOM 21731 C CA . PHE A 1 47 ? 10.048 -4.781 6.844 1.00 1.41 47 PHE A CA 12
ATOM 21732 C C . PHE A 1 47 ? 11.395 -4.248 6.451 1.00 1.59 47 PHE A C 12
ATOM 21733 O O . PHE A 1 47 ? 11.518 -3.419 5.547 1.00 1.68 47 PHE A O 12
ATOM 21750 N N . LYS A 1 48 ? 12.391 -4.691 7.159 1.00 1.83 48 LYS A N 12
ATOM 21751 C CA . LYS A 1 48 ? 13.711 -4.146 7.020 1.00 2.13 48 LYS A CA 12
ATOM 21752 C C . LYS A 1 48 ? 14.654 -5.229 6.512 1.00 2.50 48 LYS A C 12
ATOM 21753 O O . LYS A 1 48 ? 15.869 -5.049 6.418 1.00 3.01 48 LYS A O 12
ATOM 21772 N N . ASP A 1 49 ? 14.035 -6.348 6.172 1.00 2.76 49 ASP A N 12
ATOM 21773 C CA . ASP A 1 49 ? 14.714 -7.547 5.698 1.00 3.32 49 ASP A CA 12
ATOM 21774 C C . ASP A 1 49 ? 13.645 -8.503 5.156 1.00 3.36 49 ASP A C 12
ATOM 21775 O O . ASP A 1 49 ? 12.587 -8.050 4.707 1.00 3.77 49 ASP A O 12
ATOM 21784 N N . ASP A 1 50 ? 13.891 -9.804 5.206 1.00 3.50 50 ASP A N 12
ATOM 21785 C CA . ASP A 1 50 ? 12.949 -10.779 4.695 1.00 3.96 50 ASP A CA 12
ATOM 21786 C C . ASP A 1 50 ? 13.143 -12.122 5.364 1.00 4.13 50 ASP A C 12
ATOM 21787 O O . ASP A 1 50 ? 14.125 -12.829 5.115 1.00 4.41 50 ASP A O 12
ATOM 21796 N N . GLY A 1 51 ? 12.213 -12.450 6.232 1.00 4.42 51 GLY A N 12
ATOM 21797 C CA . GLY A 1 51 ? 12.200 -13.747 6.866 1.00 5.01 51 GLY A CA 12
ATOM 21798 C C . GLY A 1 51 ? 11.150 -14.665 6.269 1.00 5.12 51 GLY A C 12
ATOM 21799 O O . GLY A 1 51 ? 10.840 -15.717 6.832 1.00 5.72 51 GLY A O 12
ATOM 21803 N N . THR A 1 52 ? 10.604 -14.271 5.126 1.00 4.86 52 THR A N 12
ATOM 21804 C CA . THR A 1 52 ? 9.584 -15.061 4.458 1.00 5.25 52 THR A CA 12
ATOM 21805 C C . THR A 1 52 ? 10.175 -15.758 3.237 1.00 5.04 52 THR A C 12
ATOM 21806 O O . THR A 1 52 ? 11.318 -15.492 2.861 1.00 4.76 52 THR A O 12
ATOM 21817 N N . GLU A 1 53 ? 9.418 -16.673 2.640 1.00 5.50 53 GLU A N 12
ATOM 21818 C CA . GLU A 1 53 ? 9.896 -17.403 1.477 1.00 5.71 53 GLU A CA 12
ATOM 21819 C C . GLU A 1 53 ? 9.222 -16.941 0.191 1.00 5.89 53 GLU A C 12
ATOM 21820 O O . GLU A 1 53 ? 9.801 -17.060 -0.889 1.00 6.33 53 GLU A O 12
ATOM 21832 N N . ARG A 1 54 ? 8.001 -16.433 0.296 1.00 5.89 54 ARG A N 12
ATOM 21833 C CA . ARG A 1 54 ? 7.347 -15.825 -0.856 1.00 6.41 54 ARG A CA 12
ATOM 21834 C C . ARG A 1 54 ? 7.997 -14.477 -1.116 1.00 5.90 54 ARG A C 12
ATOM 21835 O O . ARG A 1 54 ? 8.238 -14.096 -2.262 1.00 6.48 54 ARG A O 12
ATOM 21856 N N . SER A 1 55 ? 8.235 -13.758 -0.023 1.00 5.08 55 SER A N 12
ATOM 21857 C CA . SER A 1 55 ? 9.112 -12.600 -0.006 1.00 4.86 55 SER A CA 12
ATOM 21858 C C . SER A 1 55 ? 8.647 -11.534 -0.966 1.00 3.87 55 SER A C 12
ATOM 21859 O O . SER A 1 55 ? 9.279 -11.331 -2.001 1.00 3.94 55 SER A O 12
ATOM 21867 N N . ARG A 1 56 ? 7.554 -10.836 -0.643 1.00 3.37 56 ARG A N 12
ATOM 21868 C CA . ARG A 1 56 ? 7.025 -9.908 -1.577 1.00 2.70 56 ARG A CA 12
ATOM 21869 C C . ARG A 1 56 ? 5.899 -8.990 -1.022 1.00 2.24 56 ARG A C 12
ATOM 21870 O O . ARG A 1 56 ? 5.101 -9.436 -0.208 1.00 2.47 56 ARG A O 12
ATOM 21891 N N . TRP A 1 57 ? 5.833 -7.689 -1.483 1.00 1.83 57 TRP A N 12
ATOM 21892 C CA . TRP A 1 57 ? 4.684 -6.803 -1.165 1.00 1.49 57 TRP A CA 12
ATOM 21893 C C . TRP A 1 57 ? 4.130 -6.010 -2.367 1.00 1.19 57 TRP A C 12
ATOM 21894 O O . TRP A 1 57 ? 4.685 -4.990 -2.770 1.00 1.43 57 TRP A O 12
ATOM 21915 N N . ASN A 1 58 ? 3.042 -6.511 -2.928 1.00 0.91 58 ASN A N 12
ATOM 21916 C CA . ASN A 1 58 ? 2.087 -5.704 -3.688 1.00 0.71 58 ASN A CA 12
ATOM 21917 C C . ASN A 1 58 ? 0.749 -5.883 -3.004 1.00 0.59 58 ASN A C 12
ATOM 21918 O O . ASN A 1 58 ? 0.322 -7.017 -2.798 1.00 0.71 58 ASN A O 12
ATOM 21929 N N . CYS A 1 59 ? 0.089 -4.800 -2.643 1.00 0.55 59 CYS A N 12
ATOM 21930 C CA . CYS A 1 59 ? -1.049 -4.904 -1.751 1.00 0.50 59 CYS A CA 12
ATOM 21931 C C . CYS A 1 59 ? -2.327 -5.034 -2.551 1.00 0.44 59 CYS A C 12
ATOM 21932 O O . CYS A 1 59 ? -2.581 -4.272 -3.476 1.00 0.56 59 CYS A O 12
ATOM 21939 N N . LEU A 1 60 ? -3.133 -6.005 -2.173 1.00 0.36 60 LEU A N 12
ATOM 21940 C CA . LEU A 1 60 ? -4.306 -6.355 -2.921 1.00 0.34 60 LEU A CA 12
ATOM 21941 C C . LEU A 1 60 ? -5.494 -6.061 -2.055 1.00 0.29 60 LEU A C 12
ATOM 21942 O O . LEU A 1 60 ? -5.599 -6.581 -0.953 1.00 0.32 60 LEU A O 12
ATOM 21958 N N . PHE A 1 61 ? -6.387 -5.250 -2.541 1.00 0.29 61 PHE A N 12
ATOM 21959 C CA . PHE A 1 61 ? -7.486 -4.809 -1.725 1.00 0.28 61 PHE A CA 12
ATOM 21960 C C . PHE A 1 61 ? -8.704 -5.652 -2.012 1.00 0.37 61 PHE A C 12
ATOM 21961 O O . PHE A 1 61 ? -9.161 -5.695 -3.138 1.00 0.48 61 PHE A O 12
ATOM 21978 N N . ARG A 1 62 ? -9.225 -6.300 -0.995 1.00 0.47 62 ARG A N 12
ATOM 21979 C CA . ARG A 1 62 ? -10.394 -7.147 -1.151 1.00 0.66 62 ARG A CA 12
ATOM 21980 C C . ARG A 1 62 ? -11.373 -6.857 -0.017 1.00 0.89 62 ARG A C 12
ATOM 21981 O O . ARG A 1 62 ? -10.957 -6.484 1.082 1.00 1.05 62 ARG A O 12
ATOM 22002 N N . GLN A 1 63 ? -12.663 -7.018 -0.268 1.00 1.13 63 GLN A N 12
ATOM 22003 C CA . GLN A 1 63 ? -13.665 -6.753 0.760 1.00 1.48 63 GLN A CA 12
ATOM 22004 C C . GLN A 1 63 ? -13.984 -8.026 1.544 1.00 2.09 63 GLN A C 12
ATOM 22005 O O . GLN A 1 63 ? -15.130 -8.268 1.929 1.00 2.68 63 GLN A O 12
ATOM 22019 N N . GLY A 1 64 ? -12.966 -8.844 1.778 1.00 2.55 64 GLY A N 12
ATOM 22020 C CA . GLY A 1 64 ? -13.182 -10.097 2.476 1.00 3.28 64 GLY A CA 12
ATOM 22021 C C . GLY A 1 64 ? -13.631 -11.190 1.538 1.00 3.41 64 GLY A C 12
ATOM 22022 O O . GLY A 1 64 ? -14.175 -12.211 1.960 1.00 3.88 64 GLY A O 12
ATOM 22026 N N . ILE A 1 65 ? -13.389 -10.969 0.265 1.00 3.49 65 ILE A N 12
ATOM 22027 C CA . ILE A 1 65 ? -13.915 -11.817 -0.782 1.00 3.94 65 ILE A CA 12
ATOM 22028 C C . ILE A 1 65 ? -12.936 -11.809 -1.965 1.00 4.01 65 ILE A C 12
ATOM 22029 O O . ILE A 1 65 ? -11.902 -11.146 -1.884 1.00 4.32 65 ILE A O 12
ATOM 22045 N N . ASN A 1 66 ? -13.221 -12.577 -3.012 1.00 4.06 66 ASN A N 12
ATOM 22046 C CA . ASN A 1 66 ? -12.349 -12.693 -4.184 1.00 4.27 66 ASN A CA 12
ATOM 22047 C C . ASN A 1 66 ? -12.190 -11.366 -4.940 1.00 4.09 66 ASN A C 12
ATOM 22048 O O . ASN A 1 66 ? -12.223 -10.294 -4.347 1.00 4.26 66 ASN A O 12
ATOM 22059 N N . MET A 1 67 ? -11.985 -11.451 -6.252 1.00 4.09 67 MET A N 12
ATOM 22060 C CA . MET A 1 67 ? -11.732 -10.276 -7.097 1.00 4.13 67 MET A CA 12
ATOM 22061 C C . MET A 1 67 ? -12.892 -9.265 -7.104 1.00 3.60 67 MET A C 12
ATOM 22062 O O . MET A 1 67 ? -12.834 -8.255 -7.805 1.00 3.77 67 MET A O 12
ATOM 22076 N N . LYS A 1 68 ? -13.942 -9.533 -6.346 1.00 3.30 68 LYS A N 12
ATOM 22077 C CA . LYS A 1 68 ? -15.003 -8.556 -6.161 1.00 3.12 68 LYS A CA 12
ATOM 22078 C C . LYS A 1 68 ? -14.604 -7.577 -5.062 1.00 2.78 68 LYS A C 12
ATOM 22079 O O . LYS A 1 68 ? -14.122 -7.991 -4.005 1.00 3.25 68 LYS A O 12
ATOM 22098 N N . PHE A 1 69 ? -14.811 -6.285 -5.320 1.00 2.52 69 PHE A N 12
ATOM 22099 C CA . PHE A 1 69 ? -14.336 -5.225 -4.426 1.00 2.44 69 PHE A CA 12
ATOM 22100 C C . PHE A 1 69 ? -12.817 -5.310 -4.277 1.00 2.04 69 PHE A C 12
ATOM 22101 O O . PHE A 1 69 ? -12.281 -5.263 -3.169 1.00 2.83 69 PHE A O 12
ATOM 22118 N N . PHE A 1 70 ? -12.135 -5.429 -5.410 1.00 1.22 70 PHE A N 12
ATOM 22119 C CA . PHE A 1 70 ? -10.713 -5.732 -5.433 1.00 0.92 70 PHE A CA 12
ATOM 22120 C C . PHE A 1 70 ? -9.905 -4.641 -6.135 1.00 0.79 70 PHE A C 12
ATOM 22121 O O . PHE A 1 70 ? -10.428 -3.890 -6.958 1.00 1.19 70 PHE A O 12
ATOM 22138 N N . THR A 1 71 ? -8.628 -4.571 -5.790 1.00 0.58 71 THR A N 12
ATOM 22139 C CA . THR A 1 71 ? -7.661 -3.732 -6.499 1.00 0.49 71 THR A CA 12
ATOM 22140 C C . THR A 1 71 ? -6.248 -4.134 -6.118 1.00 0.40 71 THR A C 12
ATOM 22141 O O . THR A 1 71 ? -6.043 -4.801 -5.110 1.00 0.49 71 THR A O 12
ATOM 22152 N N . GLU A 1 72 ? -5.283 -3.767 -6.938 1.00 0.49 72 GLU A N 12
ATOM 22153 C CA . GLU A 1 72 ? -3.909 -4.107 -6.664 1.00 0.45 72 GLU A CA 12
ATOM 22154 C C . GLU A 1 72 ? -3.045 -2.854 -6.642 1.00 0.47 72 GLU A C 12
ATOM 22155 O O . GLU A 1 72 ? -2.988 -2.104 -7.618 1.00 0.57 72 GLU A O 12
ATOM 22167 N N . VAL A 1 73 ? -2.396 -2.617 -5.517 1.00 0.44 73 VAL A N 12
ATOM 22168 C CA . VAL A 1 73 ? -1.572 -1.439 -5.345 1.00 0.52 73 VAL A CA 12
ATOM 22169 C C . VAL A 1 73 ? -0.164 -1.851 -4.935 1.00 0.64 73 VAL A C 12
ATOM 22170 O O . VAL A 1 73 ? 0.053 -2.302 -3.809 1.00 0.76 73 VAL A O 12
ATOM 22183 N N . GLU A 1 74 ? 0.786 -1.705 -5.850 1.00 0.80 74 GLU A N 12
ATOM 22184 C CA . GLU A 1 74 ? 2.150 -2.147 -5.609 1.00 0.96 74 GLU A CA 12
ATOM 22185 C C . GLU A 1 74 ? 2.800 -1.368 -4.483 1.00 0.98 74 GLU A C 12
ATOM 22186 O O . GLU A 1 74 ? 2.786 -0.137 -4.465 1.00 1.16 74 GLU A O 12
ATOM 22198 N N . ALA A 1 75 ? 3.377 -2.102 -3.549 1.00 1.06 75 ALA A N 12
ATOM 22199 C CA . ALA A 1 75 ? 4.116 -1.499 -2.467 1.00 1.12 75 ALA A CA 12
ATOM 22200 C C . ALA A 1 75 ? 5.545 -1.233 -2.898 1.00 1.43 75 ALA A C 12
ATOM 22201 O O . ALA A 1 75 ? 5.934 -0.078 -3.084 1.00 1.80 75 ALA A O 12
ATOM 22208 N N . TYR A 1 76 ? 6.329 -2.292 -3.096 1.00 1.71 76 TYR A N 12
ATOM 22209 C CA . TYR A 1 76 ? 7.754 -2.104 -3.329 1.00 2.10 76 TYR A CA 12
ATOM 22210 C C . TYR A 1 76 ? 8.482 -3.435 -3.544 1.00 2.93 76 TYR A C 12
ATOM 22211 O O . TYR A 1 76 ? 8.060 -4.478 -3.045 1.00 3.37 76 TYR A O 12
ATOM 22229 N N . ARG A 1 77 ? 9.582 -3.373 -4.292 1.00 3.45 77 ARG A N 12
ATOM 22230 C CA . ARG A 1 77 ? 10.373 -4.549 -4.635 1.00 4.39 77 ARG A CA 12
ATOM 22231 C C . ARG A 1 77 ? 11.802 -4.403 -4.089 1.00 4.69 77 ARG A C 12
ATOM 22232 O O . ARG A 1 77 ? 12.209 -3.305 -3.703 1.00 4.62 77 ARG A O 12
ATOM 22253 N N . PRO A 1 78 ? 12.586 -5.499 -4.046 1.00 5.32 78 PRO A N 12
ATOM 22254 C CA . PRO A 1 78 ? 13.950 -5.472 -3.530 1.00 5.79 78 PRO A CA 12
ATOM 22255 C C . PRO A 1 78 ? 14.971 -5.116 -4.605 1.00 6.24 78 PRO A C 12
ATOM 22256 O O . PRO A 1 78 ? 15.662 -5.980 -5.145 1.00 6.84 78 PRO A O 12
ATOM 22267 N N . ASP A 1 79 ? 15.053 -3.839 -4.910 1.00 6.17 79 ASP A N 12
ATOM 22268 C CA . ASP A 1 79 ? 15.941 -3.353 -5.959 1.00 6.76 79 ASP A CA 12
ATOM 22269 C C . ASP A 1 79 ? 17.346 -3.080 -5.443 1.00 6.75 79 ASP A C 12
ATOM 22270 O O . ASP A 1 79 ? 17.535 -2.753 -4.279 1.00 6.33 79 ASP A O 12
ATOM 22279 N N . LEU A 1 80 ? 18.331 -3.232 -6.323 1.00 7.42 80 LEU A N 12
ATOM 22280 C CA . LEU A 1 80 ? 19.695 -2.800 -6.034 1.00 7.70 80 LEU A CA 12
ATOM 22281 C C . LEU A 1 80 ? 19.832 -1.335 -6.417 1.00 7.67 80 LEU A C 12
ATOM 22282 O O . LEU A 1 80 ? 20.795 -0.650 -6.078 1.00 7.65 80 LEU A O 12
ATOM 22298 N N . LYS A 1 81 ? 18.814 -0.891 -7.123 1.00 7.90 81 LYS A N 12
ATOM 22299 C CA . LYS A 1 81 ? 18.594 0.505 -7.477 1.00 8.21 81 LYS A CA 12
ATOM 22300 C C . LYS A 1 81 ? 17.808 1.166 -6.344 1.00 7.50 81 LYS A C 12
ATOM 22301 O O . LYS A 1 81 ? 17.325 2.288 -6.469 1.00 7.67 81 LYS A O 12
ATOM 22320 N N . HIS A 1 82 ? 17.731 0.427 -5.235 1.00 6.91 82 HIS A N 12
ATOM 22321 C CA . HIS A 1 82 ? 16.760 0.613 -4.150 1.00 6.47 82 HIS A CA 12
ATOM 22322 C C . HIS A 1 82 ? 16.408 2.077 -3.886 1.00 5.53 82 HIS A C 12
ATOM 22323 O O . HIS A 1 82 ? 17.156 2.808 -3.239 1.00 5.01 82 HIS A O 12
ATOM 22338 N N . PRO A 1 83 ? 15.254 2.509 -4.425 1.00 5.57 83 PRO A N 12
ATOM 22339 C CA . PRO A 1 83 ? 14.682 3.827 -4.169 1.00 4.95 83 PRO A CA 12
ATOM 22340 C C . PRO A 1 83 ? 13.911 3.862 -2.853 1.00 4.13 83 PRO A C 12
ATOM 22341 O O . PRO A 1 83 ? 13.786 2.839 -2.178 1.00 4.33 83 PRO A O 12
ATOM 22352 N N . LEU A 1 84 ? 13.418 5.043 -2.488 1.00 3.60 84 LEU A N 12
ATOM 22353 C CA . LEU A 1 84 ? 12.748 5.271 -1.217 1.00 3.05 84 LEU A CA 12
ATOM 22354 C C . LEU A 1 84 ? 13.768 5.252 -0.105 1.00 2.76 84 LEU A C 12
ATOM 22355 O O . LEU A 1 84 ? 14.462 6.241 0.139 1.00 3.30 84 LEU A O 12
ATOM 22371 N N . CYS A 1 85 ? 13.843 4.124 0.552 1.00 2.66 85 CYS A N 12
ATOM 22372 C CA . CYS A 1 85 ? 14.788 3.894 1.637 1.00 3.24 85 CYS A CA 12
ATOM 22373 C C . CYS A 1 85 ? 14.516 4.782 2.839 1.00 3.77 85 CYS A C 12
ATOM 22374 O O . CYS A 1 85 ? 15.324 4.852 3.760 1.00 4.31 85 CYS A O 12
ATOM 22381 N N . GLY A 1 86 ? 13.414 5.494 2.801 1.00 4.00 86 GLY A N 12
ATOM 22382 C CA . GLY A 1 86 ? 12.922 6.153 3.988 1.00 4.75 86 GLY A CA 12
ATOM 22383 C C . GLY A 1 86 ? 11.726 5.416 4.550 1.00 4.42 86 GLY A C 12
ATOM 22384 O O . GLY A 1 86 ? 11.766 4.925 5.674 1.00 5.13 86 GLY A O 12
ATOM 22388 N N . LYS A 1 87 ? 10.687 5.290 3.718 1.00 3.51 87 LYS A N 12
ATOM 22389 C CA . LYS A 1 87 ? 9.517 4.451 3.999 1.00 3.25 87 LYS A CA 12
ATOM 22390 C C . LYS A 1 87 ? 8.754 4.186 2.712 1.00 2.57 87 LYS A C 12
ATOM 22391 O O . LYS A 1 87 ? 9.252 4.443 1.619 1.00 2.57 87 LYS A O 12
ATOM 22410 N N . ARG A 1 88 ? 7.534 3.677 2.864 1.00 2.48 88 ARG A N 12
ATOM 22411 C CA . ARG A 1 88 ? 6.651 3.430 1.746 1.00 2.17 88 ARG A CA 12
ATOM 22412 C C . ARG A 1 88 ? 5.536 4.474 1.730 1.00 1.70 88 ARG A C 12
ATOM 22413 O O . ARG A 1 88 ? 5.235 5.104 2.741 1.00 2.18 88 ARG A O 12
ATOM 22434 N N . TYR A 1 89 ? 4.951 4.644 0.570 1.00 1.34 89 TYR A N 12
ATOM 22435 C CA . TYR A 1 89 ? 3.974 5.680 0.299 1.00 1.31 89 TYR A CA 12
ATOM 22436 C C . TYR A 1 89 ? 2.563 5.119 0.476 1.00 1.05 89 TYR A C 12
ATOM 22437 O O . TYR A 1 89 ? 2.394 3.900 0.617 1.00 1.43 89 TYR A O 12
ATOM 22455 N N . GLU A 1 90 ? 1.563 5.998 0.532 1.00 0.79 90 GLU A N 12
ATOM 22456 C CA . GLU A 1 90 ? 0.240 5.611 0.996 1.00 0.71 90 GLU A CA 12
ATOM 22457 C C . GLU A 1 90 ? -0.647 5.140 -0.131 1.00 0.53 90 GLU A C 12
ATOM 22458 O O . GLU A 1 90 ? -0.745 5.777 -1.178 1.00 0.63 90 GLU A O 12
ATOM 22470 N N . LEU A 1 91 ? -1.283 4.012 0.097 1.00 0.50 91 LEU A N 12
ATOM 22471 C CA . LEU A 1 91 ? -2.335 3.555 -0.771 1.00 0.43 91 LEU A CA 12
ATOM 22472 C C . LEU A 1 91 ? -3.645 3.673 -0.024 1.00 0.43 91 LEU A C 12
ATOM 22473 O O . LEU A 1 91 ? -3.887 2.948 0.939 1.00 0.57 91 LEU A O 12
ATOM 22489 N N . SER A 1 92 ? -4.477 4.589 -0.463 1.00 0.43 92 SER A N 12
ATOM 22490 C CA . SER A 1 92 ? -5.696 4.905 0.254 1.00 0.48 92 SER A CA 12
ATOM 22491 C C . SER A 1 92 ? -6.888 4.558 -0.600 1.00 0.43 92 SER A C 12
ATOM 22492 O O . SER A 1 92 ? -6.764 4.439 -1.810 1.00 0.51 92 SER A O 12
ATOM 22500 N N . ALA A 1 93 ? -8.036 4.396 0.018 1.00 0.52 93 ALA A N 12
ATOM 22501 C CA . ALA A 1 93 ? -9.187 3.900 -0.705 1.00 0.54 93 ALA A CA 12
ATOM 22502 C C . ALA A 1 93 ? -10.429 4.761 -0.534 1.00 0.62 93 ALA A C 12
ATOM 22503 O O . ALA A 1 93 ? -10.713 5.276 0.547 1.00 0.83 93 ALA A O 12
ATOM 22510 N N . ARG A 1 94 ? -11.121 4.903 -1.663 1.00 0.91 94 ARG A N 12
ATOM 22511 C CA . ARG A 1 94 ? -12.434 5.564 -1.832 1.00 1.26 94 ARG A CA 12
ATOM 22512 C C . ARG A 1 94 ? -12.662 6.917 -1.212 1.00 0.70 94 ARG A C 12
ATOM 22513 O O . ARG A 1 94 ? -13.732 7.501 -1.400 1.00 1.17 94 ARG A O 12
ATOM 22534 N N . MET A 1 95 ? -11.723 7.406 -0.470 1.00 0.84 95 MET A N 12
ATOM 22535 C CA . MET A 1 95 ? -11.536 8.843 -0.353 1.00 1.41 95 MET A CA 12
ATOM 22536 C C . MET A 1 95 ? -11.795 9.512 -1.715 1.00 1.48 95 MET A C 12
ATOM 22537 O O . MET A 1 95 ? -12.239 10.659 -1.797 1.00 2.12 95 MET A O 12
ATOM 22551 N N . ASP A 1 96 ? -11.548 8.709 -2.758 1.00 1.26 96 ASP A N 12
ATOM 22552 C CA . ASP A 1 96 ? -11.557 9.094 -4.168 1.00 1.45 96 ASP A CA 12
ATOM 22553 C C . ASP A 1 96 ? -10.571 8.187 -4.888 1.00 1.30 96 ASP A C 12
ATOM 22554 O O . ASP A 1 96 ? -9.403 8.535 -5.027 1.00 1.97 96 ASP A O 12
ATOM 22563 N N . ALA A 1 97 ? -11.031 6.994 -5.275 1.00 0.84 97 ALA A N 12
ATOM 22564 C CA . ALA A 1 97 ? -10.160 5.983 -5.892 1.00 0.62 97 ALA A CA 12
ATOM 22565 C C . ALA A 1 97 ? -9.143 5.486 -4.877 1.00 0.60 97 ALA A C 12
ATOM 22566 O O . ALA A 1 97 ? -9.306 5.660 -3.668 1.00 0.92 97 ALA A O 12
ATOM 22573 N N . ILE A 1 98 ? -8.123 4.839 -5.382 1.00 0.39 98 ILE A N 12
ATOM 22574 C CA . ILE A 1 98 ? -7.058 4.305 -4.576 1.00 0.34 98 ILE A CA 12
ATOM 22575 C C . ILE A 1 98 ? -5.782 5.115 -4.791 1.00 0.32 98 ILE A C 12
ATOM 22576 O O . ILE A 1 98 ? -5.375 5.345 -5.926 1.00 0.35 98 ILE A O 12
ATOM 22592 N N . TYR A 1 99 ? -5.173 5.568 -3.705 1.00 0.40 99 TYR A N 12
ATOM 22593 C CA . TYR A 1 99 ? -3.919 6.324 -3.791 1.00 0.53 99 TYR A CA 12
ATOM 22594 C C . TYR A 1 99 ? -2.769 5.344 -3.947 1.00 0.63 99 TYR A C 12
ATOM 22595 O O . TYR A 1 99 ? -2.899 4.186 -3.565 1.00 0.86 99 TYR A O 12
ATOM 22613 N N . PHE A 1 100 ? -1.650 5.796 -4.494 1.00 0.72 100 PHE A N 12
ATOM 22614 C CA . PHE A 1 100 ? -0.525 4.891 -4.733 1.00 0.91 100 PHE A CA 12
ATOM 22615 C C . PHE A 1 100 ? 0.750 5.409 -4.083 1.00 1.25 100 PHE A C 12
ATOM 22616 O O . PHE A 1 100 ? 1.777 4.729 -4.019 1.00 1.90 100 PHE A O 12
ATOM 22633 N N . LYS A 1 101 ? 0.641 6.599 -3.569 1.00 1.07 101 LYS A N 12
ATOM 22634 C CA . LYS A 1 101 ? 1.778 7.366 -3.082 1.00 1.43 101 LYS A CA 12
ATOM 22635 C C . LYS A 1 101 ? 1.316 8.331 -1.980 1.00 1.37 101 LYS A C 12
ATOM 22636 O O . LYS A 1 101 ? 0.130 8.581 -1.860 1.00 1.55 101 LYS A O 12
ATOM 22655 N N . MET A 1 102 ? 2.212 8.800 -1.115 1.00 1.76 102 MET A N 12
ATOM 22656 C CA . MET A 1 102 ? 1.785 9.649 -0.004 1.00 2.21 102 MET A CA 12
ATOM 22657 C C . MET A 1 102 ? 2.382 11.054 -0.095 1.00 2.42 102 MET A C 12
ATOM 22658 O O . MET A 1 102 ? 3.437 11.334 0.481 1.00 2.62 102 MET A O 12
ATOM 22672 N N . ASP A 1 103 ? 1.715 11.929 -0.835 1.00 2.92 103 ASP A N 12
ATOM 22673 C CA . ASP A 1 103 ? 2.039 13.355 -0.830 1.00 3.46 103 ASP A CA 12
ATOM 22674 C C . ASP A 1 103 ? 0.799 14.186 -0.520 1.00 3.62 103 ASP A C 12
ATOM 22675 O O . ASP A 1 103 ? -0.231 13.641 -0.125 1.00 3.77 103 ASP A O 12
ATOM 22684 N N . GLU A 1 104 ? 0.896 15.500 -0.692 1.00 4.02 104 GLU A N 12
ATOM 22685 C CA . GLU A 1 104 ? -0.248 16.380 -0.492 1.00 4.43 104 GLU A CA 12
ATOM 22686 C C . GLU A 1 104 ? -0.955 16.688 -1.819 1.00 4.28 104 GLU A C 12
ATOM 22687 O O . GLU A 1 104 ? -1.925 16.021 -2.181 1.00 4.73 104 GLU A O 12
ATOM 22699 N N . ARG A 1 105 ? -0.470 17.700 -2.532 1.00 3.93 105 ARG A N 12
ATOM 22700 C CA . ARG A 1 105 ? -0.995 18.052 -3.853 1.00 3.96 105 ARG A CA 12
ATOM 22701 C C . ARG A 1 105 ? -0.429 17.114 -4.934 1.00 3.41 105 ARG A C 12
ATOM 22702 O O . ARG A 1 105 ? -1.146 16.734 -5.862 1.00 3.35 105 ARG A O 12
ATOM 22723 N N . PRO A 1 106 ? 0.880 16.765 -4.851 1.00 3.33 106 PRO A N 12
ATOM 22724 C CA . PRO A 1 106 ? 1.454 15.578 -5.528 1.00 3.10 106 PRO A CA 12
ATOM 22725 C C . PRO A 1 106 ? 0.659 14.285 -5.169 1.00 2.43 106 PRO A C 12
ATOM 22726 O O . PRO A 1 106 ? -0.455 14.401 -4.672 1.00 2.29 106 PRO A O 12
ATOM 22737 N N . PRO A 1 107 ? 1.203 13.044 -5.388 1.00 2.31 107 PRO A N 12
ATOM 22738 C CA . PRO A 1 107 ? 0.481 11.763 -5.320 1.00 1.85 107 PRO A CA 12
ATOM 22739 C C . PRO A 1 107 ? -0.918 11.739 -4.707 1.00 1.51 107 PRO A C 12
ATOM 22740 O O . PRO A 1 107 ? -1.157 12.172 -3.576 1.00 1.80 107 PRO A O 12
ATOM 22751 N N . GLN A 1 108 ? -1.808 11.112 -5.464 1.00 1.09 108 GLN A N 12
ATOM 22752 C CA . GLN A 1 108 ? -3.241 11.184 -5.259 1.00 0.94 108 GLN A CA 12
ATOM 22753 C C . GLN A 1 108 ? -3.868 9.884 -5.762 1.00 0.70 108 GLN A C 12
ATOM 22754 O O . GLN A 1 108 ? -3.129 8.950 -6.081 1.00 0.64 108 GLN A O 12
ATOM 22768 N N . PRO A 1 109 ? -5.216 9.774 -5.790 1.00 0.68 109 PRO A N 12
ATOM 22769 C CA . PRO A 1 109 ? -5.929 8.727 -6.517 1.00 0.55 109 PRO A CA 12
ATOM 22770 C C . PRO A 1 109 ? -5.212 8.302 -7.796 1.00 0.56 109 PRO A C 12
ATOM 22771 O O . PRO A 1 109 ? -5.120 9.067 -8.758 1.00 0.80 109 PRO A O 12
ATOM 22782 N N . LEU A 1 110 ? -4.697 7.084 -7.794 1.00 0.49 110 LEU A N 12
ATOM 22783 C CA . LEU A 1 110 ? -3.916 6.576 -8.909 1.00 0.61 110 LEU A CA 12
ATOM 22784 C C . LEU A 1 110 ? -4.411 5.216 -9.368 1.00 0.51 110 LEU A C 12
ATOM 22785 O O . LEU A 1 110 ? -4.049 4.736 -10.447 1.00 0.62 110 LEU A O 12
ATOM 22801 N N . ASN A 1 111 ? -5.243 4.611 -8.552 1.00 0.42 111 ASN A N 12
ATOM 22802 C CA . ASN A 1 111 ? -5.794 3.315 -8.828 1.00 0.48 111 ASN A CA 12
ATOM 22803 C C . ASN A 1 111 ? -7.236 3.406 -8.441 1.00 0.42 111 ASN A C 12
ATOM 22804 O O . ASN A 1 111 ? -7.649 4.430 -7.932 1.00 0.50 111 ASN A O 12
ATOM 22815 N N . LYS A 1 112 ? -8.013 2.398 -8.693 1.00 0.59 112 LYS A N 12
ATOM 22816 C CA . LYS A 1 112 ? -9.365 2.410 -8.236 1.00 0.60 112 LYS A CA 12
ATOM 22817 C C . LYS A 1 112 ? -9.800 1.032 -7.821 1.00 0.72 112 LYS A C 12
ATOM 22818 O O . LYS A 1 112 ? -9.447 0.036 -8.450 1.00 0.84 112 LYS A O 12
ATOM 22837 N N . TRP A 1 113 ? -10.555 0.987 -6.752 1.00 0.77 113 TRP A N 12
ATOM 22838 C CA . TRP A 1 113 ? -11.072 -0.251 -6.248 1.00 0.97 113 TRP A CA 12
ATOM 22839 C C . TRP A 1 113 ? -12.289 -0.669 -7.050 1.00 1.02 113 TRP A C 12
ATOM 22840 O O . TRP A 1 113 ? -12.751 0.055 -7.936 1.00 1.12 113 TRP A O 12
ATOM 22861 N N . ARG A 1 114 ? -12.813 -1.823 -6.718 1.00 1.34 114 ARG A N 12
ATOM 22862 C CA . ARG A 1 114 ? -13.888 -2.421 -7.474 1.00 1.50 114 ARG A CA 12
ATOM 22863 C C . ARG A 1 114 ? -15.024 -2.846 -6.572 1.00 1.82 114 ARG A C 12
ATOM 22864 O O . ARG A 1 114 ? -15.023 -2.563 -5.377 1.00 2.41 114 ARG A O 12
ATOM 22885 N N . SER A 1 115 ? -15.973 -3.554 -7.148 1.00 2.02 115 SER A N 12
ATOM 22886 C CA . SER A 1 115 ? -17.122 -4.032 -6.412 1.00 2.76 115 SER A CA 12
ATOM 22887 C C . SER A 1 115 ? -17.814 -5.150 -7.184 1.00 3.19 115 SER A C 12
ATOM 22888 O O . SER A 1 115 ? -18.946 -4.950 -7.661 1.00 3.60 115 SER A O 12
ATOM 22897 N N . ALA A 1 1 ? 17.339 -1.059 6.126 1.00 6.29 1 ALA A N 13
ATOM 22898 C CA . ALA A 1 1 ? 18.050 -1.228 4.838 1.00 5.64 1 ALA A CA 13
ATOM 22899 C C . ALA A 1 1 ? 19.522 -0.836 4.974 1.00 5.66 1 ALA A C 13
ATOM 22900 O O . ALA A 1 1 ? 19.973 0.140 4.372 1.00 5.80 1 ALA A O 13
ATOM 22909 N N . MET A 1 2 ? 20.254 -1.603 5.784 1.00 5.85 2 MET A N 13
ATOM 22910 C CA . MET A 1 2 ? 21.695 -1.421 5.977 1.00 6.17 2 MET A CA 13
ATOM 22911 C C . MET A 1 2 ? 22.033 0.018 6.360 1.00 5.91 2 MET A C 13
ATOM 22912 O O . MET A 1 2 ? 22.673 0.743 5.594 1.00 6.19 2 MET A O 13
ATOM 22926 N N . GLY A 1 3 ? 21.595 0.423 7.543 1.00 5.74 3 GLY A N 13
ATOM 22927 C CA . GLY A 1 3 ? 21.823 1.782 7.997 1.00 5.81 3 GLY A CA 13
ATOM 22928 C C . GLY A 1 3 ? 20.651 2.679 7.680 1.00 5.28 3 GLY A C 13
ATOM 22929 O O . GLY A 1 3 ? 20.364 3.632 8.405 1.00 5.54 3 GLY A O 13
ATOM 22933 N N . CYS A 1 4 ? 19.980 2.366 6.587 1.00 4.84 4 CYS A N 13
ATOM 22934 C CA . CYS A 1 4 ? 18.790 3.086 6.174 1.00 4.49 4 CYS A CA 13
ATOM 22935 C C . CYS A 1 4 ? 17.566 2.602 6.946 1.00 4.00 4 CYS A C 13
ATOM 22936 O O . CYS A 1 4 ? 17.517 1.447 7.378 1.00 4.30 4 CYS A O 13
ATOM 22943 N N . LYS A 1 5 ? 16.592 3.498 7.110 1.00 3.56 5 LYS A N 13
ATOM 22944 C CA . LYS A 1 5 ? 15.373 3.236 7.881 1.00 3.21 5 LYS A CA 13
ATOM 22945 C C . LYS A 1 5 ? 14.632 1.972 7.461 1.00 2.60 5 LYS A C 13
ATOM 22946 O O . LYS A 1 5 ? 14.933 1.340 6.442 1.00 2.48 5 LYS A O 13
ATOM 22965 N N . GLU A 1 6 ? 13.649 1.622 8.279 1.00 2.54 6 GLU A N 13
ATOM 22966 C CA . GLU A 1 6 ? 12.650 0.641 7.910 1.00 2.10 6 GLU A CA 13
ATOM 22967 C C . GLU A 1 6 ? 11.777 1.234 6.833 1.00 1.84 6 GLU A C 13
ATOM 22968 O O . GLU A 1 6 ? 11.154 2.271 7.047 1.00 2.27 6 GLU A O 13
ATOM 22980 N N . ILE A 1 7 ? 11.739 0.609 5.687 1.00 1.34 7 ILE A N 13
ATOM 22981 C CA . ILE A 1 7 ? 10.874 1.094 4.622 1.00 1.10 7 ILE A CA 13
ATOM 22982 C C . ILE A 1 7 ? 9.485 0.521 4.829 1.00 0.99 7 ILE A C 13
ATOM 22983 O O . ILE A 1 7 ? 9.257 -0.683 4.669 1.00 1.30 7 ILE A O 13
ATOM 22999 N N . GLU A 1 8 ? 8.574 1.383 5.245 1.00 0.87 8 GLU A N 13
ATOM 23000 C CA . GLU A 1 8 ? 7.246 0.951 5.621 1.00 0.93 8 GLU A CA 13
ATOM 23001 C C . GLU A 1 8 ? 6.189 1.481 4.666 1.00 0.86 8 GLU A C 13
ATOM 23002 O O . GLU A 1 8 ? 6.376 2.508 4.007 1.00 1.29 8 GLU A O 13
ATOM 23014 N N . ILE A 1 9 ? 5.078 0.767 4.590 1.00 0.65 9 ILE A N 13
ATOM 23015 C CA . ILE A 1 9 ? 4.056 1.052 3.627 1.00 0.68 9 ILE A CA 13
ATOM 23016 C C . ILE A 1 9 ? 2.684 1.187 4.281 1.00 0.53 9 ILE A C 13
ATOM 23017 O O . ILE A 1 9 ? 2.314 0.400 5.151 1.00 0.68 9 ILE A O 13
ATOM 23033 N N . VAL A 1 10 ? 1.947 2.204 3.858 1.00 0.51 10 VAL A N 13
ATOM 23034 C CA . VAL A 1 10 ? 0.699 2.587 4.493 1.00 0.46 10 VAL A CA 13
ATOM 23035 C C . VAL A 1 10 ? -0.518 2.227 3.650 1.00 0.41 10 VAL A C 13
ATOM 23036 O O . VAL A 1 10 ? -0.564 2.504 2.454 1.00 0.44 10 VAL A O 13
ATOM 23049 N N . ILE A 1 11 ? -1.497 1.608 4.292 1.00 0.40 11 ILE A N 13
ATOM 23050 C CA . ILE A 1 11 ? -2.807 1.418 3.715 1.00 0.40 11 ILE A CA 13
ATOM 23051 C C . ILE A 1 11 ? -3.781 2.302 4.484 1.00 0.44 11 ILE A C 13
ATOM 23052 O O . ILE A 1 11 ? -3.923 2.161 5.699 1.00 0.50 11 ILE A O 13
ATOM 23068 N N . LYS A 1 12 ? -4.397 3.251 3.798 1.00 0.46 12 LYS A N 13
ATOM 23069 C CA . LYS A 1 12 ? -5.229 4.246 4.471 1.00 0.52 12 LYS A CA 13
ATOM 23070 C C . LYS A 1 12 ? -6.703 4.103 4.095 1.00 0.50 12 LYS A C 13
ATOM 23071 O O . LYS A 1 12 ? -7.053 3.367 3.174 1.00 0.62 12 LYS A O 13
ATOM 23090 N N . ASN A 1 13 ? -7.551 4.857 4.794 1.00 0.55 13 ASN A N 13
ATOM 23091 C CA . ASN A 1 13 ? -8.993 4.617 4.786 1.00 0.59 13 ASN A CA 13
ATOM 23092 C C . ASN A 1 13 ? -9.747 5.461 3.782 1.00 0.58 13 ASN A C 13
ATOM 23093 O O . ASN A 1 13 ? -9.503 6.656 3.648 1.00 0.95 13 ASN A O 13
ATOM 23104 N N . THR A 1 14 ? -10.672 4.798 3.100 1.00 0.47 14 THR A N 13
ATOM 23105 C CA . THR A 1 14 ? -11.432 5.350 2.011 1.00 0.74 14 THR A CA 13
ATOM 23106 C C . THR A 1 14 ? -12.068 6.719 2.283 1.00 0.54 14 THR A C 13
ATOM 23107 O O . THR A 1 14 ? -11.469 7.762 2.038 1.00 0.70 14 THR A O 13
ATOM 23118 N N . LEU A 1 15 ? -13.295 6.707 2.726 1.00 0.49 15 LEU A N 13
ATOM 23119 C CA . LEU A 1 15 ? -14.038 7.926 2.905 1.00 0.68 15 LEU A CA 13
ATOM 23120 C C . LEU A 1 15 ? -14.001 8.436 4.352 1.00 0.84 15 LEU A C 13
ATOM 23121 O O . LEU A 1 15 ? -13.607 9.570 4.613 1.00 1.18 15 LEU A O 13
ATOM 23137 N N . GLY A 1 16 ? -14.428 7.573 5.291 1.00 0.72 16 GLY A N 13
ATOM 23138 C CA . GLY A 1 16 ? -14.747 8.016 6.645 1.00 0.87 16 GLY A CA 13
ATOM 23139 C C . GLY A 1 16 ? -15.651 7.029 7.399 1.00 0.77 16 GLY A C 13
ATOM 23140 O O . GLY A 1 16 ? -15.197 6.387 8.344 1.00 1.27 16 GLY A O 13
ATOM 23144 N N . PRO A 1 17 ? -16.949 6.893 7.013 1.00 0.67 17 PRO A N 13
ATOM 23145 C CA . PRO A 1 17 ? -17.886 5.913 7.592 1.00 0.76 17 PRO A CA 13
ATOM 23146 C C . PRO A 1 17 ? -18.201 4.688 6.686 1.00 0.88 17 PRO A C 13
ATOM 23147 O O . PRO A 1 17 ? -18.726 4.842 5.582 1.00 1.27 17 PRO A O 13
ATOM 23158 N N . SER A 1 18 ? -17.860 3.477 7.172 1.00 1.06 18 SER A N 13
ATOM 23159 C CA . SER A 1 18 ? -18.132 2.199 6.469 1.00 1.31 18 SER A CA 13
ATOM 23160 C C . SER A 1 18 ? -17.397 2.053 5.112 1.00 1.10 18 SER A C 13
ATOM 23161 O O . SER A 1 18 ? -17.956 2.378 4.064 1.00 1.50 18 SER A O 13
ATOM 23169 N N . ARG A 1 19 ? -16.146 1.551 5.144 1.00 0.81 19 ARG A N 13
ATOM 23170 C CA . ARG A 1 19 ? -15.362 1.268 3.930 1.00 0.66 19 ARG A CA 13
ATOM 23171 C C . ARG A 1 19 ? -14.036 0.615 4.291 1.00 0.64 19 ARG A C 13
ATOM 23172 O O . ARG A 1 19 ? -13.017 0.822 3.637 1.00 1.02 19 ARG A O 13
ATOM 23193 N N . ILE A 1 20 ? -14.080 -0.145 5.357 1.00 0.52 20 ILE A N 13
ATOM 23194 C CA . ILE A 1 20 ? -12.940 -0.989 5.775 1.00 0.51 20 ILE A CA 13
ATOM 23195 C C . ILE A 1 20 ? -12.568 -1.948 4.650 1.00 0.54 20 ILE A C 13
ATOM 23196 O O . ILE A 1 20 ? -13.365 -2.805 4.262 1.00 0.76 20 ILE A O 13
ATOM 23212 N N . LEU A 1 21 ? -11.367 -1.797 4.124 1.00 0.50 21 LEU A N 13
ATOM 23213 C CA . LEU A 1 21 ? -10.913 -2.621 3.016 1.00 0.55 21 LEU A CA 13
ATOM 23214 C C . LEU A 1 21 ? -9.797 -3.546 3.473 1.00 0.52 21 LEU A C 13
ATOM 23215 O O . LEU A 1 21 ? -8.893 -3.130 4.194 1.00 0.75 21 LEU A O 13
ATOM 23231 N N . GLN A 1 22 ? -9.874 -4.804 3.071 1.00 0.47 22 GLN A N 13
ATOM 23232 C CA . GLN A 1 22 ? -8.893 -5.787 3.459 1.00 0.47 22 GLN A CA 13
ATOM 23233 C C . GLN A 1 22 ? -7.830 -5.894 2.386 1.00 0.42 22 GLN A C 13
ATOM 23234 O O . GLN A 1 22 ? -8.128 -6.188 1.234 1.00 0.51 22 GLN A O 13
ATOM 23248 N N . TYR A 1 23 ? -6.592 -5.659 2.761 1.00 0.42 23 TYR A N 13
ATOM 23249 C CA . TYR A 1 23 ? -5.514 -5.657 1.802 1.00 0.42 23 TYR A CA 13
ATOM 23250 C C . TYR A 1 23 ? -4.653 -6.887 1.994 1.00 0.41 23 TYR A C 13
ATOM 23251 O O . TYR A 1 23 ? -4.431 -7.329 3.118 1.00 0.49 23 TYR A O 13
ATOM 23269 N N . HIS A 1 24 ? -4.229 -7.470 0.891 1.00 0.50 24 HIS A N 13
ATOM 23270 C CA . HIS A 1 24 ? -3.268 -8.554 0.923 1.00 0.57 24 HIS A CA 13
ATOM 23271 C C . HIS A 1 24 ? -2.003 -8.148 0.192 1.00 0.60 24 HIS A C 13
ATOM 23272 O O . HIS A 1 24 ? -1.943 -8.201 -1.028 1.00 0.58 24 HIS A O 13
ATOM 23287 N N . CYS A 1 25 ? -1.005 -7.737 0.949 1.00 0.71 25 CYS A N 13
ATOM 23288 C CA . CYS A 1 25 ? 0.275 -7.353 0.384 1.00 0.74 25 CYS A CA 13
ATOM 23289 C C . CYS A 1 25 ? 1.278 -8.506 0.383 1.00 0.91 25 CYS A C 13
ATOM 23290 O O . CYS A 1 25 ? 1.606 -9.074 1.422 1.00 1.01 25 CYS A O 13
ATOM 23297 N N . ARG A 1 26 ? 1.708 -8.870 -0.815 1.00 1.14 26 ARG A N 13
ATOM 23298 C CA . ARG A 1 26 ? 2.701 -9.927 -1.021 1.00 1.38 26 ARG A CA 13
ATOM 23299 C C . ARG A 1 26 ? 3.448 -9.714 -2.359 1.00 1.87 26 ARG A C 13
ATOM 23300 O O . ARG A 1 26 ? 2.803 -9.582 -3.395 1.00 2.24 26 ARG A O 13
ATOM 23321 N N . SER A 1 27 ? 4.782 -9.645 -2.339 1.00 2.10 27 SER A N 13
ATOM 23322 C CA . SER A 1 27 ? 5.582 -9.681 -3.577 1.00 2.66 27 SER A CA 13
ATOM 23323 C C . SER A 1 27 ? 7.071 -9.784 -3.263 1.00 2.39 27 SER A C 13
ATOM 23324 O O . SER A 1 27 ? 7.738 -8.784 -2.996 1.00 2.70 27 SER A O 13
ATOM 23332 N N . GLY A 1 28 ? 7.592 -10.999 -3.294 1.00 2.45 28 GLY A N 13
ATOM 23333 C CA . GLY A 1 28 ? 8.960 -11.237 -2.889 1.00 2.54 28 GLY A CA 13
ATOM 23334 C C . GLY A 1 28 ? 9.109 -12.576 -2.180 1.00 2.68 28 GLY A C 13
ATOM 23335 O O . GLY A 1 28 ? 9.073 -13.626 -2.813 1.00 3.22 28 GLY A O 13
ATOM 23339 N N . ASN A 1 29 ? 9.229 -12.533 -0.858 1.00 2.60 29 ASN A N 13
ATOM 23340 C CA . ASN A 1 29 ? 9.389 -13.748 -0.047 1.00 2.96 29 ASN A CA 13
ATOM 23341 C C . ASN A 1 29 ? 9.069 -13.475 1.439 1.00 2.76 29 ASN A C 13
ATOM 23342 O O . ASN A 1 29 ? 9.754 -13.956 2.336 1.00 3.04 29 ASN A O 13
ATOM 23353 N N . THR A 1 30 ? 8.035 -12.673 1.695 1.00 2.45 30 THR A N 13
ATOM 23354 C CA . THR A 1 30 ? 7.552 -12.442 3.061 1.00 2.33 30 THR A CA 13
ATOM 23355 C C . THR A 1 30 ? 6.044 -12.216 3.065 1.00 2.07 30 THR A C 13
ATOM 23356 O O . THR A 1 30 ? 5.568 -11.101 2.861 1.00 2.10 30 THR A O 13
ATOM 23367 N N . ASN A 1 31 ? 5.294 -13.267 3.332 1.00 1.97 31 ASN A N 13
ATOM 23368 C CA . ASN A 1 31 ? 3.844 -13.217 3.191 1.00 1.75 31 ASN A CA 13
ATOM 23369 C C . ASN A 1 31 ? 3.196 -12.780 4.494 1.00 1.78 31 ASN A C 13
ATOM 23370 O O . ASN A 1 31 ? 2.845 -13.609 5.332 1.00 2.34 31 ASN A O 13
ATOM 23381 N N . VAL A 1 32 ? 3.032 -11.472 4.655 1.00 1.39 32 VAL A N 13
ATOM 23382 C CA . VAL A 1 32 ? 2.557 -10.918 5.930 1.00 1.52 32 VAL A CA 13
ATOM 23383 C C . VAL A 1 32 ? 1.564 -9.778 5.680 1.00 1.38 32 VAL A C 13
ATOM 23384 O O . VAL A 1 32 ? 1.307 -8.942 6.546 1.00 2.10 32 VAL A O 13
ATOM 23397 N N . GLY A 1 33 ? 0.973 -9.764 4.501 1.00 1.00 33 GLY A N 13
ATOM 23398 C CA . GLY A 1 33 ? 0.277 -8.580 4.068 1.00 1.43 33 GLY A CA 13
ATOM 23399 C C . GLY A 1 33 ? -1.233 -8.648 4.100 1.00 0.99 33 GLY A C 13
ATOM 23400 O O . GLY A 1 33 ? -1.869 -7.800 3.494 1.00 1.13 33 GLY A O 13
ATOM 23404 N N . VAL A 1 34 ? -1.830 -9.619 4.776 1.00 0.80 34 VAL A N 13
ATOM 23405 C CA . VAL A 1 34 ? -3.296 -9.659 4.833 1.00 0.56 34 VAL A CA 13
ATOM 23406 C C . VAL A 1 34 ? -3.820 -9.096 6.142 1.00 0.63 34 VAL A C 13
ATOM 23407 O O . VAL A 1 34 ? -3.628 -9.678 7.212 1.00 1.03 34 VAL A O 13
ATOM 23420 N N . GLN A 1 35 ? -4.484 -7.964 6.033 1.00 0.63 35 GLN A N 13
ATOM 23421 C CA . GLN A 1 35 ? -5.138 -7.309 7.143 1.00 0.85 35 GLN A CA 13
ATOM 23422 C C . GLN A 1 35 ? -6.254 -6.454 6.621 1.00 0.70 35 GLN A C 13
ATOM 23423 O O . GLN A 1 35 ? -6.312 -6.153 5.432 1.00 0.82 35 GLN A O 13
ATOM 23437 N N . TYR A 1 36 ? -7.142 -6.072 7.503 1.00 0.78 36 TYR A N 13
ATOM 23438 C CA . TYR A 1 36 ? -8.151 -5.105 7.146 1.00 0.73 36 TYR A CA 13
ATOM 23439 C C . TYR A 1 36 ? -7.654 -3.734 7.505 1.00 0.78 36 TYR A C 13
ATOM 23440 O O . TYR A 1 36 ? -6.861 -3.573 8.433 1.00 1.06 36 TYR A O 13
ATOM 23458 N N . LEU A 1 37 ? -8.094 -2.760 6.766 1.00 0.72 37 LEU A N 13
ATOM 23459 C CA . LEU A 1 37 ? -7.781 -1.398 7.073 1.00 0.89 37 LEU A CA 13
ATOM 23460 C C . LEU A 1 37 ? -9.029 -0.759 7.619 1.00 0.70 37 LEU A C 13
ATOM 23461 O O . LEU A 1 37 ? -10.018 -0.597 6.902 1.00 0.61 37 LEU A O 13
ATOM 23477 N N . ASN A 1 38 ? -9.007 -0.453 8.902 1.00 0.78 38 ASN A N 13
ATOM 23478 C CA . ASN A 1 38 ? -10.160 0.143 9.515 1.00 0.73 38 ASN A CA 13
ATOM 23479 C C . ASN A 1 38 ? -10.371 1.526 8.991 1.00 0.68 38 ASN A C 13
ATOM 23480 O O . ASN A 1 38 ? -9.446 2.227 8.575 1.00 0.75 38 ASN A O 13
ATOM 23491 N N . PHE A 1 39 ? -11.598 1.915 9.060 1.00 0.68 39 PHE A N 13
ATOM 23492 C CA . PHE A 1 39 ? -12.059 3.070 8.362 1.00 0.72 39 PHE A CA 13
ATOM 23493 C C . PHE A 1 39 ? -12.029 4.286 9.261 1.00 0.83 39 PHE A C 13
ATOM 23494 O O . PHE A 1 39 ? -13.054 4.701 9.805 1.00 1.66 39 PHE A O 13
ATOM 23511 N N . LYS A 1 40 ? -10.837 4.845 9.405 1.00 0.86 40 LYS A N 13
ATOM 23512 C CA . LYS A 1 40 ? -10.616 5.981 10.292 1.00 0.97 40 LYS A CA 13
ATOM 23513 C C . LYS A 1 40 ? -9.141 6.375 10.316 1.00 0.72 40 LYS A C 13
ATOM 23514 O O . LYS A 1 40 ? -8.812 7.558 10.403 1.00 1.17 40 LYS A O 13
ATOM 23533 N N . GLY A 1 41 ? -8.253 5.390 10.223 1.00 0.71 41 GLY A N 13
ATOM 23534 C CA . GLY A 1 41 ? -6.834 5.682 10.323 1.00 1.13 41 GLY A CA 13
ATOM 23535 C C . GLY A 1 41 ? -5.977 4.916 9.331 1.00 0.94 41 GLY A C 13
ATOM 23536 O O . GLY A 1 41 ? -6.418 4.599 8.224 1.00 1.09 41 GLY A O 13
ATOM 23540 N N . THR A 1 42 ? -4.746 4.639 9.738 1.00 0.82 42 THR A N 13
ATOM 23541 C CA . THR A 1 42 ? -3.767 3.950 8.908 1.00 0.68 42 THR A CA 13
ATOM 23542 C C . THR A 1 42 ? -3.529 2.523 9.391 1.00 0.65 42 THR A C 13
ATOM 23543 O O . THR A 1 42 ? -3.815 2.184 10.540 1.00 0.75 42 THR A O 13
ATOM 23554 N N . ARG A 1 43 ? -3.008 1.700 8.499 1.00 0.58 43 ARG A N 13
ATOM 23555 C CA . ARG A 1 43 ? -2.522 0.377 8.841 1.00 0.58 43 ARG A CA 13
ATOM 23556 C C . ARG A 1 43 ? -1.175 0.207 8.187 1.00 0.52 43 ARG A C 13
ATOM 23557 O O . ARG A 1 43 ? -1.077 0.152 6.960 1.00 0.50 43 ARG A O 13
ATOM 23578 N N . ILE A 1 44 ? -0.135 0.175 8.993 1.00 0.52 44 ILE A N 13
ATOM 23579 C CA . ILE A 1 44 ? 1.197 0.311 8.461 1.00 0.51 44 ILE A CA 13
ATOM 23580 C C . ILE A 1 44 ? 1.978 -0.980 8.490 1.00 0.58 44 ILE A C 13
ATOM 23581 O O . ILE A 1 44 ? 2.178 -1.607 9.532 1.00 0.66 44 ILE A O 13
ATOM 23597 N N . ILE A 1 45 ? 2.407 -1.350 7.311 1.00 0.61 45 ILE A N 13
ATOM 23598 C CA . ILE A 1 45 ? 3.319 -2.439 7.107 1.00 0.74 45 ILE A CA 13
ATOM 23599 C C . ILE A 1 45 ? 4.733 -1.960 7.279 1.00 0.77 45 ILE A C 13
ATOM 23600 O O . ILE A 1 45 ? 5.000 -0.778 7.102 1.00 0.79 45 ILE A O 13
ATOM 23616 N N . LYS A 1 46 ? 5.643 -2.856 7.585 1.00 0.90 46 LYS A N 13
ATOM 23617 C CA . LYS A 1 46 ? 7.039 -2.476 7.637 1.00 0.97 46 LYS A CA 13
ATOM 23618 C C . LYS A 1 46 ? 7.968 -3.684 7.582 1.00 1.10 46 LYS A C 13
ATOM 23619 O O . LYS A 1 46 ? 7.576 -4.800 7.925 1.00 1.20 46 LYS A O 13
ATOM 23638 N N . PHE A 1 47 ? 9.193 -3.435 7.134 1.00 1.20 47 PHE A N 13
ATOM 23639 C CA . PHE A 1 47 ? 10.297 -4.383 7.283 1.00 1.41 47 PHE A CA 13
ATOM 23640 C C . PHE A 1 47 ? 11.623 -3.643 7.114 1.00 1.59 47 PHE A C 13
ATOM 23641 O O . PHE A 1 47 ? 11.775 -2.816 6.213 1.00 1.68 47 PHE A O 13
ATOM 23658 N N . LYS A 1 48 ? 12.566 -3.922 8.004 1.00 1.83 48 LYS A N 13
ATOM 23659 C CA . LYS A 1 48 ? 13.800 -3.146 8.087 1.00 2.13 48 LYS A CA 13
ATOM 23660 C C . LYS A 1 48 ? 14.990 -3.899 7.541 1.00 2.50 48 LYS A C 13
ATOM 23661 O O . LYS A 1 48 ? 15.988 -3.313 7.122 1.00 3.01 48 LYS A O 13
ATOM 23680 N N . ASP A 1 49 ? 14.846 -5.188 7.519 1.00 2.76 49 ASP A N 13
ATOM 23681 C CA . ASP A 1 49 ? 15.962 -6.087 7.252 1.00 3.32 49 ASP A CA 13
ATOM 23682 C C . ASP A 1 49 ? 15.939 -6.586 5.821 1.00 3.36 49 ASP A C 13
ATOM 23683 O O . ASP A 1 49 ? 14.876 -6.931 5.298 1.00 3.77 49 ASP A O 13
ATOM 23692 N N . ASP A 1 50 ? 17.122 -6.605 5.197 1.00 3.50 50 ASP A N 13
ATOM 23693 C CA . ASP A 1 50 ? 17.310 -7.114 3.835 1.00 3.96 50 ASP A CA 13
ATOM 23694 C C . ASP A 1 50 ? 16.721 -6.179 2.789 1.00 4.13 50 ASP A C 13
ATOM 23695 O O . ASP A 1 50 ? 17.405 -5.787 1.843 1.00 4.41 50 ASP A O 13
ATOM 23704 N N . GLY A 1 51 ? 15.461 -5.823 2.957 1.00 4.42 51 GLY A N 13
ATOM 23705 C CA . GLY A 1 51 ? 14.856 -4.818 2.116 1.00 5.01 51 GLY A CA 13
ATOM 23706 C C . GLY A 1 51 ? 14.424 -5.345 0.767 1.00 5.12 51 GLY A C 13
ATOM 23707 O O . GLY A 1 51 ? 13.647 -4.695 0.073 1.00 5.72 51 GLY A O 13
ATOM 23711 N N . THR A 1 52 ? 14.940 -6.500 0.371 1.00 4.86 52 THR A N 13
ATOM 23712 C CA . THR A 1 52 ? 14.526 -7.095 -0.890 1.00 5.25 52 THR A CA 13
ATOM 23713 C C . THR A 1 52 ? 13.325 -8.012 -0.732 1.00 5.04 52 THR A C 13
ATOM 23714 O O . THR A 1 52 ? 12.234 -7.578 -0.357 1.00 4.76 52 THR A O 13
ATOM 23725 N N . GLU A 1 53 ? 13.530 -9.278 -1.015 1.00 5.50 53 GLU A N 13
ATOM 23726 C CA . GLU A 1 53 ? 12.464 -10.262 -0.958 1.00 5.71 53 GLU A CA 13
ATOM 23727 C C . GLU A 1 53 ? 12.062 -10.534 0.482 1.00 5.89 53 GLU A C 13
ATOM 23728 O O . GLU A 1 53 ? 11.042 -11.164 0.746 1.00 6.33 53 GLU A O 13
ATOM 23740 N N . ARG A 1 54 ? 12.854 -10.026 1.412 1.00 5.89 54 ARG A N 13
ATOM 23741 C CA . ARG A 1 54 ? 12.544 -10.181 2.831 1.00 6.41 54 ARG A CA 13
ATOM 23742 C C . ARG A 1 54 ? 11.499 -9.157 3.257 1.00 5.90 54 ARG A C 13
ATOM 23743 O O . ARG A 1 54 ? 11.121 -9.082 4.424 1.00 6.48 54 ARG A O 13
ATOM 23764 N N . SER A 1 55 ? 11.048 -8.370 2.296 1.00 5.08 55 SER A N 13
ATOM 23765 C CA . SER A 1 55 ? 9.961 -7.440 2.499 1.00 4.86 55 SER A CA 13
ATOM 23766 C C . SER A 1 55 ? 9.072 -7.445 1.267 1.00 3.87 55 SER A C 13
ATOM 23767 O O . SER A 1 55 ? 9.240 -6.640 0.351 1.00 3.94 55 SER A O 13
ATOM 23775 N N . ARG A 1 56 ? 8.143 -8.384 1.240 1.00 3.37 56 ARG A N 13
ATOM 23776 C CA . ARG A 1 56 ? 7.334 -8.602 0.064 1.00 2.70 56 ARG A CA 13
ATOM 23777 C C . ARG A 1 56 ? 5.909 -8.093 0.225 1.00 2.24 56 ARG A C 13
ATOM 23778 O O . ARG A 1 56 ? 5.142 -8.582 1.054 1.00 2.47 56 ARG A O 13
ATOM 23799 N N . TRP A 1 57 ? 5.553 -7.093 -0.570 1.00 1.83 57 TRP A N 13
ATOM 23800 C CA . TRP A 1 57 ? 4.246 -6.472 -0.444 1.00 1.49 57 TRP A CA 13
ATOM 23801 C C . TRP A 1 57 ? 3.734 -5.825 -1.732 1.00 1.19 57 TRP A C 13
ATOM 23802 O O . TRP A 1 57 ? 4.125 -4.716 -2.087 1.00 1.43 57 TRP A O 13
ATOM 23823 N N . ASN A 1 58 ? 2.868 -6.531 -2.421 1.00 0.91 58 ASN A N 13
ATOM 23824 C CA . ASN A 1 58 ? 1.945 -5.917 -3.361 1.00 0.71 58 ASN A CA 13
ATOM 23825 C C . ASN A 1 58 ? 0.550 -6.108 -2.788 1.00 0.59 58 ASN A C 13
ATOM 23826 O O . ASN A 1 58 ? 0.142 -7.245 -2.555 1.00 0.71 58 ASN A O 13
ATOM 23837 N N . CYS A 1 59 ? -0.183 -5.025 -2.548 1.00 0.55 59 CYS A N 13
ATOM 23838 C CA . CYS A 1 59 ? -1.412 -5.118 -1.761 1.00 0.50 59 CYS A CA 13
ATOM 23839 C C . CYS A 1 59 ? -2.610 -5.311 -2.671 1.00 0.44 59 CYS A C 13
ATOM 23840 O O . CYS A 1 59 ? -2.664 -4.771 -3.772 1.00 0.56 59 CYS A O 13
ATOM 23847 N N . LEU A 1 60 ? -3.568 -6.088 -2.200 1.00 0.36 60 LEU A N 13
ATOM 23848 C CA . LEU A 1 60 ? -4.754 -6.385 -2.962 1.00 0.34 60 LEU A CA 13
ATOM 23849 C C . LEU A 1 60 ? -5.955 -6.118 -2.067 1.00 0.29 60 LEU A C 13
ATOM 23850 O O . LEU A 1 60 ? -6.073 -6.710 -0.999 1.00 0.32 60 LEU A O 13
ATOM 23866 N N . PHE A 1 61 ? -6.827 -5.225 -2.496 1.00 0.29 61 PHE A N 13
ATOM 23867 C CA . PHE A 1 61 ? -7.898 -4.721 -1.627 1.00 0.28 61 PHE A CA 13
ATOM 23868 C C . PHE A 1 61 ? -9.216 -5.442 -1.864 1.00 0.37 61 PHE A C 13
ATOM 23869 O O . PHE A 1 61 ? -9.807 -5.303 -2.916 1.00 0.48 61 PHE A O 13
ATOM 23886 N N . ARG A 1 62 ? -9.717 -6.121 -0.853 1.00 0.47 62 ARG A N 13
ATOM 23887 C CA . ARG A 1 62 ? -10.996 -6.815 -0.948 1.00 0.66 62 ARG A CA 13
ATOM 23888 C C . ARG A 1 62 ? -11.943 -6.221 0.102 1.00 0.89 62 ARG A C 13
ATOM 23889 O O . ARG A 1 62 ? -11.500 -5.463 0.963 1.00 1.05 62 ARG A O 13
ATOM 23910 N N . GLN A 1 63 ? -13.230 -6.544 0.044 1.00 1.13 63 GLN A N 13
ATOM 23911 C CA . GLN A 1 63 ? -14.148 -6.136 1.100 1.00 1.48 63 GLN A CA 13
ATOM 23912 C C . GLN A 1 63 ? -15.219 -7.200 1.325 1.00 2.09 63 GLN A C 13
ATOM 23913 O O . GLN A 1 63 ? -15.177 -7.937 2.309 1.00 2.68 63 GLN A O 13
ATOM 23927 N N . GLY A 1 64 ? -16.158 -7.287 0.401 1.00 2.55 64 GLY A N 13
ATOM 23928 C CA . GLY A 1 64 ? -17.303 -8.156 0.583 1.00 3.28 64 GLY A CA 13
ATOM 23929 C C . GLY A 1 64 ? -17.764 -8.810 -0.697 1.00 3.41 64 GLY A C 13
ATOM 23930 O O . GLY A 1 64 ? -17.299 -9.887 -1.068 1.00 3.88 64 GLY A O 13
ATOM 23934 N N . ILE A 1 65 ? -18.703 -8.144 -1.347 1.00 3.49 65 ILE A N 13
ATOM 23935 C CA . ILE A 1 65 ? -19.308 -8.608 -2.585 1.00 3.94 65 ILE A CA 13
ATOM 23936 C C . ILE A 1 65 ? -18.262 -8.944 -3.644 1.00 4.01 65 ILE A C 13
ATOM 23937 O O . ILE A 1 65 ? -17.440 -8.097 -4.005 1.00 4.32 65 ILE A O 13
ATOM 23953 N N . ASN A 1 66 ? -18.267 -10.164 -4.163 1.00 4.06 66 ASN A N 13
ATOM 23954 C CA . ASN A 1 66 ? -17.425 -10.403 -5.311 1.00 4.27 66 ASN A CA 13
ATOM 23955 C C . ASN A 1 66 ? -18.252 -10.209 -6.566 1.00 4.09 66 ASN A C 13
ATOM 23956 O O . ASN A 1 66 ? -18.566 -11.152 -7.293 1.00 4.26 66 ASN A O 13
ATOM 23967 N N . MET A 1 67 ? -18.622 -8.960 -6.788 1.00 4.09 67 MET A N 13
ATOM 23968 C CA . MET A 1 67 ? -19.057 -8.458 -8.076 1.00 4.13 67 MET A CA 13
ATOM 23969 C C . MET A 1 67 ? -17.972 -7.561 -8.640 1.00 3.60 67 MET A C 13
ATOM 23970 O O . MET A 1 67 ? -17.515 -7.697 -9.771 1.00 3.77 67 MET A O 13
ATOM 23984 N N . LYS A 1 68 ? -17.571 -6.645 -7.765 1.00 3.30 68 LYS A N 13
ATOM 23985 C CA . LYS A 1 68 ? -16.767 -5.482 -8.100 1.00 3.12 68 LYS A CA 13
ATOM 23986 C C . LYS A 1 68 ? -15.565 -5.400 -7.176 1.00 2.78 68 LYS A C 13
ATOM 23987 O O . LYS A 1 68 ? -15.179 -4.319 -6.746 1.00 3.25 68 LYS A O 13
ATOM 24006 N N . PHE A 1 69 ? -14.977 -6.538 -6.882 1.00 2.52 69 PHE A N 13
ATOM 24007 C CA . PHE A 1 69 ? -14.066 -6.654 -5.754 1.00 2.44 69 PHE A CA 13
ATOM 24008 C C . PHE A 1 69 ? -12.600 -6.605 -6.175 1.00 2.04 69 PHE A C 13
ATOM 24009 O O . PHE A 1 69 ? -12.253 -6.974 -7.297 1.00 2.83 69 PHE A O 13
ATOM 24026 N N . PHE A 1 70 ? -11.766 -6.106 -5.255 1.00 1.22 70 PHE A N 13
ATOM 24027 C CA . PHE A 1 70 ? -10.308 -6.194 -5.345 1.00 0.92 70 PHE A CA 13
ATOM 24028 C C . PHE A 1 70 ? -9.661 -5.124 -6.197 1.00 0.79 70 PHE A C 13
ATOM 24029 O O . PHE A 1 70 ? -10.039 -4.873 -7.337 1.00 1.19 70 PHE A O 13
ATOM 24046 N N . THR A 1 71 ? -8.631 -4.559 -5.620 1.00 0.58 71 THR A N 13
ATOM 24047 C CA . THR A 1 71 ? -7.784 -3.578 -6.290 1.00 0.49 71 THR A CA 13
ATOM 24048 C C . THR A 1 71 ? -6.350 -3.792 -5.870 1.00 0.40 71 THR A C 13
ATOM 24049 O O . THR A 1 71 ? -6.065 -4.091 -4.716 1.00 0.49 71 THR A O 13
ATOM 24060 N N . GLU A 1 72 ? -5.454 -3.669 -6.808 1.00 0.49 72 GLU A N 13
ATOM 24061 C CA . GLU A 1 72 ? -4.081 -4.006 -6.562 1.00 0.45 72 GLU A CA 13
ATOM 24062 C C . GLU A 1 72 ? -3.225 -2.751 -6.444 1.00 0.47 72 GLU A C 13
ATOM 24063 O O . GLU A 1 72 ? -3.073 -1.988 -7.403 1.00 0.57 72 GLU A O 13
ATOM 24075 N N . VAL A 1 73 ? -2.679 -2.538 -5.259 1.00 0.44 73 VAL A N 13
ATOM 24076 C CA . VAL A 1 73 ? -1.861 -1.372 -4.991 1.00 0.52 73 VAL A CA 13
ATOM 24077 C C . VAL A 1 73 ? -0.469 -1.806 -4.551 1.00 0.64 73 VAL A C 13
ATOM 24078 O O . VAL A 1 73 ? -0.316 -2.495 -3.543 1.00 0.76 73 VAL A O 13
ATOM 24091 N N . GLU A 1 74 ? 0.543 -1.405 -5.298 1.00 0.80 74 GLU A N 13
ATOM 24092 C CA . GLU A 1 74 ? 1.888 -1.902 -5.084 1.00 0.96 74 GLU A CA 13
ATOM 24093 C C . GLU A 1 74 ? 2.621 -1.155 -3.973 1.00 0.98 74 GLU A C 13
ATOM 24094 O O . GLU A 1 74 ? 3.263 -0.131 -4.214 1.00 1.16 74 GLU A O 13
ATOM 24106 N N . ALA A 1 75 ? 2.528 -1.684 -2.759 1.00 1.06 75 ALA A N 13
ATOM 24107 C CA . ALA A 1 75 ? 3.257 -1.144 -1.619 1.00 1.12 75 ALA A CA 13
ATOM 24108 C C . ALA A 1 75 ? 4.753 -1.158 -1.882 1.00 1.43 75 ALA A C 13
ATOM 24109 O O . ALA A 1 75 ? 5.457 -0.179 -1.644 1.00 1.80 75 ALA A O 13
ATOM 24116 N N . TYR A 1 76 ? 5.227 -2.287 -2.365 1.00 1.71 76 TYR A N 13
ATOM 24117 C CA . TYR A 1 76 ? 6.625 -2.466 -2.671 1.00 2.10 76 TYR A CA 13
ATOM 24118 C C . TYR A 1 76 ? 6.765 -3.029 -4.085 1.00 2.93 76 TYR A C 13
ATOM 24119 O O . TYR A 1 76 ? 5.926 -3.813 -4.534 1.00 3.37 76 TYR A O 13
ATOM 24137 N N . ARG A 1 77 ? 7.809 -2.616 -4.789 1.00 3.45 77 ARG A N 13
ATOM 24138 C CA . ARG A 1 77 ? 7.977 -2.978 -6.192 1.00 4.39 77 ARG A CA 13
ATOM 24139 C C . ARG A 1 77 ? 9.423 -3.356 -6.485 1.00 4.69 77 ARG A C 13
ATOM 24140 O O . ARG A 1 77 ? 10.337 -2.913 -5.789 1.00 4.62 77 ARG A O 13
ATOM 24161 N N . PRO A 1 78 ? 9.648 -4.173 -7.535 1.00 5.32 78 PRO A N 13
ATOM 24162 C CA . PRO A 1 78 ? 10.996 -4.499 -8.023 1.00 5.79 78 PRO A CA 13
ATOM 24163 C C . PRO A 1 78 ? 11.635 -3.324 -8.771 1.00 6.24 78 PRO A C 13
ATOM 24164 O O . PRO A 1 78 ? 12.623 -3.477 -9.487 1.00 6.84 78 PRO A O 13
ATOM 24175 N N . ASP A 1 79 ? 11.045 -2.159 -8.580 1.00 6.17 79 ASP A N 13
ATOM 24176 C CA . ASP A 1 79 ? 11.527 -0.905 -9.136 1.00 6.76 79 ASP A CA 13
ATOM 24177 C C . ASP A 1 79 ? 12.545 -0.282 -8.187 1.00 6.75 79 ASP A C 13
ATOM 24178 O O . ASP A 1 79 ? 12.944 -0.921 -7.211 1.00 6.33 79 ASP A O 13
ATOM 24187 N N . LEU A 1 80 ? 13.004 0.933 -8.486 1.00 7.42 80 LEU A N 13
ATOM 24188 C CA . LEU A 1 80 ? 13.940 1.661 -7.616 1.00 7.70 80 LEU A CA 13
ATOM 24189 C C . LEU A 1 80 ? 13.388 1.839 -6.186 1.00 7.67 80 LEU A C 13
ATOM 24190 O O . LEU A 1 80 ? 14.033 2.432 -5.318 1.00 7.65 80 LEU A O 13
ATOM 24206 N N . LYS A 1 81 ? 12.200 1.302 -5.957 1.00 7.90 81 LYS A N 13
ATOM 24207 C CA . LYS A 1 81 ? 11.585 1.254 -4.634 1.00 8.21 81 LYS A CA 13
ATOM 24208 C C . LYS A 1 81 ? 12.328 0.251 -3.739 1.00 7.50 81 LYS A C 13
ATOM 24209 O O . LYS A 1 81 ? 12.000 0.082 -2.563 1.00 7.67 81 LYS A O 13
ATOM 24228 N N . HIS A 1 82 ? 13.318 -0.420 -4.326 1.00 6.91 82 HIS A N 13
ATOM 24229 C CA . HIS A 1 82 ? 14.216 -1.312 -3.591 1.00 6.47 82 HIS A CA 13
ATOM 24230 C C . HIS A 1 82 ? 14.819 -0.595 -2.377 1.00 5.53 82 HIS A C 13
ATOM 24231 O O . HIS A 1 82 ? 14.929 0.623 -2.400 1.00 5.01 82 HIS A O 13
ATOM 24246 N N . PRO A 1 83 ? 15.294 -1.339 -1.350 1.00 5.57 83 PRO A N 13
ATOM 24247 C CA . PRO A 1 83 ? 15.532 -0.815 0.007 1.00 4.95 83 PRO A CA 13
ATOM 24248 C C . PRO A 1 83 ? 16.076 0.616 0.062 1.00 4.13 83 PRO A C 13
ATOM 24249 O O . PRO A 1 83 ? 17.169 0.911 -0.426 1.00 4.33 83 PRO A O 13
ATOM 24260 N N . LEU A 1 84 ? 15.291 1.490 0.682 1.00 3.60 84 LEU A N 13
ATOM 24261 C CA . LEU A 1 84 ? 15.654 2.891 0.855 1.00 3.05 84 LEU A CA 13
ATOM 24262 C C . LEU A 1 84 ? 15.843 3.204 2.328 1.00 2.76 84 LEU A C 13
ATOM 24263 O O . LEU A 1 84 ? 15.920 2.300 3.157 1.00 3.30 84 LEU A O 13
ATOM 24279 N N . CYS A 1 85 ? 15.913 4.486 2.653 1.00 2.66 85 CYS A N 13
ATOM 24280 C CA . CYS A 1 85 ? 15.924 4.912 4.037 1.00 3.24 85 CYS A CA 13
ATOM 24281 C C . CYS A 1 85 ? 14.755 5.829 4.320 1.00 3.77 85 CYS A C 13
ATOM 24282 O O . CYS A 1 85 ? 13.898 5.550 5.144 1.00 4.31 85 CYS A O 13
ATOM 24289 N N . GLY A 1 86 ? 14.709 6.875 3.575 1.00 4.00 86 GLY A N 13
ATOM 24290 C CA . GLY A 1 86 ? 13.720 7.922 3.777 1.00 4.75 86 GLY A CA 13
ATOM 24291 C C . GLY A 1 86 ? 12.453 7.746 2.954 1.00 4.42 86 GLY A C 13
ATOM 24292 O O . GLY A 1 86 ? 11.723 8.714 2.735 1.00 5.13 86 GLY A O 13
ATOM 24296 N N . LYS A 1 87 ? 12.178 6.533 2.491 1.00 3.51 87 LYS A N 13
ATOM 24297 C CA . LYS A 1 87 ? 11.029 6.311 1.618 1.00 3.25 87 LYS A CA 13
ATOM 24298 C C . LYS A 1 87 ? 9.908 5.542 2.298 1.00 2.57 87 LYS A C 13
ATOM 24299 O O . LYS A 1 87 ? 10.123 4.494 2.902 1.00 2.57 87 LYS A O 13
ATOM 24318 N N . ARG A 1 88 ? 8.706 6.078 2.163 1.00 2.48 88 ARG A N 13
ATOM 24319 C CA . ARG A 1 88 ? 7.495 5.429 2.632 1.00 2.17 88 ARG A CA 13
ATOM 24320 C C . ARG A 1 88 ? 6.367 5.706 1.648 1.00 1.70 88 ARG A C 13
ATOM 24321 O O . ARG A 1 88 ? 6.365 6.740 0.978 1.00 2.18 88 ARG A O 13
ATOM 24342 N N . TYR A 1 89 ? 5.424 4.783 1.540 1.00 1.34 89 TYR A N 13
ATOM 24343 C CA . TYR A 1 89 ? 4.410 4.868 0.498 1.00 1.31 89 TYR A CA 13
ATOM 24344 C C . TYR A 1 89 ? 3.008 4.680 1.061 1.00 1.05 89 TYR A C 13
ATOM 24345 O O . TYR A 1 89 ? 2.705 3.644 1.652 1.00 1.43 89 TYR A O 13
ATOM 24363 N N . GLU A 1 90 ? 2.168 5.690 0.889 1.00 0.79 90 GLU A N 13
ATOM 24364 C CA . GLU A 1 90 ? 0.768 5.597 1.246 1.00 0.71 90 GLU A CA 13
ATOM 24365 C C . GLU A 1 90 ? -0.070 5.170 0.053 1.00 0.53 90 GLU A C 13
ATOM 24366 O O . GLU A 1 90 ? -0.065 5.819 -0.996 1.00 0.63 90 GLU A O 13
ATOM 24378 N N . LEU A 1 91 ? -0.763 4.063 0.215 1.00 0.50 91 LEU A N 13
ATOM 24379 C CA . LEU A 1 91 ? -1.813 3.684 -0.700 1.00 0.43 91 LEU A CA 13
ATOM 24380 C C . LEU A 1 91 ? -3.116 3.771 0.054 1.00 0.43 91 LEU A C 13
ATOM 24381 O O . LEU A 1 91 ? -3.450 2.902 0.863 1.00 0.57 91 LEU A O 13
ATOM 24397 N N . SER A 1 92 ? -3.833 4.831 -0.187 1.00 0.43 92 SER A N 13
ATOM 24398 C CA . SER A 1 92 ? -4.977 5.155 0.618 1.00 0.48 92 SER A CA 13
ATOM 24399 C C . SER A 1 92 ? -6.238 4.976 -0.156 1.00 0.43 92 SER A C 13
ATOM 24400 O O . SER A 1 92 ? -6.306 5.282 -1.342 1.00 0.51 92 SER A O 13
ATOM 24408 N N . ALA A 1 93 ? -7.243 4.474 0.509 1.00 0.52 93 ALA A N 13
ATOM 24409 C CA . ALA A 1 93 ? -8.504 4.352 -0.103 1.00 0.54 93 ALA A CA 13
ATOM 24410 C C . ALA A 1 93 ? -9.228 5.657 0.092 1.00 0.62 93 ALA A C 13
ATOM 24411 O O . ALA A 1 93 ? -8.970 6.337 1.073 1.00 0.83 93 ALA A O 13
ATOM 24418 N N . ARG A 1 94 ? -10.095 6.017 -0.829 1.00 0.91 94 ARG A N 13
ATOM 24419 C CA . ARG A 1 94 ? -10.883 7.256 -0.721 1.00 1.26 94 ARG A CA 13
ATOM 24420 C C . ARG A 1 94 ? -11.991 7.249 -1.718 1.00 0.70 94 ARG A C 13
ATOM 24421 O O . ARG A 1 94 ? -11.805 6.873 -2.862 1.00 1.17 94 ARG A O 13
ATOM 24442 N N . MET A 1 95 ? -13.149 7.567 -1.181 1.00 0.84 95 MET A N 13
ATOM 24443 C CA . MET A 1 95 ? -14.356 7.971 -1.911 1.00 1.41 95 MET A CA 13
ATOM 24444 C C . MET A 1 95 ? -14.260 7.789 -3.433 1.00 1.48 95 MET A C 13
ATOM 24445 O O . MET A 1 95 ? -14.974 6.979 -4.018 1.00 2.12 95 MET A O 13
ATOM 24459 N N . ASP A 1 96 ? -13.375 8.564 -4.061 1.00 1.26 96 ASP A N 13
ATOM 24460 C CA . ASP A 1 96 ? -13.189 8.528 -5.510 1.00 1.45 96 ASP A CA 13
ATOM 24461 C C . ASP A 1 96 ? -12.289 7.363 -5.941 1.00 1.30 96 ASP A C 13
ATOM 24462 O O . ASP A 1 96 ? -12.739 6.449 -6.633 1.00 1.97 96 ASP A O 13
ATOM 24471 N N . ALA A 1 97 ? -11.025 7.387 -5.519 1.00 0.84 97 ALA A N 13
ATOM 24472 C CA . ALA A 1 97 ? -10.065 6.361 -5.921 1.00 0.62 97 ALA A CA 13
ATOM 24473 C C . ALA A 1 97 ? -9.117 5.999 -4.788 1.00 0.60 97 ALA A C 13
ATOM 24474 O O . ALA A 1 97 ? -9.166 6.561 -3.697 1.00 0.92 97 ALA A O 13
ATOM 24481 N N . ILE A 1 98 ? -8.260 5.045 -5.087 1.00 0.39 98 ILE A N 13
ATOM 24482 C CA . ILE A 1 98 ? -7.162 4.665 -4.231 1.00 0.34 98 ILE A CA 13
ATOM 24483 C C . ILE A 1 98 ? -5.939 5.479 -4.620 1.00 0.32 98 ILE A C 13
ATOM 24484 O O . ILE A 1 98 ? -5.499 5.464 -5.776 1.00 0.35 98 ILE A O 13
ATOM 24500 N N . TYR A 1 99 ? -5.416 6.203 -3.661 1.00 0.40 99 TYR A N 13
ATOM 24501 C CA . TYR A 1 99 ? -4.334 7.134 -3.912 1.00 0.53 99 TYR A CA 13
ATOM 24502 C C . TYR A 1 99 ? -3.000 6.425 -3.750 1.00 0.63 99 TYR A C 13
ATOM 24503 O O . TYR A 1 99 ? -2.815 5.651 -2.814 1.00 0.86 99 TYR A O 13
ATOM 24521 N N . PHE A 1 100 ? -2.085 6.682 -4.668 1.00 0.72 100 PHE A N 13
ATOM 24522 C CA . PHE A 1 100 ? -0.832 5.942 -4.718 1.00 0.91 100 PHE A CA 13
ATOM 24523 C C . PHE A 1 100 ? 0.354 6.878 -4.933 1.00 1.25 100 PHE A C 13
ATOM 24524 O O . PHE A 1 100 ? 0.714 7.183 -6.071 1.00 1.90 100 PHE A O 13
ATOM 24541 N N . LYS A 1 101 ? 0.931 7.370 -3.844 1.00 1.07 101 LYS A N 13
ATOM 24542 C CA . LYS A 1 101 ? 2.146 8.170 -3.930 1.00 1.43 101 LYS A CA 13
ATOM 24543 C C . LYS A 1 101 ? 2.965 8.056 -2.651 1.00 1.37 101 LYS A C 13
ATOM 24544 O O . LYS A 1 101 ? 2.424 7.824 -1.570 1.00 1.55 101 LYS A O 13
ATOM 24563 N N . MET A 1 102 ? 4.275 8.195 -2.794 1.00 1.76 102 MET A N 13
ATOM 24564 C CA . MET A 1 102 ? 5.176 8.250 -1.655 1.00 2.21 102 MET A CA 13
ATOM 24565 C C . MET A 1 102 ? 4.952 9.539 -0.872 1.00 2.42 102 MET A C 13
ATOM 24566 O O . MET A 1 102 ? 4.636 10.579 -1.455 1.00 2.62 102 MET A O 13
ATOM 24580 N N . ASP A 1 103 ? 5.109 9.455 0.448 1.00 2.92 103 ASP A N 13
ATOM 24581 C CA . ASP A 1 103 ? 4.851 10.588 1.339 1.00 3.46 103 ASP A CA 13
ATOM 24582 C C . ASP A 1 103 ? 5.738 11.781 1.030 1.00 3.62 103 ASP A C 13
ATOM 24583 O O . ASP A 1 103 ? 6.698 11.673 0.267 1.00 3.77 103 ASP A O 13
ATOM 24592 N N . GLU A 1 104 ? 5.402 12.913 1.655 1.00 4.02 104 GLU A N 13
ATOM 24593 C CA . GLU A 1 104 ? 6.056 14.193 1.412 1.00 4.43 104 GLU A CA 13
ATOM 24594 C C . GLU A 1 104 ? 5.647 14.741 0.044 1.00 4.28 104 GLU A C 13
ATOM 24595 O O . GLU A 1 104 ? 6.118 15.788 -0.398 1.00 4.73 104 GLU A O 13
ATOM 24607 N N . ARG A 1 105 ? 4.751 14.016 -0.610 1.00 3.93 105 ARG A N 13
ATOM 24608 C CA . ARG A 1 105 ? 4.209 14.409 -1.901 1.00 3.96 105 ARG A CA 13
ATOM 24609 C C . ARG A 1 105 ? 2.716 14.094 -1.927 1.00 3.41 105 ARG A C 13
ATOM 24610 O O . ARG A 1 105 ? 2.301 13.055 -1.416 1.00 3.35 105 ARG A O 13
ATOM 24631 N N . PRO A 1 106 ? 1.886 14.984 -2.497 1.00 3.33 106 PRO A N 13
ATOM 24632 C CA . PRO A 1 106 ? 0.429 14.804 -2.508 1.00 3.10 106 PRO A CA 13
ATOM 24633 C C . PRO A 1 106 ? -0.001 13.569 -3.297 1.00 2.43 106 PRO A C 13
ATOM 24634 O O . PRO A 1 106 ? 0.232 13.483 -4.503 1.00 2.29 106 PRO A O 13
ATOM 24645 N N . PRO A 1 107 ? -0.648 12.602 -2.625 1.00 2.31 107 PRO A N 13
ATOM 24646 C CA . PRO A 1 107 ? -1.123 11.371 -3.263 1.00 1.85 107 PRO A CA 13
ATOM 24647 C C . PRO A 1 107 ? -2.150 11.653 -4.349 1.00 1.51 107 PRO A C 13
ATOM 24648 O O . PRO A 1 107 ? -3.015 12.513 -4.188 1.00 1.80 107 PRO A O 13
ATOM 24659 N N . GLN A 1 108 ? -2.051 10.933 -5.454 1.00 1.09 108 GLN A N 13
ATOM 24660 C CA . GLN A 1 108 ? -2.951 11.144 -6.573 1.00 0.94 108 GLN A CA 13
ATOM 24661 C C . GLN A 1 108 ? -3.763 9.885 -6.846 1.00 0.70 108 GLN A C 13
ATOM 24662 O O . GLN A 1 108 ? -3.298 8.771 -6.585 1.00 0.64 108 GLN A O 13
ATOM 24676 N N . PRO A 1 109 ? -4.999 10.055 -7.337 1.00 0.68 109 PRO A N 13
ATOM 24677 C CA . PRO A 1 109 ? -5.861 8.938 -7.733 1.00 0.55 109 PRO A CA 13
ATOM 24678 C C . PRO A 1 109 ? -5.221 8.094 -8.832 1.00 0.56 109 PRO A C 13
ATOM 24679 O O . PRO A 1 109 ? -5.147 8.515 -9.986 1.00 0.80 109 PRO A O 13
ATOM 24690 N N . LEU A 1 110 ? -4.750 6.915 -8.468 1.00 0.49 110 LEU A N 13
ATOM 24691 C CA . LEU A 1 110 ? -4.060 6.050 -9.415 1.00 0.61 110 LEU A CA 13
ATOM 24692 C C . LEU A 1 110 ? -4.658 4.664 -9.461 1.00 0.51 110 LEU A C 13
ATOM 24693 O O . LEU A 1 110 ? -4.424 3.895 -10.391 1.00 0.62 110 LEU A O 13
ATOM 24709 N N . ASN A 1 111 ? -5.426 4.355 -8.452 1.00 0.42 111 ASN A N 13
ATOM 24710 C CA . ASN A 1 111 ? -6.054 3.057 -8.332 1.00 0.48 111 ASN A CA 13
ATOM 24711 C C . ASN A 1 111 ? -7.455 3.307 -7.873 1.00 0.42 111 ASN A C 13
ATOM 24712 O O . ASN A 1 111 ? -7.772 4.432 -7.542 1.00 0.50 111 ASN A O 13
ATOM 24723 N N . LYS A 1 112 ? -8.311 2.321 -7.880 1.00 0.59 112 LYS A N 13
ATOM 24724 C CA . LYS A 1 112 ? -9.611 2.515 -7.311 1.00 0.60 112 LYS A CA 13
ATOM 24725 C C . LYS A 1 112 ? -10.007 1.353 -6.442 1.00 0.72 112 LYS A C 13
ATOM 24726 O O . LYS A 1 112 ? -9.839 0.193 -6.807 1.00 0.84 112 LYS A O 13
ATOM 24745 N N . TRP A 1 113 ? -10.542 1.698 -5.293 1.00 0.77 113 TRP A N 13
ATOM 24746 C CA . TRP A 1 113 ? -10.960 0.728 -4.297 1.00 0.97 113 TRP A CA 13
ATOM 24747 C C . TRP A 1 113 ? -12.085 -0.119 -4.861 1.00 1.02 113 TRP A C 13
ATOM 24748 O O . TRP A 1 113 ? -12.722 0.273 -5.842 1.00 1.12 113 TRP A O 13
ATOM 24769 N N . ARG A 1 114 ? -12.340 -1.269 -4.271 1.00 1.34 114 ARG A N 13
ATOM 24770 C CA . ARG A 1 114 ? -13.323 -2.163 -4.831 1.00 1.50 114 ARG A CA 13
ATOM 24771 C C . ARG A 1 114 ? -14.229 -2.757 -3.768 1.00 1.82 114 ARG A C 13
ATOM 24772 O O . ARG A 1 114 ? -13.996 -2.595 -2.569 1.00 2.41 114 ARG A O 13
ATOM 24793 N N . SER A 1 115 ? -15.247 -3.459 -4.244 1.00 2.02 115 SER A N 13
ATOM 24794 C CA . SER A 1 115 ? -16.254 -4.088 -3.407 1.00 2.76 115 SER A CA 13
ATOM 24795 C C . SER A 1 115 ? -16.986 -3.054 -2.552 1.00 3.19 115 SER A C 13
ATOM 24796 O O . SER A 1 115 ? -16.826 -3.069 -1.314 1.00 3.60 115 SER A O 13
ATOM 24805 N N . ALA A 1 1 ? 16.623 2.027 -5.326 1.00 6.29 1 ALA A N 14
ATOM 24806 C CA . ALA A 1 1 ? 16.448 2.832 -4.101 1.00 5.64 1 ALA A CA 14
ATOM 24807 C C . ALA A 1 1 ? 17.306 2.285 -2.973 1.00 5.66 1 ALA A C 14
ATOM 24808 O O . ALA A 1 1 ? 16.868 1.422 -2.215 1.00 5.80 1 ALA A O 14
ATOM 24817 N N . MET A 1 2 ? 18.535 2.775 -2.880 1.00 5.85 2 MET A N 14
ATOM 24818 C CA . MET A 1 2 ? 19.418 2.409 -1.784 1.00 6.17 2 MET A CA 14
ATOM 24819 C C . MET A 1 2 ? 18.894 3.007 -0.489 1.00 5.91 2 MET A C 14
ATOM 24820 O O . MET A 1 2 ? 19.054 4.201 -0.235 1.00 6.19 2 MET A O 14
ATOM 24834 N N . GLY A 1 3 ? 18.249 2.177 0.312 1.00 5.74 3 GLY A N 14
ATOM 24835 C CA . GLY A 1 3 ? 17.632 2.651 1.528 1.00 5.81 3 GLY A CA 14
ATOM 24836 C C . GLY A 1 3 ? 18.621 3.012 2.596 1.00 5.28 3 GLY A C 14
ATOM 24837 O O . GLY A 1 3 ? 19.811 2.717 2.494 1.00 5.54 3 GLY A O 14
ATOM 24841 N N . CYS A 1 4 ? 18.114 3.665 3.619 1.00 4.84 4 CYS A N 14
ATOM 24842 C CA . CYS A 1 4 ? 18.892 3.917 4.804 1.00 4.49 4 CYS A CA 14
ATOM 24843 C C . CYS A 1 4 ? 18.045 3.553 6.007 1.00 4.00 4 CYS A C 14
ATOM 24844 O O . CYS A 1 4 ? 18.461 3.620 7.165 1.00 4.30 4 CYS A O 14
ATOM 24851 N N . LYS A 1 5 ? 16.838 3.152 5.669 1.00 3.56 5 LYS A N 14
ATOM 24852 C CA . LYS A 1 5 ? 15.900 2.530 6.586 1.00 3.21 5 LYS A CA 14
ATOM 24853 C C . LYS A 1 5 ? 15.014 1.594 5.804 1.00 2.60 5 LYS A C 14
ATOM 24854 O O . LYS A 1 5 ? 14.855 1.762 4.591 1.00 2.48 5 LYS A O 14
ATOM 24873 N N . GLU A 1 6 ? 14.467 0.605 6.478 1.00 2.54 6 GLU A N 14
ATOM 24874 C CA . GLU A 1 6 ? 13.373 -0.158 5.930 1.00 2.10 6 GLU A CA 14
ATOM 24875 C C . GLU A 1 6 ? 12.172 0.763 5.749 1.00 1.84 6 GLU A C 14
ATOM 24876 O O . GLU A 1 6 ? 11.679 1.347 6.717 1.00 2.27 6 GLU A O 14
ATOM 24888 N N . ILE A 1 7 ? 11.718 0.899 4.517 1.00 1.34 7 ILE A N 14
ATOM 24889 C CA . ILE A 1 7 ? 10.637 1.822 4.198 1.00 1.10 7 ILE A CA 14
ATOM 24890 C C . ILE A 1 7 ? 9.309 1.221 4.633 1.00 0.99 7 ILE A C 14
ATOM 24891 O O . ILE A 1 7 ? 9.158 -0.003 4.650 1.00 1.30 7 ILE A O 14
ATOM 24907 N N . GLU A 1 8 ? 8.340 2.056 4.992 1.00 0.87 8 GLU A N 14
ATOM 24908 C CA . GLU A 1 8 ? 7.173 1.530 5.670 1.00 0.93 8 GLU A CA 14
ATOM 24909 C C . GLU A 1 8 ? 5.934 1.617 4.796 1.00 0.86 8 GLU A C 14
ATOM 24910 O O . GLU A 1 8 ? 5.589 2.686 4.285 1.00 1.29 8 GLU A O 14
ATOM 24922 N N . ILE A 1 9 ? 5.288 0.466 4.614 1.00 0.65 9 ILE A N 14
ATOM 24923 C CA . ILE A 1 9 ? 4.096 0.367 3.784 1.00 0.68 9 ILE A CA 14
ATOM 24924 C C . ILE A 1 9 ? 2.891 0.792 4.595 1.00 0.53 9 ILE A C 14
ATOM 24925 O O . ILE A 1 9 ? 2.697 0.314 5.702 1.00 0.68 9 ILE A O 14
ATOM 24941 N N . VAL A 1 10 ? 2.083 1.677 4.070 1.00 0.51 10 VAL A N 14
ATOM 24942 C CA . VAL A 1 10 ? 0.858 2.029 4.742 1.00 0.46 10 VAL A CA 14
ATOM 24943 C C . VAL A 1 10 ? -0.328 1.944 3.802 1.00 0.41 10 VAL A C 14
ATOM 24944 O O . VAL A 1 10 ? -0.297 2.435 2.676 1.00 0.44 10 VAL A O 14
ATOM 24957 N N . ILE A 1 11 ? -1.353 1.269 4.269 1.00 0.40 11 ILE A N 14
ATOM 24958 C CA . ILE A 1 11 ? -2.620 1.251 3.602 1.00 0.40 11 ILE A CA 14
ATOM 24959 C C . ILE A 1 11 ? -3.594 2.056 4.425 1.00 0.44 11 ILE A C 14
ATOM 24960 O O . ILE A 1 11 ? -3.823 1.760 5.596 1.00 0.50 11 ILE A O 14
ATOM 24976 N N . LYS A 1 12 ? -4.097 3.110 3.836 1.00 0.46 12 LYS A N 14
ATOM 24977 C CA . LYS A 1 12 ? -5.083 3.937 4.480 1.00 0.52 12 LYS A CA 14
ATOM 24978 C C . LYS A 1 12 ? -6.449 3.526 3.964 1.00 0.50 12 LYS A C 14
ATOM 24979 O O . LYS A 1 12 ? -6.538 2.859 2.943 1.00 0.62 12 LYS A O 14
ATOM 24998 N N . ASN A 1 13 ? -7.496 3.886 4.666 1.00 0.55 13 ASN A N 14
ATOM 24999 C CA . ASN A 1 13 ? -8.849 3.610 4.204 1.00 0.59 13 ASN A CA 14
ATOM 25000 C C . ASN A 1 13 ? -9.767 4.678 4.749 1.00 0.58 13 ASN A C 14
ATOM 25001 O O . ASN A 1 13 ? -9.840 4.849 5.965 1.00 0.95 13 ASN A O 14
ATOM 25012 N N . THR A 1 14 ? -10.434 5.444 3.883 1.00 0.47 14 THR A N 14
ATOM 25013 C CA . THR A 1 14 ? -11.172 6.589 4.401 1.00 0.74 14 THR A CA 14
ATOM 25014 C C . THR A 1 14 ? -12.048 7.363 3.409 1.00 0.54 14 THR A C 14
ATOM 25015 O O . THR A 1 14 ? -11.553 8.091 2.566 1.00 0.70 14 THR A O 14
ATOM 25026 N N . LEU A 1 15 ? -13.362 7.179 3.491 1.00 0.49 15 LEU A N 14
ATOM 25027 C CA . LEU A 1 15 ? -14.268 8.269 3.167 1.00 0.68 15 LEU A CA 14
ATOM 25028 C C . LEU A 1 15 ? -14.706 8.931 4.458 1.00 0.84 15 LEU A C 14
ATOM 25029 O O . LEU A 1 15 ? -14.520 10.126 4.686 1.00 1.18 15 LEU A O 14
ATOM 25045 N N . GLY A 1 16 ? -15.277 8.087 5.299 1.00 0.72 16 GLY A N 14
ATOM 25046 C CA . GLY A 1 16 ? -15.868 8.489 6.547 1.00 0.87 16 GLY A CA 14
ATOM 25047 C C . GLY A 1 16 ? -16.410 7.267 7.251 1.00 0.77 16 GLY A C 14
ATOM 25048 O O . GLY A 1 16 ? -16.023 6.166 6.875 1.00 1.27 16 GLY A O 14
ATOM 25052 N N . PRO A 1 17 ? -17.319 7.421 8.234 1.00 0.67 17 PRO A N 14
ATOM 25053 C CA . PRO A 1 17 ? -17.790 6.336 9.110 1.00 0.76 17 PRO A CA 14
ATOM 25054 C C . PRO A 1 17 ? -17.755 4.936 8.480 1.00 0.88 17 PRO A C 14
ATOM 25055 O O . PRO A 1 17 ? -18.332 4.706 7.412 1.00 1.27 17 PRO A O 14
ATOM 25066 N N . SER A 1 18 ? -17.055 4.024 9.164 1.00 1.06 18 SER A N 14
ATOM 25067 C CA . SER A 1 18 ? -16.856 2.642 8.723 1.00 1.31 18 SER A CA 14
ATOM 25068 C C . SER A 1 18 ? -15.823 2.566 7.599 1.00 1.10 18 SER A C 14
ATOM 25069 O O . SER A 1 18 ? -14.639 2.460 7.889 1.00 1.50 18 SER A O 14
ATOM 25077 N N . ARG A 1 19 ? -16.282 2.669 6.344 1.00 0.81 19 ARG A N 14
ATOM 25078 C CA . ARG A 1 19 ? -15.445 2.549 5.141 1.00 0.66 19 ARG A CA 14
ATOM 25079 C C . ARG A 1 19 ? -14.271 1.586 5.316 1.00 0.64 19 ARG A C 14
ATOM 25080 O O . ARG A 1 19 ? -13.198 1.961 5.778 1.00 1.02 19 ARG A O 14
ATOM 25101 N N . ILE A 1 20 ? -14.481 0.351 4.889 1.00 0.52 20 ILE A N 14
ATOM 25102 C CA . ILE A 1 20 ? -13.559 -0.741 5.196 1.00 0.51 20 ILE A CA 14
ATOM 25103 C C . ILE A 1 20 ? -13.259 -1.587 3.962 1.00 0.54 20 ILE A C 14
ATOM 25104 O O . ILE A 1 20 ? -14.114 -1.766 3.094 1.00 0.76 20 ILE A O 14
ATOM 25120 N N . LEU A 1 21 ? -12.031 -2.085 3.892 1.00 0.50 21 LEU A N 14
ATOM 25121 C CA . LEU A 1 21 ? -11.586 -2.960 2.812 1.00 0.55 21 LEU A CA 14
ATOM 25122 C C . LEU A 1 21 ? -10.534 -3.904 3.338 1.00 0.52 21 LEU A C 14
ATOM 25123 O O . LEU A 1 21 ? -9.772 -3.538 4.233 1.00 0.75 21 LEU A O 14
ATOM 25139 N N . GLN A 1 22 ? -10.472 -5.096 2.776 1.00 0.47 22 GLN A N 14
ATOM 25140 C CA . GLN A 1 22 ? -9.461 -6.043 3.145 1.00 0.47 22 GLN A CA 14
ATOM 25141 C C . GLN A 1 22 ? -8.291 -5.926 2.175 1.00 0.42 22 GLN A C 14
ATOM 25142 O O . GLN A 1 22 ? -8.364 -6.374 1.031 1.00 0.51 22 GLN A O 14
ATOM 25156 N N . TYR A 1 23 ? -7.224 -5.300 2.635 1.00 0.42 23 TYR A N 14
ATOM 25157 C CA . TYR A 1 23 ? -6.057 -5.062 1.810 1.00 0.42 23 TYR A CA 14
ATOM 25158 C C . TYR A 1 23 ? -5.012 -6.136 2.114 1.00 0.41 23 TYR A C 14
ATOM 25159 O O . TYR A 1 23 ? -5.031 -6.747 3.185 1.00 0.49 23 TYR A O 14
ATOM 25177 N N . HIS A 1 24 ? -4.109 -6.372 1.182 1.00 0.50 24 HIS A N 14
ATOM 25178 C CA . HIS A 1 24 ? -3.058 -7.353 1.387 1.00 0.57 24 HIS A CA 14
ATOM 25179 C C . HIS A 1 24 ? -1.753 -6.904 0.760 1.00 0.60 24 HIS A C 14
ATOM 25180 O O . HIS A 1 24 ? -1.602 -6.955 -0.447 1.00 0.58 24 HIS A O 14
ATOM 25195 N N . CYS A 1 25 ? -0.810 -6.474 1.568 1.00 0.71 25 CYS A N 14
ATOM 25196 C CA . CYS A 1 25 ? 0.518 -6.202 1.053 1.00 0.74 25 CYS A CA 14
ATOM 25197 C C . CYS A 1 25 ? 1.458 -7.356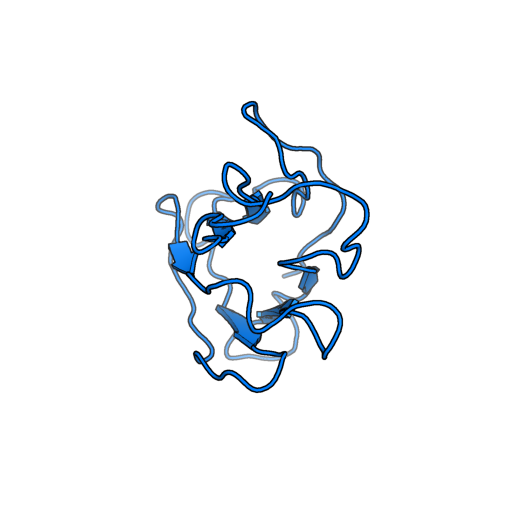 1.377 1.00 0.91 25 CYS A C 14
ATOM 25198 O O . CYS A 1 25 ? 1.205 -8.116 2.312 1.00 1.01 25 CYS A O 14
ATOM 25205 N N . ARG A 1 26 ? 2.507 -7.517 0.577 1.00 1.14 26 ARG A N 14
ATOM 25206 C CA . ARG A 1 26 ? 3.479 -8.595 0.794 1.00 1.38 26 ARG A CA 14
ATOM 25207 C C . ARG A 1 26 ? 4.869 -8.214 0.286 1.00 1.87 26 ARG A C 14
ATOM 25208 O O . ARG A 1 26 ? 5.005 -7.385 -0.620 1.00 2.24 26 ARG A O 14
ATOM 25229 N N . SER A 1 27 ? 5.889 -8.830 0.890 1.00 2.10 27 SER A N 14
ATOM 25230 C CA . SER A 1 27 ? 7.288 -8.578 0.552 1.00 2.66 27 SER A CA 14
ATOM 25231 C C . SER A 1 27 ? 7.856 -9.735 -0.262 1.00 2.39 27 SER A C 14
ATOM 25232 O O . SER A 1 27 ? 7.251 -10.808 -0.339 1.00 2.70 27 SER A O 14
ATOM 25240 N N . GLY A 1 28 ? 9.037 -9.515 -0.844 1.00 2.45 28 GLY A N 14
ATOM 25241 C CA . GLY A 1 28 ? 9.667 -10.509 -1.701 1.00 2.54 28 GLY A CA 14
ATOM 25242 C C . GLY A 1 28 ? 10.260 -11.673 -0.933 1.00 2.68 28 GLY A C 14
ATOM 25243 O O . GLY A 1 28 ? 11.074 -12.429 -1.465 1.00 3.22 28 GLY A O 14
ATOM 25247 N N . ASN A 1 29 ? 9.829 -11.819 0.308 1.00 2.60 29 ASN A N 14
ATOM 25248 C CA . ASN A 1 29 ? 10.315 -12.861 1.195 1.00 2.96 29 ASN A CA 14
ATOM 25249 C C . ASN A 1 29 ? 9.478 -12.864 2.465 1.00 2.76 29 ASN A C 14
ATOM 25250 O O . ASN A 1 29 ? 9.047 -13.911 2.942 1.00 3.04 29 ASN A O 14
ATOM 25261 N N . THR A 1 30 ? 9.225 -11.670 2.982 1.00 2.45 30 THR A N 14
ATOM 25262 C CA . THR A 1 30 ? 8.483 -11.503 4.220 1.00 2.33 30 THR A CA 14
ATOM 25263 C C . THR A 1 30 ? 6.977 -11.397 3.960 1.00 2.07 30 THR A C 14
ATOM 25264 O O . THR A 1 30 ? 6.511 -10.475 3.289 1.00 2.10 30 THR A O 14
ATOM 25275 N N . ASN A 1 31 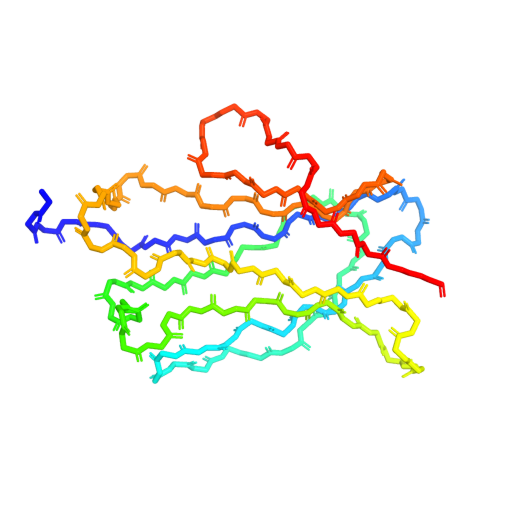? 6.222 -12.359 4.470 1.00 1.97 31 ASN A N 14
ATOM 25276 C CA . ASN A 1 31 ? 4.765 -12.299 4.408 1.00 1.75 31 ASN A CA 14
ATOM 25277 C C . ASN A 1 31 ? 4.247 -11.601 5.656 1.00 1.78 31 ASN A C 14
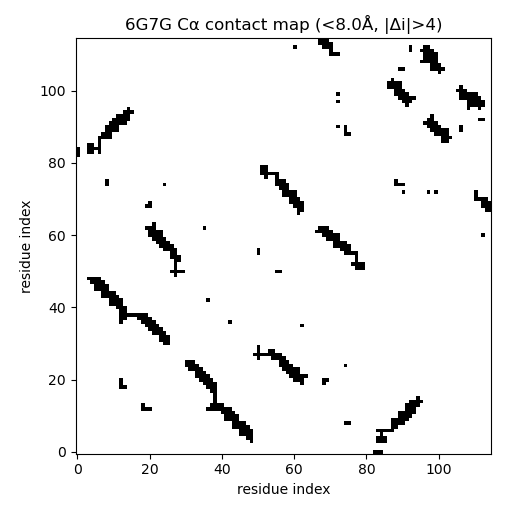ATOM 25278 O O . ASN A 1 31 ? 4.728 -11.858 6.759 1.00 2.34 31 ASN A O 14
ATOM 25289 N N . VAL A 1 32 ? 3.278 -10.715 5.488 1.00 1.39 32 VAL A N 14
ATOM 25290 C CA . VAL A 1 32 ? 2.812 -9.893 6.596 1.00 1.52 32 VAL A CA 14
ATOM 25291 C C . VAL A 1 32 ? 1.424 -10.301 7.078 1.00 1.38 32 VAL A C 14
ATOM 25292 O O . VAL A 1 32 ? 1.208 -10.475 8.280 1.00 2.10 32 VAL A O 14
ATOM 25305 N N . GLY A 1 33 ? 0.493 -10.485 6.150 1.00 1.00 33 GLY A N 14
ATOM 25306 C CA . GLY A 1 33 ? -0.858 -10.799 6.524 1.00 1.43 33 GLY A CA 14
ATOM 25307 C C . GLY A 1 33 ? -1.857 -10.113 5.627 1.00 0.99 33 GLY A C 14
ATOM 25308 O O . GLY A 1 33 ? -1.486 -9.348 4.730 1.00 1.13 33 GLY A O 14
ATOM 25312 N N . VAL A 1 34 ? -3.119 -10.403 5.860 1.00 0.80 34 VAL A N 14
ATOM 25313 C CA . VAL A 1 34 ? -4.203 -9.832 5.085 1.00 0.56 34 VAL A CA 14
ATOM 25314 C C . VAL A 1 34 ? -5.292 -9.334 6.033 1.00 0.63 34 VAL A C 14
ATOM 25315 O O . VAL A 1 34 ? -5.924 -10.134 6.726 1.00 1.03 34 VAL A O 14
ATOM 25328 N N . GLN A 1 35 ? -5.516 -8.030 6.080 1.00 0.63 35 GLN A N 14
ATOM 25329 C CA . GLN A 1 35 ? -6.460 -7.469 7.039 1.00 0.85 35 GLN A CA 14
ATOM 25330 C C . GLN A 1 35 ? -7.312 -6.374 6.433 1.00 0.70 35 GLN A C 14
ATOM 25331 O O . GLN A 1 35 ? -6.981 -5.810 5.391 1.00 0.82 35 GLN A O 14
ATOM 25345 N N . TYR A 1 36 ? -8.415 -6.082 7.103 1.00 0.78 36 TYR A N 14
ATOM 25346 C CA . TYR A 1 36 ? -9.278 -4.986 6.697 1.00 0.73 36 TYR A CA 14
ATOM 25347 C C . TYR A 1 36 ? -9.121 -3.811 7.641 1.00 0.78 36 TYR A C 14
ATOM 25348 O O . TYR A 1 36 ? -8.942 -3.990 8.845 1.00 1.06 36 TYR A O 14
ATOM 25366 N N . LEU A 1 37 ? -9.185 -2.613 7.092 1.00 0.72 37 LEU A N 14
ATOM 25367 C CA . LEU A 1 37 ? -8.949 -1.408 7.864 1.00 0.89 37 LEU A CA 14
ATOM 25368 C C . LEU A 1 37 ? -10.167 -0.511 7.796 1.00 0.70 37 LEU A C 14
ATOM 25369 O O . LEU A 1 37 ? -10.790 -0.384 6.741 1.00 0.61 37 LEU A O 14
ATOM 25385 N N . ASN A 1 38 ? -10.506 0.096 8.918 1.00 0.78 38 ASN A N 14
ATOM 25386 C CA . ASN A 1 38 ? -11.608 1.036 8.966 1.00 0.73 38 ASN A CA 14
ATOM 25387 C C . ASN A 1 38 ? -11.155 2.428 8.588 1.00 0.68 38 ASN A C 14
ATOM 25388 O O . ASN A 1 38 ? -9.960 2.731 8.561 1.00 0.75 38 ASN A O 14
ATOM 25399 N N . PHE A 1 39 ? -12.133 3.258 8.309 1.00 0.68 39 PHE A N 14
ATOM 25400 C CA . PHE A 1 39 ? -11.907 4.662 7.999 1.00 0.72 39 PHE A CA 14
ATOM 25401 C C . PHE A 1 39 ? -11.181 5.363 9.148 1.00 0.83 39 PHE A C 14
ATOM 25402 O O . PHE A 1 39 ? -11.386 5.026 10.321 1.00 1.66 39 PHE A O 14
ATOM 25419 N N . LYS A 1 40 ? -10.320 6.320 8.789 1.00 0.86 40 LYS A N 14
ATOM 25420 C CA . LYS A 1 40 ? -9.583 7.141 9.752 1.00 0.97 40 LYS A CA 14
ATOM 25421 C C . LYS A 1 40 ? -8.471 6.349 10.413 1.00 0.72 40 LYS A C 14
ATOM 25422 O O . LYS A 1 40 ? -8.165 6.548 11.591 1.00 1.17 40 LYS A O 14
ATOM 25441 N N . GLY A 1 41 ? -7.860 5.455 9.667 1.00 0.71 41 GLY A N 14
ATOM 25442 C CA . GLY A 1 41 ? -6.826 4.640 10.227 1.00 1.13 41 GLY A CA 14
ATOM 25443 C C . GLY A 1 41 ? -5.816 4.206 9.193 1.00 0.94 41 GLY A C 14
ATOM 25444 O O . GLY A 1 41 ? -6.113 4.152 7.997 1.00 1.09 41 GLY A O 14
ATOM 25448 N N . THR A 1 42 ? -4.619 3.927 9.661 1.00 0.82 42 THR A N 14
ATOM 25449 C CA . THR A 1 42 ? -3.533 3.466 8.814 1.00 0.68 42 THR A CA 14
ATOM 25450 C C . THR A 1 42 ? -3.014 2.114 9.290 1.00 0.65 42 THR A C 14
ATOM 25451 O O . THR A 1 42 ? -3.124 1.770 10.470 1.00 0.75 42 THR A O 14
ATOM 25462 N N . ARG A 1 43 ? -2.458 1.352 8.365 1.00 0.58 43 ARG A N 14
ATOM 25463 C CA . ARG A 1 43 ? -1.908 0.042 8.664 1.00 0.58 43 ARG A CA 14
ATOM 25464 C C . ARG A 1 43 ? -0.500 -0.024 8.116 1.00 0.52 43 ARG A C 14
ATOM 25465 O O . ARG A 1 43 ? -0.307 -0.063 6.901 1.00 0.50 43 ARG A O 14
ATOM 25486 N N . ILE A 1 44 ? 0.483 -0.020 9.000 1.00 0.52 44 ILE A N 14
ATOM 25487 C CA . ILE A 1 44 ? 1.843 0.197 8.567 1.00 0.51 44 ILE A CA 14
ATOM 25488 C C . ILE A 1 44 ? 2.725 -1.026 8.716 1.00 0.58 44 ILE A C 14
ATOM 25489 O O . ILE A 1 44 ? 2.885 -1.597 9.796 1.00 0.66 44 ILE A O 14
ATOM 25505 N N . ILE A 1 45 ? 3.285 -1.393 7.591 1.00 0.61 45 ILE A N 14
ATOM 25506 C CA . ILE A 1 45 ? 4.248 -2.454 7.468 1.00 0.74 45 ILE A CA 14
ATOM 25507 C C . ILE A 1 45 ? 5.647 -1.894 7.454 1.00 0.77 45 ILE A C 14
ATOM 25508 O O . ILE A 1 45 ? 5.840 -0.701 7.260 1.00 0.79 45 ILE A O 14
ATOM 25524 N N . LYS A 1 46 ? 6.613 -2.742 7.672 1.00 0.90 46 LYS A N 14
ATOM 25525 C CA . LYS A 1 46 ? 7.983 -2.363 7.413 1.00 0.97 46 LYS A CA 14
ATOM 25526 C C . LYS A 1 46 ? 8.697 -3.482 6.669 1.00 1.10 46 LYS A C 14
ATOM 25527 O O . LYS A 1 46 ? 8.606 -4.649 7.049 1.00 1.20 46 LYS A O 14
ATOM 25546 N N . PHE A 1 47 ? 9.432 -3.096 5.640 1.00 1.20 47 PHE A N 14
ATOM 25547 C CA . PHE A 1 47 ? 10.049 -3.995 4.689 1.00 1.41 47 PHE A CA 14
ATOM 25548 C C . PHE A 1 47 ? 11.241 -3.248 4.184 1.00 1.59 47 PHE A C 14
ATOM 25549 O O . PHE A 1 47 ? 11.371 -2.057 4.453 1.00 1.68 47 PHE A O 14
ATOM 25566 N N . LYS A 1 48 ? 12.093 -3.885 3.447 1.00 1.83 48 LYS A N 14
ATOM 25567 C CA . LYS A 1 48 ? 13.366 -3.288 3.200 1.00 2.13 48 LYS A CA 14
ATOM 25568 C C . LYS A 1 48 ? 13.868 -3.613 1.801 1.00 2.50 48 LYS A C 14
ATOM 25569 O O . LYS A 1 48 ? 13.561 -4.672 1.252 1.00 3.01 48 LYS A O 14
ATOM 25588 N N . ASP A 1 49 ? 14.624 -2.681 1.227 1.00 2.76 49 ASP A N 14
ATOM 25589 C CA . ASP A 1 49 ? 15.052 -2.767 -0.172 1.00 3.32 49 ASP A CA 14
ATOM 25590 C C . ASP A 1 49 ? 16.030 -3.913 -0.383 1.00 3.36 49 ASP A C 14
ATOM 25591 O O . ASP A 1 49 ? 16.370 -4.253 -1.513 1.00 3.77 49 ASP A O 14
ATOM 25600 N N . ASP A 1 50 ? 16.476 -4.499 0.711 1.00 3.50 50 ASP A N 14
ATOM 25601 C CA . ASP A 1 50 ? 17.307 -5.688 0.663 1.00 3.96 50 ASP A CA 14
ATOM 25602 C C . ASP A 1 50 ? 16.492 -6.885 1.133 1.00 4.13 50 ASP A C 14
ATOM 25603 O O . ASP A 1 50 ? 16.839 -7.567 2.098 1.00 4.41 50 ASP A O 14
ATOM 25612 N N . GLY A 1 51 ? 15.376 -7.108 0.456 1.00 4.42 51 GLY A N 14
ATOM 25613 C CA . GLY A 1 51 ? 14.495 -8.200 0.811 1.00 5.01 51 GLY A CA 14
ATOM 25614 C C . GLY A 1 51 ? 14.271 -9.148 -0.344 1.00 5.12 51 GLY A C 14
ATOM 25615 O O . GLY A 1 51 ? 13.336 -9.945 -0.326 1.00 5.72 51 GLY A O 14
ATOM 25619 N N . THR A 1 52 ? 15.143 -9.025 -1.341 1.00 4.86 52 THR A N 14
ATOM 25620 C CA . THR A 1 52 ? 15.145 -9.849 -2.557 1.00 5.25 52 THR A CA 14
ATOM 25621 C C . THR A 1 52 ? 13.884 -9.685 -3.401 1.00 5.04 52 THR A C 14
ATOM 25622 O O . THR A 1 52 ? 12.755 -9.824 -2.929 1.00 4.76 52 THR A O 14
ATOM 25633 N N . GLU A 1 53 ? 14.096 -9.406 -4.677 1.00 5.50 53 GLU A N 14
ATOM 25634 C CA . GLU A 1 53 ? 13.006 -9.168 -5.604 1.00 5.71 53 GLU A CA 14
ATOM 25635 C C . GLU A 1 53 ? 12.479 -10.480 -6.179 1.00 5.89 53 GLU A C 14
ATOM 25636 O O . GLU A 1 53 ? 12.427 -10.671 -7.395 1.00 6.33 53 GLU A O 14
ATOM 25648 N N . ARG A 1 54 ? 12.106 -11.387 -5.291 1.00 5.89 54 ARG A N 14
ATOM 25649 C CA . ARG A 1 54 ? 11.508 -12.649 -5.693 1.00 6.41 54 ARG A CA 14
ATOM 25650 C C . ARG A 1 54 ? 9.990 -12.483 -5.788 1.00 5.90 54 ARG A C 14
ATOM 25651 O O . ARG A 1 54 ? 9.318 -13.174 -6.559 1.00 6.48 54 ARG A O 14
ATOM 25672 N N . SER A 1 55 ? 9.468 -11.545 -5.012 1.00 5.08 55 SER A N 14
ATOM 25673 C CA . SER A 1 55 ? 8.039 -11.267 -4.974 1.00 4.86 55 SER A CA 14
ATOM 25674 C C . SER A 1 55 ? 7.806 -9.910 -4.317 1.00 3.87 55 SER A C 14
ATOM 25675 O O . SER A 1 55 ? 7.250 -9.827 -3.226 1.00 3.94 55 SER A O 14
ATOM 25683 N N . ARG A 1 56 ? 8.249 -8.857 -4.998 1.00 3.37 56 ARG A N 14
ATOM 25684 C CA . ARG A 1 56 ? 8.230 -7.494 -4.460 1.00 2.70 56 ARG A CA 14
ATOM 25685 C C . ARG A 1 56 ? 6.843 -7.046 -4.014 1.00 2.24 56 ARG A C 14
ATOM 25686 O O . ARG A 1 56 ? 5.846 -7.767 -4.107 1.00 2.47 56 ARG A O 14
ATOM 25707 N N . TRP A 1 57 ? 6.806 -5.801 -3.596 1.00 1.83 57 TRP A N 14
ATOM 25708 C CA . TRP A 1 57 ? 5.768 -5.297 -2.740 1.00 1.49 57 TRP A CA 14
ATOM 25709 C C . TRP A 1 57 ? 4.578 -4.782 -3.500 1.00 1.19 57 TRP A C 14
ATOM 25710 O O . TRP A 1 57 ? 4.648 -3.778 -4.211 1.00 1.43 57 TRP A O 14
ATOM 25731 N N . ASN A 1 58 ? 3.480 -5.477 -3.319 1.00 0.91 58 ASN A N 14
ATOM 25732 C CA . ASN A 1 58 ? 2.211 -5.063 -3.868 1.00 0.71 58 ASN A CA 14
ATOM 25733 C C . ASN A 1 58 ? 1.126 -5.207 -2.815 1.00 0.59 58 ASN A C 14
ATOM 25734 O O . ASN A 1 58 ? 1.192 -6.087 -1.954 1.00 0.71 58 ASN A O 14
ATOM 25745 N N . CYS A 1 59 ? 0.161 -4.313 -2.854 1.00 0.55 59 CYS A N 14
ATOM 25746 C CA . CYS A 1 59 ? -0.981 -4.399 -1.972 1.00 0.50 59 CYS A CA 14
ATOM 25747 C C . CYS A 1 59 ? -2.207 -4.762 -2.789 1.00 0.44 59 CYS A C 14
ATOM 25748 O O . CYS A 1 59 ? -2.465 -4.164 -3.833 1.00 0.56 59 CYS A O 14
ATOM 25755 N N . LEU A 1 60 ? -2.957 -5.732 -2.313 1.00 0.36 60 LEU A N 14
ATOM 25756 C CA . LEU A 1 60 ? -4.051 -6.283 -3.059 1.00 0.34 60 LEU A CA 14
ATOM 25757 C C . LEU A 1 60 ? -5.317 -6.054 -2.275 1.00 0.29 60 LEU A C 14
ATOM 25758 O O . LEU A 1 60 ? -5.442 -6.526 -1.150 1.00 0.32 60 LEU A O 14
ATOM 25774 N N . PHE A 1 61 ? -6.249 -5.333 -2.844 1.00 0.29 61 PHE A N 14
ATOM 25775 C CA . PHE A 1 61 ? -7.456 -5.019 -2.116 1.00 0.28 61 PHE A CA 14
ATOM 25776 C C . PHE A 1 61 ? -8.581 -5.937 -2.564 1.00 0.37 61 PHE A C 14
ATOM 25777 O O . PHE A 1 61 ? -8.992 -5.909 -3.725 1.00 0.48 61 PHE A O 14
ATOM 25794 N N . ARG A 1 62 ? -9.097 -6.713 -1.629 1.00 0.47 62 ARG A N 14
ATOM 25795 C CA . ARG A 1 62 ? -9.992 -7.818 -1.943 1.00 0.66 62 ARG A CA 14
ATOM 25796 C C . ARG A 1 62 ? -11.068 -7.925 -0.868 1.00 0.89 62 ARG A C 14
ATOM 25797 O O . ARG A 1 62 ? -11.118 -7.096 0.042 1.00 1.05 62 ARG A O 14
ATOM 25818 N N . GLN A 1 63 ? -11.932 -8.931 -0.974 1.00 1.13 63 GLN A N 14
ATOM 25819 C CA . GLN A 1 63 ? -12.960 -9.153 0.040 1.00 1.48 63 GLN A CA 14
ATOM 25820 C C . GLN A 1 63 ? -13.588 -10.542 -0.088 1.00 2.09 63 GLN A C 14
ATOM 25821 O O . GLN A 1 63 ? -14.046 -11.118 0.898 1.00 2.68 63 GLN A O 14
ATOM 25835 N N . GLY A 1 64 ? -13.599 -11.076 -1.301 1.00 2.55 64 GLY A N 14
ATOM 25836 C CA . GLY A 1 64 ? -14.279 -12.331 -1.552 1.00 3.28 64 GLY A CA 14
ATOM 25837 C C . GLY A 1 64 ? -15.704 -12.086 -1.982 1.00 3.41 64 GLY A C 14
ATOM 25838 O O . GLY A 1 64 ? -16.460 -11.414 -1.278 1.00 3.88 64 GLY A O 14
ATOM 25842 N N . ILE A 1 65 ? -16.075 -12.619 -3.134 1.00 3.49 65 ILE A N 14
ATOM 25843 C CA . ILE A 1 65 ? -17.313 -12.221 -3.774 1.00 3.94 65 ILE A CA 14
ATOM 25844 C C . ILE A 1 65 ? -17.566 -13.097 -5.018 1.00 4.01 65 ILE A C 14
ATOM 25845 O O . ILE A 1 65 ? -16.989 -14.179 -5.126 1.00 4.32 65 ILE A O 14
ATOM 25861 N N . ASN A 1 66 ? -18.483 -12.660 -5.884 1.00 4.06 66 ASN A N 14
ATOM 25862 C CA . ASN A 1 66 ? -18.745 -13.251 -7.210 1.00 4.27 66 ASN A CA 14
ATOM 25863 C C . ASN A 1 66 ? -17.463 -13.394 -8.050 1.00 4.09 66 ASN A C 14
ATOM 25864 O O . ASN A 1 66 ? -16.402 -13.735 -7.537 1.00 4.26 66 ASN A O 14
ATOM 25875 N N . MET A 1 67 ? -17.601 -13.216 -9.366 1.00 4.09 67 MET A N 14
ATOM 25876 C CA . MET A 1 67 ? -16.459 -13.177 -10.304 1.00 4.13 67 MET A CA 14
ATOM 25877 C C . MET A 1 67 ? -15.259 -12.363 -9.777 1.00 3.60 67 MET A C 14
ATOM 25878 O O . MET A 1 67 ? -14.150 -12.478 -10.306 1.00 3.77 67 MET A O 14
ATOM 25892 N N . LYS A 1 68 ? -15.508 -11.545 -8.749 1.00 3.30 68 LYS A N 14
ATOM 25893 C CA . LYS A 1 68 ? -14.483 -10.834 -7.978 1.00 3.12 68 LYS A CA 14
ATOM 25894 C C . LYS A 1 68 ? -14.140 -9.493 -8.587 1.00 2.78 68 LYS A C 14
ATOM 25895 O O . LYS A 1 68 ? -13.991 -9.347 -9.799 1.00 3.25 68 LYS A O 14
ATOM 25914 N N . PHE A 1 69 ? -14.018 -8.514 -7.711 1.00 2.52 69 PHE A N 14
ATOM 25915 C CA . PHE A 1 69 ? -13.708 -7.157 -8.099 1.00 2.44 69 PHE A CA 14
ATOM 25916 C C . PHE A 1 69 ? -12.208 -6.928 -8.021 1.00 2.04 69 PHE A C 14
ATOM 25917 O O . PHE A 1 69 ? -11.509 -7.099 -9.016 1.00 2.83 69 PHE A O 14
ATOM 25934 N N . PHE A 1 70 ? -11.734 -6.523 -6.850 1.00 1.22 70 PHE A N 14
ATOM 25935 C CA . PHE A 1 70 ? -10.306 -6.587 -6.511 1.00 0.92 70 PHE A CA 14
ATOM 25936 C C . PHE A 1 70 ? -9.483 -5.474 -7.169 1.00 0.79 70 PHE A C 14
ATOM 25937 O O . PHE A 1 70 ? -9.838 -4.952 -8.221 1.00 1.19 70 PHE A O 14
ATOM 25954 N N . THR A 1 71 ? -8.397 -5.101 -6.506 1.00 0.58 71 THR A N 14
ATOM 25955 C CA . THR A 1 71 ? -7.448 -4.128 -7.040 1.00 0.49 71 THR A CA 14
ATOM 25956 C C . THR A 1 71 ? -6.067 -4.405 -6.498 1.00 0.40 71 THR A C 14
ATOM 25957 O O . THR A 1 71 ? -5.906 -5.076 -5.479 1.00 0.49 71 THR A O 14
ATOM 25968 N N . GLU A 1 72 ? -5.081 -3.889 -7.190 1.00 0.49 72 GLU A N 14
ATOM 25969 C CA . GLU A 1 72 ? -3.714 -4.267 -6.960 1.00 0.45 72 GLU A CA 14
ATOM 25970 C C . GLU A 1 72 ? -2.799 -3.058 -7.157 1.00 0.47 72 GLU A C 14
ATOM 25971 O O . GLU A 1 72 ? -2.728 -2.489 -8.249 1.00 0.57 72 GLU A O 14
ATOM 25983 N N . VAL A 1 73 ? -2.129 -2.649 -6.091 1.00 0.44 73 VAL A N 14
ATOM 25984 C CA . VAL A 1 73 ? -1.294 -1.455 -6.122 1.00 0.52 73 VAL A CA 14
ATOM 25985 C C . VAL A 1 73 ? 0.141 -1.799 -5.743 1.00 0.64 73 VAL A C 14
ATOM 25986 O O . VAL A 1 73 ? 0.386 -2.809 -5.088 1.00 0.76 73 VAL A O 14
ATOM 25999 N N . GLU A 1 74 ? 1.081 -0.958 -6.153 1.00 0.80 74 GLU A N 14
ATOM 26000 C CA . GLU A 1 74 ? 2.465 -1.095 -5.724 1.00 0.96 74 GLU A CA 14
ATOM 26001 C C . GLU A 1 74 ? 2.605 -0.672 -4.269 1.00 0.98 74 GLU A C 14
ATOM 26002 O O . GLU A 1 74 ? 2.347 0.479 -3.925 1.00 1.16 74 GLU A O 14
ATOM 26014 N N . ALA A 1 75 ? 3.017 -1.607 -3.425 1.00 1.06 75 ALA A N 14
ATOM 26015 C CA . ALA A 1 75 ? 3.214 -1.332 -2.009 1.00 1.12 75 ALA A CA 14
ATOM 26016 C C . ALA A 1 75 ? 4.504 -0.580 -1.818 1.00 1.43 75 ALA A C 14
ATOM 26017 O O . ALA A 1 75 ? 4.623 0.271 -0.944 1.00 1.80 75 ALA A O 14
ATOM 26024 N N . TYR A 1 76 ? 5.473 -0.931 -2.639 1.00 1.71 76 TYR A N 14
ATOM 26025 C CA . TYR A 1 76 ? 6.785 -0.334 -2.565 1.00 2.10 76 TYR A CA 14
ATOM 26026 C C . TYR A 1 76 ? 7.547 -0.598 -3.853 1.00 2.93 76 TYR A C 14
ATOM 26027 O O . TYR A 1 76 ? 8.062 -1.691 -4.072 1.00 3.37 76 TYR A O 14
ATOM 26045 N N . ARG A 1 77 ? 7.572 0.395 -4.725 1.00 3.45 77 ARG A N 14
ATOM 26046 C CA . ARG A 1 77 ? 8.337 0.306 -5.953 1.00 4.39 77 ARG A CA 14
ATOM 26047 C C . ARG A 1 77 ? 9.592 1.161 -5.832 1.00 4.69 77 ARG A C 14
ATOM 26048 O O . ARG A 1 77 ? 9.546 2.378 -6.006 1.00 4.62 77 ARG A O 14
ATOM 26069 N N . PRO A 1 78 ? 10.727 0.532 -5.510 1.00 5.32 78 PRO A N 14
ATOM 26070 C CA . PRO A 1 78 ? 11.976 1.247 -5.271 1.00 5.79 78 PRO A CA 14
ATOM 26071 C C . PRO A 1 78 ? 12.558 1.848 -6.545 1.00 6.24 78 PRO A C 14
ATOM 26072 O O . PRO A 1 78 ? 13.128 1.138 -7.380 1.00 6.84 78 PRO A O 14
ATOM 26083 N N . ASP A 1 79 ? 12.387 3.157 -6.696 1.00 6.17 79 ASP A N 14
ATOM 26084 C CA . ASP A 1 79 ? 12.979 3.891 -7.808 1.00 6.76 79 ASP A CA 14
ATOM 26085 C C . ASP A 1 79 ? 14.478 3.629 -7.853 1.00 6.75 79 ASP A C 14
ATOM 26086 O O . ASP A 1 79 ? 15.160 3.684 -6.832 1.00 6.33 79 ASP A O 14
ATOM 26095 N N . LEU A 1 80 ? 14.979 3.326 -9.039 1.00 7.42 80 LEU A N 14
ATOM 26096 C CA . LEU A 1 80 ? 16.336 2.823 -9.191 1.00 7.70 80 LEU A CA 14
ATOM 26097 C C . LEU A 1 80 ? 17.379 3.888 -8.923 1.00 7.67 80 LEU A C 14
ATOM 26098 O O . LEU A 1 80 ? 18.457 3.611 -8.397 1.00 7.65 80 LEU A O 14
ATOM 26114 N N . LYS A 1 81 ? 17.050 5.091 -9.293 1.00 7.90 81 LYS A N 14
ATOM 26115 C CA . LYS A 1 81 ? 17.958 6.221 -9.125 1.00 8.21 81 LYS A CA 14
ATOM 26116 C C . LYS A 1 81 ? 17.699 6.974 -7.820 1.00 7.50 81 LYS A C 14
ATOM 26117 O O . LYS A 1 81 ? 18.624 7.523 -7.224 1.00 7.67 81 LYS A O 14
ATOM 26136 N N . HIS A 1 82 ? 16.448 6.999 -7.375 1.00 6.91 82 HIS A N 14
ATOM 26137 C CA . HIS A 1 82 ? 16.082 7.765 -6.182 1.00 6.47 82 HIS A CA 14
ATOM 26138 C C . HIS A 1 82 ? 16.037 6.875 -4.946 1.00 5.53 82 HIS A C 14
ATOM 26139 O O . HIS A 1 82 ? 15.246 5.935 -4.878 1.00 5.01 82 HIS A O 14
ATOM 26154 N N . PRO A 1 83 ? 16.887 7.157 -3.953 1.00 5.57 83 PRO A N 14
ATOM 26155 C CA . PRO A 1 83 ? 16.912 6.412 -2.703 1.00 4.95 83 PRO A CA 14
ATOM 26156 C C . PRO A 1 83 ? 15.965 6.981 -1.641 1.00 4.13 83 PRO A C 14
ATOM 26157 O O . PRO A 1 83 ? 16.090 8.134 -1.224 1.00 4.33 83 PRO A O 14
ATOM 26168 N N . LEU A 1 84 ? 15.009 6.167 -1.216 1.00 3.60 84 LEU A N 14
ATOM 26169 C CA . LEU A 1 84 ? 14.157 6.507 -0.083 1.00 3.05 84 LEU A CA 14
ATOM 26170 C C . LEU A 1 84 ? 14.691 5.770 1.119 1.00 2.76 84 LEU A C 14
ATOM 26171 O O . LEU A 1 84 ? 15.052 4.600 1.006 1.00 3.30 84 LEU A O 14
ATOM 26187 N N . CYS A 1 85 ? 14.769 6.421 2.265 1.00 2.66 85 CYS A N 14
ATOM 26188 C CA . CYS A 1 85 ? 15.524 5.814 3.330 1.00 3.24 85 CYS A CA 14
ATOM 26189 C C . CYS A 1 85 ? 15.025 6.087 4.727 1.00 3.77 85 CYS A C 14
ATOM 26190 O O . CYS A 1 85 ? 15.648 5.679 5.690 1.00 4.31 85 CYS A O 14
ATOM 26197 N N . GLY A 1 86 ? 13.965 6.806 4.854 1.00 4.00 86 GLY A N 14
ATOM 26198 C CA . GLY A 1 86 ? 13.329 6.869 6.157 1.00 4.75 86 GLY A CA 14
ATOM 26199 C C . GLY A 1 86 ? 12.028 6.093 6.211 1.00 4.42 86 GLY A C 14
ATOM 26200 O O . GLY A 1 86 ? 11.964 5.045 6.840 1.00 5.13 86 GLY A O 14
ATOM 26204 N N . LYS A 1 87 ? 10.993 6.581 5.531 1.00 3.51 87 LYS A N 14
ATOM 26205 C CA . LYS A 1 87 ? 9.831 5.770 5.182 1.00 3.25 87 LYS A CA 14
ATOM 26206 C C . LYS A 1 87 ? 8.858 6.562 4.335 1.00 2.57 87 LYS A C 14
ATOM 26207 O O . LYS A 1 87 ? 8.444 7.649 4.741 1.00 2.57 87 LYS A O 14
ATOM 26226 N N . ARG A 1 88 ? 8.522 6.096 3.151 1.00 2.48 88 ARG A N 14
ATOM 26227 C CA . ARG A 1 88 ? 7.322 6.612 2.517 1.00 2.17 88 ARG A CA 14
ATOM 26228 C C . ARG A 1 88 ? 6.755 5.729 1.415 1.00 1.70 88 ARG A C 14
ATOM 26229 O O . ARG A 1 88 ? 7.254 5.744 0.292 1.00 2.18 88 ARG A O 14
ATOM 26250 N N . TYR A 1 89 ? 5.732 4.947 1.733 1.00 1.34 89 TYR A N 14
ATOM 26251 C CA . TYR A 1 89 ? 4.902 4.345 0.697 1.00 1.31 89 TYR A CA 14
ATOM 26252 C C . TYR A 1 89 ? 3.506 4.026 1.222 1.00 1.05 89 TYR A C 14
ATOM 26253 O O . TYR A 1 89 ? 3.323 3.052 1.950 1.00 1.43 89 TYR A O 14
ATOM 26271 N N . GLU A 1 90 ? 2.519 4.846 0.870 1.00 0.79 90 GLU A N 14
ATOM 26272 C CA . GLU A 1 90 ? 1.142 4.555 1.260 1.00 0.71 90 GLU A CA 14
ATOM 26273 C C . GLU A 1 90 ? 0.227 4.541 0.055 1.00 0.53 90 GLU A C 14
ATOM 26274 O O . GLU A 1 90 ? 0.409 5.306 -0.886 1.00 0.63 90 GLU A O 14
ATOM 26286 N N . LEU A 1 91 ? -0.722 3.627 0.075 1.00 0.50 91 LEU A N 14
ATOM 26287 C CA . LEU A 1 91 ? -1.835 3.675 -0.845 1.00 0.43 91 LEU A CA 14
ATOM 26288 C C . LEU A 1 91 ? -3.084 3.845 -0.010 1.00 0.43 91 LEU A C 14
ATOM 26289 O O . LEU A 1 91 ? -3.327 3.080 0.924 1.00 0.57 91 LEU A O 14
ATOM 26305 N N . SER A 1 92 ? -3.861 4.850 -0.318 1.00 0.43 92 SER A N 14
ATOM 26306 C CA . SER A 1 92 ? -5.024 5.144 0.483 1.00 0.48 92 SER A CA 14
ATOM 26307 C C . SER A 1 92 ? -6.237 4.569 -0.183 1.00 0.43 92 SER A C 14
ATOM 26308 O O . SER A 1 92 ? -6.489 4.814 -1.357 1.00 0.51 92 SER A O 14
ATOM 26316 N N . ALA A 1 93 ? -6.988 3.802 0.562 1.00 0.52 93 ALA A N 14
ATOM 26317 C CA . ALA A 1 93 ? -8.073 3.085 -0.003 1.00 0.54 93 ALA A CA 14
ATOM 26318 C C . ALA A 1 93 ? -9.308 3.914 0.120 1.00 0.62 93 ALA A C 14
ATOM 26319 O O . ALA A 1 93 ? -9.435 4.703 1.065 1.00 0.83 93 ALA A O 14
ATOM 26326 N N . ARG A 1 94 ? -10.199 3.755 -0.829 1.00 0.91 94 ARG A N 14
ATOM 26327 C CA . ARG A 1 94 ? -11.396 4.546 -0.872 1.00 1.26 94 ARG A CA 14
ATOM 26328 C C . ARG A 1 94 ? -11.052 5.993 -1.188 1.00 0.70 94 ARG A C 14
ATOM 26329 O O . ARG A 1 94 ? -10.260 6.261 -2.082 1.00 1.17 94 ARG A O 14
ATOM 26350 N N . MET A 1 95 ? -11.612 6.921 -0.430 1.00 0.84 95 MET A N 14
ATOM 26351 C CA . MET A 1 95 ? -11.717 8.301 -0.871 1.00 1.41 95 MET A CA 14
ATOM 26352 C C . MET A 1 95 ? -12.262 8.349 -2.306 1.00 1.48 95 MET A C 14
ATOM 26353 O O . MET A 1 95 ? -11.962 9.268 -3.066 1.00 2.12 95 MET A O 14
ATOM 26367 N N . ASP A 1 96 ? -13.062 7.327 -2.644 1.00 1.26 96 ASP A N 14
ATOM 26368 C CA . ASP A 1 96 ? -13.621 7.131 -3.992 1.00 1.45 96 ASP A CA 14
ATOM 26369 C C . ASP A 1 96 ? -12.558 6.611 -4.980 1.00 1.30 96 ASP A C 14
ATOM 26370 O O . ASP A 1 96 ? -12.678 6.785 -6.193 1.00 1.97 96 ASP A O 14
ATOM 26379 N N . ALA A 1 97 ? -11.532 5.935 -4.456 1.00 0.84 97 ALA A N 14
ATOM 26380 C CA . ALA A 1 97 ? -10.471 5.346 -5.301 1.00 0.62 97 ALA A CA 14
ATOM 26381 C C . ALA A 1 97 ? -9.458 4.599 -4.450 1.00 0.60 97 ALA A C 14
ATOM 26382 O O . ALA A 1 97 ? -9.780 4.049 -3.410 1.00 0.92 97 ALA A O 14
ATOM 26389 N N . ILE A 1 98 ? -8.265 4.496 -4.978 1.00 0.39 98 ILE A N 14
ATOM 26390 C CA . ILE A 1 98 ? -7.090 4.177 -4.223 1.00 0.34 98 ILE A CA 14
ATOM 26391 C C . ILE A 1 98 ? -6.049 5.218 -4.561 1.00 0.32 98 ILE A C 14
ATOM 26392 O O . ILE A 1 98 ? -5.616 5.321 -5.707 1.00 0.35 98 ILE A O 14
ATOM 26408 N N . TYR A 1 99 ? -5.692 6.020 -3.588 1.00 0.40 99 TYR A N 14
ATOM 26409 C CA . TYR A 1 99 ? -4.756 7.103 -3.838 1.00 0.53 99 TYR A CA 14
ATOM 26410 C C . TYR A 1 99 ? -3.383 6.708 -3.358 1.00 0.63 99 TYR A C 14
ATOM 26411 O O . TYR A 1 99 ? -3.151 5.585 -2.916 1.00 0.86 99 TYR A O 14
ATOM 26429 N N . PHE A 1 100 ? -2.498 7.651 -3.447 1.00 0.72 100 PHE A N 14
ATOM 26430 C CA . PHE A 1 100 ? -1.115 7.473 -3.141 1.00 0.91 100 PHE A CA 14
ATOM 26431 C C . PHE A 1 100 ? -0.765 7.973 -1.743 1.00 1.25 100 PHE A C 14
ATOM 26432 O O . PHE A 1 100 ? -1.620 8.403 -0.970 1.00 1.90 100 PHE A O 14
ATOM 26449 N N . LYS A 1 101 ? 0.523 7.907 -1.474 1.00 1.07 101 LYS A N 14
ATOM 26450 C CA . LYS A 1 101 ? 1.201 8.770 -0.530 1.00 1.43 101 LYS A CA 14
ATOM 26451 C C . LYS A 1 101 ? 2.542 9.041 -1.149 1.00 1.37 101 LYS A C 14
ATOM 26452 O O . LYS A 1 101 ? 3.317 8.099 -1.358 1.00 1.55 101 LYS A O 14
ATOM 26471 N N . MET A 1 102 ? 2.805 10.320 -1.379 1.00 1.76 102 MET A N 14
ATOM 26472 C CA . MET A 1 102 ? 3.759 10.778 -2.377 1.00 2.21 102 MET A CA 14
ATOM 26473 C C . MET A 1 102 ? 5.131 10.132 -2.267 1.00 2.42 102 MET A C 14
ATOM 26474 O O . MET A 1 102 ? 5.933 10.452 -1.383 1.00 2.62 102 MET A O 14
ATOM 26488 N N . ASP A 1 103 ? 5.380 9.209 -3.182 1.00 2.92 103 ASP A N 14
ATOM 26489 C CA . ASP A 1 103 ? 6.716 8.714 -3.428 1.00 3.46 103 ASP A CA 14
ATOM 26490 C C . ASP A 1 103 ? 7.379 9.632 -4.451 1.00 3.62 103 ASP A C 14
ATOM 26491 O O . ASP A 1 103 ? 6.880 10.732 -4.700 1.00 3.77 103 ASP A O 14
ATOM 26500 N N . GLU A 1 104 ? 8.498 9.228 -5.017 1.00 4.02 104 GLU A N 14
ATOM 26501 C CA . GLU A 1 104 ? 9.233 10.106 -5.915 1.00 4.43 104 GLU A CA 14
ATOM 26502 C C . GLU A 1 104 ? 8.450 10.395 -7.205 1.00 4.28 104 GLU A C 14
ATOM 26503 O O . GLU A 1 104 ? 8.640 11.436 -7.837 1.00 4.73 104 GLU A O 14
ATOM 26515 N N . ARG A 1 105 ? 7.563 9.487 -7.579 1.00 3.93 105 ARG A N 14
ATOM 26516 C CA . ARG A 1 105 ? 6.773 9.644 -8.798 1.00 3.96 105 ARG A CA 14
ATOM 26517 C C . ARG A 1 105 ? 5.566 10.546 -8.540 1.00 3.41 105 ARG A C 14
ATOM 26518 O O . ARG A 1 105 ? 5.079 10.629 -7.411 1.00 3.35 105 ARG A O 14
ATOM 26539 N N . PRO A 1 106 ? 5.079 11.252 -9.579 1.00 3.33 106 PRO A N 14
ATOM 26540 C CA . PRO A 1 106 ? 3.888 12.107 -9.473 1.00 3.10 106 PRO A CA 14
ATOM 26541 C C . PRO A 1 106 ? 2.628 11.301 -9.151 1.00 2.43 106 PRO A C 14
ATOM 26542 O O . PRO A 1 106 ? 2.253 10.399 -9.899 1.00 2.29 106 PRO A O 14
ATOM 26553 N N . PRO A 1 107 ? 1.963 11.617 -8.031 1.00 2.31 107 PRO A N 14
ATOM 26554 C CA . PRO A 1 107 ? 0.784 10.884 -7.571 1.00 1.85 107 PRO A CA 14
ATOM 26555 C C . PRO A 1 107 ? -0.532 11.410 -8.147 1.00 1.51 107 PRO A C 14
ATOM 26556 O O . PRO A 1 107 ? -0.570 12.457 -8.799 1.00 1.80 107 PRO A O 14
ATOM 26567 N N . GLN A 1 108 ? -1.607 10.679 -7.862 1.00 1.09 108 GLN A N 14
ATOM 26568 C CA . GLN A 1 108 ? -2.954 11.010 -8.317 1.00 0.94 108 GLN A CA 14
ATOM 26569 C C . GLN A 1 108 ? -3.915 9.970 -7.729 1.00 0.70 108 GLN A C 14
ATOM 26570 O O . GLN A 1 108 ? -3.473 9.137 -6.933 1.00 0.64 108 GLN A O 14
ATOM 26584 N N . PRO A 1 109 ? -5.230 9.998 -8.053 1.00 0.68 109 PRO A N 14
ATOM 26585 C CA . PRO A 1 109 ? -6.105 8.852 -7.783 1.00 0.55 109 PRO A CA 14
ATOM 26586 C C . PRO A 1 109 ? -5.576 7.633 -8.522 1.00 0.56 109 PRO A C 14
ATOM 26587 O O . PRO A 1 109 ? -5.926 7.380 -9.674 1.00 0.80 109 PRO A O 14
ATOM 26598 N N . LEU A 1 110 ? -4.718 6.896 -7.841 1.00 0.49 110 LEU A N 14
ATOM 26599 C CA . LEU A 1 110 ? -3.866 5.905 -8.471 1.00 0.61 110 LEU A CA 14
ATOM 26600 C C . LEU A 1 110 ? -4.672 4.747 -9.026 1.00 0.51 110 LEU A C 14
ATOM 26601 O O . LEU A 1 110 ? -4.314 4.165 -10.048 1.00 0.62 110 LEU A O 14
ATOM 26617 N N . ASN A 1 111 ? -5.781 4.447 -8.391 1.00 0.42 111 ASN A N 14
ATOM 26618 C CA . ASN A 1 111 ? -6.557 3.286 -8.759 1.00 0.48 111 ASN A CA 14
ATOM 26619 C C . ASN A 1 111 ? -7.870 3.409 -8.048 1.00 0.42 111 ASN A C 14
ATOM 26620 O O . ASN A 1 111 ? -8.233 4.503 -7.642 1.00 0.50 111 ASN A O 14
ATOM 26631 N N . LYS A 1 112 ? -8.595 2.334 -7.922 1.00 0.59 112 LYS A N 14
ATOM 26632 C CA . LYS A 1 112 ? -9.725 2.313 -7.058 1.00 0.60 112 LYS A CA 14
ATOM 26633 C C . LYS A 1 112 ? -9.836 0.964 -6.402 1.00 0.72 112 LYS A C 14
ATOM 26634 O O . LYS A 1 112 ? -9.425 -0.053 -6.961 1.00 0.84 112 LYS A O 14
ATOM 26653 N N . TRP A 1 113 ? -10.364 0.984 -5.205 1.00 0.77 113 TRP A N 14
ATOM 26654 C CA . TRP A 1 113 ? -10.584 -0.209 -4.432 1.00 0.97 113 TRP A CA 14
ATOM 26655 C C . TRP A 1 113 ? -11.535 -1.143 -5.149 1.00 1.02 113 TRP A C 14
ATOM 26656 O O . TRP A 1 113 ? -12.693 -0.799 -5.382 1.00 1.12 113 TRP A O 14
ATOM 26677 N N . ARG A 1 114 ? -11.027 -2.327 -5.460 1.00 1.34 114 ARG A N 14
ATOM 26678 C CA . ARG A 1 114 ? -11.725 -3.347 -6.227 1.00 1.50 114 ARG A CA 14
ATOM 26679 C C . ARG A 1 114 ? -12.428 -2.831 -7.497 1.00 1.82 114 ARG A C 14
ATOM 26680 O O . ARG A 1 114 ? -12.532 -1.632 -7.749 1.00 2.41 114 ARG A O 14
ATOM 26701 N N . SER A 1 115 ? -12.856 -3.787 -8.314 1.00 2.02 115 SER A N 14
ATOM 26702 C CA . SER A 1 115 ? -13.581 -3.535 -9.564 1.00 2.76 115 SER A CA 14
ATOM 26703 C C . SER A 1 115 ? -12.859 -2.525 -10.458 1.00 3.19 115 SER A C 14
ATOM 26704 O O . SER A 1 115 ? -13.327 -1.373 -10.577 1.00 3.60 115 SER A O 14
ATOM 26713 N N . ALA A 1 1 ? 20.461 -2.357 2.489 1.00 6.29 1 ALA A N 15
ATOM 26714 C CA . ALA A 1 1 ? 20.955 -2.585 1.115 1.00 5.64 1 ALA A CA 15
ATOM 26715 C C . ALA A 1 1 ? 21.689 -1.334 0.641 1.00 5.66 1 ALA A C 15
ATOM 26716 O O . ALA A 1 1 ? 21.068 -0.329 0.307 1.00 5.80 1 ALA A O 15
ATOM 26725 N N . MET A 1 2 ? 23.021 -1.394 0.676 1.00 5.85 2 MET A N 15
ATOM 26726 C CA . MET A 1 2 ? 23.880 -0.277 0.266 1.00 6.17 2 MET A CA 15
ATOM 26727 C C . MET A 1 2 ? 23.668 0.960 1.142 1.00 5.91 2 MET A C 15
ATOM 26728 O O . MET A 1 2 ? 23.853 2.090 0.686 1.00 6.19 2 MET A O 15
ATOM 26742 N N . GLY A 1 3 ? 23.297 0.736 2.404 1.00 5.74 3 GLY A N 15
ATOM 26743 C CA . GLY A 1 3 ? 23.066 1.837 3.328 1.00 5.81 3 GLY A CA 15
ATOM 26744 C C . GLY A 1 3 ? 21.949 2.750 2.877 1.00 5.28 3 GLY A C 15
ATOM 26745 O O . GLY A 1 3 ? 22.196 3.814 2.312 1.00 5.54 3 GLY A O 15
ATOM 26749 N N . CYS A 1 4 ? 20.719 2.354 3.140 1.00 4.84 4 CYS A N 15
ATOM 26750 C CA . CYS A 1 4 ? 19.579 3.073 2.614 1.00 4.49 4 CYS A CA 15
ATOM 26751 C C . CYS A 1 4 ? 18.379 2.974 3.568 1.00 4.00 4 CYS A C 15
ATOM 26752 O O . CYS A 1 4 ? 18.309 2.062 4.400 1.00 4.30 4 CYS A O 15
ATOM 26759 N N . LYS A 1 5 ? 17.473 3.952 3.465 1.00 3.56 5 LYS A N 15
ATOM 26760 C CA . LYS A 1 5 ? 16.377 4.163 4.428 1.00 3.21 5 LYS A CA 15
ATOM 26761 C C . LYS A 1 5 ? 15.508 2.935 4.679 1.00 2.60 5 LYS A C 15
ATOM 26762 O O . LYS A 1 5 ? 15.464 1.999 3.885 1.00 2.48 5 LYS A O 15
ATOM 26781 N N . GLU A 1 6 ? 14.824 2.969 5.814 1.00 2.54 6 GLU A N 15
ATOM 26782 C CA . GLU A 1 6 ? 13.779 2.019 6.128 1.00 2.10 6 GLU A CA 15
ATOM 26783 C C . GLU A 1 6 ? 12.454 2.521 5.580 1.00 1.84 6 GLU A C 15
ATOM 26784 O O . GLU A 1 6 ? 12.229 3.729 5.503 1.00 2.27 6 GLU A O 15
ATOM 26796 N N . ILE A 1 7 ? 11.582 1.604 5.198 1.00 1.34 7 ILE A N 15
ATOM 26797 C CA . ILE A 1 7 ? 10.332 1.978 4.554 1.00 1.10 7 ILE A CA 15
ATOM 26798 C C . ILE A 1 7 ? 9.151 1.623 5.410 1.00 0.99 7 ILE A C 15
ATOM 26799 O O . ILE A 1 7 ? 9.215 0.725 6.248 1.00 1.30 7 ILE A O 15
ATOM 26815 N N . GLU A 1 8 ? 8.077 2.335 5.172 1.00 0.87 8 GLU A N 15
ATOM 26816 C CA . GLU A 1 8 ? 6.805 2.029 5.772 1.00 0.93 8 GLU A CA 15
ATOM 26817 C C . GLU A 1 8 ? 5.712 2.079 4.715 1.00 0.86 8 GLU A C 15
ATOM 26818 O O . GLU A 1 8 ? 5.428 3.140 4.157 1.00 1.29 8 GLU A O 15
ATOM 26830 N N . ILE A 1 9 ? 5.122 0.927 4.423 1.00 0.65 9 ILE A N 15
ATOM 26831 C CA . ILE A 1 9 ? 4.051 0.851 3.454 1.00 0.68 9 ILE A CA 15
ATOM 26832 C C . ILE A 1 9 ? 2.704 0.826 4.167 1.00 0.53 9 ILE A C 15
ATOM 26833 O O . ILE A 1 9 ? 2.372 -0.135 4.863 1.00 0.68 9 ILE A O 15
ATOM 26849 N N . VAL A 1 10 ? 1.950 1.907 4.009 1.00 0.51 10 VAL A N 15
ATOM 26850 C CA . VAL A 1 10 ? 0.692 2.088 4.727 1.00 0.46 10 VAL A CA 15
ATOM 26851 C C . VAL A 1 10 ? -0.509 1.832 3.837 1.00 0.41 10 VAL A C 15
ATOM 26852 O O . VAL A 1 10 ? -0.528 2.204 2.662 1.00 0.44 10 VAL A O 15
ATOM 26865 N N . ILE A 1 11 ? -1.500 1.180 4.421 1.00 0.40 11 ILE A N 15
ATOM 26866 C CA . ILE A 1 11 ? -2.796 1.036 3.808 1.00 0.40 11 ILE A CA 15
ATOM 26867 C C . ILE A 1 11 ? -3.835 1.770 4.639 1.00 0.44 11 ILE A C 15
ATOM 26868 O O . ILE A 1 11 ? -4.050 1.457 5.811 1.00 0.50 11 ILE A O 15
ATOM 26884 N N . LYS A 1 12 ? -4.434 2.771 4.039 1.00 0.46 12 LYS A N 15
ATOM 26885 C CA . LYS A 1 12 ? -5.497 3.526 4.666 1.00 0.52 12 LYS A CA 15
ATOM 26886 C C . LYS A 1 12 ? -6.803 3.227 3.945 1.00 0.50 12 LYS A C 15
ATOM 26887 O O . LYS A 1 12 ? -6.798 2.704 2.830 1.00 0.62 12 LYS A O 15
ATOM 26906 N N . ASN A 1 13 ? -7.906 3.530 4.582 1.00 0.55 13 ASN A N 15
ATOM 26907 C CA . ASN A 1 13 ? -9.190 3.542 3.914 1.00 0.59 13 ASN A CA 15
ATOM 26908 C C . ASN A 1 13 ? -9.982 4.706 4.460 1.00 0.58 13 ASN A C 15
ATOM 26909 O O . ASN A 1 13 ? -10.056 4.898 5.669 1.00 0.95 13 ASN A O 15
ATOM 26920 N N . THR A 1 14 ? -10.527 5.509 3.572 1.00 0.47 14 THR A N 15
ATOM 26921 C CA . THR A 1 14 ? -11.129 6.750 3.979 1.00 0.74 14 THR A CA 15
ATOM 26922 C C . THR A 1 14 ? -12.105 7.301 2.943 1.00 0.54 14 THR A C 15
ATOM 26923 O O . THR A 1 14 ? -11.782 8.207 2.180 1.00 0.70 14 THR A O 15
ATOM 26934 N N . LEU A 1 15 ? -13.293 6.725 2.876 1.00 0.49 15 LEU A N 15
ATOM 26935 C CA . LEU A 1 15 ? -14.359 7.343 2.122 1.00 0.68 15 LEU A CA 15
ATOM 26936 C C . LEU A 1 15 ? -15.261 8.101 3.089 1.00 0.84 15 LEU A C 15
ATOM 26937 O O . LEU A 1 15 ? -15.767 9.179 2.789 1.00 1.18 15 LEU A O 15
ATOM 26953 N N . GLY A 1 16 ? -15.419 7.511 4.278 1.00 0.72 16 GLY A N 15
ATOM 26954 C CA . GLY A 1 16 ? -16.425 7.935 5.227 1.00 0.87 16 GLY A CA 15
ATOM 26955 C C . GLY A 1 16 ? -16.733 6.824 6.217 1.00 0.77 16 GLY A C 15
ATOM 26956 O O . GLY A 1 16 ? -15.954 5.878 6.326 1.00 1.27 16 GLY A O 15
ATOM 26960 N N . PRO A 1 17 ? -17.859 6.901 6.939 1.00 0.67 17 PRO A N 15
ATOM 26961 C CA . PRO A 1 17 ? -18.166 5.984 8.053 1.00 0.76 17 PRO A CA 15
ATOM 26962 C C . PRO A 1 17 ? -18.058 4.496 7.694 1.00 0.88 17 PRO A C 15
ATOM 26963 O O . PRO A 1 17 ? -18.640 4.041 6.710 1.00 1.27 17 PRO A O 15
ATOM 26974 N N . SER A 1 18 ? -17.292 3.759 8.508 1.00 1.06 18 SER A N 15
ATOM 26975 C CA . SER A 1 18 ? -17.157 2.302 8.387 1.00 1.31 18 SER A CA 15
ATOM 26976 C C . SER A 1 18 ? -16.644 1.882 7.013 1.00 1.10 18 SER A C 15
ATOM 26977 O O . SER A 1 18 ? -17.093 0.882 6.446 1.00 1.50 18 SER A O 15
ATOM 26985 N N . ARG A 1 19 ? -15.708 2.644 6.477 1.00 0.81 19 ARG A N 15
ATOM 26986 C CA . ARG A 1 19 ? -15.064 2.269 5.236 1.00 0.66 19 ARG A CA 15
ATOM 26987 C C . ARG A 1 19 ? -13.997 1.229 5.475 1.00 0.64 19 ARG A C 15
ATOM 26988 O O . ARG A 1 19 ? -12.946 1.523 6.042 1.00 1.02 19 ARG A O 15
ATOM 27009 N N . ILE A 1 20 ? -14.268 0.011 5.044 1.00 0.52 20 ILE A N 15
ATOM 27010 C CA . ILE A 1 20 ? -13.288 -1.050 5.147 1.00 0.51 20 ILE A CA 15
ATOM 27011 C C . ILE A 1 20 ? -13.146 -1.767 3.820 1.00 0.54 20 ILE A C 15
ATOM 27012 O O . ILE A 1 20 ? -14.019 -1.727 2.952 1.00 0.76 20 ILE A O 15
ATOM 27028 N N . LEU A 1 21 ? -12.019 -2.396 3.714 1.00 0.50 21 LEU A N 15
ATOM 27029 C CA . LEU A 1 21 ? -11.580 -3.200 2.573 1.00 0.55 21 LEU A CA 15
ATOM 27030 C C . LEU A 1 21 ? -10.732 -4.269 3.211 1.00 0.52 21 LEU A C 15
ATOM 27031 O O . LEU A 1 21 ? -10.842 -4.407 4.411 1.00 0.75 21 LEU A O 15
ATOM 27047 N N . GLN A 1 22 ? -10.124 -5.179 2.499 1.00 0.47 22 GLN A N 15
ATOM 27048 C CA . GLN A 1 22 ? -9.057 -5.940 3.118 1.00 0.47 22 GLN A CA 15
ATOM 27049 C C . GLN A 1 22 ? -7.887 -6.065 2.144 1.00 0.42 22 GLN A C 15
ATOM 27050 O O . GLN A 1 22 ? -8.044 -6.606 1.056 1.00 0.51 22 GLN A O 15
ATOM 27064 N N . TYR A 1 23 ? -6.717 -5.563 2.523 1.00 0.42 23 TYR A N 15
ATOM 27065 C CA . TYR A 1 23 ? -5.579 -5.577 1.621 1.00 0.42 23 TYR A CA 15
ATOM 27066 C C . TYR A 1 23 ? -4.666 -6.730 1.945 1.00 0.41 23 TYR A C 15
ATOM 27067 O O . TYR A 1 23 ? -4.634 -7.230 3.070 1.00 0.49 23 TYR A O 15
ATOM 27085 N N . HIS A 1 24 ? -3.926 -7.140 0.949 1.00 0.50 24 HIS A N 15
ATOM 27086 C CA . HIS A 1 24 ? -2.843 -8.054 1.147 1.00 0.57 24 HIS A CA 15
ATOM 27087 C C . HIS A 1 24 ? -1.581 -7.477 0.553 1.00 0.60 24 HIS A C 15
ATOM 27088 O O . HIS A 1 24 ? -1.374 -7.546 -0.655 1.00 0.58 24 HIS A O 15
ATOM 27103 N N . CYS A 1 25 ? -0.749 -6.898 1.390 1.00 0.71 25 CYS A N 15
ATOM 27104 C CA . CYS A 1 25 ? 0.567 -6.522 0.944 1.00 0.74 25 CYS A CA 15
ATOM 27105 C C . CYS A 1 25 ? 1.502 -7.687 1.159 1.00 0.91 25 CYS A C 15
ATOM 27106 O O . CYS A 1 25 ? 1.603 -8.229 2.262 1.00 1.01 25 CYS A O 15
ATOM 27113 N N . ARG A 1 26 ? 2.147 -8.094 0.091 1.00 1.14 26 ARG A N 15
ATOM 27114 C CA . ARG A 1 26 ? 3.039 -9.227 0.130 1.00 1.38 26 ARG A CA 15
ATOM 27115 C C . ARG A 1 26 ? 4.258 -8.921 -0.693 1.00 1.87 26 ARG A C 15
ATOM 27116 O O . ARG A 1 26 ? 4.201 -8.119 -1.623 1.00 2.24 26 ARG A O 15
ATOM 27137 N N . SER A 1 27 ? 5.348 -9.549 -0.345 1.00 2.10 27 SER A N 15
ATOM 27138 C CA . SER A 1 27 ? 6.570 -9.379 -1.073 1.00 2.66 27 SER A CA 15
ATOM 27139 C C . SER A 1 27 ? 6.895 -10.636 -1.856 1.00 2.39 27 SER A C 15
ATOM 27140 O O . SER A 1 27 ? 6.363 -11.709 -1.562 1.00 2.70 27 SER A O 15
ATOM 27148 N N . GLY A 1 28 ? 7.741 -10.489 -2.866 1.00 2.45 28 GLY A N 15
ATOM 27149 C CA . GLY A 1 28 ? 8.225 -11.626 -3.612 1.00 2.54 28 GLY A CA 15
ATOM 27150 C C . GLY A 1 28 ? 8.771 -12.700 -2.694 1.00 2.68 28 GLY A C 15
ATOM 27151 O O . GLY A 1 28 ? 8.682 -13.891 -2.990 1.00 3.22 28 GLY A O 15
ATOM 27155 N N . ASN A 1 29 ? 9.318 -12.277 -1.563 1.00 2.60 29 ASN A N 15
ATOM 27156 C CA . ASN A 1 29 ? 9.817 -13.228 -0.572 1.00 2.96 29 ASN A CA 15
ATOM 27157 C C . ASN A 1 29 ? 9.315 -12.912 0.846 1.00 2.76 29 ASN A C 15
ATOM 27158 O O . ASN A 1 29 ? 9.179 -13.811 1.672 1.00 3.04 29 ASN A O 15
ATOM 27169 N N . THR A 1 30 ? 9.019 -11.646 1.121 1.00 2.45 30 THR A N 15
ATOM 27170 C CA . THR A 1 30 ? 8.666 -11.223 2.479 1.00 2.33 30 THR A CA 15
ATOM 27171 C C . THR A 1 30 ? 7.147 -11.100 2.674 1.00 2.07 30 THR A C 15
ATOM 27172 O O . THR A 1 30 ? 6.537 -10.102 2.299 1.00 2.10 30 THR A O 15
ATOM 27183 N N . ASN A 1 31 ? 6.543 -12.119 3.269 1.00 1.97 31 ASN A N 15
ATOM 27184 C CA . ASN A 1 31 ? 5.107 -12.108 3.548 1.00 1.75 31 ASN A CA 15
ATOM 27185 C C . ASN A 1 31 ? 4.850 -11.584 4.953 1.00 1.78 31 ASN A C 15
ATOM 27186 O O . ASN A 1 31 ? 5.666 -11.794 5.855 1.00 2.34 31 ASN A O 15
ATOM 27197 N N . VAL A 1 32 ? 3.733 -10.888 5.144 1.00 1.39 32 VAL A N 15
ATOM 27198 C CA . VAL A 1 32 ? 3.417 -10.310 6.447 1.00 1.52 32 VAL A CA 15
ATOM 27199 C C . VAL A 1 32 ? 1.984 -10.614 6.890 1.00 1.38 32 VAL A C 15
ATOM 27200 O O . VAL A 1 32 ? 1.787 -11.245 7.929 1.00 2.10 32 VAL A O 15
ATOM 27213 N N . GLY A 1 33 ? 0.981 -10.194 6.120 1.00 1.00 33 GLY A N 15
ATOM 27214 C CA . GLY A 1 33 ? -0.379 -10.334 6.581 1.00 1.43 33 GLY A CA 15
ATOM 27215 C C . GLY A 1 33 ? -1.396 -9.838 5.583 1.00 0.99 33 GLY A C 15
ATOM 27216 O O . GLY A 1 33 ? -1.042 -9.266 4.543 1.00 1.13 33 GLY A O 15
ATOM 27220 N N . VAL A 1 34 ? -2.662 -10.072 5.902 1.00 0.80 34 VAL A N 15
ATOM 27221 C CA . VAL A 1 34 ? -3.776 -9.725 5.029 1.00 0.56 34 VAL A CA 15
ATOM 27222 C C . VAL A 1 34 ? -4.979 -9.269 5.862 1.00 0.63 34 VAL A C 15
ATOM 27223 O O . VAL A 1 34 ? -5.790 -10.106 6.257 1.00 1.03 34 VAL A O 15
ATOM 27236 N N . GLN A 1 35 ? -5.103 -7.973 6.135 1.00 0.63 35 GLN A N 15
ATOM 27237 C CA . GLN A 1 35 ? -6.198 -7.457 6.973 1.00 0.85 35 GLN A CA 15
ATOM 27238 C C . GLN A 1 35 ? -6.429 -5.994 6.775 1.00 0.70 35 GLN A C 15
ATOM 27239 O O . GLN A 1 35 ? -5.749 -5.352 5.986 1.00 0.82 35 GLN A O 15
ATOM 27253 N N . TYR A 1 36 ? -7.419 -5.467 7.488 1.00 0.78 36 TYR A N 15
ATOM 27254 C CA . TYR A 1 36 ? -7.860 -4.142 7.191 1.00 0.73 36 TYR A CA 15
ATOM 27255 C C . TYR A 1 36 ? -7.966 -3.154 8.323 1.00 0.78 36 TYR A C 15
ATOM 27256 O O . TYR A 1 36 ? -7.828 -3.470 9.504 1.00 1.06 36 TYR A O 15
ATOM 27274 N N . LEU A 1 37 ? -8.239 -1.933 7.881 1.00 0.72 37 LEU A N 15
ATOM 27275 C CA . LEU A 1 37 ? -8.428 -0.779 8.715 1.00 0.89 37 LEU A CA 15
ATOM 27276 C C . LEU A 1 37 ? -9.721 -0.072 8.305 1.00 0.70 37 LEU A C 15
ATOM 27277 O O . LEU A 1 37 ? -10.294 -0.346 7.225 1.00 0.61 37 LEU A O 15
ATOM 27293 N N . ASN A 1 38 ? -10.184 0.805 9.179 1.00 0.78 38 ASN A N 15
ATOM 27294 C CA . ASN A 1 38 ? -11.364 1.606 8.924 1.00 0.73 38 ASN A CA 15
ATOM 27295 C C . ASN A 1 38 ? -10.980 3.017 8.522 1.00 0.68 38 ASN A C 15
ATOM 27296 O O . ASN A 1 38 ? -9.798 3.369 8.476 1.00 0.75 38 ASN A O 15
ATOM 27307 N N . PHE A 1 39 ? -11.997 3.818 8.258 1.00 0.68 39 PHE A N 15
ATOM 27308 C CA . PHE A 1 39 ? -11.808 5.225 7.950 1.00 0.72 39 PHE A CA 15
ATOM 27309 C C . PHE A 1 39 ? -11.456 5.999 9.220 1.00 0.83 39 PHE A C 15
ATOM 27310 O O . PHE A 1 39 ? -12.329 6.547 9.900 1.00 1.66 39 PHE A O 15
ATOM 27327 N N . LYS A 1 40 ? -10.160 6.005 9.534 1.00 0.86 40 LYS A N 15
ATOM 27328 C CA . LYS A 1 40 ? -9.627 6.723 10.691 1.00 0.97 40 LYS A CA 15
ATOM 27329 C C . LYS A 1 40 ? -8.132 6.454 10.859 1.00 0.72 40 LYS A C 15
ATOM 27330 O O . LYS A 1 40 ? -7.380 7.333 11.285 1.00 1.17 40 LYS A O 15
ATOM 27349 N N . GLY A 1 41 ? -7.692 5.246 10.520 1.00 0.71 41 GLY A N 15
ATOM 27350 C CA . GLY A 1 41 ? -6.316 4.880 10.765 1.00 1.13 41 GLY A CA 15
ATOM 27351 C C . GLY A 1 41 ? -5.636 4.241 9.572 1.00 0.94 41 GLY A C 15
ATOM 27352 O O . GLY A 1 41 ? -6.187 4.190 8.472 1.00 1.09 41 GLY A O 15
ATOM 27356 N N . THR A 1 42 ? -4.442 3.741 9.820 1.00 0.82 42 THR A N 15
ATOM 27357 C CA . THR A 1 42 ? -3.584 3.159 8.795 1.00 0.68 42 THR A CA 15
ATOM 27358 C C . THR A 1 42 ? -3.083 1.783 9.225 1.00 0.65 42 THR A C 15
ATOM 27359 O O . THR A 1 42 ? -3.102 1.449 10.413 1.00 0.75 42 THR A O 15
ATOM 27370 N N . ARG A 1 43 ? -2.642 0.992 8.264 1.00 0.58 43 ARG A N 15
ATOM 27371 C CA . ARG A 1 43 ? -2.018 -0.288 8.547 1.00 0.58 43 ARG A CA 15
ATOM 27372 C C . ARG A 1 43 ? -0.635 -0.279 7.939 1.00 0.52 43 ARG A C 15
ATOM 27373 O O . ARG A 1 43 ? -0.493 -0.284 6.716 1.00 0.50 43 ARG A O 15
ATOM 27394 N N . ILE A 1 44 ? 0.383 -0.243 8.779 1.00 0.52 44 ILE A N 15
ATOM 27395 C CA . ILE A 1 44 ? 1.708 0.063 8.292 1.00 0.51 44 ILE A CA 15
ATOM 27396 C C . ILE A 1 44 ? 2.662 -1.106 8.380 1.00 0.58 44 ILE A C 15
ATOM 27397 O O . ILE A 1 44 ? 2.839 -1.736 9.423 1.00 0.66 44 ILE A O 15
ATOM 27413 N N . ILE A 1 45 ? 3.258 -1.373 7.245 1.00 0.61 45 ILE A N 15
ATOM 27414 C CA . ILE A 1 45 ? 4.314 -2.341 7.101 1.00 0.74 45 ILE A CA 15
ATOM 27415 C C . ILE A 1 45 ? 5.659 -1.656 7.108 1.00 0.77 45 ILE A C 15
ATOM 27416 O O . ILE A 1 45 ? 5.741 -0.455 6.871 1.00 0.79 45 ILE A O 15
ATOM 27432 N N . LYS A 1 46 ? 6.704 -2.406 7.354 1.00 0.90 46 LYS A N 15
ATOM 27433 C CA . LYS A 1 46 ? 8.036 -1.838 7.304 1.00 0.97 46 LYS A CA 15
ATOM 27434 C C . LYS A 1 46 ? 9.092 -2.877 6.935 1.00 1.10 46 LYS A C 15
ATOM 27435 O O . LYS A 1 46 ? 8.914 -4.065 7.184 1.00 1.20 46 LYS A O 15
ATOM 27454 N N . PHE A 1 47 ? 10.180 -2.390 6.343 1.00 1.20 47 PHE A N 15
ATOM 27455 C CA . PHE A 1 47 ? 11.359 -3.177 5.985 1.00 1.41 47 PHE A CA 15
ATOM 27456 C C . PHE A 1 47 ? 12.409 -2.185 5.522 1.00 1.59 47 PHE A C 15
ATOM 27457 O O . PHE A 1 47 ? 12.063 -1.057 5.178 1.00 1.68 47 PHE A O 15
ATOM 27474 N N . LYS A 1 48 ? 13.670 -2.562 5.516 1.00 1.83 48 LYS A N 15
ATOM 27475 C CA . LYS A 1 48 ? 14.703 -1.551 5.654 1.00 2.13 48 LYS A CA 15
ATOM 27476 C C . LYS A 1 48 ? 16.029 -1.882 4.962 1.00 2.50 48 LYS A C 15
ATOM 27477 O O . LYS A 1 48 ? 16.996 -2.269 5.622 1.00 3.01 48 LYS A O 15
ATOM 27496 N N . ASP A 1 49 ? 16.102 -1.670 3.645 1.00 2.76 49 ASP A N 15
ATOM 27497 C CA . ASP A 1 49 ? 17.325 -1.929 2.896 1.00 3.32 49 ASP A CA 15
ATOM 27498 C C . ASP A 1 49 ? 17.480 -1.042 1.645 1.00 3.36 49 ASP A C 15
ATOM 27499 O O . ASP A 1 49 ? 18.000 0.055 1.753 1.00 3.77 49 ASP A O 15
ATOM 27508 N N . ASP A 1 50 ? 17.052 -1.550 0.476 1.00 3.50 50 ASP A N 15
ATOM 27509 C CA . ASP A 1 50 ? 17.102 -0.849 -0.837 1.00 3.96 50 ASP A CA 15
ATOM 27510 C C . ASP A 1 50 ? 16.941 -1.846 -1.973 1.00 4.13 50 ASP A C 15
ATOM 27511 O O . ASP A 1 50 ? 17.627 -2.861 -2.020 1.00 4.41 50 ASP A O 15
ATOM 27520 N N . GLY A 1 51 ? 16.004 -1.582 -2.863 1.00 4.42 51 GLY A N 15
ATOM 27521 C CA . GLY A 1 51 ? 15.898 -2.401 -4.059 1.00 5.01 51 GLY A CA 15
ATOM 27522 C C . GLY A 1 51 ? 14.865 -1.938 -5.076 1.00 5.12 51 GLY A C 15
ATOM 27523 O O . GLY A 1 51 ? 14.315 -2.767 -5.783 1.00 5.72 51 GLY A O 15
ATOM 27527 N N . THR A 1 52 ? 14.618 -0.630 -5.157 1.00 4.86 52 THR A N 15
ATOM 27528 C CA . THR A 1 52 ? 13.667 -0.034 -6.135 1.00 5.25 52 THR A CA 15
ATOM 27529 C C . THR A 1 52 ? 12.208 -0.431 -5.844 1.00 5.04 52 THR A C 15
ATOM 27530 O O . THR A 1 52 ? 11.912 -0.946 -4.770 1.00 4.76 52 THR A O 15
ATOM 27541 N N . GLU A 1 53 ? 11.292 -0.179 -6.795 1.00 5.50 53 GLU A N 15
ATOM 27542 C CA . GLU A 1 53 ? 9.866 -0.128 -6.477 1.00 5.71 53 GLU A CA 15
ATOM 27543 C C . GLU A 1 53 ? 8.963 -1.125 -7.236 1.00 5.89 53 GLU A C 15
ATOM 27544 O O . GLU A 1 53 ? 7.762 -1.156 -6.978 1.00 6.33 53 GLU A O 15
ATOM 27556 N N . ARG A 1 54 ? 9.488 -1.918 -8.165 1.00 5.89 54 ARG A N 15
ATOM 27557 C CA . ARG A 1 54 ? 8.591 -2.711 -9.032 1.00 6.41 54 ARG A CA 15
ATOM 27558 C C . ARG A 1 54 ? 8.228 -4.137 -8.538 1.00 5.90 54 ARG A C 15
ATOM 27559 O O . ARG A 1 54 ? 7.044 -4.470 -8.474 1.00 6.48 54 ARG A O 15
ATOM 27580 N N . SER A 1 55 ? 9.203 -4.978 -8.192 1.00 5.08 55 SER A N 15
ATOM 27581 C CA . SER A 1 55 ? 8.934 -6.418 -8.029 1.00 4.86 55 SER A CA 15
ATOM 27582 C C . SER A 1 55 ? 9.326 -6.983 -6.653 1.00 3.87 55 SER A C 15
ATOM 27583 O O . SER A 1 55 ? 10.309 -7.707 -6.522 1.00 3.94 55 SER A O 15
ATOM 27591 N N . ARG A 1 56 ? 8.539 -6.655 -5.644 1.00 3.37 56 ARG A N 15
ATOM 27592 C CA . ARG A 1 56 ? 8.673 -7.215 -4.301 1.00 2.70 56 ARG A CA 15
ATOM 27593 C C . ARG A 1 56 ? 7.331 -7.139 -3.631 1.00 2.24 56 ARG A C 15
ATOM 27594 O O . ARG A 1 56 ? 6.580 -8.100 -3.591 1.00 2.47 56 ARG A O 15
ATOM 27615 N N . TRP A 1 57 ? 7.021 -5.967 -3.172 1.00 1.83 57 TRP A N 15
ATOM 27616 C CA . TRP A 1 57 ? 5.784 -5.735 -2.464 1.00 1.49 57 TRP A CA 15
ATOM 27617 C C . TRP A 1 57 ? 4.691 -5.266 -3.394 1.00 1.19 57 TRP A C 15
ATOM 27618 O O . TRP A 1 57 ? 4.879 -4.348 -4.194 1.00 1.43 57 TRP A O 15
ATOM 27639 N N . ASN A 1 58 ? 3.565 -5.936 -3.294 1.00 0.91 58 ASN A N 15
ATOM 27640 C CA . ASN A 1 58 ? 2.358 -5.535 -3.981 1.00 0.71 58 ASN A CA 15
ATOM 27641 C C . ASN A 1 58 ? 1.204 -5.658 -2.999 1.00 0.59 58 ASN A C 15
ATOM 27642 O O . ASN A 1 58 ? 1.248 -6.504 -2.102 1.00 0.71 58 ASN A O 15
ATOM 27653 N N . CYS A 1 59 ? 0.185 -4.834 -3.147 1.00 0.55 59 CYS A N 15
ATOM 27654 C CA . CYS A 1 59 ? -0.937 -4.852 -2.221 1.00 0.50 59 CYS A CA 15
ATOM 27655 C C . CYS A 1 59 ? -2.240 -5.092 -2.964 1.00 0.44 59 CYS A C 15
ATOM 27656 O O . CYS A 1 59 ? -2.538 -4.422 -3.946 1.00 0.56 59 CYS A O 15
ATOM 27663 N N . LEU A 1 60 ? -3.025 -6.043 -2.487 1.00 0.36 60 LEU A N 15
ATOM 27664 C CA . LEU A 1 60 ? -4.227 -6.440 -3.172 1.00 0.34 60 LEU A CA 15
ATOM 27665 C C . LEU A 1 60 ? -5.389 -6.183 -2.254 1.00 0.29 60 LEU A C 15
ATOM 27666 O O . LEU A 1 60 ? -5.437 -6.734 -1.161 1.00 0.32 60 LEU A O 15
ATOM 27682 N N . PHE A 1 61 ? -6.328 -5.369 -2.669 1.00 0.29 61 PHE A N 15
ATOM 27683 C CA . PHE A 1 61 ? -7.453 -5.093 -1.807 1.00 0.28 61 PHE A CA 15
ATOM 27684 C C . PHE A 1 61 ? -8.601 -5.980 -2.242 1.00 0.37 61 PHE A C 15
ATOM 27685 O O . PHE A 1 61 ? -9.040 -5.902 -3.380 1.00 0.48 61 PHE A O 15
ATOM 27702 N N . ARG A 1 62 ? -9.070 -6.832 -1.350 1.00 0.47 62 ARG A N 15
ATOM 27703 C CA . ARG A 1 62 ? -10.095 -7.803 -1.692 1.00 0.66 62 ARG A CA 15
ATOM 27704 C C . ARG A 1 62 ? -10.919 -8.161 -0.463 1.00 0.89 62 ARG A C 15
ATOM 27705 O O . ARG A 1 62 ? -10.497 -7.925 0.666 1.00 1.05 62 ARG A O 15
ATOM 27726 N N . GLN A 1 63 ? -12.092 -8.725 -0.685 1.00 1.13 63 GLN A N 15
ATOM 27727 C CA . GLN A 1 63 ? -12.941 -9.179 0.405 1.00 1.48 63 GLN A CA 15
ATOM 27728 C C . GLN A 1 63 ? -13.483 -10.566 0.095 1.00 2.09 63 GLN A C 15
ATOM 27729 O O . GLN A 1 63 ? -13.088 -11.180 -0.898 1.00 2.68 63 GLN A O 15
ATOM 27743 N N . GLY A 1 64 ? -14.372 -11.057 0.942 1.00 2.55 64 GLY A N 15
ATOM 27744 C CA . GLY A 1 64 ? -15.006 -12.329 0.686 1.00 3.28 64 GLY A CA 15
ATOM 27745 C C . GLY A 1 64 ? -16.130 -12.193 -0.310 1.00 3.41 64 GLY A C 15
ATOM 27746 O O . GLY A 1 64 ? -15.883 -12.039 -1.503 1.00 3.88 64 GLY A O 15
ATOM 27750 N N . ILE A 1 65 ? -17.358 -12.249 0.210 1.00 3.49 65 ILE A N 15
ATOM 27751 C CA . ILE A 1 65 ? -18.591 -12.000 -0.546 1.00 3.94 65 ILE A CA 15
ATOM 27752 C C . ILE A 1 65 ? -18.495 -12.414 -2.036 1.00 4.01 65 ILE A C 15
ATOM 27753 O O . ILE A 1 65 ? -18.514 -13.607 -2.345 1.00 4.32 65 ILE A O 15
ATOM 27769 N N . ASN A 1 66 ? -18.395 -11.451 -2.948 1.00 4.06 66 ASN A N 15
ATOM 27770 C CA . ASN A 1 66 ? -18.276 -11.743 -4.373 1.00 4.27 66 ASN A CA 15
ATOM 27771 C C . ASN A 1 66 ? -16.908 -11.310 -4.893 1.00 4.09 66 ASN A C 15
ATOM 27772 O O . ASN A 1 66 ? -15.960 -11.180 -4.123 1.00 4.26 66 ASN A O 15
ATOM 27783 N N . MET A 1 67 ? -16.807 -11.078 -6.196 1.00 4.09 67 MET A N 15
ATOM 27784 C CA . MET A 1 67 ? -15.589 -10.519 -6.777 1.00 4.13 67 MET A CA 15
ATOM 27785 C C . MET A 1 67 ? -15.555 -9.009 -6.560 1.00 3.60 67 MET A C 15
ATOM 27786 O O . MET A 1 67 ? -14.645 -8.317 -7.014 1.00 3.77 67 MET A O 15
ATOM 27800 N N . LYS A 1 68 ? -16.575 -8.513 -5.872 1.00 3.30 68 LYS A N 15
ATOM 27801 C CA . LYS A 1 68 ? -16.677 -7.103 -5.533 1.00 3.12 68 LYS A CA 15
ATOM 27802 C C . LYS A 1 68 ? -15.631 -6.740 -4.481 1.00 2.78 68 LYS A C 15
ATOM 27803 O O . LYS A 1 68 ? -15.025 -7.629 -3.881 1.00 3.25 68 LYS A O 15
ATOM 27822 N N . PHE A 1 69 ? -15.437 -5.438 -4.254 1.00 2.52 69 PHE A N 15
ATOM 27823 C CA . PHE A 1 69 ? -14.467 -4.952 -3.268 1.00 2.44 69 PHE A CA 15
ATOM 27824 C C . PHE A 1 69 ? -13.050 -5.415 -3.625 1.00 2.04 69 PHE A C 15
ATOM 27825 O O . PHE A 1 69 ? -12.505 -6.314 -2.984 1.00 2.83 69 PHE A O 15
ATOM 27842 N N . PHE A 1 70 ? -12.453 -4.806 -4.642 1.00 1.22 70 PHE A N 15
ATOM 27843 C CA . PHE A 1 70 ? -11.173 -5.257 -5.146 1.00 0.92 70 PHE A CA 15
ATOM 27844 C C . PHE A 1 70 ? -10.340 -4.116 -5.730 1.00 0.79 70 PHE A C 15
ATOM 27845 O O . PHE A 1 70 ? -10.875 -3.114 -6.206 1.00 1.19 70 PHE A O 15
ATOM 27862 N N . THR A 1 71 ? -9.028 -4.299 -5.668 1.00 0.58 71 THR A N 15
ATOM 27863 C CA . THR A 1 71 ? -8.063 -3.471 -6.389 1.00 0.49 71 THR A CA 15
ATOM 27864 C C . THR A 1 71 ? -6.665 -4.023 -6.200 1.00 0.40 71 THR A C 15
ATOM 27865 O O . THR A 1 71 ? -6.423 -4.846 -5.316 1.00 0.49 71 THR A O 15
ATOM 27876 N N . GLU A 1 72 ? -5.755 -3.575 -7.040 1.00 0.49 72 GLU A N 15
ATOM 27877 C CA . GLU A 1 72 ? -4.428 -4.141 -7.091 1.00 0.45 72 GLU A CA 15
ATOM 27878 C C . GLU A 1 72 ? -3.384 -3.037 -7.124 1.00 0.47 72 GLU A C 15
ATOM 27879 O O . GLU A 1 72 ? -3.100 -2.468 -8.179 1.00 0.57 72 GLU A O 15
ATOM 27891 N N . VAL A 1 73 ? -2.805 -2.748 -5.972 1.00 0.44 73 VAL A N 15
ATOM 27892 C CA . VAL A 1 73 ? -1.886 -1.632 -5.836 1.00 0.52 73 VAL A CA 15
ATOM 27893 C C . VAL A 1 73 ? -0.446 -2.141 -5.736 1.00 0.64 73 VAL A C 15
ATOM 27894 O O . VAL A 1 73 ? -0.210 -3.257 -5.278 1.00 0.76 73 VAL A O 15
ATOM 27907 N N . GLU A 1 74 ? 0.511 -1.338 -6.178 1.00 0.80 74 GLU A N 15
ATOM 27908 C CA . GLU A 1 74 ? 1.915 -1.701 -6.079 1.00 0.96 74 GLU A CA 15
ATOM 27909 C C . GLU A 1 74 ? 2.515 -1.174 -4.786 1.00 0.98 74 GLU A C 15
ATOM 27910 O O . GLU A 1 74 ? 1.873 -0.424 -4.052 1.00 1.16 74 GLU A O 15
ATOM 27922 N N . ALA A 1 75 ? 3.752 -1.567 -4.519 1.00 1.06 75 ALA A N 15
ATOM 27923 C CA . ALA A 1 75 ? 4.454 -1.117 -3.331 1.00 1.12 75 ALA A CA 15
ATOM 27924 C C . ALA A 1 75 ? 5.955 -0.991 -3.582 1.00 1.43 75 ALA A C 15
ATOM 27925 O O . ALA A 1 75 ? 6.495 0.111 -3.513 1.00 1.80 75 ALA A O 15
ATOM 27932 N N . TYR A 1 76 ? 6.635 -2.098 -3.908 1.00 1.71 76 TYR A N 15
ATOM 27933 C CA . TYR A 1 76 ? 8.109 -2.078 -3.871 1.00 2.10 76 TYR A CA 15
ATOM 27934 C C . TYR A 1 76 ? 8.810 -3.206 -4.652 1.00 2.93 76 TYR A C 15
ATOM 27935 O O . TYR A 1 76 ? 8.161 -4.085 -5.206 1.00 3.37 76 TYR A O 15
ATOM 27953 N N . ARG A 1 77 ? 10.163 -3.128 -4.680 1.00 3.45 77 ARG A N 15
ATOM 27954 C CA . ARG A 1 77 ? 11.057 -4.114 -5.335 1.00 4.39 77 ARG A CA 15
ATOM 27955 C C . ARG A 1 77 ? 12.298 -4.331 -4.438 1.00 4.69 77 ARG A C 15
ATOM 27956 O O . ARG A 1 77 ? 12.578 -3.486 -3.587 1.00 4.62 77 ARG A O 15
ATOM 27977 N N . PRO A 1 78 ? 13.046 -5.462 -4.554 1.00 5.32 78 PRO A N 15
ATOM 27978 C CA . PRO A 1 78 ? 14.207 -5.715 -3.708 1.00 5.79 78 PRO A CA 15
ATOM 27979 C C . PRO A 1 78 ? 15.575 -5.690 -4.398 1.00 6.24 78 PRO A C 15
ATOM 27980 O O . PRO A 1 78 ? 15.689 -5.703 -5.626 1.00 6.84 78 PRO A O 15
ATOM 27991 N N . ASP A 1 79 ? 16.608 -5.623 -3.569 1.00 6.17 79 ASP A N 15
ATOM 27992 C CA . ASP A 1 79 ? 17.876 -6.243 -3.894 1.00 6.76 79 ASP A CA 15
ATOM 27993 C C . ASP A 1 79 ? 17.811 -7.611 -3.243 1.00 6.75 79 ASP A C 15
ATOM 27994 O O . ASP A 1 79 ? 17.442 -7.688 -2.079 1.00 6.33 79 ASP A O 15
ATOM 28003 N N . LEU A 1 80 ? 18.189 -8.652 -3.986 1.00 7.42 80 LEU A N 15
ATOM 28004 C CA . LEU A 1 80 ? 17.726 -10.043 -3.772 1.00 7.70 80 LEU A CA 15
ATOM 28005 C C . LEU A 1 80 ? 17.167 -10.329 -2.382 1.00 7.67 80 LEU A C 15
ATOM 28006 O O . LEU A 1 80 ? 15.983 -10.633 -2.225 1.00 7.65 80 LEU A O 15
ATOM 28022 N N . LYS A 1 81 ? 18.008 -10.225 -1.400 1.00 7.90 81 LYS A N 15
ATOM 28023 C CA . LYS A 1 81 ? 17.609 -10.467 -0.011 1.00 8.21 81 LYS A CA 15
ATOM 28024 C C . LYS A 1 81 ? 17.169 -9.185 0.698 1.00 7.50 81 LYS A C 15
ATOM 28025 O O . LYS A 1 81 ? 16.123 -9.147 1.340 1.00 7.67 81 LYS A O 15
ATOM 28044 N N . HIS A 1 82 ? 17.982 -8.149 0.569 1.00 6.91 82 HIS A N 15
ATOM 28045 C CA . HIS A 1 82 ? 17.806 -6.904 1.323 1.00 6.47 82 HIS A CA 15
ATOM 28046 C C . HIS A 1 82 ? 17.158 -5.787 0.486 1.00 5.53 82 HIS A C 15
ATOM 28047 O O . HIS A 1 82 ? 17.834 -5.134 -0.299 1.00 5.01 82 HIS A O 15
ATOM 28062 N N . PRO A 1 83 ? 15.831 -5.588 0.601 1.00 5.57 83 PRO A N 15
ATOM 28063 C CA . PRO A 1 83 ? 15.089 -4.592 -0.180 1.00 4.95 83 PRO A CA 15
ATOM 28064 C C . PRO A 1 83 ? 14.669 -3.254 0.501 1.00 4.13 83 PRO A C 15
ATOM 28065 O O . PRO A 1 83 ? 14.646 -3.128 1.720 1.00 4.33 83 PRO A O 15
ATOM 28076 N N . LEU A 1 84 ? 14.280 -2.288 -0.371 1.00 3.60 84 LEU A N 15
ATOM 28077 C CA . LEU A 1 84 ? 13.536 -1.029 -0.038 1.00 3.05 84 LEU A CA 15
ATOM 28078 C C . LEU A 1 84 ? 14.316 0.023 0.753 1.00 2.76 84 LEU A C 15
ATOM 28079 O O . LEU A 1 84 ? 14.772 -0.238 1.855 1.00 3.30 84 LEU A O 15
ATOM 28095 N N . CYS A 1 85 ? 14.388 1.251 0.207 1.00 2.66 85 CYS A N 15
ATOM 28096 C CA . CYS A 1 85 ? 14.961 2.382 0.944 1.00 3.24 85 CYS A CA 15
ATOM 28097 C C . CYS A 1 85 ? 14.335 3.725 0.517 1.00 3.77 85 CYS A C 15
ATOM 28098 O O . CYS A 1 85 ? 13.289 3.719 -0.115 1.00 4.31 85 CYS A O 15
ATOM 28105 N N . GLY A 1 86 ? 15.106 4.812 0.697 1.00 4.00 86 GLY A N 15
ATOM 28106 C CA . GLY A 1 86 ? 14.659 6.214 0.934 1.00 4.75 86 GLY A CA 15
ATOM 28107 C C . GLY A 1 86 ? 13.273 6.712 0.479 1.00 4.42 86 GLY A C 15
ATOM 28108 O O . GLY A 1 86 ? 13.129 7.905 0.211 1.00 5.13 86 GLY A O 15
ATOM 28112 N N . LYS A 1 87 ? 12.269 5.865 0.377 1.00 3.51 87 LYS A N 15
ATOM 28113 C CA . LYS A 1 87 ? 10.944 6.309 -0.036 1.00 3.25 87 LYS A CA 15
ATOM 28114 C C . LYS A 1 87 ? 9.911 6.151 1.076 1.00 2.57 87 LYS A C 15
ATOM 28115 O O . LYS A 1 87 ? 10.205 5.616 2.149 1.00 2.57 87 LYS A O 15
ATOM 28134 N N . ARG A 1 88 ? 8.705 6.633 0.807 1.00 2.48 88 ARG A N 15
ATOM 28135 C CA . ARG A 1 88 ? 7.603 6.561 1.753 1.00 2.17 88 ARG A CA 15
ATOM 28136 C C . ARG A 1 88 ? 6.300 6.324 0.993 1.00 1.70 88 ARG A C 15
ATOM 28137 O O . ARG A 1 88 ? 5.862 7.178 0.221 1.00 2.18 88 ARG A O 15
ATOM 28158 N N . TYR A 1 89 ? 5.689 5.167 1.209 1.00 1.34 89 TYR A N 15
ATOM 28159 C CA . TYR A 1 89 ? 4.539 4.750 0.414 1.00 1.31 89 TYR A CA 15
ATOM 28160 C C . TYR A 1 89 ? 3.267 4.619 1.246 1.00 1.05 89 TYR A C 15
ATOM 28161 O O . TYR A 1 89 ? 3.227 3.888 2.236 1.00 1.43 89 TYR A O 15
ATOM 28179 N N . GLU A 1 90 ? 2.234 5.332 0.822 1.00 0.79 90 GLU A N 15
ATOM 28180 C CA . GLU A 1 90 ? 0.914 5.242 1.423 1.00 0.71 90 GLU A CA 15
ATOM 28181 C C . GLU A 1 90 ? -0.131 5.031 0.343 1.00 0.53 90 GLU A C 15
ATOM 28182 O O . GLU A 1 90 ? -0.208 5.802 -0.617 1.00 0.63 90 GLU A O 15
ATOM 28194 N N . LEU A 1 91 ? -0.909 3.978 0.484 1.00 0.50 91 LEU A N 15
ATOM 28195 C CA . LEU A 1 91 ? -2.049 3.765 -0.382 1.00 0.43 91 LEU A CA 15
ATOM 28196 C C . LEU A 1 91 ? -3.296 3.770 0.467 1.00 0.43 91 LEU A C 15
ATOM 28197 O O . LEU A 1 91 ? -3.329 3.166 1.539 1.00 0.57 91 LEU A O 15
ATOM 28213 N N . SER A 1 92 ? -4.313 4.458 0.013 1.00 0.43 92 SER A N 15
ATOM 28214 C CA . SER A 1 92 ? -5.514 4.585 0.798 1.00 0.48 92 SER A CA 15
ATOM 28215 C C . SER A 1 92 ? -6.736 4.430 -0.063 1.00 0.43 92 SER A C 15
ATOM 28216 O O . SER A 1 92 ? -6.848 5.030 -1.130 1.00 0.51 92 SER A O 15
ATOM 28224 N N . ALA A 1 93 ? -7.641 3.608 0.402 1.00 0.52 93 ALA A N 15
ATOM 28225 C CA . ALA A 1 93 ? -8.885 3.425 -0.272 1.00 0.54 93 ALA A CA 15
ATOM 28226 C C . ALA A 1 93 ? -9.817 4.517 0.133 1.00 0.62 93 ALA A C 15
ATOM 28227 O O . ALA A 1 93 ? -10.431 4.473 1.179 1.00 0.83 93 ALA A O 15
ATOM 28234 N N . ARG A 1 94 ? -9.884 5.500 -0.699 1.00 0.91 94 ARG A N 15
ATOM 28235 C CA . ARG A 1 94 ? -10.531 6.753 -0.342 1.00 1.26 94 ARG A CA 15
ATOM 28236 C C . ARG A 1 94 ? -11.743 7.002 -1.155 1.00 0.70 94 ARG A C 15
ATOM 28237 O O . ARG A 1 94 ? -11.962 6.406 -2.207 1.00 1.17 94 ARG A O 15
ATOM 28258 N N . MET A 1 95 ? -12.547 7.852 -0.542 1.00 0.84 95 MET A N 15
ATOM 28259 C CA . MET A 1 95 ? -13.793 8.360 -1.061 1.00 1.41 95 MET A CA 15
ATOM 28260 C C . MET A 1 95 ? -13.856 8.302 -2.583 1.00 1.48 95 MET A C 15
ATOM 28261 O O . MET A 1 95 ? -14.842 7.842 -3.157 1.00 2.12 95 MET A O 15
ATOM 28275 N N . ASP A 1 96 ? -12.782 8.767 -3.215 1.00 1.26 96 ASP A N 15
ATOM 28276 C CA . ASP A 1 96 ? -12.702 8.849 -4.667 1.00 1.45 96 ASP A CA 15
ATOM 28277 C C . ASP A 1 96 ? -12.060 7.593 -5.255 1.00 1.30 96 ASP A C 15
ATOM 28278 O O . ASP A 1 96 ? -12.694 6.854 -6.008 1.00 1.97 96 ASP A O 15
ATOM 28287 N N . ALA A 1 97 ? -10.801 7.347 -4.895 1.00 0.84 97 ALA A N 15
ATOM 28288 C CA . ALA A 1 97 ? -10.036 6.240 -5.463 1.00 0.62 97 ALA A CA 15
ATOM 28289 C C . ALA A 1 97 ? -9.024 5.731 -4.463 1.00 0.60 97 ALA A C 15
ATOM 28290 O O . ALA A 1 97 ? -8.990 6.155 -3.310 1.00 0.92 97 ALA A O 15
ATOM 28297 N N . ILE A 1 98 ? -8.204 4.819 -4.931 1.00 0.39 98 ILE A N 15
ATOM 28298 C CA . ILE A 1 98 ? -7.090 4.305 -4.176 1.00 0.34 98 ILE A CA 15
ATOM 28299 C C . ILE A 1 98 ? -5.889 5.214 -4.374 1.00 0.32 98 ILE A C 15
ATOM 28300 O O . ILE A 1 98 ? -5.393 5.388 -5.492 1.00 0.35 98 ILE A O 15
ATOM 28316 N N . TYR A 1 99 ? -5.462 5.823 -3.290 1.00 0.40 99 TYR A N 15
ATOM 28317 C CA . TYR A 1 99 ? -4.318 6.721 -3.315 1.00 0.53 99 TYR A CA 15
ATOM 28318 C C . TYR A 1 99 ? -3.039 5.930 -3.488 1.00 0.63 99 TYR A C 15
ATOM 28319 O O . TYR A 1 99 ? -2.945 4.785 -3.054 1.00 0.86 99 TYR A O 15
ATOM 28337 N N . PHE A 1 100 ? -2.070 6.542 -4.131 1.00 0.72 100 PHE A N 15
ATOM 28338 C CA . PHE A 1 100 ? -0.767 5.940 -4.295 1.00 0.91 100 PHE A CA 15
ATOM 28339 C C . PHE A 1 100 ? 0.297 7.001 -4.085 1.00 1.25 100 PHE A C 15
ATOM 28340 O O . PHE A 1 100 ? 0.512 7.857 -4.944 1.00 1.90 100 PHE A O 15
ATOM 28357 N N . LYS A 1 101 ? 0.932 6.975 -2.929 1.00 1.07 101 LYS A N 15
ATOM 28358 C CA . LYS A 1 101 ? 1.958 7.949 -2.629 1.00 1.43 101 LYS A CA 15
ATOM 28359 C C . LYS A 1 101 ? 3.340 7.384 -2.853 1.00 1.37 101 LYS A C 15
ATOM 28360 O O . LYS A 1 101 ? 3.713 6.353 -2.293 1.00 1.55 101 LYS A O 15
ATOM 28379 N N . MET A 1 102 ? 4.074 8.083 -3.684 1.00 1.76 102 MET A N 15
ATOM 28380 C CA . MET A 1 102 ? 5.493 7.852 -3.865 1.00 2.21 102 MET A CA 15
ATOM 28381 C C . MET A 1 102 ? 6.222 8.918 -3.071 1.00 2.42 102 MET A C 15
ATOM 28382 O O . MET A 1 102 ? 5.609 9.910 -2.685 1.00 2.62 102 MET A O 15
ATOM 28396 N N . ASP A 1 103 ? 7.502 8.741 -2.808 1.00 2.92 103 ASP A N 15
ATOM 28397 C CA . ASP A 1 103 ? 8.237 9.783 -2.108 1.00 3.46 103 ASP A CA 15
ATOM 28398 C C . ASP A 1 103 ? 8.481 10.930 -3.054 1.00 3.62 103 ASP A C 15
ATOM 28399 O O . ASP A 1 103 ? 8.294 10.786 -4.266 1.00 3.77 103 ASP A O 15
ATOM 28408 N N . GLU A 1 104 ? 8.908 12.056 -2.500 1.00 4.02 104 GLU A N 15
ATOM 28409 C CA . GLU A 1 104 ? 9.019 13.311 -3.246 1.00 4.43 104 GLU A CA 15
ATOM 28410 C C . GLU A 1 104 ? 7.636 13.817 -3.686 1.00 4.28 104 GLU A C 15
ATOM 28411 O O . GLU A 1 104 ? 7.449 15.006 -3.961 1.00 4.73 104 GLU A O 15
ATOM 28423 N N . ARG A 1 105 ? 6.672 12.912 -3.726 1.00 3.93 105 ARG A N 15
ATOM 28424 C CA . ARG A 1 105 ? 5.362 13.199 -4.294 1.00 3.96 105 ARG A CA 15
ATOM 28425 C C . ARG A 1 105 ? 4.250 13.033 -3.261 1.00 3.41 105 ARG A C 15
ATOM 28426 O O . ARG A 1 105 ? 4.384 12.277 -2.299 1.00 3.35 105 ARG A O 15
ATOM 28447 N N . PRO A 1 106 ? 3.145 13.768 -3.439 1.00 3.33 106 PRO A N 15
ATOM 28448 C CA . PRO A 1 106 ? 1.945 13.604 -2.621 1.00 3.10 106 PRO A CA 15
ATOM 28449 C C . PRO A 1 106 ? 1.112 12.408 -3.086 1.00 2.43 106 PRO A C 15
ATOM 28450 O O . PRO A 1 106 ? 1.260 11.948 -4.220 1.00 2.29 106 PRO A O 15
ATOM 28461 N N . PRO A 1 107 ? 0.231 11.879 -2.219 1.00 2.31 107 PRO A N 15
ATOM 28462 C CA . PRO A 1 107 ? -0.608 10.729 -2.559 1.00 1.85 107 PRO A CA 15
ATOM 28463 C C . PRO A 1 107 ? -1.659 11.080 -3.606 1.00 1.51 107 PRO A C 15
ATOM 28464 O O . PRO A 1 107 ? -2.613 11.804 -3.323 1.00 1.80 107 PRO A O 15
ATOM 28475 N N . GLN A 1 108 ? -1.478 10.566 -4.813 1.00 1.09 108 GLN A N 15
ATOM 28476 C CA . GLN A 1 108 ? -2.408 10.825 -5.902 1.00 0.94 108 GLN A CA 15
ATOM 28477 C C . GLN A 1 108 ? -3.350 9.645 -6.094 1.00 0.70 108 GLN A C 15
ATOM 28478 O O . GLN A 1 108 ? -2.990 8.506 -5.798 1.00 0.64 108 GLN A O 15
ATOM 28492 N N . PRO A 1 109 ? -4.578 9.904 -6.571 1.00 0.68 109 PRO A N 15
ATOM 28493 C CA . PRO A 1 109 ? -5.516 8.847 -6.953 1.00 0.55 109 PRO A CA 15
ATOM 28494 C C . PRO A 1 109 ? -4.980 8.052 -8.132 1.00 0.56 109 PRO A C 15
ATOM 28495 O O . PRO A 1 109 ? -5.044 8.508 -9.277 1.00 0.80 109 PRO A O 15
ATOM 28506 N N . LEU A 1 110 ? -4.441 6.874 -7.868 1.00 0.49 110 LEU A N 15
ATOM 28507 C CA . LEU A 1 110 ? -3.748 6.138 -8.909 1.00 0.61 110 LEU A CA 15
ATOM 28508 C C . LEU A 1 110 ? -4.325 4.746 -9.103 1.00 0.51 110 LEU A C 15
ATOM 28509 O O . LEU A 1 110 ? -3.839 3.974 -9.933 1.00 0.62 110 LEU A O 15
ATOM 28525 N N . ASN A 1 111 ? -5.355 4.417 -8.350 1.00 0.42 111 ASN A N 15
ATOM 28526 C CA . ASN A 1 111 ? -6.009 3.139 -8.510 1.00 0.48 111 ASN A CA 15
ATOM 28527 C C . ASN A 1 111 ? -7.394 3.292 -7.974 1.00 0.42 111 ASN A C 15
ATOM 28528 O O . ASN A 1 111 ? -7.707 4.328 -7.414 1.00 0.50 111 ASN A O 15
ATOM 28539 N N . LYS A 1 112 ? -8.240 2.320 -8.160 1.00 0.59 112 LYS A N 15
ATOM 28540 C CA . LYS A 1 112 ? -9.566 2.429 -7.645 1.00 0.60 112 LYS A CA 15
ATOM 28541 C C . LYS A 1 112 ? -10.059 1.122 -7.092 1.00 0.72 112 LYS A C 15
ATOM 28542 O O . LYS A 1 112 ? -9.878 0.056 -7.684 1.00 0.84 112 LYS A O 15
ATOM 28561 N N . TRP A 1 113 ? -10.687 1.229 -5.954 1.00 0.77 113 TRP A N 15
ATOM 28562 C CA . TRP A 1 113 ? -11.327 0.109 -5.327 1.00 0.97 113 TRP A CA 15
ATOM 28563 C C . TRP A 1 113 ? -12.643 -0.186 -6.004 1.00 1.02 113 TRP A C 15
ATOM 28564 O O . TRP A 1 113 ? -13.067 0.515 -6.926 1.00 1.12 113 TRP A O 15
ATOM 28585 N N . ARG A 1 114 ? -13.282 -1.217 -5.522 1.00 1.34 114 ARG A N 15
ATOM 28586 C CA . ARG A 1 114 ? -14.539 -1.660 -6.052 1.00 1.50 114 ARG A CA 15
ATOM 28587 C C . ARG A 1 114 ? -15.484 -1.982 -4.916 1.00 1.82 114 ARG A C 15
ATOM 28588 O O . ARG A 1 114 ? -15.074 -2.006 -3.754 1.00 2.41 114 ARG A O 15
ATOM 28609 N N . SER A 1 115 ? -16.717 -2.276 -5.272 1.00 2.02 115 SER A N 15
ATOM 28610 C CA . SER A 1 115 ? -17.752 -2.623 -4.313 1.00 2.76 115 SER A CA 15
ATOM 28611 C C . SER A 1 115 ? -19.078 -2.823 -5.043 1.00 3.19 115 SER A C 15
ATOM 28612 O O . SER A 1 115 ? -19.191 -3.804 -5.804 1.00 3.60 115 SER A O 15
ATOM 28621 N N . ALA A 1 1 ? 20.396 1.826 -5.225 1.00 6.29 1 ALA A N 16
ATOM 28622 C CA . ALA A 1 1 ? 19.521 1.960 -4.045 1.00 5.64 1 ALA A CA 16
ATOM 28623 C C . ALA A 1 1 ? 18.996 0.593 -3.628 1.00 5.66 1 ALA A C 16
ATOM 28624 O O . ALA A 1 1 ? 18.200 -0.020 -4.342 1.00 5.80 1 ALA A O 16
ATOM 28633 N N . MET A 1 2 ? 19.447 0.110 -2.476 1.00 5.85 2 MET A N 16
ATOM 28634 C CA . MET A 1 2 ? 19.068 -1.217 -2.008 1.00 6.17 2 MET A CA 16
ATOM 28635 C C . MET A 1 2 ? 19.294 -1.351 -0.502 1.00 5.91 2 MET A C 16
ATOM 28636 O O . MET A 1 2 ? 18.366 -1.651 0.249 1.00 6.19 2 MET A O 16
ATOM 28650 N N . GLY A 1 3 ? 20.527 -1.123 -0.067 1.00 5.74 3 GLY A N 16
ATOM 28651 C CA . GLY A 1 3 ? 20.854 -1.237 1.343 1.00 5.81 3 GLY A CA 16
ATOM 28652 C C . GLY A 1 3 ? 20.396 -0.032 2.133 1.00 5.28 3 GLY A C 16
ATOM 28653 O O . GLY A 1 3 ? 21.054 1.010 2.123 1.00 5.54 3 GLY A O 16
ATOM 28657 N N . CYS A 1 4 ? 19.271 -0.173 2.819 1.00 4.84 4 CYS A N 16
ATOM 28658 C CA . CYS A 1 4 ? 18.677 0.931 3.553 1.00 4.49 4 CYS A CA 16
ATOM 28659 C C . CYS A 1 4 ? 17.648 0.435 4.569 1.00 4.00 4 CYS A C 16
ATOM 28660 O O . CYS A 1 4 ? 17.354 -0.763 4.616 1.00 4.30 4 CYS A O 16
ATOM 28667 N N . LYS A 1 5 ? 17.195 1.365 5.420 1.00 3.56 5 LYS A N 16
ATOM 28668 C CA . LYS A 1 5 ? 16.132 1.163 6.428 1.00 3.21 5 LYS A CA 16
ATOM 28669 C C . LYS A 1 5 ? 15.149 0.036 6.125 1.00 2.60 5 LYS A C 16
ATOM 28670 O O . LYS A 1 5 ? 14.844 -0.259 4.970 1.00 2.48 5 LYS A O 16
ATOM 28689 N N . GLU A 1 6 ? 14.641 -0.581 7.190 1.00 2.54 6 GLU A N 16
ATOM 28690 C CA . GLU A 1 6 ? 13.474 -1.439 7.081 1.00 2.10 6 GLU A CA 16
ATOM 28691 C C . GLU A 1 6 ? 12.346 -0.633 6.476 1.00 1.84 6 GLU A C 16
ATOM 28692 O O . GLU A 1 6 ? 11.937 0.394 7.027 1.00 2.27 6 GLU A O 16
ATOM 28704 N N . ILE A 1 7 ? 11.861 -1.087 5.351 1.00 1.34 7 ILE A N 16
ATOM 28705 C CA . ILE A 1 7 ? 10.891 -0.334 4.590 1.00 1.10 7 ILE A CA 16
ATOM 28706 C C . ILE A 1 7 ? 9.499 -0.506 5.178 1.00 0.99 7 ILE A C 16
ATOM 28707 O O . ILE A 1 7 ? 9.092 -1.616 5.521 1.00 1.30 7 ILE A O 16
ATOM 28723 N N . GLU A 1 8 ? 8.786 0.600 5.321 1.00 0.87 8 GLU A N 16
ATOM 28724 C CA . GLU A 1 8 ? 7.448 0.569 5.878 1.00 0.93 8 GLU A CA 16
ATOM 28725 C C . GLU A 1 8 ? 6.454 0.946 4.801 1.00 0.86 8 GLU A C 16
ATOM 28726 O O . GLU A 1 8 ? 6.797 1.645 3.854 1.00 1.29 8 GLU A O 16
ATOM 28738 N N . ILE A 1 9 ? 5.231 0.484 4.944 1.00 0.65 9 ILE A N 16
ATOM 28739 C CA . ILE A 1 9 ? 4.250 0.627 3.912 1.00 0.68 9 ILE A CA 16
ATOM 28740 C C . ILE A 1 9 ? 2.938 1.176 4.453 1.00 0.53 9 ILE A C 16
ATOM 28741 O O . ILE A 1 9 ? 2.426 0.670 5.454 1.00 0.68 9 ILE A O 16
ATOM 28757 N N . VAL A 1 10 ? 2.387 2.218 3.815 1.00 0.51 10 VAL A N 16
ATOM 28758 C CA . VAL A 1 10 ? 1.168 2.837 4.335 1.00 0.46 10 VAL A CA 16
ATOM 28759 C C . VAL A 1 10 ? -0.067 2.425 3.549 1.00 0.41 10 VAL A C 16
ATOM 28760 O O . VAL A 1 10 ? -0.149 2.618 2.333 1.00 0.44 10 VAL A O 16
ATOM 28773 N N . ILE A 1 11 ? -1.022 1.853 4.268 1.00 0.40 11 ILE A N 16
ATOM 28774 C CA . ILE A 1 11 ? -2.312 1.537 3.723 1.00 0.40 11 ILE A CA 16
ATOM 28775 C C . ILE A 1 11 ? -3.346 2.373 4.444 1.00 0.44 11 ILE A C 16
ATOM 28776 O O . ILE A 1 11 ? -3.639 2.146 5.618 1.00 0.50 11 ILE A O 16
ATOM 28792 N N . LYS A 1 12 ? -3.861 3.361 3.761 1.00 0.46 12 LYS A N 16
ATOM 28793 C CA . LYS A 1 12 ? -4.862 4.234 4.346 1.00 0.52 12 LYS A CA 16
ATOM 28794 C C . LYS A 1 12 ? -6.225 3.840 3.828 1.00 0.50 12 LYS A C 16
ATOM 28795 O O . LYS A 1 12 ? -6.360 3.369 2.705 1.00 0.62 12 LYS A O 16
ATOM 28814 N N . ASN A 1 13 ? -7.219 4.007 4.656 1.00 0.55 13 ASN A N 16
ATOM 28815 C CA . ASN A 1 13 ? -8.588 3.811 4.268 1.00 0.59 13 ASN A CA 16
ATOM 28816 C C . ASN A 1 13 ? -9.404 4.981 4.768 1.00 0.58 13 ASN A C 16
ATOM 28817 O O . ASN A 1 13 ? -9.332 5.316 5.941 1.00 0.95 13 ASN A O 16
ATOM 28828 N N . THR A 1 14 ? -10.145 5.639 3.891 1.00 0.47 14 THR A N 16
ATOM 28829 C CA . THR A 1 14 ? -10.908 6.797 4.320 1.00 0.74 14 THR A CA 16
ATOM 28830 C C . THR A 1 14 ? -11.891 7.310 3.277 1.00 0.54 14 THR A C 16
ATOM 28831 O O . THR A 1 14 ? -11.557 8.100 2.395 1.00 0.70 14 THR A O 16
ATOM 28842 N N . LEU A 1 15 ? -13.100 6.806 3.357 1.00 0.49 15 LEU A N 16
ATOM 28843 C CA . LEU A 1 15 ? -14.209 7.361 2.622 1.00 0.68 15 LEU A CA 16
ATOM 28844 C C . LEU A 1 15 ? -14.958 8.355 3.501 1.00 0.84 15 LEU A C 16
ATOM 28845 O O . LEU A 1 15 ? -15.517 9.347 3.037 1.00 1.18 15 LEU A O 16
ATOM 28861 N N . GLY A 1 16 ? -14.944 8.055 4.788 1.00 0.72 16 GLY A N 16
ATOM 28862 C CA . GLY A 1 16 ? -15.657 8.837 5.772 1.00 0.87 16 GLY A CA 16
ATOM 28863 C C . GLY A 1 16 ? -16.270 7.939 6.814 1.00 0.77 16 GLY A C 16
ATOM 28864 O O . GLY A 1 16 ? -15.703 7.784 7.884 1.00 1.27 16 GLY A O 16
ATOM 28868 N N . PRO A 1 17 ? -17.438 7.342 6.570 1.00 0.67 17 PRO A N 16
ATOM 28869 C CA . PRO A 1 17 ? -17.913 6.237 7.373 1.00 0.76 17 PRO A CA 16
ATOM 28870 C C . PRO A 1 17 ? -17.968 4.898 6.600 1.00 0.88 17 PRO A C 16
ATOM 28871 O O . PRO A 1 17 ? -18.036 4.888 5.371 1.00 1.27 17 PRO A O 16
ATOM 28882 N N . SER A 1 18 ? -17.933 3.778 7.343 1.00 1.06 18 SER A N 16
ATOM 28883 C CA . SER A 1 18 ? -17.926 2.413 6.774 1.00 1.31 18 SER A CA 16
ATOM 28884 C C . SER A 1 18 ? -16.968 2.296 5.590 1.00 1.10 18 SER A C 16
ATOM 28885 O O . SER A 1 18 ? -17.367 2.359 4.427 1.00 1.50 18 SER A O 16
ATOM 28893 N N . ARG A 1 19 ? -15.694 2.117 5.904 1.00 0.81 19 ARG A N 16
ATOM 28894 C CA . ARG A 1 19 ? -14.648 2.124 4.906 1.00 0.66 19 ARG A CA 16
ATOM 28895 C C . ARG A 1 19 ? -13.705 0.986 5.176 1.00 0.64 19 ARG A C 16
ATOM 28896 O O . ARG A 1 19 ? -12.776 1.109 5.974 1.00 1.02 19 ARG A O 16
ATOM 28917 N N . ILE A 1 20 ? -13.967 -0.119 4.520 1.00 0.52 20 ILE A N 16
ATOM 28918 C CA . ILE A 1 20 ? -13.286 -1.368 4.821 1.00 0.51 20 ILE A CA 16
ATOM 28919 C C . ILE A 1 20 ? -12.717 -1.975 3.556 1.00 0.54 20 ILE A C 16
ATOM 28920 O O . ILE A 1 20 ? -13.393 -2.059 2.531 1.00 0.76 20 ILE A O 16
ATOM 28936 N N . LEU A 1 21 ? -11.476 -2.389 3.641 1.00 0.50 21 LEU A N 16
ATOM 28937 C CA . LEU A 1 21 ? -10.781 -2.995 2.524 1.00 0.55 21 LEU A CA 16
ATOM 28938 C C . LEU A 1 21 ? -9.848 -4.060 3.049 1.00 0.52 21 LEU A C 16
ATOM 28939 O O . LEU A 1 21 ? -9.113 -3.833 4.011 1.00 0.75 21 LEU A O 16
ATOM 28955 N N . GLN A 1 22 ? -9.903 -5.225 2.441 1.00 0.47 22 GLN A N 16
ATOM 28956 C CA . GLN A 1 22 ? -9.065 -6.319 2.837 1.00 0.47 22 GLN A CA 16
ATOM 28957 C C . GLN A 1 22 ? -7.818 -6.317 1.971 1.00 0.42 22 GLN A C 16
ATOM 28958 O O . GLN A 1 22 ? -7.845 -6.772 0.833 1.00 0.51 22 GLN A O 16
ATOM 28972 N N . TYR A 1 23 ? -6.726 -5.799 2.507 1.00 0.42 23 TYR A N 16
ATOM 28973 C CA . TYR A 1 23 ? -5.523 -5.634 1.722 1.00 0.42 23 TYR A CA 16
ATOM 28974 C C . TYR A 1 23 ? -4.586 -6.799 1.961 1.00 0.41 23 TYR A C 16
ATOM 28975 O O . TYR A 1 23 ? -4.029 -6.986 3.044 1.00 0.49 23 TYR A O 16
ATOM 28993 N N . HIS A 1 24 ? -4.467 -7.616 0.947 1.00 0.50 24 HIS A N 16
ATOM 28994 C CA . HIS A 1 24 ? -3.523 -8.699 0.951 1.00 0.57 24 HIS A CA 16
ATOM 28995 C C . HIS A 1 24 ? -2.178 -8.176 0.545 1.00 0.60 24 HIS A C 16
ATOM 28996 O O . HIS A 1 24 ? -1.916 -7.980 -0.636 1.00 0.58 24 HIS A O 16
ATOM 29011 N N . CYS A 1 25 ? -1.327 -7.945 1.501 1.00 0.71 25 CYS A N 16
ATOM 29012 C CA . CYS A 1 25 ? -0.027 -7.464 1.168 1.00 0.74 25 CYS A CA 16
ATOM 29013 C C . CYS A 1 25 ? 0.986 -8.585 1.204 1.00 0.91 25 CYS A C 16
ATOM 29014 O O . CYS A 1 25 ? 0.907 -9.493 2.033 1.00 1.01 25 CYS A O 16
ATOM 29021 N N . ARG A 1 26 ? 1.897 -8.538 0.252 1.00 1.14 26 ARG A N 16
ATOM 29022 C CA . ARG A 1 26 ? 2.983 -9.486 0.170 1.00 1.38 26 ARG A CA 16
ATOM 29023 C C . ARG A 1 26 ? 4.275 -8.732 -0.072 1.00 1.87 26 ARG A C 16
ATOM 29024 O O . ARG A 1 26 ? 4.267 -7.637 -0.638 1.00 2.24 26 ARG A O 16
ATOM 29045 N N . SER A 1 27 ? 5.374 -9.308 0.356 1.00 2.10 27 SER A N 16
ATOM 29046 C CA . SER A 1 27 ? 6.656 -8.652 0.257 1.00 2.66 27 SER A CA 16
ATOM 29047 C C . SER A 1 27 ? 7.416 -9.122 -0.970 1.00 2.39 27 SER A C 16
ATOM 29048 O O . SER A 1 27 ? 7.016 -10.096 -1.616 1.00 2.70 27 SER A O 16
ATOM 29056 N N . GLY A 1 28 ? 8.489 -8.423 -1.296 1.00 2.45 28 GLY A N 16
ATOM 29057 C CA . GLY A 1 28 ? 9.274 -8.764 -2.464 1.00 2.54 28 GLY A CA 16
ATOM 29058 C C . GLY A 1 28 ? 9.737 -10.211 -2.453 1.00 2.68 28 GLY A C 16
ATOM 29059 O O . GLY A 1 28 ? 9.628 -10.913 -3.463 1.00 3.22 28 GLY A O 16
ATOM 29063 N N . ASN A 1 29 ? 10.214 -10.668 -1.302 1.00 2.60 29 ASN A N 16
ATOM 29064 C CA . ASN A 1 29 ? 10.653 -12.052 -1.137 1.00 2.96 29 ASN A CA 16
ATOM 29065 C C . ASN A 1 29 ? 10.174 -12.567 0.222 1.00 2.76 29 ASN A C 16
ATOM 29066 O O . ASN A 1 29 ? 10.848 -13.340 0.899 1.00 3.04 29 ASN A O 16
ATOM 29077 N N . THR A 1 30 ? 8.989 -12.121 0.615 1.00 2.45 30 THR A N 16
ATOM 29078 C CA . THR A 1 30 ? 8.457 -12.402 1.941 1.00 2.33 30 THR A CA 16
ATOM 29079 C C . THR A 1 30 ? 6.925 -12.336 1.926 1.00 2.07 30 THR A C 16
ATOM 29080 O O . THR A 1 30 ? 6.335 -11.819 0.974 1.00 2.10 30 THR A O 16
ATOM 29091 N N . ASN A 1 31 ? 6.283 -12.888 2.948 1.00 1.97 31 ASN A N 16
ATOM 29092 C CA . ASN A 1 31 ? 4.822 -12.871 3.038 1.00 1.75 31 ASN A CA 16
ATOM 29093 C C . ASN A 1 31 ? 4.356 -11.967 4.178 1.00 1.78 31 ASN A C 16
ATOM 29094 O O . ASN A 1 31 ? 4.984 -11.915 5.237 1.00 2.34 31 ASN A O 16
ATOM 29105 N N . VAL A 1 32 ? 3.255 -11.253 3.957 1.00 1.39 32 VAL A N 16
ATOM 29106 C CA . VAL A 1 32 ? 2.715 -10.355 4.973 1.00 1.52 32 VAL A CA 16
ATOM 29107 C C . VAL A 1 32 ? 1.419 -10.908 5.563 1.00 1.38 32 VAL A C 16
ATOM 29108 O O . VAL A 1 32 ? 1.368 -11.253 6.746 1.00 2.10 32 VAL A O 16
ATOM 29121 N N . GLY A 1 33 ? 0.372 -11.007 4.748 1.00 1.00 33 GLY A N 16
ATOM 29122 C CA . GLY A 1 33 ? -0.894 -11.471 5.242 1.00 1.43 33 GLY A CA 16
ATOM 29123 C C . GLY A 1 33 ? -2.042 -10.809 4.526 1.00 0.99 33 GLY A C 16
ATOM 29124 O O . GLY A 1 33 ? -1.849 -10.115 3.521 1.00 1.13 33 GLY A O 16
ATOM 29128 N N . VAL A 1 34 ? -3.236 -11.037 5.032 1.00 0.80 34 VAL A N 16
ATOM 29129 C CA . VAL A 1 34 ? -4.448 -10.511 4.432 1.00 0.56 34 VAL A CA 16
ATOM 29130 C C . VAL A 1 34 ? -5.380 -9.996 5.530 1.00 0.63 34 VAL A C 16
ATOM 29131 O O . VAL A 1 34 ? -5.815 -10.770 6.384 1.00 1.03 34 VAL A O 16
ATOM 29144 N N . GLN A 1 35 ? -5.675 -8.702 5.526 1.00 0.63 35 GLN A N 16
ATOM 29145 C CA . GLN A 1 35 ? -6.405 -8.091 6.609 1.00 0.85 35 GLN A CA 16
ATOM 29146 C C . GLN A 1 35 ? -7.324 -6.973 6.114 1.00 0.70 35 GLN A C 16
ATOM 29147 O O . GLN A 1 35 ? -6.982 -6.252 5.185 1.00 0.82 35 GLN A O 16
ATOM 29161 N N . TYR A 1 36 ? -8.499 -6.851 6.731 1.00 0.78 36 TYR A N 16
ATOM 29162 C CA . TYR A 1 36 ? -9.383 -5.717 6.480 1.00 0.73 36 TYR A CA 16
ATOM 29163 C C . TYR A 1 36 ? -9.197 -4.682 7.577 1.00 0.78 36 TYR A C 16
ATOM 29164 O O . TYR A 1 36 ? -8.907 -5.033 8.723 1.00 1.06 36 TYR A O 16
ATOM 29182 N N . LEU A 1 37 ? -9.364 -3.420 7.239 1.00 0.72 37 LEU A N 16
ATOM 29183 C CA . LEU A 1 37 ? -9.184 -2.357 8.211 1.00 0.89 37 LEU A CA 16
ATOM 29184 C C . LEU A 1 37 ? -10.246 -1.281 8.010 1.00 0.70 37 LEU A C 16
ATOM 29185 O O . LEU A 1 37 ? -10.708 -1.056 6.888 1.00 0.61 37 LEU A O 16
ATOM 29201 N N . ASN A 1 38 ? -10.643 -0.649 9.107 1.00 0.78 38 ASN A N 16
ATOM 29202 C CA . ASN A 1 38 ? -11.614 0.439 9.083 1.00 0.73 38 ASN A CA 16
ATOM 29203 C C . ASN A 1 38 ? -10.887 1.772 8.940 1.00 0.68 38 ASN A C 16
ATOM 29204 O O . ASN A 1 38 ? -9.705 1.872 9.275 1.00 0.75 38 ASN A O 16
ATOM 29215 N N . PHE A 1 39 ? -11.593 2.786 8.444 1.00 0.68 39 PHE A N 16
ATOM 29216 C CA . PHE A 1 39 ? -11.045 4.141 8.352 1.00 0.72 39 PHE A CA 16
ATOM 29217 C C . PHE A 1 39 ? -10.817 4.710 9.747 1.00 0.83 39 PHE A C 16
ATOM 29218 O O . PHE A 1 39 ? -11.746 5.172 10.410 1.00 1.66 39 PHE A O 16
ATOM 29235 N N . LYS A 1 40 ? -9.574 4.641 10.182 1.00 0.86 40 LYS A N 16
ATOM 29236 C CA . LYS A 1 40 ? -9.165 5.171 11.472 1.00 0.97 40 LYS A CA 16
ATOM 29237 C C . LYS A 1 40 ? -7.984 6.099 11.256 1.00 0.72 40 LYS A C 16
ATOM 29238 O O . LYS A 1 40 ? -7.965 7.242 11.711 1.00 1.17 40 LYS A O 16
ATOM 29257 N N . GLY A 1 41 ? -7.007 5.577 10.535 1.00 0.71 41 GLY A N 16
ATOM 29258 C CA . GLY A 1 41 ? -5.832 6.329 10.171 1.00 1.13 41 GLY A CA 16
ATOM 29259 C C . GLY A 1 41 ? -5.014 5.556 9.163 1.00 0.94 41 GLY A C 16
ATOM 29260 O O . GLY A 1 41 ? -5.558 4.718 8.439 1.00 1.09 41 GLY A O 16
ATOM 29264 N N . THR A 1 42 ? -3.725 5.822 9.099 1.00 0.82 42 THR A N 16
ATOM 29265 C CA . THR A 1 42 ? -2.841 5.032 8.267 1.00 0.68 42 THR A CA 16
ATOM 29266 C C . THR A 1 42 ? -2.496 3.722 8.955 1.00 0.65 42 THR A C 16
ATOM 29267 O O . THR A 1 42 ? -2.367 3.661 10.179 1.00 0.75 42 THR A O 16
ATOM 29278 N N . ARG A 1 43 ? -2.366 2.675 8.167 1.00 0.58 43 ARG A N 16
ATOM 29279 C CA . ARG A 1 43 ? -2.023 1.371 8.681 1.00 0.58 43 ARG A CA 16
ATOM 29280 C C . ARG A 1 43 ? -0.693 0.985 8.090 1.00 0.52 43 ARG A C 16
ATOM 29281 O O . ARG A 1 43 ? -0.590 0.720 6.893 1.00 0.50 43 ARG A O 16
ATOM 29302 N N . ILE A 1 44 ? 0.332 0.985 8.913 1.00 0.52 44 ILE A N 16
ATOM 29303 C CA . ILE A 1 44 ? 1.673 0.876 8.402 1.00 0.51 44 ILE A CA 16
ATOM 29304 C C . ILE A 1 44 ? 2.332 -0.425 8.807 1.00 0.58 44 ILE A C 16
ATOM 29305 O O . ILE A 1 44 ? 2.317 -0.826 9.972 1.00 0.66 44 ILE A O 16
ATOM 29321 N N . ILE A 1 45 ? 2.883 -1.077 7.812 1.00 0.61 45 ILE A N 16
ATOM 29322 C CA . ILE A 1 45 ? 3.616 -2.309 7.987 1.00 0.74 45 ILE A CA 16
ATOM 29323 C C . ILE A 1 45 ? 5.102 -2.055 7.793 1.00 0.77 45 ILE A C 16
ATOM 29324 O O . ILE A 1 45 ? 5.470 -1.162 7.045 1.00 0.79 45 ILE A O 16
ATOM 29340 N N . LYS A 1 46 ? 5.950 -2.810 8.468 1.00 0.90 46 LYS A N 16
ATOM 29341 C CA . LYS A 1 46 ? 7.380 -2.705 8.233 1.00 0.97 46 LYS A CA 16
ATOM 29342 C C . LYS A 1 46 ? 7.940 -4.064 7.845 1.00 1.10 46 LYS A C 16
ATOM 29343 O O . LYS A 1 46 ? 7.394 -5.097 8.234 1.00 1.20 46 LYS A O 16
ATOM 29362 N N . PHE A 1 47 ? 9.045 -4.057 7.115 1.00 1.20 47 PHE A N 16
ATOM 29363 C CA . PHE A 1 47 ? 9.586 -5.257 6.514 1.00 1.41 47 PHE A CA 16
ATOM 29364 C C . PHE A 1 47 ? 11.022 -4.995 6.139 1.00 1.59 47 PHE A C 16
ATOM 29365 O O . PHE A 1 47 ? 11.342 -3.987 5.509 1.00 1.68 47 PHE A O 16
ATOM 29382 N N . LYS A 1 48 ? 11.885 -5.885 6.549 1.00 1.83 48 LYS A N 16
ATOM 29383 C CA . LYS A 1 48 ? 13.300 -5.642 6.467 1.00 2.13 48 LYS A CA 16
ATOM 29384 C C . LYS A 1 48 ? 14.002 -6.770 5.720 1.00 2.50 48 LYS A C 16
ATOM 29385 O O . LYS A 1 48 ? 15.228 -6.898 5.744 1.00 3.01 48 LYS A O 16
ATOM 29404 N N . ASP A 1 49 ? 13.195 -7.576 5.051 1.00 2.76 49 ASP A N 16
ATOM 29405 C CA . ASP A 1 49 ? 13.679 -8.729 4.307 1.00 3.32 49 ASP A CA 16
ATOM 29406 C C . ASP A 1 49 ? 14.106 -8.306 2.901 1.00 3.36 49 ASP A C 16
ATOM 29407 O O . ASP A 1 49 ? 13.748 -7.216 2.447 1.00 3.77 49 ASP A O 16
ATOM 29416 N N . ASP A 1 50 ? 14.870 -9.160 2.223 1.00 3.50 50 ASP A N 16
ATOM 29417 C CA . ASP A 1 50 ? 15.414 -8.842 0.910 1.00 3.96 50 ASP A CA 16
ATOM 29418 C C . ASP A 1 50 ? 16.035 -10.077 0.269 1.00 4.13 50 ASP A C 16
ATOM 29419 O O . ASP A 1 50 ? 17.073 -10.570 0.713 1.00 4.41 50 ASP A O 16
ATOM 29428 N N . GLY A 1 51 ? 15.378 -10.581 -0.762 1.00 4.42 51 GLY A N 16
ATOM 29429 C CA . GLY A 1 51 ? 15.878 -11.747 -1.467 1.00 5.01 51 GLY A CA 16
ATOM 29430 C C . GLY A 1 51 ? 16.061 -11.511 -2.958 1.00 5.12 51 GLY A C 16
ATOM 29431 O O . GLY A 1 51 ? 16.535 -12.390 -3.678 1.00 5.72 51 GLY A O 16
ATOM 29435 N N . THR A 1 52 ? 15.685 -10.330 -3.425 1.00 4.86 52 THR A N 16
ATOM 29436 C CA . THR A 1 52 ? 15.828 -9.974 -4.833 1.00 5.25 52 THR A CA 16
ATOM 29437 C C . THR A 1 52 ? 16.552 -8.635 -4.960 1.00 5.04 52 THR A C 16
ATOM 29438 O O . THR A 1 52 ? 17.250 -8.229 -4.036 1.00 4.76 52 THR A O 16
ATOM 29449 N N . GLU A 1 53 ? 16.406 -7.956 -6.091 1.00 5.50 53 GLU A N 16
ATOM 29450 C CA . GLU A 1 53 ? 17.041 -6.656 -6.280 1.00 5.71 53 GLU A CA 16
ATOM 29451 C C . GLU A 1 53 ? 16.241 -5.551 -5.593 1.00 5.89 53 GLU A C 16
ATOM 29452 O O . GLU A 1 53 ? 16.797 -4.728 -4.861 1.00 6.33 53 GLU A O 16
ATOM 29464 N N . ARG A 1 54 ? 14.942 -5.515 -5.862 1.00 5.89 54 ARG A N 16
ATOM 29465 C CA . ARG A 1 54 ? 14.053 -4.556 -5.220 1.00 6.41 54 ARG A CA 16
ATOM 29466 C C . ARG A 1 54 ? 13.457 -5.149 -3.955 1.00 5.90 54 ARG A C 16
ATOM 29467 O O . ARG A 1 54 ? 13.447 -4.497 -2.910 1.00 6.48 54 ARG A O 16
ATOM 29488 N N . SER A 1 55 ? 12.960 -6.379 -4.064 1.00 5.08 55 SER A N 16
ATOM 29489 C CA . SER A 1 55 ? 12.316 -7.063 -2.947 1.00 4.86 55 SER A CA 16
ATOM 29490 C C . SER A 1 55 ? 11.206 -6.202 -2.359 1.00 3.87 55 SER A C 16
ATOM 29491 O O . SER A 1 55 ? 11.130 -6.009 -1.145 1.00 3.94 55 SER A O 16
ATOM 29499 N N . ARG A 1 56 ? 10.331 -5.703 -3.219 1.00 3.37 56 ARG A N 16
ATOM 29500 C CA . ARG A 1 56 ? 9.373 -4.710 -2.794 1.00 2.70 56 ARG A CA 16
ATOM 29501 C C . ARG A 1 56 ? 7.965 -5.276 -2.671 1.00 2.24 56 ARG A C 16
ATOM 29502 O O . ARG A 1 56 ? 7.699 -6.402 -3.083 1.00 2.47 56 ARG A O 16
ATOM 29523 N N . TRP A 1 57 ? 7.045 -4.469 -2.150 1.00 1.83 57 TRP A N 16
ATOM 29524 C CA . TRP A 1 57 ? 5.860 -5.015 -1.552 1.00 1.49 57 TRP A CA 16
ATOM 29525 C C . TRP A 1 57 ? 4.660 -4.557 -2.341 1.00 1.19 57 TRP A C 16
ATOM 29526 O O . TRP A 1 57 ? 4.768 -3.625 -3.130 1.00 1.43 57 TRP A O 16
ATOM 29547 N N . ASN A 1 58 ? 3.552 -5.252 -2.201 1.00 0.91 58 ASN A N 16
ATOM 29548 C CA . ASN A 1 58 ? 2.319 -4.835 -2.842 1.00 0.71 58 ASN A CA 16
ATOM 29549 C C . ASN A 1 58 ? 1.120 -5.328 -2.050 1.00 0.59 58 ASN A C 16
ATOM 29550 O O . ASN A 1 58 ? 1.067 -6.492 -1.644 1.00 0.71 58 ASN A O 16
ATOM 29561 N N . CYS A 1 59 ? 0.178 -4.434 -1.805 1.00 0.55 59 CYS A N 16
ATOM 29562 C CA . CYS A 1 59 ? -1.030 -4.777 -1.080 1.00 0.50 59 CYS A CA 16
ATOM 29563 C C . CYS A 1 59 ? -2.199 -4.861 -2.056 1.00 0.44 59 CYS A C 16
ATOM 29564 O O . CYS A 1 59 ? -2.334 -4.017 -2.944 1.00 0.56 59 CYS A O 16
ATOM 29571 N N . LEU A 1 60 ? -3.043 -5.868 -1.902 1.00 0.36 60 LEU A N 16
ATOM 29572 C CA . LEU A 1 60 ? -4.119 -6.092 -2.836 1.00 0.34 60 LEU A CA 16
ATOM 29573 C C . LEU A 1 60 ? -5.427 -5.974 -2.090 1.00 0.29 60 LEU A C 16
ATOM 29574 O O . LEU A 1 60 ? -5.686 -6.749 -1.180 1.00 0.32 60 LEU A O 16
ATOM 29590 N N . PHE A 1 61 ? -6.270 -5.043 -2.474 1.00 0.29 61 PHE A N 16
ATOM 29591 C CA . PHE A 1 61 ? -7.436 -4.751 -1.657 1.00 0.28 61 PHE A CA 16
ATOM 29592 C C . PHE A 1 61 ? -8.643 -5.482 -2.211 1.00 0.37 61 PHE A C 16
ATOM 29593 O O . PHE A 1 61 ? -9.034 -5.277 -3.360 1.00 0.48 61 PHE A O 16
ATOM 29610 N N . ARG A 1 62 ? -9.234 -6.316 -1.383 1.00 0.47 62 ARG A N 16
ATOM 29611 C CA . ARG A 1 62 ? -10.314 -7.187 -1.803 1.00 0.66 62 ARG A CA 16
ATOM 29612 C C . ARG A 1 62 ? -11.550 -6.927 -0.954 1.00 0.89 62 ARG A C 16
ATOM 29613 O O . ARG A 1 62 ? -11.450 -6.374 0.144 1.00 1.05 62 ARG A O 16
ATOM 29634 N N . GLN A 1 63 ? -12.707 -7.312 -1.470 1.00 1.13 63 GLN A N 16
ATOM 29635 C CA . GLN A 1 63 ? -13.960 -7.138 -0.749 1.00 1.48 63 GLN A CA 16
ATOM 29636 C C . GLN A 1 63 ? -15.038 -8.055 -1.317 1.00 2.09 63 GLN A C 16
ATOM 29637 O O . GLN A 1 63 ? -15.840 -8.623 -0.575 1.00 2.68 63 GLN A O 16
ATOM 29651 N N . GLY A 1 64 ? -15.041 -8.207 -2.634 1.00 2.55 64 GLY A N 16
ATOM 29652 C CA . GLY A 1 64 ? -16.066 -9.003 -3.279 1.00 3.28 64 GLY A CA 16
ATOM 29653 C C . GLY A 1 64 ? -15.614 -10.414 -3.590 1.00 3.41 64 GLY A C 16
ATOM 29654 O O . GLY A 1 64 ? -15.246 -11.168 -2.690 1.00 3.88 64 GLY A O 16
ATOM 29658 N N . ILE A 1 65 ? -15.628 -10.773 -4.866 1.00 3.49 65 ILE A N 16
ATOM 29659 C CA . ILE A 1 65 ? -15.344 -12.144 -5.261 1.00 3.94 65 ILE A CA 16
ATOM 29660 C C . ILE A 1 65 ? -14.011 -12.280 -6.014 1.00 4.01 65 ILE A C 16
ATOM 29661 O O . ILE A 1 65 ? -13.065 -12.869 -5.493 1.00 4.32 65 ILE A O 16
ATOM 29677 N N . ASN A 1 66 ? -13.923 -11.728 -7.218 1.00 4.06 66 ASN A N 16
ATOM 29678 C CA . ASN A 1 66 ? -12.723 -11.880 -8.037 1.00 4.27 66 ASN A CA 16
ATOM 29679 C C . ASN A 1 66 ? -11.987 -10.554 -8.141 1.00 4.09 66 ASN A C 16
ATOM 29680 O O . ASN A 1 66 ? -12.218 -9.654 -7.332 1.00 4.26 66 ASN A O 16
ATOM 29691 N N . MET A 1 67 ? -11.121 -10.426 -9.146 1.00 4.09 67 MET A N 16
ATOM 29692 C CA . MET A 1 67 ? -10.424 -9.167 -9.399 1.00 4.13 67 MET A CA 16
ATOM 29693 C C . MET A 1 67 ? -11.416 -8.068 -9.783 1.00 3.60 67 MET A C 16
ATOM 29694 O O . MET A 1 67 ? -11.064 -6.889 -9.837 1.00 3.77 67 MET A O 16
ATOM 29708 N N . LYS A 1 68 ? -12.651 -8.474 -10.061 1.00 3.30 68 LYS A N 16
ATOM 29709 C CA . LYS A 1 68 ? -13.740 -7.539 -10.297 1.00 3.12 68 LYS A CA 16
ATOM 29710 C C . LYS A 1 68 ? -13.864 -6.585 -9.115 1.00 2.78 68 LYS A C 16
ATOM 29711 O O . LYS A 1 68 ? -13.712 -5.376 -9.255 1.00 3.25 68 LYS A O 16
ATOM 29730 N N . PHE A 1 69 ? -14.105 -7.150 -7.943 1.00 2.52 69 PHE A N 16
ATOM 29731 C CA . PHE A 1 69 ? -14.202 -6.376 -6.718 1.00 2.44 69 PHE A CA 16
ATOM 29732 C C . PHE A 1 69 ? -12.854 -6.401 -5.998 1.00 2.04 69 PHE A C 16
ATOM 29733 O O . PHE A 1 69 ? -12.706 -7.053 -4.959 1.00 2.83 69 PHE A O 16
ATOM 29750 N N . PHE A 1 70 ? -11.884 -5.674 -6.550 1.00 1.22 70 PHE A N 16
ATOM 29751 C CA . PHE A 1 70 ? -10.505 -5.803 -6.146 1.00 0.92 70 PHE A CA 16
ATOM 29752 C C . PHE A 1 70 ? -9.665 -4.629 -6.647 1.00 0.79 70 PHE A C 16
ATOM 29753 O O . PHE A 1 70 ? -10.056 -3.929 -7.580 1.00 1.19 70 PHE A O 16
ATOM 29770 N N . THR A 1 71 ? -8.532 -4.412 -6.003 1.00 0.58 71 THR A N 16
ATOM 29771 C CA . THR A 1 71 ? -7.514 -3.493 -6.504 1.00 0.49 71 THR A CA 16
ATOM 29772 C C . THR A 1 71 ? -6.148 -3.957 -6.057 1.00 0.40 71 THR A C 16
ATOM 29773 O O . THR A 1 71 ? -6.002 -4.642 -5.049 1.00 0.49 71 THR A O 16
ATOM 29784 N N . GLU A 1 72 ? -5.163 -3.603 -6.840 1.00 0.49 72 GLU A N 16
ATOM 29785 C CA . GLU A 1 72 ? -3.823 -4.099 -6.665 1.00 0.45 72 GLU A CA 16
ATOM 29786 C C . GLU A 1 72 ? -2.854 -2.926 -6.613 1.00 0.47 72 GLU A C 16
ATOM 29787 O O . GLU A 1 72 ? -2.627 -2.253 -7.621 1.00 0.57 72 GLU A O 16
ATOM 29799 N N . VAL A 1 73 ? -2.301 -2.663 -5.437 1.00 0.44 73 VAL A N 16
ATOM 29800 C CA . VAL A 1 73 ? -1.506 -1.465 -5.230 1.00 0.52 73 VAL A CA 16
ATOM 29801 C C . VAL A 1 73 ? -0.095 -1.810 -4.742 1.00 0.64 73 VAL A C 16
ATOM 29802 O O . VAL A 1 73 ? 0.068 -2.609 -3.823 1.00 0.76 73 VAL A O 16
ATOM 29815 N N . GLU A 1 74 ? 0.921 -1.210 -5.362 1.00 0.80 74 GLU A N 16
ATOM 29816 C CA . GLU A 1 74 ? 2.310 -1.414 -4.953 1.00 0.96 74 GLU A CA 16
ATOM 29817 C C . GLU A 1 74 ? 2.556 -0.850 -3.554 1.00 0.98 74 GLU A C 16
ATOM 29818 O O . GLU A 1 74 ? 2.143 0.263 -3.246 1.00 1.16 74 GLU A O 16
ATOM 29830 N N . ALA A 1 75 ? 3.251 -1.616 -2.725 1.00 1.06 75 ALA A N 16
ATOM 29831 C CA . ALA A 1 75 ? 3.520 -1.231 -1.347 1.00 1.12 75 ALA A CA 16
ATOM 29832 C C . ALA A 1 75 ? 5.009 -0.973 -1.122 1.00 1.43 75 ALA A C 16
ATOM 29833 O O . ALA A 1 75 ? 5.739 -1.762 -0.546 1.00 1.80 75 ALA A O 16
ATOM 29840 N N . TYR A 1 76 ? 5.433 0.104 -1.691 1.00 1.71 76 TYR A N 16
ATOM 29841 C CA . TYR A 1 76 ? 6.721 0.737 -1.415 1.00 2.10 76 TYR A CA 16
ATOM 29842 C C . TYR A 1 76 ? 6.756 1.569 -0.109 1.00 2.93 76 TYR A C 16
ATOM 29843 O O . TYR A 1 76 ? 5.792 1.624 0.643 1.00 3.37 76 TYR A O 16
ATOM 29861 N N . ARG A 1 77 ? 7.885 2.260 0.081 1.00 3.45 77 ARG A N 16
ATOM 29862 C CA . ARG A 1 77 ? 8.422 2.696 1.388 1.00 4.39 77 ARG A CA 16
ATOM 29863 C C . ARG A 1 77 ? 7.642 3.879 2.046 1.00 4.69 77 ARG A C 16
ATOM 29864 O O . ARG A 1 77 ? 6.619 4.301 1.533 1.00 4.62 77 ARG A O 16
ATOM 29885 N N . PRO A 1 78 ? 8.058 4.356 3.268 1.00 5.32 78 PRO A N 16
ATOM 29886 C CA . PRO A 1 78 ? 7.298 5.354 4.049 1.00 5.79 78 PRO A CA 16
ATOM 29887 C C . PRO A 1 78 ? 7.862 6.792 4.132 1.00 6.24 78 PRO A C 16
ATOM 29888 O O . PRO A 1 78 ? 7.157 7.708 4.559 1.00 6.84 78 PRO A O 16
ATOM 29899 N N . ASP A 1 79 ? 9.106 6.982 3.753 1.00 6.17 79 ASP A N 16
ATOM 29900 C CA . ASP A 1 79 ? 9.823 8.251 3.998 1.00 6.76 79 ASP A CA 16
ATOM 29901 C C . ASP A 1 79 ? 9.895 9.140 2.748 1.00 6.75 79 ASP A C 16
ATOM 29902 O O . ASP A 1 79 ? 9.379 8.771 1.711 1.00 6.33 79 ASP A O 16
ATOM 29911 N N . LEU A 1 80 ? 10.490 10.327 2.833 1.00 7.42 80 LEU A N 16
ATOM 29912 C CA . LEU A 1 80 ? 10.410 11.272 1.710 1.00 7.70 80 LEU A CA 16
ATOM 29913 C C . LEU A 1 80 ? 11.554 11.181 0.696 1.00 7.67 80 LEU A C 16
ATOM 29914 O O . LEU A 1 80 ? 11.339 10.896 -0.485 1.00 7.65 80 LEU A O 16
ATOM 29930 N N . LYS A 1 81 ? 12.745 11.438 1.169 1.00 7.90 81 LYS A N 16
ATOM 29931 C CA . LYS A 1 81 ? 13.905 11.693 0.294 1.00 8.21 81 LYS A CA 16
ATOM 29932 C C . LYS A 1 81 ? 14.796 10.472 -0.036 1.00 7.50 81 LYS A C 16
ATOM 29933 O O . LYS A 1 81 ? 15.073 10.208 -1.204 1.00 7.67 81 LYS A O 16
ATOM 29952 N N . HIS A 1 82 ? 15.247 9.746 0.986 1.00 6.91 82 HIS A N 16
ATOM 29953 C CA . HIS A 1 82 ? 16.383 8.803 0.839 1.00 6.47 82 HIS A CA 16
ATOM 29954 C C . HIS A 1 82 ? 16.020 7.573 -0.016 1.00 5.53 82 HIS A C 16
ATOM 29955 O O . HIS A 1 82 ? 14.858 7.254 -0.174 1.00 5.01 82 HIS A O 16
ATOM 29970 N N . PRO A 1 83 ? 17.023 6.861 -0.574 1.00 5.57 83 PRO A N 16
ATOM 29971 C CA . PRO A 1 83 ? 16.787 5.673 -1.422 1.00 4.95 83 PRO A CA 16
ATOM 29972 C C . PRO A 1 83 ? 16.244 4.482 -0.623 1.00 4.13 83 PRO A C 16
ATOM 29973 O O . PRO A 1 83 ? 16.938 3.935 0.227 1.00 4.33 83 PRO A O 16
ATOM 29984 N N . LEU A 1 84 ? 15.028 4.046 -0.968 1.00 3.60 84 LEU A N 16
ATOM 29985 C CA . LEU A 1 84 ? 14.265 3.043 -0.197 1.00 3.05 84 LEU A CA 16
ATOM 29986 C C . LEU A 1 84 ? 13.961 3.525 1.199 1.00 2.76 84 LEU A C 16
ATOM 29987 O O . LEU A 1 84 ? 12.831 3.878 1.518 1.00 3.30 84 LEU A O 16
ATOM 30003 N N . CYS A 1 85 ? 14.989 3.518 2.008 1.00 2.66 85 CYS A N 16
ATOM 30004 C CA . CYS A 1 85 ? 14.908 3.869 3.421 1.00 3.24 85 CYS A CA 16
ATOM 30005 C C . CYS A 1 85 ? 14.106 5.124 3.630 1.00 3.77 85 CYS A C 16
ATOM 30006 O O . CYS A 1 85 ? 13.229 5.214 4.486 1.00 4.31 85 CYS A O 16
ATOM 30013 N N . GLY A 1 86 ? 14.450 6.068 2.828 1.00 4.00 86 GLY A N 16
ATOM 30014 C CA . GLY A 1 86 ? 13.812 7.360 2.839 1.00 4.75 86 GLY A CA 16
ATOM 30015 C C . GLY A 1 86 ? 12.826 7.579 1.705 1.00 4.42 86 GLY A C 16
ATOM 30016 O O . GLY A 1 86 ? 12.524 8.710 1.398 1.00 5.13 86 GLY A O 16
ATOM 30020 N N . LYS A 1 87 ? 12.339 6.531 1.064 1.00 3.51 87 LYS A N 16
ATOM 30021 C CA . LYS A 1 87 ? 11.398 6.710 -0.045 1.00 3.25 87 LYS A CA 16
ATOM 30022 C C . LYS A 1 87 ? 10.003 6.331 0.403 1.00 2.57 87 LYS A C 16
ATOM 30023 O O . LYS A 1 87 ? 9.837 5.878 1.523 1.00 2.57 87 LYS A O 16
ATOM 30042 N N . ARG A 1 88 ? 8.996 6.515 -0.449 1.00 2.48 88 ARG A N 16
ATOM 30043 C CA . ARG A 1 88 ? 7.616 6.385 0.007 1.00 2.17 88 ARG A CA 16
ATOM 30044 C C . ARG A 1 88 ? 6.681 5.870 -1.073 1.00 1.70 88 ARG A C 16
ATOM 30045 O O . ARG A 1 88 ? 6.948 6.021 -2.262 1.00 2.18 88 ARG A O 16
ATOM 30066 N N . TYR A 1 89 ? 5.638 5.185 -0.632 1.00 1.34 89 TYR A N 16
ATOM 30067 C CA . TYR A 1 89 ? 4.425 5.018 -1.397 1.00 1.31 89 TYR A CA 16
ATOM 30068 C C . TYR A 1 89 ? 3.249 4.821 -0.447 1.00 1.05 89 TYR A C 16
ATOM 30069 O O . TYR A 1 89 ? 3.178 3.839 0.309 1.00 1.43 89 TYR A O 16
ATOM 30087 N N . GLU A 1 90 ? 2.368 5.804 -0.442 1.00 0.79 90 GLU A N 16
ATOM 30088 C CA . GLU A 1 90 ? 1.150 5.735 0.331 1.00 0.71 90 GLU A CA 16
ATOM 30089 C C . GLU A 1 90 ? -0.002 5.355 -0.561 1.00 0.53 90 GLU A C 16
ATOM 30090 O O . GLU A 1 90 ? -0.215 5.961 -1.617 1.00 0.63 90 GLU A O 16
ATOM 30102 N N . LEU A 1 91 ? -0.728 4.342 -0.142 1.00 0.50 91 LEU A N 16
ATOM 30103 C CA . LEU A 1 91 ? -1.904 3.923 -0.852 1.00 0.43 91 LEU A CA 16
ATOM 30104 C C . LEU A 1 91 ? -3.102 4.064 0.045 1.00 0.43 91 LEU A C 16
ATOM 30105 O O . LEU A 1 91 ? -3.152 3.496 1.135 1.00 0.57 91 LEU A O 16
ATOM 30121 N N . SER A 1 92 ? -4.058 4.839 -0.401 1.00 0.43 92 SER A N 16
ATOM 30122 C CA . SER A 1 92 ? -5.209 5.123 0.410 1.00 0.48 92 SER A CA 16
ATOM 30123 C C . SER A 1 92 ? -6.483 4.788 -0.306 1.00 0.43 92 SER A C 16
ATOM 30124 O O . SER A 1 92 ? -6.735 5.244 -1.418 1.00 0.51 92 SER A O 16
ATOM 30132 N N . ALA A 1 93 ? -7.287 4.003 0.354 1.00 0.52 93 ALA A N 16
ATOM 30133 C CA . ALA A 1 93 ? -8.569 3.645 -0.156 1.00 0.54 93 ALA A CA 16
ATOM 30134 C C . ALA A 1 93 ? -9.576 4.633 0.321 1.00 0.62 93 ALA A C 16
ATOM 30135 O O . ALA A 1 93 ? -10.092 4.555 1.434 1.00 0.83 93 ALA A O 16
ATOM 30142 N N . ARG A 1 94 ? -9.825 5.572 -0.529 1.00 0.91 94 ARG A N 16
ATOM 30143 C CA . ARG A 1 94 ? -10.559 6.754 -0.142 1.00 1.26 94 ARG A CA 16
ATOM 30144 C C . ARG A 1 94 ? -11.825 6.891 -0.892 1.00 0.70 94 ARG A C 16
ATOM 30145 O O . ARG A 1 94 ? -12.044 6.275 -1.931 1.00 1.17 94 ARG A O 16
ATOM 30166 N N . MET A 1 95 ? -12.641 7.688 -0.254 1.00 0.84 95 MET A N 16
ATOM 30167 C CA . MET A 1 95 ? -13.917 8.161 -0.733 1.00 1.41 95 MET A CA 16
ATOM 30168 C C . MET A 1 95 ? -14.094 7.990 -2.247 1.00 1.48 95 MET A C 16
ATOM 30169 O O . MET A 1 95 ? -15.052 7.368 -2.706 1.00 2.12 95 MET A O 16
ATOM 30183 N N . ASP A 1 96 ? -13.157 8.551 -3.006 1.00 1.26 96 ASP A N 16
ATOM 30184 C CA . ASP A 1 96 ? -13.200 8.498 -4.465 1.00 1.45 96 ASP A CA 16
ATOM 30185 C C . ASP A 1 96 ? -12.576 7.207 -4.991 1.00 1.30 96 ASP A C 16
ATOM 30186 O O . ASP A 1 96 ? -13.273 6.310 -5.463 1.00 1.97 96 ASP A O 16
ATOM 30195 N N . ALA A 1 97 ? -11.256 7.123 -4.894 1.00 0.84 97 ALA A N 16
ATOM 30196 C CA . ALA A 1 97 ? -10.499 6.014 -5.461 1.00 0.62 97 ALA A CA 16
ATOM 30197 C C . ALA A 1 97 ? -9.383 5.604 -4.523 1.00 0.60 97 ALA A C 16
ATOM 30198 O O . ALA A 1 97 ? -9.321 6.032 -3.370 1.00 0.92 97 ALA A O 16
ATOM 30205 N N . ILE A 1 98 ? -8.508 4.769 -5.041 1.00 0.39 98 ILE A N 16
ATOM 30206 C CA . ILE A 1 98 ? -7.301 4.395 -4.352 1.00 0.34 98 ILE A CA 16
ATOM 30207 C C . ILE A 1 98 ? -6.201 5.363 -4.727 1.00 0.32 98 ILE A C 16
ATOM 30208 O O . ILE A 1 98 ? -5.766 5.437 -5.881 1.00 0.35 98 ILE A O 16
ATOM 30224 N N . TYR A 1 99 ? -5.798 6.134 -3.746 1.00 0.40 99 TYR A N 16
ATOM 30225 C CA . TYR A 1 99 ? -4.830 7.188 -3.947 1.00 0.53 99 TYR A CA 16
ATOM 30226 C C . TYR A 1 99 ? -3.424 6.643 -3.772 1.00 0.63 99 TYR A C 16
ATOM 30227 O O . TYR A 1 99 ? -3.139 5.951 -2.798 1.00 0.86 99 TYR A O 16
ATOM 30245 N N . PHE A 1 100 ? -2.562 6.948 -4.727 1.00 0.72 100 PHE A N 16
ATOM 30246 C CA . PHE A 1 100 ? -1.237 6.351 -4.791 1.00 0.91 100 PHE A CA 16
ATOM 30247 C C . PHE A 1 100 ? -0.193 7.416 -5.117 1.00 1.25 100 PHE A C 16
ATOM 30248 O O . PHE A 1 100 ? -0.194 7.974 -6.215 1.00 1.90 100 PHE A O 16
ATOM 30265 N N . LYS A 1 101 ? 0.682 7.716 -4.166 1.00 1.07 101 LYS A N 16
ATOM 30266 C CA . LYS A 1 101 ? 1.663 8.779 -4.362 1.00 1.43 101 LYS A CA 16
ATOM 30267 C C . LYS A 1 101 ? 2.945 8.545 -3.575 1.00 1.37 101 LYS A C 16
ATOM 30268 O O . LYS A 1 101 ? 2.940 7.905 -2.521 1.00 1.55 101 LYS A O 16
ATOM 30287 N N . MET A 1 102 ? 4.041 9.069 -4.104 1.00 1.76 102 MET A N 16
ATOM 30288 C CA . MET A 1 102 ? 5.212 9.344 -3.293 1.00 2.21 102 MET A CA 16
ATOM 30289 C C . MET A 1 102 ? 5.593 10.801 -3.501 1.00 2.42 102 MET A C 16
ATOM 30290 O O . MET A 1 102 ? 6.515 11.132 -4.245 1.00 2.62 102 MET A O 16
ATOM 30304 N N . ASP A 1 103 ? 4.869 11.670 -2.827 1.00 2.92 103 ASP A N 16
ATOM 30305 C CA . ASP A 1 103 ? 5.068 13.098 -2.972 1.00 3.46 103 ASP A CA 16
ATOM 30306 C C . ASP A 1 103 ? 5.228 13.756 -1.614 1.00 3.62 103 ASP A C 16
ATOM 30307 O O . ASP A 1 103 ? 5.351 13.083 -0.589 1.00 3.77 103 ASP A O 16
ATOM 30316 N N . GLU A 1 104 ? 5.207 15.072 -1.627 1.00 4.02 104 GLU A N 16
ATOM 30317 C CA . GLU A 1 104 ? 5.129 15.869 -0.433 1.00 4.43 104 GLU A CA 16
ATOM 30318 C C . GLU A 1 104 ? 3.856 16.713 -0.490 1.00 4.28 104 GLU A C 16
ATOM 30319 O O . GLU A 1 104 ? 3.520 17.445 0.441 1.00 4.73 104 GLU A O 16
ATOM 30331 N N . ARG A 1 105 ? 3.157 16.583 -1.615 1.00 3.93 105 ARG A N 16
ATOM 30332 C CA . ARG A 1 105 ? 1.874 17.235 -1.846 1.00 3.96 105 ARG A CA 16
ATOM 30333 C C . ARG A 1 105 ? 0.732 16.219 -1.707 1.00 3.41 105 ARG A C 16
ATOM 30334 O O . ARG A 1 105 ? 0.998 15.030 -1.500 1.00 3.35 105 ARG A O 16
ATOM 30355 N N . PRO A 1 106 ? -0.547 16.663 -1.783 1.00 3.33 106 PRO A N 16
ATOM 30356 C CA . PRO A 1 106 ? -1.710 15.759 -1.806 1.00 3.10 106 PRO A CA 16
ATOM 30357 C C . PRO A 1 106 ? -1.547 14.581 -2.773 1.00 2.43 106 PRO A C 16
ATOM 30358 O O . PRO A 1 106 ? -0.810 14.662 -3.762 1.00 2.29 106 PRO A O 16
ATOM 30369 N N . PRO A 1 107 ? -2.237 13.463 -2.484 1.00 2.31 107 PRO A N 16
ATOM 30370 C CA . PRO A 1 107 ? -2.163 12.243 -3.294 1.00 1.85 107 PRO A CA 16
ATOM 30371 C C . PRO A 1 107 ? -3.007 12.320 -4.563 1.00 1.51 107 PRO A C 16
ATOM 30372 O O . PRO A 1 107 ? -3.679 13.321 -4.814 1.00 1.80 107 PRO A O 16
ATOM 30383 N N . GLN A 1 108 ? -2.981 11.254 -5.357 1.00 1.09 108 GLN A N 16
ATOM 30384 C CA . GLN A 1 108 ? -3.722 11.227 -6.607 1.00 0.94 108 GLN A CA 16
ATOM 30385 C C . GLN A 1 108 ? -4.502 9.930 -6.748 1.00 0.70 108 GLN A C 16
ATOM 30386 O O . GLN A 1 108 ? -4.033 8.864 -6.339 1.00 0.64 108 GLN A O 16
ATOM 30400 N N . PRO A 1 109 ? -5.716 10.015 -7.302 1.00 0.68 109 PRO A N 16
ATOM 30401 C CA . PRO A 1 109 ? -6.500 8.839 -7.677 1.00 0.55 109 PRO A CA 16
ATOM 30402 C C . PRO A 1 109 ? -5.803 8.050 -8.774 1.00 0.56 109 PRO A C 16
ATOM 30403 O O . PRO A 1 109 ? -5.693 8.528 -9.904 1.00 0.80 109 PRO A O 16
ATOM 30414 N N . LEU A 1 110 ? -5.318 6.860 -8.461 1.00 0.49 110 LEU A N 16
ATOM 30415 C CA . LEU A 1 110 ? -4.606 6.085 -9.462 1.00 0.61 110 LEU A CA 16
ATOM 30416 C C . LEU A 1 110 ? -5.164 4.677 -9.585 1.00 0.51 110 LEU A C 16
ATOM 30417 O O . LEU A 1 110 ? -4.892 3.977 -10.559 1.00 0.62 110 LEU A O 16
ATOM 30433 N N . ASN A 1 111 ? -5.985 4.290 -8.627 1.00 0.42 111 ASN A N 16
ATOM 30434 C CA . ASN A 1 111 ? -6.533 2.948 -8.567 1.00 0.48 111 ASN A CA 16
ATOM 30435 C C . ASN A 1 111 ? -7.895 3.090 -7.961 1.00 0.42 111 ASN A C 16
ATOM 30436 O O . ASN A 1 111 ? -8.268 4.191 -7.593 1.00 0.50 111 ASN A O 16
ATOM 30447 N N . LYS A 1 112 ? -8.651 2.035 -7.855 1.00 0.59 112 LYS A N 16
ATOM 30448 C CA . LYS A 1 112 ? -9.900 2.126 -7.140 1.00 0.60 112 LYS A CA 16
ATOM 30449 C C . LYS A 1 112 ? -10.185 0.839 -6.439 1.00 0.72 112 LYS A C 16
ATOM 30450 O O . LYS A 1 112 ? -9.872 -0.244 -6.925 1.00 0.84 112 LYS A O 16
ATOM 30469 N N . TRP A 1 113 ? -10.810 0.976 -5.315 1.00 0.77 113 TRP A N 16
ATOM 30470 C CA . TRP A 1 113 ? -11.160 -0.149 -4.504 1.00 0.97 113 TRP A CA 16
ATOM 30471 C C . TRP A 1 113 ? -12.397 -0.811 -5.036 1.00 1.02 113 TRP A C 16
ATOM 30472 O O . TRP A 1 113 ? -13.493 -0.274 -4.939 1.00 1.12 113 TRP A O 16
ATOM 30493 N N . ARG A 1 114 ? -12.169 -1.965 -5.611 1.00 1.34 114 ARG A N 16
ATOM 30494 C CA . ARG A 1 114 ? -13.201 -2.897 -6.047 1.00 1.50 114 ARG A CA 16
ATOM 30495 C C . ARG A 1 114 ? -14.278 -2.335 -6.970 1.00 1.82 114 ARG A C 16
ATOM 30496 O O . ARG A 1 114 ? -14.774 -1.220 -6.826 1.00 2.41 114 ARG A O 16
ATOM 30517 N N . SER A 1 115 ? -14.630 -3.190 -7.909 1.00 2.02 115 SER A N 16
ATOM 30518 C CA . SER A 1 115 ? -15.618 -2.913 -8.949 1.00 2.76 115 SER A CA 16
ATOM 30519 C C . SER A 1 115 ? -15.392 -1.546 -9.605 1.00 3.19 115 SER A C 16
ATOM 30520 O O . SER A 1 115 ? -16.108 -0.579 -9.262 1.00 3.60 115 SER A O 16
ATOM 30529 N N . ALA A 1 1 ? 20.751 -5.019 -5.755 1.00 6.29 1 ALA A N 17
ATOM 30530 C CA . ALA A 1 1 ? 19.630 -5.307 -4.831 1.00 5.64 1 ALA A CA 17
ATOM 30531 C C . ALA A 1 1 ? 19.290 -6.804 -4.843 1.00 5.66 1 ALA A C 17
ATOM 30532 O O . ALA A 1 1 ? 19.511 -7.483 -5.845 1.00 5.80 1 ALA A O 17
ATOM 30541 N N . MET A 1 2 ? 18.765 -7.319 -3.721 1.00 5.85 2 MET A N 17
ATOM 30542 C CA . MET A 1 2 ? 18.380 -8.736 -3.623 1.00 6.17 2 MET A CA 17
ATOM 30543 C C . MET A 1 2 ? 17.286 -8.946 -2.562 1.00 5.91 2 MET A C 17
ATOM 30544 O O . MET A 1 2 ? 16.166 -9.324 -2.892 1.00 6.19 2 MET A O 17
ATOM 30558 N N . GLY A 1 3 ? 17.616 -8.691 -1.296 1.00 5.74 3 GLY A N 17
ATOM 30559 C CA . GLY A 1 3 ? 16.647 -8.839 -0.215 1.00 5.81 3 GLY A CA 17
ATOM 30560 C C . GLY A 1 3 ? 15.736 -7.644 -0.063 1.00 5.28 3 GLY A C 17
ATOM 30561 O O . GLY A 1 3 ? 15.066 -7.247 -1.014 1.00 5.54 3 GLY A O 17
ATOM 30565 N N . CYS A 1 4 ? 15.713 -7.049 1.121 1.00 4.84 4 CYS A N 17
ATOM 30566 C CA . CYS A 1 4 ? 14.821 -5.937 1.361 1.00 4.49 4 CYS A CA 17
ATOM 30567 C C . CYS A 1 4 ? 15.524 -4.778 2.086 1.00 4.00 4 CYS A C 17
ATOM 30568 O O . CYS A 1 4 ? 16.658 -4.907 2.543 1.00 4.30 4 CYS A O 17
ATOM 30575 N N . LYS A 1 5 ? 14.822 -3.651 2.205 1.00 3.56 5 LYS A N 17
ATOM 30576 C CA . LYS A 1 5 ? 15.400 -2.402 2.693 1.00 3.21 5 LYS A CA 17
ATOM 30577 C C . LYS A 1 5 ? 14.557 -1.820 3.803 1.00 2.60 5 LYS A C 17
ATOM 30578 O O . LYS A 1 5 ? 13.358 -2.094 3.872 1.00 2.48 5 LYS A O 17
ATOM 30597 N N . GLU A 1 6 ? 15.191 -1.039 4.675 1.00 2.54 6 GLU A N 17
ATOM 30598 C CA . GLU A 1 6 ? 14.484 -0.247 5.647 1.00 2.10 6 GLU A CA 17
ATOM 30599 C C . GLU A 1 6 ? 13.556 0.716 4.923 1.00 1.84 6 GLU A C 17
ATOM 30600 O O . GLU A 1 6 ? 13.951 1.800 4.488 1.00 2.27 6 GLU A O 17
ATOM 30612 N N . ILE A 1 7 ? 12.323 0.272 4.805 1.00 1.34 7 ILE A N 17
ATOM 30613 C CA . ILE A 1 7 ? 11.257 0.975 4.116 1.00 1.10 7 ILE A CA 17
ATOM 30614 C C . ILE A 1 7 ? 9.976 0.612 4.861 1.00 0.99 7 ILE A C 17
ATOM 30615 O O . ILE A 1 7 ? 10.010 -0.293 5.700 1.00 1.30 7 ILE A O 17
ATOM 30631 N N . GLU A 1 8 ? 8.848 1.248 4.573 1.00 0.87 8 GLU A N 17
ATOM 30632 C CA . GLU A 1 8 ? 7.650 0.963 5.362 1.00 0.93 8 GLU A CA 17
ATOM 30633 C C . GLU A 1 8 ? 6.368 1.336 4.614 1.00 0.86 8 GLU A C 17
ATOM 30634 O O . GLU A 1 8 ? 6.253 2.463 4.165 1.00 1.29 8 GLU A O 17
ATOM 30646 N N . ILE A 1 9 ? 5.408 0.381 4.502 1.00 0.65 9 ILE A N 17
ATOM 30647 C CA . ILE A 1 9 ? 4.160 0.580 3.728 1.00 0.68 9 ILE A CA 17
ATOM 30648 C C . ILE A 1 9 ? 3.011 1.074 4.595 1.00 0.53 9 ILE A C 17
ATOM 30649 O O . ILE A 1 9 ? 2.851 0.617 5.724 1.00 0.68 9 ILE A O 17
ATOM 30665 N N . VAL A 1 10 ? 2.180 1.985 4.063 1.00 0.51 10 VAL A N 17
ATOM 30666 C CA . VAL A 1 10 ? 0.926 2.287 4.737 1.00 0.46 10 VAL A CA 17
ATOM 30667 C C . VAL A 1 10 ? -0.253 2.186 3.783 1.00 0.41 10 VAL A C 17
ATOM 30668 O O . VAL A 1 10 ? -0.224 2.708 2.671 1.00 0.44 10 VAL A O 17
ATOM 30681 N N . ILE A 1 11 ? -1.268 1.473 4.235 1.00 0.40 11 ILE A N 17
ATOM 30682 C CA . ILE A 1 11 ? -2.503 1.326 3.517 1.00 0.40 11 ILE A CA 17
ATOM 30683 C C . ILE A 1 11 ? -3.633 1.886 4.376 1.00 0.44 11 ILE A C 17
ATOM 30684 O O . ILE A 1 11 ? -3.835 1.451 5.511 1.00 0.50 11 ILE A O 17
ATOM 30700 N N . LYS A 1 12 ? -4.312 2.888 3.860 1.00 0.46 12 LYS A N 17
ATOM 30701 C CA . LYS A 1 12 ? -5.419 3.512 4.554 1.00 0.52 12 LYS A CA 17
ATOM 30702 C C . LYS A 1 12 ? -6.725 3.146 3.854 1.00 0.50 12 LYS A C 17
ATOM 30703 O O . LYS A 1 12 ? -6.692 2.523 2.805 1.00 0.62 12 LYS A O 17
ATOM 30722 N N . ASN A 1 13 ? -7.862 3.477 4.450 1.00 0.55 13 ASN A N 17
ATOM 30723 C CA . ASN A 1 13 ? -9.153 3.356 3.768 1.00 0.59 13 ASN A CA 17
ATOM 30724 C C . ASN A 1 13 ? -10.128 4.359 4.354 1.00 0.58 13 ASN A C 17
ATOM 30725 O O . ASN A 1 13 ? -10.244 4.455 5.575 1.00 0.95 13 ASN A O 17
ATOM 30736 N N . THR A 1 14 ? -10.828 5.122 3.514 1.00 0.47 14 THR A N 17
ATOM 30737 C CA . THR A 1 14 ? -11.617 6.228 4.059 1.00 0.74 14 THR A CA 17
ATOM 30738 C C . THR A 1 14 ? -12.486 6.998 3.058 1.00 0.54 14 THR A C 17
ATOM 30739 O O . THR A 1 14 ? -11.990 7.807 2.293 1.00 0.70 14 THR A O 17
ATOM 30750 N N . LEU A 1 15 ? -13.790 6.750 3.056 1.00 0.49 15 LEU A N 17
ATOM 30751 C CA . LEU A 1 15 ? -14.713 7.777 2.613 1.00 0.68 15 LEU A CA 17
ATOM 30752 C C . LEU A 1 15 ? -15.143 8.569 3.828 1.00 0.84 15 LEU A C 17
ATOM 30753 O O . LEU A 1 15 ? -15.243 9.796 3.813 1.00 1.18 15 LEU A O 17
ATOM 30769 N N . GLY A 1 16 ? -15.388 7.814 4.885 1.00 0.72 16 GLY A N 17
ATOM 30770 C CA . GLY A 1 16 ? -15.840 8.347 6.141 1.00 0.87 16 GLY A CA 17
ATOM 30771 C C . GLY A 1 16 ? -16.132 7.218 7.104 1.00 0.77 16 GLY A C 17
ATOM 30772 O O . GLY A 1 16 ? -15.655 6.103 6.882 1.00 1.27 16 GLY A O 17
ATOM 30776 N N . PRO A 1 17 ? -16.918 7.467 8.163 1.00 0.67 17 PRO A N 17
ATOM 30777 C CA . PRO A 1 17 ? -17.178 6.487 9.230 1.00 0.76 17 PRO A CA 17
ATOM 30778 C C . PRO A 1 17 ? -17.494 5.077 8.721 1.00 0.88 17 PRO A C 17
ATOM 30779 O O . PRO A 1 17 ? -18.349 4.895 7.857 1.00 1.27 17 PRO A O 17
ATOM 30790 N N . SER A 1 18 ? -16.770 4.097 9.267 1.00 1.06 18 SER A N 17
ATOM 30791 C CA . SER A 1 18 ? -16.966 2.665 8.989 1.00 1.31 18 SER A CA 17
ATOM 30792 C C . SER A 1 18 ? -16.816 2.313 7.504 1.00 1.10 18 SER A C 17
ATOM 30793 O O . SER A 1 18 ? -17.494 1.422 6.993 1.00 1.50 18 SER A O 17
ATOM 30801 N N . ARG A 1 19 ? -15.936 3.019 6.808 1.00 0.81 19 ARG A N 17
ATOM 30802 C CA . ARG A 1 19 ? -15.478 2.564 5.503 1.00 0.66 19 ARG A CA 17
ATOM 30803 C C . ARG A 1 19 ? -14.272 1.671 5.722 1.00 0.64 19 ARG A C 17
ATOM 30804 O O . ARG A 1 19 ? -13.229 2.146 6.174 1.00 1.02 19 ARG A O 17
ATOM 30825 N N . ILE A 1 20 ? -14.413 0.382 5.435 1.00 0.52 20 ILE A N 17
ATOM 30826 C CA . ILE A 1 20 ? -13.362 -0.582 5.747 1.00 0.51 20 ILE A CA 17
ATOM 30827 C C . ILE A 1 20 ? -13.139 -1.569 4.602 1.00 0.54 20 ILE A C 17
ATOM 30828 O O . ILE A 1 20 ? -14.049 -2.303 4.218 1.00 0.76 20 ILE A O 17
ATOM 30844 N N . LEU A 1 21 ? -11.926 -1.570 4.063 1.00 0.50 21 LEU A N 17
ATOM 30845 C CA . LEU A 1 21 ? -11.529 -2.529 3.035 1.00 0.55 21 LEU A CA 17
ATOM 30846 C C . LEU A 1 21 ? -10.542 -3.520 3.606 1.00 0.52 21 LEU A C 17
ATOM 30847 O O . LEU A 1 21 ? -9.958 -3.282 4.661 1.00 0.75 21 LEU A O 17
ATOM 30863 N N . GLN A 1 22 ? -10.378 -4.637 2.926 1.00 0.47 22 GLN A N 17
ATOM 30864 C CA . GLN A 1 22 ? -9.418 -5.629 3.314 1.00 0.47 22 GLN A CA 17
ATOM 30865 C C . GLN A 1 22 ? -8.329 -5.714 2.244 1.00 0.42 22 GLN A C 17
ATOM 30866 O O . GLN A 1 22 ? -8.594 -6.099 1.105 1.00 0.51 22 GLN A O 17
ATOM 30880 N N . TYR A 1 23 ? -7.114 -5.338 2.605 1.00 0.42 23 TYR A N 17
ATOM 30881 C CA . TYR A 1 23 ? -6.020 -5.256 1.644 1.00 0.42 23 TYR A CA 17
ATOM 30882 C C . TYR A 1 23 ? -5.067 -6.423 1.890 1.00 0.41 23 TYR A C 17
ATOM 30883 O O . TYR A 1 23 ? -5.066 -7.001 2.978 1.00 0.49 23 TYR A O 17
ATOM 30901 N N . HIS A 1 24 ? -4.275 -6.789 0.899 1.00 0.50 24 HIS A N 17
ATOM 30902 C CA . HIS A 1 24 ? -3.319 -7.873 1.070 1.00 0.57 24 HIS A CA 17
ATOM 30903 C C . HIS A 1 24 ? -1.996 -7.538 0.396 1.00 0.60 24 HIS A C 17
ATOM 30904 O O . HIS A 1 24 ? -1.830 -7.764 -0.794 1.00 0.58 24 HIS A O 17
ATOM 30919 N N . CYS A 1 25 ? -1.049 -7.021 1.164 1.00 0.71 25 CYS A N 17
ATOM 30920 C CA . CYS A 1 25 ? 0.284 -6.761 0.642 1.00 0.74 25 CYS A CA 17
ATOM 30921 C C . CYS A 1 25 ? 1.209 -7.951 0.865 1.00 0.91 25 CYS A C 17
ATOM 30922 O O . CYS A 1 25 ? 1.449 -8.365 1.993 1.00 1.01 25 CYS A O 17
ATOM 30929 N N . ARG A 1 26 ? 1.661 -8.537 -0.237 1.00 1.14 26 ARG A N 17
ATOM 30930 C CA . ARG A 1 26 ? 2.510 -9.722 -0.199 1.00 1.38 26 ARG A CA 17
ATOM 30931 C C . ARG A 1 26 ? 3.263 -9.897 -1.497 1.00 1.87 26 ARG A C 17
ATOM 30932 O O . ARG A 1 26 ? 2.661 -10.016 -2.561 1.00 2.24 26 ARG A O 17
ATOM 30953 N N . SER A 1 27 ? 4.563 -9.861 -1.388 1.00 2.10 27 SER A N 17
ATOM 30954 C CA . SER A 1 27 ? 5.480 -10.210 -2.472 1.00 2.66 27 SER A CA 17
ATOM 30955 C C . SER A 1 27 ? 6.902 -10.116 -1.952 1.00 2.39 27 SER A C 17
ATOM 30956 O O . SER A 1 27 ? 7.126 -9.640 -0.837 1.00 2.70 27 SER A O 17
ATOM 30964 N N . GLY A 1 28 ? 7.853 -10.598 -2.724 1.00 2.45 28 GLY A N 17
ATOM 30965 C CA . GLY A 1 28 ? 9.240 -10.413 -2.366 1.00 2.54 28 GLY A CA 17
ATOM 30966 C C . GLY A 1 28 ? 9.773 -11.557 -1.533 1.00 2.68 28 GLY A C 17
ATOM 30967 O O . GLY A 1 28 ? 10.725 -12.224 -1.938 1.00 3.22 28 GLY A O 17
ATOM 30971 N N . ASN A 1 29 ? 9.143 -11.804 -0.384 1.00 2.60 29 ASN A N 17
ATOM 30972 C CA . ASN A 1 29 ? 9.586 -12.869 0.516 1.00 2.96 29 ASN A CA 17
ATOM 30973 C C . ASN A 1 29 ? 8.700 -12.960 1.757 1.00 2.76 29 ASN A C 17
ATOM 30974 O O . ASN A 1 29 ? 8.469 -14.047 2.290 1.00 3.04 29 ASN A O 17
ATOM 30985 N N . THR A 1 30 ? 8.190 -11.823 2.207 1.00 2.45 30 THR A N 17
ATOM 30986 C CA . THR A 1 30 ? 7.490 -11.765 3.478 1.00 2.33 30 THR A CA 17
ATOM 30987 C C . THR A 1 30 ? 5.977 -11.663 3.288 1.00 2.07 30 THR A C 17
ATOM 30988 O O . THR A 1 30 ? 5.493 -10.886 2.461 1.00 2.10 30 THR A O 17
ATOM 30999 N N . ASN A 1 31 ? 5.236 -12.453 4.061 1.00 1.97 31 ASN A N 17
ATOM 31000 C CA . ASN A 1 31 ? 3.783 -12.501 3.941 1.00 1.75 31 ASN A CA 17
ATOM 31001 C C . ASN A 1 31 ? 3.105 -11.990 5.208 1.00 1.78 31 ASN A C 17
ATOM 31002 O O . ASN A 1 31 ? 2.814 -12.759 6.127 1.00 2.34 31 ASN A O 17
ATOM 31013 N N . VAL A 1 32 ? 2.867 -10.687 5.252 1.00 1.39 32 VAL A N 17
ATOM 31014 C CA . VAL A 1 32 ? 2.098 -10.063 6.326 1.00 1.52 32 VAL A CA 17
ATOM 31015 C C . VAL A 1 32 ? 1.137 -9.064 5.690 1.00 1.38 32 VAL A C 17
ATOM 31016 O O . VAL A 1 32 ? 1.307 -7.851 5.807 1.00 2.10 32 VAL A O 17
ATOM 31029 N N . GLY A 1 33 ? 0.135 -9.587 4.998 1.00 1.00 33 GLY A N 17
ATOM 31030 C CA . GLY A 1 33 ? -0.612 -8.767 4.073 1.00 1.43 33 GLY A CA 17
ATOM 31031 C C . GLY A 1 33 ? -2.059 -8.516 4.433 1.00 0.99 33 GLY A C 17
ATOM 31032 O O . GLY A 1 33 ? -2.533 -7.393 4.284 1.00 1.13 33 GLY A O 17
ATOM 31036 N N . VAL A 1 34 ? -2.773 -9.539 4.877 1.00 0.80 34 VAL A N 17
ATOM 31037 C CA . VAL A 1 34 ? -4.224 -9.433 4.980 1.00 0.56 34 VAL A CA 17
ATOM 31038 C C . VAL A 1 34 ? -4.677 -8.778 6.277 1.00 0.63 34 VAL A C 17
ATOM 31039 O O . VAL A 1 34 ? -4.637 -9.386 7.352 1.00 1.03 34 VAL A O 17
ATOM 31052 N N . GLN A 1 35 ? -5.111 -7.537 6.152 1.00 0.63 35 GLN A N 17
ATOM 31053 C CA . GLN A 1 35 ? -5.724 -6.795 7.234 1.00 0.85 35 GLN A CA 17
ATOM 31054 C C . GLN A 1 35 ? -6.750 -5.835 6.672 1.00 0.70 35 GLN A C 17
ATOM 31055 O O . GLN A 1 35 ? -6.825 -5.633 5.458 1.00 0.82 35 GLN A O 17
ATOM 31069 N N . TYR A 1 36 ? -7.555 -5.263 7.545 1.00 0.78 36 TYR A N 17
ATOM 31070 C CA . TYR A 1 36 ? -8.584 -4.336 7.117 1.00 0.73 36 TYR A CA 17
ATOM 31071 C C . TYR A 1 36 ? -8.224 -2.920 7.516 1.00 0.78 36 TYR A C 17
ATOM 31072 O O . TYR A 1 36 ? -7.447 -2.706 8.449 1.00 1.06 36 TYR A O 17
ATOM 31090 N N . LEU A 1 37 ? -8.794 -1.960 6.817 1.00 0.72 37 LEU A N 17
ATOM 31091 C CA . LEU A 1 37 ? -8.483 -0.565 7.054 1.00 0.89 37 LEU A CA 17
ATOM 31092 C C . LEU A 1 37 ? -9.730 0.174 7.484 1.00 0.70 37 LEU A C 17
ATOM 31093 O O . LEU A 1 37 ? -10.667 0.316 6.699 1.00 0.61 37 LEU A O 17
ATOM 31109 N N . ASN A 1 38 ? -9.748 0.644 8.714 1.00 0.78 38 ASN A N 17
ATOM 31110 C CA . ASN A 1 38 ? -10.862 1.443 9.180 1.00 0.73 38 ASN A CA 17
ATOM 31111 C C . ASN A 1 38 ? -10.703 2.865 8.707 1.00 0.68 38 ASN A C 17
ATOM 31112 O O . ASN A 1 38 ? -9.635 3.262 8.237 1.00 0.75 38 ASN A O 17
ATOM 31123 N N . PHE A 1 39 ? -11.763 3.629 8.843 1.00 0.68 39 PHE A N 17
ATOM 31124 C CA . PHE A 1 39 ? -11.750 5.015 8.406 1.00 0.72 39 PHE A CA 17
ATOM 31125 C C . PHE A 1 39 ? -10.738 5.817 9.211 1.00 0.83 39 PHE A C 17
ATOM 31126 O O . PHE A 1 39 ? -10.789 5.829 10.443 1.00 1.66 39 PHE A O 17
ATOM 31143 N N . LYS A 1 40 ? -9.798 6.437 8.488 1.00 0.86 40 LYS A N 17
ATOM 31144 C CA . LYS A 1 40 ? -8.734 7.265 9.069 1.00 0.97 40 LYS A CA 17
ATOM 31145 C C . LYS A 1 40 ? -7.625 6.404 9.670 1.00 0.72 40 LYS A C 17
ATOM 31146 O O . LYS A 1 40 ? -6.489 6.854 9.834 1.00 1.17 40 LYS A O 17
ATOM 31165 N N . GLY A 1 41 ? -7.951 5.165 9.977 1.00 0.71 41 GLY A N 17
ATOM 31166 C CA . GLY A 1 41 ? -7.001 4.283 10.594 1.00 1.13 41 GLY A CA 17
ATOM 31167 C C . GLY A 1 41 ? -6.080 3.647 9.584 1.00 0.94 41 GLY A C 17
ATOM 31168 O O . GLY A 1 41 ? -6.492 2.803 8.788 1.00 1.09 41 GLY A O 17
ATOM 31172 N N . THR A 1 42 ? -4.836 4.069 9.614 1.00 0.82 42 THR A N 17
ATOM 31173 C CA . THR A 1 42 ? -3.818 3.534 8.735 1.00 0.68 42 THR A CA 17
ATOM 31174 C C . THR A 1 42 ? -3.336 2.186 9.233 1.00 0.65 42 THR A C 17
ATOM 31175 O O . THR A 1 42 ? -3.271 1.946 10.437 1.00 0.75 42 THR A O 17
ATOM 31186 N N . ARG A 1 43 ? -3.000 1.313 8.308 1.00 0.58 43 ARG A N 17
ATOM 31187 C CA . ARG A 1 43 ? -2.502 0.003 8.652 1.00 0.58 43 ARG A CA 17
ATOM 31188 C C . ARG A 1 43 ? -1.107 -0.115 8.095 1.00 0.52 43 ARG A C 17
ATOM 31189 O O . ARG A 1 43 ? -0.917 -0.198 6.879 1.00 0.50 43 ARG A O 17
ATOM 31210 N N . ILE A 1 44 ? -0.129 -0.097 8.974 1.00 0.52 44 ILE A N 17
ATOM 31211 C CA . ILE A 1 44 ? 1.231 0.087 8.538 1.00 0.51 44 ILE A CA 17
ATOM 31212 C C . ILE A 1 44 ? 2.076 -1.151 8.714 1.00 0.58 44 ILE A C 17
ATOM 31213 O O . ILE A 1 44 ? 2.181 -1.724 9.800 1.00 0.66 44 ILE A O 17
ATOM 31229 N N . ILE A 1 45 ? 2.646 -1.557 7.609 1.00 0.61 45 ILE A N 17
ATOM 31230 C CA . ILE A 1 45 ? 3.604 -2.623 7.555 1.00 0.74 45 ILE A CA 17
ATOM 31231 C C . ILE A 1 45 ? 5.002 -2.078 7.487 1.00 0.77 45 ILE A C 17
ATOM 31232 O O . ILE A 1 45 ? 5.227 -1.016 6.918 1.00 0.79 45 ILE A O 17
ATOM 31248 N N . LYS A 1 46 ? 5.945 -2.814 8.009 1.00 0.90 46 LYS A N 17
ATOM 31249 C CA . LYS A 1 46 ? 7.325 -2.409 7.873 1.00 0.97 46 LYS A CA 17
ATOM 31250 C C . LYS A 1 46 ? 8.269 -3.593 7.983 1.00 1.10 46 LYS A C 17
ATOM 31251 O O . LYS A 1 46 ? 7.920 -4.624 8.551 1.00 1.20 46 LYS A O 17
ATOM 31270 N N . PHE A 1 47 ? 9.458 -3.406 7.428 1.00 1.20 47 PHE A N 17
ATOM 31271 C CA . PHE A 1 47 ? 10.567 -4.371 7.505 1.00 1.41 47 PHE A CA 17
ATOM 31272 C C . PHE A 1 47 ? 11.832 -3.657 7.067 1.00 1.59 47 PHE A C 17
ATOM 31273 O O . PHE A 1 47 ? 11.755 -2.654 6.355 1.00 1.68 47 PHE A O 17
ATOM 31290 N N . LYS A 1 48 ? 12.990 -4.161 7.470 1.00 1.83 48 LYS A N 17
ATOM 31291 C CA . LYS A 1 48 ? 14.213 -3.405 7.274 1.00 2.13 48 LYS A CA 17
ATOM 31292 C C . LYS A 1 48 ? 15.195 -4.079 6.319 1.00 2.50 48 LYS A C 17
ATOM 31293 O O . LYS A 1 48 ? 14.880 -5.076 5.664 1.00 3.01 48 LYS A O 17
ATOM 31312 N N . ASP A 1 49 ? 16.387 -3.508 6.263 1.00 2.76 49 ASP A N 17
ATOM 31313 C CA . ASP A 1 49 ? 17.387 -3.812 5.252 1.00 3.32 49 ASP A CA 17
ATOM 31314 C C . ASP A 1 49 ? 18.094 -5.142 5.478 1.00 3.36 49 ASP A C 17
ATOM 31315 O O . ASP A 1 49 ? 17.959 -5.769 6.533 1.00 3.77 49 ASP A O 17
ATOM 31324 N N . ASP A 1 50 ? 18.823 -5.569 4.450 1.00 3.50 50 ASP A N 17
ATOM 31325 C CA . ASP A 1 50 ? 19.727 -6.712 4.546 1.00 3.96 50 ASP A CA 17
ATOM 31326 C C . ASP A 1 50 ? 20.858 -6.580 3.550 1.00 4.13 50 ASP A C 17
ATOM 31327 O O . ASP A 1 50 ? 21.396 -7.570 3.044 1.00 4.41 50 ASP A O 17
ATOM 31336 N N . GLY A 1 51 ? 21.230 -5.336 3.290 1.00 4.42 51 GLY A N 17
ATOM 31337 C CA . GLY A 1 51 ? 22.306 -5.055 2.370 1.00 5.01 51 GLY A CA 17
ATOM 31338 C C . GLY A 1 51 ? 21.846 -5.139 0.938 1.00 5.12 51 GLY A C 17
ATOM 31339 O O . GLY A 1 51 ? 22.500 -4.638 0.026 1.00 5.72 51 GLY A O 17
ATOM 31343 N N . THR A 1 52 ? 20.704 -5.768 0.752 1.00 4.86 52 THR A N 17
ATOM 31344 C CA . THR A 1 52 ? 20.128 -5.929 -0.580 1.00 5.25 52 THR A CA 17
ATOM 31345 C C . THR A 1 52 ? 18.633 -5.638 -0.571 1.00 5.04 52 THR A C 17
ATOM 31346 O O . THR A 1 52 ? 17.994 -5.824 0.443 1.00 4.76 52 THR A O 17
ATOM 31357 N N . GLU A 1 53 ? 18.087 -5.134 -1.691 1.00 5.50 53 GLU A N 17
ATOM 31358 C CA . GLU A 1 53 ? 16.740 -4.580 -1.700 1.00 5.71 53 GLU A CA 17
ATOM 31359 C C . GLU A 1 53 ? 15.893 -4.961 -2.935 1.00 5.89 53 GLU A C 17
ATOM 31360 O O . GLU A 1 53 ? 15.145 -4.131 -3.439 1.00 6.33 53 GLU A O 17
ATOM 31372 N N . ARG A 1 54 ? 15.989 -6.188 -3.429 1.00 5.89 54 ARG A N 17
ATOM 31373 C CA . ARG A 1 54 ? 15.265 -6.549 -4.669 1.00 6.41 54 ARG A CA 17
ATOM 31374 C C . ARG A 1 54 ? 13.859 -7.135 -4.434 1.00 5.90 54 ARG A C 17
ATOM 31375 O O . ARG A 1 54 ? 12.993 -6.992 -5.299 1.00 6.48 54 ARG A O 17
ATOM 31396 N N . SER A 1 55 ? 13.635 -7.776 -3.284 1.00 5.08 55 SER A N 17
ATOM 31397 C CA . SER A 1 55 ? 12.440 -8.606 -3.067 1.00 4.86 55 SER A CA 17
ATOM 31398 C C . SER A 1 55 ? 11.138 -7.840 -3.319 1.00 3.87 55 SER A C 17
ATOM 31399 O O . SER A 1 55 ? 10.599 -7.877 -4.431 1.00 3.94 55 SER A O 17
ATOM 31407 N N . ARG A 1 56 ? 10.627 -7.191 -2.274 1.00 3.37 56 ARG A N 17
ATOM 31408 C CA . ARG A 1 56 ? 9.568 -6.194 -2.409 1.00 2.70 56 ARG A CA 17
ATOM 31409 C C . ARG A 1 56 ? 8.156 -6.770 -2.625 1.00 2.24 56 ARG A C 17
ATOM 31410 O O . ARG A 1 56 ? 7.978 -7.780 -3.292 1.00 2.47 56 ARG A O 17
ATOM 31431 N N . TRP A 1 57 ? 7.145 -6.059 -2.085 1.00 1.83 57 TRP A N 17
ATOM 31432 C CA . TRP A 1 57 ? 5.777 -6.584 -1.994 1.00 1.49 57 TRP A CA 17
ATOM 31433 C C . TRP A 1 57 ? 4.868 -6.024 -3.098 1.00 1.19 57 TRP A C 17
ATOM 31434 O O . TRP A 1 57 ? 5.247 -5.117 -3.841 1.00 1.43 57 TRP A O 17
ATOM 31455 N N . ASN A 1 58 ? 3.677 -6.610 -3.202 1.00 0.91 58 ASN A N 17
ATOM 31456 C CA . ASN A 1 58 ? 2.567 -6.063 -3.989 1.00 0.71 58 ASN A CA 17
ATOM 31457 C C . ASN A 1 58 ? 1.284 -6.254 -3.178 1.00 0.59 58 ASN A C 17
ATOM 31458 O O . ASN A 1 58 ? 1.095 -7.324 -2.598 1.00 0.71 58 ASN A O 17
ATOM 31469 N N . CYS A 1 59 ? 0.404 -5.259 -3.104 1.00 0.55 59 CYS A N 17
ATOM 31470 C CA . CYS A 1 59 ? -0.797 -5.414 -2.277 1.00 0.50 59 CYS A CA 17
ATOM 31471 C C . CYS A 1 59 ? -2.073 -5.439 -3.110 1.00 0.44 59 CYS A C 17
ATOM 31472 O O . CYS A 1 59 ? -2.188 -4.759 -4.119 1.00 0.56 59 CYS A O 17
ATOM 31479 N N . LEU A 1 60 ? -3.039 -6.221 -2.636 1.00 0.36 60 LEU A N 17
ATOM 31480 C CA . LEU A 1 60 ? -4.217 -6.581 -3.397 1.00 0.34 60 LEU A CA 17
ATOM 31481 C C . LEU A 1 60 ? -5.454 -6.339 -2.533 1.00 0.29 60 LEU A C 17
ATOM 31482 O O . LEU A 1 60 ? -5.582 -6.901 -1.451 1.00 0.32 60 LEU A O 17
ATOM 31498 N N . PHE A 1 61 ? -6.345 -5.493 -3.011 1.00 0.29 61 PHE A N 17
ATOM 31499 C CA . PHE A 1 61 ? -7.459 -4.991 -2.208 1.00 0.28 61 PHE A CA 17
ATOM 31500 C C . PHE A 1 61 ? -8.769 -5.701 -2.516 1.00 0.37 61 PHE A C 17
ATOM 31501 O O . PHE A 1 61 ? -9.237 -5.646 -3.637 1.00 0.48 61 PHE A O 17
ATOM 31518 N N . ARG A 1 62 ? -9.393 -6.295 -1.512 1.00 0.47 62 ARG A N 17
ATOM 31519 C CA . ARG A 1 62 ? -10.649 -7.017 -1.715 1.00 0.66 62 ARG A CA 17
ATOM 31520 C C . ARG A 1 62 ? -11.750 -6.423 -0.833 1.00 0.89 62 ARG A C 17
ATOM 31521 O O . ARG A 1 62 ? -11.496 -5.513 -0.040 1.00 1.05 62 ARG A O 17
ATOM 31542 N N . GLN A 1 63 ? -12.967 -6.944 -0.970 1.00 1.13 63 GLN A N 17
ATOM 31543 C CA . GLN A 1 63 ? -14.075 -6.548 -0.102 1.00 1.48 63 GLN A CA 17
ATOM 31544 C C . GLN A 1 63 ? -15.111 -7.661 -0.026 1.00 2.09 63 GLN A C 17
ATOM 31545 O O . GLN A 1 63 ? -15.487 -8.105 1.059 1.00 2.68 63 GLN A O 17
ATOM 31559 N N . GLY A 1 64 ? -15.569 -8.102 -1.184 1.00 2.55 64 GLY A N 17
ATOM 31560 C CA . GLY A 1 64 ? -16.441 -9.259 -1.239 1.00 3.28 64 GLY A CA 17
ATOM 31561 C C . GLY A 1 64 ? -17.712 -9.031 -2.011 1.00 3.41 64 GLY A C 17
ATOM 31562 O O . GLY A 1 64 ? -18.585 -8.264 -1.594 1.00 3.88 64 GLY A O 17
ATOM 31566 N N . ILE A 1 65 ? -17.785 -9.720 -3.142 1.00 3.49 65 ILE A N 17
ATOM 31567 C CA . ILE A 1 65 ? -18.886 -9.648 -4.082 1.00 3.94 65 ILE A CA 17
ATOM 31568 C C . ILE A 1 65 ? -18.405 -10.217 -5.407 1.00 4.01 65 ILE A C 17
ATOM 31569 O O . ILE A 1 65 ? -17.225 -10.084 -5.728 1.00 4.32 65 ILE A O 17
ATOM 31585 N N . ASN A 1 66 ? -19.245 -10.902 -6.165 1.00 4.06 66 ASN A N 17
ATOM 31586 C CA . ASN A 1 66 ? -18.843 -11.166 -7.528 1.00 4.27 66 ASN A CA 17
ATOM 31587 C C . ASN A 1 66 ? -19.732 -10.419 -8.498 1.00 4.09 66 ASN A C 17
ATOM 31588 O O . ASN A 1 66 ? -20.544 -11.006 -9.211 1.00 4.26 66 ASN A O 17
ATOM 31599 N N . MET A 1 67 ? -19.573 -9.111 -8.500 1.00 4.09 67 MET A N 17
ATOM 31600 C CA . MET A 1 67 ? -19.771 -8.285 -9.669 1.00 4.13 67 MET A CA 17
ATOM 31601 C C . MET A 1 67 ? -18.392 -7.911 -10.165 1.00 3.60 67 MET A C 17
ATOM 31602 O O . MET A 1 67 ? -18.122 -7.795 -11.359 1.00 3.77 67 MET A O 17
ATOM 31616 N N . LYS A 1 68 ? -17.528 -7.755 -9.165 1.00 3.30 68 LYS A N 17
ATOM 31617 C CA . LYS A 1 68 ? -16.202 -7.177 -9.286 1.00 3.12 68 LYS A CA 17
ATOM 31618 C C . LYS A 1 68 ? -15.412 -7.569 -8.050 1.00 2.78 68 LYS A C 17
ATOM 31619 O O . LYS A 1 68 ? -16.017 -7.889 -7.031 1.00 3.25 68 LYS A O 17
ATOM 31638 N N . PHE A 1 69 ? -14.088 -7.542 -8.114 1.00 2.52 69 PHE A N 17
ATOM 31639 C CA . PHE A 1 69 ? -13.282 -7.761 -6.918 1.00 2.44 69 PHE A CA 17
ATOM 31640 C C . PHE A 1 69 ? -11.818 -7.411 -7.140 1.00 2.04 69 PHE A C 17
ATOM 31641 O O . PHE A 1 69 ? -11.297 -7.553 -8.247 1.00 2.83 69 PHE A O 17
ATOM 31658 N N . PHE A 1 70 ? -11.190 -6.894 -6.082 1.00 1.22 70 PHE A N 17
ATOM 31659 C CA . PHE A 1 70 ? -9.734 -6.797 -5.988 1.00 0.92 70 PHE A CA 17
ATOM 31660 C C . PHE A 1 70 ? -9.101 -5.666 -6.790 1.00 0.79 70 PHE A C 17
ATOM 31661 O O . PHE A 1 70 ? -9.581 -5.266 -7.844 1.00 1.19 70 PHE A O 17
ATOM 31678 N N . THR A 1 71 ? -7.989 -5.188 -6.258 1.00 0.58 71 THR A N 17
ATOM 31679 C CA . THR A 1 71 ? -7.126 -4.224 -6.940 1.00 0.49 71 THR A CA 17
ATOM 31680 C C . THR A 1 71 ? -5.715 -4.360 -6.407 1.00 0.40 71 THR A C 17
ATOM 31681 O O . THR A 1 71 ? -5.501 -4.384 -5.200 1.00 0.49 71 THR A O 17
ATOM 31692 N N . GLU A 1 72 ? -4.750 -4.502 -7.283 1.00 0.49 72 GLU A N 17
ATOM 31693 C CA . GLU A 1 72 ? -3.396 -4.669 -6.823 1.00 0.45 72 GLU A CA 17
ATOM 31694 C C . GLU A 1 72 ? -2.575 -3.423 -7.075 1.00 0.47 72 GLU A C 17
ATOM 31695 O O . GLU A 1 72 ? -2.307 -3.054 -8.220 1.00 0.57 72 GLU A O 17
ATOM 31707 N N . VAL A 1 73 ? -2.190 -2.774 -5.996 1.00 0.44 73 VAL A N 17
ATOM 31708 C CA . VAL A 1 73 ? -1.258 -1.677 -6.069 1.00 0.52 73 VAL A CA 17
ATOM 31709 C C . VAL A 1 73 ? 0.116 -2.219 -5.742 1.00 0.64 73 VAL A C 17
ATOM 31710 O O . VAL A 1 73 ? 0.271 -2.993 -4.792 1.00 0.76 73 VAL A O 17
ATOM 31723 N N . GLU A 1 74 ? 1.099 -1.861 -6.539 1.00 0.80 74 GLU A N 17
ATOM 31724 C CA . GLU A 1 74 ? 2.463 -2.231 -6.249 1.00 0.96 74 GLU A CA 17
ATOM 31725 C C . GLU A 1 74 ? 2.839 -1.646 -4.906 1.00 0.98 74 GLU A C 17
ATOM 31726 O O . GLU A 1 74 ? 2.651 -0.449 -4.672 1.00 1.16 74 GLU A O 17
ATOM 31738 N N . ALA A 1 75 ? 3.348 -2.493 -4.021 1.00 1.06 75 ALA A N 17
ATOM 31739 C CA . ALA A 1 75 ? 3.762 -2.037 -2.715 1.00 1.12 75 ALA A CA 17
ATOM 31740 C C . ALA A 1 75 ? 4.838 -1.030 -2.906 1.00 1.43 75 ALA A C 17
ATOM 31741 O O . ALA A 1 75 ? 4.886 -0.052 -2.204 1.00 1.80 75 ALA A O 17
ATOM 31748 N N . TYR A 1 76 ? 5.706 -1.289 -3.869 1.00 1.71 76 TYR A N 17
ATOM 31749 C CA . TYR A 1 76 ? 6.713 -0.307 -4.228 1.00 2.10 76 TYR A CA 17
ATOM 31750 C C . TYR A 1 76 ? 7.573 -0.764 -5.398 1.00 2.93 76 TYR A C 17
ATOM 31751 O O . TYR A 1 76 ? 8.392 -1.671 -5.263 1.00 3.37 76 TYR A O 17
ATOM 31769 N N . ARG A 1 77 ? 7.368 -0.141 -6.553 1.00 3.45 77 ARG A N 17
ATOM 31770 C CA . ARG A 1 77 ? 8.249 -0.342 -7.695 1.00 4.39 77 ARG A CA 17
ATOM 31771 C C . ARG A 1 77 ? 8.629 0.999 -8.309 1.00 4.69 77 ARG A C 17
ATOM 31772 O O . ARG A 1 77 ? 7.947 1.493 -9.206 1.00 4.62 77 ARG A O 17
ATOM 31793 N N . PRO A 1 78 ? 9.713 1.615 -7.825 1.00 5.32 78 PRO A N 17
ATOM 31794 C CA . PRO A 1 78 ? 10.229 2.849 -8.389 1.00 5.79 78 PRO A CA 17
ATOM 31795 C C . PRO A 1 78 ? 11.265 2.576 -9.475 1.00 6.24 78 PRO A C 17
ATOM 31796 O O . PRO A 1 78 ? 11.357 1.456 -9.980 1.00 6.84 78 PRO A O 17
ATOM 31807 N N . ASP A 1 79 ? 12.042 3.586 -9.834 1.00 6.17 79 ASP A N 17
ATOM 31808 C CA . ASP A 1 79 ? 13.092 3.406 -10.827 1.00 6.76 79 ASP A CA 17
ATOM 31809 C C . ASP A 1 79 ? 14.172 2.464 -10.306 1.00 6.75 79 ASP A C 17
ATOM 31810 O O . ASP A 1 79 ? 14.592 2.562 -9.150 1.00 6.33 79 ASP A O 17
ATOM 31819 N N . LEU A 1 80 ? 14.631 1.567 -11.176 1.00 7.42 80 LEU A N 17
ATOM 31820 C CA . LEU A 1 80 ? 15.502 0.464 -10.778 1.00 7.70 80 LEU A CA 17
ATOM 31821 C C . LEU A 1 80 ? 16.924 0.905 -10.447 1.00 7.67 80 LEU A C 17
ATOM 31822 O O . LEU A 1 80 ? 17.759 0.087 -10.056 1.00 7.65 80 LEU A O 17
ATOM 31838 N N . LYS A 1 81 ? 17.196 2.185 -10.592 1.00 7.90 81 LYS A N 17
ATOM 31839 C CA . LYS A 1 81 ? 18.506 2.722 -10.240 1.00 8.21 81 LYS A CA 17
ATOM 31840 C C . LYS A 1 81 ? 18.521 3.163 -8.786 1.00 7.50 81 LYS A C 17
ATOM 31841 O O . LYS A 1 81 ? 19.559 3.547 -8.248 1.00 7.67 81 LYS A O 17
ATOM 31860 N N . HIS A 1 82 ? 17.361 3.098 -8.154 1.00 6.91 82 HIS A N 17
ATOM 31861 C CA . HIS A 1 82 ? 17.237 3.436 -6.747 1.00 6.47 82 HIS A CA 17
ATOM 31862 C C . HIS A 1 82 ? 17.309 2.170 -5.911 1.00 5.53 82 HIS A C 17
ATOM 31863 O O . HIS A 1 82 ? 16.481 1.275 -6.074 1.00 5.01 82 HIS A O 17
ATOM 31878 N N . PRO A 1 83 ? 18.313 2.047 -5.035 1.00 5.57 83 PRO A N 17
ATOM 31879 C CA . PRO A 1 83 ? 18.386 0.915 -4.124 1.00 4.95 83 PRO A CA 17
ATOM 31880 C C . PRO A 1 83 ? 17.444 1.104 -2.937 1.00 4.13 83 PRO A C 17
ATOM 31881 O O . PRO A 1 83 ? 17.627 1.999 -2.105 1.00 4.33 83 PRO A O 17
ATOM 31892 N N . LEU A 1 84 ? 16.443 0.242 -2.881 1.00 3.60 84 LEU A N 17
ATOM 31893 C CA . LEU A 1 84 ? 15.468 0.193 -1.804 1.00 3.05 84 LEU A CA 17
ATOM 31894 C C . LEU A 1 84 ? 14.459 -0.880 -2.130 1.00 2.76 84 LEU A C 17
ATOM 31895 O O . LEU A 1 84 ? 14.460 -1.416 -3.236 1.00 3.30 84 LEU A O 17
ATOM 31911 N N . CYS A 1 85 ? 13.603 -1.192 -1.188 1.00 2.66 85 CYS A N 17
ATOM 31912 C CA . CYS A 1 85 ? 12.788 -2.375 -1.311 1.00 3.24 85 CYS A CA 17
ATOM 31913 C C . CYS A 1 85 ? 11.317 -2.033 -1.510 1.00 3.77 85 CYS A C 17
ATOM 31914 O O . CYS A 1 85 ? 10.970 -1.006 -2.076 1.00 4.31 85 CYS A O 17
ATOM 31921 N N . GLY A 1 86 ? 10.475 -2.905 -1.001 1.00 4.00 86 GLY A N 17
ATOM 31922 C CA . GLY A 1 86 ? 9.096 -2.981 -1.438 1.00 4.75 86 GLY A CA 17
ATOM 31923 C C . GLY A 1 86 ? 8.105 -2.357 -0.504 1.00 4.42 86 GLY A C 17
ATOM 31924 O O . GLY A 1 86 ? 6.944 -2.743 -0.503 1.00 5.13 86 GLY A O 17
ATOM 31928 N N . LYS A 1 87 ? 8.543 -1.446 0.330 1.00 3.51 87 LYS A N 17
ATOM 31929 C CA . LYS A 1 87 ? 7.624 -0.842 1.266 1.00 3.25 87 LYS A CA 17
ATOM 31930 C C . LYS A 1 87 ? 7.323 0.599 0.836 1.00 2.57 87 LYS A C 17
ATOM 31931 O O . LYS A 1 87 ? 8.036 1.148 0.003 1.00 2.57 87 LYS A O 17
ATOM 31950 N N . ARG A 1 88 ? 6.260 1.207 1.357 1.00 2.48 88 ARG A N 17
ATOM 31951 C CA . ARG A 1 88 ? 5.739 2.410 0.719 1.00 2.17 88 ARG A CA 17
ATOM 31952 C C . ARG A 1 88 ? 4.945 3.354 1.619 1.00 1.70 88 ARG A C 17
ATOM 31953 O O . ARG A 1 88 ? 4.416 3.012 2.654 1.00 2.18 88 ARG A O 17
ATOM 31974 N N . TYR A 1 89 ? 4.776 4.525 1.097 1.00 1.34 89 TYR A N 17
ATOM 31975 C CA . TYR A 1 89 ? 4.020 5.585 1.705 1.00 1.31 89 TYR A CA 17
ATOM 31976 C C . TYR A 1 89 ? 2.567 5.294 1.359 1.00 1.05 89 TYR A C 17
ATOM 31977 O O . TYR A 1 89 ? 2.287 4.264 0.741 1.00 1.43 89 TYR A O 17
ATOM 31995 N N . GLU A 1 90 ? 1.640 6.071 1.865 1.00 0.79 90 GLU A N 17
ATOM 31996 C CA . GLU A 1 90 ? 0.281 5.590 2.023 1.00 0.71 90 GLU A CA 17
ATOM 31997 C C . GLU A 1 90 ? -0.508 5.613 0.737 1.00 0.53 90 GLU A C 17
ATOM 31998 O O . GLU A 1 90 ? -0.751 6.652 0.130 1.00 0.63 90 GLU A O 17
ATOM 32010 N N . LEU A 1 91 ? -0.872 4.416 0.330 1.00 0.50 91 LEU A N 17
ATOM 32011 C CA . LEU A 1 91 ? -1.886 4.229 -0.666 1.00 0.43 91 LEU A CA 17
ATOM 32012 C C . LEU A 1 91 ? -3.171 3.973 0.079 1.00 0.43 91 LEU A C 17
ATOM 32013 O O . LEU A 1 91 ? -3.293 2.990 0.809 1.00 0.57 91 LEU A O 17
ATOM 32029 N N . SER A 1 92 ? -4.111 4.858 -0.070 1.00 0.43 92 SER A N 17
ATOM 32030 C CA . SER A 1 92 ? -5.321 4.754 0.687 1.00 0.48 92 SER A CA 17
ATOM 32031 C C . SER A 1 92 ? -6.365 4.109 -0.157 1.00 0.43 92 SER A C 17
ATOM 32032 O O . SER A 1 92 ? -6.360 4.215 -1.374 1.00 0.51 92 SER A O 17
ATOM 32040 N N . ALA A 1 93 ? -7.256 3.451 0.497 1.00 0.52 93 ALA A N 17
ATOM 32041 C CA . ALA A 1 93 ? -8.263 2.712 -0.175 1.00 0.54 93 ALA A CA 17
ATOM 32042 C C . ALA A 1 93 ? -9.546 3.482 -0.137 1.00 0.62 93 ALA A C 17
ATOM 32043 O O . ALA A 1 93 ? -9.792 4.248 0.806 1.00 0.83 93 ALA A O 17
ATOM 32050 N N . ARG A 1 94 ? -10.349 3.298 -1.155 1.00 0.91 94 ARG A N 17
ATOM 32051 C CA . ARG A 1 94 ? -11.557 4.059 -1.296 1.00 1.26 94 ARG A CA 17
ATOM 32052 C C . ARG A 1 94 ? -11.233 5.533 -1.451 1.00 0.70 94 ARG A C 17
ATOM 32053 O O . ARG A 1 94 ? -10.343 5.886 -2.219 1.00 1.17 94 ARG A O 17
ATOM 32074 N N . MET A 1 95 ? -11.902 6.395 -0.710 1.00 0.84 95 MET A N 17
ATOM 32075 C CA . MET A 1 95 ? -12.080 7.768 -1.160 1.00 1.41 95 MET A CA 17
ATOM 32076 C C . MET A 1 95 ? -12.511 7.748 -2.629 1.00 1.48 95 MET A C 17
ATOM 32077 O O . MET A 1 95 ? -12.164 8.634 -3.409 1.00 2.12 95 MET A O 17
ATOM 32091 N N . ASP A 1 96 ? -13.258 6.694 -2.983 1.00 1.26 96 ASP A N 17
ATOM 32092 C CA . ASP A 1 96 ? -13.700 6.432 -4.342 1.00 1.45 96 ASP A CA 17
ATOM 32093 C C . ASP A 1 96 ? -12.538 6.087 -5.282 1.00 1.30 96 ASP A C 17
ATOM 32094 O O . ASP A 1 96 ? -12.623 6.318 -6.488 1.00 1.97 96 ASP A O 17
ATOM 32103 N N . ALA A 1 97 ? -11.472 5.506 -4.727 1.00 0.84 97 ALA A N 17
ATOM 32104 C CA . ALA A 1 97 ? -10.320 5.043 -5.522 1.00 0.62 97 ALA A CA 17
ATOM 32105 C C . ALA A 1 97 ? -9.315 4.328 -4.633 1.00 0.60 97 ALA A C 17
ATOM 32106 O O . ALA A 1 97 ? -9.667 3.734 -3.630 1.00 0.92 97 ALA A O 17
ATOM 32113 N N . ILE A 1 98 ? -8.080 4.312 -5.073 1.00 0.39 98 ILE A N 17
ATOM 32114 C CA . ILE A 1 98 ? -6.955 4.055 -4.218 1.00 0.34 98 ILE A CA 17
ATOM 32115 C C . ILE A 1 98 ? -6.009 5.239 -4.346 1.00 0.32 98 ILE A C 17
ATOM 32116 O O . ILE A 1 98 ? -5.447 5.501 -5.413 1.00 0.35 98 ILE A O 17
ATOM 32132 N N . TYR A 1 99 ? -5.896 5.978 -3.262 1.00 0.40 99 TYR A N 17
ATOM 32133 C CA . TYR A 1 99 ? -5.233 7.269 -3.274 1.00 0.53 99 TYR A CA 17
ATOM 32134 C C . TYR A 1 99 ? -3.753 7.141 -2.986 1.00 0.63 99 TYR A C 17
ATOM 32135 O O . TYR A 1 99 ? -3.344 6.434 -2.075 1.00 0.86 99 TYR A O 17
ATOM 32153 N N . PHE A 1 100 ? -2.965 7.833 -3.776 1.00 0.72 100 PHE A N 17
ATOM 32154 C CA . PHE A 1 100 ? -1.536 7.897 -3.573 1.00 0.91 100 PHE A CA 17
ATOM 32155 C C . PHE A 1 100 ? -1.221 9.092 -2.676 1.00 1.25 100 PHE A C 17
ATOM 32156 O O . PHE A 1 100 ? -1.323 10.240 -3.111 1.00 1.90 100 PHE A O 17
ATOM 32173 N N . LYS A 1 101 ? -0.880 8.831 -1.422 1.00 1.07 101 LYS A N 17
ATOM 32174 C CA . LYS A 1 101 ? -0.665 9.900 -0.461 1.00 1.43 101 LYS A CA 17
ATOM 32175 C C . LYS A 1 101 ? 0.719 9.822 0.176 1.00 1.37 101 LYS A C 17
ATOM 32176 O O . LYS A 1 101 ? 1.159 8.769 0.639 1.00 1.55 101 LYS A O 17
ATOM 32195 N N . MET A 1 102 ? 1.391 10.959 0.186 1.00 1.76 102 MET A N 17
ATOM 32196 C CA . MET A 1 102 ? 2.709 11.095 0.786 1.00 2.21 102 MET A CA 17
ATOM 32197 C C . MET A 1 102 ? 3.061 12.567 0.844 1.00 2.42 102 MET A C 17
ATOM 32198 O O . MET A 1 102 ? 2.422 13.374 0.177 1.00 2.62 102 MET A O 17
ATOM 32212 N N . ASP A 1 103 ? 4.056 12.925 1.635 1.00 2.92 103 ASP A N 17
ATOM 32213 C CA . ASP A 1 103 ? 4.526 14.301 1.656 1.00 3.46 103 ASP A CA 17
ATOM 32214 C C . ASP A 1 103 ? 5.260 14.612 0.370 1.00 3.62 103 ASP A C 17
ATOM 32215 O O . ASP A 1 103 ? 5.569 13.696 -0.396 1.00 3.77 103 ASP A O 17
ATOM 32224 N N . GLU A 1 104 ? 5.525 15.900 0.142 1.00 4.02 104 GLU A N 17
ATOM 32225 C CA . GLU A 1 104 ? 6.126 16.387 -1.102 1.00 4.43 104 GLU A CA 17
ATOM 32226 C C . GLU A 1 104 ? 5.093 16.401 -2.227 1.00 4.28 104 GLU A C 17
ATOM 32227 O O . GLU A 1 104 ? 5.217 17.150 -3.197 1.00 4.73 104 GLU A O 17
ATOM 32239 N N . ARG A 1 105 ? 4.057 15.589 -2.079 1.00 3.93 105 ARG A N 17
ATOM 32240 C CA . ARG A 1 105 ? 3.090 15.383 -3.151 1.00 3.96 105 ARG A CA 17
ATOM 32241 C C . ARG A 1 105 ? 1.658 15.456 -2.626 1.00 3.41 105 ARG A C 17
ATOM 32242 O O . ARG A 1 105 ? 1.407 15.209 -1.449 1.00 3.35 105 ARG A O 17
ATOM 32263 N N . PRO A 1 106 ? 0.706 15.830 -3.491 1.00 3.33 106 PRO A N 17
ATOM 32264 C CA . PRO A 1 106 ? -0.711 15.858 -3.140 1.00 3.10 106 PRO A CA 17
ATOM 32265 C C . PRO A 1 106 ? -1.367 14.482 -3.275 1.00 2.43 106 PRO A C 17
ATOM 32266 O O . PRO A 1 106 ? -1.145 13.778 -4.263 1.00 2.29 106 PRO A O 17
ATOM 32277 N N . PRO A 1 107 ? -2.167 14.073 -2.272 1.00 2.31 107 PRO A N 17
ATOM 32278 C CA . PRO A 1 107 ? -2.897 12.803 -2.316 1.00 1.85 107 PRO A CA 17
ATOM 32279 C C . PRO A 1 107 ? -3.820 12.730 -3.528 1.00 1.51 107 PRO A C 17
ATOM 32280 O O . PRO A 1 107 ? -4.800 13.472 -3.627 1.00 1.80 107 PRO A O 17
ATOM 32291 N N . GLN A 1 108 ? -3.504 11.832 -4.448 1.00 1.09 108 GLN A N 17
ATOM 32292 C CA . GLN A 1 108 ? -4.193 11.776 -5.729 1.00 0.94 108 GLN A CA 17
ATOM 32293 C C . GLN A 1 108 ? -4.770 10.389 -6.001 1.00 0.70 108 GLN A C 17
ATOM 32294 O O . GLN A 1 108 ? -4.208 9.380 -5.577 1.00 0.64 108 GLN A O 17
ATOM 32308 N N . PRO A 1 109 ? -5.918 10.332 -6.697 1.00 0.68 109 PRO A N 17
ATOM 32309 C CA . PRO A 1 109 ? -6.515 9.073 -7.157 1.00 0.55 109 PRO A CA 17
ATOM 32310 C C . PRO A 1 109 ? -5.596 8.342 -8.128 1.00 0.56 109 PRO A C 17
ATOM 32311 O O . PRO A 1 109 ? -5.588 8.627 -9.327 1.00 0.80 109 PRO A O 17
ATOM 32322 N N . LEU A 1 110 ? -4.822 7.406 -7.606 1.00 0.49 110 LEU A N 17
ATOM 32323 C CA . LEU A 1 110 ? -3.833 6.700 -8.404 1.00 0.61 110 LEU A CA 17
ATOM 32324 C C . LEU A 1 110 ? -4.445 5.495 -9.058 1.00 0.51 110 LEU A C 17
ATOM 32325 O O . LEU A 1 110 ? -4.119 5.132 -10.187 1.00 0.62 110 LEU A O 17
ATOM 32341 N N . ASN A 1 111 ? -5.355 4.911 -8.334 1.00 0.42 111 ASN A N 17
ATOM 32342 C CA . ASN A 1 111 ? -5.904 3.614 -8.671 1.00 0.48 111 ASN A CA 17
ATOM 32343 C C . ASN A 1 111 ? -7.292 3.586 -8.131 1.00 0.42 111 ASN A C 17
ATOM 32344 O O . ASN A 1 111 ? -7.795 4.614 -7.711 1.00 0.50 111 ASN A O 17
ATOM 32355 N N . LYS A 1 112 ? -7.924 2.446 -8.154 1.00 0.59 112 LYS A N 17
ATOM 32356 C CA . LYS A 1 112 ? -9.132 2.272 -7.426 1.00 0.60 112 LYS A CA 17
ATOM 32357 C C . LYS A 1 112 ? -9.248 0.856 -6.953 1.00 0.72 112 LYS A C 17
ATOM 32358 O O . LYS A 1 112 ? -8.886 -0.076 -7.664 1.00 0.84 112 LYS A O 17
ATOM 32377 N N . TRP A 1 113 ? -9.745 0.713 -5.748 1.00 0.77 113 TRP A N 17
ATOM 32378 C CA . TRP A 1 113 ? -10.036 -0.582 -5.188 1.00 0.97 113 TRP A CA 17
ATOM 32379 C C . TRP A 1 113 ? -11.168 -1.210 -5.965 1.00 1.02 113 TRP A C 17
ATOM 32380 O O . TRP A 1 113 ? -11.742 -0.582 -6.860 1.00 1.12 113 TRP A O 17
ATOM 32401 N N . ARG A 1 114 ? -11.522 -2.424 -5.621 1.00 1.34 114 ARG A N 17
ATOM 32402 C CA . ARG A 1 114 ? -12.585 -3.070 -6.330 1.00 1.50 114 ARG A CA 17
ATOM 32403 C C . ARG A 1 114 ? -13.287 -4.105 -5.504 1.00 1.82 114 ARG A C 17
ATOM 32404 O O . ARG A 1 114 ? -12.728 -4.685 -4.571 1.00 2.41 114 ARG A O 17
ATOM 32425 N N . SER A 1 115 ? -14.486 -4.327 -5.975 1.00 2.02 115 SER A N 17
ATOM 32426 C CA . SER A 1 115 ? -15.549 -5.129 -5.363 1.00 2.76 115 SER A CA 17
ATOM 32427 C C . SER A 1 115 ? -16.866 -4.374 -5.509 1.00 3.19 115 SER A C 17
ATOM 32428 O O . SER A 1 115 ? -17.522 -4.095 -4.485 1.00 3.60 115 SER A O 17
ATOM 32437 N N . ALA A 1 1 ? 19.358 1.246 -5.662 1.00 6.29 1 ALA A N 18
ATOM 32438 C CA . ALA A 1 1 ? 18.862 0.646 -4.404 1.00 5.64 1 ALA A CA 18
ATOM 32439 C C . ALA A 1 1 ? 19.429 -0.759 -4.222 1.00 5.66 1 ALA A C 18
ATOM 32440 O O . ALA A 1 1 ? 18.761 -1.756 -4.503 1.00 5.80 1 ALA A O 18
ATOM 32449 N N . MET A 1 2 ? 20.670 -0.831 -3.761 1.00 5.85 2 MET A N 18
ATOM 32450 C CA . MET A 1 2 ? 21.335 -2.110 -3.551 1.00 6.17 2 MET A CA 18
ATOM 32451 C C . MET A 1 2 ? 21.236 -2.537 -2.095 1.00 5.91 2 MET A C 18
ATOM 32452 O O . MET A 1 2 ? 21.461 -3.700 -1.763 1.00 6.19 2 MET A O 18
ATOM 32466 N N . GLY A 1 3 ? 20.900 -1.592 -1.230 1.00 5.74 3 GLY A N 18
ATOM 32467 C CA . GLY A 1 3 ? 20.772 -1.888 0.181 1.00 5.81 3 GLY A CA 18
ATOM 32468 C C . GLY A 1 3 ? 19.453 -1.408 0.738 1.00 5.28 3 GLY A C 18
ATOM 32469 O O . GLY A 1 3 ? 18.606 -2.215 1.122 1.00 5.54 3 GLY A O 18
ATOM 32473 N N . CYS A 1 4 ? 19.295 -0.087 0.777 1.00 4.84 4 CYS A N 18
ATOM 32474 C CA . CYS A 1 4 ? 18.059 0.557 1.220 1.00 4.49 4 CYS A CA 18
ATOM 32475 C C . CYS A 1 4 ? 17.810 0.418 2.719 1.00 4.00 4 CYS A C 18
ATOM 32476 O O . CYS A 1 4 ? 18.204 -0.562 3.357 1.00 4.30 4 CYS A O 18
ATOM 32483 N N . LYS A 1 5 ? 17.177 1.444 3.272 1.00 3.56 5 LYS A N 18
ATOM 32484 C CA . LYS A 1 5 ? 16.725 1.436 4.650 1.00 3.21 5 LYS A CA 18
ATOM 32485 C C . LYS A 1 5 ? 15.563 0.472 4.823 1.00 2.60 5 LYS A C 18
ATOM 32486 O O . LYS A 1 5 ? 14.987 0.001 3.844 1.00 2.48 5 LYS A O 18
ATOM 32505 N N . GLU A 1 6 ? 15.246 0.170 6.069 1.00 2.54 6 GLU A N 18
ATOM 32506 C CA . GLU A 1 6 ? 14.040 -0.558 6.410 1.00 2.10 6 GLU A CA 18
ATOM 32507 C C . GLU A 1 6 ? 12.829 0.238 5.951 1.00 1.84 6 GLU A C 18
ATOM 32508 O O . GLU A 1 6 ? 12.422 1.208 6.597 1.00 2.27 6 GLU A O 18
ATOM 32520 N N . ILE A 1 7 ? 12.274 -0.168 4.830 1.00 1.34 7 ILE A N 18
ATOM 32521 C CA . ILE A 1 7 ? 11.221 0.604 4.174 1.00 1.10 7 ILE A CA 18
ATOM 32522 C C . ILE A 1 7 ? 9.873 0.394 4.872 1.00 0.99 7 ILE A C 18
ATOM 32523 O O . ILE A 1 7 ? 9.661 -0.625 5.534 1.00 1.30 7 ILE A O 18
ATOM 32539 N N . GLU A 1 8 ? 8.959 1.360 4.726 1.00 0.87 8 GLU A N 18
ATOM 32540 C CA . GLU A 1 8 ? 7.709 1.339 5.478 1.00 0.93 8 GLU A CA 18
ATOM 32541 C C . GLU A 1 8 ? 6.521 1.632 4.574 1.00 0.86 8 GLU A C 18
ATOM 32542 O O . GLU A 1 8 ? 6.415 2.713 4.008 1.00 1.29 8 GLU A O 18
ATOM 32554 N N . ILE A 1 9 ? 5.622 0.667 4.483 1.00 0.65 9 ILE A N 18
ATOM 32555 C CA . ILE A 1 9 ? 4.503 0.710 3.546 1.00 0.68 9 ILE A CA 18
ATOM 32556 C C . ILE A 1 9 ? 3.253 1.214 4.247 1.00 0.53 9 ILE A C 18
ATOM 32557 O O . ILE A 1 9 ? 2.837 0.627 5.244 1.00 0.68 9 ILE A O 18
ATOM 32573 N N . VAL A 1 10 ? 2.644 2.289 3.756 1.00 0.51 10 VAL A N 18
ATOM 32574 C CA . VAL A 1 10 ? 1.457 2.801 4.434 1.00 0.46 10 VAL A CA 18
ATOM 32575 C C . VAL A 1 10 ? 0.194 2.708 3.577 1.00 0.41 10 VAL A C 18
ATOM 32576 O O . VAL A 1 10 ? 0.152 3.159 2.432 1.00 0.44 10 VAL A O 18
ATOM 32589 N N . ILE A 1 11 ? -0.823 2.089 4.165 1.00 0.40 11 ILE A N 18
ATOM 32590 C CA . ILE A 1 11 ? -2.140 1.973 3.586 1.00 0.40 11 ILE A CA 18
ATOM 32591 C C . ILE A 1 11 ? -3.081 2.880 4.357 1.00 0.44 11 ILE A C 18
ATOM 32592 O O . ILE A 1 11 ? -3.424 2.601 5.504 1.00 0.50 11 ILE A O 18
ATOM 32608 N N . LYS A 1 12 ? -3.453 3.989 3.762 1.00 0.46 12 LYS A N 18
ATOM 32609 C CA . LYS A 1 12 ? -4.336 4.917 4.416 1.00 0.52 12 LYS A CA 18
ATOM 32610 C C . LYS A 1 12 ? -5.732 4.751 3.897 1.00 0.50 12 LYS A C 18
ATOM 32611 O O . LYS A 1 12 ? -6.125 5.393 2.945 1.00 0.62 12 LYS A O 18
ATOM 32630 N N . ASN A 1 13 ? -6.497 3.980 4.593 1.00 0.55 13 ASN A N 18
ATOM 32631 C CA . ASN A 1 13 ? -7.756 3.490 4.068 1.00 0.59 13 ASN A CA 18
ATOM 32632 C C . ASN A 1 13 ? -8.953 4.287 4.557 1.00 0.58 13 ASN A C 18
ATOM 32633 O O . ASN A 1 13 ? -8.905 4.907 5.621 1.00 0.95 13 ASN A O 18
ATOM 32644 N N . THR A 1 14 ? -9.995 4.328 3.714 1.00 0.47 14 THR A N 18
ATOM 32645 C CA . THR A 1 14 ? -11.325 4.657 4.085 1.00 0.74 14 THR A CA 18
ATOM 32646 C C . THR A 1 14 ? -11.630 6.114 4.245 1.00 0.54 14 THR A C 18
ATOM 32647 O O . THR A 1 14 ? -10.861 6.921 4.738 1.00 0.70 14 THR A O 18
ATOM 32658 N N . LEU A 1 15 ? -12.750 6.397 3.599 1.00 0.49 15 LEU A N 18
ATOM 32659 C CA . LEU A 1 15 ? -13.327 7.742 3.466 1.00 0.68 15 LEU A CA 18
ATOM 32660 C C . LEU A 1 15 ? -13.421 8.467 4.794 1.00 0.84 15 LEU A C 18
ATOM 32661 O O . LEU A 1 15 ? -12.867 9.545 4.986 1.00 1.18 15 LEU A O 18
ATOM 32677 N N . GLY A 1 16 ? -14.203 7.859 5.673 1.00 0.72 16 GLY A N 18
ATOM 32678 C CA . GLY A 1 16 ? -14.588 8.464 6.925 1.00 0.87 16 GLY A CA 18
ATOM 32679 C C . GLY A 1 16 ? -15.849 7.818 7.464 1.00 0.77 16 GLY A C 18
ATOM 32680 O O . GLY A 1 16 ? -15.815 7.211 8.526 1.00 1.27 16 GLY A O 18
ATOM 32684 N N . PRO A 1 17 ? -16.984 7.925 6.751 1.00 0.67 17 PRO A N 18
ATOM 32685 C CA . PRO A 1 17 ? -18.203 7.190 7.070 1.00 0.76 17 PRO A CA 18
ATOM 32686 C C . PRO A 1 17 ? -18.477 6.001 6.121 1.00 0.88 17 PRO A C 18
ATOM 32687 O O . PRO A 1 17 ? -18.379 6.141 4.900 1.00 1.27 17 PRO A O 18
ATOM 32698 N N . SER A 1 18 ? -18.812 4.839 6.698 1.00 1.06 18 SER A N 18
ATOM 32699 C CA . SER A 1 18 ? -19.184 3.631 5.934 1.00 1.31 18 SER A CA 18
ATOM 32700 C C . SER A 1 18 ? -18.128 3.244 4.887 1.00 1.10 18 SER A C 18
ATOM 32701 O O . SER A 1 18 ? -18.274 3.526 3.700 1.00 1.50 18 SER A O 18
ATOM 32709 N N . ARG A 1 19 ? -17.061 2.595 5.350 1.00 0.81 19 ARG A N 18
ATOM 32710 C CA . ARG A 1 19 ? -15.909 2.253 4.529 1.00 0.66 19 ARG A CA 18
ATOM 32711 C C . ARG A 1 19 ? -15.086 1.147 5.176 1.00 0.64 19 ARG A C 18
ATOM 32712 O O . ARG A 1 19 ? -14.456 1.383 6.206 1.00 1.02 19 ARG A O 18
ATOM 32733 N N . ILE A 1 20 ? -15.080 -0.030 4.579 1.00 0.52 20 ILE A N 18
ATOM 32734 C CA . ILE A 1 20 ? -14.205 -1.128 5.027 1.00 0.51 20 ILE A CA 18
ATOM 32735 C C . ILE A 1 20 ? -13.892 -2.089 3.889 1.00 0.54 20 ILE A C 18
ATOM 32736 O O . ILE A 1 20 ? -14.806 -2.662 3.297 1.00 0.76 20 ILE A O 18
ATOM 32752 N N . LEU A 1 21 ? -12.611 -2.282 3.599 1.00 0.50 21 LEU A N 18
ATOM 32753 C CA . LEU A 1 21 ? -12.195 -3.305 2.637 1.00 0.55 21 LEU A CA 18
ATOM 32754 C C . LEU A 1 21 ? -10.970 -4.011 3.163 1.00 0.52 21 LEU A C 18
ATOM 32755 O O . LEU A 1 21 ? -10.295 -3.509 4.067 1.00 0.75 21 LEU A O 18
ATOM 32771 N N . GLN A 1 22 ? -10.688 -5.176 2.618 1.00 0.47 22 GLN A N 18
ATOM 32772 C CA . GLN A 1 22 ? -9.508 -5.878 2.956 1.00 0.47 22 GLN A CA 18
ATOM 32773 C C . GLN A 1 22 ? -8.409 -5.511 2.008 1.00 0.42 22 GLN A C 18
ATOM 32774 O O . GLN A 1 22 ? -8.517 -5.691 0.810 1.00 0.51 22 GLN A O 18
ATOM 32788 N N . TYR A 1 23 ? -7.368 -4.990 2.573 1.00 0.42 23 TYR A N 18
ATOM 32789 C CA . TYR A 1 23 ? -6.142 -4.777 1.867 1.00 0.42 23 TYR A CA 18
ATOM 32790 C C . TYR A 1 23 ? -5.270 -5.962 2.233 1.00 0.41 23 TYR A C 18
ATOM 32791 O O . TYR A 1 23 ? -5.587 -6.671 3.183 1.00 0.49 23 TYR A O 18
ATOM 32809 N N . HIS A 1 24 ? -4.253 -6.228 1.458 1.00 0.50 24 HIS A N 18
ATOM 32810 C CA . HIS A 1 24 ? -3.298 -7.271 1.781 1.00 0.57 24 HIS A CA 18
ATOM 32811 C C . HIS A 1 24 ? -1.963 -6.938 1.189 1.00 0.60 24 HIS A C 18
ATOM 32812 O O . HIS A 1 24 ? -1.702 -7.164 0.017 1.00 0.58 24 HIS A O 18
ATOM 32827 N N . CYS A 1 25 ? -1.124 -6.391 2.032 1.00 0.71 25 CYS A N 18
ATOM 32828 C CA . CYS A 1 25 ? 0.208 -6.050 1.644 1.00 0.74 25 CYS A CA 18
ATOM 32829 C C . CYS A 1 25 ? 1.181 -6.828 2.506 1.00 0.91 25 CYS A C 18
ATOM 32830 O O . CYS A 1 25 ? 0.989 -6.944 3.715 1.00 1.01 25 CYS A O 18
ATOM 32837 N N . ARG A 1 26 ? 2.191 -7.396 1.884 1.00 1.14 26 ARG A N 18
ATOM 32838 C CA . ARG A 1 26 ? 3.194 -8.155 2.605 1.00 1.38 26 ARG A CA 18
ATOM 32839 C C . ARG A 1 26 ? 4.532 -7.937 1.929 1.00 1.87 26 ARG A C 18
ATOM 32840 O O . ARG A 1 26 ? 4.570 -7.611 0.743 1.00 2.24 26 ARG A O 18
ATOM 32861 N N . SER A 1 27 ? 5.617 -8.117 2.654 1.00 2.10 27 SER A N 18
ATOM 32862 C CA . SER A 1 27 ? 6.806 -7.365 2.359 1.00 2.66 27 SER A CA 18
ATOM 32863 C C . SER A 1 27 ? 7.941 -8.191 1.799 1.00 2.39 27 SER A C 18
ATOM 32864 O O . SER A 1 27 ? 8.545 -8.995 2.487 1.00 2.70 27 SER A O 18
ATOM 32872 N N . GLY A 1 28 ? 8.182 -7.986 0.525 1.00 2.45 28 GLY A N 18
ATOM 32873 C CA . GLY A 1 28 ? 9.442 -8.342 -0.082 1.00 2.54 28 GLY A CA 18
ATOM 32874 C C . GLY A 1 28 ? 9.683 -9.816 -0.143 1.00 2.68 28 GLY A C 18
ATOM 32875 O O . GLY A 1 28 ? 10.471 -10.354 0.639 1.00 3.22 28 GLY A O 18
ATOM 32879 N N . ASN A 1 29 ? 9.009 -10.467 -1.079 1.00 2.60 29 ASN A N 18
ATOM 32880 C CA . ASN A 1 29 ? 9.001 -11.939 -1.163 1.00 2.96 29 ASN A CA 18
ATOM 32881 C C . ASN A 1 29 ? 8.392 -12.581 0.101 1.00 2.76 29 ASN A C 18
ATOM 32882 O O . ASN A 1 29 ? 7.912 -13.716 0.066 1.00 3.04 29 ASN A O 18
ATOM 32893 N N . THR A 1 30 ? 8.381 -11.833 1.201 1.00 2.45 30 THR A N 18
ATOM 32894 C CA . THR A 1 30 ? 7.849 -12.287 2.456 1.00 2.33 30 THR A CA 18
ATOM 32895 C C . THR A 1 30 ? 6.362 -12.000 2.453 1.00 2.07 30 THR A C 18
ATOM 32896 O O . THR A 1 30 ? 5.947 -10.876 2.704 1.00 2.10 30 THR A O 18
ATOM 32907 N N . ASN A 1 31 ? 5.569 -13.011 2.128 1.00 1.97 31 ASN A N 18
ATOM 32908 C CA . ASN A 1 31 ? 4.146 -12.810 1.905 1.00 1.75 31 ASN A CA 18
ATOM 32909 C C . ASN A 1 31 ? 3.318 -13.592 2.907 1.00 1.78 31 ASN A C 18
ATOM 32910 O O . ASN A 1 31 ? 3.559 -14.778 3.136 1.00 2.34 31 ASN A O 18
ATOM 32921 N N . VAL A 1 32 ? 2.349 -12.918 3.519 1.00 1.39 32 VAL A N 18
ATOM 32922 C CA . VAL A 1 32 ? 1.523 -13.556 4.538 1.00 1.52 32 VAL A CA 18
ATOM 32923 C C . VAL A 1 32 ? 0.050 -13.600 4.124 1.00 1.38 32 VAL A C 18
ATOM 32924 O O . VAL A 1 32 ? -0.465 -14.652 3.745 1.00 2.10 32 VAL A O 18
ATOM 32937 N N . GLY A 1 33 ? -0.615 -12.457 4.187 1.00 1.00 33 GLY A N 18
ATOM 32938 C CA . GLY A 1 33 ? -2.027 -12.394 3.850 1.00 1.43 33 GLY A CA 18
ATOM 32939 C C . GLY A 1 33 ? -2.761 -11.472 4.792 1.00 0.99 33 GLY A C 18
ATOM 32940 O O . GLY A 1 33 ? -2.506 -11.493 5.996 1.00 1.13 33 GLY A O 18
ATOM 32944 N N . VAL A 1 34 ? -3.659 -10.646 4.266 1.00 0.80 34 VAL A N 18
ATOM 32945 C CA . VAL A 1 34 ? -4.268 -9.623 5.087 1.00 0.56 34 VAL A CA 18
ATOM 32946 C C . VAL A 1 34 ? -5.800 -9.799 5.210 1.00 0.63 34 VAL A C 18
ATOM 32947 O O . VAL A 1 34 ? -6.346 -10.825 4.808 1.00 1.03 34 VAL A O 18
ATOM 32960 N N . GLN A 1 35 ? -6.464 -8.796 5.761 1.00 0.63 35 GLN A N 18
ATOM 32961 C CA . GLN A 1 35 ? -7.785 -8.850 6.263 1.00 0.85 35 GLN A CA 18
ATOM 32962 C C . GLN A 1 35 ? -8.321 -7.410 6.168 1.00 0.70 35 GLN A C 18
ATOM 32963 O O . GLN A 1 35 ? -7.653 -6.557 5.580 1.00 0.82 35 GLN A O 18
ATOM 32977 N N . TYR A 1 36 ? -9.475 -7.117 6.732 1.00 0.78 36 TYR A N 18
ATOM 32978 C CA . TYR A 1 36 ? -10.094 -5.816 6.538 1.00 0.73 36 TYR A CA 18
ATOM 32979 C C . TYR A 1 36 ? -9.449 -4.762 7.411 1.00 0.78 36 TYR A C 18
ATOM 32980 O O . TYR A 1 36 ? -9.025 -5.031 8.534 1.00 1.06 36 TYR A O 18
ATOM 32998 N N . LEU A 1 37 ? -9.380 -3.559 6.872 1.00 0.72 37 LEU A N 18
ATOM 32999 C CA . LEU A 1 37 ? -8.928 -2.417 7.624 1.00 0.89 37 LEU A CA 18
ATOM 33000 C C . LEU A 1 37 ? -10.078 -1.436 7.677 1.00 0.70 37 LEU A C 18
ATOM 33001 O O . LEU A 1 37 ? -10.642 -1.054 6.635 1.00 0.61 37 LEU A O 18
ATOM 33017 N N . ASN A 1 38 ? -10.466 -1.088 8.887 1.00 0.78 38 ASN A N 18
ATOM 33018 C CA . ASN A 1 38 ? -11.556 -0.166 9.094 1.00 0.73 38 ASN A CA 18
ATOM 33019 C C . ASN A 1 38 ? -11.079 1.245 9.120 1.00 0.68 38 ASN A C 18
ATOM 33020 O O . ASN A 1 38 ? -9.880 1.525 9.149 1.00 0.75 38 ASN A O 18
ATOM 33031 N N . PHE A 1 39 ? -12.033 2.134 9.157 1.00 0.68 39 PHE A N 18
ATOM 33032 C CA . PHE A 1 39 ? -11.717 3.539 9.105 1.00 0.72 39 PHE A CA 18
ATOM 33033 C C . PHE A 1 39 ? -11.262 4.040 10.464 1.00 0.83 39 PHE A C 18
ATOM 33034 O O . PHE A 1 39 ? -11.975 3.901 11.457 1.00 1.66 39 PHE A O 18
ATOM 33051 N N . LYS A 1 40 ? -10.062 4.604 10.498 1.00 0.86 40 LYS A N 18
ATOM 33052 C CA . LYS A 1 40 ? -9.522 5.191 11.714 1.00 0.97 40 LYS A CA 18
ATOM 33053 C C . LYS A 1 40 ? -8.284 6.012 11.385 1.00 0.72 40 LYS A C 18
ATOM 33054 O O . LYS A 1 40 ? -8.146 7.153 11.825 1.00 1.17 40 LYS A O 18
ATOM 33073 N N . GLY A 1 41 ? -7.381 5.425 10.608 1.00 0.71 41 GLY A N 18
ATOM 33074 C CA . GLY A 1 41 ? -6.171 6.122 10.237 1.00 1.13 41 GLY A CA 18
ATOM 33075 C C . GLY A 1 41 ? -5.330 5.348 9.246 1.00 0.94 41 GLY A C 18
ATOM 33076 O O . GLY A 1 41 ? -5.857 4.691 8.349 1.00 1.09 41 GLY A O 18
ATOM 33080 N N . THR A 1 42 ? -4.022 5.434 9.416 1.00 0.82 42 THR A N 18
ATOM 33081 C CA . THR A 1 42 ? -3.075 4.757 8.548 1.00 0.68 42 THR A CA 18
ATOM 33082 C C . THR A 1 42 ? -2.855 3.312 8.967 1.00 0.65 42 THR A C 18
ATOM 33083 O O . THR A 1 42 ? -3.196 2.907 10.080 1.00 0.75 42 THR A O 18
ATOM 33094 N N . ARG A 1 43 ? -2.284 2.545 8.061 1.00 0.58 43 ARG A N 18
ATOM 33095 C CA . ARG A 1 43 ? -1.928 1.168 8.317 1.00 0.58 43 ARG A CA 18
ATOM 33096 C C . ARG A 1 43 ? -0.533 0.942 7.778 1.00 0.52 43 ARG A C 18
ATOM 33097 O O . ARG A 1 43 ? -0.327 0.940 6.568 1.00 0.50 43 ARG A O 18
ATOM 33118 N N . ILE A 1 44 ? 0.430 0.776 8.660 1.00 0.52 44 ILE A N 18
ATOM 33119 C CA . ILE A 1 44 ? 1.808 0.749 8.226 1.00 0.51 44 ILE A CA 18
ATOM 33120 C C . ILE A 1 44 ? 2.445 -0.612 8.430 1.00 0.58 44 ILE A C 18
ATOM 33121 O O . ILE A 1 44 ? 2.338 -1.221 9.493 1.00 0.66 44 ILE A O 18
ATOM 33137 N N . ILE A 1 45 ? 3.104 -1.065 7.384 1.00 0.61 45 ILE A N 18
ATOM 33138 C CA . ILE A 1 45 ? 3.863 -2.299 7.401 1.00 0.74 45 ILE A CA 18
ATOM 33139 C C . ILE A 1 45 ? 5.324 -1.976 7.176 1.00 0.77 45 ILE A C 18
ATOM 33140 O O . ILE A 1 45 ? 5.648 -0.897 6.683 1.00 0.79 45 ILE A O 18
ATOM 33156 N N . LYS A 1 46 ? 6.210 -2.875 7.534 1.00 0.90 46 LYS A N 18
ATOM 33157 C CA . LYS A 1 46 ? 7.615 -2.654 7.261 1.00 0.97 46 LYS A CA 18
ATOM 33158 C C . LYS A 1 46 ? 8.350 -3.952 6.954 1.00 1.10 46 LYS A C 18
ATOM 33159 O O . LYS A 1 46 ? 7.791 -5.042 7.066 1.00 1.20 46 LYS A O 18
ATOM 33178 N N . PHE A 1 47 ? 9.607 -3.800 6.561 1.00 1.20 47 PHE A N 18
ATOM 33179 C CA . PHE A 1 47 ? 10.445 -4.887 6.101 1.00 1.41 47 PHE A CA 18
ATOM 33180 C C . PHE A 1 47 ? 11.837 -4.305 5.991 1.00 1.59 47 PHE A C 18
ATOM 33181 O O . PHE A 1 47 ? 11.979 -3.085 5.901 1.00 1.68 47 PHE A O 18
ATOM 33198 N N . LYS A 1 48 ? 12.860 -5.125 6.038 1.00 1.83 48 LYS A N 18
ATOM 33199 C CA . LYS A 1 48 ? 14.186 -4.586 6.231 1.00 2.13 48 LYS A CA 18
ATOM 33200 C C . LYS A 1 48 ? 15.274 -5.479 5.638 1.00 2.50 48 LYS A C 18
ATOM 33201 O O . LYS A 1 48 ? 16.294 -5.751 6.281 1.00 3.01 48 LYS A O 18
ATOM 33220 N N . ASP A 1 49 ? 15.060 -5.922 4.410 1.00 2.76 49 ASP A N 18
ATOM 33221 C CA . ASP A 1 49 ? 16.042 -6.737 3.703 1.00 3.32 49 ASP A CA 18
ATOM 33222 C C . ASP A 1 49 ? 15.906 -6.495 2.204 1.00 3.36 49 ASP A C 18
ATOM 33223 O O . ASP A 1 49 ? 16.094 -7.394 1.384 1.00 3.77 49 ASP A O 18
ATOM 33232 N N . ASP A 1 50 ? 15.601 -5.251 1.855 1.00 3.50 50 ASP A N 18
ATOM 33233 C CA . ASP A 1 50 ? 15.303 -4.882 0.473 1.00 3.96 50 ASP A CA 18
ATOM 33234 C C . ASP A 1 50 ? 16.571 -4.657 -0.337 1.00 4.13 50 ASP A C 18
ATOM 33235 O O . ASP A 1 50 ? 16.562 -3.957 -1.351 1.00 4.41 50 ASP A O 18
ATOM 33244 N N . GLY A 1 51 ? 17.661 -5.255 0.110 1.00 4.42 51 GLY A N 18
ATOM 33245 C CA . GLY A 1 51 ? 18.895 -5.201 -0.638 1.00 5.01 51 GLY A CA 18
ATOM 33246 C C . GLY A 1 51 ? 19.155 -6.499 -1.372 1.00 5.12 51 GLY A C 18
ATOM 33247 O O . GLY A 1 51 ? 20.111 -6.611 -2.141 1.00 5.72 51 GLY A O 18
ATOM 33251 N N . THR A 1 52 ? 18.296 -7.480 -1.135 1.00 4.86 52 THR A N 18
ATOM 33252 C CA . THR A 1 52 ? 18.442 -8.792 -1.739 1.00 5.25 52 THR A CA 18
ATOM 33253 C C . THR A 1 52 ? 17.342 -9.041 -2.773 1.00 5.04 52 THR A C 18
ATOM 33254 O O . THR A 1 52 ? 16.813 -8.100 -3.359 1.00 4.76 52 THR A O 18
ATOM 33265 N N . GLU A 1 53 ? 17.006 -10.304 -3.005 1.00 5.50 53 GLU A N 18
ATOM 33266 C CA . GLU A 1 53 ? 15.909 -10.659 -3.896 1.00 5.71 53 GLU A CA 18
ATOM 33267 C C . GLU A 1 53 ? 14.570 -10.380 -3.211 1.00 5.89 53 GLU A C 18
ATOM 33268 O O . GLU A 1 53 ? 13.502 -10.486 -3.814 1.00 6.33 53 GLU A O 18
ATOM 33280 N N . ARG A 1 54 ? 14.659 -10.007 -1.944 1.00 5.89 54 ARG A N 18
ATOM 33281 C CA . ARG A 1 54 ? 13.500 -9.785 -1.092 1.00 6.41 54 ARG A CA 18
ATOM 33282 C C . ARG A 1 54 ? 12.908 -8.387 -1.253 1.00 5.90 54 ARG A C 18
ATOM 33283 O O . ARG A 1 54 ? 12.081 -7.979 -0.462 1.00 6.48 54 ARG A O 18
ATOM 33304 N N . SER A 1 55 ? 13.381 -7.625 -2.216 1.00 5.08 55 SER A N 18
ATOM 33305 C CA . SER A 1 55 ? 12.899 -6.257 -2.412 1.00 4.86 55 SER A CA 18
ATOM 33306 C C . SER A 1 55 ? 11.516 -6.197 -3.076 1.00 3.87 55 SER A C 18
ATOM 33307 O O . SER A 1 55 ? 11.295 -5.342 -3.936 1.00 3.94 55 SER A O 18
ATOM 33315 N N . ARG A 1 56 ? 10.570 -7.065 -2.712 1.00 3.37 56 ARG A N 18
ATOM 33316 C CA . ARG A 1 56 ? 9.327 -7.071 -3.475 1.00 2.70 56 ARG A CA 18
ATOM 33317 C C . ARG A 1 56 ? 8.051 -7.347 -2.691 1.00 2.24 56 ARG A C 18
ATOM 33318 O O . ARG A 1 56 ? 7.736 -8.477 -2.337 1.00 2.47 56 ARG A O 18
ATOM 33339 N N . TRP A 1 57 ? 7.287 -6.271 -2.504 1.00 1.83 57 TRP A N 18
ATOM 33340 C CA . TRP A 1 57 ? 6.031 -6.302 -1.756 1.00 1.49 57 TRP A CA 18
ATOM 33341 C C . TRP A 1 57 ? 4.853 -5.940 -2.665 1.00 1.19 57 TRP A C 18
ATOM 33342 O O . TRP A 1 57 ? 5.041 -5.325 -3.715 1.00 1.43 57 TRP A O 18
ATOM 33363 N N . ASN A 1 58 ? 3.644 -6.318 -2.252 1.00 0.91 58 ASN A N 18
ATOM 33364 C CA . ASN A 1 58 ? 2.430 -6.059 -3.035 1.00 0.71 58 ASN A CA 18
ATOM 33365 C C . ASN A 1 58 ? 1.216 -5.922 -2.101 1.00 0.59 58 ASN A C 18
ATOM 33366 O O . ASN A 1 58 ? 1.064 -6.721 -1.174 1.00 0.71 58 ASN A O 18
ATOM 33377 N N . CYS A 1 59 ? 0.369 -4.915 -2.325 1.00 0.55 59 CYS A N 18
ATOM 33378 C CA . CYS A 1 59 ? -0.851 -4.737 -1.525 1.00 0.50 59 CYS A CA 18
ATOM 33379 C C . CYS A 1 59 ? -2.071 -5.103 -2.380 1.00 0.44 59 CYS A C 18
ATOM 33380 O O . CYS A 1 59 ? -2.116 -4.763 -3.559 1.00 0.56 59 CYS A O 18
ATOM 33387 N N . LEU A 1 60 ? -3.063 -5.788 -1.808 1.00 0.36 60 LEU A N 18
ATOM 33388 C CA . LEU A 1 60 ? -4.230 -6.188 -2.568 1.00 0.34 60 LEU A CA 18
ATOM 33389 C C . LEU A 1 60 ? -5.475 -5.859 -1.783 1.00 0.29 60 LEU A C 18
ATOM 33390 O O . LEU A 1 60 ? -5.722 -6.445 -0.738 1.00 0.32 60 LEU A O 18
ATOM 33406 N N . PHE A 1 61 ? -6.262 -4.938 -2.288 1.00 0.29 61 PHE A N 18
ATOM 33407 C CA . PHE A 1 61 ? -7.489 -4.581 -1.623 1.00 0.28 61 PHE A CA 18
ATOM 33408 C C . PHE A 1 61 ? -8.602 -5.328 -2.307 1.00 0.37 61 PHE A C 18
ATOM 33409 O O . PHE A 1 61 ? -8.623 -5.395 -3.531 1.00 0.48 61 PHE A O 18
ATOM 33426 N N . ARG A 1 62 ? -9.524 -5.876 -1.544 1.00 0.47 62 ARG A N 18
ATOM 33427 C CA . ARG A 1 62 ? -10.511 -6.767 -2.113 1.00 0.66 62 ARG A CA 18
ATOM 33428 C C . ARG A 1 62 ? -11.639 -7.060 -1.124 1.00 0.89 62 ARG A C 18
ATOM 33429 O O . ARG A 1 62 ? -11.647 -6.550 0.001 1.00 1.05 62 ARG A O 18
ATOM 33450 N N . GLN A 1 63 ? -12.577 -7.901 -1.563 1.00 1.13 63 GLN A N 18
ATOM 33451 C CA . GLN A 1 63 ? -13.715 -8.320 -0.750 1.00 1.48 63 GLN A CA 18
ATOM 33452 C C . GLN A 1 63 ? -14.520 -9.365 -1.528 1.00 2.09 63 GLN A C 18
ATOM 33453 O O . GLN A 1 63 ? -15.723 -9.221 -1.730 1.00 2.68 63 GLN A O 18
ATOM 33467 N N . GLY A 1 64 ? -13.829 -10.401 -1.991 1.00 2.55 64 GLY A N 18
ATOM 33468 C CA . GLY A 1 64 ? -14.467 -11.475 -2.739 1.00 3.28 64 GLY A CA 18
ATOM 33469 C C . GLY A 1 64 ? -14.791 -11.094 -4.153 1.00 3.41 64 GLY A C 18
ATOM 33470 O O . GLY A 1 64 ? -14.119 -11.566 -5.071 1.00 3.88 64 GLY A O 18
ATOM 33474 N N . ILE A 1 65 ? -15.837 -10.287 -4.322 1.00 3.49 65 ILE A N 18
ATOM 33475 C CA . ILE A 1 65 ? -16.136 -9.609 -5.587 1.00 3.94 65 ILE A CA 18
ATOM 33476 C C . ILE A 1 65 ? -16.263 -10.595 -6.773 1.00 4.01 65 ILE A C 18
ATOM 33477 O O . ILE A 1 65 ? -16.360 -11.809 -6.577 1.00 4.32 65 ILE A O 18
ATOM 33493 N N . ASN A 1 66 ? -16.356 -10.064 -7.992 1.00 4.06 66 ASN A N 18
ATOM 33494 C CA . ASN A 1 66 ? -16.253 -10.867 -9.214 1.00 4.27 66 ASN A CA 18
ATOM 33495 C C . ASN A 1 66 ? -14.822 -11.407 -9.338 1.00 4.09 66 ASN A C 18
ATOM 33496 O O . ASN A 1 66 ? -14.185 -11.686 -8.321 1.00 4.26 66 ASN A O 18
ATOM 33507 N N . MET A 1 67 ? -14.322 -11.605 -10.561 1.00 4.09 67 MET A N 18
ATOM 33508 C CA . MET A 1 67 ? -12.931 -12.016 -10.741 1.00 4.13 67 MET A CA 18
ATOM 33509 C C . MET A 1 67 ? -12.019 -11.140 -9.884 1.00 3.60 67 MET A C 18
ATOM 33510 O O . MET A 1 67 ? -11.237 -11.661 -9.084 1.00 3.77 67 MET A O 18
ATOM 33524 N N . LYS A 1 68 ? -12.161 -9.814 -10.045 1.00 3.30 68 LYS A N 18
ATOM 33525 C CA . LYS A 1 68 ? -11.569 -8.831 -9.131 1.00 3.12 68 LYS A CA 18
ATOM 33526 C C . LYS A 1 68 ? -11.674 -7.406 -9.664 1.00 2.78 68 LYS A C 18
ATOM 33527 O O . LYS A 1 68 ? -10.822 -6.934 -10.417 1.00 3.25 68 LYS A O 18
ATOM 33546 N N . PHE A 1 69 ? -12.735 -6.729 -9.262 1.00 2.52 69 PHE A N 18
ATOM 33547 C CA . PHE A 1 69 ? -12.830 -5.283 -9.411 1.00 2.44 69 PHE A CA 18
ATOM 33548 C C . PHE A 1 69 ? -11.885 -4.632 -8.421 1.00 2.04 69 PHE A C 18
ATOM 33549 O O . PHE A 1 69 ? -11.444 -3.497 -8.584 1.00 2.83 69 PHE A O 18
ATOM 33566 N N . PHE A 1 70 ? -11.563 -5.415 -7.417 1.00 1.22 70 PHE A N 18
ATOM 33567 C CA . PHE A 1 70 ? -10.707 -5.019 -6.314 1.00 0.92 70 PHE A CA 18
ATOM 33568 C C . PHE A 1 70 ? -9.264 -4.785 -6.744 1.00 0.79 70 PHE A C 18
ATOM 33569 O O . PHE A 1 70 ? -8.799 -5.361 -7.729 1.00 1.19 70 PHE A O 18
ATOM 33586 N N . THR A 1 71 ? -8.560 -3.935 -6.001 1.00 0.58 71 THR A N 18
ATOM 33587 C CA . THR A 1 71 ? -7.325 -3.337 -6.511 1.00 0.49 71 THR A CA 18
ATOM 33588 C C . THR A 1 71 ? -6.079 -4.030 -5.997 1.00 0.40 71 THR A C 18
ATOM 33589 O O . THR A 1 71 ? -6.036 -4.536 -4.880 1.00 0.49 71 THR A O 18
ATOM 33600 N N . GLU A 1 72 ? -5.069 -4.036 -6.838 1.00 0.49 72 GLU A N 18
ATOM 33601 C CA . GLU A 1 72 ? -3.764 -4.519 -6.468 1.00 0.45 72 GLU A CA 18
ATOM 33602 C C . GLU A 1 72 ? -2.762 -3.387 -6.615 1.00 0.47 72 GLU A C 18
ATOM 33603 O O . GLU A 1 72 ? -2.411 -3.003 -7.728 1.00 0.57 72 GLU A O 18
ATOM 33615 N N . VAL A 1 73 ? -2.331 -2.834 -5.498 1.00 0.44 73 VAL A N 18
ATOM 33616 C CA . VAL A 1 73 ? -1.374 -1.744 -5.521 1.00 0.52 73 VAL A CA 18
ATOM 33617 C C . VAL A 1 73 ? 0.015 -2.290 -5.261 1.00 0.64 73 VAL A C 18
ATOM 33618 O O . VAL A 1 73 ? 0.243 -2.938 -4.238 1.00 0.76 73 VAL A O 18
ATOM 33631 N N . GLU A 1 74 ? 0.935 -2.054 -6.182 1.00 0.80 74 GLU A N 18
ATOM 33632 C CA . GLU A 1 74 ? 2.312 -2.459 -5.970 1.00 0.96 74 GLU A CA 18
ATOM 33633 C C . GLU A 1 74 ? 2.869 -1.685 -4.792 1.00 0.98 74 GLU A C 18
ATOM 33634 O O . GLU A 1 74 ? 3.128 -0.480 -4.883 1.00 1.16 74 GLU A O 18
ATOM 33646 N N . ALA A 1 75 ? 2.997 -2.396 -3.676 1.00 1.06 75 ALA A N 18
ATOM 33647 C CA . ALA A 1 75 ? 3.594 -1.865 -2.466 1.00 1.12 75 ALA A CA 18
ATOM 33648 C C . ALA A 1 75 ? 4.856 -1.113 -2.797 1.00 1.43 75 ALA A C 18
ATOM 33649 O O . ALA A 1 75 ? 5.067 -0.001 -2.347 1.00 1.80 75 ALA A O 18
ATOM 33656 N N . TYR A 1 76 ? 5.695 -1.767 -3.576 1.00 1.71 76 TYR A N 18
ATOM 33657 C CA . TYR A 1 76 ? 6.907 -1.178 -4.096 1.00 2.10 76 TYR A CA 18
ATOM 33658 C C . TYR A 1 76 ? 6.773 -1.124 -5.609 1.00 2.93 76 TYR A C 18
ATOM 33659 O O . TYR A 1 76 ? 6.316 -2.086 -6.224 1.00 3.37 76 TYR A O 18
ATOM 33677 N N . ARG A 1 77 ? 7.150 -0.010 -6.206 1.00 3.45 77 ARG A N 18
ATOM 33678 C CA . ARG A 1 77 ? 6.940 0.182 -7.629 1.00 4.39 77 ARG A CA 18
ATOM 33679 C C . ARG A 1 77 ? 7.991 -0.590 -8.419 1.00 4.69 77 ARG A C 18
ATOM 33680 O O . ARG A 1 77 ? 9.189 -0.426 -8.187 1.00 4.62 77 ARG A O 18
ATOM 33701 N N . PRO A 1 78 ? 7.555 -1.443 -9.368 1.00 5.32 78 PRO A N 18
ATOM 33702 C CA . PRO A 1 78 ? 8.459 -2.293 -10.154 1.00 5.79 78 PRO A CA 18
ATOM 33703 C C . PRO A 1 78 ? 9.345 -1.498 -11.105 1.00 6.24 78 PRO A C 18
ATOM 33704 O O . PRO A 1 78 ? 10.142 -2.064 -11.854 1.00 6.84 78 PRO A O 18
ATOM 33715 N N . ASP A 1 79 ? 9.192 -0.186 -11.078 1.00 6.17 79 ASP A N 18
ATOM 33716 C CA . ASP A 1 79 ? 10.092 0.694 -11.796 1.00 6.76 79 ASP A CA 18
ATOM 33717 C C . ASP A 1 79 ? 11.318 0.932 -10.931 1.00 6.75 79 ASP A C 18
ATOM 33718 O O . ASP A 1 79 ? 11.324 1.817 -10.073 1.00 6.33 79 ASP A O 18
ATOM 33727 N N . LEU A 1 80 ? 12.369 0.161 -11.196 1.00 7.42 80 LEU A N 18
ATOM 33728 C CA . LEU A 1 80 ? 13.526 0.096 -10.309 1.00 7.70 80 LEU A CA 18
ATOM 33729 C C . LEU A 1 80 ? 14.464 1.274 -10.531 1.00 7.67 80 LEU A C 18
ATOM 33730 O O . LEU A 1 80 ? 15.522 1.377 -9.908 1.00 7.65 80 LEU A O 18
ATOM 33746 N N . LYS A 1 81 ? 14.057 2.162 -11.417 1.00 7.90 81 LYS A N 18
ATOM 33747 C CA . LYS A 1 81 ? 14.753 3.421 -11.625 1.00 8.21 81 LYS A CA 18
ATOM 33748 C C . LYS A 1 81 ? 14.457 4.353 -10.455 1.00 7.50 81 LYS A C 18
ATOM 33749 O O . LYS A 1 81 ? 15.075 5.405 -10.297 1.00 7.67 81 LYS A O 18
ATOM 33768 N N . HIS A 1 82 ? 13.489 3.948 -9.640 1.00 6.91 82 HIS A N 18
ATOM 33769 C CA . HIS A 1 82 ? 13.111 4.694 -8.453 1.00 6.47 82 HIS A CA 18
ATOM 33770 C C . HIS A 1 82 ? 13.725 4.053 -7.215 1.00 5.53 82 HIS A C 18
ATOM 33771 O O . HIS A 1 82 ? 13.209 3.056 -6.708 1.00 5.01 82 HIS A O 18
ATOM 33786 N N . PRO A 1 83 ? 14.848 4.590 -6.721 1.00 5.57 83 PRO A N 18
ATOM 33787 C CA . PRO A 1 83 ? 15.468 4.118 -5.497 1.00 4.95 83 PRO A CA 18
ATOM 33788 C C . PRO A 1 83 ? 14.899 4.831 -4.278 1.00 4.13 83 PRO A C 18
ATOM 33789 O O . PRO A 1 83 ? 14.995 6.055 -4.159 1.00 4.33 83 PRO A O 18
ATOM 33800 N N . LEU A 1 84 ? 14.292 4.069 -3.381 1.00 3.60 84 LEU A N 18
ATOM 33801 C CA . LEU A 1 84 ? 13.748 4.630 -2.153 1.00 3.05 84 LEU A CA 18
ATOM 33802 C C . LEU A 1 84 ? 14.834 4.706 -1.104 1.00 2.76 84 LEU A C 18
ATOM 33803 O O . LEU A 1 84 ? 15.520 5.719 -0.960 1.00 3.30 84 LEU A O 18
ATOM 33819 N N . CYS A 1 85 ? 14.961 3.627 -0.381 1.00 2.66 85 CYS A N 18
ATOM 33820 C CA . CYS A 1 85 ? 16.006 3.451 0.623 1.00 3.24 85 CYS A CA 18
ATOM 33821 C C . CYS A 1 85 ? 15.813 4.347 1.840 1.00 3.77 85 CYS A C 18
ATOM 33822 O O . CYS A 1 85 ? 16.666 4.410 2.716 1.00 4.31 85 CYS A O 18
ATOM 33829 N N . GLY A 1 86 ? 14.734 5.089 1.849 1.00 4.00 86 GLY A N 18
ATOM 33830 C CA . GLY A 1 86 ? 14.328 5.791 3.046 1.00 4.75 86 GLY A CA 18
ATOM 33831 C C . GLY A 1 86 ? 13.100 5.161 3.670 1.00 4.42 86 GLY A C 18
ATOM 33832 O O . GLY A 1 86 ? 13.134 4.708 4.813 1.00 5.13 86 GLY A O 18
ATOM 33836 N N . LYS A 1 87 ? 12.023 5.106 2.887 1.00 3.51 87 LYS A N 18
ATOM 33837 C CA . LYS A 1 87 ? 10.790 4.432 3.283 1.00 3.25 87 LYS A CA 18
ATOM 33838 C C . LYS A 1 87 ? 9.874 4.223 2.089 1.00 2.57 87 LYS A C 18
ATOM 33839 O O . LYS A 1 87 ? 10.280 4.419 0.948 1.00 2.57 87 LYS A O 18
ATOM 33858 N N . ARG A 1 88 ? 8.627 3.842 2.366 1.00 2.48 88 ARG A N 18
ATOM 33859 C CA . ARG A 1 88 ? 7.637 3.677 1.321 1.00 2.17 88 ARG A CA 18
ATOM 33860 C C . ARG A 1 88 ? 6.507 4.694 1.471 1.00 1.70 88 ARG A C 18
ATOM 33861 O O . ARG A 1 88 ? 6.295 5.274 2.535 1.00 2.18 88 ARG A O 18
ATOM 33882 N N . TYR A 1 89 ? 5.818 4.906 0.373 1.00 1.34 89 TYR A N 18
ATOM 33883 C CA . TYR A 1 89 ? 4.843 5.949 0.217 1.00 1.31 89 TYR A CA 18
ATOM 33884 C C . TYR A 1 89 ? 3.453 5.379 0.457 1.00 1.05 89 TYR A C 18
ATOM 33885 O O . TYR A 1 89 ? 3.263 4.159 0.476 1.00 1.43 89 TYR A O 18
ATOM 33903 N N . GLU A 1 90 ? 2.512 6.264 0.693 1.00 0.79 90 GLU A N 18
ATOM 33904 C CA . GLU A 1 90 ? 1.177 5.888 1.110 1.00 0.71 90 GLU A CA 18
ATOM 33905 C C . GLU A 1 90 ? 0.245 5.668 -0.064 1.00 0.53 90 GLU A C 18
ATOM 33906 O O . GLU A 1 90 ? 0.220 6.447 -1.017 1.00 0.63 90 GLU A O 18
ATOM 33918 N N . LEU A 1 91 ? -0.502 4.584 0.013 1.00 0.50 91 LEU A N 18
ATOM 33919 C CA . LEU A 1 91 ? -1.608 4.365 -0.888 1.00 0.43 91 LEU A CA 18
ATOM 33920 C C . LEU A 1 91 ? -2.877 4.587 -0.099 1.00 0.43 91 LEU A C 18
ATOM 33921 O O . LEU A 1 91 ? -3.197 3.825 0.817 1.00 0.57 91 LEU A O 18
ATOM 33937 N N . SER A 1 92 ? -3.588 5.636 -0.435 1.00 0.43 92 SER A N 18
ATOM 33938 C CA . SER A 1 92 ? -4.679 6.084 0.394 1.00 0.48 92 SER A CA 18
ATOM 33939 C C . SER A 1 92 ? -6.000 5.641 -0.183 1.00 0.43 92 SER A C 18
ATOM 33940 O O . SER A 1 92 ? -6.375 5.992 -1.294 1.00 0.51 92 SER A O 18
ATOM 33948 N N . ALA A 1 93 ? -6.707 4.883 0.598 1.00 0.52 93 ALA A N 18
ATOM 33949 C CA . ALA A 1 93 ? -7.944 4.308 0.186 1.00 0.54 93 ALA A CA 18
ATOM 33950 C C . ALA A 1 93 ? -9.103 5.221 0.515 1.00 0.62 93 ALA A C 18
ATOM 33951 O O . ALA A 1 93 ? -9.268 5.675 1.639 1.00 0.83 93 ALA A O 18
ATOM 33958 N N . ARG A 1 94 ? -9.871 5.510 -0.493 1.00 0.91 94 ARG A N 18
ATOM 33959 C CA . ARG A 1 94 ? -11.137 6.215 -0.343 1.00 1.26 94 ARG A CA 18
ATOM 33960 C C . ARG A 1 94 ? -12.108 5.517 -1.242 1.00 0.70 94 ARG A C 18
ATOM 33961 O O . ARG A 1 94 ? -12.009 5.692 -2.437 1.00 1.17 94 ARG A O 18
ATOM 33982 N N . MET A 1 95 ? -12.952 4.678 -0.637 1.00 0.84 95 MET A N 18
ATOM 33983 C CA . MET A 1 95 ? -13.887 3.746 -1.319 1.00 1.41 95 MET A CA 18
ATOM 33984 C C . MET A 1 95 ? -13.909 3.807 -2.862 1.00 1.48 95 MET A C 18
ATOM 33985 O O . MET A 1 95 ? -13.781 2.778 -3.520 1.00 2.12 95 MET A O 18
ATOM 33999 N N . ASP A 1 96 ? -14.111 4.998 -3.426 1.00 1.26 96 ASP A N 18
ATOM 34000 C CA . ASP A 1 96 ? -14.085 5.193 -4.881 1.00 1.45 96 ASP A CA 18
ATOM 34001 C C . ASP A 1 96 ? -12.783 4.661 -5.504 1.00 1.30 96 ASP A C 18
ATOM 34002 O O . ASP A 1 96 ? -12.817 3.763 -6.347 1.00 1.97 96 ASP A O 18
ATOM 34011 N N . ALA A 1 97 ? -11.635 5.200 -5.080 1.00 0.84 97 ALA A N 18
ATOM 34012 C CA . ALA A 1 97 ? -10.343 4.755 -5.606 1.00 0.62 97 ALA A CA 18
ATOM 34013 C C . ALA A 1 97 ? -9.291 4.623 -4.516 1.00 0.60 97 ALA A C 18
ATOM 34014 O O . ALA A 1 97 ? -9.508 4.943 -3.346 1.00 0.92 97 ALA A O 18
ATOM 34021 N N . ILE A 1 98 ? -8.148 4.136 -4.947 1.00 0.39 98 ILE A N 18
ATOM 34022 C CA . ILE A 1 98 ? -6.951 4.076 -4.149 1.00 0.34 98 ILE A CA 18
ATOM 34023 C C . ILE A 1 98 ? -5.983 5.129 -4.667 1.00 0.32 98 ILE A C 18
ATOM 34024 O O . ILE A 1 98 ? -5.642 5.157 -5.853 1.00 0.35 98 ILE A O 18
ATOM 34040 N N . TYR A 1 99 ? -5.582 6.006 -3.785 1.00 0.40 99 TYR A N 18
ATOM 34041 C CA . TYR A 1 99 ? -4.798 7.166 -4.151 1.00 0.53 99 TYR A CA 18
ATOM 34042 C C . TYR A 1 99 ? -3.320 6.877 -3.979 1.00 0.63 99 TYR A C 18
ATOM 34043 O O . TYR A 1 99 ? -2.928 6.122 -3.094 1.00 0.86 99 TYR A O 18
ATOM 34061 N N . PHE A 1 100 ? -2.512 7.463 -4.838 1.00 0.72 100 PHE A N 18
ATOM 34062 C CA . PHE A 1 100 ? -1.074 7.292 -4.759 1.00 0.91 100 PHE A CA 18
ATOM 34063 C C . PHE A 1 100 ? -0.450 8.548 -4.166 1.00 1.25 100 PHE A C 18
ATOM 34064 O O . PHE A 1 100 ? -0.481 9.617 -4.783 1.00 1.90 100 PHE A O 18
ATOM 34081 N N . LYS A 1 101 ? 0.091 8.423 -2.969 1.00 1.07 101 LYS A N 18
ATOM 34082 C CA . LYS A 1 101 ? 0.668 9.555 -2.267 1.00 1.43 101 LYS A CA 18
ATOM 34083 C C . LYS A 1 101 ? 2.170 9.383 -2.088 1.00 1.37 101 LYS A C 18
ATOM 34084 O O . LYS A 1 101 ? 2.650 8.307 -1.745 1.00 1.55 101 LYS A O 18
ATOM 34103 N N . MET A 1 102 ? 2.898 10.458 -2.330 1.00 1.76 102 MET A N 18
ATOM 34104 C CA . MET A 1 102 ? 4.338 10.489 -2.140 1.00 2.21 102 MET A CA 18
ATOM 34105 C C . MET A 1 102 ? 4.688 11.726 -1.337 1.00 2.42 102 MET A C 18
ATOM 34106 O O . MET A 1 102 ? 3.835 12.592 -1.165 1.00 2.62 102 MET A O 18
ATOM 34120 N N . ASP A 1 103 ? 5.905 11.805 -0.808 1.00 2.92 103 ASP A N 18
ATOM 34121 C CA . ASP A 1 103 ? 6.323 13.002 -0.079 1.00 3.46 103 ASP A CA 18
ATOM 34122 C C . ASP A 1 103 ? 6.062 14.239 -0.911 1.00 3.62 103 ASP A C 18
ATOM 34123 O O . ASP A 1 103 ? 6.316 14.241 -2.120 1.00 3.77 103 ASP A O 18
ATOM 34132 N N . GLU A 1 104 ? 5.565 15.279 -0.251 1.00 4.02 104 GLU A N 18
ATOM 34133 C CA . GLU A 1 104 ? 5.186 16.533 -0.901 1.00 4.43 104 GLU A CA 18
ATOM 34134 C C . GLU A 1 104 ? 3.960 16.364 -1.814 1.00 4.28 104 GLU A C 18
ATOM 34135 O O . GLU A 1 104 ? 3.102 17.246 -1.882 1.00 4.73 104 GLU A O 18
ATOM 34147 N N . ARG A 1 105 ? 3.875 15.227 -2.491 1.00 3.93 105 ARG A N 18
ATOM 34148 C CA . ARG A 1 105 ? 2.811 14.973 -3.460 1.00 3.96 105 ARG A CA 18
ATOM 34149 C C . ARG A 1 105 ? 1.511 14.550 -2.775 1.00 3.41 105 ARG A C 18
ATOM 34150 O O . ARG A 1 105 ? 1.466 13.527 -2.091 1.00 3.35 105 ARG A O 18
ATOM 34171 N N . PRO A 1 106 ? 0.432 15.328 -2.956 1.00 3.33 106 PRO A N 18
ATOM 34172 C CA . PRO A 1 106 ? -0.893 14.973 -2.443 1.00 3.10 106 PRO A CA 18
ATOM 34173 C C . PRO A 1 106 ? -1.471 13.753 -3.165 1.00 2.43 106 PRO A C 18
ATOM 34174 O O . PRO A 1 106 ? -1.361 13.639 -4.390 1.00 2.29 106 PRO A O 18
ATOM 34185 N N . PRO A 1 107 ? -2.095 12.832 -2.408 1.00 2.31 107 PRO A N 18
ATOM 34186 C CA . PRO A 1 107 ? -2.659 11.590 -2.952 1.00 1.85 107 PRO A CA 18
ATOM 34187 C C . PRO A 1 107 ? -3.641 11.838 -4.093 1.00 1.51 107 PRO A C 18
ATOM 34188 O O . PRO A 1 107 ? -4.618 12.569 -3.937 1.00 1.80 107 PRO A O 18
ATOM 34199 N N . GLN A 1 108 ? -3.374 11.230 -5.240 1.00 1.09 108 GLN A N 18
ATOM 34200 C CA . GLN A 1 108 ? -4.263 11.348 -6.387 1.00 0.94 108 GLN A CA 18
ATOM 34201 C C . GLN A 1 108 ? -4.857 9.993 -6.752 1.00 0.70 108 GLN A C 18
ATOM 34202 O O . GLN A 1 108 ? -4.196 8.962 -6.613 1.00 0.64 108 GLN A O 18
ATOM 34216 N N . PRO A 1 109 ? -6.127 9.983 -7.201 1.00 0.68 109 PRO A N 18
ATOM 34217 C CA . PRO A 1 109 ? -6.811 8.764 -7.649 1.00 0.55 109 PRO A CA 18
ATOM 34218 C C . PRO A 1 109 ? -6.083 8.092 -8.807 1.00 0.56 109 PRO A C 18
ATOM 34219 O O . PRO A 1 109 ? -6.135 8.572 -9.940 1.00 0.80 109 PRO A O 18
ATOM 34230 N N . LEU A 1 110 ? -5.401 6.994 -8.521 1.00 0.49 110 LEU A N 18
ATOM 34231 C CA . LEU A 1 110 ? -4.621 6.303 -9.537 1.00 0.61 110 LEU A CA 18
ATOM 34232 C C . LEU A 1 110 ? -4.959 4.834 -9.620 1.00 0.51 110 LEU A C 18
ATOM 34233 O O . LEU A 1 110 ? -4.698 4.176 -10.623 1.00 0.62 110 LEU A O 18
ATOM 34249 N N . ASN A 1 111 ? -5.544 4.333 -8.568 1.00 0.42 111 ASN A N 18
ATOM 34250 C CA . ASN A 1 111 ? -5.904 2.933 -8.480 1.00 0.48 111 ASN A CA 18
ATOM 34251 C C . ASN A 1 111 ? -7.275 2.904 -7.903 1.00 0.42 111 ASN A C 18
ATOM 34252 O O . ASN A 1 111 ? -7.773 3.952 -7.538 1.00 0.50 111 ASN A O 18
ATOM 34263 N N . LYS A 1 112 ? -7.917 1.770 -7.842 1.00 0.59 112 LYS A N 18
ATOM 34264 C CA . LYS A 1 112 ? -9.190 1.718 -7.212 1.00 0.60 112 LYS A CA 18
ATOM 34265 C C . LYS A 1 112 ? -9.532 0.353 -6.699 1.00 0.72 112 LYS A C 18
ATOM 34266 O O . LYS A 1 112 ? -9.534 -0.636 -7.432 1.00 0.84 112 LYS A O 18
ATOM 34285 N N . TRP A 1 113 ? -9.837 0.323 -5.431 1.00 0.77 113 TRP A N 18
ATOM 34286 C CA . TRP A 1 113 ? -10.317 -0.867 -4.802 1.00 0.97 113 TRP A CA 18
ATOM 34287 C C . TRP A 1 113 ? -11.768 -1.078 -5.183 1.00 1.02 113 TRP A C 18
ATOM 34288 O O . TRP A 1 113 ? -12.643 -0.306 -4.809 1.00 1.12 113 TRP A O 18
ATOM 34309 N N . ARG A 1 114 ? -11.955 -2.105 -5.994 1.00 1.34 114 ARG A N 18
ATOM 34310 C CA . ARG A 1 114 ? -13.240 -2.511 -6.578 1.00 1.50 114 ARG A CA 18
ATOM 34311 C C . ARG A 1 114 ? -13.743 -1.495 -7.581 1.00 1.82 114 ARG A C 18
ATOM 34312 O O . ARG A 1 114 ? -13.103 -0.476 -7.855 1.00 2.41 114 ARG A O 18
ATOM 34333 N N . SER A 1 115 ? -14.881 -1.810 -8.149 1.00 2.02 115 SER A N 18
ATOM 34334 C CA . SER A 1 115 ? -15.403 -1.075 -9.279 1.00 2.76 115 SER A CA 18
ATOM 34335 C C . SER A 1 115 ? -16.924 -1.150 -9.288 1.00 3.19 115 SER A C 18
ATOM 34336 O O . SER A 1 115 ? -17.494 -1.833 -10.163 1.00 3.60 115 SER A O 18
ATOM 34345 N N . ALA A 1 1 ? 20.132 -0.674 4.528 1.00 6.29 1 ALA A N 19
ATOM 34346 C CA . ALA A 1 1 ? 19.845 -0.003 5.814 1.00 5.64 1 ALA A CA 19
ATOM 34347 C C . ALA A 1 1 ? 20.032 -0.979 6.973 1.00 5.66 1 ALA A C 19
ATOM 34348 O O . ALA A 1 1 ? 19.559 -2.116 6.918 1.00 5.80 1 ALA A O 19
ATOM 34357 N N . MET A 1 2 ? 20.727 -0.537 8.016 1.00 5.85 2 MET A N 19
ATOM 34358 C CA . MET A 1 2 ? 21.014 -1.394 9.164 1.00 6.17 2 MET A CA 19
ATOM 34359 C C . MET A 1 2 ? 20.319 -0.884 10.428 1.00 5.91 2 MET A C 19
ATOM 34360 O O . MET A 1 2 ? 19.634 -1.644 11.112 1.00 6.19 2 MET A O 19
ATOM 34374 N N . GLY A 1 3 ? 20.477 0.404 10.728 1.00 5.74 3 GLY A N 19
ATOM 34375 C CA . GLY A 1 3 ? 19.774 1.003 11.853 1.00 5.81 3 GLY A CA 19
ATOM 34376 C C . GLY A 1 3 ? 18.396 1.447 11.439 1.00 5.28 3 GLY A C 19
ATOM 34377 O O . GLY A 1 3 ? 17.983 2.583 11.676 1.00 5.54 3 GLY A O 19
ATOM 34381 N N . CYS A 1 4 ? 17.689 0.522 10.829 1.00 4.84 4 CYS A N 19
ATOM 34382 C CA . CYS A 1 4 ? 16.458 0.804 10.134 1.00 4.49 4 CYS A CA 19
ATOM 34383 C C . CYS A 1 4 ? 15.848 -0.508 9.671 1.00 4.00 4 CYS A C 19
ATOM 34384 O O . CYS A 1 4 ? 16.564 -1.493 9.467 1.00 4.30 4 CYS A O 19
ATOM 34391 N N . LYS A 1 5 ? 14.525 -0.533 9.558 1.00 3.56 5 LYS A N 19
ATOM 34392 C CA . LYS A 1 5 ? 13.839 -1.536 8.748 1.00 3.21 5 LYS A CA 19
ATOM 34393 C C . LYS A 1 5 ? 14.422 -1.509 7.348 1.00 2.60 5 LYS A C 19
ATOM 34394 O O . LYS A 1 5 ? 15.302 -0.711 7.077 1.00 2.48 5 LYS A O 19
ATOM 34413 N N . GLU A 1 6 ? 14.034 -2.393 6.460 1.00 2.54 6 GLU A N 19
ATOM 34414 C CA . GLU A 1 6 ? 14.206 -2.018 5.091 1.00 2.10 6 GLU A CA 19
ATOM 34415 C C . GLU A 1 6 ? 12.882 -2.035 4.377 1.00 1.84 6 GLU A C 19
ATOM 34416 O O . GLU A 1 6 ? 12.672 -2.816 3.448 1.00 2.27 6 GLU A O 19
ATOM 34428 N N . ILE A 1 7 ? 11.996 -1.149 4.860 1.00 1.34 7 ILE A N 19
ATOM 34429 C CA . ILE A 1 7 ? 10.843 -0.495 4.199 1.00 1.10 7 ILE A CA 19
ATOM 34430 C C . ILE A 1 7 ? 9.859 -0.009 5.273 1.00 0.99 7 ILE A C 19
ATOM 34431 O O . ILE A 1 7 ? 10.018 -0.363 6.451 1.00 1.30 7 ILE A O 19
ATOM 34447 N N . GLU A 1 8 ? 8.779 0.660 4.851 1.00 0.87 8 GLU A N 19
ATOM 34448 C CA . GLU A 1 8 ? 7.628 0.883 5.737 1.00 0.93 8 GLU A CA 19
ATOM 34449 C C . GLU A 1 8 ? 6.350 1.102 4.932 1.00 0.86 8 GLU A C 19
ATOM 34450 O O . GLU A 1 8 ? 6.139 2.181 4.381 1.00 1.29 8 GLU A O 19
ATOM 34462 N N . ILE A 1 9 ? 5.478 0.094 4.927 1.00 0.65 9 ILE A N 19
ATOM 34463 C CA . ILE A 1 9 ? 4.320 0.053 4.026 1.00 0.68 9 ILE A CA 19
ATOM 34464 C C . ILE A 1 9 ? 3.069 0.593 4.701 1.00 0.53 9 ILE A C 19
ATOM 34465 O O . ILE A 1 9 ? 2.762 0.204 5.819 1.00 0.68 9 ILE A O 19
ATOM 34481 N N . VAL A 1 10 ? 2.336 1.477 4.028 1.00 0.51 10 VAL A N 19
ATOM 34482 C CA . VAL A 1 10 ? 1.145 2.049 4.635 1.00 0.46 10 VAL A CA 19
ATOM 34483 C C . VAL A 1 10 ? -0.059 1.999 3.703 1.00 0.41 10 VAL A C 19
ATOM 34484 O O . VAL A 1 10 ? 0.010 2.390 2.538 1.00 0.44 10 VAL A O 19
ATOM 34497 N N . ILE A 1 11 ? -1.157 1.495 4.240 1.00 0.40 11 ILE A N 19
ATOM 34498 C CA . ILE A 1 11 ? -2.429 1.485 3.563 1.00 0.40 11 ILE A CA 19
ATOM 34499 C C . ILE A 1 11 ? -3.409 2.328 4.368 1.00 0.44 11 ILE A C 19
ATOM 34500 O O . ILE A 1 11 ? -3.476 2.199 5.590 1.00 0.50 11 ILE A O 19
ATOM 34516 N N . LYS A 1 12 ? -4.120 3.220 3.704 1.00 0.46 12 LYS A N 19
ATOM 34517 C CA . LYS A 1 12 ? -5.145 4.011 4.362 1.00 0.52 12 LYS A CA 19
ATOM 34518 C C . LYS A 1 12 ? -6.514 3.561 3.893 1.00 0.50 12 LYS A C 19
ATOM 34519 O O . LYS A 1 12 ? -6.638 2.858 2.893 1.00 0.62 12 LYS A O 19
ATOM 34538 N N . ASN A 1 13 ? -7.532 3.977 4.612 1.00 0.55 13 ASN A N 19
ATOM 34539 C CA . ASN A 1 13 ? -8.903 3.718 4.227 1.00 0.59 13 ASN A CA 19
ATOM 34540 C C . ASN A 1 13 ? -9.775 4.850 4.716 1.00 0.58 13 ASN A C 19
ATOM 34541 O O . ASN A 1 13 ? -9.706 5.232 5.882 1.00 0.95 13 ASN A O 19
ATOM 34552 N N . THR A 1 14 ? -10.563 5.408 3.814 1.00 0.47 14 THR A N 19
ATOM 34553 C CA . THR A 1 14 ? -11.413 6.533 4.141 1.00 0.74 14 THR A CA 19
ATOM 34554 C C . THR A 1 14 ? -12.380 6.879 3.015 1.00 0.54 14 THR A C 19
ATOM 34555 O O . THR A 1 14 ? -12.075 7.678 2.135 1.00 0.70 14 THR A O 19
ATOM 34566 N N . LEU A 1 15 ? -13.532 6.231 3.018 1.00 0.49 15 LEU A N 19
ATOM 34567 C CA . LEU A 1 15 ? -14.607 6.584 2.124 1.00 0.68 15 LEU A CA 19
ATOM 34568 C C . LEU A 1 15 ? -15.607 7.492 2.818 1.00 0.84 15 LEU A C 19
ATOM 34569 O O . LEU A 1 15 ? -16.544 7.996 2.204 1.00 1.18 15 LEU A O 19
ATOM 34585 N N . GLY A 1 16 ? -15.388 7.688 4.106 1.00 0.72 16 GLY A N 19
ATOM 34586 C CA . GLY A 1 16 ? -16.354 8.383 4.930 1.00 0.87 16 GLY A CA 19
ATOM 34587 C C . GLY A 1 16 ? -17.262 7.378 5.585 1.00 0.77 16 GLY A C 19
ATOM 34588 O O . GLY A 1 16 ? -17.741 6.480 4.900 1.00 1.27 16 GLY A O 19
ATOM 34592 N N . PRO A 1 17 ? -17.510 7.521 6.904 1.00 0.67 17 PRO A N 19
ATOM 34593 C CA . PRO A 1 17 ? -18.030 6.474 7.791 1.00 0.76 17 PRO A CA 19
ATOM 34594 C C . PRO A 1 17 ? -18.780 5.327 7.092 1.00 0.88 17 PRO A C 19
ATOM 34595 O O . PRO A 1 17 ? -19.688 5.565 6.291 1.00 1.27 17 PRO A O 19
ATOM 34606 N N . SER A 1 18 ? -18.410 4.093 7.467 1.00 1.06 18 SER A N 19
ATOM 34607 C CA . SER A 1 18 ? -18.804 2.858 6.768 1.00 1.31 18 SER A CA 19
ATOM 34608 C C . SER A 1 18 ? -17.894 2.619 5.557 1.00 1.10 18 SER A C 19
ATOM 34609 O O . SER A 1 18 ? -18.299 2.765 4.406 1.00 1.50 18 SER A O 19
ATOM 34617 N N . ARG A 1 19 ? -16.639 2.287 5.858 1.00 0.81 19 ARG A N 19
ATOM 34618 C CA . ARG A 1 19 ? -15.606 2.024 4.866 1.00 0.66 19 ARG A CA 19
ATOM 34619 C C . ARG A 1 19 ? -14.629 1.016 5.432 1.00 0.64 19 ARG A C 19
ATOM 34620 O O . ARG A 1 19 ? -13.947 1.319 6.408 1.00 1.02 19 ARG A O 19
ATOM 34641 N N . ILE A 1 20 ? -14.577 -0.167 4.844 1.00 0.52 20 ILE A N 19
ATOM 34642 C CA . ILE A 1 20 ? -13.618 -1.203 5.247 1.00 0.51 20 ILE A CA 19
ATOM 34643 C C . ILE A 1 20 ? -13.161 -1.974 4.015 1.00 0.54 20 ILE A C 19
ATOM 34644 O O . ILE A 1 20 ? -13.983 -2.330 3.172 1.00 0.76 20 ILE A O 19
ATOM 34660 N N . LEU A 1 21 ? -11.863 -2.211 3.895 1.00 0.50 21 LEU A N 19
ATOM 34661 C CA . LEU A 1 21 ? -11.340 -3.081 2.844 1.00 0.55 21 LEU A CA 19
ATOM 34662 C C . LEU A 1 21 ? -10.168 -3.897 3.363 1.00 0.52 21 LEU A C 19
ATOM 34663 O O . LEU A 1 21 ? -9.429 -3.455 4.244 1.00 0.75 21 LEU A O 19
ATOM 34679 N N . GLN A 1 22 ? -10.033 -5.098 2.833 1.00 0.47 22 GLN A N 19
ATOM 34680 C CA . GLN A 1 22 ? -8.968 -5.999 3.207 1.00 0.47 22 GLN A CA 19
ATOM 34681 C C . GLN A 1 22 ? -7.860 -5.937 2.165 1.00 0.42 22 GLN A C 19
ATOM 34682 O O . GLN A 1 22 ? -8.091 -6.248 1.000 1.00 0.51 22 GLN A O 19
ATOM 34696 N N . TYR A 1 23 ? -6.671 -5.529 2.571 1.00 0.42 23 TYR A N 19
ATOM 34697 C CA . TYR A 1 23 ? -5.559 -5.427 1.641 1.00 0.42 23 TYR A CA 19
ATOM 34698 C C . TYR A 1 23 ? -4.537 -6.508 1.948 1.00 0.41 23 TYR A C 19
ATOM 34699 O O . TYR A 1 23 ? -4.359 -6.900 3.104 1.00 0.49 23 TYR A O 19
ATOM 34717 N N . HIS A 1 24 ? -3.892 -7.005 0.915 1.00 0.50 24 HIS A N 19
ATOM 34718 C CA . HIS A 1 24 ? -2.820 -7.960 1.082 1.00 0.57 24 HIS A CA 19
ATOM 34719 C C . HIS A 1 24 ? -1.560 -7.465 0.407 1.00 0.60 24 HIS A C 19
ATOM 34720 O O . HIS A 1 24 ? -1.478 -7.445 -0.814 1.00 0.58 24 HIS A O 19
ATOM 34735 N N . CYS A 1 25 ? -0.581 -7.078 1.197 1.00 0.71 25 CYS A N 19
ATOM 34736 C CA . CYS A 1 25 ? 0.690 -6.665 0.647 1.00 0.74 25 CYS A CA 19
ATOM 34737 C C . CYS A 1 25 ? 1.636 -7.851 0.525 1.00 0.91 25 CYS A C 19
ATOM 34738 O O . CYS A 1 25 ? 2.213 -8.316 1.506 1.00 1.01 25 CYS A O 19
ATOM 34745 N N . ARG A 1 26 ? 1.720 -8.375 -0.689 1.00 1.14 26 ARG A N 19
ATOM 34746 C CA . ARG A 1 26 ? 2.652 -9.434 -1.034 1.00 1.38 26 ARG A CA 19
ATOM 34747 C C . ARG A 1 26 ? 2.994 -9.338 -2.511 1.00 1.87 26 ARG A C 19
ATOM 34748 O O . ARG A 1 26 ? 2.101 -9.400 -3.342 1.00 2.24 26 ARG A O 19
ATOM 34769 N N . SER A 1 27 ? 4.241 -9.097 -2.811 1.00 2.10 27 SER A N 19
ATOM 34770 C CA . SER A 1 27 ? 4.812 -9.308 -4.153 1.00 2.66 27 SER A CA 19
ATOM 34771 C C . SER A 1 27 ? 6.285 -8.973 -4.149 1.00 2.39 27 SER A C 19
ATOM 34772 O O . SER A 1 27 ? 6.649 -7.840 -4.429 1.00 2.70 27 SER A O 19
ATOM 34780 N N . GLY A 1 28 ? 7.115 -9.964 -3.946 1.00 2.45 28 GLY A N 19
ATOM 34781 C CA . GLY A 1 28 ? 8.541 -9.717 -3.788 1.00 2.54 28 GLY A CA 19
ATOM 34782 C C . GLY A 1 28 ? 9.208 -10.733 -2.883 1.00 2.68 28 GLY A C 19
ATOM 34783 O O . GLY A 1 28 ? 10.135 -10.399 -2.150 1.00 3.22 28 GLY A O 19
ATOM 34787 N N . ASN A 1 29 ? 8.720 -11.976 -2.936 1.00 2.60 29 ASN A N 19
ATOM 34788 C CA . ASN A 1 29 ? 9.268 -13.092 -2.154 1.00 2.96 29 ASN A CA 19
ATOM 34789 C C . ASN A 1 29 ? 9.017 -12.930 -0.655 1.00 2.76 29 ASN A C 19
ATOM 34790 O O . ASN A 1 29 ? 9.370 -13.807 0.138 1.00 3.04 29 ASN A O 19
ATOM 34801 N N . THR A 1 30 ? 8.400 -11.826 -0.269 1.00 2.45 30 THR A N 19
ATOM 34802 C CA . THR A 1 30 ? 8.095 -11.568 1.122 1.00 2.33 30 THR A CA 19
ATOM 34803 C C . THR A 1 30 ? 6.586 -11.518 1.336 1.00 2.07 30 THR A C 19
ATOM 34804 O O . THR A 1 30 ? 5.877 -10.761 0.670 1.00 2.10 30 THR A O 19
ATOM 34815 N N . ASN A 1 31 ? 6.102 -12.328 2.267 1.00 1.97 31 ASN A N 19
ATOM 34816 C CA . ASN A 1 31 ? 4.668 -12.532 2.424 1.00 1.75 31 ASN A CA 19
ATOM 34817 C C . ASN A 1 31 ? 4.208 -12.405 3.869 1.00 1.78 31 ASN A C 19
ATOM 34818 O O . ASN A 1 31 ? 4.355 -13.330 4.668 1.00 2.34 31 ASN A O 19
ATOM 34829 N N . VAL A 1 32 ? 3.650 -11.245 4.200 1.00 1.39 32 VAL A N 19
ATOM 34830 C CA . VAL A 1 32 ? 3.019 -11.043 5.503 1.00 1.52 32 VAL A CA 19
ATOM 34831 C C . VAL A 1 32 ? 2.268 -9.711 5.572 1.00 1.38 32 VAL A C 19
ATOM 34832 O O . VAL A 1 32 ? 2.854 -8.649 5.792 1.00 2.10 32 VAL A O 19
ATOM 34845 N N . GLY A 1 33 ? 0.961 -9.766 5.368 1.00 1.00 33 GLY A N 19
ATOM 34846 C CA . GLY A 1 33 ? 0.177 -8.555 5.382 1.00 1.43 33 GLY A CA 19
ATOM 34847 C C . GLY A 1 33 ? -1.187 -8.717 4.753 1.00 0.99 33 GLY A C 19
ATOM 34848 O O . GLY A 1 33 ? -1.388 -8.315 3.609 1.00 1.13 33 GLY A O 19
ATOM 34852 N N . VAL A 1 34 ? -2.115 -9.328 5.478 1.00 0.80 34 VAL A N 19
ATOM 34853 C CA . VAL A 1 34 ? -3.509 -9.363 5.055 1.00 0.56 34 VAL A CA 19
ATOM 34854 C C . VAL A 1 34 ? -4.399 -8.880 6.189 1.00 0.63 34 VAL A C 19
ATOM 34855 O O . VAL A 1 34 ? -4.543 -9.570 7.198 1.00 1.03 34 VAL A O 19
ATOM 34868 N N . GLN A 1 35 ? -4.981 -7.704 6.044 1.00 0.63 35 GLN A N 19
ATOM 34869 C CA . GLN A 1 35 ? -5.804 -7.148 7.072 1.00 0.85 35 GLN A CA 19
ATOM 34870 C C . GLN A 1 35 ? -6.791 -6.142 6.487 1.00 0.70 35 GLN A C 19
ATOM 34871 O O . GLN A 1 35 ? -6.512 -5.500 5.477 1.00 0.82 35 GLN A O 19
ATOM 34885 N N . TYR A 1 36 ? -7.956 -6.050 7.104 1.00 0.78 36 TYR A N 19
ATOM 34886 C CA . TYR A 1 36 ? -8.917 -5.013 6.775 1.00 0.73 36 TYR A CA 19
ATOM 34887 C C . TYR A 1 36 ? -8.614 -3.769 7.589 1.00 0.78 36 TYR A C 19
ATOM 34888 O O . TYR A 1 36 ? -8.249 -3.859 8.763 1.00 1.06 36 TYR A O 19
ATOM 34906 N N . LEU A 1 37 ? -8.753 -2.615 6.979 1.00 0.72 37 LEU A N 19
ATOM 34907 C CA . LEU A 1 37 ? -8.519 -1.374 7.687 1.00 0.89 37 LEU A CA 19
ATOM 34908 C C . LEU A 1 37 ? -9.810 -0.597 7.839 1.00 0.70 37 LEU A C 19
ATOM 34909 O O . LEU A 1 37 ? -10.683 -0.657 6.974 1.00 0.61 37 LEU A O 19
ATOM 34925 N N . ASN A 1 38 ? -9.930 0.104 8.956 1.00 0.78 38 ASN A N 19
ATOM 34926 C CA . ASN A 1 38 ? -11.048 0.996 9.194 1.00 0.73 38 ASN A CA 19
ATOM 34927 C C . ASN A 1 38 ? -10.603 2.424 8.915 1.00 0.68 38 ASN A C 19
ATOM 34928 O O . ASN A 1 38 ? -9.407 2.713 8.883 1.00 0.75 38 ASN A O 19
ATOM 34939 N N . PHE A 1 39 ? -11.556 3.317 8.726 1.00 0.68 39 PHE A N 19
ATOM 34940 C CA . PHE A 1 39 ? -11.235 4.702 8.422 1.00 0.72 39 PHE A CA 19
ATOM 34941 C C . PHE A 1 39 ? -11.001 5.503 9.694 1.00 0.83 39 PHE A C 19
ATOM 34942 O O . PHE A 1 39 ? -11.938 5.836 10.424 1.00 1.66 39 PHE A O 19
ATOM 34959 N N . LYS A 1 40 ? -9.732 5.789 9.944 1.00 0.86 40 LYS A N 19
ATOM 34960 C CA . LYS A 1 40 ? -9.326 6.683 11.014 1.00 0.97 40 LYS A CA 19
ATOM 34961 C C . LYS A 1 40 ? -7.879 7.100 10.805 1.00 0.72 40 LYS A C 19
ATOM 34962 O O . LYS A 1 40 ? -7.571 8.285 10.695 1.00 1.17 40 LYS A O 19
ATOM 34981 N N . GLY A 1 41 ? -6.997 6.113 10.721 1.00 0.71 41 GLY A N 19
ATOM 34982 C CA . GLY A 1 41 ? -5.591 6.398 10.545 1.00 1.13 41 GLY A CA 19
ATOM 34983 C C . GLY A 1 41 ? -4.986 5.665 9.367 1.00 0.94 41 GLY A C 19
ATOM 34984 O O . GLY A 1 41 ? -5.425 5.830 8.228 1.00 1.09 41 GLY A O 19
ATOM 34988 N N . THR A 1 42 ? -3.977 4.860 9.646 1.00 0.82 42 THR A N 19
ATOM 34989 C CA . THR A 1 42 ? -3.251 4.119 8.626 1.00 0.68 42 THR A CA 19
ATOM 34990 C C . THR A 1 42 ? -2.947 2.707 9.108 1.00 0.65 42 THR A C 19
ATOM 34991 O O . THR A 1 42 ? -3.123 2.391 10.287 1.00 0.75 42 THR A O 19
ATOM 35002 N N . ARG A 1 43 ? -2.505 1.859 8.197 1.00 0.58 43 ARG A N 19
ATOM 35003 C CA . ARG A 1 43 ? -2.146 0.494 8.527 1.00 0.58 43 ARG A CA 19
ATOM 35004 C C . ARG A 1 43 ? -0.743 0.247 8.021 1.00 0.52 43 ARG A C 19
ATOM 35005 O O . ARG A 1 43 ? -0.525 0.163 6.812 1.00 0.50 43 ARG A O 19
ATOM 35026 N N . ILE A 1 44 ? 0.208 0.148 8.932 1.00 0.52 44 ILE A N 19
ATOM 35027 C CA . ILE A 1 44 ? 1.597 0.161 8.533 1.00 0.51 44 ILE A CA 19
ATOM 35028 C C . ILE A 1 44 ? 2.312 -1.146 8.796 1.00 0.58 44 ILE A C 19
ATOM 35029 O O . ILE A 1 44 ? 2.403 -1.633 9.926 1.00 0.66 44 ILE A O 19
ATOM 35045 N N . ILE A 1 45 ? 2.806 -1.690 7.710 1.00 0.61 45 ILE A N 19
ATOM 35046 C CA . ILE A 1 45 ? 3.665 -2.842 7.712 1.00 0.74 45 ILE A CA 19
ATOM 35047 C C . ILE A 1 45 ? 5.113 -2.409 7.773 1.00 0.77 45 ILE A C 19
ATOM 35048 O O . ILE A 1 45 ? 5.442 -1.278 7.418 1.00 0.79 45 ILE A O 19
ATOM 35064 N N . LYS A 1 46 ? 5.977 -3.305 8.178 1.00 0.90 46 LYS A N 19
ATOM 35065 C CA . LYS A 1 46 ? 7.389 -3.005 8.177 1.00 0.97 46 LYS A CA 19
ATOM 35066 C C . LYS A 1 46 ? 8.205 -4.283 8.086 1.00 1.10 46 LYS A C 19
ATOM 35067 O O . LYS A 1 46 ? 7.757 -5.344 8.519 1.00 1.20 46 LYS A O 19
ATOM 35086 N N . PHE A 1 47 ? 9.408 -4.160 7.546 1.00 1.20 47 PHE A N 19
ATOM 35087 C CA . PHE A 1 47 ? 10.248 -5.314 7.217 1.00 1.41 47 PHE A CA 19
ATOM 35088 C C . PHE A 1 47 ? 11.650 -4.792 6.988 1.00 1.59 47 PHE A C 19
ATOM 35089 O O . PHE A 1 47 ? 11.837 -3.581 7.010 1.00 1.68 47 PHE A O 19
ATOM 35106 N N . LYS A 1 48 ? 12.638 -5.652 6.796 1.00 1.83 48 LYS A N 19
ATOM 35107 C CA . LYS A 1 48 ? 14.015 -5.175 6.795 1.00 2.13 48 LYS A CA 19
ATOM 35108 C C . LYS A 1 48 ? 15.002 -6.261 6.371 1.00 2.50 48 LYS A C 19
ATOM 35109 O O . LYS A 1 48 ? 14.613 -7.223 5.711 1.00 3.01 48 LYS A O 19
ATOM 35128 N N . ASP A 1 49 ? 16.277 -6.040 6.753 1.00 2.76 49 ASP A N 19
ATOM 35129 C CA . ASP A 1 49 ? 17.402 -6.990 6.621 1.00 3.32 49 ASP A CA 19
ATOM 35130 C C . ASP A 1 49 ? 17.043 -8.318 5.969 1.00 3.36 49 ASP A C 19
ATOM 35131 O O . ASP A 1 49 ? 16.313 -9.131 6.544 1.00 3.77 49 ASP A O 19
ATOM 35140 N N . ASP A 1 50 ? 17.589 -8.528 4.776 1.00 3.50 50 ASP A N 19
ATOM 35141 C CA . ASP A 1 50 ? 17.386 -9.756 4.016 1.00 3.96 50 ASP A CA 19
ATOM 35142 C C . ASP A 1 50 ? 15.907 -9.960 3.712 1.00 4.13 50 ASP A C 19
ATOM 35143 O O . ASP A 1 50 ? 15.321 -10.996 4.027 1.00 4.41 50 ASP A O 19
ATOM 35152 N N . GLY A 1 51 ? 15.306 -8.941 3.126 1.00 4.42 51 GLY A N 19
ATOM 35153 C CA . GLY A 1 51 ? 13.929 -9.031 2.691 1.00 5.01 51 GLY A CA 19
ATOM 35154 C C . GLY A 1 51 ? 13.796 -8.648 1.239 1.00 5.12 51 GLY A C 19
ATOM 35155 O O . GLY A 1 51 ? 12.691 -8.510 0.724 1.00 5.72 51 GLY A O 19
ATOM 35159 N N . THR A 1 52 ? 14.954 -8.487 0.598 1.00 4.86 52 THR A N 19
ATOM 35160 C CA . THR A 1 52 ? 15.081 -8.066 -0.797 1.00 5.25 52 THR A CA 19
ATOM 35161 C C . THR A 1 52 ? 14.436 -6.710 -1.076 1.00 5.04 52 THR A C 19
ATOM 35162 O O . THR A 1 52 ? 13.241 -6.492 -0.879 1.00 4.76 52 THR A O 19
ATOM 35173 N N . GLU A 1 53 ? 15.257 -5.812 -1.577 1.00 5.50 53 GLU A N 19
ATOM 35174 C CA . GLU A 1 53 ? 14.876 -4.426 -1.771 1.00 5.71 53 GLU A CA 19
ATOM 35175 C C . GLU A 1 53 ? 14.206 -4.235 -3.126 1.00 5.89 53 GLU A C 19
ATOM 35176 O O . GLU A 1 53 ? 13.305 -3.408 -3.281 1.00 6.33 53 GLU A O 19
ATOM 35188 N N . ARG A 1 54 ? 14.638 -5.024 -4.099 1.00 5.89 54 ARG A N 19
ATOM 35189 C CA . ARG A 1 54 ? 14.127 -4.914 -5.460 1.00 6.41 54 ARG A CA 19
ATOM 35190 C C . ARG A 1 54 ? 12.842 -5.723 -5.646 1.00 5.90 54 ARG A C 19
ATOM 35191 O O . ARG A 1 54 ? 11.966 -5.334 -6.418 1.00 6.48 54 ARG A O 19
ATOM 35212 N N . SER A 1 55 ? 12.728 -6.838 -4.932 1.00 5.08 55 SER A N 19
ATOM 35213 C CA . SER A 1 55 ? 11.613 -7.755 -5.128 1.00 4.86 55 SER A CA 19
ATOM 35214 C C . SER A 1 55 ? 10.301 -7.148 -4.650 1.00 3.87 55 SER A C 19
ATOM 35215 O O . SER A 1 55 ? 9.280 -7.283 -5.319 1.00 3.94 55 SER A O 19
ATOM 35223 N N . ARG A 1 56 ? 10.354 -6.494 -3.492 1.00 3.37 56 ARG A N 19
ATOM 35224 C CA . ARG A 1 56 ? 9.328 -5.582 -3.026 1.00 2.70 56 ARG A CA 19
ATOM 35225 C C . ARG A 1 56 ? 8.008 -6.229 -2.599 1.00 2.24 56 ARG A C 19
ATOM 35226 O O . ARG A 1 56 ? 7.968 -7.398 -2.245 1.00 2.47 56 ARG A O 19
ATOM 35247 N N . TRP A 1 57 ? 6.960 -5.397 -2.502 1.00 1.83 57 TRP A N 19
ATOM 35248 C CA . TRP A 1 57 ? 5.631 -5.820 -2.065 1.00 1.49 57 TRP A CA 19
ATOM 35249 C C . TRP A 1 57 ? 4.577 -5.157 -2.950 1.00 1.19 57 TRP A C 19
ATOM 35250 O O . TRP A 1 57 ? 4.790 -4.035 -3.413 1.00 1.43 57 TRP A O 19
ATOM 35271 N N . ASN A 1 58 ? 3.457 -5.833 -3.195 1.00 0.91 58 ASN A N 19
ATOM 35272 C CA . ASN A 1 58 ? 2.300 -5.185 -3.815 1.00 0.71 58 ASN A CA 19
ATOM 35273 C C . ASN A 1 58 ? 1.063 -5.475 -2.974 1.00 0.59 58 ASN A C 19
ATOM 35274 O O . ASN A 1 58 ? 0.891 -6.592 -2.494 1.00 0.71 58 ASN A O 19
ATOM 35285 N N . CYS A 1 59 ? 0.214 -4.479 -2.787 1.00 0.55 59 CYS A N 19
ATOM 35286 C CA . CYS A 1 59 ? -0.947 -4.621 -1.919 1.00 0.50 59 CYS A CA 19
ATOM 35287 C C . CYS A 1 59 ? -2.216 -4.818 -2.738 1.00 0.44 59 CYS A C 19
ATOM 35288 O O . CYS A 1 59 ? -2.480 -4.081 -3.683 1.00 0.56 59 CYS A O 19
ATOM 35295 N N . LEU A 1 60 ? -3.002 -5.814 -2.363 1.00 0.36 60 LEU A N 19
ATOM 35296 C CA . LEU A 1 60 ? -4.163 -6.206 -3.127 1.00 0.34 60 LEU A CA 19
ATOM 35297 C C . LEU A 1 60 ? -5.378 -6.048 -2.247 1.00 0.29 60 LEU A C 19
ATOM 35298 O O . LEU A 1 60 ? -5.459 -6.675 -1.196 1.00 0.32 60 LEU A O 19
ATOM 35314 N N . PHE A 1 61 ? -6.325 -5.234 -2.655 1.00 0.29 61 PHE A N 19
ATOM 35315 C CA . PHE A 1 61 ? -7.477 -4.994 -1.804 1.00 0.28 61 PHE A CA 19
ATOM 35316 C C . PHE A 1 61 ? -8.616 -5.871 -2.277 1.00 0.37 61 PHE A C 19
ATOM 35317 O O . PHE A 1 61 ? -9.093 -5.726 -3.398 1.00 0.48 61 PHE A O 19
ATOM 35334 N N . ARG A 1 62 ? -9.070 -6.758 -1.415 1.00 0.47 62 ARG A N 19
ATOM 35335 C CA . ARG A 1 62 ? -10.018 -7.780 -1.817 1.00 0.66 62 ARG A CA 19
ATOM 35336 C C . ARG A 1 62 ? -11.168 -7.891 -0.834 1.00 0.89 62 ARG A C 19
ATOM 35337 O O . ARG A 1 62 ? -10.974 -7.926 0.384 1.00 1.05 62 ARG A O 19
ATOM 35358 N N . GLN A 1 63 ? -12.360 -7.943 -1.400 1.00 1.13 63 GLN A N 19
ATOM 35359 C CA . GLN A 1 63 ? -13.602 -8.006 -0.652 1.00 1.48 63 GLN A CA 19
ATOM 35360 C C . GLN A 1 63 ? -14.741 -8.088 -1.658 1.00 2.09 63 GLN A C 19
ATOM 35361 O O . GLN A 1 63 ? -15.585 -7.193 -1.758 1.00 2.68 63 GLN A O 19
ATOM 35375 N N . GLY A 1 64 ? -14.713 -9.151 -2.445 1.00 2.55 64 GLY A N 19
ATOM 35376 C CA . GLY A 1 64 ? -15.680 -9.318 -3.502 1.00 3.28 64 GLY A CA 19
ATOM 35377 C C . GLY A 1 64 ? -15.770 -10.750 -3.976 1.00 3.41 64 GLY A C 19
ATOM 35378 O O . GLY A 1 64 ? -16.231 -11.620 -3.239 1.00 3.88 64 GLY A O 19
ATOM 35382 N N . ILE A 1 65 ? -15.317 -11.006 -5.200 1.00 3.49 65 ILE A N 19
ATOM 35383 C CA . ILE A 1 65 ? -15.468 -12.319 -5.797 1.00 3.94 65 ILE A CA 19
ATOM 35384 C C . ILE A 1 65 ? -14.564 -12.526 -7.029 1.00 4.01 65 ILE A C 19
ATOM 35385 O O . ILE A 1 65 ? -13.662 -13.360 -7.005 1.00 4.32 65 ILE A O 19
ATOM 35401 N N . ASN A 1 66 ? -14.800 -11.762 -8.091 1.00 4.06 66 ASN A N 19
ATOM 35402 C CA . ASN A 1 66 ? -14.090 -11.943 -9.358 1.00 4.27 66 ASN A CA 19
ATOM 35403 C C . ASN A 1 66 ? -13.155 -10.768 -9.616 1.00 4.09 66 ASN A C 19
ATOM 35404 O O . ASN A 1 66 ? -12.611 -10.187 -8.677 1.00 4.26 66 ASN A O 19
ATOM 35415 N N . MET A 1 67 ? -12.926 -10.459 -10.892 1.00 4.09 67 MET A N 19
ATOM 35416 C CA . MET A 1 67 ? -12.235 -9.230 -11.269 1.00 4.13 67 MET A CA 19
ATOM 35417 C C . MET A 1 67 ? -13.065 -8.025 -10.840 1.00 3.60 67 MET A C 19
ATOM 35418 O O . MET A 1 67 ? -12.532 -6.940 -10.606 1.00 3.77 67 MET A O 19
ATOM 35432 N N . LYS A 1 68 ? -14.379 -8.226 -10.763 1.00 3.30 68 LYS A N 19
ATOM 35433 C CA . LYS A 1 68 ? -15.273 -7.252 -10.159 1.00 3.12 68 LYS A CA 19
ATOM 35434 C C . LYS A 1 68 ? -14.919 -7.128 -8.685 1.00 2.78 68 LYS A C 19
ATOM 35435 O O . LYS A 1 68 ? -14.535 -8.122 -8.064 1.00 3.25 68 LYS A O 19
ATOM 35454 N N . PHE A 1 69 ? -15.065 -5.925 -8.127 1.00 2.52 69 PHE A N 19
ATOM 35455 C CA . PHE A 1 69 ? -14.502 -5.606 -6.816 1.00 2.44 69 PHE A CA 19
ATOM 35456 C C . PHE A 1 69 ? -12.977 -5.567 -6.953 1.00 2.04 69 PHE A C 19
ATOM 35457 O O . PHE A 1 69 ? -12.471 -5.494 -8.071 1.00 2.83 69 PHE A O 19
ATOM 35474 N N . PHE A 1 70 ? -12.256 -5.569 -5.831 1.00 1.22 70 PHE A N 19
ATOM 35475 C CA . PHE A 1 70 ? -10.798 -5.754 -5.845 1.00 0.92 70 PHE A CA 19
ATOM 35476 C C . PHE A 1 70 ? -10.030 -4.538 -6.392 1.00 0.79 70 PHE A C 19
ATOM 35477 O O . PHE A 1 70 ? -10.563 -3.722 -7.144 1.00 1.19 70 PHE A O 19
ATOM 35494 N N . THR A 1 71 ? -8.777 -4.430 -5.965 1.00 0.58 71 THR A N 19
ATOM 35495 C CA . THR A 1 71 ? -7.805 -3.534 -6.579 1.00 0.49 71 THR A CA 19
ATOM 35496 C C . THR A 1 71 ? -6.405 -4.012 -6.258 1.00 0.40 71 THR A C 19
ATOM 35497 O O . THR A 1 71 ? -6.186 -4.703 -5.264 1.00 0.49 71 THR A O 19
ATOM 35508 N N . GLU A 1 72 ? -5.472 -3.664 -7.112 1.00 0.49 72 GLU A N 19
ATOM 35509 C CA . GLU A 1 72 ? -4.111 -4.122 -6.974 1.00 0.45 72 GLU A CA 19
ATOM 35510 C C . GLU A 1 72 ? -3.170 -2.932 -7.023 1.00 0.47 72 GLU A C 19
ATOM 35511 O O . GLU A 1 72 ? -2.986 -2.319 -8.075 1.00 0.57 72 GLU A O 19
ATOM 35523 N N . VAL A 1 73 ? -2.586 -2.602 -5.889 1.00 0.44 73 VAL A N 19
ATOM 35524 C CA . VAL A 1 73 ? -1.781 -1.405 -5.776 1.00 0.52 73 VAL A CA 19
ATOM 35525 C C . VAL A 1 73 ? -0.339 -1.754 -5.444 1.00 0.64 73 VAL A C 19
ATOM 35526 O O . VAL A 1 73 ? -0.081 -2.655 -4.653 1.00 0.76 73 VAL A O 19
ATOM 35539 N N . GLU A 1 74 ? 0.596 -1.045 -6.047 1.00 0.80 74 GLU A N 19
ATOM 35540 C CA . GLU A 1 74 ? 2.000 -1.239 -5.744 1.00 0.96 74 GLU A CA 19
ATOM 35541 C C . GLU A 1 74 ? 2.341 -0.622 -4.398 1.00 0.98 74 GLU A C 19
ATOM 35542 O O . GLU A 1 74 ? 2.132 0.572 -4.181 1.00 1.16 74 GLU A O 19
ATOM 35554 N N . ALA A 1 75 ? 2.865 -1.448 -3.500 1.00 1.06 75 ALA A N 19
ATOM 35555 C CA . ALA A 1 75 ? 3.286 -0.987 -2.185 1.00 1.12 75 ALA A CA 19
ATOM 35556 C C . ALA A 1 75 ? 4.480 -0.079 -2.325 1.00 1.43 75 ALA A C 19
ATOM 35557 O O . ALA A 1 75 ? 4.716 0.787 -1.488 1.00 1.80 75 ALA A O 19
ATOM 35564 N N . TYR A 1 76 ? 5.252 -0.308 -3.382 1.00 1.71 76 TYR A N 19
ATOM 35565 C CA . TYR A 1 76 ? 6.466 0.459 -3.617 1.00 2.10 76 TYR A CA 19
ATOM 35566 C C . TYR A 1 76 ? 7.157 -0.007 -4.886 1.00 2.93 76 TYR A C 19
ATOM 35567 O O . TYR A 1 76 ? 7.253 -1.204 -5.141 1.00 3.37 76 TYR A O 19
ATOM 35585 N N . ARG A 1 77 ? 7.625 0.936 -5.678 1.00 3.45 77 ARG A N 19
ATOM 35586 C CA . ARG A 1 77 ? 8.389 0.624 -6.871 1.00 4.39 77 ARG A CA 19
ATOM 35587 C C . ARG A 1 77 ? 9.866 0.537 -6.483 1.00 4.69 77 ARG A C 19
ATOM 35588 O O . ARG A 1 77 ? 10.332 1.333 -5.669 1.00 4.62 77 ARG A O 19
ATOM 35609 N N . PRO A 1 78 ? 10.607 -0.450 -7.025 1.00 5.32 78 PRO A N 19
ATOM 35610 C CA . PRO A 1 78 ? 11.976 -0.769 -6.581 1.00 5.79 78 PRO A CA 19
ATOM 35611 C C . PRO A 1 78 ? 12.953 0.402 -6.685 1.00 6.24 78 PRO A C 19
ATOM 35612 O O . PRO A 1 78 ? 13.503 0.684 -7.752 1.00 6.84 78 PRO A O 19
ATOM 35623 N N . ASP A 1 79 ? 13.148 1.081 -5.564 1.00 6.17 79 ASP A N 19
ATOM 35624 C CA . ASP A 1 79 ? 14.124 2.157 -5.459 1.00 6.76 79 ASP A CA 19
ATOM 35625 C C . ASP A 1 79 ? 15.379 1.627 -4.784 1.00 6.75 79 ASP A C 19
ATOM 35626 O O . ASP A 1 79 ? 15.433 1.517 -3.560 1.00 6.33 79 ASP A O 19
ATOM 35635 N N . LEU A 1 80 ? 16.385 1.302 -5.582 1.00 7.42 80 LEU A N 19
ATOM 35636 C CA . LEU A 1 80 ? 17.531 0.545 -5.090 1.00 7.70 80 LEU A CA 19
ATOM 35637 C C . LEU A 1 80 ? 18.582 1.434 -4.449 1.00 7.67 80 LEU A C 19
ATOM 35638 O O . LEU A 1 80 ? 19.466 0.961 -3.736 1.00 7.65 80 LEU A O 19
ATOM 35654 N N . LYS A 1 81 ? 18.484 2.715 -4.700 1.00 7.90 81 LYS A N 19
ATOM 35655 C CA . LYS A 1 81 ? 19.455 3.661 -4.165 1.00 8.21 81 LYS A CA 19
ATOM 35656 C C . LYS A 1 81 ? 18.996 4.214 -2.816 1.00 7.50 81 LYS A C 19
ATOM 35657 O O . LYS A 1 81 ? 19.808 4.682 -2.017 1.00 7.67 81 LYS A O 19
ATOM 35676 N N . HIS A 1 82 ? 17.699 4.138 -2.555 1.00 6.91 82 HIS A N 19
ATOM 35677 C CA . HIS A 1 82 ? 17.136 4.695 -1.329 1.00 6.47 82 HIS A CA 19
ATOM 35678 C C . HIS A 1 82 ? 16.997 3.621 -0.257 1.00 5.53 82 HIS A C 19
ATOM 35679 O O . HIS A 1 82 ? 16.347 2.601 -0.479 1.00 5.01 82 HIS A O 19
ATOM 35694 N N . PRO A 1 83 ? 17.619 3.834 0.915 1.00 5.57 83 PRO A N 19
ATOM 35695 C CA . PRO A 1 83 ? 17.523 2.903 2.044 1.00 4.95 83 PRO A CA 19
ATOM 35696 C C . PRO A 1 83 ? 16.088 2.738 2.540 1.00 4.13 83 PRO A C 19
ATOM 35697 O O . PRO A 1 83 ? 15.435 3.711 2.936 1.00 4.33 83 PRO A O 19
ATOM 35708 N N . LEU A 1 84 ? 15.609 1.504 2.515 1.00 3.60 84 LEU A N 19
ATOM 35709 C CA . LEU A 1 84 ? 14.255 1.189 2.946 1.00 3.05 84 LEU A CA 19
ATOM 35710 C C . LEU A 1 84 ? 14.256 1.136 4.463 1.00 2.76 84 LEU A C 19
ATOM 35711 O O . LEU A 1 84 ? 15.232 0.699 5.045 1.00 3.30 84 LEU A O 19
ATOM 35727 N N . CYS A 1 85 ? 13.213 1.679 5.077 1.00 2.66 85 CYS A N 19
ATOM 35728 C CA . CYS A 1 85 ? 12.884 1.448 6.487 1.00 3.24 85 CYS A CA 19
ATOM 35729 C C . CYS A 1 85 ? 11.706 2.282 6.846 1.00 3.77 85 CYS A C 19
ATOM 35730 O O . CYS A 1 85 ? 10.848 1.919 7.642 1.00 4.31 85 CYS A O 19
ATOM 35737 N N . GLY A 1 86 ? 11.742 3.430 6.283 1.00 4.00 86 GLY A N 19
ATOM 35738 C CA . GLY A 1 86 ? 10.598 4.285 6.229 1.00 4.75 86 GLY A CA 19
ATOM 35739 C C . GLY A 1 86 ? 9.995 4.302 4.842 1.00 4.42 86 GLY A C 19
ATOM 35740 O O . GLY A 1 86 ? 9.196 5.183 4.535 1.00 5.13 86 GLY A O 19
ATOM 35744 N N . LYS A 1 87 ? 10.349 3.336 3.975 1.00 3.51 87 LYS A N 19
ATOM 35745 C CA . LYS A 1 87 ? 10.104 3.581 2.555 1.00 3.25 87 LYS A CA 19
ATOM 35746 C C . LYS A 1 87 ? 9.186 2.577 1.915 1.00 2.57 87 LYS A C 19
ATOM 35747 O O . LYS A 1 87 ? 9.566 1.459 1.605 1.00 2.57 87 LYS A O 19
ATOM 35766 N N . ARG A 1 88 ? 7.986 3.034 1.721 1.00 2.48 88 ARG A N 19
ATOM 35767 C CA . ARG A 1 88 ? 6.938 2.357 0.979 1.00 2.17 88 ARG A CA 19
ATOM 35768 C C . ARG A 1 88 ? 5.915 3.413 0.600 1.00 1.70 88 ARG A C 19
ATOM 35769 O O . ARG A 1 88 ? 5.930 4.505 1.174 1.00 2.18 88 ARG A O 19
ATOM 35790 N N . TYR A 1 89 ? 5.049 3.131 -0.345 1.00 1.34 89 TYR A N 19
ATOM 35791 C CA . TYR A 1 89 ? 4.055 4.108 -0.738 1.00 1.31 89 TYR A CA 19
ATOM 35792 C C . TYR A 1 89 ? 2.801 3.887 0.087 1.00 1.05 89 TYR A C 19
ATOM 35793 O O . TYR A 1 89 ? 2.504 2.761 0.497 1.00 1.43 89 TYR A O 19
ATOM 35811 N N . GLU A 1 90 ? 2.106 4.971 0.374 1.00 0.79 90 GLU A N 19
ATOM 35812 C CA . GLU A 1 90 ? 0.815 4.886 1.022 1.00 0.71 90 GLU A CA 19
ATOM 35813 C C . GLU A 1 90 ? -0.267 4.804 -0.014 1.00 0.53 90 GLU A C 19
ATOM 35814 O O . GLU A 1 90 ? -0.421 5.707 -0.837 1.00 0.63 90 GLU A O 19
ATOM 35826 N N . LEU A 1 91 ? -1.003 3.720 0.009 1.00 0.50 91 LEU A N 19
ATOM 35827 C CA . LEU A 1 91 ? -2.148 3.610 -0.844 1.00 0.43 91 LEU A CA 19
ATOM 35828 C C . LEU A 1 91 ? -3.386 3.704 0.006 1.00 0.43 91 LEU A C 19
ATOM 35829 O O . LEU A 1 91 ? -3.614 2.891 0.902 1.00 0.57 91 LEU A O 19
ATOM 35845 N N . SER A 1 92 ? -4.165 4.713 -0.258 1.00 0.43 92 SER A N 19
ATOM 35846 C CA . SER A 1 92 ? -5.325 4.991 0.538 1.00 0.48 92 SER A CA 19
ATOM 35847 C C . SER A 1 92 ? -6.577 4.601 -0.187 1.00 0.43 92 SER A C 19
ATOM 35848 O O . SER A 1 92 ? -6.794 4.988 -1.332 1.00 0.51 92 SER A O 19
ATOM 35856 N N . ALA A 1 93 ? -7.397 3.843 0.492 1.00 0.52 93 ALA A N 19
ATOM 35857 C CA . ALA A 1 93 ? -8.654 3.438 -0.047 1.00 0.54 93 ALA A CA 19
ATOM 35858 C C . ALA A 1 93 ? -9.673 4.463 0.295 1.00 0.62 93 ALA A C 19
ATOM 35859 O O . ALA A 1 93 ? -10.206 4.483 1.391 1.00 0.83 93 ALA A O 19
ATOM 35866 N N . ARG A 1 94 ? -9.920 5.325 -0.633 1.00 0.91 94 ARG A N 19
ATOM 35867 C CA . ARG A 1 94 ? -10.716 6.499 -0.345 1.00 1.26 94 ARG A CA 19
ATOM 35868 C C . ARG A 1 94 ? -11.963 6.553 -1.136 1.00 0.70 94 ARG A C 19
ATOM 35869 O O . ARG A 1 94 ? -12.078 5.988 -2.214 1.00 1.17 94 ARG A O 19
ATOM 35890 N N . MET A 1 95 ? -12.882 7.243 -0.500 1.00 0.84 95 MET A N 19
ATOM 35891 C CA . MET A 1 95 ? -14.186 7.593 -1.012 1.00 1.41 95 MET A CA 19
ATOM 35892 C C . MET A 1 95 ? -14.295 7.462 -2.537 1.00 1.48 95 MET A C 19
ATOM 35893 O O . MET A 1 95 ? -15.132 6.714 -3.048 1.00 2.12 95 MET A O 19
ATOM 35907 N N . ASP A 1 96 ? -13.441 8.191 -3.252 1.00 1.26 96 ASP A N 19
ATOM 35908 C CA . ASP A 1 96 ? -13.441 8.170 -4.710 1.00 1.45 96 ASP A CA 19
ATOM 35909 C C . ASP A 1 96 ? -12.589 7.023 -5.251 1.00 1.30 96 ASP A C 19
ATOM 35910 O O . ASP A 1 96 ? -13.101 6.128 -5.921 1.00 1.97 96 ASP A O 19
ATOM 35919 N N . ALA A 1 97 ? -11.297 7.042 -4.945 1.00 0.84 97 ALA A N 19
ATOM 35920 C CA . ALA A 1 97 ? -10.369 6.047 -5.474 1.00 0.62 97 ALA A CA 19
ATOM 35921 C C . ALA A 1 97 ? -9.281 5.713 -4.476 1.00 0.60 97 ALA A C 19
ATOM 35922 O O . ALA A 1 97 ? -9.215 6.269 -3.379 1.00 0.92 97 ALA A O 19
ATOM 35929 N N . ILE A 1 98 ? -8.430 4.798 -4.890 1.00 0.39 98 ILE A N 19
ATOM 35930 C CA . ILE A 1 98 ? -7.244 4.436 -4.153 1.00 0.34 98 ILE A CA 19
ATOM 35931 C C . ILE A 1 98 ? -6.116 5.351 -4.574 1.00 0.32 98 ILE A C 19
ATOM 35932 O O . ILE A 1 98 ? -5.776 5.432 -5.755 1.00 0.35 98 ILE A O 19
ATOM 35948 N N . TYR A 1 99 ? -5.552 6.055 -3.618 1.00 0.40 99 TYR A N 19
ATOM 35949 C CA . TYR A 1 99 ? -4.558 7.064 -3.944 1.00 0.53 99 TYR A CA 19
ATOM 35950 C C . TYR A 1 99 ? -3.203 6.678 -3.387 1.00 0.63 99 TYR A C 19
ATOM 35951 O O . TYR A 1 99 ? -3.102 6.190 -2.264 1.00 0.86 99 TYR A O 19
ATOM 35969 N N . PHE A 1 100 ? -2.167 6.881 -4.191 1.00 0.72 100 PHE A N 19
ATOM 35970 C CA . PHE A 1 100 ? -0.819 6.524 -3.788 1.00 0.91 100 PHE A CA 19
ATOM 35971 C C . PHE A 1 100 ? -0.059 7.774 -3.366 1.00 1.25 100 PHE A C 19
ATOM 35972 O O . PHE A 1 100 ? -0.420 8.887 -3.756 1.00 1.90 100 PHE A O 19
ATOM 35989 N N . LYS A 1 101 ? 0.989 7.597 -2.580 1.00 1.07 101 LYS A N 19
ATOM 35990 C CA . LYS A 1 101 ? 1.759 8.723 -2.085 1.00 1.43 101 LYS A CA 19
ATOM 35991 C C . LYS A 1 101 ? 3.240 8.394 -1.994 1.00 1.37 101 LYS A C 19
ATOM 35992 O O . LYS A 1 101 ? 3.625 7.310 -1.559 1.00 1.55 101 LYS A O 19
ATOM 36011 N N . MET A 1 102 ? 4.049 9.347 -2.420 1.00 1.76 102 MET A N 19
ATOM 36012 C CA . MET A 1 102 ? 5.492 9.276 -2.302 1.00 2.21 102 MET A CA 19
ATOM 36013 C C . MET A 1 102 ? 6.027 10.692 -2.196 1.00 2.42 102 MET A C 19
ATOM 36014 O O . MET A 1 102 ? 5.416 11.617 -2.718 1.00 2.62 102 MET A O 19
ATOM 36028 N N . ASP A 1 103 ? 7.143 10.868 -1.511 1.00 2.92 103 ASP A N 19
ATOM 36029 C CA . ASP A 1 103 ? 7.730 12.191 -1.353 1.00 3.46 103 ASP A CA 19
ATOM 36030 C C . ASP A 1 103 ? 8.232 12.729 -2.678 1.00 3.62 103 ASP A C 19
ATOM 36031 O O . ASP A 1 103 ? 8.446 11.967 -3.625 1.00 3.77 103 ASP A O 19
ATOM 36040 N N . GLU A 1 104 ? 8.406 14.051 -2.728 1.00 4.02 104 GLU A N 19
ATOM 36041 C CA . GLU A 1 104 ? 8.897 14.760 -3.910 1.00 4.43 104 GLU A CA 19
ATOM 36042 C C . GLU A 1 104 ? 7.816 14.833 -4.991 1.00 4.28 104 GLU A C 19
ATOM 36043 O O . GLU A 1 104 ? 7.901 15.634 -5.924 1.00 4.73 104 GLU A O 19
ATOM 36055 N N . ARG A 1 105 ? 6.795 14.004 -4.852 1.00 3.93 105 ARG A N 19
ATOM 36056 C CA . ARG A 1 105 ? 5.697 13.987 -5.811 1.00 3.96 105 ARG A CA 19
ATOM 36057 C C . ARG A 1 105 ? 4.346 14.067 -5.094 1.00 3.41 105 ARG A C 19
ATOM 36058 O O . ARG A 1 105 ? 4.238 13.709 -3.923 1.00 3.35 105 ARG A O 19
ATOM 36079 N N . PRO A 1 106 ? 3.302 14.569 -5.778 1.00 3.33 106 PRO A N 19
ATOM 36080 C CA . PRO A 1 106 ? 1.987 14.792 -5.174 1.00 3.10 106 PRO A CA 19
ATOM 36081 C C . PRO A 1 106 ? 1.151 13.514 -5.062 1.00 2.43 106 PRO A C 19
ATOM 36082 O O . PRO A 1 106 ? 0.912 12.832 -6.060 1.00 2.29 106 PRO A O 19
ATOM 36093 N N . PRO A 1 107 ? 0.689 13.178 -3.841 1.00 2.31 107 PRO A N 19
ATOM 36094 C CA . PRO A 1 107 ? -0.206 12.033 -3.610 1.00 1.85 107 PRO A CA 19
ATOM 36095 C C . PRO A 1 107 ? -1.496 12.156 -4.422 1.00 1.51 107 PRO A C 19
ATOM 36096 O O . PRO A 1 107 ? -2.179 13.182 -4.354 1.00 1.80 107 PRO A O 19
ATOM 36107 N N . GLN A 1 108 ? -1.841 11.127 -5.185 1.00 1.09 108 GLN A N 19
ATOM 36108 C CA . GLN A 1 108 ? -2.980 11.220 -6.091 1.00 0.94 108 GLN A CA 19
ATOM 36109 C C . GLN A 1 108 ? -3.638 9.857 -6.325 1.00 0.70 108 GLN A C 19
ATOM 36110 O O . GLN A 1 108 ? -2.989 8.815 -6.214 1.00 0.64 108 GLN A O 19
ATOM 36124 N N . PRO A 1 109 ? -4.955 9.862 -6.618 1.00 0.68 109 PRO A N 19
ATOM 36125 C CA . PRO A 1 109 ? -5.714 8.650 -6.958 1.00 0.55 109 PRO A CA 19
ATOM 36126 C C . PRO A 1 109 ? -5.154 7.953 -8.189 1.00 0.56 109 PRO A C 19
ATOM 36127 O O . PRO A 1 109 ? -5.041 8.559 -9.255 1.00 0.80 109 PRO A O 19
ATOM 36138 N N . LEU A 1 110 ? -4.808 6.683 -8.048 1.00 0.49 110 LEU A N 19
ATOM 36139 C CA . LEU A 1 110 ? -4.231 5.935 -9.153 1.00 0.61 110 LEU A CA 19
ATOM 36140 C C . LEU A 1 110 ? -4.853 4.551 -9.264 1.00 0.51 110 LEU A C 19
ATOM 36141 O O . LEU A 1 110 ? -4.527 3.781 -10.171 1.00 0.62 110 LEU A O 19
ATOM 36157 N N . ASN A 1 111 ? -5.761 4.241 -8.357 1.00 0.42 111 ASN A N 19
ATOM 36158 C CA . ASN A 1 111 ? -6.402 2.946 -8.334 1.00 0.48 111 ASN A CA 19
ATOM 36159 C C . ASN A 1 111 ? -7.776 3.161 -7.789 1.00 0.42 111 ASN A C 19
ATOM 36160 O O . ASN A 1 111 ? -8.139 4.295 -7.514 1.00 0.50 111 ASN A O 19
ATOM 36171 N N . LYS A 1 112 ? -8.551 2.127 -7.639 1.00 0.59 112 LYS A N 19
ATOM 36172 C CA . LYS A 1 112 ? -9.824 2.284 -6.991 1.00 0.60 112 LYS A CA 19
ATOM 36173 C C . LYS A 1 112 ? -10.146 1.060 -6.195 1.00 0.72 112 LYS A C 19
ATOM 36174 O O . LYS A 1 112 ? -9.838 -0.056 -6.585 1.00 0.84 112 LYS A O 19
ATOM 36193 N N . TRP A 1 113 ? -10.815 1.299 -5.112 1.00 0.77 113 TRP A N 19
ATOM 36194 C CA . TRP A 1 113 ? -11.183 0.266 -4.181 1.00 0.97 113 TRP A CA 19
ATOM 36195 C C . TRP A 1 113 ? -12.234 -0.637 -4.789 1.00 1.02 113 TRP A C 19
ATOM 36196 O O . TRP A 1 113 ? -12.704 -0.397 -5.900 1.00 1.12 113 TRP A O 19
ATOM 36217 N N . ARG A 1 114 ? -12.604 -1.664 -4.056 1.00 1.34 114 ARG A N 19
ATOM 36218 C CA . ARG A 1 114 ? -13.452 -2.695 -4.596 1.00 1.50 114 ARG A CA 19
ATOM 36219 C C . ARG A 1 114 ? -14.795 -2.192 -5.088 1.00 1.82 114 ARG A C 19
ATOM 36220 O O . ARG A 1 114 ? -15.568 -1.561 -4.372 1.00 2.41 114 ARG A O 19
ATOM 36241 N N . SER A 1 115 ? -15.026 -2.537 -6.333 1.00 2.02 115 SER A N 19
ATOM 36242 C CA . SER A 1 115 ? -16.197 -2.111 -7.105 1.00 2.76 115 SER A CA 19
ATOM 36243 C C . SER A 1 115 ? -16.433 -0.601 -7.029 1.00 3.19 115 SER A C 19
ATOM 36244 O O . SER A 1 115 ? -17.245 -0.154 -6.191 1.00 3.60 115 SER A O 19
ATOM 36253 N N . ALA A 1 1 ? 21.202 4.913 -5.256 1.00 6.29 1 ALA A N 20
ATOM 36254 C CA . ALA A 1 1 ? 20.551 5.218 -3.968 1.00 5.64 1 ALA A CA 20
ATOM 36255 C C . ALA A 1 1 ? 21.515 4.958 -2.811 1.00 5.66 1 ALA A C 20
ATOM 36256 O O . ALA A 1 1 ? 21.998 3.841 -2.633 1.00 5.80 1 ALA A O 20
ATOM 36265 N N . MET A 1 2 ? 21.824 5.996 -2.044 1.00 5.85 2 MET A N 20
ATOM 36266 C CA . MET A 1 2 ? 22.777 5.872 -0.945 1.00 6.17 2 MET A CA 20
ATOM 36267 C C . MET A 1 2 ? 22.165 6.350 0.366 1.00 5.91 2 MET A C 20
ATOM 36268 O O . MET A 1 2 ? 21.860 5.541 1.244 1.00 6.19 2 MET A O 20
ATOM 36282 N N . GLY A 1 3 ? 21.984 7.657 0.501 1.00 5.74 3 GLY A N 20
ATOM 36283 C CA . GLY A 1 3 ? 21.313 8.190 1.670 1.00 5.81 3 GLY A CA 20
ATOM 36284 C C . GLY A 1 3 ? 19.822 8.000 1.558 1.00 5.28 3 GLY A C 20
ATOM 36285 O O . GLY A 1 3 ? 19.108 8.887 1.093 1.00 5.54 3 GLY A O 20
ATOM 36289 N N . CYS A 1 4 ? 19.347 6.839 1.967 1.00 4.84 4 CYS A N 20
ATOM 36290 C CA . CYS A 1 4 ? 17.987 6.449 1.668 1.00 4.49 4 CYS A CA 20
ATOM 36291 C C . CYS A 1 4 ? 17.280 5.847 2.877 1.00 4.00 4 CYS A C 20
ATOM 36292 O O . CYS A 1 4 ? 17.886 5.158 3.700 1.00 4.30 4 CYS A O 20
ATOM 36299 N N . LYS A 1 5 ? 15.987 6.133 2.961 1.00 3.56 5 LYS A N 20
ATOM 36300 C CA . LYS A 1 5 ? 15.158 5.743 4.097 1.00 3.21 5 LYS A CA 20
ATOM 36301 C C . LYS A 1 5 ? 14.897 4.258 4.199 1.00 2.60 5 LYS A C 20
ATOM 36302 O O . LYS A 1 5 ? 14.972 3.527 3.222 1.00 2.48 5 LYS A O 20
ATOM 36321 N N . GLU A 1 6 ? 14.566 3.857 5.414 1.00 2.54 6 GLU A N 20
ATOM 36322 C CA . GLU A 1 6 ? 13.972 2.586 5.706 1.00 2.10 6 GLU A CA 20
ATOM 36323 C C . GLU A 1 6 ? 12.516 2.658 5.300 1.00 1.84 6 GLU A C 20
ATOM 36324 O O . GLU A 1 6 ? 11.840 3.648 5.575 1.00 2.27 6 GLU A O 20
ATOM 36336 N N . ILE A 1 7 ? 12.035 1.643 4.626 1.00 1.34 7 ILE A N 20
ATOM 36337 C CA . ILE A 1 7 ? 10.813 1.789 3.869 1.00 1.10 7 ILE A CA 20
ATOM 36338 C C . ILE A 1 7 ? 9.592 1.297 4.638 1.00 0.99 7 ILE A C 20
ATOM 36339 O O . ILE A 1 7 ? 9.663 0.322 5.387 1.00 1.30 7 ILE A O 20
ATOM 36355 N N . GLU A 1 8 ? 8.462 1.962 4.402 1.00 0.87 8 GLU A N 20
ATOM 36356 C CA . GLU A 1 8 ? 7.328 1.922 5.317 1.00 0.93 8 GLU A CA 20
ATOM 36357 C C . GLU A 1 8 ? 6.058 2.266 4.574 1.00 0.86 8 GLU A C 20
ATOM 36358 O O . GLU A 1 8 ? 5.851 3.408 4.191 1.00 1.29 8 GLU A O 20
ATOM 36370 N N . ILE A 1 9 ? 5.203 1.301 4.382 1.00 0.65 9 ILE A N 20
ATOM 36371 C CA . ILE A 1 9 ? 4.066 1.498 3.511 1.00 0.68 9 ILE A CA 20
ATOM 36372 C C . ILE A 1 9 ? 2.822 1.810 4.315 1.00 0.53 9 ILE A C 20
ATOM 36373 O O . ILE A 1 9 ? 2.530 1.139 5.298 1.00 0.68 9 ILE A O 20
ATOM 36389 N N . VAL A 1 10 ? 2.097 2.828 3.907 1.00 0.51 10 VAL A N 20
ATOM 36390 C CA . VAL A 1 10 ? 0.835 3.138 4.542 1.00 0.46 10 VAL A CA 20
ATOM 36391 C C . VAL A 1 10 ? -0.318 2.785 3.624 1.00 0.41 10 VAL A C 20
ATOM 36392 O O . VAL A 1 10 ? -0.417 3.280 2.499 1.00 0.44 10 VAL A O 20
ATOM 36405 N N . ILE A 1 11 ? -1.161 1.892 4.100 1.00 0.40 11 ILE A N 20
ATOM 36406 C CA . ILE A 1 11 ? -2.398 1.597 3.446 1.00 0.40 11 ILE A CA 20
ATOM 36407 C C . ILE A 1 11 ? -3.498 2.289 4.229 1.00 0.44 11 ILE A C 20
ATOM 36408 O O . ILE A 1 11 ? -3.788 1.918 5.367 1.00 0.50 11 ILE A O 20
ATOM 36424 N N . LYS A 1 12 ? -4.059 3.329 3.647 1.00 0.46 12 LYS A N 20
ATOM 36425 C CA . LYS A 1 12 ? -5.085 4.106 4.332 1.00 0.52 12 LYS A CA 20
ATOM 36426 C C . LYS A 1 12 ? -6.449 3.704 3.817 1.00 0.50 12 LYS A C 20
ATOM 36427 O O . LYS A 1 12 ? -6.568 3.081 2.763 1.00 0.62 12 LYS A O 20
ATOM 36446 N N . ASN A 1 13 ? -7.470 4.067 4.556 1.00 0.55 13 ASN A N 20
ATOM 36447 C CA . ASN A 1 13 ? -8.814 3.631 4.274 1.00 0.59 13 ASN A CA 20
ATOM 36448 C C . ASN A 1 13 ? -9.818 4.656 4.762 1.00 0.58 13 ASN A C 20
ATOM 36449 O O . ASN A 1 13 ? -10.077 4.756 5.962 1.00 0.95 13 ASN A O 20
ATOM 36460 N N . THR A 1 14 ? -10.385 5.425 3.859 1.00 0.47 14 THR A N 20
ATOM 36461 C CA . THR A 1 14 ? -11.304 6.457 4.276 1.00 0.74 14 THR A CA 20
ATOM 36462 C C . THR A 1 14 ? -12.065 7.102 3.127 1.00 0.54 14 THR A C 20
ATOM 36463 O O . THR A 1 14 ? -11.568 7.989 2.431 1.00 0.70 14 THR A O 20
ATOM 36474 N N . LEU A 1 15 ? -13.263 6.617 2.881 1.00 0.49 15 LEU A N 20
ATOM 36475 C CA . LEU A 1 15 ? -14.239 7.427 2.219 1.00 0.68 15 LEU A CA 20
ATOM 36476 C C . LEU A 1 15 ? -14.970 8.168 3.318 1.00 0.84 15 LEU A C 20
ATOM 36477 O O . LEU A 1 15 ? -15.428 9.297 3.172 1.00 1.18 15 LEU A O 20
ATOM 36493 N N . GLY A 1 16 ? -15.055 7.455 4.429 1.00 0.72 16 GLY A N 20
ATOM 36494 C CA . GLY A 1 16 ? -15.646 7.948 5.642 1.00 0.87 16 GLY A CA 20
ATOM 36495 C C . GLY A 1 16 ? -16.048 6.791 6.528 1.00 0.77 16 GLY A C 20
ATOM 36496 O O . GLY A 1 16 ? -15.496 5.699 6.380 1.00 1.27 16 GLY A O 20
ATOM 36500 N N . PRO A 1 17 ? -17.006 6.985 7.441 1.00 0.67 17 PRO A N 20
ATOM 36501 C CA . PRO A 1 17 ? -17.393 5.963 8.425 1.00 0.76 17 PRO A CA 20
ATOM 36502 C C . PRO A 1 17 ? -17.706 4.599 7.804 1.00 0.88 17 PRO A C 20
ATOM 36503 O O . PRO A 1 17 ? -18.467 4.505 6.839 1.00 1.27 17 PRO A O 20
ATOM 36514 N N . SER A 1 18 ? -17.090 3.554 8.366 1.00 1.06 18 SER A N 20
ATOM 36515 C CA . SER A 1 18 ? -17.356 2.163 7.986 1.00 1.31 18 SER A CA 20
ATOM 36516 C C . SER A 1 18 ? -16.843 1.822 6.584 1.00 1.10 18 SER A C 20
ATOM 36517 O O . SER A 1 18 ? -17.416 0.977 5.896 1.00 1.50 18 SER A O 20
ATOM 36525 N N . ARG A 1 19 ? -15.769 2.473 6.159 1.00 0.81 19 ARG A N 20
ATOM 36526 C CA . ARG A 1 19 ? -15.094 2.082 4.924 1.00 0.66 19 ARG A CA 20
ATOM 36527 C C . ARG A 1 19 ? -13.996 1.091 5.241 1.00 0.64 19 ARG A C 20
ATOM 36528 O O . ARG A 1 19 ? -12.970 1.461 5.805 1.00 1.02 19 ARG A O 20
ATOM 36549 N N . ILE A 1 20 ? -14.215 -0.165 4.887 1.00 0.52 20 ILE A N 20
ATOM 36550 C CA . ILE A 1 20 ? -13.284 -1.218 5.249 1.00 0.51 20 ILE A CA 20
ATOM 36551 C C . ILE A 1 20 ? -12.904 -2.066 4.046 1.00 0.54 20 ILE A C 20
ATOM 36552 O O . ILE A 1 20 ? -13.736 -2.776 3.480 1.00 0.76 20 ILE A O 20
ATOM 36568 N N . LEU A 1 21 ? -11.645 -1.978 3.663 1.00 0.50 21 LEU A N 20
ATOM 36569 C CA . LEU A 1 21 ? -11.113 -2.766 2.561 1.00 0.55 21 LEU A CA 20
ATOM 36570 C C . LEU A 1 21 ? -10.184 -3.837 3.114 1.00 0.52 21 LEU A C 20
ATOM 36571 O O . LEU A 1 21 ? -9.431 -3.584 4.048 1.00 0.75 21 LEU A O 20
ATOM 36587 N N . GLN A 1 22 ? -10.257 -5.038 2.571 1.00 0.47 22 GLN A N 20
ATOM 36588 C CA . GLN A 1 22 ? -9.409 -6.117 3.015 1.00 0.47 22 GLN A CA 20
ATOM 36589 C C . GLN A 1 22 ? -8.180 -6.206 2.118 1.00 0.42 22 GLN A C 20
ATOM 36590 O O . GLN A 1 22 ? -8.266 -6.682 0.985 1.00 0.51 22 GLN A O 20
ATOM 36604 N N . TYR A 1 23 ? -7.041 -5.746 2.614 1.00 0.42 23 TYR A N 20
ATOM 36605 C CA . TYR A 1 23 ? -5.838 -5.695 1.799 1.00 0.42 23 TYR A CA 20
ATOM 36606 C C . TYR A 1 23 ? -4.925 -6.877 2.097 1.00 0.41 23 TYR A C 20
ATOM 36607 O O . TYR A 1 23 ? -4.634 -7.198 3.251 1.00 0.49 23 TYR A O 20
ATOM 36625 N N . HIS A 1 24 ? -4.507 -7.536 1.040 1.00 0.50 24 HIS A N 20
ATOM 36626 C CA . HIS A 1 24 ? -3.563 -8.625 1.126 1.00 0.57 24 HIS A CA 20
ATOM 36627 C C . HIS A 1 24 ? -2.243 -8.196 0.546 1.00 0.60 24 HIS A C 20
ATOM 36628 O O . HIS A 1 24 ? -2.070 -8.205 -0.667 1.00 0.58 24 HIS A O 20
ATOM 36643 N N . CYS A 1 25 ? -1.310 -7.832 1.386 1.00 0.71 25 CYS A N 20
ATOM 36644 C CA . CYS A 1 25 ? -0.042 -7.404 0.873 1.00 0.74 25 CYS A CA 20
ATOM 36645 C C . CYS A 1 25 ? 1.000 -8.490 1.006 1.00 0.91 25 CYS A C 20
ATOM 36646 O O . CYS A 1 25 ? 1.620 -8.655 2.056 1.00 1.01 25 CYS A O 20
ATOM 36653 N N . ARG A 1 26 ? 1.125 -9.277 -0.064 1.00 1.14 26 ARG A N 20
ATOM 36654 C CA . ARG A 1 26 ? 2.275 -10.111 -0.279 1.00 1.38 26 ARG A CA 20
ATOM 36655 C C . ARG A 1 26 ? 2.394 -10.502 -1.766 1.00 1.87 26 ARG A C 20
ATOM 36656 O O . ARG A 1 26 ? 1.735 -11.399 -2.223 1.00 2.24 26 ARG A O 20
ATOM 36677 N N . SER A 1 27 ? 3.155 -9.766 -2.500 1.00 2.10 27 SER A N 20
ATOM 36678 C CA . SER A 1 27 ? 3.573 -10.098 -3.885 1.00 2.66 27 SER A CA 20
ATOM 36679 C C . SER A 1 27 ? 4.503 -9.025 -4.509 1.00 2.39 27 SER A C 20
ATOM 36680 O O . SER A 1 27 ? 4.037 -8.030 -5.038 1.00 2.70 27 SER A O 20
ATOM 36688 N N . GLY A 1 28 ? 5.797 -9.245 -4.466 1.00 2.45 28 GLY A N 20
ATOM 36689 C CA . GLY A 1 28 ? 6.773 -8.359 -5.132 1.00 2.54 28 GLY A CA 20
ATOM 36690 C C . GLY A 1 28 ? 6.761 -6.866 -4.751 1.00 2.68 28 GLY A C 20
ATOM 36691 O O . GLY A 1 28 ? 7.137 -6.023 -5.563 1.00 3.22 28 GLY A O 20
ATOM 36695 N N . ASN A 1 29 ? 6.365 -6.551 -3.524 1.00 2.60 29 ASN A N 20
ATOM 36696 C CA . ASN A 1 29 ? 6.455 -5.197 -2.956 1.00 2.96 29 ASN A CA 20
ATOM 36697 C C . ASN A 1 29 ? 6.849 -5.210 -1.433 1.00 2.76 29 ASN A C 20
ATOM 36698 O O . ASN A 1 29 ? 8.022 -5.359 -1.122 1.00 3.04 29 ASN A O 20
ATOM 36709 N N . THR A 1 30 ? 5.893 -5.172 -0.483 1.00 2.45 30 THR A N 20
ATOM 36710 C CA . THR A 1 30 ? 6.228 -5.255 0.970 1.00 2.33 30 THR A CA 20
ATOM 36711 C C . THR A 1 30 ? 5.094 -5.905 1.825 1.00 2.07 30 THR A C 20
ATOM 36712 O O . THR A 1 30 ? 3.995 -5.376 1.910 1.00 2.10 30 THR A O 20
ATOM 36723 N N . ASN A 1 31 ? 5.402 -7.032 2.494 1.00 1.97 31 ASN A N 20
ATOM 36724 C CA . ASN A 1 31 ? 4.385 -7.953 3.071 1.00 1.75 31 ASN A CA 20
ATOM 36725 C C . ASN A 1 31 ? 3.790 -7.474 4.376 1.00 1.78 31 ASN A C 20
ATOM 36726 O O . ASN A 1 31 ? 4.463 -6.866 5.199 1.00 2.34 31 ASN A O 20
ATOM 36737 N N . VAL A 1 32 ? 2.520 -7.788 4.565 1.00 1.39 32 VAL A N 20
ATOM 36738 C CA . VAL A 1 32 ? 1.908 -7.695 5.875 1.00 1.52 32 VAL A CA 20
ATOM 36739 C C . VAL A 1 32 ? 0.857 -8.768 6.126 1.00 1.38 32 VAL A C 20
ATOM 36740 O O . VAL A 1 32 ? 0.511 -9.038 7.274 1.00 2.10 32 VAL A O 20
ATOM 36753 N N . GLY A 1 33 ? 0.330 -9.374 5.065 1.00 1.00 33 GLY A N 20
ATOM 36754 C CA . GLY A 1 33 ? -0.660 -10.378 5.237 1.00 1.43 33 GLY A CA 20
ATOM 36755 C C . GLY A 1 33 ? -1.963 -9.904 4.698 1.00 0.99 33 GLY A C 20
ATOM 36756 O O . GLY A 1 33 ? -2.006 -9.287 3.631 1.00 1.13 33 GLY A O 20
ATOM 36760 N N . VAL A 1 34 ? -3.020 -10.175 5.420 1.00 0.80 34 VAL A N 20
ATOM 36761 C CA . VAL A 1 34 ? -4.351 -9.906 4.933 1.00 0.56 34 VAL A CA 20
ATOM 36762 C C . VAL A 1 34 ? -5.231 -9.405 6.062 1.00 0.63 34 VAL A C 20
ATOM 36763 O O . VAL A 1 34 ? -5.764 -10.194 6.843 1.00 1.03 34 VAL A O 20
ATOM 36776 N N . GLN A 1 35 ? -5.360 -8.098 6.158 1.00 0.63 35 GLN A N 20
ATOM 36777 C CA . GLN A 1 35 ? -6.125 -7.486 7.229 1.00 0.85 35 GLN A CA 20
ATOM 36778 C C . GLN A 1 35 ? -7.194 -6.577 6.674 1.00 0.70 35 GLN A C 20
ATOM 36779 O O . GLN A 1 35 ? -7.257 -6.330 5.468 1.00 0.82 35 GLN A O 20
ATOM 36793 N N . TYR A 1 36 ? -8.038 -6.089 7.560 1.00 0.78 36 TYR A N 20
ATOM 36794 C CA . TYR A 1 36 ? -9.076 -5.157 7.165 1.00 0.73 36 TYR A CA 20
ATOM 36795 C C . TYR A 1 36 ? -8.683 -3.741 7.513 1.00 0.78 36 TYR A C 20
ATOM 36796 O O . TYR A 1 36 ? -8.017 -3.487 8.517 1.00 1.06 36 TYR A O 20
ATOM 36814 N N . LEU A 1 37 ? -9.122 -2.831 6.678 1.00 0.72 37 LEU A N 20
ATOM 36815 C CA . LEU A 1 37 ? -8.793 -1.436 6.811 1.00 0.89 37 LEU A CA 20
ATOM 36816 C C . LEU A 1 37 ? -9.992 -0.662 7.328 1.00 0.70 37 LEU A C 20
ATOM 36817 O O . LEU A 1 37 ? -10.882 -0.317 6.559 1.00 0.61 37 LEU A O 20
ATOM 36833 N N . ASN A 1 38 ? -10.019 -0.391 8.621 1.00 0.78 38 ASN A N 20
ATOM 36834 C CA . ASN A 1 38 ? -11.129 0.340 9.215 1.00 0.73 38 ASN A CA 20
ATOM 36835 C C . ASN A 1 38 ? -10.871 1.825 9.209 1.00 0.68 38 ASN A C 20
ATOM 36836 O O . ASN A 1 38 ? -9.778 2.278 9.554 1.00 0.75 38 ASN A O 20
ATOM 36847 N N . PHE A 1 39 ? -11.919 2.560 8.852 1.00 0.68 39 PHE A N 20
ATOM 36848 C CA . PHE A 1 39 ? -11.846 4.012 8.628 1.00 0.72 39 PHE A CA 20
ATOM 36849 C C . PHE A 1 39 ? -11.167 4.729 9.791 1.00 0.83 39 PHE A C 20
ATOM 36850 O O . PHE A 1 39 ? -11.257 4.286 10.933 1.00 1.66 39 PHE A O 20
ATOM 36867 N N . LYS A 1 40 ? -10.526 5.855 9.461 1.00 0.86 40 LYS A N 20
ATOM 36868 C CA . LYS A 1 40 ? -9.615 6.591 10.343 1.00 0.97 40 LYS A CA 20
ATOM 36869 C C . LYS A 1 40 ? -8.537 5.694 10.913 1.00 0.72 40 LYS A C 20
ATOM 36870 O O . LYS A 1 40 ? -8.719 5.006 11.919 1.00 1.17 40 LYS A O 20
ATOM 36889 N N . GLY A 1 41 ? -7.402 5.710 10.255 1.00 0.71 41 GLY A N 20
ATOM 36890 C CA . GLY A 1 41 ? -6.285 4.958 10.729 1.00 1.13 41 GLY A CA 20
ATOM 36891 C C . GLY A 1 41 ? -5.518 4.309 9.603 1.00 0.94 41 GLY A C 20
ATOM 36892 O O . GLY A 1 41 ? -6.104 3.841 8.627 1.00 1.09 41 GLY A O 20
ATOM 36896 N N . THR A 1 42 ? -4.210 4.302 9.735 1.00 0.82 42 THR A N 20
ATOM 36897 C CA . THR A 1 42 ? -3.329 3.741 8.730 1.00 0.68 42 THR A CA 20
ATOM 36898 C C . THR A 1 42 ? -2.961 2.307 9.068 1.00 0.65 42 THR A C 20
ATOM 36899 O O . THR A 1 42 ? -2.995 1.902 10.231 1.00 0.75 42 THR A O 20
ATOM 36910 N N . ARG A 1 43 ? -2.603 1.550 8.052 1.00 0.58 43 ARG A N 20
ATOM 36911 C CA . ARG A 1 43 ? -2.126 0.196 8.233 1.00 0.58 43 ARG A CA 20
ATOM 36912 C C . ARG A 1 43 ? -0.730 0.147 7.662 1.00 0.52 43 ARG A C 20
ATOM 36913 O O . ARG A 1 43 ? -0.549 0.232 6.447 1.00 0.50 43 ARG A O 20
ATOM 36934 N N . ILE A 1 44 ? 0.255 0.041 8.528 1.00 0.52 44 ILE A N 20
ATOM 36935 C CA . ILE A 1 44 ? 1.606 0.346 8.121 1.00 0.51 44 ILE A CA 20
ATOM 36936 C C . ILE A 1 44 ? 2.484 -0.877 7.999 1.00 0.58 44 ILE A C 20
ATOM 36937 O O . ILE A 1 44 ? 2.579 -1.706 8.902 1.00 0.66 44 ILE A O 20
ATOM 36953 N N . ILE A 1 45 ? 3.107 -0.957 6.848 1.00 0.61 45 ILE A N 20
ATOM 36954 C CA . ILE A 1 45 ? 4.107 -1.944 6.548 1.00 0.74 45 ILE A CA 20
ATOM 36955 C C . ILE A 1 45 ? 5.483 -1.373 6.770 1.00 0.77 45 ILE A C 20
ATOM 36956 O O . ILE A 1 45 ? 5.649 -0.155 6.779 1.00 0.79 45 ILE A O 20
ATOM 36972 N N . LYS A 1 46 ? 6.467 -2.230 6.923 1.00 0.90 46 LYS A N 20
ATOM 36973 C CA . LYS A 1 46 ? 7.841 -1.754 6.992 1.00 0.97 46 LYS A CA 20
ATOM 36974 C C . LYS A 1 46 ? 8.867 -2.858 6.775 1.00 1.10 46 LYS A C 20
ATOM 36975 O O . LYS A 1 46 ? 8.851 -3.900 7.436 1.00 1.20 46 LYS A O 20
ATOM 36994 N N . PHE A 1 47 ? 9.767 -2.589 5.844 1.00 1.20 47 PHE A N 20
ATOM 36995 C CA . PHE A 1 47 ? 10.859 -3.488 5.479 1.00 1.41 47 PHE A CA 20
ATOM 36996 C C . PHE A 1 47 ? 12.050 -2.595 5.142 1.00 1.59 47 PHE A C 20
ATOM 36997 O O . PHE A 1 47 ? 12.047 -1.883 4.135 1.00 1.68 47 PHE A O 20
ATOM 37014 N N . LYS A 1 48 ? 13.046 -2.614 6.006 1.00 1.83 48 LYS A N 20
ATOM 37015 C CA . LYS A 1 48 ? 14.040 -1.548 6.066 1.00 2.13 48 LYS A CA 20
ATOM 37016 C C . LYS A 1 48 ? 15.460 -2.072 5.871 1.00 2.50 48 LYS A C 20
ATOM 37017 O O . LYS A 1 48 ? 16.421 -1.564 6.456 1.00 3.01 48 LYS A O 20
ATOM 37036 N N . ASP A 1 49 ? 15.586 -3.076 5.017 1.00 2.76 49 ASP A N 20
ATOM 37037 C CA . ASP A 1 49 ? 16.888 -3.623 4.657 1.00 3.32 49 ASP A CA 20
ATOM 37038 C C . ASP A 1 49 ? 17.371 -2.969 3.366 1.00 3.36 49 ASP A C 20
ATOM 37039 O O . ASP A 1 49 ? 16.588 -2.321 2.669 1.00 3.77 49 ASP A O 20
ATOM 37048 N N . ASP A 1 50 ? 18.642 -3.159 3.026 1.00 3.50 50 ASP A N 20
ATOM 37049 C CA . ASP A 1 50 ? 19.210 -2.552 1.828 1.00 3.96 50 ASP A CA 20
ATOM 37050 C C . ASP A 1 50 ? 20.430 -3.327 1.344 1.00 4.13 50 ASP A C 20
ATOM 37051 O O . ASP A 1 50 ? 21.516 -3.250 1.915 1.00 4.41 50 ASP A O 20
ATOM 37060 N N . GLY A 1 51 ? 20.225 -4.096 0.292 1.00 4.42 51 GLY A N 20
ATOM 37061 C CA . GLY A 1 51 ? 21.311 -4.832 -0.319 1.00 5.01 51 GLY A CA 20
ATOM 37062 C C . GLY A 1 51 ? 20.815 -5.998 -1.146 1.00 5.12 51 GLY A C 20
ATOM 37063 O O . GLY A 1 51 ? 21.442 -6.384 -2.132 1.00 5.72 51 GLY A O 20
ATOM 37067 N N . THR A 1 52 ? 19.681 -6.554 -0.741 1.00 4.86 52 THR A N 20
ATOM 37068 C CA . THR A 1 52 ? 19.095 -7.699 -1.430 1.00 5.25 52 THR A CA 20
ATOM 37069 C C . THR A 1 52 ? 17.605 -7.483 -1.677 1.00 5.04 52 THR A C 20
ATOM 37070 O O . THR A 1 52 ? 17.024 -6.510 -1.195 1.00 4.76 52 THR A O 20
ATOM 37081 N N . GLU A 1 53 ? 16.989 -8.388 -2.430 1.00 5.50 53 GLU A N 20
ATOM 37082 C CA . GLU A 1 53 ? 15.568 -8.305 -2.734 1.00 5.71 53 GLU A CA 20
ATOM 37083 C C . GLU A 1 53 ? 14.766 -9.171 -1.766 1.00 5.89 53 GLU A C 20
ATOM 37084 O O . GLU A 1 53 ? 13.909 -9.952 -2.177 1.00 6.33 53 GLU A O 20
ATOM 37096 N N . ARG A 1 54 ? 15.038 -9.012 -0.479 1.00 5.89 54 ARG A N 20
ATOM 37097 C CA . ARG A 1 54 ? 14.448 -9.872 0.546 1.00 6.41 54 ARG A CA 20
ATOM 37098 C C . ARG A 1 54 ? 13.076 -9.373 0.992 1.00 5.90 54 ARG A C 20
ATOM 37099 O O . ARG A 1 54 ? 12.446 -9.947 1.879 1.00 6.48 54 ARG A O 20
ATOM 37120 N N . SER A 1 55 ? 12.623 -8.306 0.374 1.00 5.08 55 SER A N 20
ATOM 37121 C CA . SER A 1 55 ? 11.366 -7.684 0.742 1.00 4.86 55 SER A CA 20
ATOM 37122 C C . SER A 1 55 ? 10.566 -7.355 -0.500 1.00 3.87 55 SER A C 20
ATOM 37123 O O . SER A 1 55 ? 10.699 -6.272 -1.060 1.00 3.94 55 SER A O 20
ATOM 37131 N N . ARG A 1 56 ? 9.776 -8.313 -0.950 1.00 3.37 56 ARG A N 20
ATOM 37132 C CA . ARG A 1 56 ? 8.966 -8.122 -2.115 1.00 2.70 56 ARG A CA 20
ATOM 37133 C C . ARG A 1 56 ? 7.582 -8.776 -1.986 1.00 2.24 56 ARG A C 20
ATOM 37134 O O . ARG A 1 56 ? 7.396 -9.958 -2.273 1.00 2.47 56 ARG A O 20
ATOM 37155 N N . TRP A 1 57 ? 6.596 -7.969 -1.533 1.00 1.83 57 TRP A N 20
ATOM 37156 C CA . TRP A 1 57 ? 5.233 -8.445 -1.287 1.00 1.49 57 TRP A CA 20
ATOM 37157 C C . TRP A 1 57 ? 4.092 -7.309 -1.398 1.00 1.19 57 TRP A C 20
ATOM 37158 O O . TRP A 1 57 ? 3.872 -6.582 -0.471 1.00 1.43 57 TRP A O 20
ATOM 37179 N N . ASN A 1 58 ? 3.268 -7.273 -2.492 1.00 0.91 58 ASN A N 20
ATOM 37180 C CA . ASN A 1 58 ? 2.341 -6.118 -2.822 1.00 0.71 58 ASN A CA 20
ATOM 37181 C C . ASN A 1 58 ? 0.927 -6.298 -2.229 1.00 0.59 58 ASN A C 20
ATOM 37182 O O . ASN A 1 58 ? 0.503 -7.419 -1.960 1.00 0.71 58 ASN A O 20
ATOM 37193 N N . CYS A 1 59 ? 0.195 -5.173 -2.075 1.00 0.55 59 CYS A N 20
ATOM 37194 C CA . CYS A 1 59 ? -1.084 -5.139 -1.345 1.00 0.50 59 CYS A CA 20
ATOM 37195 C C . CYS A 1 59 ? -2.257 -5.262 -2.313 1.00 0.44 59 CYS A C 20
ATOM 37196 O O . CYS A 1 59 ? -2.278 -4.620 -3.356 1.00 0.56 59 CYS A O 20
ATOM 37203 N N . LEU A 1 60 ? -3.237 -6.090 -1.966 1.00 0.36 60 LEU A N 20
ATOM 37204 C CA . LEU A 1 60 ? -4.349 -6.350 -2.853 1.00 0.34 60 LEU A CA 20
ATOM 37205 C C . LEU A 1 60 ? -5.645 -6.191 -2.077 1.00 0.29 60 LEU A C 20
ATOM 37206 O O . LEU A 1 60 ? -5.888 -6.921 -1.122 1.00 0.32 60 LEU A O 20
ATOM 37222 N N . PHE A 1 61 ? -6.485 -5.263 -2.490 1.00 0.29 61 PHE A N 20
ATOM 37223 C CA . PHE A 1 61 ? -7.672 -4.939 -1.708 1.00 0.28 61 PHE A CA 20
ATOM 37224 C C . PHE A 1 61 ? -8.867 -5.697 -2.269 1.00 0.37 61 PHE A C 20
ATOM 37225 O O . PHE A 1 61 ? -9.183 -5.567 -3.448 1.00 0.48 61 PHE A O 20
ATOM 37242 N N . ARG A 1 62 ? -9.549 -6.456 -1.422 1.00 0.47 62 ARG A N 20
ATOM 37243 C CA . ARG A 1 62 ? -10.588 -7.369 -1.885 1.00 0.66 62 ARG A CA 20
ATOM 37244 C C . ARG A 1 62 ? -11.948 -7.027 -1.294 1.00 0.89 62 ARG A C 20
ATOM 37245 O O . ARG A 1 62 ? -12.109 -6.950 -0.073 1.00 1.05 62 ARG A O 20
ATOM 37266 N N . GLN A 1 63 ? -12.908 -6.832 -2.191 1.00 1.13 63 GLN A N 20
ATOM 37267 C CA . GLN A 1 63 ? -14.305 -6.588 -1.852 1.00 1.48 63 GLN A CA 20
ATOM 37268 C C . GLN A 1 63 ? -15.053 -6.297 -3.145 1.00 2.09 63 GLN A C 20
ATOM 37269 O O . GLN A 1 63 ? -14.465 -5.752 -4.076 1.00 2.68 63 GLN A O 20
ATOM 37283 N N . GLY A 1 64 ? -16.318 -6.683 -3.233 1.00 2.55 64 GLY A N 20
ATOM 37284 C CA . GLY A 1 64 ? -17.091 -6.360 -4.416 1.00 3.28 64 GLY A CA 20
ATOM 37285 C C . GLY A 1 64 ? -18.174 -7.371 -4.721 1.00 3.41 64 GLY A C 20
ATOM 37286 O O . GLY A 1 64 ? -18.750 -7.968 -3.811 1.00 3.88 64 GLY A O 20
ATOM 37290 N N . ILE A 1 65 ? -18.435 -7.571 -6.005 1.00 3.49 65 ILE A N 20
ATOM 37291 C CA . ILE A 1 65 ? -19.544 -8.409 -6.444 1.00 3.94 65 ILE A CA 20
ATOM 37292 C C . ILE A 1 65 ? -19.052 -9.623 -7.248 1.00 4.01 65 ILE A C 20
ATOM 37293 O O . ILE A 1 65 ? -18.919 -10.720 -6.706 1.00 4.32 65 ILE A O 20
ATOM 37309 N N . ASN A 1 66 ? -18.769 -9.424 -8.526 1.00 4.06 66 ASN A N 20
ATOM 37310 C CA . ASN A 1 66 ? -18.263 -10.480 -9.388 1.00 4.27 66 ASN A CA 20
ATOM 37311 C C . ASN A 1 66 ? -16.815 -10.177 -9.743 1.00 4.09 66 ASN A C 20
ATOM 37312 O O . ASN A 1 66 ? -16.119 -9.556 -8.945 1.00 4.26 66 ASN A O 20
ATOM 37323 N N . MET A 1 67 ? -16.360 -10.621 -10.912 1.00 4.09 67 MET A N 20
ATOM 37324 C CA . MET A 1 67 ? -14.991 -10.356 -11.370 1.00 4.13 67 MET A CA 20
ATOM 37325 C C . MET A 1 67 ? -14.668 -8.853 -11.382 1.00 3.60 67 MET A C 20
ATOM 37326 O O . MET A 1 67 ? -13.502 -8.459 -11.440 1.00 3.77 67 MET A O 20
ATOM 37340 N N . LYS A 1 68 ? -15.701 -8.016 -11.339 1.00 3.30 68 LYS A N 20
ATOM 37341 C CA . LYS A 1 68 ? -15.518 -6.575 -11.221 1.00 3.12 68 LYS A CA 20
ATOM 37342 C C . LYS A 1 68 ? -15.330 -6.183 -9.760 1.00 2.78 68 LYS A C 20
ATOM 37343 O O . LYS A 1 68 ? -16.280 -5.784 -9.084 1.00 3.25 68 LYS A O 20
ATOM 37362 N N . PHE A 1 69 ? -14.104 -6.318 -9.274 1.00 2.52 69 PHE A N 20
ATOM 37363 C CA . PHE A 1 69 ? -13.779 -5.952 -7.905 1.00 2.44 69 PHE A CA 20
ATOM 37364 C C . PHE A 1 69 ? -12.266 -5.876 -7.730 1.00 2.04 69 PHE A C 20
ATOM 37365 O O . PHE A 1 69 ? -11.545 -5.886 -8.729 1.00 2.83 69 PHE A O 20
ATOM 37382 N N . PHE A 1 70 ? -11.799 -5.763 -6.470 1.00 1.22 70 PHE A N 20
ATOM 37383 C CA . PHE A 1 70 ? -10.364 -5.803 -6.158 1.00 0.92 70 PHE A CA 20
ATOM 37384 C C . PHE A 1 70 ? -9.633 -4.513 -6.542 1.00 0.79 70 PHE A C 20
ATOM 37385 O O . PHE A 1 70 ? -10.151 -3.671 -7.274 1.00 1.19 70 PHE A O 20
ATOM 37402 N N . THR A 1 71 ? -8.428 -4.377 -6.017 1.00 0.58 71 THR A N 20
ATOM 37403 C CA . THR A 1 71 ? -7.475 -3.380 -6.478 1.00 0.49 71 THR A CA 20
ATOM 37404 C C . THR A 1 71 ? -6.094 -3.740 -5.972 1.00 0.40 71 THR A C 20
ATOM 37405 O O . THR A 1 71 ? -5.915 -4.109 -4.814 1.00 0.49 71 THR A O 20
ATOM 37416 N N . GLU A 1 72 ? -5.131 -3.695 -6.862 1.00 0.49 72 GLU A N 20
ATOM 37417 C CA . GLU A 1 72 ? -3.775 -4.038 -6.516 1.00 0.45 72 GLU A CA 20
ATOM 37418 C C . GLU A 1 72 ? -2.969 -2.774 -6.286 1.00 0.47 72 GLU A C 20
ATOM 37419 O O . GLU A 1 72 ? -2.825 -1.949 -7.191 1.00 0.57 72 GLU A O 20
ATOM 37431 N N . VAL A 1 73 ? -2.459 -2.611 -5.081 1.00 0.44 73 VAL A N 20
ATOM 37432 C CA . VAL A 1 73 ? -1.671 -1.447 -4.765 1.00 0.52 73 VAL A CA 20
ATOM 37433 C C . VAL A 1 73 ? -0.333 -1.877 -4.195 1.00 0.64 73 VAL A C 20
ATOM 37434 O O . VAL A 1 73 ? -0.247 -2.390 -3.080 1.00 0.76 73 VAL A O 20
ATOM 37447 N N . GLU A 1 74 ? 0.699 -1.681 -4.982 1.00 0.80 74 GLU A N 20
ATOM 37448 C CA . GLU A 1 74 ? 2.032 -2.142 -4.653 1.00 0.96 74 GLU A CA 20
ATOM 37449 C C . GLU A 1 74 ? 2.626 -1.353 -3.510 1.00 0.98 74 GLU A C 20
ATOM 37450 O O . GLU A 1 74 ? 2.766 -0.131 -3.568 1.00 1.16 74 GLU A O 20
ATOM 37462 N N . ALA A 1 75 ? 2.984 -2.093 -2.482 1.00 1.06 75 ALA A N 20
ATOM 37463 C CA . ALA A 1 75 ? 3.599 -1.543 -1.301 1.00 1.12 75 ALA A CA 20
ATOM 37464 C C . ALA A 1 75 ? 4.956 -0.900 -1.616 1.00 1.43 75 ALA A C 20
ATOM 37465 O O . ALA A 1 75 ? 5.081 0.323 -1.577 1.00 1.80 75 ALA A O 20
ATOM 37472 N N . TYR A 1 76 ? 5.971 -1.707 -1.932 1.00 1.71 76 TYR A N 20
ATOM 37473 C CA . TYR A 1 76 ? 7.303 -1.159 -2.205 1.00 2.10 76 TYR A CA 20
ATOM 37474 C C . TYR A 1 76 ? 8.160 -2.173 -2.969 1.00 2.93 76 TYR A C 20
ATOM 37475 O O . TYR A 1 76 ? 8.558 -3.188 -2.426 1.00 3.37 76 TYR A O 20
ATOM 37493 N N . ARG A 1 77 ? 8.449 -1.900 -4.230 1.00 3.45 77 ARG A N 20
ATOM 37494 C CA . ARG A 1 77 ? 9.288 -2.810 -5.000 1.00 4.39 77 ARG A CA 20
ATOM 37495 C C . ARG A 1 77 ? 10.765 -2.479 -4.800 1.00 4.69 77 ARG A C 20
ATOM 37496 O O . ARG A 1 77 ? 11.183 -1.324 -4.930 1.00 4.62 77 ARG A O 20
ATOM 37517 N N . PRO A 1 78 ? 11.568 -3.492 -4.446 1.00 5.32 78 PRO A N 20
ATOM 37518 C CA . PRO A 1 78 ? 12.988 -3.313 -4.153 1.00 5.79 78 PRO A CA 20
ATOM 37519 C C . PRO A 1 78 ? 13.849 -3.181 -5.406 1.00 6.24 78 PRO A C 20
ATOM 37520 O O . PRO A 1 78 ? 13.691 -3.930 -6.373 1.00 6.84 78 PRO A O 20
ATOM 37531 N N . ASP A 1 79 ? 14.745 -2.205 -5.383 1.00 6.17 79 ASP A N 20
ATOM 37532 C CA . ASP A 1 79 ? 15.744 -2.043 -6.428 1.00 6.76 79 ASP A CA 20
ATOM 37533 C C . ASP A 1 79 ? 17.070 -2.603 -5.948 1.00 6.75 79 ASP A C 20
ATOM 37534 O O . ASP A 1 79 ? 17.548 -2.240 -4.873 1.00 6.33 79 ASP A O 20
ATOM 37543 N N . LEU A 1 80 ? 17.653 -3.496 -6.736 1.00 7.42 80 LEU A N 20
ATOM 37544 C CA . LEU A 1 80 ? 18.894 -4.156 -6.349 1.00 7.70 80 LEU A CA 20
ATOM 37545 C C . LEU A 1 80 ? 20.069 -3.217 -6.547 1.00 7.67 80 LEU A C 20
ATOM 37546 O O . LEU A 1 80 ? 21.074 -3.272 -5.838 1.00 7.65 80 LEU A O 20
ATOM 37562 N N . LYS A 1 81 ? 19.904 -2.338 -7.497 1.00 7.90 81 LYS A N 20
ATOM 37563 C CA . LYS A 1 81 ? 20.924 -1.355 -7.825 1.00 8.21 81 LYS A CA 20
ATOM 37564 C C . LYS A 1 81 ? 20.713 -0.080 -7.018 1.00 7.50 81 LYS A C 20
ATOM 37565 O O . LYS A 1 81 ? 21.660 0.475 -6.468 1.00 7.67 81 LYS A O 20
ATOM 37584 N N . HIS A 1 82 ? 19.468 0.376 -6.955 1.00 6.91 82 HIS A N 20
ATOM 37585 C CA . HIS A 1 82 ? 19.139 1.610 -6.241 1.00 6.47 82 HIS A CA 20
ATOM 37586 C C . HIS A 1 82 ? 18.525 1.283 -4.882 1.00 5.53 82 HIS A C 20
ATOM 37587 O O . HIS A 1 82 ? 17.323 1.040 -4.792 1.00 5.01 82 HIS A O 20
ATOM 37602 N N . PRO A 1 83 ? 19.308 1.271 -3.795 1.00 5.57 83 PRO A N 20
ATOM 37603 C CA . PRO A 1 83 ? 18.750 0.982 -2.478 1.00 4.95 83 PRO A CA 20
ATOM 37604 C C . PRO A 1 83 ? 17.839 2.070 -1.903 1.00 4.13 83 PRO A C 20
ATOM 37605 O O . PRO A 1 83 ? 18.287 3.130 -1.482 1.00 4.33 83 PRO A O 20
ATOM 37616 N N . LEU A 1 84 ? 16.558 1.716 -1.808 1.00 3.60 84 LEU A N 20
ATOM 37617 C CA . LEU A 1 84 ? 15.520 2.510 -1.140 1.00 3.05 84 LEU A CA 20
ATOM 37618 C C . LEU A 1 84 ? 15.449 3.971 -1.634 1.00 2.76 84 LEU A C 20
ATOM 37619 O O . LEU A 1 84 ? 15.890 4.281 -2.735 1.00 3.30 84 LEU A O 20
ATOM 37635 N N . CYS A 1 85 ? 14.789 4.821 -0.819 1.00 2.66 85 CYS A N 20
ATOM 37636 C CA . CYS A 1 85 ? 14.568 6.281 -1.057 1.00 3.24 85 CYS A CA 20
ATOM 37637 C C . CYS A 1 85 ? 13.821 6.620 -2.358 1.00 3.77 85 CYS A C 20
ATOM 37638 O O . CYS A 1 85 ? 13.467 7.770 -2.610 1.00 4.31 85 CYS A O 20
ATOM 37645 N N . GLY A 1 86 ? 13.579 5.609 -3.137 1.00 4.00 86 GLY A N 20
ATOM 37646 C CA . GLY A 1 86 ? 12.731 5.693 -4.334 1.00 4.75 86 GLY A CA 20
ATOM 37647 C C . GLY A 1 86 ? 11.372 5.116 -4.009 1.00 4.42 86 GLY A C 20
ATOM 37648 O O . GLY A 1 86 ? 10.644 4.608 -4.858 1.00 5.13 86 GLY A O 20
ATOM 37652 N N . LYS A 1 87 ? 11.088 5.195 -2.731 1.00 3.51 87 LYS A N 20
ATOM 37653 C CA . LYS A 1 87 ? 10.280 4.244 -2.005 1.00 3.25 87 LYS A CA 20
ATOM 37654 C C . LYS A 1 87 ? 9.021 4.827 -1.423 1.00 2.57 87 LYS A C 20
ATOM 37655 O O . LYS A 1 87 ? 8.429 5.747 -1.976 1.00 2.57 87 LYS A O 20
ATOM 37674 N N . ARG A 1 88 ? 8.656 4.290 -0.286 1.00 2.48 88 ARG A N 20
ATOM 37675 C CA . ARG A 1 88 ? 7.282 4.061 0.139 1.00 2.17 88 ARG A CA 20
ATOM 37676 C C . ARG A 1 88 ? 6.360 5.277 0.061 1.00 1.70 88 ARG A C 20
ATOM 37677 O O . ARG A 1 88 ? 6.759 6.431 0.226 1.00 2.18 88 ARG A O 20
ATOM 37698 N N . TYR A 1 89 ? 5.107 4.954 -0.241 1.00 1.34 89 TYR A N 20
ATOM 37699 C CA . TYR A 1 89 ? 4.057 5.919 -0.516 1.00 1.31 89 TYR A CA 20
ATOM 37700 C C . TYR A 1 89 ? 2.789 5.498 0.211 1.00 1.05 89 TYR A C 20
ATOM 37701 O O . TYR A 1 89 ? 2.671 4.351 0.646 1.00 1.43 89 TYR A O 20
ATOM 37719 N N . GLU A 1 90 ? 1.863 6.428 0.368 1.00 0.79 90 GLU A N 20
ATOM 37720 C CA . GLU A 1 90 ? 0.565 6.117 0.936 1.00 0.71 90 GLU A CA 20
ATOM 37721 C C . GLU A 1 90 ? -0.407 5.696 -0.145 1.00 0.53 90 GLU A C 20
ATOM 37722 O O . GLU A 1 90 ? -0.685 6.445 -1.086 1.00 0.63 90 GLU A O 20
ATOM 37734 N N . LEU A 1 91 ? -0.908 4.485 -0.001 1.00 0.50 91 LEU A N 20
ATOM 37735 C CA . LEU A 1 91 ? -1.957 3.994 -0.858 1.00 0.43 91 LEU A CA 20
ATOM 37736 C C . LEU A 1 91 ? -3.220 3.915 -0.043 1.00 0.43 91 LEU A C 20
ATOM 37737 O O . LEU A 1 91 ? -3.324 3.125 0.895 1.00 0.57 91 LEU A O 20
ATOM 37753 N N . SER A 1 92 ? -4.168 4.747 -0.374 1.00 0.43 92 SER A N 20
ATOM 37754 C CA . SER A 1 92 ? -5.317 4.919 0.471 1.00 0.48 92 SER A CA 20
ATOM 37755 C C . SER A 1 92 ? -6.603 4.644 -0.261 1.00 0.43 92 SER A C 20
ATOM 37756 O O . SER A 1 92 ? -6.839 5.151 -1.353 1.00 0.51 92 SER A O 20
ATOM 37764 N N . ALA A 1 93 ? -7.425 3.828 0.359 1.00 0.52 93 ALA A N 20
ATOM 37765 C CA . ALA A 1 93 ? -8.729 3.524 -0.156 1.00 0.54 93 ALA A CA 20
ATOM 37766 C C . ALA A 1 93 ? -9.688 4.584 0.283 1.00 0.62 93 ALA A C 20
ATOM 37767 O O . ALA A 1 93 ? -10.271 4.536 1.362 1.00 0.83 93 ALA A O 20
ATOM 37774 N N . ARG A 1 94 ? -9.825 5.541 -0.574 1.00 0.91 94 ARG A N 20
ATOM 37775 C CA . ARG A 1 94 ? -10.492 6.785 -0.228 1.00 1.26 94 ARG A CA 20
ATOM 37776 C C . ARG A 1 94 ? -11.679 7.082 -1.061 1.00 0.70 94 ARG A C 20
ATOM 37777 O O . ARG A 1 94 ? -11.927 6.490 -2.110 1.00 1.17 94 ARG A O 20
ATOM 37798 N N . MET A 1 95 ? -12.426 7.980 -0.448 1.00 0.84 95 MET A N 20
ATOM 37799 C CA . MET A 1 95 ? -13.599 8.628 -0.984 1.00 1.41 95 MET A CA 20
ATOM 37800 C C . MET A 1 95 ? -13.671 8.556 -2.504 1.00 1.48 95 MET A C 20
ATOM 37801 O O . MET A 1 95 ? -14.664 8.085 -3.057 1.00 2.12 95 MET A O 20
ATOM 37815 N N . ASP A 1 96 ? -12.615 9.017 -3.172 1.00 1.26 96 ASP A N 20
ATOM 37816 C CA . ASP A 1 96 ? -12.543 8.941 -4.622 1.00 1.45 96 ASP A CA 20
ATOM 37817 C C . ASP A 1 96 ? -11.237 8.286 -5.069 1.00 1.30 96 ASP A C 20
ATOM 37818 O O . ASP A 1 96 ? -10.335 8.955 -5.573 1.00 1.97 96 ASP A O 20
ATOM 37827 N N . ALA A 1 97 ? -11.137 6.988 -4.764 1.00 0.84 97 ALA A N 20
ATOM 37828 C CA . ALA A 1 97 ? -10.147 6.060 -5.341 1.00 0.62 97 ALA A CA 20
ATOM 37829 C C . ALA A 1 97 ? -8.993 5.796 -4.397 1.00 0.60 97 ALA A C 20
ATOM 37830 O O . ALA A 1 97 ? -8.914 6.330 -3.291 1.00 0.92 97 ALA A O 20
ATOM 37837 N N . ILE A 1 98 ? -8.124 4.931 -4.868 1.00 0.39 98 ILE A N 20
ATOM 37838 C CA . ILE A 1 98 ? -6.947 4.504 -4.159 1.00 0.34 98 ILE A CA 20
ATOM 37839 C C . ILE A 1 98 ? -5.773 5.388 -4.536 1.00 0.32 98 ILE A C 20
ATOM 37840 O O . ILE A 1 98 ? -5.492 5.604 -5.714 1.00 0.35 98 ILE A O 20
ATOM 37856 N N . TYR A 1 99 ? -5.113 5.916 -3.533 1.00 0.40 99 TYR A N 20
ATOM 37857 C CA . TYR A 1 99 ? -3.969 6.792 -3.749 1.00 0.53 99 TYR A CA 20
ATOM 37858 C C . TYR A 1 99 ? -2.695 5.968 -3.853 1.00 0.63 99 TYR A C 20
ATOM 37859 O O . TYR A 1 99 ? -2.687 4.799 -3.489 1.00 0.86 99 TYR A O 20
ATOM 37877 N N . PHE A 1 100 ? -1.635 6.570 -4.368 1.00 0.72 100 PHE A N 20
ATOM 37878 C CA . PHE A 1 100 ? -0.352 5.889 -4.482 1.00 0.91 100 PHE A CA 20
ATOM 37879 C C . PHE A 1 100 ? 0.767 6.919 -4.322 1.00 1.25 100 PHE A C 20
ATOM 37880 O O . PHE A 1 100 ? 1.665 7.016 -5.152 1.00 1.90 100 PHE A O 20
ATOM 37897 N N . LYS A 1 101 ? 0.710 7.703 -3.254 1.00 1.07 101 LYS A N 20
ATOM 37898 C CA . LYS A 1 101 ? 1.544 8.893 -3.177 1.00 1.43 101 LYS A CA 20
ATOM 37899 C C . LYS A 1 101 ? 2.001 9.204 -1.750 1.00 1.37 101 LYS A C 20
ATOM 37900 O O . LYS A 1 101 ? 1.278 8.972 -0.783 1.00 1.55 101 LYS A O 20
ATOM 37919 N N . MET A 1 102 ? 3.218 9.716 -1.640 1.00 1.76 102 MET A N 20
ATOM 37920 C CA . MET A 1 102 ? 3.688 10.350 -0.416 1.00 2.21 102 MET A CA 20
ATOM 37921 C C . MET A 1 102 ? 3.640 11.855 -0.626 1.00 2.42 102 MET A C 20
ATOM 37922 O O . MET A 1 102 ? 4.501 12.416 -1.294 1.00 2.62 102 MET A O 20
ATOM 37936 N N . ASP A 1 103 ? 2.632 12.502 -0.063 1.00 2.92 103 ASP A N 20
ATOM 37937 C CA . ASP A 1 103 ? 2.286 13.866 -0.458 1.00 3.46 103 ASP A CA 20
ATOM 37938 C C . ASP A 1 103 ? 3.395 14.865 -0.207 1.00 3.62 103 ASP A C 20
ATOM 37939 O O . ASP A 1 103 ? 4.242 14.691 0.670 1.00 3.77 103 ASP A O 20
ATOM 37948 N N . GLU A 1 104 ? 3.306 15.930 -0.994 1.00 4.02 104 GLU A N 20
ATOM 37949 C CA . GLU A 1 104 ? 4.320 16.954 -1.146 1.00 4.43 104 GLU A CA 20
ATOM 37950 C C . GLU A 1 104 ? 4.180 17.490 -2.556 1.00 4.28 104 GLU A C 20
ATOM 37951 O O . GLU A 1 104 ? 4.222 18.692 -2.807 1.00 4.73 104 GLU A O 20
ATOM 37963 N N . ARG A 1 105 ? 3.968 16.532 -3.450 1.00 3.93 105 ARG A N 20
ATOM 37964 C CA . ARG A 1 105 ? 3.920 16.735 -4.883 1.00 3.96 105 ARG A CA 20
ATOM 37965 C C . ARG A 1 105 ? 3.801 15.391 -5.650 1.00 3.41 105 ARG A C 20
ATOM 37966 O O . ARG A 1 105 ? 3.331 15.393 -6.791 1.00 3.35 105 ARG A O 20
ATOM 37987 N N . PRO A 1 106 ? 4.257 14.223 -5.078 1.00 3.33 106 PRO A N 20
ATOM 37988 C CA . PRO A 1 106 ? 4.004 12.886 -5.676 1.00 3.10 106 PRO A CA 20
ATOM 37989 C C . PRO A 1 106 ? 2.510 12.609 -5.974 1.00 2.43 106 PRO A C 20
ATOM 37990 O O . PRO A 1 106 ? 1.677 13.491 -5.784 1.00 2.29 106 PRO A O 20
ATOM 38001 N N . PRO A 1 107 ? 2.175 11.374 -6.450 1.00 2.31 107 PRO A N 20
ATOM 38002 C CA . PRO A 1 107 ? 0.846 10.998 -7.000 1.00 1.85 107 PRO A CA 20
ATOM 38003 C C . PRO A 1 107 ? -0.436 11.478 -6.299 1.00 1.51 107 PRO A C 20
ATOM 38004 O O . PRO A 1 107 ? -0.451 12.259 -5.350 1.00 1.80 107 PRO A O 20
ATOM 38015 N N . GLN A 1 108 ? -1.530 10.966 -6.839 1.00 1.09 108 GLN A N 20
ATOM 38016 C CA . GLN A 1 108 ? -2.879 11.296 -6.427 1.00 0.94 108 GLN A CA 20
ATOM 38017 C C . GLN A 1 108 ? -3.723 10.030 -6.647 1.00 0.70 108 GLN A C 20
ATOM 38018 O O . GLN A 1 108 ? -3.123 8.986 -6.901 1.00 0.64 108 GLN A O 20
ATOM 38032 N N . PRO A 1 109 ? -5.077 10.042 -6.518 1.00 0.68 109 PRO A N 20
ATOM 38033 C CA . PRO A 1 109 ? -5.888 8.841 -6.786 1.00 0.55 109 PRO A CA 20
ATOM 38034 C C . PRO A 1 109 ? -5.490 8.160 -8.096 1.00 0.56 109 PRO A C 20
ATOM 38035 O O . PRO A 1 109 ? -5.789 8.657 -9.185 1.00 0.80 109 PRO A O 20
ATOM 38046 N N . LEU A 1 110 ? -4.817 7.022 -7.985 1.00 0.49 110 LEU A N 20
ATOM 38047 C CA . LEU A 1 110 ? -4.220 6.373 -9.144 1.00 0.61 110 LEU A CA 20
ATOM 38048 C C . LEU A 1 110 ? -4.736 4.952 -9.312 1.00 0.51 110 LEU A C 20
ATOM 38049 O O . LEU A 1 110 ? -4.450 4.285 -10.307 1.00 0.62 110 LEU A O 20
ATOM 38065 N N . ASN A 1 111 ? -5.538 4.510 -8.366 1.00 0.42 111 ASN A N 20
ATOM 38066 C CA . ASN A 1 111 ? -6.056 3.162 -8.366 1.00 0.48 111 ASN A CA 20
ATOM 38067 C C . ASN A 1 111 ? -7.451 3.275 -7.846 1.00 0.42 111 ASN A C 20
ATOM 38068 O O . ASN A 1 111 ? -7.812 4.328 -7.356 1.00 0.50 111 ASN A O 20
ATOM 38079 N N . LYS A 1 112 ? -8.255 2.266 -7.977 1.00 0.59 112 LYS A N 20
ATOM 38080 C CA . LYS A 1 112 ? -9.567 2.340 -7.423 1.00 0.60 112 LYS A CA 20
ATOM 38081 C C . LYS A 1 112 ? -9.996 1.020 -6.852 1.00 0.72 112 LYS A C 20
ATOM 38082 O O . LYS A 1 112 ? -9.787 -0.033 -7.451 1.00 0.84 112 LYS A O 20
ATOM 38101 N N . TRP A 1 113 ? -10.600 1.087 -5.692 1.00 0.77 113 TRP A N 20
ATOM 38102 C CA . TRP A 1 113 ? -11.071 -0.096 -5.025 1.00 0.97 113 TRP A CA 20
ATOM 38103 C C . TRP A 1 113 ? -12.264 -0.665 -5.750 1.00 1.02 113 TRP A C 20
ATOM 38104 O O . TRP A 1 113 ? -13.323 -0.048 -5.795 1.00 1.12 113 TRP A O 20
ATOM 38125 N N . ARG A 1 114 ? -12.051 -1.824 -6.348 1.00 1.34 114 ARG A N 20
ATOM 38126 C CA . ARG A 1 114 ? -13.111 -2.638 -6.936 1.00 1.50 114 ARG A CA 20
ATOM 38127 C C . ARG A 1 114 ? -14.081 -1.840 -7.817 1.00 1.82 114 ARG A C 20
ATOM 38128 O O . ARG A 1 114 ? -13.763 -0.742 -8.279 1.00 2.41 114 ARG A O 20
ATOM 38149 N N . SER A 1 115 ? -15.231 -2.424 -8.102 1.00 2.02 115 SER A N 20
ATOM 38150 C CA . SER A 1 115 ? -16.242 -1.758 -8.902 1.00 2.76 115 SER A CA 20
ATOM 38151 C C . SER A 1 115 ? -17.308 -1.164 -7.992 1.00 3.19 115 SER A C 20
ATOM 38152 O O . SER A 1 115 ? -17.421 0.077 -7.941 1.00 3.60 115 SER A O 20
#

Nearest PDB structures (foldseek):
  6g7g-assembly1_A  TM=8.770E-01  e=3.685E-16  Arabidopsis thaliana
  6g7g-assembly1_A  TM=8.188E-01  e=7.378E-17  Arabidopsis thaliana
  6p67-assembly3_I  TM=4.181E-01  e=1.173E+00  Homo sapiens
  5jtw-assembly1_A  TM=5.231E-01  e=2.934E+00  Homo sapiens
  1bf8-assembly1_A  TM=4.189E-01  e=4.279E+00  Escherichia coli